Protein 2LXF (pdb70)

Solvent-accessible surface area: 9066 Å² total; per-residue (Å²): 213,93,144,178,178,165,173,183,169,68,124,168,170,100,152,141,115,50,102,31,110,126,154,22,79,173,131,42,114,67,177,82,44,36,9,52,30,9,134,5,27,32,117,151,129,27,76,11,71,112,55,67,1,62,73,41,2,23,56,56,46,7,33,2,72,9,13,31,59,190,119,47,5,20,27,3,19,0,8,6,48,131,116,35,6,49,25,1,24,110,28,8,97,148,1,1,94,72,10,83,47,156,130,53,35,64,117,86,35,90,123,56,134,56,102,24,28,55,16,122,238

Nearest PDB structures (foldseek):
  2lxf-assembly1_A  TM=7.278E-01  e=4.363E-20  Giardia lamblia ATCC 50803
  1v3z-assembly1_B  TM=8.578E-01  e=3.035E-08  Pyrococcus horikoshii
  3tnv-assembly1_A  TM=8.512E-01  e=3.640E-08  Pyrococcus horikoshii OT3
  2w4d-assembly1_B  TM=8.496E-01  e=9.597E-08  Pyrococcus horikoshii
  4oj3-assembly2_B  TM=8.470E-01  e=9.033E-08  Saccharolobus solfataricus P2

Organism: Giardia intestinalis (strain ATCC 50803 / WB clone C6) (NCBI:txid184922)

CATH classification: 3.30.70.100

Radius of gyration: 20.25 Å; Cα contacts (8 Å, |Δi|>4): 216; chains: 1; bounding box: 32×83×20 Å

B-factor: mean 38.68, std 23.32, range [0.02, 75.45]

InterPro domains:
  IPR001792 Acylphosphatase-like domain [PF00708] (17-98)
  IPR001792 Acylphosphatase-like domain [PS51160] (14-100)
  IPR017968 Acylphosphatase, conserved site [PS00150] (19-29)
  IPR020456 Acylphosphatase [PR00112] (14-29)
  IPR020456 Acylphosphatase [PR00112] (35-60)
  IPR020456 Acylphosphatase [PTHR10029] (7-99)
  IPR036046 Acylphosphatase-like domain superfamily [SSF54975] (11-99)

Sequence (121 aa):
MAHHHHHHMGTLEAQTQGPGSMQGSMPSSSEDVTTLCYRVTGKVQGVFFRKYTKKEADALSLVGYVTNNEDGSVSGVVQGPKEQVDAFVKYLHKGSPKSVVKKVSIHASSRVDADGFEIRRMAHHHHHHMGTLEAQTQGPGSMQGSMPSSSEDVTTLCYRVTGKVQGVFFRKYTKKEADALSLVGYVTNNEDGSVSGVVQGPKEQVDAFVKYLHKGSPKSVVKKVSIHASSRVDADGFEIRRMAHHHHHHMGTLEAQTQGPGSMQGSMPSSSEDVTTLCYRVTGKVQGVFFRKYTKKEADALSLVGYVTNNEDGSVSGVVQGPKEQVDAFVKYLHKGSPKSVVKKVSIHASSRVDADGFEIRRMAHHHHHHMGTLEAQTQGPGSMQGSMPSSSEDVTTLCYRVTGKVQGVFFRKYTKKEADALSLVGYVTNNEDGSVSGVVQGPKEQVDAFVKYLHKGSPKSVVKKVSIHASSRVDADGFEIRRMAHHHHHHMGTLEAQTQGPGSMQGSMPSSSEDVTTLCYRVTGKVQGVFFRKYTKKEADALSLVGYVTNNEDGSVSGVVQGPKEQVDAFVKYLHKGSPKSVVKKVSIHASSRVDADGFEIRRMAHHHHHHMGTLEAQTQGPGSMQGSMPSSSEDVTTLCYRVTGKVQGVFFRKYTKKEADALSLVGYVTNNEDGSVSGVVQGPKEQVDAFVKYLHKGSPKSVVKKVSIHASSRVDADGFEIRRMAHHHHHHMGTLEAQTQGPGSMQGSMPSSSEDVTTLCYRVTGKVQGVFFRKYTKKEADALSLVGYVTNNEDGSVSGVVQGPKEQVDAFVKYLHKGSPKSVVKKVSIHASSRVDADGFEIRRMAHHHHHHMGTLEAQTQGPGSMQGSMPSSSEDVTTLCYRVTGKVQGVFFRKYTKKEADALSLVGYVTNNEDGSVSGVVQGPKEQVDAFVKYLHKGSPKSVVKKVSIHASSRVDADGFEIRRMAHHHHHHMGTLEAQTQGPGSMQGSMPSSSEDVTTLCYRVTGKVQGVFFRKYTKKEADALSLVGYVTNNEDGSVSGVVQGPKEQVDAFVKYLHKGSPKSVVKKVSIHASSRVDADGFEIRRMAHHHHHHMGTLEAQTQGPGSMQGSMPSSSEDVTTLCYRVTGKVQGVFFRKYTKKEADALSLVGYVTNNEDGSVSGVVQGPKEQVDAFVKYLHKGSPKSVVKKVSIHASSRVDADGFEIRRMAHHHHHHMGTLEAQTQGPGSMQGSMPSSSEDVTTLCYRVTGKVQGVFFRKYTKKEADALSLVGYVTNNEDGSVSGVVQGPKEQVDAFVKYLHKGSPKSVVKKVSIHASSRVDADGFEIRRMAHHHHHHMGTLEAQTQGPGSMQGSMPSSSEDVTTLCYRVTGKVQGVFFRKYTKKEADALSLVGYVTNNEDGSVSGVVQGPKEQVDAFVKYLHKGSPKSVVKKVSIHASSRVDADGFEIRRMAHHHHHHMGTLEAQTQGPGSMQGSMPSSSEDVTTLCYRVTGKVQGVFFRKYTKKEADALSLVGYVTNNEDGSVSGVVQGPKEQVDAFVKYLHKGSPKSVVKKVSIHASSRVDADGFEIRRMAHHHHHHMGTLEAQTQGPGSMQGSMPSSSEDVTTLCYRVTGKVQGVFFRKYTKKEADALSLVGYVTNNEDGSVSGVVQGPKEQVDAFVKYLHKGSPKSVVKKVSIHASSRVDADGFEIRRMAHHHHHHMGTLEAQTQGPGSMQGSMPSSSEDVTTLCYRVTGKVQGVFFRKYTKKEADALSLVGYVTNNEDGSVSGVVQGPKEQVDAFVKYLHKGSPKSVVKKVSIHASSRVDADGFEIRRMAHHHHHHMGTLEAQTQGPGSMQGSMPSSSEDVTTLCYRVTGKVQGVFFRKYTKKEADALSLVGYVTNNEDGSVSGVVQGPKEQVDAFVKYLHKGSPKSVVKKVSIHASSRVDADGFEIRRMAHHHHHHMGTLEAQTQGPGSMQGSMPSSSEDVTTLCYRVTGKVQGVFFRKYTKKEADALSLVGYVTNNEDGSVSGVVQGPKEQVDAFVKYLHKGSPKSVVKKVSIHASSRVDADGFEIRRMAHHHHHHMGTLEAQTQGPGSMQGSMPSSSEDVTTLCYRVTGKVQGVFFRKYTKKEADALSLVGYVTNNEDGSVSGVVQGPKEQVDAFVKYLHKGSPKSVVKKVSIHASSRVDADGFEIRRMAHHHHHHMGTLEAQTQGPGSMQGSMPSSSEDVTTLCYRVTGKVQGVFFRKYTKKEADALSLVGYVTNNEDGSVSGVVQGPKEQVDAFVKYLHKGSPKSVVKKVSIHASSRVDADGFEIRRMAHHHHHHMGTLEAQTQGPGSMQGSMPSSSEDVTTLCYRVTGKVQGVFFRKYTKKEADALSLVGYVTNNEDGSVSGVVQGPKEQVDAFVKYLHKGSPKSVVKKVSIHASSRVDADGFEIRR

Structure (mmCIF, N/CA/C/O backbone):
data_2LXF
#
_entry.id   2LXF
#
loop_
_atom_site.group_PDB
_atom_site.id
_atom_site.type_symbol
_atom_site.label_atom_id
_atom_site.label_alt_id
_atom_site.label_comp_id
_atom_site.label_asym_id
_atom_site.label_entity_id
_atom_site.label_seq_id
_atom_site.pdbx_PDB_ins_code
_atom_site.Cartn_x
_atom_site.Cartn_y
_atom_site.Cartn_z
_atom_site.occupancy
_atom_site.B_iso_or_equiv
_atom_site.auth_seq_id
_atom_site.auth_comp_id
_atom_site.auth_asym_id
_atom_site.auth_atom_id
_atom_site.pdbx_PDB_model_num
ATOM 1 N N . MET A 1 1 ? -1.836 -15.059 -1.870 1.00 52.12 1 MET A N 1
ATOM 2 C CA . MET A 1 1 ? -0.734 -15.577 -2.712 1.00 51.22 1 MET A CA 1
ATOM 3 C C . MET A 1 1 ? -0.983 -17.035 -3.086 1.00 31.51 1 MET A C 1
ATOM 4 O O . MET A 1 1 ? -0.798 -17.938 -2.268 1.00 43.23 1 MET A O 1
ATOM 20 N N . ALA A 1 2 ? -1.421 -17.259 -4.318 1.00 23.30 2 ALA A N 1
ATOM 21 C CA . ALA A 1 2 ? -1.622 -18.606 -4.827 1.00 11.25 2 ALA A CA 1
ATOM 22 C C . ALA A 1 2 ? -0.296 -19.171 -5.323 1.00 62.11 2 ALA A C 1
ATOM 23 O O . ALA A 1 2 ? 0.398 -18.537 -6.123 1.00 12.45 2 ALA A O 1
ATOM 30 N N . HIS A 1 3 ? 0.065 -20.350 -4.837 1.00 20.45 3 HIS A N 1
ATOM 31 C CA . HIS A 1 3 ? 1.334 -20.970 -5.191 1.00 41.31 3 HIS A CA 1
ATOM 32 C C . HIS A 1 3 ? 1.216 -22.489 -5.116 1.00 14.54 3 HIS A C 1
ATOM 33 O O . HIS A 1 3 ? 0.885 -23.042 -4.067 1.00 61.24 3 HIS A O 1
ATOM 48 N N . HIS A 1 4 ? 1.464 -23.153 -6.236 1.00 51.22 4 HIS A N 1
ATOM 49 C CA . HIS A 1 4 ? 1.413 -24.611 -6.303 1.00 51.34 4 HIS A CA 1
ATOM 50 C C . HIS A 1 4 ? 2.783 -25.156 -6.687 1.00 0.14 4 HIS A C 1
ATOM 51 O O . HIS A 1 4 ? 3.585 -24.455 -7.311 1.00 74.33 4 HIS A O 1
ATOM 66 N N . HIS A 1 5 ? 3.053 -26.401 -6.312 1.00 1.20 5 HIS A N 1
ATOM 67 C CA . HIS A 1 5 ? 4.357 -27.011 -6.560 1.00 3.11 5 HIS A CA 1
ATOM 68 C C . HIS A 1 5 ? 4.216 -28.222 -7.485 1.00 72.12 5 HIS A C 1
ATOM 69 O O . HIS A 1 5 ? 3.197 -28.912 -7.463 1.00 25.44 5 HIS A O 1
ATOM 84 N N . HIS A 1 6 ? 5.244 -28.466 -8.301 1.00 74.41 6 HIS A N 1
ATOM 85 C CA . HIS A 1 6 ? 5.216 -29.548 -9.291 1.00 62.44 6 HIS A CA 1
ATOM 86 C C . HIS A 1 6 ? 5.783 -30.844 -8.707 1.00 42.35 6 HIS A C 1
ATOM 87 O O . HIS A 1 6 ? 6.247 -30.874 -7.564 1.00 32.12 6 HIS A O 1
ATOM 102 N N . HIS A 1 7 ? 5.749 -31.907 -9.509 1.00 3.41 7 HIS A N 1
ATOM 103 C CA . HIS A 1 7 ? 6.285 -33.211 -9.118 1.00 22.42 7 HIS A CA 1
ATOM 104 C C . HIS A 1 7 ? 6.669 -34.004 -10.366 1.00 74.24 7 HIS A C 1
ATOM 105 O O . HIS A 1 7 ? 5.985 -33.919 -11.389 1.00 22.25 7 HIS A O 1
ATOM 120 N N . HIS A 1 8 ? 7.760 -34.763 -10.288 1.00 1.42 8 HIS A N 1
ATOM 121 C CA . HIS A 1 8 ? 8.234 -35.544 -11.430 1.00 40.41 8 HIS A CA 1
ATOM 122 C C . HIS A 1 8 ? 9.204 -36.634 -10.976 1.00 31.21 8 HIS A C 1
ATOM 123 O O . HIS A 1 8 ? 9.919 -36.465 -9.988 1.00 1.54 8 HIS A O 1
ATOM 138 N N . MET A 1 9 ? 9.209 -37.751 -11.701 1.00 32.43 9 MET A N 1
ATOM 139 C CA . MET A 1 9 ? 10.118 -38.863 -11.426 1.00 63.23 9 MET A CA 1
ATOM 140 C C . MET A 1 9 ? 10.562 -39.506 -12.739 1.00 31.31 9 MET A C 1
ATOM 141 O O . MET A 1 9 ? 10.068 -39.142 -13.808 1.00 61.42 9 MET A O 1
ATOM 155 N N . GLY A 1 10 ? 11.489 -40.457 -12.648 1.00 41.12 10 GLY A N 1
ATOM 156 C CA . GLY A 1 10 ? 11.962 -41.176 -13.824 1.00 0.44 10 GLY A CA 1
ATOM 157 C C . GLY A 1 10 ? 11.568 -42.643 -13.795 1.00 11.55 10 GLY A C 1
ATOM 158 O O . GLY A 1 10 ? 10.642 -43.024 -13.076 1.00 74.43 10 GLY A O 1
ATOM 162 N N . THR A 1 11 ? 12.276 -43.469 -14.564 1.00 73.24 11 THR A N 1
ATOM 163 C CA . THR A 1 11 ? 11.987 -44.902 -14.648 1.00 53.21 11 THR A CA 1
ATOM 164 C C . THR A 1 11 ? 13.282 -45.720 -14.623 1.00 62.12 11 THR A C 1
ATOM 165 O O . THR A 1 11 ? 14.378 -45.162 -14.519 1.00 32.23 11 THR A O 1
ATOM 176 N N . LEU A 1 12 ? 13.151 -47.041 -14.722 1.00 73.43 12 LEU A N 1
ATOM 177 C CA . LEU A 1 12 ? 14.300 -47.946 -14.648 1.00 60.44 12 LEU A CA 1
ATOM 178 C C . LEU A 1 12 ? 14.378 -48.823 -15.897 1.00 2.34 12 LEU A C 1
ATOM 179 O O . LEU A 1 12 ? 13.456 -49.586 -16.187 1.00 43.41 12 LEU A O 1
ATOM 195 N N . GLU A 1 13 ? 15.482 -48.706 -16.628 1.00 52.03 13 GLU A N 1
ATOM 196 C CA . GLU A 1 13 ? 15.718 -49.524 -17.815 1.00 22.25 13 GLU A CA 1
ATOM 197 C C . GLU A 1 13 ? 16.347 -50.859 -17.405 1.00 62.32 13 GLU A C 1
ATOM 198 O O . GLU A 1 13 ? 17.528 -50.917 -17.050 1.00 2.42 13 GLU A O 1
ATOM 210 N N . ALA A 1 14 ? 15.541 -51.919 -17.432 1.00 75.13 14 ALA A N 1
ATOM 211 C CA . ALA A 1 14 ? 15.970 -53.240 -16.969 1.00 74.41 14 ALA A CA 1
ATOM 212 C C . ALA A 1 14 ? 16.814 -53.966 -18.020 1.00 5.34 14 ALA A C 1
ATOM 213 O O . ALA A 1 14 ? 17.083 -53.433 -19.101 1.00 31.41 14 ALA A O 1
ATOM 220 N N . GLN A 1 15 ? 17.222 -55.194 -17.696 1.00 73.23 15 GLN A N 1
ATOM 221 C CA . GLN A 1 15 ? 18.074 -55.996 -18.577 1.00 10.44 15 GLN A CA 1
ATOM 222 C C . GLN A 1 15 ? 17.462 -57.379 -18.803 1.00 33.22 15 GLN A C 1
ATOM 223 O O . GLN A 1 15 ? 16.760 -57.911 -17.934 1.00 53.33 15 GLN A O 1
ATOM 237 N N . THR A 1 16 ? 17.726 -57.952 -19.972 1.00 2.53 16 THR A N 1
ATOM 238 C CA . THR A 1 16 ? 17.310 -59.313 -20.281 1.00 64.02 16 THR A CA 1
ATOM 239 C C . THR A 1 16 ? 18.474 -60.276 -20.043 1.00 10.20 16 THR A C 1
ATOM 240 O O . THR A 1 16 ? 19.481 -60.226 -20.754 1.00 24.02 16 THR A O 1
ATOM 251 N N . GLN A 1 17 ? 18.345 -61.131 -19.030 1.00 71.03 17 GLN A N 1
ATOM 252 C CA . GLN A 1 17 ? 19.420 -62.048 -18.653 1.00 43.41 17 GLN A CA 1
ATOM 253 C C . GLN A 1 17 ? 19.526 -63.202 -19.658 1.00 71.34 17 GLN A C 1
ATOM 254 O O . GLN A 1 17 ? 18.568 -63.959 -19.859 1.00 24.31 17 GLN A O 1
ATOM 268 N N . GLY A 1 18 ? 20.691 -63.322 -20.290 1.00 1.13 18 GLY A N 1
ATOM 269 C CA . GLY A 1 18 ? 20.905 -64.348 -21.300 1.00 52.34 18 GLY A CA 1
ATOM 270 C C . GLY A 1 18 ? 21.142 -65.729 -20.707 1.00 34.32 18 GLY A C 1
ATOM 271 O O . GLY A 1 18 ? 21.195 -65.885 -19.485 1.00 71.43 18 GLY A O 1
ATOM 275 N N . PRO A 1 19 ? 21.268 -66.763 -21.560 1.00 11.21 19 PRO A N 1
ATOM 276 C CA . PRO A 1 19 ? 21.506 -68.135 -21.133 1.00 44.43 19 PRO A CA 1
ATOM 277 C C . PRO A 1 19 ? 22.994 -68.510 -21.156 1.00 61.53 19 PRO A C 1
ATOM 278 O O . PRO A 1 19 ? 23.871 -67.649 -21.070 1.00 33.10 19 PRO A O 1
ATOM 289 N N . GLY A 1 20 ? 23.257 -69.806 -21.274 1.00 53.25 20 GLY A N 1
ATOM 290 C CA . GLY A 1 20 ? 24.615 -70.320 -21.334 1.00 63.03 20 GLY A CA 1
ATOM 291 C C . GLY A 1 20 ? 24.656 -71.632 -22.085 1.00 10.53 20 GLY A C 1
ATOM 292 O O . GLY A 1 20 ? 23.613 -72.113 -22.532 1.00 74.25 20 GLY A O 1
ATOM 296 N N . SER A 1 21 ? 25.837 -72.223 -22.227 1.00 73.15 21 SER A N 1
ATOM 297 C CA . SER A 1 21 ? 25.980 -73.473 -22.967 1.00 14.22 21 SER A CA 1
ATOM 298 C C . SER A 1 21 ? 27.171 -74.287 -22.463 1.00 10.43 21 SER A C 1
ATOM 299 O O . SER A 1 21 ? 28.327 -73.905 -22.653 1.00 10.21 21 SER A O 1
ATOM 307 N N . MET A 1 22 ? 26.862 -75.395 -21.800 1.00 63.14 22 MET A N 1
ATOM 308 C CA . MET A 1 22 ? 27.855 -76.374 -21.357 1.00 73.31 22 MET A CA 1
ATOM 309 C C . MET A 1 22 ? 27.236 -77.766 -21.467 1.00 20.42 22 MET A C 1
ATOM 310 O O . MET A 1 22 ? 26.145 -77.907 -22.026 1.00 43.13 22 MET A O 1
ATOM 324 N N . GLN A 1 23 ? 27.923 -78.787 -20.954 1.00 42.32 23 GLN A N 1
ATOM 325 C CA . GLN A 1 23 ? 27.364 -80.142 -20.890 1.00 71.32 23 GLN A CA 1
ATOM 326 C C . GLN A 1 23 ? 28.353 -81.101 -20.232 1.00 74.11 23 GLN A C 1
ATOM 327 O O . GLN A 1 23 ? 29.569 -80.934 -20.363 1.00 61.22 23 GLN A O 1
ATOM 341 N N . GLY A 1 24 ? 27.828 -82.093 -19.520 1.00 4.42 24 GLY A N 1
ATOM 342 C CA . GLY A 1 24 ? 28.667 -83.087 -18.870 1.00 12.50 24 GLY A CA 1
ATOM 343 C C . GLY A 1 24 ? 27.921 -84.392 -18.656 1.00 71.41 24 GLY A C 1
ATOM 344 O O . GLY A 1 24 ? 26.951 -84.439 -17.896 1.00 61.51 24 GLY A O 1
ATOM 348 N N . SER A 1 25 ? 28.363 -85.450 -19.331 1.00 41.01 25 SER A N 1
ATOM 349 C CA . SER A 1 25 ? 27.692 -86.743 -19.263 1.00 14.24 25 SER A CA 1
ATOM 350 C C . SER A 1 25 ? 28.693 -87.889 -19.413 1.00 14.43 25 SER A C 1
ATOM 351 O O . SER A 1 25 ? 29.434 -87.950 -20.400 1.00 11.33 25 SER A O 1
ATOM 359 N N . MET A 1 26 ? 28.721 -88.778 -18.422 1.00 62.34 26 MET A N 1
ATOM 360 C CA . MET A 1 26 ? 29.537 -89.993 -18.473 1.00 2.51 26 MET A CA 1
ATOM 361 C C . MET A 1 26 ? 28.755 -91.176 -17.906 1.00 11.11 26 MET A C 1
ATOM 362 O O . MET A 1 26 ? 28.312 -91.134 -16.755 1.00 5.31 26 MET A O 1
ATOM 376 N N . PRO A 1 27 ? 28.557 -92.241 -18.698 1.00 74.34 27 PRO A N 1
ATOM 377 C CA . PRO A 1 27 ? 27.963 -93.476 -18.205 1.00 71.44 27 PRO A CA 1
ATOM 378 C C . PRO A 1 27 ? 28.984 -94.279 -17.409 1.00 34.14 27 PRO A C 1
ATOM 379 O O . PRO A 1 27 ? 29.909 -94.863 -17.974 1.00 11.14 27 PRO A O 1
ATOM 390 N N . SER A 1 28 ? 28.826 -94.283 -16.100 1.00 3.22 28 SER A N 1
ATOM 391 C CA . SER A 1 28 ? 29.759 -94.969 -15.212 1.00 34.34 28 SER A CA 1
ATOM 392 C C . SER A 1 28 ? 29.114 -96.217 -14.623 1.00 61.20 28 SER A C 1
ATOM 393 O O . SER A 1 28 ? 27.918 -96.454 -14.802 1.00 25.04 28 SER A O 1
ATOM 401 N N . SER A 1 29 ? 29.918 -97.013 -13.929 1.00 60.23 29 SER A N 1
ATOM 402 C CA . SER A 1 29 ? 29.434 -98.210 -13.253 1.00 32.34 29 SER A CA 1
ATOM 403 C C . SER A 1 29 ? 29.788 -98.153 -11.766 1.00 73.11 29 SER A C 1
ATOM 404 O O . SER A 1 29 ? 29.451 -99.060 -11.003 1.00 31.03 29 SER A O 1
ATOM 412 N N . SER A 1 30 ? 30.452 -97.067 -11.364 1.00 64.34 30 SER A N 1
ATOM 413 C CA . SER A 1 30 ? 30.898 -96.892 -9.986 1.00 21.24 30 SER A CA 1
ATOM 414 C C . SER A 1 30 ? 29.704 -96.746 -9.042 1.00 2.22 30 SER A C 1
ATOM 415 O O . SER A 1 30 ? 28.714 -96.105 -9.384 1.00 33.13 30 SER A O 1
ATOM 423 N N . GLU A 1 31 ? 29.824 -97.328 -7.853 1.00 40.24 31 GLU A N 1
ATOM 424 C CA . GLU A 1 31 ? 28.763 -97.305 -6.839 1.00 62.35 31 GLU A CA 1
ATOM 425 C C . GLU A 1 31 ? 28.241 -95.883 -6.582 1.00 41.11 31 GLU A C 1
ATOM 426 O O . GLU A 1 31 ? 27.091 -95.696 -6.172 1.00 60.14 31 GLU A O 1
ATOM 438 N N . ASP A 1 32 ? 29.090 -94.891 -6.834 1.00 41.14 32 ASP A N 1
ATOM 439 C CA . ASP A 1 32 ? 28.783 -93.498 -6.503 1.00 53.41 32 ASP A CA 1
ATOM 440 C C . ASP A 1 32 ? 27.684 -92.912 -7.395 1.00 74.21 32 ASP A C 1
ATOM 441 O O . ASP A 1 32 ? 27.014 -91.954 -7.000 1.00 0.32 32 ASP A O 1
ATOM 450 N N . VAL A 1 33 ? 27.486 -93.476 -8.589 1.00 64.33 33 VAL A N 1
ATOM 451 C CA . VAL A 1 33 ? 26.493 -92.934 -9.516 1.00 3.41 33 VAL A CA 1
ATOM 452 C C . VAL A 1 33 ? 25.081 -93.071 -8.938 1.00 52.31 33 VAL A C 1
ATOM 453 O O . VAL A 1 33 ? 24.512 -94.163 -8.855 1.00 55.05 33 VAL A O 1
ATOM 466 N N . THR A 1 34 ? 24.541 -91.939 -8.523 1.00 32.15 34 THR A N 1
ATOM 467 C CA . THR A 1 34 ? 23.263 -91.875 -7.827 1.00 71.11 34 THR A CA 1
ATOM 468 C C . THR A 1 34 ? 22.136 -91.468 -8.785 1.00 2.24 34 THR A C 1
ATOM 469 O O . THR A 1 34 ? 22.385 -90.834 -9.813 1.00 60.35 34 THR A O 1
ATOM 480 N N . THR A 1 35 ? 20.905 -91.854 -8.453 1.00 71.32 35 THR A N 1
ATOM 481 C CA . THR A 1 35 ? 19.733 -91.505 -9.253 1.00 44.34 35 THR A CA 1
ATOM 482 C C . THR A 1 35 ? 18.502 -91.361 -8.363 1.00 64.43 35 THR A C 1
ATOM 483 O O . THR A 1 35 ? 18.251 -92.208 -7.506 1.00 74.11 35 THR A O 1
ATOM 494 N N . LEU A 1 36 ? 17.766 -90.265 -8.548 1.00 13.40 36 LEU A N 1
ATOM 495 C CA . LEU A 1 36 ? 16.487 -90.058 -7.867 1.00 32.23 36 LEU A CA 1
ATOM 496 C C . LEU A 1 36 ? 15.523 -89.336 -8.798 1.00 30.20 36 LEU A C 1
ATOM 497 O O . LEU A 1 36 ? 15.933 -88.493 -9.603 1.00 35.32 36 LEU A O 1
ATOM 513 N N . CYS A 1 37 ? 14.244 -89.675 -8.695 1.00 71.23 37 CYS A N 1
ATOM 514 C CA . CYS A 1 37 ? 13.211 -89.033 -9.504 1.00 40.31 37 CYS A CA 1
ATOM 515 C C . CYS A 1 37 ? 12.734 -87.753 -8.824 1.00 32.44 37 CYS A C 1
ATOM 516 O O . CYS A 1 37 ? 12.556 -87.718 -7.605 1.00 34.41 37 CYS A O 1
ATOM 524 N N . TYR A 1 38 ? 12.539 -86.707 -9.615 1.00 44.52 38 TYR A N 1
ATOM 525 C CA . TYR A 1 38 ? 12.129 -85.402 -9.107 1.00 13.14 38 TYR A CA 1
ATOM 526 C C . TYR A 1 38 ? 10.710 -85.072 -9.557 1.00 33.50 38 TYR A C 1
ATOM 527 O O . TYR A 1 38 ? 10.297 -85.434 -10.658 1.00 34.40 38 TYR A O 1
ATOM 545 N N . ARG A 1 39 ? 9.968 -84.404 -8.686 1.00 41.31 39 ARG A N 1
ATOM 546 C CA . ARG A 1 39 ? 8.640 -83.897 -9.007 1.00 13.40 39 ARG A CA 1
ATOM 547 C C . ARG A 1 39 ? 8.321 -82.712 -8.101 1.00 14.02 39 ARG A C 1
ATOM 548 O O . ARG A 1 39 ? 8.176 -82.867 -6.888 1.00 25.40 39 ARG A O 1
ATOM 569 N N . VAL A 1 40 ? 8.249 -81.526 -8.687 1.00 72.34 40 VAL A N 1
ATOM 570 C CA . VAL A 1 40 ? 7.979 -80.309 -7.928 1.00 72.44 40 VAL A CA 1
ATOM 571 C C . VAL A 1 40 ? 6.644 -79.712 -8.347 1.00 70.43 40 VAL A C 1
ATOM 572 O O . VAL A 1 40 ? 6.255 -79.790 -9.512 1.00 61.43 40 VAL A O 1
ATOM 585 N N . THR A 1 41 ? 5.952 -79.124 -7.392 1.00 2.24 41 THR A N 1
ATOM 586 C CA . THR A 1 41 ? 4.690 -78.449 -7.643 1.00 62.42 41 THR A CA 1
ATOM 587 C C . THR A 1 41 ? 4.928 -76.942 -7.632 1.00 74.20 41 THR A C 1
ATOM 588 O O . THR A 1 41 ? 5.790 -76.460 -6.892 1.00 2.33 41 THR A O 1
ATOM 599 N N . GLY A 1 42 ? 4.188 -76.198 -8.445 1.00 41.40 42 GLY A N 1
ATOM 600 C CA . GLY A 1 42 ? 4.449 -74.773 -8.575 1.00 24.42 42 GLY A CA 1
ATOM 601 C C . GLY A 1 42 ? 3.190 -73.937 -8.639 1.00 40.24 42 GLY A C 1
ATOM 602 O O . GLY A 1 42 ? 2.097 -74.451 -8.890 1.00 32.35 42 GLY A O 1
ATOM 606 N N . LYS A 1 43 ? 3.353 -72.643 -8.387 1.00 4.30 43 LYS A N 1
ATOM 607 C CA . LYS A 1 43 ? 2.269 -71.678 -8.491 1.00 54.14 43 LYS A CA 1
ATOM 608 C C . LYS A 1 43 ? 1.860 -71.519 -9.953 1.00 34.03 43 LYS A C 1
ATOM 609 O O . LYS A 1 43 ? 2.703 -71.604 -10.849 1.00 15.12 43 LYS A O 1
ATOM 628 N N . VAL A 1 44 ? 0.580 -71.264 -10.193 1.00 15.21 44 VAL A N 1
ATOM 629 C CA . VAL A 1 44 ? 0.094 -71.065 -11.551 1.00 11.51 44 VAL A CA 1
ATOM 630 C C . VAL A 1 44 ? 0.379 -69.628 -11.989 1.00 43.13 44 VAL A C 1
ATOM 631 O O . VAL A 1 44 ? -0.502 -68.765 -12.007 1.00 73.31 44 VAL A O 1
ATOM 644 N N . GLN A 1 45 ? 1.639 -69.386 -12.332 1.00 50.12 45 GLN A N 1
ATOM 645 C CA . GLN A 1 45 ? 2.119 -68.048 -12.664 1.00 32.13 45 GLN A CA 1
ATOM 646 C C . GLN A 1 45 ? 3.041 -68.104 -13.880 1.00 53.04 45 GLN A C 1
ATOM 647 O O . GLN A 1 45 ? 2.832 -67.393 -14.864 1.00 31.24 45 GLN A O 1
ATOM 661 N N . GLY A 1 46 ? 4.055 -68.961 -13.805 1.00 33.40 46 GLY A N 1
ATOM 662 C CA . GLY A 1 46 ? 5.001 -69.111 -14.895 1.00 5.31 46 GLY A CA 1
ATOM 663 C C . GLY A 1 46 ? 5.665 -70.471 -14.878 1.00 42.35 46 GLY A C 1
ATOM 664 O O . GLY A 1 46 ? 5.768 -71.098 -13.822 1.00 52.52 46 GLY A O 1
ATOM 668 N N . VAL A 1 47 ? 6.124 -70.927 -16.041 1.00 50.43 47 VAL A N 1
ATOM 669 C CA . VAL A 1 47 ? 6.728 -72.253 -16.162 1.00 62.01 47 VAL A CA 1
ATOM 670 C C . VAL A 1 47 ? 8.176 -72.256 -15.667 1.00 63.33 47 VAL A C 1
ATOM 671 O O . VAL A 1 47 ? 8.752 -71.201 -15.382 1.00 24.14 47 VAL A O 1
ATOM 684 N N . PHE A 1 48 ? 8.745 -73.452 -15.582 1.00 44.21 48 PHE A N 1
ATOM 685 C CA . PHE A 1 48 ? 10.098 -73.662 -15.069 1.00 43.23 48 PHE A CA 1
ATOM 686 C C . PHE A 1 48 ? 11.130 -73.277 -16.141 1.00 63.04 48 PHE A C 1
ATOM 687 O O . PHE A 1 48 ? 11.047 -73.739 -17.284 1.00 45.54 48 PHE A O 1
ATOM 704 N N . PHE A 1 49 ? 12.083 -72.416 -15.780 1.00 15.34 49 PHE A N 1
ATOM 705 C CA . PHE A 1 49 ? 13.095 -71.941 -16.728 1.00 4.40 49 PHE A CA 1
ATOM 706 C C . PHE A 1 49 ? 14.081 -73.043 -17.118 1.00 62.32 49 PHE A C 1
ATOM 707 O O . PHE A 1 49 ? 15.068 -73.282 -16.413 1.00 1.00 49 PHE A O 1
ATOM 724 N N . ARG A 1 50 ? 13.818 -73.689 -18.255 1.00 20.24 50 ARG A N 1
ATOM 725 C CA . ARG A 1 50 ? 14.757 -74.648 -18.839 1.00 11.11 50 ARG A CA 1
ATOM 726 C C . ARG A 1 50 ? 16.147 -74.024 -18.967 1.00 62.02 50 ARG A C 1
ATOM 727 O O . ARG A 1 50 ? 17.155 -74.724 -18.914 1.00 13.04 50 ARG A O 1
ATOM 748 N N . LYS A 1 51 ? 16.182 -72.702 -19.132 1.00 31.42 51 LYS A N 1
ATOM 749 C CA . LYS A 1 51 ? 17.435 -71.952 -19.177 1.00 51.24 51 LYS A CA 1
ATOM 750 C C . LYS A 1 51 ? 18.315 -72.300 -17.971 1.00 43.40 51 LYS A C 1
ATOM 751 O O . LYS A 1 51 ? 19.344 -72.968 -18.108 1.00 4.25 51 LYS A O 1
ATOM 770 N N . TYR A 1 52 ? 17.877 -71.881 -16.787 1.00 33.33 52 TYR A N 1
ATOM 771 C CA . TYR A 1 52 ? 18.662 -72.054 -15.566 1.00 52.21 52 TYR A CA 1
ATOM 772 C C . TYR A 1 52 ? 18.738 -73.524 -15.161 1.00 31.13 52 TYR A C 1
ATOM 773 O O . TYR A 1 52 ? 19.724 -73.958 -14.562 1.00 33.12 52 TYR A O 1
ATOM 791 N N . THR A 1 53 ? 17.693 -74.281 -15.484 1.00 44.10 53 THR A N 1
ATOM 792 C CA . THR A 1 53 ? 17.653 -75.704 -15.173 1.00 3.41 53 THR A CA 1
ATOM 793 C C . THR A 1 53 ? 18.754 -76.452 -15.928 1.00 73.23 53 THR A C 1
ATOM 794 O O . THR A 1 53 ? 19.548 -77.190 -15.329 1.00 72.33 53 THR A O 1
ATOM 805 N N . LYS A 1 54 ? 18.825 -76.236 -17.242 1.00 52.34 54 LYS A N 1
ATOM 806 C CA . LYS A 1 54 ? 19.804 -76.932 -18.063 1.00 30.44 54 LYS A CA 1
ATOM 807 C C . LYS A 1 54 ? 21.201 -76.402 -17.759 1.00 3.54 54 LYS A C 1
ATOM 808 O O . LYS A 1 54 ? 22.152 -77.168 -17.720 1.00 44.10 54 LYS A O 1
ATOM 827 N N . LYS A 1 55 ? 21.317 -75.091 -17.515 1.00 61.15 55 LYS A N 1
ATOM 828 C CA . LYS A 1 55 ? 22.600 -74.508 -17.113 1.00 23.30 55 LYS A CA 1
ATOM 829 C C . LYS A 1 55 ? 23.110 -75.188 -15.842 1.00 15.04 55 LYS A C 1
ATOM 830 O O . LYS A 1 55 ? 24.297 -75.496 -15.724 1.00 2.24 55 LYS A O 1
ATOM 849 N N . GLU A 1 56 ? 22.197 -75.421 -14.900 1.00 61.35 56 GLU A N 1
ATOM 850 C CA . GLU A 1 56 ? 22.529 -76.087 -13.645 1.00 4.44 56 GLU A CA 1
ATOM 851 C C . GLU A 1 56 ? 23.045 -77.496 -13.921 1.00 34.44 56 GLU A C 1
ATOM 852 O O . GLU A 1 56 ? 24.133 -77.874 -13.478 1.00 61.15 56 GLU A O 1
ATOM 864 N N . ALA A 1 57 ? 22.253 -78.262 -14.670 1.00 2.01 57 ALA A N 1
ATOM 865 C CA . ALA A 1 57 ? 22.600 -79.640 -15.003 1.00 74.43 57 ALA A CA 1
ATOM 866 C C . ALA A 1 57 ? 23.915 -79.711 -15.776 1.00 71.13 57 ALA A C 1
ATOM 867 O O . ALA A 1 57 ? 24.759 -80.557 -15.500 1.00 12.10 57 ALA A O 1
ATOM 874 N N . ASP A 1 58 ? 24.091 -78.804 -16.726 1.00 44.45 58 ASP A N 1
ATOM 875 C CA . ASP A 1 58 ? 25.285 -78.789 -17.571 1.00 61.14 58 ASP A CA 1
ATOM 876 C C . ASP A 1 58 ? 26.524 -78.438 -16.753 1.00 50.21 58 ASP A C 1
ATOM 877 O O . ASP A 1 58 ? 27.602 -78.991 -16.969 1.00 33.21 58 ASP A O 1
ATOM 886 N N . ALA A 1 59 ? 26.357 -77.513 -15.813 1.00 41.11 59 ALA A N 1
ATOM 887 C CA . ALA A 1 59 ? 27.457 -77.054 -14.970 1.00 31.13 59 ALA A CA 1
ATOM 888 C C . ALA A 1 59 ? 27.895 -78.146 -13.995 1.00 41.12 59 ALA A C 1
ATOM 889 O O . ALA A 1 59 ? 29.086 -78.426 -13.856 1.00 73.43 59 ALA A O 1
ATOM 896 N N . LEU A 1 60 ? 26.920 -78.760 -13.326 1.00 54.24 60 LEU A N 1
ATOM 897 C CA . LEU A 1 60 ? 27.194 -79.780 -12.309 1.00 74.52 60 LEU A CA 1
ATOM 898 C C . LEU A 1 60 ? 27.258 -81.184 -12.925 1.00 2.20 60 LEU A C 1
ATOM 899 O O . LEU A 1 60 ? 27.533 -82.158 -12.227 1.00 5.04 60 LEU A O 1
ATOM 915 N N . SER A 1 61 ? 26.991 -81.277 -14.227 1.00 74.52 61 SER A N 1
ATOM 916 C CA . SER A 1 61 ? 27.154 -82.523 -14.980 1.00 3.53 61 SER A CA 1
ATOM 917 C C . SER A 1 61 ? 26.123 -83.581 -14.550 1.00 64.03 61 SER A C 1
ATOM 918 O O . SER A 1 61 ? 26.446 -84.766 -14.421 1.00 34.12 61 SER A O 1
ATOM 926 N N . LEU A 1 62 ? 24.872 -83.152 -14.359 1.00 73.12 62 LEU A N 1
ATOM 927 C CA . LEU A 1 62 ? 23.772 -84.083 -14.097 1.00 32.44 62 LEU A CA 1
ATOM 928 C C . LEU A 1 62 ? 23.177 -84.580 -15.407 1.00 13.42 62 LEU A C 1
ATOM 929 O O . LEU A 1 62 ? 23.091 -83.836 -16.386 1.00 54.02 62 LEU A O 1
ATOM 945 N N . VAL A 1 63 ? 22.768 -85.839 -15.411 1.00 63.31 63 VAL A N 1
ATOM 946 C CA . VAL A 1 63 ? 22.071 -86.425 -16.545 1.00 53.30 63 VAL A CA 1
ATOM 947 C C . VAL A 1 63 ? 20.702 -86.918 -16.094 1.00 24.01 63 VAL A C 1
ATOM 948 O O . VAL A 1 63 ? 20.460 -87.072 -14.901 1.00 52.40 63 VAL A O 1
ATOM 961 N N . GLY A 1 64 ? 19.806 -87.136 -17.042 1.00 15.23 64 GLY A N 1
ATOM 962 C CA . GLY A 1 64 ? 18.462 -87.575 -16.716 1.00 55.25 64 GLY A CA 1
ATOM 963 C C . GLY A 1 64 ? 17.445 -86.993 -17.671 1.00 30.41 64 GLY A C 1
ATOM 964 O O . GLY A 1 64 ? 17.675 -86.980 -18.885 1.00 63.55 64 GLY A O 1
ATOM 968 N N . TYR A 1 65 ? 16.330 -86.499 -17.141 1.00 73.32 65 TYR A N 1
ATOM 969 C CA . TYR A 1 65 ? 15.281 -85.921 -17.985 1.00 13.32 65 TYR A CA 1
ATOM 970 C C . TYR A 1 65 ? 14.265 -85.145 -17.153 1.00 31.43 65 TYR A C 1
ATOM 971 O O . TYR A 1 65 ? 14.006 -85.494 -16.007 1.00 30.44 65 TYR A O 1
ATOM 989 N N . VAL A 1 66 ? 13.711 -84.079 -17.733 1.00 23.54 66 VAL A N 1
ATOM 990 C CA . VAL A 1 66 ? 12.716 -83.242 -17.042 1.00 72.34 66 VAL A CA 1
ATOM 991 C C . VAL A 1 66 ? 11.590 -82.848 -17.995 1.00 10.41 66 VAL A C 1
ATOM 992 O O . VAL A 1 66 ? 11.830 -82.646 -19.183 1.00 63.31 66 VAL A O 1
ATOM 1005 N N . THR A 1 67 ? 10.370 -82.753 -17.459 1.00 33.35 67 THR A N 1
ATOM 1006 C CA . THR A 1 67 ? 9.203 -82.312 -18.215 1.00 62.00 67 THR A CA 1
ATOM 1007 C C . THR A 1 67 ? 8.132 -81.762 -17.271 1.00 43.22 67 THR A C 1
ATOM 1008 O O . THR A 1 67 ? 8.162 -82.019 -16.067 1.00 43.20 67 THR A O 1
ATOM 1019 N N . ASN A 1 68 ? 7.195 -80.996 -17.821 1.00 24.14 68 ASN A N 1
ATOM 1020 C CA . ASN A 1 68 ? 6.045 -80.516 -17.059 1.00 73.40 68 ASN A CA 1
ATOM 1021 C C . ASN A 1 68 ? 4.881 -81.476 -17.276 1.00 73.12 68 ASN A C 1
ATOM 1022 O O . ASN A 1 68 ? 4.832 -82.174 -18.291 1.00 10.52 68 ASN A O 1
ATOM 1033 N N . ASN A 1 69 ? 3.963 -81.534 -16.322 1.00 74.00 69 ASN A N 1
ATOM 1034 C CA . ASN A 1 69 ? 2.834 -82.458 -16.398 1.00 52.24 69 ASN A CA 1
ATOM 1035 C C . ASN A 1 69 ? 1.515 -81.701 -16.432 1.00 5.25 69 ASN A C 1
ATOM 1036 O O . ASN A 1 69 ? 1.441 -80.547 -16.005 1.00 52.52 69 ASN A O 1
ATOM 1047 N N . GLU A 1 70 ? 0.475 -82.366 -16.931 1.00 63.52 70 GLU A N 1
ATOM 1048 C CA . GLU A 1 70 ? -0.872 -81.802 -16.970 1.00 54.22 70 GLU A CA 1
ATOM 1049 C C . GLU A 1 70 ? -1.378 -81.575 -15.545 1.00 23.41 70 GLU A C 1
ATOM 1050 O O . GLU A 1 70 ? -2.272 -80.759 -15.305 1.00 22.31 70 GLU A O 1
ATOM 1062 N N . ASP A 1 71 ? -0.782 -82.301 -14.601 1.00 53.44 71 ASP A N 1
ATOM 1063 C CA . ASP A 1 71 ? -1.070 -82.129 -13.176 1.00 52.32 71 ASP A CA 1
ATOM 1064 C C . ASP A 1 71 ? -0.627 -80.743 -12.712 1.00 60.33 71 ASP A C 1
ATOM 1065 O O . ASP A 1 71 ? -1.097 -80.233 -11.696 1.00 61.33 71 ASP A O 1
ATOM 1074 N N . GLY A 1 72 ? 0.260 -80.134 -13.492 1.00 2.22 72 GLY A N 1
ATOM 1075 C CA . GLY A 1 72 ? 0.794 -78.826 -13.162 1.00 24.21 72 GLY A CA 1
ATOM 1076 C C . GLY A 1 72 ? 2.231 -78.918 -12.700 1.00 64.40 72 GLY A C 1
ATOM 1077 O O . GLY A 1 72 ? 3.051 -78.045 -12.998 1.00 24.14 72 GLY A O 1
ATOM 1081 N N . SER A 1 73 ? 2.536 -80.001 -11.998 1.00 74.30 73 SER A N 1
ATOM 1082 C CA . SER A 1 73 ? 3.862 -80.225 -11.444 1.00 53.52 73 SER A CA 1
ATOM 1083 C C . SER A 1 73 ? 4.894 -80.501 -12.539 1.00 5.24 73 SER A C 1
ATOM 1084 O O . SER A 1 73 ? 4.560 -80.989 -13.623 1.00 20.32 73 SER A O 1
ATOM 1092 N N . VAL A 1 74 ? 6.146 -80.158 -12.255 1.00 2.14 74 VAL A N 1
ATOM 1093 C CA . VAL A 1 74 ? 7.266 -80.455 -13.143 1.00 23.14 74 VAL A CA 1
ATOM 1094 C C . VAL A 1 74 ? 8.031 -81.657 -12.597 1.00 45.15 74 VAL A C 1
ATOM 1095 O O . VAL A 1 74 ? 8.540 -81.614 -11.478 1.00 50.12 74 VAL A O 1
ATOM 1108 N N . SER A 1 75 ? 8.097 -82.728 -13.375 1.00 24.41 75 SER A N 1
ATOM 1109 C CA . SER A 1 75 ? 8.699 -83.974 -12.916 1.00 33.53 75 SER A CA 1
ATOM 1110 C C . SER A 1 75 ? 9.870 -84.378 -13.815 1.00 25.55 75 SER A C 1
ATOM 1111 O O . SER A 1 75 ? 10.110 -83.763 -14.854 1.00 44.43 75 SER A O 1
ATOM 1119 N N . GLY A 1 76 ? 10.595 -85.411 -13.400 1.00 32.44 76 GLY A N 1
ATOM 1120 C CA . GLY A 1 76 ? 11.745 -85.881 -14.144 1.00 51.54 76 GLY A CA 1
ATOM 1121 C C . GLY A 1 76 ? 12.625 -86.782 -13.301 1.00 43.42 76 GLY A C 1
ATOM 1122 O O . GLY A 1 76 ? 12.189 -87.273 -12.259 1.00 53.55 76 GLY A O 1
ATOM 1126 N N . VAL A 1 77 ? 13.854 -87.015 -13.750 1.00 42.05 77 VAL A N 1
ATOM 1127 C CA . VAL A 1 77 ? 14.814 -87.836 -13.020 1.00 43.44 77 VAL A CA 1
ATOM 1128 C C . VAL A 1 77 ? 16.214 -87.221 -13.120 1.00 74.14 77 VAL A C 1
ATOM 1129 O O . VAL A 1 77 ? 16.620 -86.767 -14.199 1.00 42.33 77 VAL A O 1
ATOM 1142 N N . VAL A 1 78 ? 16.931 -87.197 -11.991 1.00 11.12 78 VAL A N 1
ATOM 1143 C CA . VAL A 1 78 ? 18.318 -86.729 -11.939 1.00 13.11 78 VAL A CA 1
ATOM 1144 C C . VAL A 1 78 ? 19.255 -87.893 -11.634 1.00 3.40 78 VAL A C 1
ATOM 1145 O O . VAL A 1 78 ? 18.969 -88.723 -10.762 1.00 63.53 78 VAL A O 1
ATOM 1158 N N . GLN A 1 79 ? 20.370 -87.939 -12.353 1.00 61.04 79 GLN A N 1
ATOM 1159 C CA . GLN A 1 79 ? 21.388 -88.964 -12.167 1.00 72.34 79 GLN A CA 1
ATOM 1160 C C . GLN A 1 79 ? 22.771 -88.312 -12.173 1.00 51.25 79 GLN A C 1
ATOM 1161 O O . GLN A 1 79 ? 22.979 -87.295 -12.839 1.00 1.41 79 GLN A O 1
ATOM 1175 N N . GLY A 1 80 ? 23.703 -88.894 -11.430 1.00 73.20 80 GLY A N 1
ATOM 1176 C CA . GLY A 1 80 ? 25.066 -88.389 -11.394 1.00 70.11 80 GLY A CA 1
ATOM 1177 C C . GLY A 1 80 ? 25.696 -88.624 -10.041 1.00 45.11 80 GLY A C 1
ATOM 1178 O O . GLY A 1 80 ? 25.121 -89.344 -9.222 1.00 30.00 80 GLY A O 1
ATOM 1182 N N . PRO A 1 81 ? 26.884 -88.052 -9.768 1.00 21.24 81 PRO A N 1
ATOM 1183 C CA . PRO A 1 81 ? 27.507 -88.152 -8.449 1.00 24.25 81 PRO A CA 1
ATOM 1184 C C . PRO A 1 81 ? 26.561 -87.680 -7.353 1.00 43.11 81 PRO A C 1
ATOM 1185 O O . PRO A 1 81 ? 25.821 -86.706 -7.537 1.00 61.12 81 PRO A O 1
ATOM 1196 N N . LYS A 1 82 ? 26.614 -88.366 -6.220 1.00 34.24 82 LYS A N 1
ATOM 1197 C CA . LYS A 1 82 ? 25.743 -88.092 -5.084 1.00 65.22 82 LYS A CA 1
ATOM 1198 C C . LYS A 1 82 ? 25.628 -86.587 -4.826 1.00 10.03 82 LYS A C 1
ATOM 1199 O O . LYS A 1 82 ? 24.526 -86.037 -4.747 1.00 13.55 82 LYS A O 1
ATOM 1218 N N . GLU A 1 83 ? 26.773 -85.925 -4.716 1.00 45.34 83 GLU A N 1
ATOM 1219 C CA . GLU A 1 83 ? 26.811 -84.526 -4.292 1.00 53.14 83 GLU A CA 1
ATOM 1220 C C . GLU A 1 83 ? 26.256 -83.583 -5.364 1.00 41.52 83 GLU A C 1
ATOM 1221 O O . GLU A 1 83 ? 25.703 -82.530 -5.046 1.00 1.31 83 GLU A O 1
ATOM 1233 N N . GLN A 1 84 ? 26.429 -83.940 -6.633 1.00 71.32 84 GLN A N 1
ATOM 1234 C CA . GLN A 1 84 ? 25.901 -83.125 -7.728 1.00 73.41 84 GLN A CA 1
ATOM 1235 C C . GLN A 1 84 ? 24.380 -83.265 -7.810 1.00 4.41 84 GLN A C 1
ATOM 1236 O O . GLN A 1 84 ? 23.670 -82.290 -8.061 1.00 35.12 84 GLN A O 1
ATOM 1250 N N . VAL A 1 85 ? 23.882 -84.481 -7.586 1.00 33.13 85 VAL A N 1
ATOM 1251 C CA . VAL A 1 85 ? 22.441 -84.702 -7.449 1.00 22.34 85 VAL A CA 1
ATOM 1252 C C . VAL A 1 85 ? 21.918 -83.835 -6.304 1.00 73.43 85 VAL A C 1
ATOM 1253 O O . VAL A 1 85 ? 20.863 -83.208 -6.410 1.00 53.31 85 VAL A O 1
ATOM 1266 N N . ASP A 1 86 ? 22.696 -83.790 -5.219 1.00 15.30 86 ASP A N 1
ATOM 1267 C CA . ASP A 1 86 ? 22.420 -82.900 -4.093 1.00 63.23 86 ASP A CA 1
ATOM 1268 C C . ASP A 1 86 ? 22.374 -81.449 -4.567 1.00 64.31 86 ASP A C 1
ATOM 1269 O O . ASP A 1 86 ? 21.459 -80.705 -4.225 1.00 72.04 86 ASP A O 1
ATOM 1278 N N . ALA A 1 87 ? 23.356 -81.057 -5.377 1.00 21.34 87 ALA A N 1
ATOM 1279 C CA . ALA A 1 87 ? 23.410 -79.700 -5.909 1.00 34.53 87 ALA A CA 1
ATOM 1280 C C . ALA A 1 87 ? 22.126 -79.371 -6.668 1.00 20.20 87 ALA A C 1
ATOM 1281 O O . ALA A 1 87 ? 21.583 -78.265 -6.554 1.00 62.15 87 ALA A O 1
ATOM 1288 N N . PHE A 1 88 ? 21.633 -80.350 -7.419 1.00 23.24 88 PHE A N 1
ATOM 1289 C CA . PHE A 1 88 ? 20.437 -80.171 -8.232 1.00 53.22 88 PHE A CA 1
ATOM 1290 C C . PHE A 1 88 ? 19.193 -80.036 -7.349 1.00 41.43 88 PHE A C 1
ATOM 1291 O O . PHE A 1 88 ? 18.343 -79.182 -7.601 1.00 24.23 88 PHE A O 1
ATOM 1308 N N . VAL A 1 89 ? 19.086 -80.868 -6.311 1.00 5.13 89 VAL A N 1
ATOM 1309 C CA . VAL A 1 89 ? 17.933 -80.803 -5.409 1.00 63.22 89 VAL A CA 1
ATOM 1310 C C . VAL A 1 89 ? 17.954 -79.499 -4.608 1.00 22.42 89 VAL A C 1
ATOM 1311 O O . VAL A 1 89 ? 16.906 -78.915 -4.325 1.00 63.11 89 VAL A O 1
ATOM 1324 N N . LYS A 1 90 ? 19.153 -79.034 -4.257 1.00 72.24 90 LYS A N 1
ATOM 1325 C CA . LYS A 1 90 ? 19.306 -77.748 -3.580 1.00 63.21 90 LYS A CA 1
ATOM 1326 C C . LYS A 1 90 ? 18.855 -76.626 -4.512 1.00 31.12 90 LYS A C 1
ATOM 1327 O O . LYS A 1 90 ? 18.207 -75.667 -4.085 1.00 14.12 90 LYS A O 1
ATOM 1346 N N . TYR A 1 91 ? 19.191 -76.768 -5.792 1.00 10.11 91 TYR A N 1
ATOM 1347 C CA . TYR A 1 91 ? 18.683 -75.875 -6.830 1.00 12.44 91 TYR A CA 1
ATOM 1348 C C . TYR A 1 91 ? 17.161 -75.974 -6.900 1.00 44.40 91 TYR A C 1
ATOM 1349 O O . TYR A 1 91 ? 16.468 -74.967 -7.010 1.00 2.03 91 TYR A O 1
ATOM 1367 N N . LEU A 1 92 ? 16.655 -77.202 -6.817 1.00 51.34 92 LEU A N 1
ATOM 1368 C CA . LEU A 1 92 ? 15.223 -77.468 -6.910 1.00 60.14 92 LEU A CA 1
ATOM 1369 C C . LEU A 1 92 ? 14.480 -76.813 -5.739 1.00 5.34 92 LEU A C 1
ATOM 1370 O O . LEU A 1 92 ? 13.329 -76.403 -5.874 1.00 21.55 92 LEU A O 1
ATOM 1386 N N . HIS A 1 93 ? 15.152 -76.720 -4.590 1.00 5.42 93 HIS A N 1
ATOM 1387 C CA . HIS A 1 93 ? 14.589 -76.046 -3.413 1.00 23.34 93 HIS A CA 1
ATOM 1388 C C . HIS A 1 93 ? 14.395 -74.554 -3.688 1.00 11.23 93 HIS A C 1
ATOM 1389 O O . HIS A 1 93 ? 13.519 -73.910 -3.107 1.00 14.15 93 HIS A O 1
ATOM 1404 N N . LYS A 1 94 ? 15.238 -74.008 -4.561 1.00 64.43 94 LYS A N 1
ATOM 1405 C CA . LYS A 1 94 ? 15.125 -72.615 -4.983 1.00 13.01 94 LYS A CA 1
ATOM 1406 C C . LYS A 1 94 ? 14.144 -72.506 -6.148 1.00 4.10 94 LYS A C 1
ATOM 1407 O O . LYS A 1 94 ? 13.378 -71.542 -6.250 1.00 53.20 94 LYS A O 1
ATOM 1426 N N . GLY A 1 95 ? 14.163 -73.522 -7.008 1.00 31.54 95 GLY A N 1
ATOM 1427 C CA . GLY A 1 95 ? 13.349 -73.517 -8.207 1.00 21.24 95 GLY A CA 1
ATOM 1428 C C . GLY A 1 95 ? 13.772 -72.425 -9.171 1.00 10.52 95 GLY A C 1
ATOM 1429 O O . GLY A 1 95 ? 14.878 -71.889 -9.067 1.00 3.03 95 GLY A O 1
ATOM 1433 N N . SER A 1 96 ? 12.904 -72.097 -10.120 1.00 75.45 96 SER A N 1
ATOM 1434 C CA . SER A 1 96 ? 13.155 -70.987 -11.023 1.00 64.44 96 SER A CA 1
ATOM 1435 C C . SER A 1 96 ? 12.760 -69.685 -10.320 1.00 73.22 96 SER A C 1
ATOM 1436 O O . SER A 1 96 ? 11.753 -69.649 -9.611 1.00 41.20 96 SER A O 1
ATOM 1444 N N . PRO A 1 97 ? 13.547 -68.602 -10.500 1.00 15.32 97 PRO A N 1
ATOM 1445 C CA . PRO A 1 97 ? 13.354 -67.334 -9.776 1.00 63.34 97 PRO A CA 1
ATOM 1446 C C . PRO A 1 97 ? 11.904 -66.833 -9.791 1.00 3.15 97 PRO A C 1
ATOM 1447 O O . PRO A 1 97 ? 11.428 -66.265 -8.806 1.00 13.01 97 PRO A O 1
ATOM 1458 N N . LYS A 1 98 ? 11.201 -67.055 -10.901 1.00 53.54 98 LYS A N 1
ATOM 1459 C CA . LYS A 1 98 ? 9.844 -66.526 -11.069 1.00 24.34 98 LYS A CA 1
ATOM 1460 C C . LYS A 1 98 ? 8.783 -67.626 -10.981 1.00 74.31 98 LYS A C 1
ATOM 1461 O O . LYS A 1 98 ? 7.625 -67.410 -11.334 1.00 21.32 98 LYS A O 1
ATOM 1480 N N . SER A 1 99 ? 9.177 -68.796 -10.488 1.00 22.33 99 SER A N 1
ATOM 1481 C CA . SER A 1 99 ? 8.243 -69.897 -10.268 1.00 33.13 99 SER A CA 1
ATOM 1482 C C . SER A 1 99 ? 8.145 -70.197 -8.773 1.00 51.15 99 SER A C 1
ATOM 1483 O O . SER A 1 99 ? 9.050 -70.799 -8.190 1.00 65.20 99 SER A O 1
ATOM 1491 N N . VAL A 1 100 ? 7.065 -69.745 -8.148 1.00 74.22 100 VAL A N 1
ATOM 1492 C CA . VAL A 1 100 ? 6.850 -69.985 -6.728 1.00 45.42 100 VAL A CA 1
ATOM 1493 C C . VAL A 1 100 ? 6.538 -71.461 -6.484 1.00 51.00 100 VAL A C 1
ATOM 1494 O O . VAL A 1 100 ? 5.414 -71.915 -6.703 1.00 74.34 100 VAL A O 1
ATOM 1507 N N . VAL A 1 101 ? 7.554 -72.206 -6.068 1.00 73.33 101 VAL A N 1
ATOM 1508 C CA . VAL A 1 101 ? 7.413 -73.634 -5.808 1.00 33.12 101 VAL A CA 1
ATOM 1509 C C . VAL A 1 101 ? 6.533 -73.881 -4.581 1.00 14.21 101 VAL A C 1
ATOM 1510 O O . VAL A 1 101 ? 6.709 -73.252 -3.532 1.00 71.23 101 VAL A O 1
ATOM 1523 N N . LYS A 1 102 ? 5.571 -74.780 -4.730 1.00 25.24 102 LYS A N 1
ATOM 1524 C CA . LYS A 1 102 ? 4.642 -75.120 -3.658 1.00 22.23 102 LYS A CA 1
ATOM 1525 C C . LYS A 1 102 ? 5.255 -76.172 -2.736 1.00 52.51 102 LYS A C 1
ATOM 1526 O O . LYS A 1 102 ? 5.416 -75.950 -1.535 1.00 64.20 102 LYS A O 1
ATOM 1545 N N . LYS A 1 103 ? 5.617 -77.310 -3.319 1.00 12.03 103 LYS A N 1
ATOM 1546 C CA . LYS A 1 103 ? 6.186 -78.428 -2.571 1.00 72.44 103 LYS A CA 1
ATOM 1547 C C . LYS A 1 103 ? 7.069 -79.271 -3.489 1.00 14.24 103 LYS A C 1
ATOM 1548 O O . LYS A 1 103 ? 6.704 -79.532 -4.638 1.00 53.50 103 LYS A O 1
ATOM 1567 N N . VAL A 1 104 ? 8.228 -79.685 -2.987 1.00 20.25 104 VAL A N 1
ATOM 1568 C CA . VAL A 1 104 ? 9.144 -80.530 -3.749 1.00 63.52 104 VAL A CA 1
ATOM 1569 C C . VAL A 1 104 ? 9.002 -81.987 -3.305 1.00 23.40 104 VAL A C 1
ATOM 1570 O O . VAL A 1 104 ? 8.819 -82.267 -2.116 1.00 41.12 104 VAL A O 1
ATOM 1583 N N . SER A 1 105 ? 9.055 -82.909 -4.260 1.00 70.15 105 SER A N 1
ATOM 1584 C CA . SER A 1 105 ? 8.895 -84.326 -3.976 1.00 14.10 105 SER A CA 1
ATOM 1585 C C . SER A 1 105 ? 9.914 -85.135 -4.775 1.00 74.04 105 SER A C 1
ATOM 1586 O O . SER A 1 105 ? 9.967 -85.049 -6.003 1.00 24.02 105 SER A O 1
ATOM 1594 N N . ILE A 1 106 ? 10.735 -85.898 -4.068 1.00 60.24 106 ILE A N 1
ATOM 1595 C CA . ILE A 1 106 ? 11.782 -86.705 -4.686 1.00 10.30 106 ILE A CA 1
ATOM 1596 C C . ILE A 1 106 ? 11.454 -88.184 -4.495 1.00 61.14 106 ILE A C 1
ATOM 1597 O O . ILE A 1 106 ? 10.656 -88.526 -3.622 1.00 52.41 106 ILE A O 1
ATOM 1613 N N . HIS A 1 107 ? 12.046 -89.064 -5.302 1.00 62.33 107 HIS A N 1
ATOM 1614 C CA . HIS A 1 107 ? 11.780 -90.495 -5.180 1.00 42.21 107 HIS A CA 1
ATOM 1615 C C . HIS A 1 107 ? 13.066 -91.300 -5.351 1.00 3.14 107 HIS A C 1
ATOM 1616 O O . HIS A 1 107 ? 13.926 -90.960 -6.161 1.00 44.31 107 HIS A O 1
ATOM 1631 N N . ALA A 1 108 ? 13.149 -92.387 -4.598 1.00 62.21 108 ALA A N 1
ATOM 1632 C CA . ALA A 1 108 ? 14.355 -93.208 -4.459 1.00 71.54 108 ALA A CA 1
ATOM 1633 C C . ALA A 1 108 ? 14.741 -93.996 -5.720 1.00 51.20 108 ALA A C 1
ATOM 1634 O O . ALA A 1 108 ? 15.667 -94.807 -5.668 1.00 13.21 108 ALA A O 1
ATOM 1641 N N . SER A 1 109 ? 14.054 -93.772 -6.839 1.00 22.12 109 SER A N 1
ATOM 1642 C CA . SER A 1 109 ? 14.156 -94.666 -7.995 1.00 13.31 109 SER A CA 1
ATOM 1643 C C . SER A 1 109 ? 15.594 -94.758 -8.512 1.00 70.35 109 SER A C 1
ATOM 1644 O O . SER A 1 109 ? 16.260 -93.749 -8.745 1.00 20.01 109 SER A O 1
ATOM 1652 N N . SER A 1 110 ? 16.036 -96.002 -8.691 1.00 53.15 110 SER A N 1
ATOM 1653 C CA . SER A 1 110 ? 17.408 -96.316 -9.060 1.00 44.34 110 SER A CA 1
ATOM 1654 C C . SER A 1 110 ? 17.723 -95.883 -10.492 1.00 21.33 110 SER A C 1
ATOM 1655 O O . SER A 1 110 ? 16.862 -95.362 -11.206 1.00 40.12 110 SER A O 1
ATOM 1663 N N . ARG A 1 111 ? 18.975 -96.113 -10.886 1.00 10.21 111 ARG A N 1
ATOM 1664 C CA . ARG A 1 111 ? 19.511 -95.688 -12.178 1.00 70.34 111 ARG A CA 1
ATOM 1665 C C . ARG A 1 111 ? 18.546 -95.939 -13.335 1.00 33.55 111 ARG A C 1
ATOM 1666 O O . ARG A 1 111 ? 18.005 -97.038 -13.493 1.00 43.23 111 ARG A O 1
ATOM 1687 N N . VAL A 1 112 ? 18.349 -94.898 -14.129 1.00 42.33 112 VAL A N 1
ATOM 1688 C CA . VAL A 1 112 ? 17.570 -94.957 -15.360 1.00 22.53 112 VAL A CA 1
ATOM 1689 C C . VAL A 1 112 ? 18.441 -94.470 -16.515 1.00 21.24 112 VAL A C 1
ATOM 1690 O O . VAL A 1 112 ? 19.590 -94.079 -16.303 1.00 51.15 112 VAL A O 1
ATOM 1703 N N . ASP A 1 113 ? 17.923 -94.524 -17.733 1.00 71.41 113 ASP A N 1
ATOM 1704 C CA . ASP A 1 113 ? 18.669 -94.037 -18.892 1.00 61.45 113 ASP A CA 1
ATOM 1705 C C . ASP A 1 113 ? 18.214 -92.623 -19.259 1.00 54.52 113 ASP A C 1
ATOM 1706 O O . ASP A 1 113 ? 17.034 -92.397 -19.540 1.00 71.24 113 ASP A O 1
ATOM 1715 N N . ALA A 1 114 ? 19.162 -91.682 -19.250 1.00 61.52 114 ALA A N 1
ATOM 1716 C CA . ALA A 1 114 ? 18.880 -90.260 -19.491 1.00 14.04 114 ALA A CA 1
ATOM 1717 C C . ALA A 1 114 ? 18.165 -90.035 -20.826 1.00 42.21 114 ALA A C 1
ATOM 1718 O O . ALA A 1 114 ? 18.348 -90.802 -21.776 1.00 32.43 114 ALA A O 1
ATOM 1725 N N . ASP A 1 115 ? 17.371 -88.965 -20.900 1.00 54.31 115 ASP A N 1
ATOM 1726 C CA . ASP A 1 115 ? 16.573 -88.678 -22.094 1.00 31.20 115 ASP A CA 1
ATOM 1727 C C . ASP A 1 115 ? 16.645 -87.194 -22.478 1.00 74.33 115 ASP A C 1
ATOM 1728 O O . ASP A 1 115 ? 16.695 -86.864 -23.663 1.00 33.11 115 ASP A O 1
ATOM 1737 N N . GLY A 1 116 ? 16.654 -86.300 -21.483 1.00 25.12 116 GLY A N 1
ATOM 1738 C CA . GLY A 1 116 ? 16.790 -84.872 -21.767 1.00 51.02 116 GLY A CA 1
ATOM 1739 C C . GLY A 1 116 ? 15.992 -83.985 -20.818 1.00 52.42 116 GLY A C 1
ATOM 1740 O O . GLY A 1 116 ? 14.877 -84.329 -20.406 1.00 24.24 116 GLY A O 1
ATOM 1744 N N . PHE A 1 117 ? 16.564 -82.840 -20.455 1.00 5.24 117 PHE A N 1
ATOM 1745 C CA . PHE A 1 117 ? 15.876 -81.885 -19.593 1.00 2.31 117 PHE A CA 1
ATOM 1746 C C . PHE A 1 117 ? 15.153 -80.850 -20.453 1.00 32.41 117 PHE A C 1
ATOM 1747 O O . PHE A 1 117 ? 15.794 -80.028 -21.110 1.00 0.02 117 PHE A O 1
ATOM 1764 N N . GLU A 1 118 ? 13.823 -80.875 -20.441 1.00 33.04 118 GLU A N 1
ATOM 1765 C CA . GLU A 1 118 ? 13.042 -79.898 -21.190 1.00 23.02 118 GLU A CA 1
ATOM 1766 C C . GLU A 1 118 ? 11.597 -79.857 -20.699 1.00 63.02 118 GLU A C 1
ATOM 1767 O O . GLU A 1 118 ? 10.888 -80.859 -20.739 1.00 13.12 118 GLU A O 1
ATOM 1779 N N . ILE A 1 119 ? 11.168 -78.689 -20.233 1.00 14.51 119 ILE A N 1
ATOM 1780 C CA . ILE A 1 119 ? 9.812 -78.517 -19.731 1.00 51.30 119 ILE A CA 1
ATOM 1781 C C . ILE A 1 119 ? 8.804 -78.715 -20.866 1.00 62.21 119 ILE A C 1
ATOM 1782 O O . ILE A 1 119 ? 8.414 -77.766 -21.558 1.00 44.42 119 ILE A O 1
ATOM 1798 N N . ARG A 1 120 ? 8.437 -79.974 -21.079 1.00 2.03 120 ARG A N 1
ATOM 1799 C CA . ARG A 1 120 ? 7.458 -80.347 -22.087 1.00 61.44 120 ARG A CA 1
ATOM 1800 C C . ARG A 1 120 ? 6.054 -80.066 -21.585 1.00 32.31 120 ARG A C 1
ATOM 1801 O O . ARG A 1 120 ? 5.742 -80.297 -20.417 1.00 1.25 120 ARG A O 1
ATOM 1822 N N . ARG A 1 121 ? 5.225 -79.547 -22.477 1.00 14.01 121 ARG A N 1
ATOM 1823 C CA . ARG A 1 121 ? 3.894 -79.068 -22.130 1.00 75.33 121 ARG A CA 1
ATOM 1824 C C . ARG A 1 121 ? 2.889 -79.544 -23.172 1.00 64.21 121 ARG A C 1
ATOM 1825 O O . ARG A 1 121 ? 2.157 -80.512 -22.902 1.00 51.44 121 ARG A O 1
ATOM 1847 N N . MET A 1 1 ? 8.791 -166.288 18.027 1.00 52.12 1 MET A N 2
ATOM 1848 C CA . MET A 1 1 ? 9.711 -165.661 19.001 1.00 51.22 1 MET A CA 2
ATOM 1849 C C . MET A 1 1 ? 10.984 -165.195 18.300 1.00 31.51 1 MET A C 2
ATOM 1850 O O . MET A 1 1 ? 11.939 -165.959 18.149 1.00 43.23 1 MET A O 2
ATOM 1866 N N . ALA A 1 2 ? 10.989 -163.941 17.859 1.00 23.30 2 ALA A N 2
ATOM 1867 C CA . ALA A 1 2 ? 12.135 -163.375 17.159 1.00 11.25 2 ALA A CA 2
ATOM 1868 C C . ALA A 1 2 ? 13.163 -162.847 18.154 1.00 62.11 2 ALA A C 2
ATOM 1869 O O . ALA A 1 2 ? 13.490 -161.659 18.158 1.00 12.45 2 ALA A O 2
ATOM 1876 N N . HIS A 1 3 ? 13.655 -163.741 19.009 1.00 20.45 3 HIS A N 2
ATOM 1877 C CA . HIS A 1 3 ? 14.634 -163.371 20.026 1.00 41.31 3 HIS A CA 2
ATOM 1878 C C . HIS A 1 3 ? 15.937 -162.915 19.365 1.00 14.54 3 HIS A C 2
ATOM 1879 O O . HIS A 1 3 ? 16.776 -163.728 18.973 1.00 61.24 3 HIS A O 2
ATOM 1894 N N . HIS A 1 4 ? 16.069 -161.605 19.200 1.00 51.22 4 HIS A N 2
ATOM 1895 C CA . HIS A 1 4 ? 17.247 -161.015 18.574 1.00 51.34 4 HIS A CA 2
ATOM 1896 C C . HIS A 1 4 ? 18.258 -160.596 19.634 1.00 0.14 4 HIS A C 2
ATOM 1897 O O . HIS A 1 4 ? 17.938 -160.538 20.824 1.00 74.33 4 HIS A O 2
ATOM 1912 N N . HIS A 1 5 ? 19.472 -160.295 19.192 1.00 1.20 5 HIS A N 2
ATOM 1913 C CA . HIS A 1 5 ? 20.546 -159.884 20.085 1.00 3.11 5 HIS A CA 2
ATOM 1914 C C . HIS A 1 5 ? 21.357 -158.766 19.440 1.00 72.12 5 HIS A C 2
ATOM 1915 O O . HIS A 1 5 ? 21.631 -158.796 18.236 1.00 25.44 5 HIS A O 2
ATOM 1930 N N . HIS A 1 6 ? 21.724 -157.778 20.246 1.00 74.41 6 HIS A N 2
ATOM 1931 C CA . HIS A 1 6 ? 22.500 -156.637 19.776 1.00 62.44 6 HIS A CA 2
ATOM 1932 C C . HIS A 1 6 ? 23.849 -157.110 19.237 1.00 42.35 6 HIS A C 2
ATOM 1933 O O . HIS A 1 6 ? 24.654 -157.689 19.969 1.00 32.12 6 HIS A O 2
ATOM 1948 N N . HIS A 1 7 ? 24.082 -156.875 17.949 1.00 3.41 7 HIS A N 2
ATOM 1949 C CA . HIS A 1 7 ? 25.247 -157.438 17.264 1.00 22.42 7 HIS A CA 2
ATOM 1950 C C . HIS A 1 7 ? 26.288 -156.375 16.922 1.00 74.24 7 HIS A C 2
ATOM 1951 O O . HIS A 1 7 ? 27.226 -156.641 16.169 1.00 22.25 7 HIS A O 2
ATOM 1966 N N . HIS A 1 8 ? 26.129 -155.173 17.471 1.00 1.42 8 HIS A N 2
ATOM 1967 C CA . HIS A 1 8 ? 27.152 -154.138 17.332 1.00 40.41 8 HIS A CA 2
ATOM 1968 C C . HIS A 1 8 ? 28.260 -154.381 18.348 1.00 31.21 8 HIS A C 2
ATOM 1969 O O . HIS A 1 8 ? 28.081 -154.139 19.546 1.00 1.54 8 HIS A O 2
ATOM 1984 N N . MET A 1 9 ? 29.386 -154.900 17.872 1.00 32.43 9 MET A N 2
ATOM 1985 C CA . MET A 1 9 ? 30.523 -155.192 18.736 1.00 63.23 9 MET A CA 2
ATOM 1986 C C . MET A 1 9 ? 31.133 -153.893 19.265 1.00 31.31 9 MET A C 2
ATOM 1987 O O . MET A 1 9 ? 31.157 -153.657 20.477 1.00 61.42 9 MET A O 2
ATOM 2001 N N . GLY A 1 10 ? 31.607 -153.044 18.357 1.00 41.12 10 GLY A N 2
ATOM 2002 C CA . GLY A 1 10 ? 32.181 -151.773 18.766 1.00 0.44 10 GLY A CA 2
ATOM 2003 C C . GLY A 1 10 ? 32.579 -150.892 17.595 1.00 11.55 10 GLY A C 2
ATOM 2004 O O . GLY A 1 10 ? 32.928 -151.388 16.519 1.00 74.43 10 GLY A O 2
ATOM 2008 N N . THR A 1 11 ? 32.498 -149.582 17.805 1.00 73.24 11 THR A N 2
ATOM 2009 C CA . THR A 1 11 ? 32.977 -148.591 16.847 1.00 53.21 11 THR A CA 2
ATOM 2010 C C . THR A 1 11 ? 33.581 -147.396 17.584 1.00 62.12 11 THR A C 2
ATOM 2011 O O . THR A 1 11 ? 32.882 -146.682 18.312 1.00 32.23 11 THR A O 2
ATOM 2022 N N . LEU A 1 12 ? 34.879 -147.197 17.403 1.00 73.43 12 LEU A N 2
ATOM 2023 C CA . LEU A 1 12 ? 35.590 -146.076 18.011 1.00 60.44 12 LEU A CA 2
ATOM 2024 C C . LEU A 1 12 ? 35.823 -144.988 16.965 1.00 2.34 12 LEU A C 2
ATOM 2025 O O . LEU A 1 12 ? 36.737 -145.088 16.140 1.00 43.41 12 LEU A O 2
ATOM 2041 N N . GLU A 1 13 ? 34.980 -143.962 16.992 1.00 52.03 13 GLU A N 2
ATOM 2042 C CA . GLU A 1 13 ? 35.027 -142.886 16.011 1.00 22.25 13 GLU A CA 2
ATOM 2043 C C . GLU A 1 13 ? 34.873 -141.524 16.690 1.00 62.32 13 GLU A C 2
ATOM 2044 O O . GLU A 1 13 ? 34.065 -141.361 17.611 1.00 2.42 13 GLU A O 2
ATOM 2056 N N . ALA A 1 14 ? 35.660 -140.557 16.232 1.00 75.13 14 ALA A N 2
ATOM 2057 C CA . ALA A 1 14 ? 35.617 -139.193 16.745 1.00 74.41 14 ALA A CA 2
ATOM 2058 C C . ALA A 1 14 ? 36.236 -138.246 15.719 1.00 5.34 14 ALA A C 2
ATOM 2059 O O . ALA A 1 14 ? 36.421 -138.627 14.561 1.00 31.41 14 ALA A O 2
ATOM 2066 N N . GLN A 1 15 ? 36.526 -137.015 16.129 1.00 73.23 15 GLN A N 2
ATOM 2067 C CA . GLN A 1 15 ? 37.207 -136.054 15.273 1.00 10.44 15 GLN A CA 2
ATOM 2068 C C . GLN A 1 15 ? 38.013 -135.080 16.126 1.00 33.22 15 GLN A C 2
ATOM 2069 O O . GLN A 1 15 ? 38.070 -135.215 17.350 1.00 53.33 15 GLN A O 2
ATOM 2083 N N . THR A 1 16 ? 38.617 -134.094 15.475 1.00 2.53 16 THR A N 2
ATOM 2084 C CA . THR A 1 16 ? 39.378 -133.060 16.164 1.00 64.02 16 THR A CA 2
ATOM 2085 C C . THR A 1 16 ? 39.280 -131.744 15.390 1.00 10.20 16 THR A C 2
ATOM 2086 O O . THR A 1 16 ? 38.773 -131.716 14.263 1.00 24.02 16 THR A O 2
ATOM 2097 N N . GLN A 1 17 ? 39.759 -130.661 15.994 1.00 71.03 17 GLN A N 2
ATOM 2098 C CA . GLN A 1 17 ? 39.688 -129.333 15.387 1.00 43.41 17 GLN A CA 2
ATOM 2099 C C . GLN A 1 17 ? 41.088 -128.801 15.089 1.00 71.34 17 GLN A C 2
ATOM 2100 O O . GLN A 1 17 ? 42.089 -129.432 15.432 1.00 24.31 17 GLN A O 2
ATOM 2114 N N . GLY A 1 18 ? 41.145 -127.639 14.444 1.00 1.13 18 GLY A N 2
ATOM 2115 C CA . GLY A 1 18 ? 42.410 -126.987 14.151 1.00 52.34 18 GLY A CA 2
ATOM 2116 C C . GLY A 1 18 ? 42.385 -125.525 14.556 1.00 34.32 18 GLY A C 2
ATOM 2117 O O . GLY A 1 18 ? 41.314 -124.990 14.857 1.00 71.43 18 GLY A O 2
ATOM 2121 N N . PRO A 1 19 ? 43.545 -124.844 14.572 1.00 11.21 19 PRO A N 2
ATOM 2122 C CA . PRO A 1 19 ? 43.634 -123.441 15.003 1.00 44.43 19 PRO A CA 2
ATOM 2123 C C . PRO A 1 19 ? 42.883 -122.492 14.065 1.00 61.53 19 PRO A C 2
ATOM 2124 O O . PRO A 1 19 ? 42.158 -121.600 14.516 1.00 33.10 19 PRO A O 2
ATOM 2135 N N . GLY A 1 20 ? 43.044 -122.698 12.762 1.00 53.25 20 GLY A N 2
ATOM 2136 C CA . GLY A 1 20 ? 42.432 -121.817 11.784 1.00 63.03 20 GLY A CA 2
ATOM 2137 C C . GLY A 1 20 ? 43.174 -120.498 11.671 1.00 10.53 20 GLY A C 2
ATOM 2138 O O . GLY A 1 20 ? 43.876 -120.258 10.687 1.00 74.25 20 GLY A O 2
ATOM 2142 N N . SER A 1 21 ? 43.014 -119.648 12.690 1.00 73.15 21 SER A N 2
ATOM 2143 C CA . SER A 1 21 ? 43.691 -118.345 12.785 1.00 14.22 21 SER A CA 2
ATOM 2144 C C . SER A 1 21 ? 43.614 -117.533 11.481 1.00 10.43 21 SER A C 2
ATOM 2145 O O . SER A 1 21 ? 44.445 -116.651 11.237 1.00 10.21 21 SER A O 2
ATOM 2153 N N . MET A 1 22 ? 42.599 -117.807 10.665 1.00 63.14 22 MET A N 2
ATOM 2154 C CA . MET A 1 22 ? 42.406 -117.096 9.404 1.00 73.31 22 MET A CA 2
ATOM 2155 C C . MET A 1 22 ? 41.664 -115.786 9.653 1.00 20.42 22 MET A C 2
ATOM 2156 O O . MET A 1 22 ? 40.612 -115.768 10.303 1.00 43.13 22 MET A O 2
ATOM 2170 N N . GLN A 1 23 ? 42.227 -114.692 9.150 1.00 42.32 23 GLN A N 2
ATOM 2171 C CA . GLN A 1 23 ? 41.615 -113.374 9.271 1.00 71.32 23 GLN A CA 2
ATOM 2172 C C . GLN A 1 23 ? 42.012 -112.498 8.086 1.00 74.11 23 GLN A C 2
ATOM 2173 O O . GLN A 1 23 ? 43.090 -112.677 7.506 1.00 61.22 23 GLN A O 2
ATOM 2187 N N . GLY A 1 24 ? 41.136 -111.570 7.714 1.00 4.42 24 GLY A N 2
ATOM 2188 C CA . GLY A 1 24 ? 41.428 -110.650 6.627 1.00 12.50 24 GLY A CA 2
ATOM 2189 C C . GLY A 1 24 ? 40.386 -110.697 5.527 1.00 71.41 24 GLY A C 2
ATOM 2190 O O . GLY A 1 24 ? 40.488 -111.496 4.594 1.00 61.51 24 GLY A O 2
ATOM 2194 N N . SER A 1 25 ? 39.374 -109.850 5.647 1.00 41.01 25 SER A N 2
ATOM 2195 C CA . SER A 1 25 ? 38.358 -109.704 4.614 1.00 14.24 25 SER A CA 2
ATOM 2196 C C . SER A 1 25 ? 37.860 -108.262 4.578 1.00 14.43 25 SER A C 2
ATOM 2197 O O . SER A 1 25 ? 37.391 -107.737 5.591 1.00 11.33 25 SER A O 2
ATOM 2205 N N . MET A 1 26 ? 37.994 -107.619 3.423 1.00 62.34 26 MET A N 2
ATOM 2206 C CA . MET A 1 26 ? 37.589 -106.224 3.255 1.00 2.51 26 MET A CA 2
ATOM 2207 C C . MET A 1 26 ? 36.234 -106.136 2.550 1.00 11.11 26 MET A C 2
ATOM 2208 O O . MET A 1 26 ? 35.900 -107.000 1.731 1.00 5.31 26 MET A O 2
ATOM 2222 N N . PRO A 1 27 ? 35.431 -105.105 2.875 1.00 74.34 27 PRO A N 2
ATOM 2223 C CA . PRO A 1 27 ? 34.103 -104.907 2.282 1.00 71.44 27 PRO A CA 2
ATOM 2224 C C . PRO A 1 27 ? 34.160 -104.193 0.928 1.00 34.14 27 PRO A C 2
ATOM 2225 O O . PRO A 1 27 ? 35.237 -103.988 0.363 1.00 11.14 27 PRO A O 2
ATOM 2236 N N . SER A 1 28 ? 32.993 -103.817 0.420 1.00 3.22 28 SER A N 2
ATOM 2237 C CA . SER A 1 28 ? 32.886 -103.129 -0.860 1.00 34.34 28 SER A CA 2
ATOM 2238 C C . SER A 1 28 ? 31.859 -102.002 -0.766 1.00 61.20 28 SER A C 2
ATOM 2239 O O . SER A 1 28 ? 30.937 -102.062 0.056 1.00 25.04 28 SER A O 2
ATOM 2247 N N . SER A 1 29 ? 32.028 -100.974 -1.597 1.00 60.23 29 SER A N 2
ATOM 2248 C CA . SER A 1 29 ? 31.078 -99.870 -1.667 1.00 32.34 29 SER A CA 2
ATOM 2249 C C . SER A 1 29 ? 29.776 -100.352 -2.314 1.00 73.11 29 SER A C 2
ATOM 2250 O O . SER A 1 29 ? 29.766 -101.365 -3.021 1.00 31.03 29 SER A O 2
ATOM 2258 N N . SER A 1 30 ? 28.683 -99.632 -2.065 1.00 64.34 30 SER A N 2
ATOM 2259 C CA . SER A 1 30 ? 27.365 -100.041 -2.541 1.00 21.24 30 SER A CA 2
ATOM 2260 C C . SER A 1 30 ? 26.985 -99.282 -3.814 1.00 2.22 30 SER A C 2
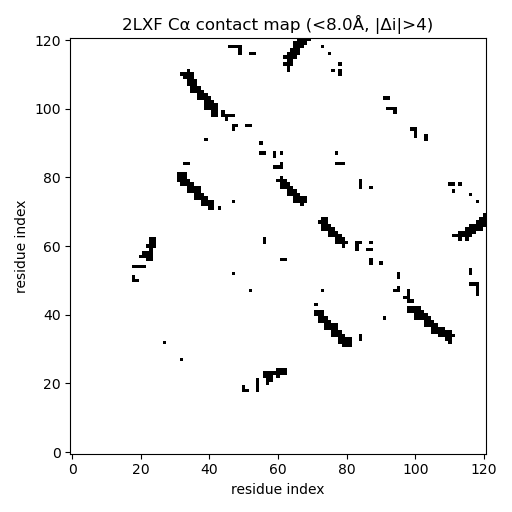ATOM 2261 O O . SER A 1 30 ? 26.681 -99.888 -4.846 1.00 33.13 30 SER A O 2
ATOM 2269 N N . GLU A 1 31 ? 27.028 -97.954 -3.740 1.00 40.24 31 GLU A N 2
ATOM 2270 C CA . GLU A 1 31 ? 26.555 -97.090 -4.821 1.00 62.35 31 GLU A CA 2
ATOM 2271 C C . GLU A 1 31 ? 27.526 -95.931 -5.046 1.00 41.11 31 GLU A C 2
ATOM 2272 O O . GLU A 1 31 ? 27.678 -95.063 -4.181 1.00 60.14 31 GLU A O 2
ATOM 2284 N N . ASP A 1 32 ? 28.190 -95.928 -6.201 1.00 41.14 32 ASP A N 2
ATOM 2285 C CA . ASP A 1 32 ? 29.071 -94.823 -6.578 1.00 53.41 32 ASP A CA 2
ATOM 2286 C C . ASP A 1 32 ? 28.258 -93.732 -7.265 1.00 74.21 32 ASP A C 2
ATOM 2287 O O . ASP A 1 32 ? 28.570 -92.544 -7.161 1.00 0.32 32 ASP A O 2
ATOM 2296 N N . VAL A 1 33 ? 27.206 -94.146 -7.965 1.00 64.33 33 VAL A N 2
ATOM 2297 C CA . VAL A 1 33 ? 26.316 -93.216 -8.654 1.00 3.41 33 VAL A CA 2
ATOM 2298 C C . VAL A 1 33 ? 25.054 -92.984 -7.828 1.00 52.31 33 VAL A C 2
ATOM 2299 O O . VAL A 1 33 ? 24.621 -93.861 -7.075 1.00 55.05 33 VAL A O 2
ATOM 2312 N N . THR A 1 34 ? 24.482 -91.798 -7.962 1.00 32.15 34 THR A N 2
ATOM 2313 C CA . THR A 1 34 ? 23.226 -91.459 -7.318 1.00 71.11 34 THR A CA 2
ATOM 2314 C C . THR A 1 34 ? 22.181 -91.124 -8.378 1.00 2.24 34 THR A C 2
ATOM 2315 O O . THR A 1 34 ? 22.487 -90.472 -9.382 1.00 60.35 34 THR A O 2
ATOM 2326 N N . THR A 1 35 ? 20.962 -91.593 -8.172 1.00 71.32 35 THR A N 2
ATOM 2327 C CA . THR A 1 35 ? 19.861 -91.305 -9.077 1.00 44.34 35 THR A CA 2
ATOM 2328 C C . THR A 1 35 ? 18.575 -91.131 -8.285 1.00 64.43 35 THR A C 2
ATOM 2329 O O . THR A 1 35 ? 18.285 -91.915 -7.380 1.00 74.11 35 THR A O 2
ATOM 2340 N N . LEU A 1 36 ? 17.831 -90.083 -8.609 1.00 13.40 36 LEU A N 2
ATOM 2341 C CA . LEU A 1 36 ? 16.576 -89.780 -7.931 1.00 32.23 36 LEU A CA 2
ATOM 2342 C C . LEU A 1 36 ? 15.565 -89.254 -8.942 1.00 30.20 36 LEU A C 2
ATOM 2343 O O . LEU A 1 36 ? 15.906 -88.425 -9.786 1.00 35.32 36 LEU A O 2
ATOM 2359 N N . CYS A 1 37 ? 14.337 -89.740 -8.867 1.00 71.23 37 CYS A N 2
ATOM 2360 C CA . CYS A 1 37 ? 13.271 -89.236 -9.721 1.00 40.31 37 CYS A CA 2
ATOM 2361 C C . CYS A 1 37 ? 12.603 -88.047 -9.041 1.00 32.44 37 CYS A C 2
ATOM 2362 O O . CYS A 1 37 ? 12.317 -88.088 -7.844 1.00 34.41 37 CYS A O 2
ATOM 2370 N N . TYR A 1 38 ? 12.365 -86.993 -9.802 1.00 44.52 38 TYR A N 2
ATOM 2371 C CA . TYR A 1 38 ? 11.842 -85.745 -9.264 1.00 13.14 38 TYR A CA 2
ATOM 2372 C C . TYR A 1 38 ? 10.424 -85.494 -9.750 1.00 33.50 38 TYR A C 2
ATOM 2373 O O . TYR A 1 38 ? 10.056 -85.877 -10.859 1.00 34.40 38 TYR A O 2
ATOM 2391 N N . ARG A 1 39 ? 9.636 -84.868 -8.891 1.00 41.31 39 ARG A N 2
ATOM 2392 C CA . ARG A 1 39 ? 8.324 -84.356 -9.254 1.00 13.40 39 ARG A CA 2
ATOM 2393 C C . ARG A 1 39 ? 7.990 -83.188 -8.335 1.00 14.02 39 ARG A C 2
ATOM 2394 O O . ARG A 1 39 ? 7.775 -83.374 -7.138 1.00 25.40 39 ARG A O 2
ATOM 2415 N N . VAL A 1 40 ? 7.962 -81.985 -8.887 1.00 72.34 40 VAL A N 2
ATOM 2416 C CA . VAL A 1 40 ? 7.730 -80.782 -8.094 1.00 72.44 40 VAL A CA 2
ATOM 2417 C C . VAL A 1 40 ? 6.483 -80.047 -8.573 1.00 70.43 40 VAL A C 2
ATOM 2418 O O . VAL A 1 40 ? 6.144 -80.082 -9.751 1.00 61.43 40 VAL A O 2
ATOM 2431 N N . THR A 1 41 ? 5.805 -79.392 -7.651 1.00 2.24 41 THR A N 2
ATOM 2432 C CA . THR A 1 41 ? 4.620 -78.608 -7.957 1.00 62.42 41 THR A CA 2
ATOM 2433 C C . THR A 1 41 ? 4.988 -77.124 -8.009 1.00 74.20 41 THR A C 2
ATOM 2434 O O . THR A 1 41 ? 5.899 -76.690 -7.299 1.00 2.33 41 THR A O 2
ATOM 2445 N N . GLY A 1 42 ? 4.303 -76.352 -8.849 1.00 41.40 42 GLY A N 2
ATOM 2446 C CA . GLY A 1 42 ? 4.632 -74.942 -9.006 1.00 24.42 42 GLY A CA 2
ATOM 2447 C C . GLY A 1 42 ? 3.472 -74.025 -8.676 1.00 40.24 42 GLY A C 2
ATOM 2448 O O . GLY A 1 42 ? 2.311 -74.368 -8.918 1.00 32.35 42 GLY A O 2
ATOM 2452 N N . LYS A 1 43 ? 3.793 -72.852 -8.126 1.00 4.30 43 LYS A N 2
ATOM 2453 C CA . LYS A 1 43 ? 2.783 -71.848 -7.781 1.00 54.14 43 LYS A CA 2
ATOM 2454 C C . LYS A 1 43 ? 2.083 -71.351 -9.048 1.00 34.03 43 LYS A C 2
ATOM 2455 O O . LYS A 1 43 ? 0.882 -71.071 -9.050 1.00 15.12 43 LYS A O 2
ATOM 2474 N N . VAL A 1 44 ? 2.859 -71.247 -10.125 1.00 15.21 44 VAL A N 2
ATOM 2475 C CA . VAL A 1 44 ? 2.350 -70.833 -11.429 1.00 11.51 44 VAL A CA 2
ATOM 2476 C C . VAL A 1 44 ? 2.646 -71.920 -12.458 1.00 43.13 44 VAL A C 2
ATOM 2477 O O . VAL A 1 44 ? 3.419 -72.836 -12.182 1.00 73.31 44 VAL A O 2
ATOM 2490 N N . GLN A 1 45 ? 2.031 -71.826 -13.633 1.00 50.12 45 GLN A N 2
ATOM 2491 C CA . GLN A 1 45 ? 2.272 -72.796 -14.704 1.00 32.13 45 GLN A CA 2
ATOM 2492 C C . GLN A 1 45 ? 3.700 -72.674 -15.238 1.00 53.04 45 GLN A C 2
ATOM 2493 O O . GLN A 1 45 ? 4.273 -73.638 -15.748 1.00 31.24 45 GLN A O 2
ATOM 2507 N N . GLY A 1 46 ? 4.274 -71.480 -15.111 1.00 33.40 46 GLY A N 2
ATOM 2508 C CA . GLY A 1 46 ? 5.663 -71.270 -15.482 1.00 5.31 46 GLY A CA 2
ATOM 2509 C C . GLY A 1 46 ? 6.596 -71.701 -14.367 1.00 42.35 46 GLY A C 2
ATOM 2510 O O . GLY A 1 46 ? 7.371 -70.900 -13.848 1.00 52.52 46 GLY A O 2
ATOM 2514 N N . VAL A 1 47 ? 6.504 -72.975 -13.995 1.00 50.43 47 VAL A N 2
ATOM 2515 C CA . VAL A 1 47 ? 7.235 -73.516 -12.847 1.00 62.01 47 VAL A CA 2
ATOM 2516 C C . VAL A 1 47 ? 8.748 -73.446 -13.062 1.00 63.33 47 VAL A C 2
ATOM 2517 O O . VAL A 1 47 ? 9.491 -72.974 -12.199 1.00 24.14 47 VAL A O 2
ATOM 2530 N N . PHE A 1 48 ? 9.191 -73.921 -14.219 1.00 44.21 48 PHE A N 2
ATOM 2531 C CA . PHE A 1 48 ? 10.617 -74.040 -14.519 1.00 43.23 48 PHE A CA 2
ATOM 2532 C C . PHE A 1 48 ? 10.961 -73.352 -15.834 1.00 63.04 48 PHE A C 2
ATOM 2533 O O . PHE A 1 48 ? 10.203 -73.430 -16.806 1.00 45.54 48 PHE A O 2
ATOM 2550 N N . PHE A 1 49 ? 12.105 -72.677 -15.851 1.00 15.34 49 PHE A N 2
ATOM 2551 C CA . PHE A 1 49 ? 12.642 -72.089 -17.070 1.00 4.40 49 PHE A CA 2
ATOM 2552 C C . PHE A 1 49 ? 13.691 -73.024 -17.663 1.00 62.32 49 PHE A C 2
ATOM 2553 O O . PHE A 1 49 ? 14.728 -73.275 -17.042 1.00 1.00 49 PHE A O 2
ATOM 2570 N N . ARG A 1 50 ? 13.407 -73.534 -18.861 1.00 20.24 50 ARG A N 2
ATOM 2571 C CA . ARG A 1 50 ? 14.266 -74.506 -19.545 1.00 11.11 50 ARG A CA 2
ATOM 2572 C C . ARG A 1 50 ? 15.724 -74.049 -19.563 1.00 62.02 50 ARG A C 2
ATOM 2573 O O . ARG A 1 50 ? 16.638 -74.847 -19.353 1.00 13.04 50 ARG A O 2
ATOM 2594 N N . LYS A 1 51 ? 15.927 -72.760 -19.804 1.00 31.42 51 LYS A N 2
ATOM 2595 C CA . LYS A 1 51 ? 17.269 -72.188 -19.892 1.00 51.24 51 LYS A CA 2
ATOM 2596 C C . LYS A 1 51 ? 18.009 -72.319 -18.559 1.00 43.40 51 LYS A C 2
ATOM 2597 O O . LYS A 1 51 ? 19.208 -72.617 -18.528 1.00 4.25 51 LYS A O 2
ATOM 2616 N N . TYR A 1 52 ? 17.289 -72.112 -17.457 1.00 33.33 52 TYR A N 2
ATOM 2617 C CA . TYR A 1 52 ? 17.876 -72.235 -16.125 1.00 52.21 52 TYR A CA 2
ATOM 2618 C C . TYR A 1 52 ? 18.095 -73.701 -15.770 1.00 31.13 52 TYR A C 2
ATOM 2619 O O . TYR A 1 52 ? 19.102 -74.053 -15.154 1.00 33.12 52 TYR A O 2
ATOM 2637 N N . THR A 1 53 ? 17.152 -74.549 -16.172 1.00 44.10 53 THR A N 2
ATOM 2638 C CA . THR A 1 53 ? 17.259 -75.984 -15.937 1.00 3.41 53 THR A CA 2
ATOM 2639 C C . THR A 1 53 ? 18.509 -76.534 -16.629 1.00 73.23 53 THR A C 2
ATOM 2640 O O . THR A 1 53 ? 19.299 -77.267 -16.028 1.00 72.33 53 THR A O 2
ATOM 2651 N N . LYS A 1 54 ? 18.691 -76.147 -17.892 1.00 52.34 54 LYS A N 2
ATOM 2652 C CA . LYS A 1 54 ? 19.850 -76.571 -18.665 1.00 30.44 54 LYS A CA 2
ATOM 2653 C C . LYS A 1 54 ? 21.128 -75.980 -18.086 1.00 3.54 54 LYS A C 2
ATOM 2654 O O . LYS A 1 54 ? 22.129 -76.677 -17.973 1.00 44.10 54 LYS A O 2
ATOM 2673 N N . LYS A 1 55 ? 21.086 -74.698 -17.714 1.00 61.15 55 LYS A N 2
ATOM 2674 C CA . LYS A 1 55 ? 22.248 -74.036 -17.114 1.00 23.30 55 LYS A CA 2
ATOM 2675 C C . LYS A 1 55 ? 22.765 -74.839 -15.922 1.00 15.04 55 LYS A C 2
ATOM 2676 O O . LYS A 1 55 ? 23.948 -75.189 -15.854 1.00 2.24 55 LYS A O 2
ATOM 2695 N N . GLU A 1 56 ? 21.853 -75.148 -15.006 1.00 61.35 56 GLU A N 2
ATOM 2696 C CA . GLU A 1 56 ? 22.186 -75.876 -13.788 1.00 4.44 56 GLU A CA 2
ATOM 2697 C C . GLU A 1 56 ? 22.720 -77.265 -14.124 1.00 34.44 56 GLU A C 2
ATOM 2698 O O . GLU A 1 56 ? 23.804 -77.659 -13.679 1.00 61.15 56 GLU A O 2
ATOM 2710 N N . ALA A 1 57 ? 21.957 -77.992 -14.937 1.00 2.01 57 ALA A N 2
ATOM 2711 C CA . ALA A 1 57 ? 22.292 -79.364 -15.285 1.00 74.43 57 ALA A CA 2
ATOM 2712 C C . ALA A 1 57 ? 23.631 -79.443 -16.021 1.00 71.13 57 ALA A C 2
ATOM 2713 O O . ALA A 1 57 ? 24.433 -80.334 -15.758 1.00 12.10 57 ALA A O 2
ATOM 2720 N N . ASP A 1 58 ? 23.877 -78.502 -16.930 1.00 44.45 58 ASP A N 2
ATOM 2721 C CA . ASP A 1 58 ? 25.126 -78.483 -17.700 1.00 61.14 58 ASP A CA 2
ATOM 2722 C C . ASP A 1 58 ? 26.307 -78.166 -16.791 1.00 50.21 58 ASP A C 2
ATOM 2723 O O . ASP A 1 58 ? 27.339 -78.839 -16.835 1.00 33.21 58 ASP A O 2
ATOM 2732 N N . ALA A 1 59 ? 26.136 -77.147 -15.952 1.00 41.11 59 ALA A N 2
ATOM 2733 C CA . ALA A 1 59 ? 27.201 -76.681 -15.071 1.00 31.13 59 ALA A CA 2
ATOM 2734 C C . ALA A 1 59 ? 27.648 -77.775 -14.101 1.00 41.12 59 ALA A C 2
ATOM 2735 O O . ALA A 1 59 ? 28.840 -78.065 -13.980 1.00 73.43 59 ALA A O 2
ATOM 2742 N N . LEU A 1 60 ? 26.680 -78.392 -13.427 1.00 54.24 60 LEU A N 2
ATOM 2743 C CA . LEU A 1 60 ? 26.970 -79.440 -12.448 1.00 74.52 60 LEU A CA 2
ATOM 2744 C C . LEU A 1 60 ? 27.072 -80.814 -13.119 1.00 2.20 60 LEU A C 2
ATOM 2745 O O . LEU A 1 60 ? 27.519 -81.778 -12.502 1.00 5.04 60 LEU A O 2
ATOM 2761 N N . SER A 1 61 ? 26.658 -80.888 -14.384 1.00 74.52 61 SER A N 2
ATOM 2762 C CA . SER A 1 61 ? 26.796 -82.093 -15.202 1.00 3.53 61 SER A CA 2
ATOM 2763 C C . SER A 1 61 ? 25.899 -83.229 -14.695 1.00 64.03 61 SER A C 2
ATOM 2764 O O . SER A 1 61 ? 26.350 -84.359 -14.486 1.00 34.12 61 SER A O 2
ATOM 2772 N N . LEU A 1 62 ? 24.610 -82.916 -14.521 1.00 73.12 62 LEU A N 2
ATOM 2773 C CA . LEU A 1 62 ? 23.607 -83.929 -14.202 1.00 32.44 62 LEU A CA 2
ATOM 2774 C C . LEU A 1 62 ? 23.008 -84.471 -15.494 1.00 13.42 62 LEU A C 2
ATOM 2775 O O . LEU A 1 62 ? 22.720 -83.711 -16.419 1.00 54.02 62 LEU A O 2
ATOM 2791 N N . VAL A 1 63 ? 22.838 -85.783 -15.558 1.00 63.31 63 VAL A N 2
ATOM 2792 C CA . VAL A 1 63 ? 22.182 -86.412 -16.694 1.00 53.30 63 VAL A CA 2
ATOM 2793 C C . VAL A 1 63 ? 20.837 -86.974 -16.248 1.00 24.01 63 VAL A C 2
ATOM 2794 O O . VAL A 1 63 ? 20.613 -87.181 -15.056 1.00 52.40 63 VAL A O 2
ATOM 2807 N N . GLY A 1 64 ? 19.940 -87.183 -17.196 1.00 15.23 64 GLY A N 2
ATOM 2808 C CA . GLY A 1 64 ? 18.606 -87.660 -16.879 1.00 55.25 64 GLY A CA 2
ATOM 2809 C C . GLY A 1 64 ? 17.585 -87.067 -17.821 1.00 30.41 64 GLY A C 2
ATOM 2810 O O . GLY A 1 64 ? 17.807 -87.040 -19.038 1.00 63.55 64 GLY A O 2
ATOM 2814 N N . TYR A 1 65 ? 16.467 -86.589 -17.280 1.00 73.32 65 TYR A N 2
ATOM 2815 C CA . TYR A 1 65 ? 15.444 -85.949 -18.102 1.00 13.32 65 TYR A CA 2
ATOM 2816 C C . TYR A 1 65 ? 14.421 -85.211 -17.240 1.00 31.43 65 TYR A C 2
ATOM 2817 O O . TYR A 1 65 ? 14.185 -85.586 -16.093 1.00 30.44 65 TYR A O 2
ATOM 2835 N N . VAL A 1 66 ? 13.830 -84.155 -17.798 1.00 23.54 66 VAL A N 2
ATOM 2836 C CA . VAL A 1 66 ? 12.832 -83.346 -17.089 1.00 72.34 66 VAL A CA 2
ATOM 2837 C C . VAL A 1 66 ? 11.689 -82.978 -18.030 1.00 10.41 66 VAL A C 2
ATOM 2838 O O . VAL A 1 66 ? 11.925 -82.713 -19.210 1.00 63.31 66 VAL A O 2
ATOM 2851 N N . THR A 1 67 ? 10.465 -82.962 -17.490 1.00 33.35 67 THR A N 2
ATOM 2852 C CA . THR A 1 67 ? 9.256 -82.654 -18.251 1.00 62.00 67 THR A CA 2
ATOM 2853 C C . THR A 1 67 ? 8.164 -82.097 -17.322 1.00 43.22 67 THR A C 2
ATOM 2854 O O . THR A 1 67 ? 8.234 -82.256 -16.102 1.00 43.20 67 THR A O 2
ATOM 2865 N N . ASN A 1 68 ? 7.165 -81.438 -17.908 1.00 24.14 68 ASN A N 2
ATOM 2866 C CA . ASN A 1 68 ? 6.063 -80.821 -17.153 1.00 73.40 68 ASN A CA 2
ATOM 2867 C C . ASN A 1 68 ? 4.830 -81.731 -17.135 1.00 73.12 68 ASN A C 2
ATOM 2868 O O . ASN A 1 68 ? 4.649 -82.567 -18.023 1.00 10.52 68 ASN A O 2
ATOM 2879 N N . ASN A 1 69 ? 3.990 -81.563 -16.115 1.00 74.00 69 ASN A N 2
ATOM 2880 C CA . ASN A 1 69 ? 2.782 -82.371 -15.947 1.00 52.24 69 ASN A CA 2
ATOM 2881 C C . ASN A 1 69 ? 1.536 -81.489 -16.022 1.00 5.25 69 ASN A C 2
ATOM 2882 O O . ASN A 1 69 ? 1.614 -80.270 -15.826 1.00 52.52 69 ASN A O 2
ATOM 2893 N N . GLU A 1 70 ? 0.386 -82.116 -16.276 1.00 63.52 70 GLU A N 2
ATOM 2894 C CA . GLU A 1 70 ? -0.891 -81.407 -16.400 1.00 54.22 70 GLU A CA 2
ATOM 2895 C C . GLU A 1 70 ? -1.164 -80.527 -15.178 1.00 23.41 70 GLU A C 2
ATOM 2896 O O . GLU A 1 70 ? -1.577 -79.376 -15.308 1.00 22.31 70 GLU A O 2
ATOM 2908 N N . ASP A 1 71 ? -0.897 -81.073 -13.994 1.00 53.44 71 ASP A N 2
ATOM 2909 C CA . ASP A 1 71 ? -1.223 -80.412 -12.724 1.00 52.32 71 ASP A CA 2
ATOM 2910 C C . ASP A 1 71 ? -0.309 -79.221 -12.427 1.00 60.33 71 ASP A C 2
ATOM 2911 O O . ASP A 1 71 ? -0.293 -78.713 -11.301 1.00 61.33 71 ASP A O 2
ATOM 2920 N N . GLY A 1 72 ? 0.433 -78.760 -13.430 1.00 2.22 72 GLY A N 2
ATOM 2921 C CA . GLY A 1 72 ? 1.371 -77.675 -13.221 1.00 24.21 72 GLY A CA 2
ATOM 2922 C C . GLY A 1 72 ? 2.571 -78.133 -12.423 1.00 64.40 72 GLY A C 2
ATOM 2923 O O . GLY A 1 72 ? 3.129 -77.381 -11.621 1.00 24.14 72 GLY A O 2
ATOM 2927 N N . SER A 1 73 ? 2.953 -79.384 -12.637 1.00 74.30 73 SER A N 2
ATOM 2928 C CA . SER A 1 73 ? 4.085 -79.984 -11.949 1.00 53.52 73 SER A CA 2
ATOM 2929 C C . SER A 1 73 ? 5.246 -80.187 -12.923 1.00 5.24 73 SER A C 2
ATOM 2930 O O . SER A 1 73 ? 5.095 -79.983 -14.126 1.00 20.32 73 SER A O 2
ATOM 2938 N N . VAL A 1 74 ? 6.401 -80.567 -12.396 1.00 2.14 74 VAL A N 2
ATOM 2939 C CA . VAL A 1 74 ? 7.568 -80.879 -13.213 1.00 23.14 74 VAL A CA 2
ATOM 2940 C C . VAL A 1 74 ? 8.183 -82.186 -12.725 1.00 45.15 74 VAL A C 2
ATOM 2941 O O . VAL A 1 74 ? 8.660 -82.269 -11.594 1.00 50.12 74 VAL A O 2
ATOM 2954 N N . SER A 1 75 ? 8.146 -83.202 -13.573 1.00 24.41 75 SER A N 2
ATOM 2955 C CA . SER A 1 75 ? 8.650 -84.526 -13.226 1.00 33.53 75 SER A CA 2
ATOM 2956 C C . SER A 1 75 ? 9.900 -84.853 -14.039 1.00 25.55 75 SER A C 2
ATOM 2957 O O . SER A 1 75 ? 10.167 -84.217 -15.058 1.00 44.43 75 SER A O 2
ATOM 2965 N N . GLY A 1 76 ? 10.662 -85.844 -13.593 1.00 32.44 76 GLY A N 2
ATOM 2966 C CA . GLY A 1 76 ? 11.850 -86.251 -14.318 1.00 51.54 76 GLY A CA 2
ATOM 2967 C C . GLY A 1 76 ? 12.756 -87.141 -13.493 1.00 43.42 76 GLY A C 2
ATOM 2968 O O . GLY A 1 76 ? 12.346 -87.649 -12.452 1.00 53.55 76 GLY A O 2
ATOM 2972 N N . VAL A 1 77 ? 13.986 -87.329 -13.962 1.00 42.05 77 VAL A N 2
ATOM 2973 C CA . VAL A 1 77 ? 14.978 -88.149 -13.271 1.00 43.44 77 VAL A CA 2
ATOM 2974 C C . VAL A 1 77 ? 16.342 -87.462 -13.318 1.00 74.14 77 VAL A C 2
ATOM 2975 O O . VAL A 1 77 ? 16.726 -86.912 -14.355 1.00 42.33 77 VAL A O 2
ATOM 2988 N N . VAL A 1 78 ? 17.055 -87.478 -12.193 1.00 11.12 78 VAL A N 2
ATOM 2989 C CA . VAL A 1 78 ? 18.407 -86.927 -12.119 1.00 13.11 78 VAL A CA 2
ATOM 2990 C C . VAL A 1 78 ? 19.398 -88.048 -11.820 1.00 3.40 78 VAL A C 2
ATOM 2991 O O . VAL A 1 78 ? 19.118 -88.937 -11.004 1.00 63.53 78 VAL A O 2
ATOM 3004 N N . GLN A 1 79 ? 20.544 -88.014 -12.492 1.00 61.04 79 GLN A N 2
ATOM 3005 C CA . GLN A 1 79 ? 21.560 -89.048 -12.347 1.00 72.34 79 GLN A CA 2
ATOM 3006 C C . GLN A 1 79 ? 22.948 -88.407 -12.299 1.00 51.25 79 GLN A C 2
ATOM 3007 O O . GLN A 1 79 ? 23.256 -87.515 -13.096 1.00 1.41 79 GLN A O 2
ATOM 3021 N N . GLY A 1 80 ? 23.770 -88.850 -11.358 1.00 73.20 80 GLY A N 2
ATOM 3022 C CA . GLY A 1 80 ? 25.121 -88.335 -11.228 1.00 70.11 80 GLY A CA 2
ATOM 3023 C C . GLY A 1 80 ? 25.680 -88.604 -9.847 1.00 45.11 80 GLY A C 2
ATOM 3024 O O . GLY A 1 80 ? 25.076 -89.356 -9.083 1.00 30.00 80 GLY A O 2
ATOM 3028 N N . PRO A 1 81 ? 26.835 -88.019 -9.492 1.00 21.24 81 PRO A N 2
ATOM 3029 C CA . PRO A 1 81 ? 27.401 -88.162 -8.146 1.00 24.25 81 PRO A CA 2
ATOM 3030 C C . PRO A 1 81 ? 26.507 -87.504 -7.095 1.00 43.11 81 PRO A C 2
ATOM 3031 O O . PRO A 1 81 ? 25.866 -86.484 -7.369 1.00 61.12 81 PRO A O 2
ATOM 3042 N N . LYS A 1 82 ? 26.483 -88.087 -5.896 1.00 34.24 82 LYS A N 2
ATOM 3043 C CA . LYS A 1 82 ? 25.651 -87.604 -4.792 1.00 65.22 82 LYS A CA 2
ATOM 3044 C C . LYS A 1 82 ? 25.768 -86.093 -4.628 1.00 10.03 82 LYS A C 2
ATOM 3045 O O . LYS A 1 82 ? 24.764 -85.399 -4.498 1.00 13.55 82 LYS A O 2
ATOM 3064 N N . GLU A 1 83 ? 26.998 -85.592 -4.639 1.00 45.34 83 GLU A N 2
ATOM 3065 C CA . GLU A 1 83 ? 27.257 -84.168 -4.434 1.00 53.14 83 GLU A CA 2
ATOM 3066 C C . GLU A 1 83 ? 26.535 -83.305 -5.480 1.00 41.52 83 GLU A C 2
ATOM 3067 O O . GLU A 1 83 ? 25.922 -82.285 -5.142 1.00 1.31 83 GLU A O 2
ATOM 3079 N N . GLN A 1 84 ? 26.586 -83.725 -6.744 1.00 71.32 84 GLN A N 2
ATOM 3080 C CA . GLN A 1 84 ? 25.946 -82.974 -7.826 1.00 73.41 84 GLN A CA 2
ATOM 3081 C C . GLN A 1 84 ? 24.428 -83.148 -7.784 1.00 4.41 84 GLN A C 2
ATOM 3082 O O . GLN A 1 84 ? 23.682 -82.212 -8.072 1.00 35.12 84 GLN A O 2
ATOM 3096 N N . VAL A 1 85 ? 23.973 -84.343 -7.419 1.00 33.13 85 VAL A N 2
ATOM 3097 C CA . VAL A 1 85 ? 22.545 -84.594 -7.235 1.00 22.34 85 VAL A CA 2
ATOM 3098 C C . VAL A 1 85 ? 22.026 -83.741 -6.081 1.00 73.43 85 VAL A C 2
ATOM 3099 O O . VAL A 1 85 ? 20.896 -83.246 -6.106 1.00 53.31 85 VAL A O 2
ATOM 3112 N N . ASP A 1 86 ? 22.887 -83.554 -5.085 1.00 15.30 86 ASP A N 2
ATOM 3113 C CA . ASP A 1 86 ? 22.599 -82.689 -3.945 1.00 63.23 86 ASP A CA 2
ATOM 3114 C C . ASP A 1 86 ? 22.520 -81.236 -4.401 1.00 64.31 86 ASP A C 2
ATOM 3115 O O . ASP A 1 86 ? 21.668 -80.478 -3.941 1.00 72.04 86 ASP A O 2
ATOM 3124 N N . ALA A 1 87 ? 23.416 -80.855 -5.311 1.00 21.34 87 ALA A N 2
ATOM 3125 C CA . ALA A 1 87 ? 23.376 -79.527 -5.922 1.00 34.53 87 ALA A CA 2
ATOM 3126 C C . ALA A 1 87 ? 22.045 -79.316 -6.645 1.00 20.20 87 ALA A C 2
ATOM 3127 O O . ALA A 1 87 ? 21.425 -78.250 -6.549 1.00 62.15 87 ALA A O 2
ATOM 3134 N N . PHE A 1 88 ? 21.610 -80.355 -7.351 1.00 23.24 88 PHE A N 2
ATOM 3135 C CA . PHE A 1 88 ? 20.391 -80.300 -8.147 1.00 53.22 88 PHE A CA 2
ATOM 3136 C C . PHE A 1 88 ? 19.166 -80.154 -7.243 1.00 41.43 88 PHE A C 2
ATOM 3137 O O . PHE A 1 88 ? 18.334 -79.269 -7.451 1.00 24.23 88 PHE A O 2
ATOM 3154 N N . VAL A 1 89 ? 19.064 -81.014 -6.230 1.00 5.13 89 VAL A N 2
ATOM 3155 C CA . VAL A 1 89 ? 17.945 -80.958 -5.288 1.00 63.22 89 VAL A CA 2
ATOM 3156 C C . VAL A 1 89 ? 17.966 -79.629 -4.529 1.00 22.42 89 VAL A C 2
ATOM 3157 O O . VAL A 1 89 ? 16.918 -79.057 -4.213 1.00 63.11 89 VAL A O 2
ATOM 3170 N N . LYS A 1 90 ? 19.177 -79.143 -4.253 1.00 72.24 90 LYS A N 2
ATOM 3171 C CA . LYS A 1 90 ? 19.368 -77.865 -3.577 1.00 63.21 90 LYS A CA 2
ATOM 3172 C C . LYS A 1 90 ? 18.745 -76.748 -4.413 1.00 31.12 90 LYS A C 2
ATOM 3173 O O . LYS A 1 90 ? 18.026 -75.891 -3.895 1.00 14.12 90 LYS A O 2
ATOM 3192 N N . TYR A 1 91 ? 19.021 -76.789 -5.715 1.00 10.11 91 TYR A N 2
ATOM 3193 C CA . TYR A 1 91 ? 18.437 -75.853 -6.669 1.00 12.44 91 TYR A CA 2
ATOM 3194 C C . TYR A 1 91 ? 16.925 -76.056 -6.752 1.00 44.40 91 TYR A C 2
ATOM 3195 O O . TYR A 1 91 ? 16.161 -75.095 -6.828 1.00 2.03 91 TYR A O 2
ATOM 3213 N N . LEU A 1 92 ? 16.501 -77.315 -6.715 1.00 51.34 92 LEU A N 2
ATOM 3214 C CA . LEU A 1 92 ? 15.090 -77.664 -6.848 1.00 60.14 92 LEU A CA 2
ATOM 3215 C C . LEU A 1 92 ? 14.276 -77.032 -5.718 1.00 5.34 92 LEU A C 2
ATOM 3216 O O . LEU A 1 92 ? 13.169 -76.541 -5.938 1.00 21.55 92 LEU A O 2
ATOM 3232 N N . HIS A 1 93 ? 14.837 -77.041 -4.511 1.00 5.42 93 HIS A N 2
ATOM 3233 C CA . HIS A 1 93 ? 14.171 -76.440 -3.351 1.00 23.34 93 HIS A CA 2
ATOM 3234 C C . HIS A 1 93 ? 13.917 -74.953 -3.594 1.00 11.23 93 HIS A C 2
ATOM 3235 O O . HIS A 1 93 ? 12.974 -74.368 -3.052 1.00 14.15 93 HIS A O 2
ATOM 3250 N N . LYS A 1 94 ? 14.781 -74.351 -4.404 1.00 64.43 94 LYS A N 2
ATOM 3251 C CA . LYS A 1 94 ? 14.648 -72.951 -4.782 1.00 13.01 94 LYS A CA 2
ATOM 3252 C C . LYS A 1 94 ? 13.669 -72.829 -5.944 1.00 4.10 94 LYS A C 2
ATOM 3253 O O . LYS A 1 94 ? 12.860 -71.898 -6.001 1.00 53.20 94 LYS A O 2
ATOM 3272 N N . GLY A 1 95 ? 13.736 -73.808 -6.846 1.00 31.54 95 GLY A N 2
ATOM 3273 C CA . GLY A 1 95 ? 13.040 -73.720 -8.114 1.00 21.24 95 GLY A CA 2
ATOM 3274 C C . GLY A 1 95 ? 13.794 -72.813 -9.062 1.00 10.52 95 GLY A C 2
ATOM 3275 O O . GLY A 1 95 ? 14.970 -72.516 -8.829 1.00 3.03 95 GLY A O 2
ATOM 3279 N N . SER A 1 96 ? 13.147 -72.374 -10.128 1.00 75.45 96 SER A N 2
ATOM 3280 C CA . SER A 1 96 ? 13.736 -71.357 -10.980 1.00 64.44 96 SER A CA 2
ATOM 3281 C C . SER A 1 96 ? 13.712 -70.023 -10.228 1.00 73.22 96 SER A C 2
ATOM 3282 O O . SER A 1 96 ? 12.708 -69.681 -9.608 1.00 41.20 96 SER A O 2
ATOM 3290 N N . PRO A 1 97 ? 14.823 -69.265 -10.256 1.00 15.32 97 PRO A N 2
ATOM 3291 C CA . PRO A 1 97 ? 15.012 -68.075 -9.406 1.00 63.34 97 PRO A CA 2
ATOM 3292 C C . PRO A 1 97 ? 13.834 -67.087 -9.418 1.00 3.15 97 PRO A C 2
ATOM 3293 O O . PRO A 1 97 ? 13.666 -66.316 -8.472 1.00 13.01 97 PRO A O 2
ATOM 3304 N N . LYS A 1 98 ? 13.018 -67.105 -10.472 1.00 53.54 98 LYS A N 2
ATOM 3305 C CA . LYS A 1 98 ? 11.923 -66.134 -10.605 1.00 24.34 98 LYS A CA 2
ATOM 3306 C C . LYS A 1 98 ? 10.553 -66.812 -10.624 1.00 74.31 98 LYS A C 2
ATOM 3307 O O . LYS A 1 98 ? 9.536 -66.173 -10.905 1.00 21.32 98 LYS A O 2
ATOM 3326 N N . SER A 1 99 ? 10.530 -68.095 -10.315 1.00 22.33 99 SER A N 2
ATOM 3327 C CA . SER A 1 99 ? 9.286 -68.853 -10.224 1.00 33.13 99 SER A CA 2
ATOM 3328 C C . SER A 1 99 ? 9.342 -69.830 -9.044 1.00 51.15 99 SER A C 2
ATOM 3329 O O . SER A 1 99 ? 10.072 -70.821 -9.073 1.00 65.20 99 SER A O 2
ATOM 3337 N N . VAL A 1 100 ? 8.569 -69.524 -8.003 1.00 74.22 100 VAL A N 2
ATOM 3338 C CA . VAL A 1 100 ? 8.581 -70.298 -6.763 1.00 45.42 100 VAL A CA 2
ATOM 3339 C C . VAL A 1 100 ? 7.797 -71.604 -6.910 1.00 51.00 100 VAL A C 2
ATOM 3340 O O . VAL A 1 100 ? 6.717 -71.632 -7.511 1.00 74.34 100 VAL A O 2
ATOM 3353 N N . VAL A 1 101 ? 8.347 -72.681 -6.350 1.00 73.33 101 VAL A N 2
ATOM 3354 C CA . VAL A 1 101 ? 7.702 -73.989 -6.371 1.00 33.12 101 VAL A CA 2
ATOM 3355 C C . VAL A 1 101 ? 6.824 -74.180 -5.132 1.00 14.21 101 VAL A C 2
ATOM 3356 O O . VAL A 1 101 ? 7.138 -73.676 -4.050 1.00 71.23 101 VAL A O 2
ATOM 3369 N N . LYS A 1 102 ? 5.720 -74.898 -5.310 1.00 25.24 102 LYS A N 2
ATOM 3370 C CA . LYS A 1 102 ? 4.769 -75.166 -4.235 1.00 22.23 102 LYS A CA 2
ATOM 3371 C C . LYS A 1 102 ? 5.347 -76.192 -3.257 1.00 52.51 102 LYS A C 2
ATOM 3372 O O . LYS A 1 102 ? 5.407 -75.950 -2.050 1.00 64.20 102 LYS A O 2
ATOM 3391 N N . LYS A 1 103 ? 5.783 -77.331 -3.794 1.00 12.03 103 LYS A N 2
ATOM 3392 C CA . LYS A 1 103 ? 6.380 -78.398 -2.987 1.00 72.44 103 LYS A CA 2
ATOM 3393 C C . LYS A 1 103 ? 7.044 -79.438 -3.887 1.00 14.24 103 LYS A C 2
ATOM 3394 O O . LYS A 1 103 ? 6.507 -79.787 -4.940 1.00 53.50 103 LYS A O 2
ATOM 3413 N N . VAL A 1 104 ? 8.208 -79.933 -3.468 1.00 20.25 104 VAL A N 2
ATOM 3414 C CA . VAL A 1 104 ? 8.954 -80.921 -4.246 1.00 63.52 104 VAL A CA 2
ATOM 3415 C C . VAL A 1 104 ? 8.704 -82.337 -3.714 1.00 23.40 104 VAL A C 2
ATOM 3416 O O . VAL A 1 104 ? 8.454 -82.530 -2.520 1.00 41.12 104 VAL A O 2
ATOM 3429 N N . SER A 1 105 ? 8.744 -83.314 -4.614 1.00 70.15 105 SER A N 2
ATOM 3430 C CA . SER A 1 105 ? 8.568 -84.721 -4.270 1.00 14.10 105 SER A CA 2
ATOM 3431 C C . SER A 1 105 ? 9.626 -85.556 -4.996 1.00 74.04 105 SER A C 2
ATOM 3432 O O . SER A 1 105 ? 9.853 -85.368 -6.194 1.00 24.02 105 SER A O 2
ATOM 3440 N N . ILE A 1 106 ? 10.285 -86.461 -4.273 1.00 60.24 106 ILE A N 2
ATOM 3441 C CA . ILE A 1 106 ? 11.417 -87.215 -4.820 1.00 10.30 106 ILE A CA 2
ATOM 3442 C C . ILE A 1 106 ? 11.194 -88.724 -4.671 1.00 61.14 106 ILE A C 2
ATOM 3443 O O . ILE A 1 106 ? 10.480 -89.168 -3.769 1.00 52.41 106 ILE A O 2
ATOM 3459 N N . HIS A 1 107 ? 11.807 -89.510 -5.558 1.00 62.33 107 HIS A N 2
ATOM 3460 C CA . HIS A 1 107 ? 11.733 -90.969 -5.494 1.00 42.21 107 HIS A CA 2
ATOM 3461 C C . HIS A 1 107 ? 13.129 -91.584 -5.653 1.00 3.14 107 HIS A C 2
ATOM 3462 O O . HIS A 1 107 ? 14.007 -91.000 -6.291 1.00 44.31 107 HIS A O 2
ATOM 3477 N N . ALA A 1 108 ? 13.294 -92.781 -5.099 1.00 62.21 108 ALA A N 2
ATOM 3478 C CA . ALA A 1 108 ? 14.603 -93.422 -4.898 1.00 71.54 108 ALA A CA 2
ATOM 3479 C C . ALA A 1 108 ? 15.128 -94.163 -6.136 1.00 51.20 108 ALA A C 2
ATOM 3480 O O . ALA A 1 108 ? 16.157 -94.835 -6.055 1.00 13.21 108 ALA A O 2
ATOM 3487 N N . SER A 1 109 ? 14.435 -94.053 -7.267 1.00 22.12 109 SER A N 2
ATOM 3488 C CA . SER A 1 109 ? 14.702 -94.920 -8.419 1.00 13.31 109 SER A CA 2
ATOM 3489 C C . SER A 1 109 ? 16.140 -94.775 -8.924 1.00 70.35 109 SER A C 2
ATOM 3490 O O . SER A 1 109 ? 16.673 -93.670 -9.019 1.00 20.01 109 SER A O 2
ATOM 3498 N N . SER A 1 110 ? 16.740 -95.922 -9.245 1.00 53.15 110 SER A N 2
ATOM 3499 C CA . SER A 1 110 ? 18.157 -96.012 -9.584 1.00 44.34 110 SER A CA 2
ATOM 3500 C C . SER A 1 110 ? 18.425 -95.594 -11.033 1.00 21.33 110 SER A C 2
ATOM 3501 O O . SER A 1 110 ? 17.505 -95.252 -11.778 1.00 40.12 110 SER A O 2
ATOM 3509 N N . ARG A 1 111 ? 19.707 -95.626 -11.404 1.00 10.21 111 ARG A N 2
ATOM 3510 C CA . ARG A 1 111 ? 20.195 -95.124 -12.691 1.00 70.34 111 ARG A CA 2
ATOM 3511 C C . ARG A 1 111 ? 19.403 -95.684 -13.875 1.00 33.55 111 ARG A C 2
ATOM 3512 O O . ARG A 1 111 ? 19.018 -96.857 -13.898 1.00 43.23 111 ARG A O 2
ATOM 3533 N N . VAL A 1 112 ? 19.197 -94.820 -14.863 1.00 42.33 112 VAL A N 2
ATOM 3534 C CA . VAL A 1 112 ? 18.413 -95.119 -16.060 1.00 22.53 112 VAL A CA 2
ATOM 3535 C C . VAL A 1 112 ? 19.086 -94.479 -17.274 1.00 21.24 112 VAL A C 2
ATOM 3536 O O . VAL A 1 112 ? 20.104 -93.810 -17.128 1.00 51.15 112 VAL A O 2
ATOM 3549 N N . ASP A 1 113 ? 18.554 -94.708 -18.467 1.00 71.41 113 ASP A N 2
ATOM 3550 C CA . ASP A 1 113 ? 19.066 -94.028 -19.658 1.00 61.45 113 ASP A CA 2
ATOM 3551 C C . ASP A 1 113 ? 18.469 -92.619 -19.743 1.00 54.52 113 ASP A C 2
ATOM 3552 O O . ASP A 1 113 ? 17.260 -92.436 -19.578 1.00 71.24 113 ASP A O 2
ATOM 3561 N N . ALA A 1 114 ? 19.329 -91.632 -19.969 1.00 61.52 114 ALA A N 2
ATOM 3562 C CA . ALA A 1 114 ? 18.925 -90.225 -19.985 1.00 14.04 114 ALA A CA 2
ATOM 3563 C C . ALA A 1 114 ? 18.255 -89.843 -21.302 1.00 42.21 114 ALA A C 2
ATOM 3564 O O . ALA A 1 114 ? 18.519 -90.446 -22.347 1.00 32.43 114 ALA A O 2
ATOM 3571 N N . ASP A 1 115 ? 17.397 -88.827 -21.248 1.00 54.31 115 ASP A N 2
ATOM 3572 C CA . ASP A 1 115 ? 16.719 -88.311 -22.440 1.00 31.20 115 ASP A CA 2
ATOM 3573 C C . ASP A 1 115 ? 17.042 -86.836 -22.632 1.00 74.33 115 ASP A C 2
ATOM 3574 O O . ASP A 1 115 ? 17.453 -86.414 -23.714 1.00 33.11 115 ASP A O 2
ATOM 3583 N N . GLY A 1 116 ? 16.870 -86.057 -21.569 1.00 25.12 116 GLY A N 2
ATOM 3584 C CA . GLY A 1 116 ? 17.121 -84.627 -21.642 1.00 51.02 116 GLY A CA 2
ATOM 3585 C C . GLY A 1 116 ? 16.198 -83.814 -20.748 1.00 52.42 116 GLY A C 2
ATOM 3586 O O . GLY A 1 116 ? 15.068 -84.220 -20.455 1.00 24.24 116 GLY A O 2
ATOM 3590 N N . PHE A 1 117 ? 16.684 -82.665 -20.301 1.00 5.24 117 PHE A N 2
ATOM 3591 C CA . PHE A 1 117 ? 15.902 -81.774 -19.454 1.00 2.31 117 PHE A CA 2
ATOM 3592 C C . PHE A 1 117 ? 15.199 -80.730 -20.319 1.00 32.41 117 PHE A C 2
ATOM 3593 O O . PHE A 1 117 ? 15.859 -79.879 -20.923 1.00 0.02 117 PHE A O 2
ATOM 3610 N N . GLU A 1 118 ? 13.870 -80.796 -20.395 1.00 33.04 118 GLU A N 2
ATOM 3611 C CA . GLU A 1 118 ? 13.106 -79.835 -21.184 1.00 23.02 118 GLU A CA 2
ATOM 3612 C C . GLU A 1 118 ? 11.640 -79.854 -20.779 1.00 63.02 118 GLU A C 2
ATOM 3613 O O . GLU A 1 118 ? 11.022 -80.911 -20.688 1.00 13.12 118 GLU A O 2
ATOM 3625 N N . ILE A 1 119 ? 11.084 -78.678 -20.541 1.00 14.51 119 ILE A N 2
ATOM 3626 C CA . ILE A 1 119 ? 9.710 -78.569 -20.079 1.00 51.30 119 ILE A CA 2
ATOM 3627 C C . ILE A 1 119 ? 8.735 -79.007 -21.179 1.00 62.21 119 ILE A C 2
ATOM 3628 O O . ILE A 1 119 ? 8.284 -78.201 -21.997 1.00 44.42 119 ILE A O 2
ATOM 3644 N N . ARG A 1 120 ? 8.477 -80.312 -21.223 1.00 2.03 120 ARG A N 2
ATOM 3645 C CA . ARG A 1 120 ? 7.521 -80.904 -22.155 1.00 61.44 120 ARG A CA 2
ATOM 3646 C C . ARG A 1 120 ? 6.143 -80.951 -21.534 1.00 32.31 120 ARG A C 2
ATOM 3647 O O . ARG A 1 120 ? 6.004 -81.156 -20.333 1.00 1.25 120 ARG A O 2
ATOM 3668 N N . ARG A 1 121 ? 5.129 -80.753 -22.348 1.00 14.01 121 ARG A N 2
ATOM 3669 C CA . ARG A 1 121 ? 3.753 -80.755 -21.861 1.00 75.33 121 ARG A CA 2
ATOM 3670 C C . ARG A 1 121 ? 2.928 -81.746 -22.674 1.00 64.21 121 ARG A C 2
ATOM 3671 O O . ARG A 1 121 ? 2.545 -81.409 -23.811 1.00 51.44 121 ARG A O 2
ATOM 3693 N N . MET A 1 1 ? -27.376 -111.429 -7.827 1.00 52.12 1 MET A N 3
ATOM 3694 C CA . MET A 1 1 ? -26.360 -110.965 -8.795 1.00 51.22 1 MET A CA 3
ATOM 3695 C C . MET A 1 1 ? -25.459 -112.124 -9.213 1.00 31.51 1 MET A C 3
ATOM 3696 O O . MET A 1 1 ? -24.800 -112.749 -8.376 1.00 43.23 1 MET A O 3
ATOM 3712 N N . ALA A 1 2 ? -25.437 -112.409 -10.511 1.00 23.30 2 ALA A N 3
ATOM 3713 C CA . ALA A 1 2 ? -24.683 -113.538 -11.049 1.00 11.25 2 ALA A CA 3
ATOM 3714 C C . ALA A 1 2 ? -23.924 -113.131 -12.308 1.00 62.11 2 ALA A C 3
ATOM 3715 O O . ALA A 1 2 ? -23.680 -113.960 -13.188 1.00 12.45 2 ALA A O 3
ATOM 3722 N N . HIS A 1 3 ? -23.534 -111.859 -12.377 1.00 20.45 3 HIS A N 3
ATOM 3723 C CA . HIS A 1 3 ? -22.820 -111.334 -13.544 1.00 41.31 3 HIS A CA 3
ATOM 3724 C C . HIS A 1 3 ? -21.439 -111.984 -13.657 1.00 14.54 3 HIS A C 3
ATOM 3725 O O . HIS A 1 3 ? -20.440 -111.438 -13.178 1.00 61.24 3 HIS A O 3
ATOM 3740 N N . HIS A 1 4 ? -21.395 -113.164 -14.264 1.00 51.22 4 HIS A N 3
ATOM 3741 C CA . HIS A 1 4 ? -20.148 -113.910 -14.413 1.00 51.34 4 HIS A CA 3
ATOM 3742 C C . HIS A 1 4 ? -19.417 -113.450 -15.669 1.00 0.14 4 HIS A C 3
ATOM 3743 O O . HIS A 1 4 ? -20.046 -113.157 -16.686 1.00 74.33 4 HIS A O 3
ATOM 3758 N N . HIS A 1 5 ? -18.094 -113.370 -15.597 1.00 1.20 5 HIS A N 3
ATOM 3759 C CA . HIS A 1 5 ? -17.286 -112.930 -16.732 1.00 3.11 5 HIS A CA 3
ATOM 3760 C C . HIS A 1 5 ? -16.298 -114.015 -17.129 1.00 72.12 5 HIS A C 3
ATOM 3761 O O . HIS A 1 5 ? -15.765 -114.725 -16.275 1.00 25.44 5 HIS A O 3
ATOM 3776 N N . HIS A 1 6 ? -16.070 -114.145 -18.430 1.00 74.41 6 HIS A N 3
ATOM 3777 C CA . HIS A 1 6 ? -15.111 -115.105 -18.965 1.00 62.44 6 HIS A CA 3
ATOM 3778 C C . HIS A 1 6 ? -14.157 -114.403 -19.924 1.00 42.35 6 HIS A C 3
ATOM 3779 O O . HIS A 1 6 ? -14.553 -114.002 -21.022 1.00 32.12 6 HIS A O 3
ATOM 3794 N N . HIS A 1 7 ? -12.909 -114.239 -19.502 1.00 3.41 7 HIS A N 3
ATOM 3795 C CA . HIS A 1 7 ? -11.902 -113.584 -20.325 1.00 22.42 7 HIS A CA 3
ATOM 3796 C C . HIS A 1 7 ? -10.507 -114.042 -19.916 1.00 74.24 7 HIS A C 3
ATOM 3797 O O . HIS A 1 7 ? -10.234 -114.245 -18.732 1.00 22.25 7 HIS A O 3
ATOM 3812 N N . HIS A 1 8 ? -9.636 -114.208 -20.904 1.00 1.42 8 HIS A N 3
ATOM 3813 C CA . HIS A 1 8 ? -8.258 -114.625 -20.667 1.00 40.41 8 HIS A CA 3
ATOM 3814 C C . HIS A 1 8 ? -7.409 -113.434 -20.242 1.00 31.21 8 HIS A C 3
ATOM 3815 O O . HIS A 1 8 ? -7.734 -112.289 -20.559 1.00 1.54 8 HIS A O 3
ATOM 3830 N N . MET A 1 9 ? -6.323 -113.715 -19.529 1.00 32.43 9 MET A N 3
ATOM 3831 C CA . MET A 1 9 ? -5.406 -112.680 -19.063 1.00 63.23 9 MET A CA 3
ATOM 3832 C C . MET A 1 9 ? -4.173 -113.320 -18.436 1.00 31.31 9 MET A C 3
ATOM 3833 O O . MET A 1 9 ? -4.084 -114.549 -18.343 1.00 61.42 9 MET A O 3
ATOM 3847 N N . GLY A 1 10 ? -3.226 -112.486 -18.021 1.00 41.12 10 GLY A N 3
ATOM 3848 C CA . GLY A 1 10 ? -2.027 -112.974 -17.362 1.00 0.44 10 GLY A CA 3
ATOM 3849 C C . GLY A 1 10 ? -0.858 -113.098 -18.316 1.00 11.55 10 GLY A C 3
ATOM 3850 O O . GLY A 1 10 ? -1.016 -112.932 -19.527 1.00 74.43 10 GLY A O 3
ATOM 3854 N N . THR A 1 11 ? 0.314 -113.382 -17.760 1.00 73.24 11 THR A N 3
ATOM 3855 C CA . THR A 1 11 ? 1.542 -113.547 -18.531 1.00 53.21 11 THR A CA 3
ATOM 3856 C C . THR A 1 11 ? 2.446 -114.569 -17.844 1.00 62.12 11 THR A C 3
ATOM 3857 O O . THR A 1 11 ? 2.314 -114.804 -16.641 1.00 32.23 11 THR A O 3
ATOM 3868 N N . LEU A 1 12 ? 3.351 -115.181 -18.606 1.00 73.43 12 LEU A N 3
ATOM 3869 C CA . LEU A 1 12 ? 4.354 -116.079 -18.034 1.00 60.44 12 LEU A CA 3
ATOM 3870 C C . LEU A 1 12 ? 5.356 -115.269 -17.210 1.00 2.34 12 LEU A C 3
ATOM 3871 O O . LEU A 1 12 ? 5.963 -115.772 -16.264 1.00 43.41 12 LEU A O 3
ATOM 3887 N N . GLU A 1 13 ? 5.514 -114.002 -17.588 1.00 52.03 13 GLU A N 3
ATOM 3888 C CA . GLU A 1 13 ? 6.385 -113.077 -16.874 1.00 22.25 13 GLU A CA 3
ATOM 3889 C C . GLU A 1 13 ? 5.809 -112.767 -15.494 1.00 62.32 13 GLU A C 3
ATOM 3890 O O . GLU A 1 13 ? 4.858 -111.991 -15.372 1.00 2.42 13 GLU A O 3
ATOM 3902 N N . ALA A 1 14 ? 6.378 -113.392 -14.468 1.00 75.13 14 ALA A N 3
ATOM 3903 C CA . ALA A 1 14 ? 5.979 -113.152 -13.083 1.00 74.41 14 ALA A CA 3
ATOM 3904 C C . ALA A 1 14 ? 7.166 -113.393 -12.153 1.00 5.34 14 ALA A C 3
ATOM 3905 O O . ALA A 1 14 ? 8.074 -114.157 -12.490 1.00 31.41 14 ALA A O 3
ATOM 3912 N N . GLN A 1 15 ? 7.175 -112.720 -11.005 1.00 73.23 15 GLN A N 3
ATOM 3913 C CA . GLN A 1 15 ? 8.244 -112.870 -10.027 1.00 10.44 15 GLN A CA 3
ATOM 3914 C C . GLN A 1 15 ? 7.765 -112.491 -8.626 1.00 33.22 15 GLN A C 3
ATOM 3915 O O . GLN A 1 15 ? 6.614 -112.082 -8.437 1.00 53.33 15 GLN A O 3
ATOM 3929 N N . THR A 1 16 ? 8.656 -112.656 -7.652 1.00 2.53 16 THR A N 3
ATOM 3930 C CA . THR A 1 16 ? 8.430 -112.202 -6.288 1.00 64.02 16 THR A CA 3
ATOM 3931 C C . THR A 1 16 ? 9.753 -112.232 -5.515 1.00 10.20 16 THR A C 3
ATOM 3932 O O . THR A 1 16 ? 10.423 -113.270 -5.445 1.00 24.02 16 THR A O 3
ATOM 3943 N N . GLN A 1 17 ? 10.145 -111.085 -4.972 1.00 71.03 17 GLN A N 3
ATOM 3944 C CA . GLN A 1 17 ? 11.420 -110.962 -4.272 1.00 43.41 17 GLN A CA 3
ATOM 3945 C C . GLN A 1 17 ? 11.488 -109.650 -3.497 1.00 71.34 17 GLN A C 3
ATOM 3946 O O . GLN A 1 17 ? 10.645 -108.766 -3.673 1.00 24.31 17 GLN A O 3
ATOM 3960 N N . GLY A 1 18 ? 12.500 -109.535 -2.643 1.00 1.13 18 GLY A N 3
ATOM 3961 C CA . GLY A 1 18 ? 12.766 -108.287 -1.954 1.00 52.34 18 GLY A CA 3
ATOM 3962 C C . GLY A 1 18 ? 13.592 -107.345 -2.813 1.00 34.32 18 GLY A C 3
ATOM 3963 O O . GLY A 1 18 ? 14.161 -107.767 -3.827 1.00 71.43 18 GLY A O 3
ATOM 3967 N N . PRO A 1 19 ? 13.691 -106.058 -2.428 1.00 11.21 19 PRO A N 3
ATOM 3968 C CA . PRO A 1 19 ? 14.421 -105.047 -3.209 1.00 44.43 19 PRO A CA 3
ATOM 3969 C C . PRO A 1 19 ? 15.940 -105.176 -3.063 1.00 61.53 19 PRO A C 3
ATOM 3970 O O . PRO A 1 19 ? 16.697 -104.390 -3.635 1.00 33.10 19 PRO A O 3
ATOM 3981 N N . GLY A 1 20 ? 16.375 -106.170 -2.293 1.00 53.25 20 GLY A N 3
ATOM 3982 C CA . GLY A 1 20 ? 17.795 -106.372 -2.059 1.00 63.03 20 GLY A CA 3
ATOM 3983 C C . GLY A 1 20 ? 18.298 -105.535 -0.902 1.00 10.53 20 GLY A C 3
ATOM 3984 O O . GLY A 1 20 ? 19.355 -104.913 -0.987 1.00 74.25 20 GLY A O 3
ATOM 3988 N N . SER A 1 21 ? 17.531 -105.511 0.182 1.00 73.15 21 SER A N 3
ATOM 3989 C CA . SER A 1 21 ? 17.900 -104.760 1.375 1.00 14.22 21 SER A CA 3
ATOM 3990 C C . SER A 1 21 ? 17.912 -105.683 2.594 1.00 10.43 21 SER A C 3
ATOM 3991 O O . SER A 1 21 ? 16.854 -106.092 3.084 1.00 10.21 21 SER A O 3
ATOM 3999 N N . MET A 1 22 ? 19.106 -106.035 3.055 1.00 63.14 22 MET A N 3
ATOM 4000 C CA . MET A 1 22 ? 19.264 -106.894 4.227 1.00 73.31 22 MET A CA 3
ATOM 4001 C C . MET A 1 22 ? 20.392 -106.374 5.111 1.00 20.42 22 MET A C 3
ATOM 4002 O O . MET A 1 22 ? 21.353 -105.781 4.619 1.00 43.13 22 MET A O 3
ATOM 4016 N N . GLN A 1 23 ? 20.266 -106.592 6.416 1.00 42.32 23 GLN A N 3
ATOM 4017 C CA . GLN A 1 23 ? 21.307 -106.214 7.364 1.00 71.32 23 GLN A CA 3
ATOM 4018 C C . GLN A 1 23 ? 21.918 -107.470 7.980 1.00 74.11 23 GLN A C 3
ATOM 4019 O O . GLN A 1 23 ? 21.324 -108.106 8.854 1.00 61.22 23 GLN A O 3
ATOM 4033 N N . GLY A 1 24 ? 23.087 -107.834 7.477 1.00 4.42 24 GLY A N 3
ATOM 4034 C CA . GLY A 1 24 ? 23.802 -109.010 7.941 1.00 12.50 24 GLY A CA 3
ATOM 4035 C C . GLY A 1 24 ? 25.227 -108.975 7.446 1.00 71.41 24 GLY A C 3
ATOM 4036 O O . GLY A 1 24 ? 26.174 -109.209 8.198 1.00 61.51 24 GLY A O 3
ATOM 4040 N N . SER A 1 25 ? 25.368 -108.687 6.159 1.00 41.01 25 SER A N 3
ATOM 4041 C CA . SER A 1 25 ? 26.653 -108.357 5.566 1.00 14.24 25 SER A CA 3
ATOM 4042 C C . SER A 1 25 ? 26.872 -106.848 5.694 1.00 14.43 25 SER A C 3
ATOM 4043 O O . SER A 1 25 ? 25.931 -106.116 6.017 1.00 11.33 25 SER A O 3
ATOM 4051 N N . MET A 1 26 ? 28.096 -106.378 5.463 1.00 62.34 26 MET A N 3
ATOM 4052 C CA . MET A 1 26 ? 28.369 -104.943 5.518 1.00 2.51 26 MET A CA 3
ATOM 4053 C C . MET A 1 26 ? 27.854 -104.276 4.238 1.00 11.11 26 MET A C 3
ATOM 4054 O O . MET A 1 26 ? 28.396 -104.492 3.149 1.00 5.31 26 MET A O 3
ATOM 4068 N N . PRO A 1 27 ? 26.769 -103.479 4.346 1.00 74.34 27 PRO A N 3
ATOM 4069 C CA . PRO A 1 27 ? 26.094 -102.894 3.184 1.00 71.44 27 PRO A CA 3
ATOM 4070 C C . PRO A 1 27 ? 26.950 -101.853 2.470 1.00 34.14 27 PRO A C 3
ATOM 4071 O O . PRO A 1 27 ? 27.219 -100.774 3.003 1.00 11.14 27 PRO A O 3
ATOM 4082 N N . SER A 1 28 ? 27.387 -102.198 1.269 1.00 3.22 28 SER A N 3
ATOM 4083 C CA . SER A 1 28 ? 28.109 -101.271 0.409 1.00 34.34 28 SER A CA 3
ATOM 4084 C C . SER A 1 28 ? 27.117 -100.544 -0.497 1.00 61.20 28 SER A C 3
ATOM 4085 O O . SER A 1 28 ? 26.063 -101.098 -0.833 1.00 25.04 28 SER A O 3
ATOM 4093 N N . SER A 1 29 ? 27.444 -99.309 -0.878 1.00 60.23 29 SER A N 3
ATOM 4094 C CA . SER A 1 29 ? 26.560 -98.502 -1.711 1.00 32.34 29 SER A CA 3
ATOM 4095 C C . SER A 1 29 ? 26.293 -99.198 -3.049 1.00 73.11 29 SER A C 3
ATOM 4096 O O . SER A 1 29 ? 27.138 -99.201 -3.950 1.00 31.03 29 SER A O 3
ATOM 4104 N N . SER A 1 30 ? 25.117 -99.812 -3.149 1.00 64.34 30 SER A N 3
ATOM 4105 C CA . SER A 1 30 ? 24.724 -100.567 -4.330 1.00 21.24 30 SER A CA 3
ATOM 4106 C C . SER A 1 30 ? 24.386 -99.636 -5.491 1.00 2.22 30 SER A C 3
ATOM 4107 O O . SER A 1 30 ? 24.465 -100.028 -6.657 1.00 33.13 30 SER A O 3
ATOM 4115 N N . GLU A 1 31 ? 24.011 -98.403 -5.167 1.00 40.24 31 GLU A N 3
ATOM 4116 C CA . GLU A 1 31 ? 23.734 -97.400 -6.187 1.00 62.35 31 GLU A CA 3
ATOM 4117 C C . GLU A 1 31 ? 25.046 -96.780 -6.669 1.00 41.11 31 GLU A C 3
ATOM 4118 O O . GLU A 1 31 ? 25.584 -95.858 -6.052 1.00 60.14 31 GLU A O 3
ATOM 4130 N N . ASP A 1 32 ? 25.570 -97.321 -7.766 1.00 41.14 32 ASP A N 3
ATOM 4131 C CA . ASP A 1 32 ? 26.845 -96.872 -8.322 1.00 53.41 32 ASP A CA 3
ATOM 4132 C C . ASP A 1 32 ? 26.699 -95.474 -8.914 1.00 74.21 32 ASP A C 3
ATOM 4133 O O . ASP A 1 32 ? 27.633 -94.670 -8.890 1.00 0.32 32 ASP A O 3
ATOM 4142 N N . VAL A 1 33 ? 25.507 -95.199 -9.425 1.00 64.33 33 VAL A N 3
ATOM 4143 C CA . VAL A 1 33 ? 25.136 -93.872 -9.898 1.00 3.41 33 VAL A CA 3
ATOM 4144 C C . VAL A 1 33 ? 23.859 -93.450 -9.185 1.00 52.31 33 VAL A C 3
ATOM 4145 O O . VAL A 1 33 ? 22.834 -94.131 -9.288 1.00 55.05 33 VAL A O 3
ATOM 4158 N N . THR A 1 34 ? 23.913 -92.338 -8.465 1.00 32.15 34 THR A N 3
ATOM 4159 C CA . THR A 1 34 ? 22.801 -91.926 -7.626 1.00 71.11 34 THR A CA 3
ATOM 4160 C C . THR A 1 34 ? 21.694 -91.324 -8.485 1.00 2.24 34 THR A C 3
ATOM 4161 O O . THR A 1 34 ? 21.860 -90.258 -9.080 1.00 60.35 34 THR A O 3
ATOM 4172 N N . THR A 1 35 ? 20.580 -92.041 -8.568 1.00 71.32 35 THR A N 3
ATOM 4173 C CA . THR A 1 35 ? 19.445 -91.635 -9.384 1.00 44.34 35 THR A CA 3
ATOM 4174 C C . THR A 1 35 ? 18.215 -91.407 -8.510 1.00 64.43 35 THR A C 3
ATOM 4175 O O . THR A 1 35 ? 17.838 -92.274 -7.719 1.00 74.11 35 THR A O 3
ATOM 4186 N N . LEU A 1 36 ? 17.623 -90.225 -8.641 1.00 13.40 36 LEU A N 3
ATOM 4187 C CA . LEU A 1 36 ? 16.409 -89.861 -7.922 1.00 32.23 36 LEU A CA 3
ATOM 4188 C C . LEU A 1 36 ? 15.519 -89.035 -8.843 1.00 30.20 36 LEU A C 3
ATOM 4189 O O . LEU A 1 36 ? 16.003 -88.138 -9.538 1.00 35.32 36 LEU A O 3
ATOM 4205 N N . CYS A 1 37 ? 14.230 -89.342 -8.871 1.00 71.23 37 CYS A N 3
ATOM 4206 C CA . CYS A 1 37 ? 13.297 -88.592 -9.708 1.00 40.31 37 CYS A CA 3
ATOM 4207 C C . CYS A 1 37 ? 12.780 -87.372 -8.950 1.00 32.44 37 CYS A C 3
ATOM 4208 O O . CYS A 1 37 ? 12.473 -87.458 -7.761 1.00 34.41 37 CYS A O 3
ATOM 4216 N N . TYR A 1 38 ? 12.687 -86.243 -9.644 1.00 44.52 38 TYR A N 3
ATOM 4217 C CA . TYR A 1 38 ? 12.294 -84.976 -9.030 1.00 13.14 38 TYR A CA 3
ATOM 4218 C C . TYR A 1 38 ? 10.927 -84.543 -9.541 1.00 33.50 38 TYR A C 3
ATOM 4219 O O . TYR A 1 38 ? 10.622 -84.698 -10.721 1.00 34.40 38 TYR A O 3
ATOM 4237 N N . ARG A 1 39 ? 10.107 -84.010 -8.644 1.00 41.31 39 ARG A N 3
ATOM 4238 C CA . ARG A 1 39 ? 8.799 -83.485 -9.006 1.00 13.40 39 ARG A CA 3
ATOM 4239 C C . ARG A 1 39 ? 8.426 -82.333 -8.076 1.00 14.02 39 ARG A C 3
ATOM 4240 O O . ARG A 1 39 ? 8.254 -82.527 -6.871 1.00 25.40 39 ARG A O 3
ATOM 4261 N N . VAL A 1 40 ? 8.319 -81.133 -8.635 1.00 72.34 40 VAL A N 3
ATOM 4262 C CA . VAL A 1 40 ? 7.974 -79.948 -7.852 1.00 72.44 40 VAL A CA 3
ATOM 4263 C C . VAL A 1 40 ? 6.586 -79.453 -8.239 1.00 70.43 40 VAL A C 3
ATOM 4264 O O . VAL A 1 40 ? 6.203 -79.505 -9.406 1.00 61.43 40 VAL A O 3
ATOM 4277 N N . THR A 1 41 ? 5.835 -78.994 -7.256 1.00 2.24 41 THR A N 3
ATOM 4278 C CA . THR A 1 41 ? 4.496 -78.480 -7.477 1.00 62.42 41 THR A CA 3
ATOM 4279 C C . THR A 1 41 ? 4.500 -76.961 -7.347 1.00 74.20 41 THR A C 3
ATOM 4280 O O . THR A 1 41 ? 5.098 -76.419 -6.414 1.00 2.33 41 THR A O 3
ATOM 4291 N N . GLY A 1 42 ? 3.863 -76.281 -8.290 1.00 41.40 42 GLY A N 3
ATOM 4292 C CA . GLY A 1 42 ? 3.781 -74.830 -8.246 1.00 24.42 42 GLY A CA 3
ATOM 4293 C C . GLY A 1 42 ? 2.559 -74.359 -7.484 1.00 40.24 42 GLY A C 3
ATOM 4294 O O . GLY A 1 42 ? 1.782 -75.179 -6.984 1.00 32.35 42 GLY A O 3
ATOM 4298 N N . LYS A 1 43 ? 2.411 -73.042 -7.354 1.00 4.30 43 LYS A N 3
ATOM 4299 C CA . LYS A 1 43 ? 1.200 -72.455 -6.788 1.00 54.14 43 LYS A CA 3
ATOM 4300 C C . LYS A 1 43 ? 0.006 -72.873 -7.653 1.00 34.03 43 LYS A C 3
ATOM 4301 O O . LYS A 1 43 ? -0.906 -73.562 -7.194 1.00 15.12 43 LYS A O 3
ATOM 4320 N N . VAL A 1 44 ? 0.030 -72.442 -8.910 1.00 15.21 44 VAL A N 3
ATOM 4321 C CA . VAL A 1 44 ? -0.942 -72.872 -9.913 1.00 11.51 44 VAL A CA 3
ATOM 4322 C C . VAL A 1 44 ? -0.206 -73.491 -11.098 1.00 43.13 44 VAL A C 3
ATOM 4323 O O . VAL A 1 44 ? 1.019 -73.631 -11.063 1.00 73.31 44 VAL A O 3
ATOM 4336 N N . GLN A 1 45 ? -0.948 -73.868 -12.136 1.00 50.12 45 GLN A N 3
ATOM 4337 C CA . GLN A 1 45 ? -0.345 -74.391 -13.361 1.00 32.13 45 GLN A CA 3
ATOM 4338 C C . GLN A 1 45 ? 0.620 -73.362 -13.963 1.00 53.04 45 GLN A C 3
ATOM 4339 O O . GLN A 1 45 ? 0.198 -72.380 -14.576 1.00 31.24 45 GLN A O 3
ATOM 4353 N N . GLY A 1 46 ? 1.917 -73.588 -13.751 1.00 33.40 46 GLY A N 3
ATOM 4354 C CA . GLY A 1 46 ? 2.940 -72.684 -14.247 1.00 5.31 46 GLY A CA 3
ATOM 4355 C C . GLY A 1 46 ? 4.058 -73.425 -14.950 1.00 42.35 46 GLY A C 3
ATOM 4356 O O . GLY A 1 46 ? 4.044 -74.655 -15.019 1.00 52.52 46 GLY A O 3
ATOM 4360 N N . VAL A 1 47 ? 5.032 -72.680 -15.461 1.00 50.43 47 VAL A N 3
ATOM 4361 C CA . VAL A 1 47 ? 6.127 -73.260 -16.235 1.00 62.01 47 VAL A CA 3
ATOM 4362 C C . VAL A 1 47 ? 7.454 -73.132 -15.491 1.00 63.33 47 VAL A C 3
ATOM 4363 O O . VAL A 1 47 ? 7.583 -72.346 -14.548 1.00 24.14 47 VAL A O 3
ATOM 4376 N N . PHE A 1 48 ? 8.438 -73.908 -15.931 1.00 44.21 48 PHE A N 3
ATOM 4377 C CA . PHE A 1 48 ? 9.773 -73.903 -15.332 1.00 43.23 48 PHE A CA 3
ATOM 4378 C C . PHE A 1 48 ? 10.748 -73.229 -16.305 1.00 63.04 48 PHE A C 3
ATOM 4379 O O . PHE A 1 48 ? 10.327 -72.718 -17.346 1.00 45.54 48 PHE A O 3
ATOM 4396 N N . PHE A 1 49 ? 12.039 -73.236 -15.985 1.00 15.34 49 PHE A N 3
ATOM 4397 C CA . PHE A 1 49 ? 13.046 -72.568 -16.817 1.00 4.40 49 PHE A CA 3
ATOM 4398 C C . PHE A 1 49 ? 14.057 -73.564 -17.388 1.00 62.32 49 PHE A C 3
ATOM 4399 O O . PHE A 1 49 ? 15.071 -73.881 -16.757 1.00 1.00 49 PHE A O 3
ATOM 4416 N N . ARG A 1 50 ? 13.759 -74.042 -18.597 1.00 20.24 50 ARG A N 3
ATOM 4417 C CA . ARG A 1 50 ? 14.597 -75.012 -19.306 1.00 11.11 50 ARG A CA 3
ATOM 4418 C C . ARG A 1 50 ? 16.048 -74.545 -19.374 1.00 62.02 50 ARG A C 3
ATOM 4419 O O . ARG A 1 50 ? 16.974 -75.330 -19.171 1.00 13.04 50 ARG A O 3
ATOM 4440 N N . LYS A 1 51 ? 16.225 -73.259 -19.650 1.00 31.42 51 LYS A N 3
ATOM 4441 C CA . LYS A 1 51 ? 17.548 -72.662 -19.786 1.00 51.24 51 LYS A CA 3
ATOM 4442 C C . LYS A 1 51 ? 18.395 -72.908 -18.537 1.00 43.40 51 LYS A C 3
ATOM 4443 O O . LYS A 1 51 ? 19.500 -73.448 -18.613 1.00 4.25 51 LYS A O 3
ATOM 4462 N N . TYR A 1 52 ? 17.856 -72.532 -17.381 1.00 33.33 52 TYR A N 3
ATOM 4463 C CA . TYR A 1 52 ? 18.604 -72.605 -16.130 1.00 52.21 52 TYR A CA 3
ATOM 4464 C C . TYR A 1 52 ? 18.728 -74.049 -15.650 1.00 31.13 52 TYR A C 3
ATOM 4465 O O . TYR A 1 52 ? 19.701 -74.403 -14.981 1.00 33.12 52 TYR A O 3
ATOM 4483 N N . THR A 1 53 ? 17.742 -74.879 -15.988 1.00 44.10 53 THR A N 3
ATOM 4484 C CA . THR A 1 53 ? 17.810 -76.306 -15.688 1.00 3.41 53 THR A CA 3
ATOM 4485 C C . THR A 1 53 ? 18.969 -76.944 -16.459 1.00 73.23 53 THR A C 3
ATOM 4486 O O . THR A 1 53 ? 19.772 -77.698 -15.898 1.00 72.33 53 THR A O 3
ATOM 4497 N N . LYS A 1 54 ? 19.059 -76.606 -17.746 1.00 52.34 54 LYS A N 3
ATOM 4498 C CA . LYS A 1 54 ? 20.138 -77.075 -18.609 1.00 30.44 54 LYS A CA 3
ATOM 4499 C C . LYS A 1 54 ? 21.488 -76.635 -18.050 1.00 3.54 54 LYS A C 3
ATOM 4500 O O . LYS A 1 54 ? 22.391 -77.450 -17.879 1.00 44.10 54 LYS A O 3
ATOM 4519 N N . LYS A 1 55 ? 21.606 -75.342 -17.754 1.00 61.15 55 LYS A N 3
ATOM 4520 C CA . LYS A 1 55 ? 22.854 -74.774 -17.241 1.00 23.30 55 LYS A CA 3
ATOM 4521 C C . LYS A 1 55 ? 23.265 -75.443 -15.929 1.00 15.04 55 LYS A C 3
ATOM 4522 O O . LYS A 1 55 ? 24.440 -75.750 -15.719 1.00 2.24 55 LYS A O 3
ATOM 4541 N N . GLU A 1 56 ? 22.287 -75.678 -15.058 1.00 61.35 56 GLU A N 3
ATOM 4542 C CA . GLU A 1 56 ? 22.544 -76.304 -13.760 1.00 4.44 56 GLU A CA 3
ATOM 4543 C C . GLU A 1 56 ? 23.113 -77.704 -13.956 1.00 34.44 56 GLU A C 3
ATOM 4544 O O . GLU A 1 56 ? 24.193 -78.028 -13.459 1.00 61.15 56 GLU A O 3
ATOM 4556 N N . ALA A 1 57 ? 22.378 -78.524 -14.696 1.00 2.01 57 ALA A N 3
ATOM 4557 C CA . ALA A 1 57 ? 22.776 -79.904 -14.946 1.00 74.43 57 ALA A CA 3
ATOM 4558 C C . ALA A 1 57 ? 24.105 -79.962 -15.697 1.00 71.13 57 ALA A C 3
ATOM 4559 O O . ALA A 1 57 ? 24.955 -80.803 -15.410 1.00 12.10 57 ALA A O 3
ATOM 4566 N N . ASP A 1 58 ? 24.285 -79.045 -16.637 1.00 44.45 58 ASP A N 3
ATOM 4567 C CA . ASP A 1 58 ? 25.499 -78.991 -17.454 1.00 61.14 58 ASP A CA 3
ATOM 4568 C C . ASP A 1 58 ? 26.711 -78.617 -16.599 1.00 50.21 58 ASP A C 3
ATOM 4569 O O . ASP A 1 58 ? 27.813 -79.141 -16.795 1.00 33.21 58 ASP A O 3
ATOM 4578 N N . ALA A 1 59 ? 26.495 -77.714 -15.644 1.00 41.11 59 ALA A N 3
ATOM 4579 C CA . ALA A 1 59 ? 27.556 -77.258 -14.745 1.00 31.13 59 ALA A CA 3
ATOM 4580 C C . ALA A 1 59 ? 27.900 -78.320 -13.694 1.00 41.12 59 ALA A C 3
ATOM 4581 O O . ALA A 1 59 ? 29.069 -78.652 -13.489 1.00 73.43 59 ALA A O 3
ATOM 4588 N N . LEU A 1 60 ? 26.872 -78.846 -13.031 1.00 54.24 60 LEU A N 3
ATOM 4589 C CA . LEU A 1 60 ? 27.054 -79.807 -11.932 1.00 74.52 60 LEU A CA 3
ATOM 4590 C C . LEU A 1 60 ? 27.118 -81.257 -12.440 1.00 2.20 60 LEU A C 3
ATOM 4591 O O . LEU A 1 60 ? 27.313 -82.181 -11.653 1.00 5.04 60 LEU A O 3
ATOM 4607 N N . SER A 1 61 ? 26.955 -81.442 -13.749 1.00 74.52 61 SER A N 3
ATOM 4608 C CA . SER A 1 61 ? 27.133 -82.745 -14.394 1.00 3.53 61 SER A CA 3
ATOM 4609 C C . SER A 1 61 ? 26.047 -83.748 -13.975 1.00 64.03 61 SER A C 3
ATOM 4610 O O . SER A 1 61 ? 26.339 -84.907 -13.665 1.00 34.12 61 SER A O 3
ATOM 4618 N N . LEU A 1 62 ? 24.789 -83.307 -14.001 1.00 73.12 62 LEU A N 3
ATOM 4619 C CA . LEU A 1 62 ? 23.659 -84.210 -13.775 1.00 32.44 62 LEU A CA 3
ATOM 4620 C C . LEU A 1 62 ? 23.019 -84.575 -15.109 1.00 13.42 62 LEU A C 3
ATOM 4621 O O . LEU A 1 62 ? 22.793 -83.709 -15.955 1.00 54.02 62 LEU A O 3
ATOM 4637 N N . VAL A 1 63 ? 22.745 -85.860 -15.297 1.00 63.31 63 VAL A N 3
ATOM 4638 C CA . VAL A 1 63 ? 22.046 -86.338 -16.485 1.00 53.30 63 VAL A CA 3
ATOM 4639 C C . VAL A 1 63 ? 20.662 -86.850 -16.091 1.00 24.01 63 VAL A C 3
ATOM 4640 O O . VAL A 1 63 ? 20.397 -87.070 -14.912 1.00 52.40 63 VAL A O 3
ATOM 4653 N N . GLY A 1 64 ? 19.781 -87.016 -17.068 1.00 15.23 64 GLY A N 3
ATOM 4654 C CA . GLY A 1 64 ? 18.433 -87.479 -16.786 1.00 55.25 64 GLY A CA 3
ATOM 4655 C C . GLY A 1 64 ? 17.417 -86.876 -17.731 1.00 30.41 64 GLY A C 3
ATOM 4656 O O . GLY A 1 64 ? 17.609 -86.914 -18.955 1.00 63.55 64 GLY A O 3
ATOM 4660 N N . TYR A 1 65 ? 16.334 -86.322 -17.185 1.00 73.32 65 TYR A N 3
ATOM 4661 C CA . TYR A 1 65 ? 15.289 -85.716 -18.016 1.00 13.32 65 TYR A CA 3
ATOM 4662 C C . TYR A 1 65 ? 14.324 -84.882 -17.176 1.00 31.43 65 TYR A C 3
ATOM 4663 O O . TYR A 1 65 ? 14.115 -85.171 -16.004 1.00 30.44 65 TYR A O 3
ATOM 4681 N N . VAL A 1 66 ? 13.763 -83.830 -17.779 1.00 23.54 66 VAL A N 3
ATOM 4682 C CA . VAL A 1 66 ? 12.769 -82.975 -17.110 1.00 72.34 66 VAL A CA 3
ATOM 4683 C C . VAL A 1 66 ? 11.643 -82.611 -18.078 1.00 10.41 66 VAL A C 3
ATOM 4684 O O . VAL A 1 66 ? 11.883 -82.486 -19.277 1.00 63.31 66 VAL A O 3
ATOM 4697 N N . THR A 1 67 ? 10.427 -82.448 -17.544 1.00 33.35 67 THR A N 3
ATOM 4698 C CA . THR A 1 67 ? 9.264 -82.034 -18.324 1.00 62.00 67 THR A CA 3
ATOM 4699 C C . THR A 1 67 ? 8.178 -81.482 -17.398 1.00 43.22 67 THR A C 3
ATOM 4700 O O . THR A 1 67 ? 8.202 -81.717 -16.187 1.00 43.20 67 THR A O 3
ATOM 4711 N N . ASN A 1 68 ? 7.238 -80.739 -17.971 1.00 24.14 68 ASN A N 3
ATOM 4712 C CA . ASN A 1 68 ? 6.120 -80.176 -17.213 1.00 73.40 68 ASN A CA 3
ATOM 4713 C C . ASN A 1 68 ? 4.908 -81.097 -17.319 1.00 73.12 68 ASN A C 3
ATOM 4714 O O . ASN A 1 68 ? 4.793 -81.872 -18.269 1.00 10.52 68 ASN A O 3
ATOM 4725 N N . ASN A 1 69 ? 4.033 -81.042 -16.319 1.00 74.00 69 ASN A N 3
ATOM 4726 C CA . ASN A 1 69 ? 2.782 -81.807 -16.314 1.00 52.24 69 ASN A CA 3
ATOM 4727 C C . ASN A 1 69 ? 1.607 -80.861 -16.082 1.00 5.25 69 ASN A C 3
ATOM 4728 O O . ASN A 1 69 ? 1.731 -79.880 -15.340 1.00 52.52 69 ASN A O 3
ATOM 4739 N N . GLU A 1 70 ? 0.460 -81.175 -16.689 1.00 63.52 70 GLU A N 3
ATOM 4740 C CA . GLU A 1 70 ? -0.722 -80.311 -16.616 1.00 54.22 70 GLU A CA 3
ATOM 4741 C C . GLU A 1 70 ? -1.295 -80.257 -15.196 1.00 23.41 70 GLU A C 3
ATOM 4742 O O . GLU A 1 70 ? -2.247 -79.523 -14.930 1.00 22.31 70 GLU A O 3
ATOM 4754 N N . ASP A 1 71 ? -0.717 -81.045 -14.292 1.00 53.44 71 ASP A N 3
ATOM 4755 C CA . ASP A 1 71 ? -1.092 -81.019 -12.876 1.00 52.32 71 ASP A CA 3
ATOM 4756 C C . ASP A 1 71 ? -0.541 -79.768 -12.193 1.00 60.33 71 ASP A C 3
ATOM 4757 O O . ASP A 1 71 ? -0.784 -79.539 -11.005 1.00 61.33 71 ASP A O 3
ATOM 4766 N N . GLY A 1 72 ? 0.203 -78.963 -12.948 1.00 2.22 72 GLY A N 3
ATOM 4767 C CA . GLY A 1 72 ? 0.835 -77.785 -12.387 1.00 24.21 72 GLY A CA 3
ATOM 4768 C C . GLY A 1 72 ? 2.081 -78.156 -11.619 1.00 64.40 72 GLY A C 3
ATOM 4769 O O . GLY A 1 72 ? 2.352 -77.617 -10.541 1.00 24.14 72 GLY A O 3
ATOM 4773 N N . SER A 1 73 ? 2.830 -79.100 -12.172 1.00 74.30 73 SER A N 3
ATOM 4774 C CA . SER A 1 73 ? 4.033 -79.605 -11.536 1.00 53.52 73 SER A CA 3
ATOM 4775 C C . SER A 1 73 ? 5.108 -79.907 -12.581 1.00 5.24 73 SER A C 3
ATOM 4776 O O . SER A 1 73 ? 4.797 -80.208 -13.736 1.00 20.32 73 SER A O 3
ATOM 4784 N N . VAL A 1 74 ? 6.367 -79.799 -12.178 1.00 2.14 74 VAL A N 3
ATOM 4785 C CA . VAL A 1 74 ? 7.494 -80.120 -13.046 1.00 23.14 74 VAL A CA 3
ATOM 4786 C C . VAL A 1 74 ? 8.165 -81.391 -12.542 1.00 45.15 74 VAL A C 3
ATOM 4787 O O . VAL A 1 74 ? 8.570 -81.458 -11.382 1.00 50.12 74 VAL A O 3
ATOM 4800 N N . SER A 1 75 ? 8.281 -82.392 -13.404 1.00 24.41 75 SER A N 3
ATOM 4801 C CA . SER A 1 75 ? 8.767 -83.704 -12.996 1.00 33.53 75 SER A CA 3
ATOM 4802 C C . SER A 1 75 ? 9.879 -84.187 -13.924 1.00 25.55 75 SER A C 3
ATOM 4803 O O . SER A 1 75 ? 9.978 -83.751 -15.074 1.00 44.43 75 SER A O 3
ATOM 4811 N N . GLY A 1 76 ? 10.714 -85.084 -13.414 1.00 32.44 76 GLY A N 3
ATOM 4812 C CA . GLY A 1 76 ? 11.819 -85.618 -14.184 1.00 51.54 76 GLY A CA 3
ATOM 4813 C C . GLY A 1 76 ? 12.701 -86.530 -13.353 1.00 43.42 76 GLY A C 3
ATOM 4814 O O . GLY A 1 76 ? 12.301 -86.971 -12.276 1.00 53.55 76 GLY A O 3
ATOM 4818 N N . VAL A 1 77 ? 13.901 -86.818 -13.853 1.00 42.05 77 VAL A N 3
ATOM 4819 C CA . VAL A 1 77 ? 14.841 -87.704 -13.173 1.00 43.44 77 VAL A CA 3
ATOM 4820 C C . VAL A 1 77 ? 16.253 -87.115 -13.217 1.00 74.14 77 VAL A C 3
ATOM 4821 O O . VAL A 1 77 ? 16.676 -86.576 -14.251 1.00 42.33 77 VAL A O 3
ATOM 4834 N N . VAL A 1 78 ? 16.957 -87.209 -12.088 1.00 11.12 78 VAL A N 3
ATOM 4835 C CA . VAL A 1 78 ? 18.353 -86.785 -11.978 1.00 13.11 78 VAL A CA 3
ATOM 4836 C C . VAL A 1 78 ? 19.242 -88.000 -11.714 1.00 3.40 78 VAL A C 3
ATOM 4837 O O . VAL A 1 78 ? 18.900 -88.858 -10.901 1.00 63.53 78 VAL A O 3
ATOM 4850 N N . GLN A 1 79 ? 20.377 -88.063 -12.405 1.00 61.04 79 GLN A N 3
ATOM 4851 C CA . GLN A 1 79 ? 21.325 -89.166 -12.267 1.00 72.34 79 GLN A CA 3
ATOM 4852 C C . GLN A 1 79 ? 22.741 -88.604 -12.160 1.00 51.25 79 GLN A C 3
ATOM 4853 O O . GLN A 1 79 ? 23.124 -87.735 -12.949 1.00 1.41 79 GLN A O 3
ATOM 4867 N N . GLY A 1 80 ? 23.504 -89.082 -11.182 1.00 73.20 80 GLY A N 3
ATOM 4868 C CA . GLY A 1 80 ? 24.891 -88.666 -11.036 1.00 70.11 80 GLY A CA 3
ATOM 4869 C C . GLY A 1 80 ? 25.428 -88.961 -9.650 1.00 45.11 80 GLY A C 3
ATOM 4870 O O . GLY A 1 80 ? 24.887 -89.820 -8.953 1.00 30.00 80 GLY A O 3
ATOM 4874 N N . PRO A 1 81 ? 26.510 -88.281 -9.227 1.00 21.24 81 PRO A N 3
ATOM 4875 C CA . PRO A 1 81 ? 27.036 -88.410 -7.865 1.00 24.25 81 PRO A CA 3
ATOM 4876 C C . PRO A 1 81 ? 26.098 -87.770 -6.840 1.00 43.11 81 PRO A C 3
ATOM 4877 O O . PRO A 1 81 ? 25.599 -86.663 -7.055 1.00 61.12 81 PRO A O 3
ATOM 4888 N N . LYS A 1 82 ? 25.887 -88.462 -5.723 1.00 34.24 82 LYS A N 3
ATOM 4889 C CA . LYS A 1 82 ? 24.926 -88.046 -4.699 1.00 65.22 82 LYS A CA 3
ATOM 4890 C C . LYS A 1 82 ? 25.068 -86.569 -4.320 1.00 10.03 82 LYS A C 3
ATOM 4891 O O . LYS A 1 82 ? 24.073 -85.885 -4.079 1.00 13.55 82 LYS A O 3
ATOM 4910 N N . GLU A 1 83 ? 26.299 -86.077 -4.287 1.00 45.34 83 GLU A N 3
ATOM 4911 C CA . GLU A 1 83 ? 26.561 -84.698 -3.875 1.00 53.14 83 GLU A CA 3
ATOM 4912 C C . GLU A 1 83 ? 26.077 -83.694 -4.924 1.00 41.52 83 GLU A C 3
ATOM 4913 O O . GLU A 1 83 ? 25.524 -82.648 -4.577 1.00 1.31 83 GLU A O 3
ATOM 4925 N N . GLN A 1 84 ? 26.273 -84.014 -6.200 1.00 71.32 84 GLN A N 3
ATOM 4926 C CA . GLN A 1 84 ? 25.820 -83.141 -7.284 1.00 73.41 84 GLN A CA 3
ATOM 4927 C C . GLN A 1 84 ? 24.303 -83.243 -7.451 1.00 4.41 84 GLN A C 3
ATOM 4928 O O . GLN A 1 84 ? 23.640 -82.259 -7.776 1.00 35.12 84 GLN A O 3
ATOM 4942 N N . VAL A 1 85 ? 23.761 -84.438 -7.224 1.00 33.13 85 VAL A N 3
ATOM 4943 C CA . VAL A 1 85 ? 22.311 -84.630 -7.167 1.00 22.34 85 VAL A CA 3
ATOM 4944 C C . VAL A 1 85 ? 21.738 -83.770 -6.034 1.00 73.43 85 VAL A C 3
ATOM 4945 O O . VAL A 1 85 ? 20.691 -83.129 -6.173 1.00 53.31 85 VAL A O 3
ATOM 4958 N N . ASP A 1 86 ? 22.463 -83.742 -4.919 1.00 15.30 86 ASP A N 3
ATOM 4959 C CA . ASP A 1 86 ? 22.113 -82.898 -3.779 1.00 63.23 86 ASP A CA 3
ATOM 4960 C C . ASP A 1 86 ? 22.223 -81.419 -4.162 1.00 64.31 86 ASP A C 3
ATOM 4961 O O . ASP A 1 86 ? 21.430 -80.587 -3.723 1.00 72.04 86 ASP A O 3
ATOM 4970 N N . ALA A 1 87 ? 23.206 -81.097 -4.997 1.00 21.34 87 ALA A N 3
ATOM 4971 C CA . ALA A 1 87 ? 23.346 -79.744 -5.526 1.00 34.53 87 ALA A CA 3
ATOM 4972 C C . ALA A 1 87 ? 22.118 -79.375 -6.351 1.00 20.20 87 ALA A C 3
ATOM 4973 O O . ALA A 1 87 ? 21.608 -78.249 -6.280 1.00 62.15 87 ALA A O 3
ATOM 4980 N N . PHE A 1 88 ? 21.641 -80.345 -7.121 1.00 23.24 88 PHE A N 3
ATOM 4981 C CA . PHE A 1 88 ? 20.490 -80.147 -7.983 1.00 53.22 88 PHE A CA 3
ATOM 4982 C C . PHE A 1 88 ? 19.221 -79.959 -7.148 1.00 41.43 88 PHE A C 3
ATOM 4983 O O . PHE A 1 88 ? 18.365 -79.146 -7.494 1.00 24.23 88 PHE A O 3
ATOM 5000 N N . VAL A 1 89 ? 19.100 -80.703 -6.046 1.00 5.13 89 VAL A N 3
ATOM 5001 C CA . VAL A 1 89 ? 17.933 -80.560 -5.175 1.00 63.22 89 VAL A CA 3
ATOM 5002 C C . VAL A 1 89 ? 17.967 -79.207 -4.457 1.00 22.42 89 VAL A C 3
ATOM 5003 O O . VAL A 1 89 ? 16.922 -78.596 -4.226 1.00 63.11 89 VAL A O 3
ATOM 5016 N N . LYS A 1 90 ? 19.171 -78.737 -4.107 1.00 72.24 90 LYS A N 3
ATOM 5017 C CA . LYS A 1 90 ? 19.337 -77.378 -3.581 1.00 63.21 90 LYS A CA 3
ATOM 5018 C C . LYS A 1 90 ? 18.812 -76.366 -4.597 1.00 31.12 90 LYS A C 3
ATOM 5019 O O . LYS A 1 90 ? 18.059 -75.453 -4.253 1.00 14.12 90 LYS A O 3
ATOM 5038 N N . TYR A 1 91 ? 19.215 -76.551 -5.850 1.00 10.11 91 TYR A N 3
ATOM 5039 C CA . TYR A 1 91 ? 18.709 -75.749 -6.963 1.00 12.44 91 TYR A CA 3
ATOM 5040 C C . TYR A 1 91 ? 17.181 -75.834 -7.036 1.00 44.40 91 TYR A C 3
ATOM 5041 O O . TYR A 1 91 ? 16.492 -74.822 -7.187 1.00 2.03 91 TYR A O 3
ATOM 5059 N N . LEU A 1 92 ? 16.666 -77.048 -6.899 1.00 51.34 92 LEU A N 3
ATOM 5060 C CA . LEU A 1 92 ? 15.233 -77.304 -6.983 1.00 60.14 92 LEU A CA 3
ATOM 5061 C C . LEU A 1 92 ? 14.495 -76.622 -5.826 1.00 5.34 92 LEU A C 3
ATOM 5062 O O . LEU A 1 92 ? 13.345 -76.212 -5.967 1.00 21.55 92 LEU A O 3
ATOM 5078 N N . HIS A 1 93 ? 15.170 -76.503 -4.682 1.00 5.42 93 HIS A N 3
ATOM 5079 C CA . HIS A 1 93 ? 14.575 -75.883 -3.494 1.00 23.34 93 HIS A CA 3
ATOM 5080 C C . HIS A 1 93 ? 14.301 -74.397 -3.723 1.00 11.23 93 HIS A C 3
ATOM 5081 O O . HIS A 1 93 ? 13.474 -73.796 -3.033 1.00 14.15 93 HIS A O 3
ATOM 5096 N N . LYS A 1 94 ? 14.995 -73.804 -4.690 1.00 64.43 94 LYS A N 3
ATOM 5097 C CA . LYS A 1 94 ? 14.739 -72.419 -5.069 1.00 13.01 94 LYS A CA 3
ATOM 5098 C C . LYS A 1 94 ? 13.412 -72.336 -5.818 1.00 4.10 94 LYS A C 3
ATOM 5099 O O . LYS A 1 94 ? 12.733 -71.305 -5.806 1.00 53.20 94 LYS A O 3
ATOM 5118 N N . GLY A 1 95 ? 13.044 -73.446 -6.453 1.00 31.54 95 GLY A N 3
ATOM 5119 C CA . GLY A 1 95 ? 11.790 -73.530 -7.171 1.00 21.24 95 GLY A CA 3
ATOM 5120 C C . GLY A 1 95 ? 11.742 -72.605 -8.365 1.00 10.52 95 GLY A C 3
ATOM 5121 O O . GLY A 1 95 ? 12.004 -73.019 -9.492 1.00 3.03 95 GLY A O 3
ATOM 5125 N N . SER A 1 96 ? 11.417 -71.346 -8.117 1.00 75.45 96 SER A N 3
ATOM 5126 C CA . SER A 1 96 ? 11.312 -70.350 -9.170 1.00 64.44 96 SER A CA 3
ATOM 5127 C C . SER A 1 96 ? 11.557 -68.954 -8.595 1.00 73.22 96 SER A C 3
ATOM 5128 O O . SER A 1 96 ? 10.762 -68.461 -7.799 1.00 41.20 96 SER A O 3
ATOM 5136 N N . PRO A 1 97 ? 12.660 -68.288 -8.994 1.00 15.32 97 PRO A N 3
ATOM 5137 C CA . PRO A 1 97 ? 13.014 -66.954 -8.476 1.00 63.34 97 PRO A CA 3
ATOM 5138 C C . PRO A 1 97 ? 12.018 -65.870 -8.900 1.00 3.15 97 PRO A C 3
ATOM 5139 O O . PRO A 1 97 ? 12.131 -64.713 -8.485 1.00 13.01 97 PRO A O 3
ATOM 5150 N N . LYS A 1 98 ? 11.050 -66.246 -9.732 1.00 53.54 98 LYS A N 3
ATOM 5151 C CA . LYS A 1 98 ? 10.042 -65.310 -10.218 1.00 24.34 98 LYS A CA 3
ATOM 5152 C C . LYS A 1 98 ? 8.630 -65.774 -9.833 1.00 74.31 98 LYS A C 3
ATOM 5153 O O . LYS A 1 98 ? 7.646 -65.090 -10.120 1.00 21.32 98 LYS A O 3
ATOM 5172 N N . SER A 1 99 ? 8.532 -66.924 -9.162 1.00 22.33 99 SER A N 3
ATOM 5173 C CA . SER A 1 99 ? 7.232 -67.524 -8.859 1.00 33.13 99 SER A CA 3
ATOM 5174 C C . SER A 1 99 ? 7.245 -68.225 -7.496 1.00 51.15 99 SER A C 3
ATOM 5175 O O . SER A 1 99 ? 8.221 -68.132 -6.746 1.00 65.20 99 SER A O 3
ATOM 5183 N N . VAL A 1 100 ? 6.147 -68.915 -7.183 1.00 74.22 100 VAL A N 3
ATOM 5184 C CA . VAL A 1 100 ? 6.002 -69.633 -5.916 1.00 45.42 100 VAL A CA 3
ATOM 5185 C C . VAL A 1 100 ? 5.782 -71.127 -6.167 1.00 51.00 100 VAL A C 3
ATOM 5186 O O . VAL A 1 100 ? 4.899 -71.512 -6.944 1.00 74.34 100 VAL A O 3
ATOM 5199 N N . VAL A 1 101 ? 6.591 -71.958 -5.518 1.00 73.33 101 VAL A N 3
ATOM 5200 C CA . VAL A 1 101 ? 6.437 -73.409 -5.579 1.00 33.12 101 VAL A CA 3
ATOM 5201 C C . VAL A 1 101 ? 5.842 -73.917 -4.267 1.00 14.21 101 VAL A C 3
ATOM 5202 O O . VAL A 1 101 ? 6.279 -73.526 -3.182 1.00 71.23 101 VAL A O 3
ATOM 5215 N N . LYS A 1 102 ? 4.835 -74.766 -4.375 1.00 25.24 102 LYS A N 3
ATOM 5216 C CA . LYS A 1 102 ? 4.105 -75.262 -3.214 1.00 22.23 102 LYS A CA 3
ATOM 5217 C C . LYS A 1 102 ? 4.922 -76.302 -2.442 1.00 52.51 102 LYS A C 3
ATOM 5218 O O . LYS A 1 102 ? 5.085 -76.194 -1.225 1.00 64.20 102 LYS A O 3
ATOM 5237 N N . LYS A 1 103 ? 5.446 -77.299 -3.151 1.00 12.03 103 LYS A N 3
ATOM 5238 C CA . LYS A 1 103 ? 6.186 -78.389 -2.512 1.00 72.44 103 LYS A CA 3
ATOM 5239 C C . LYS A 1 103 ? 7.085 -79.116 -3.509 1.00 14.24 103 LYS A C 3
ATOM 5240 O O . LYS A 1 103 ? 6.697 -79.343 -4.653 1.00 53.50 103 LYS A O 3
ATOM 5259 N N . VAL A 1 104 ? 8.279 -79.485 -3.057 1.00 20.25 104 VAL A N 3
ATOM 5260 C CA . VAL A 1 104 ? 9.196 -80.311 -3.842 1.00 63.52 104 VAL A CA 3
ATOM 5261 C C . VAL A 1 104 ? 9.113 -81.768 -3.373 1.00 23.40 104 VAL A C 3
ATOM 5262 O O . VAL A 1 104 ? 8.975 -82.034 -2.175 1.00 41.12 104 VAL A O 3
ATOM 5275 N N . SER A 1 105 ? 9.188 -82.707 -4.314 1.00 70.15 105 SER A N 3
ATOM 5276 C CA . SER A 1 105 ? 9.035 -84.120 -4.006 1.00 14.10 105 SER A CA 3
ATOM 5277 C C . SER A 1 105 ? 10.072 -84.928 -4.778 1.00 74.04 105 SER A C 3
ATOM 5278 O O . SER A 1 105 ? 10.419 -84.580 -5.910 1.00 24.02 105 SER A O 3
ATOM 5286 N N . ILE A 1 106 ? 10.576 -85.992 -4.165 1.00 60.24 106 ILE A N 3
ATOM 5287 C CA . ILE A 1 106 ? 11.588 -86.834 -4.791 1.00 10.30 106 ILE A CA 3
ATOM 5288 C C . ILE A 1 106 ? 11.104 -88.289 -4.813 1.00 61.14 106 ILE A C 3
ATOM 5289 O O . ILE A 1 106 ? 10.240 -88.667 -4.017 1.00 52.41 106 ILE A O 3
ATOM 5305 N N . HIS A 1 107 ? 11.641 -89.101 -5.727 1.00 62.33 107 HIS A N 3
ATOM 5306 C CA . HIS A 1 107 ? 11.252 -90.511 -5.826 1.00 42.21 107 HIS A CA 3
ATOM 5307 C C . HIS A 1 107 ? 12.495 -91.399 -5.957 1.00 3.14 107 HIS A C 3
ATOM 5308 O O . HIS A 1 107 ? 13.482 -91.019 -6.587 1.00 44.31 107 HIS A O 3
ATOM 5323 N N . ALA A 1 108 ? 12.387 -92.597 -5.392 1.00 62.21 108 ALA A N 3
ATOM 5324 C CA . ALA A 1 108 ? 13.504 -93.533 -5.197 1.00 71.54 108 ALA A CA 3
ATOM 5325 C C . ALA A 1 108 ? 13.968 -94.246 -6.475 1.00 51.20 108 ALA A C 3
ATOM 5326 O O . ALA A 1 108 ? 14.789 -95.165 -6.399 1.00 13.21 108 ALA A O 3
ATOM 5333 N N . SER A 1 109 ? 13.429 -93.872 -7.632 1.00 22.12 109 SER A N 3
ATOM 5334 C CA . SER A 1 109 ? 13.633 -94.649 -8.857 1.00 13.31 109 SER A CA 3
ATOM 5335 C C . SER A 1 109 ? 15.118 -94.751 -9.222 1.00 70.35 109 SER A C 3
ATOM 5336 O O . SER A 1 109 ? 15.838 -93.755 -9.262 1.00 20.01 109 SER A O 3
ATOM 5344 N N . SER A 1 110 ? 15.546 -95.987 -9.488 1.00 53.15 110 SER A N 3
ATOM 5345 C CA . SER A 1 110 ? 16.935 -96.304 -9.801 1.00 44.34 110 SER A CA 3
ATOM 5346 C C . SER A 1 110 ? 17.301 -95.817 -11.205 1.00 21.33 110 SER A C 3
ATOM 5347 O O . SER A 1 110 ? 16.457 -95.263 -11.918 1.00 40.12 110 SER A O 3
ATOM 5355 N N . ARG A 1 111 ? 18.561 -96.038 -11.582 1.00 10.21 111 ARG A N 3
ATOM 5356 C CA . ARG A 1 111 ? 19.134 -95.509 -12.822 1.00 70.34 111 ARG A CA 3
ATOM 5357 C C . ARG A 1 111 ? 18.208 -95.719 -14.022 1.00 33.55 111 ARG A C 3
ATOM 5358 O O . ARG A 1 111 ? 17.516 -96.733 -14.134 1.00 43.23 111 ARG A O 3
ATOM 5379 N N . VAL A 1 112 ? 18.235 -94.745 -14.925 1.00 42.33 112 VAL A N 3
ATOM 5380 C CA . VAL A 1 112 ? 17.390 -94.736 -16.121 1.00 22.53 112 VAL A CA 3
ATOM 5381 C C . VAL A 1 112 ? 18.200 -94.228 -17.311 1.00 21.24 112 VAL A C 3
ATOM 5382 O O . VAL A 1 112 ? 19.367 -93.855 -17.160 1.00 51.15 112 VAL A O 3
ATOM 5395 N N . ASP A 1 113 ? 17.603 -94.238 -18.491 1.00 71.41 113 ASP A N 3
ATOM 5396 C CA . ASP A 1 113 ? 18.256 -93.710 -19.686 1.00 61.45 113 ASP A CA 3
ATOM 5397 C C . ASP A 1 113 ? 17.950 -92.221 -19.823 1.00 54.52 113 ASP A C 3
ATOM 5398 O O . ASP A 1 113 ? 16.782 -91.827 -19.872 1.00 71.24 113 ASP A O 3
ATOM 5407 N N . ALA A 1 114 ? 18.999 -91.401 -19.861 1.00 61.52 114 ALA A N 3
ATOM 5408 C CA . ALA A 1 114 ? 18.849 -89.952 -19.990 1.00 14.04 114 ALA A CA 3
ATOM 5409 C C . ALA A 1 114 ? 18.047 -89.607 -21.246 1.00 42.21 114 ALA A C 3
ATOM 5410 O O . ALA A 1 114 ? 18.325 -90.128 -22.331 1.00 32.43 114 ALA A O 3
ATOM 5417 N N . ASP A 1 115 ? 17.052 -88.733 -21.098 1.00 54.31 115 ASP A N 3
ATOM 5418 C CA . ASP A 1 115 ? 16.148 -88.402 -22.206 1.00 31.20 115 ASP A CA 3
ATOM 5419 C C . ASP A 1 115 ? 16.236 -86.923 -22.564 1.00 74.33 115 ASP A C 3
ATOM 5420 O O . ASP A 1 115 ? 16.015 -86.542 -23.717 1.00 33.11 115 ASP A O 3
ATOM 5429 N N . GLY A 1 116 ? 16.562 -86.089 -21.577 1.00 25.12 116 GLY A N 3
ATOM 5430 C CA . GLY A 1 116 ? 16.742 -84.668 -21.826 1.00 51.02 116 GLY A CA 3
ATOM 5431 C C . GLY A 1 116 ? 15.956 -83.790 -20.865 1.00 52.42 116 GLY A C 3
ATOM 5432 O O . GLY A 1 116 ? 14.825 -84.115 -20.490 1.00 24.24 116 GLY A O 3
ATOM 5436 N N . PHE A 1 117 ? 16.560 -82.679 -20.447 1.00 5.24 117 PHE A N 3
ATOM 5437 C CA . PHE A 1 117 ? 15.873 -81.724 -19.583 1.00 2.31 117 PHE A CA 3
ATOM 5438 C C . PHE A 1 117 ? 15.204 -80.667 -20.457 1.00 32.41 117 PHE A C 3
ATOM 5439 O O . PHE A 1 117 ? 15.889 -79.868 -21.099 1.00 0.02 117 PHE A O 3
ATOM 5456 N N . GLU A 1 118 ? 13.873 -80.663 -20.488 1.00 33.04 118 GLU A N 3
ATOM 5457 C CA . GLU A 1 118 ? 13.134 -79.674 -21.263 1.00 23.02 118 GLU A CA 3
ATOM 5458 C C . GLU A 1 118 ? 11.669 -79.619 -20.833 1.00 63.02 118 GLU A C 3
ATOM 5459 O O . GLU A 1 118 ? 10.991 -80.643 -20.777 1.00 13.12 118 GLU A O 3
ATOM 5471 N N . ILE A 1 119 ? 11.179 -78.422 -20.531 1.00 14.51 119 ILE A N 3
ATOM 5472 C CA . ILE A 1 119 ? 9.796 -78.258 -20.101 1.00 51.30 119 ILE A CA 3
ATOM 5473 C C . ILE A 1 119 ? 8.852 -78.553 -21.266 1.00 62.21 119 ILE A C 3
ATOM 5474 O O . ILE A 1 119 ? 8.507 -77.670 -22.056 1.00 44.42 119 ILE A O 3
ATOM 5490 N N . ARG A 1 120 ? 8.488 -79.819 -21.384 1.00 2.03 120 ARG A N 3
ATOM 5491 C CA . ARG A 1 120 ? 7.578 -80.277 -22.420 1.00 61.44 120 ARG A CA 3
ATOM 5492 C C . ARG A 1 120 ? 6.132 -80.157 -21.961 1.00 32.31 120 ARG A C 3
ATOM 5493 O O . ARG A 1 120 ? 5.816 -80.429 -20.800 1.00 1.25 120 ARG A O 3
ATOM 5514 N N . ARG A 1 121 ? 5.271 -79.732 -22.881 1.00 14.01 121 ARG A N 3
ATOM 5515 C CA . ARG A 1 121 ? 3.845 -79.572 -22.617 1.00 75.33 121 ARG A CA 3
ATOM 5516 C C . ARG A 1 121 ? 3.056 -80.023 -23.844 1.00 64.21 121 ARG A C 3
ATOM 5517 O O . ARG A 1 121 ? 3.128 -79.327 -24.880 1.00 51.44 121 ARG A O 3
ATOM 5539 N N . MET A 1 1 ? 4.723 -143.074 -54.061 1.00 52.12 1 MET A N 4
ATOM 5540 C CA . MET A 1 1 ? 5.653 -141.993 -54.466 1.00 51.22 1 MET A CA 4
ATOM 5541 C C . MET A 1 1 ? 6.310 -141.380 -53.233 1.00 31.51 1 MET A C 4
ATOM 5542 O O . MET A 1 1 ? 6.102 -141.849 -52.111 1.00 43.23 1 MET A O 4
ATOM 5558 N N . ALA A 1 2 ? 7.110 -140.337 -53.445 1.00 23.30 2 ALA A N 4
ATOM 5559 C CA . ALA A 1 2 ? 7.785 -139.650 -52.353 1.00 11.25 2 ALA A CA 4
ATOM 5560 C C . ALA A 1 2 ? 6.789 -138.846 -51.517 1.00 62.11 2 ALA A C 4
ATOM 5561 O O . ALA A 1 2 ? 6.644 -137.634 -51.687 1.00 12.45 2 ALA A O 4
ATOM 5568 N N . HIS A 1 3 ? 6.072 -139.552 -50.652 1.00 20.45 3 HIS A N 4
ATOM 5569 C CA . HIS A 1 3 ? 5.136 -138.936 -49.712 1.00 41.31 3 HIS A CA 4
ATOM 5570 C C . HIS A 1 3 ? 5.675 -139.131 -48.295 1.00 14.54 3 HIS A C 4
ATOM 5571 O O . HIS A 1 3 ? 4.954 -139.007 -47.304 1.00 61.24 3 HIS A O 4
ATOM 5586 N N . HIS A 1 4 ? 6.971 -139.425 -48.226 1.00 51.22 4 HIS A N 4
ATOM 5587 C CA . HIS A 1 4 ? 7.644 -139.752 -46.973 1.00 51.34 4 HIS A CA 4
ATOM 5588 C C . HIS A 1 4 ? 8.658 -138.672 -46.590 1.00 0.14 4 HIS A C 4
ATOM 5589 O O . HIS A 1 4 ? 9.612 -138.416 -47.326 1.00 74.33 4 HIS A O 4
ATOM 5604 N N . HIS A 1 5 ? 8.435 -138.041 -45.444 1.00 1.20 5 HIS A N 4
ATOM 5605 C CA . HIS A 1 5 ? 9.399 -137.115 -44.854 1.00 3.11 5 HIS A CA 4
ATOM 5606 C C . HIS A 1 5 ? 9.573 -137.440 -43.374 1.00 72.12 5 HIS A C 4
ATOM 5607 O O . HIS A 1 5 ? 8.853 -138.285 -42.835 1.00 25.44 5 HIS A O 4
ATOM 5622 N N . HIS A 1 6 ? 10.532 -136.783 -42.728 1.00 74.41 6 HIS A N 4
ATOM 5623 C CA . HIS A 1 6 ? 10.840 -137.048 -41.323 1.00 62.44 6 HIS A CA 4
ATOM 5624 C C . HIS A 1 6 ? 9.624 -136.768 -40.429 1.00 42.35 6 HIS A C 4
ATOM 5625 O O . HIS A 1 6 ? 9.340 -135.622 -40.077 1.00 32.12 6 HIS A O 4
ATOM 5640 N N . HIS A 1 7 ? 8.894 -137.825 -40.080 1.00 3.41 7 HIS A N 4
ATOM 5641 C CA . HIS A 1 7 ? 7.693 -137.697 -39.256 1.00 22.42 7 HIS A CA 4
ATOM 5642 C C . HIS A 1 7 ? 8.049 -137.744 -37.774 1.00 74.24 7 HIS A C 4
ATOM 5643 O O . HIS A 1 7 ? 7.663 -138.666 -37.053 1.00 22.25 7 HIS A O 4
ATOM 5658 N N . HIS A 1 8 ? 8.816 -136.752 -37.337 1.00 1.42 8 HIS A N 4
ATOM 5659 C CA . HIS A 1 8 ? 9.195 -136.602 -35.932 1.00 40.41 8 HIS A CA 4
ATOM 5660 C C . HIS A 1 8 ? 9.518 -135.139 -35.640 1.00 31.21 8 HIS A C 4
ATOM 5661 O O . HIS A 1 8 ? 10.599 -134.658 -35.979 1.00 1.54 8 HIS A O 4
ATOM 5676 N N . MET A 1 9 ? 8.564 -134.435 -35.037 1.00 32.43 9 MET A N 4
ATOM 5677 C CA . MET A 1 9 ? 8.737 -133.020 -34.715 1.00 63.23 9 MET A CA 4
ATOM 5678 C C . MET A 1 9 ? 9.747 -132.850 -33.582 1.00 31.31 9 MET A C 4
ATOM 5679 O O . MET A 1 9 ? 10.742 -132.141 -33.726 1.00 61.42 9 MET A O 4
ATOM 5693 N N . GLY A 1 10 ? 9.485 -133.518 -32.461 1.00 41.12 10 GLY A N 4
ATOM 5694 C CA . GLY A 1 10 ? 10.378 -133.443 -31.319 1.00 0.44 10 GLY A CA 4
ATOM 5695 C C . GLY A 1 10 ? 10.200 -132.159 -30.530 1.00 11.55 10 GLY A C 4
ATOM 5696 O O . GLY A 1 10 ? 10.485 -131.066 -31.029 1.00 74.43 10 GLY A O 4
ATOM 5700 N N . THR A 1 11 ? 9.720 -132.285 -29.301 1.00 73.24 11 THR A N 4
ATOM 5701 C CA . THR A 1 11 ? 9.513 -131.135 -28.434 1.00 53.21 11 THR A CA 4
ATOM 5702 C C . THR A 1 11 ? 10.837 -130.674 -27.824 1.00 62.12 11 THR A C 4
ATOM 5703 O O . THR A 1 11 ? 11.664 -131.497 -27.420 1.00 32.23 11 THR A O 4
ATOM 5714 N N . LEU A 1 12 ? 11.046 -129.362 -27.788 1.00 73.43 12 LEU A N 4
ATOM 5715 C CA . LEU A 1 12 ? 12.222 -128.788 -27.146 1.00 60.44 12 LEU A CA 4
ATOM 5716 C C . LEU A 1 12 ? 11.872 -128.444 -25.700 1.00 2.34 12 LEU A C 4
ATOM 5717 O O . LEU A 1 12 ? 10.937 -127.676 -25.447 1.00 43.41 12 LEU A O 4
ATOM 5733 N N . GLU A 1 13 ? 12.597 -129.036 -24.761 1.00 52.03 13 GLU A N 4
ATOM 5734 C CA . GLU A 1 13 ? 12.347 -128.820 -23.341 1.00 22.25 13 GLU A CA 4
ATOM 5735 C C . GLU A 1 13 ? 13.430 -127.922 -22.745 1.00 62.32 13 GLU A C 4
ATOM 5736 O O . GLU A 1 13 ? 14.594 -127.978 -23.157 1.00 2.42 13 GLU A O 4
ATOM 5748 N N . ALA A 1 14 ? 13.036 -127.088 -21.790 1.00 75.13 14 ALA A N 4
ATOM 5749 C CA . ALA A 1 14 ? 13.953 -126.161 -21.136 1.00 74.41 14 ALA A CA 4
ATOM 5750 C C . ALA A 1 14 ? 13.781 -126.230 -19.622 1.00 5.34 14 ALA A C 4
ATOM 5751 O O . ALA A 1 14 ? 12.744 -126.683 -19.131 1.00 31.41 14 ALA A O 4
ATOM 5758 N N . GLN A 1 15 ? 14.794 -125.784 -18.891 1.00 73.23 15 GLN A N 4
ATOM 5759 C CA . GLN A 1 15 ? 14.790 -125.845 -17.430 1.00 10.44 15 GLN A CA 4
ATOM 5760 C C . GLN A 1 15 ? 14.169 -124.588 -16.815 1.00 33.22 15 GLN A C 4
ATOM 5761 O O . GLN A 1 15 ? 13.691 -123.697 -17.522 1.00 53.33 15 GLN A O 4
ATOM 5775 N N . THR A 1 16 ? 14.168 -124.542 -15.485 1.00 2.53 16 THR A N 4
ATOM 5776 C CA . THR A 1 16 ? 13.710 -123.384 -14.727 1.00 64.02 16 THR A CA 4
ATOM 5777 C C . THR A 1 16 ? 14.523 -123.276 -13.436 1.00 10.20 16 THR A C 4
ATOM 5778 O O . THR A 1 16 ? 14.737 -124.279 -12.753 1.00 24.02 16 THR A O 4
ATOM 5789 N N . GLN A 1 17 ? 14.996 -122.073 -13.122 1.00 71.03 17 GLN A N 4
ATOM 5790 C CA . GLN A 1 17 ? 15.834 -121.857 -11.944 1.00 43.41 17 GLN A CA 4
ATOM 5791 C C . GLN A 1 17 ? 14.988 -121.443 -10.741 1.00 71.34 17 GLN A C 4
ATOM 5792 O O . GLN A 1 17 ? 13.782 -121.208 -10.865 1.00 24.31 17 GLN A O 4
ATOM 5806 N N . GLY A 1 18 ? 15.632 -121.362 -9.582 1.00 1.13 18 GLY A N 4
ATOM 5807 C CA . GLY A 1 18 ? 14.955 -120.952 -8.363 1.00 52.34 18 GLY A CA 4
ATOM 5808 C C . GLY A 1 18 ? 15.457 -119.611 -7.853 1.00 34.32 18 GLY A C 4
ATOM 5809 O O . GLY A 1 18 ? 16.402 -119.048 -8.415 1.00 71.43 18 GLY A O 4
ATOM 5813 N N . PRO A 1 19 ? 14.837 -119.067 -6.789 1.00 11.21 19 PRO A N 4
ATOM 5814 C CA . PRO A 1 19 ? 15.232 -117.772 -6.219 1.00 44.43 19 PRO A CA 4
ATOM 5815 C C . PRO A 1 19 ? 16.617 -117.822 -5.558 1.00 61.53 19 PRO A C 4
ATOM 5816 O O . PRO A 1 19 ? 17.584 -117.280 -6.095 1.00 33.10 19 PRO A O 4
ATOM 5827 N N . GLY A 1 20 ? 16.705 -118.479 -4.398 1.00 53.25 20 GLY A N 4
ATOM 5828 C CA . GLY A 1 20 ? 17.971 -118.603 -3.689 1.00 63.03 20 GLY A CA 4
ATOM 5829 C C . GLY A 1 20 ? 18.581 -117.258 -3.327 1.00 10.53 20 GLY A C 4
ATOM 5830 O O . GLY A 1 20 ? 19.795 -117.141 -3.174 1.00 74.25 20 GLY A O 4
ATOM 5834 N N . SER A 1 21 ? 17.730 -116.249 -3.174 1.00 73.15 21 SER A N 4
ATOM 5835 C CA . SER A 1 21 ? 18.177 -114.881 -2.923 1.00 14.22 21 SER A CA 4
ATOM 5836 C C . SER A 1 21 ? 18.300 -114.594 -1.423 1.00 10.43 21 SER A C 4
ATOM 5837 O O . SER A 1 21 ? 18.842 -113.558 -1.022 1.00 10.21 21 SER A O 4
ATOM 5845 N N . MET A 1 22 ? 17.799 -115.514 -0.603 1.00 63.14 22 MET A N 4
ATOM 5846 C CA . MET A 1 22 ? 17.812 -115.343 0.849 1.00 73.31 22 MET A CA 4
ATOM 5847 C C . MET A 1 22 ? 19.235 -115.340 1.402 1.00 20.42 22 MET A C 4
ATOM 5848 O O . MET A 1 22 ? 19.905 -116.376 1.443 1.00 43.13 22 MET A O 4
ATOM 5862 N N . GLN A 1 23 ? 19.683 -114.155 1.810 1.00 42.32 23 GLN A N 4
ATOM 5863 C CA . GLN A 1 23 ? 20.995 -113.969 2.417 1.00 71.32 23 GLN A CA 4
ATOM 5864 C C . GLN A 1 23 ? 21.080 -112.569 3.026 1.00 74.11 23 GLN A C 4
ATOM 5865 O O . GLN A 1 23 ? 20.819 -111.568 2.346 1.00 61.22 23 GLN A O 4
ATOM 5879 N N . GLY A 1 24 ? 21.417 -112.506 4.309 1.00 4.42 24 GLY A N 4
ATOM 5880 C CA . GLY A 1 24 ? 21.478 -111.238 5.008 1.00 12.50 24 GLY A CA 4
ATOM 5881 C C . GLY A 1 24 ? 22.812 -110.548 4.827 1.00 71.41 24 GLY A C 4
ATOM 5882 O O . GLY A 1 24 ? 23.769 -110.831 5.552 1.00 61.51 24 GLY A O 4
ATOM 5886 N N . SER A 1 25 ? 22.886 -109.667 3.835 1.00 41.01 25 SER A N 4
ATOM 5887 C CA . SER A 1 25 ? 24.081 -108.870 3.579 1.00 14.24 25 SER A CA 4
ATOM 5888 C C . SER A 1 25 ? 23.691 -107.538 2.938 1.00 14.43 25 SER A C 4
ATOM 5889 O O . SER A 1 25 ? 22.814 -107.492 2.065 1.00 11.33 25 SER A O 4
ATOM 5897 N N . MET A 1 26 ? 24.318 -106.456 3.392 1.00 62.34 26 MET A N 4
ATOM 5898 C CA . MET A 1 26 ? 24.093 -105.132 2.813 1.00 2.51 26 MET A CA 4
ATOM 5899 C C . MET A 1 26 ? 24.781 -105.026 1.448 1.00 11.11 26 MET A C 4
ATOM 5900 O O . MET A 1 26 ? 25.857 -105.596 1.251 1.00 5.31 26 MET A O 4
ATOM 5914 N N . PRO A 1 27 ? 24.171 -104.308 0.485 1.00 74.34 27 PRO A N 4
ATOM 5915 C CA . PRO A 1 27 ? 24.793 -104.067 -0.821 1.00 71.44 27 PRO A CA 4
ATOM 5916 C C . PRO A 1 27 ? 25.965 -103.090 -0.700 1.00 34.14 27 PRO A C 4
ATOM 5917 O O . PRO A 1 27 ? 25.815 -101.999 -0.138 1.00 11.14 27 PRO A O 4
ATOM 5928 N N . SER A 1 28 ? 27.129 -103.490 -1.212 1.00 3.22 28 SER A N 4
ATOM 5929 C CA . SER A 1 28 ? 28.331 -102.669 -1.111 1.00 34.34 28 SER A CA 4
ATOM 5930 C C . SER A 1 28 ? 28.150 -101.356 -1.871 1.00 61.20 28 SER A C 4
ATOM 5931 O O . SER A 1 28 ? 27.192 -101.190 -2.633 1.00 25.04 28 SER A O 4
ATOM 5939 N N . SER A 1 29 ? 29.076 -100.429 -1.663 1.00 60.23 29 SER A N 4
ATOM 5940 C CA . SER A 1 29 ? 28.975 -99.101 -2.246 1.00 32.34 29 SER A CA 4
ATOM 5941 C C . SER A 1 29 ? 29.156 -99.154 -3.767 1.00 73.11 29 SER A C 4
ATOM 5942 O O . SER A 1 29 ? 30.263 -98.990 -4.282 1.00 31.03 29 SER A O 4
ATOM 5950 N N . SER A 1 30 ? 28.067 -99.454 -4.468 1.00 64.34 30 SER A N 4
ATOM 5951 C CA . SER A 1 30 ? 28.017 -99.352 -5.924 1.00 21.24 30 SER A CA 4
ATOM 5952 C C . SER A 1 30 ? 27.122 -98.176 -6.306 1.00 2.22 30 SER A C 4
ATOM 5953 O O . SER A 1 30 ? 26.776 -97.975 -7.471 1.00 33.13 30 SER A O 4
ATOM 5961 N N . GLU A 1 31 ? 26.778 -97.388 -5.292 1.00 40.24 31 GLU A N 4
ATOM 5962 C CA . GLU A 1 31 ? 25.850 -96.273 -5.429 1.00 62.35 31 GLU A CA 4
ATOM 5963 C C . GLU A 1 31 ? 26.599 -95.000 -5.828 1.00 41.11 31 GLU A C 4
ATOM 5964 O O . GLU A 1 31 ? 26.235 -93.893 -5.421 1.00 60.14 31 GLU A O 4
ATOM 5976 N N . ASP A 1 32 ? 27.634 -95.163 -6.651 1.00 41.14 32 ASP A N 4
ATOM 5977 C CA . ASP A 1 32 ? 28.441 -94.033 -7.103 1.00 53.41 32 ASP A CA 4
ATOM 5978 C C . ASP A 1 32 ? 27.628 -93.172 -8.056 1.00 74.21 32 ASP A C 4
ATOM 5979 O O . ASP A 1 32 ? 27.797 -91.953 -8.117 1.00 0.32 32 ASP A O 4
ATOM 5988 N N . VAL A 1 33 ? 26.730 -93.817 -8.789 1.00 64.33 33 VAL A N 4
ATOM 5989 C CA . VAL A 1 33 ? 25.758 -93.107 -9.599 1.00 3.41 33 VAL A CA 4
ATOM 5990 C C . VAL A 1 33 ? 24.428 -93.077 -8.863 1.00 52.31 33 VAL A C 4
ATOM 5991 O O . VAL A 1 33 ? 23.653 -94.034 -8.895 1.00 55.05 33 VAL A O 4
ATOM 6004 N N . THR A 1 34 ? 24.195 -91.982 -8.181 1.00 32.15 34 THR A N 4
ATOM 6005 C CA . THR A 1 34 ? 22.982 -91.788 -7.408 1.00 71.11 34 THR A CA 4
ATOM 6006 C C . THR A 1 34 ? 21.853 -91.347 -8.330 1.00 2.24 34 THR A C 4
ATOM 6007 O O . THR A 1 34 ? 22.016 -90.414 -9.114 1.00 60.35 34 THR A O 4
ATOM 6018 N N . THR A 1 35 ? 20.726 -92.041 -8.257 1.00 71.32 35 THR A N 4
ATOM 6019 C CA . THR A 1 35 ? 19.564 -91.712 -9.068 1.00 44.34 35 THR A CA 4
ATOM 6020 C C . THR A 1 35 ? 18.364 -91.413 -8.176 1.00 64.43 35 THR A C 4
ATOM 6021 O O . THR A 1 35 ? 18.053 -92.180 -7.265 1.00 74.11 35 THR A O 4
ATOM 6032 N N . LEU A 1 36 ? 17.720 -90.279 -8.428 1.00 13.40 36 LEU A N 4
ATOM 6033 C CA . LEU A 1 36 ? 16.538 -89.865 -7.685 1.00 32.23 36 LEU A CA 4
ATOM 6034 C C . LEU A 1 36 ? 15.528 -89.236 -8.642 1.00 30.20 36 LEU A C 4
ATOM 6035 O O . LEU A 1 36 ? 15.907 -88.500 -9.556 1.00 35.32 36 LEU A O 4
ATOM 6051 N N . CYS A 1 37 ? 14.253 -89.540 -8.441 1.00 71.23 37 CYS A N 4
ATOM 6052 C CA . CYS A 1 37 ? 13.187 -88.968 -9.259 1.00 40.31 37 CYS A CA 4
ATOM 6053 C C . CYS A 1 37 ? 12.696 -87.666 -8.630 1.00 32.44 37 CYS A C 4
ATOM 6054 O O . CYS A 1 37 ? 12.494 -87.597 -7.419 1.00 34.41 37 CYS A O 4
ATOM 6062 N N . TYR A 1 38 ? 12.524 -86.640 -9.453 1.00 44.52 38 TYR A N 4
ATOM 6063 C CA . TYR A 1 38 ? 12.114 -85.317 -8.987 1.00 13.14 38 TYR A CA 4
ATOM 6064 C C . TYR A 1 38 ? 10.705 -84.986 -9.469 1.00 33.50 38 TYR A C 4
ATOM 6065 O O . TYR A 1 38 ? 10.314 -85.356 -10.577 1.00 34.40 38 TYR A O 4
ATOM 6083 N N . ARG A 1 39 ? 9.952 -84.297 -8.623 1.00 41.31 39 ARG A N 4
ATOM 6084 C CA . ARG A 1 39 ? 8.668 -83.724 -9.002 1.00 13.40 39 ARG A CA 4
ATOM 6085 C C . ARG A 1 39 ? 8.385 -82.491 -8.154 1.00 14.02 39 ARG A C 4
ATOM 6086 O O . ARG A 1 39 ? 8.163 -82.598 -6.947 1.00 25.40 39 ARG A O 4
ATOM 6107 N N . VAL A 1 40 ? 8.413 -81.326 -8.776 1.00 72.34 40 VAL A N 4
ATOM 6108 C CA . VAL A 1 40 ? 8.040 -80.093 -8.099 1.00 72.44 40 VAL A CA 4
ATOM 6109 C C . VAL A 1 40 ? 6.716 -79.598 -8.664 1.00 70.43 40 VAL A C 4
ATOM 6110 O O . VAL A 1 40 ? 6.467 -79.700 -9.864 1.00 61.43 40 VAL A O 4
ATOM 6123 N N . THR A 1 41 ? 5.860 -79.100 -7.797 1.00 2.24 41 THR A N 4
ATOM 6124 C CA . THR A 1 41 ? 4.574 -78.594 -8.188 1.00 62.42 41 THR A CA 4
ATOM 6125 C C . THR A 1 41 ? 4.558 -77.072 -8.090 1.00 74.20 41 THR A C 4
ATOM 6126 O O . THR A 1 41 ? 5.252 -76.493 -7.251 1.00 2.33 41 THR A O 4
ATOM 6137 N N . GLY A 1 42 ? 3.769 -76.437 -8.940 1.00 41.40 42 GLY A N 4
ATOM 6138 C CA . GLY A 1 42 ? 3.640 -74.993 -8.916 1.00 24.42 42 GLY A CA 4
ATOM 6139 C C . GLY A 1 42 ? 2.288 -74.575 -8.386 1.00 40.24 42 GLY A C 4
ATOM 6140 O O . GLY A 1 42 ? 1.267 -75.135 -8.791 1.00 32.35 42 GLY A O 4
ATOM 6144 N N . LYS A 1 43 ? 2.273 -73.613 -7.470 1.00 4.30 43 LYS A N 4
ATOM 6145 C CA . LYS A 1 43 ? 1.030 -73.132 -6.878 1.00 54.14 43 LYS A CA 4
ATOM 6146 C C . LYS A 1 43 ? 0.128 -72.553 -7.967 1.00 34.03 43 LYS A C 4
ATOM 6147 O O . LYS A 1 43 ? -0.991 -73.021 -8.184 1.00 15.12 43 LYS A O 4
ATOM 6166 N N . VAL A 1 44 ? 0.635 -71.530 -8.650 1.00 15.21 44 VAL A N 4
ATOM 6167 C CA . VAL A 1 44 ? -0.061 -70.930 -9.784 1.00 11.51 44 VAL A CA 4
ATOM 6168 C C . VAL A 1 44 ? 0.829 -70.976 -11.032 1.00 43.13 44 VAL A C 4
ATOM 6169 O O . VAL A 1 44 ? 1.687 -70.115 -11.233 1.00 73.31 44 VAL A O 4
ATOM 6182 N N . GLN A 1 45 ? 0.635 -72.020 -11.840 1.00 50.12 45 GLN A N 4
ATOM 6183 C CA . GLN A 1 45 ? 1.409 -72.232 -13.067 1.00 32.13 45 GLN A CA 4
ATOM 6184 C C . GLN A 1 45 ? 2.912 -72.190 -12.789 1.00 53.04 45 GLN A C 4
ATOM 6185 O O . GLN A 1 45 ? 3.553 -71.139 -12.899 1.00 31.24 45 GLN A O 4
ATOM 6199 N N . GLY A 1 46 ? 3.466 -73.337 -12.413 1.00 33.40 46 GLY A N 4
ATOM 6200 C CA . GLY A 1 46 ? 4.878 -73.423 -12.089 1.00 5.31 46 GLY A CA 4
ATOM 6201 C C . GLY A 1 46 ? 5.749 -73.510 -13.324 1.00 42.35 46 GLY A C 4
ATOM 6202 O O . GLY A 1 46 ? 6.290 -74.574 -13.638 1.00 52.52 46 GLY A O 4
ATOM 6206 N N . VAL A 1 47 ? 5.871 -72.394 -14.043 1.00 50.43 47 VAL A N 4
ATOM 6207 C CA . VAL A 1 47 ? 6.737 -72.330 -15.212 1.00 62.01 47 VAL A CA 4
ATOM 6208 C C . VAL A 1 47 ? 8.196 -72.371 -14.767 1.00 63.33 47 VAL A C 4
ATOM 6209 O O . VAL A 1 47 ? 8.806 -71.338 -14.470 1.00 24.14 47 VAL A O 4
ATOM 6222 N N . PHE A 1 48 ? 8.722 -73.583 -14.683 1.00 44.21 48 PHE A N 4
ATOM 6223 C CA . PHE A 1 48 ? 10.069 -73.821 -14.194 1.00 43.23 48 PHE A CA 4
ATOM 6224 C C . PHE A 1 48 ? 11.101 -73.319 -15.208 1.00 63.04 48 PHE A C 4
ATOM 6225 O O . PHE A 1 48 ? 11.098 -73.725 -16.373 1.00 45.54 48 PHE A O 4
ATOM 6242 N N . PHE A 1 49 ? 11.950 -72.404 -14.750 1.00 15.34 49 PHE A N 4
ATOM 6243 C CA . PHE A 1 49 ? 12.997 -71.791 -15.573 1.00 4.40 49 PHE A CA 4
ATOM 6244 C C . PHE A 1 49 ? 13.961 -72.831 -16.173 1.00 62.32 49 PHE A C 4
ATOM 6245 O O . PHE A 1 49 ? 15.017 -73.144 -15.601 1.00 1.00 49 PHE A O 4
ATOM 6262 N N . ARG A 1 50 ? 13.592 -73.349 -17.349 1.00 20.24 50 ARG A N 4
ATOM 6263 C CA . ARG A 1 50 ? 14.369 -74.388 -18.021 1.00 11.11 50 ARG A CA 4
ATOM 6264 C C . ARG A 1 50 ? 15.717 -73.843 -18.484 1.00 62.02 50 ARG A C 4
ATOM 6265 O O . ARG A 1 50 ? 16.658 -74.604 -18.691 1.00 13.04 50 ARG A O 4
ATOM 6286 N N . LYS A 1 51 ? 15.794 -72.526 -18.661 1.00 31.42 51 LYS A N 4
ATOM 6287 C CA . LYS A 1 51 ? 17.045 -71.872 -19.038 1.00 51.24 51 LYS A CA 4
ATOM 6288 C C . LYS A 1 51 ? 18.115 -72.149 -17.982 1.00 43.40 51 LYS A C 4
ATOM 6289 O O . LYS A 1 51 ? 19.196 -72.664 -18.284 1.00 4.25 51 LYS A O 4
ATOM 6308 N N . TYR A 1 52 ? 17.782 -71.841 -16.736 1.00 33.33 52 TYR A N 4
ATOM 6309 C CA . TYR A 1 52 ? 18.700 -72.050 -15.626 1.00 52.21 52 TYR A CA 4
ATOM 6310 C C . TYR A 1 52 ? 18.787 -73.531 -15.279 1.00 31.13 52 TYR A C 4
ATOM 6311 O O . TYR A 1 52 ? 19.801 -73.987 -14.753 1.00 33.12 52 TYR A O 4
ATOM 6329 N N . THR A 1 53 ? 17.724 -74.281 -15.574 1.00 44.10 53 THR A N 4
ATOM 6330 C CA . THR A 1 53 ? 17.765 -75.736 -15.437 1.00 3.41 53 THR A CA 4
ATOM 6331 C C . THR A 1 53 ? 18.825 -76.318 -16.376 1.00 73.23 53 THR A C 4
ATOM 6332 O O . THR A 1 53 ? 19.603 -77.199 -15.994 1.00 72.33 53 THR A O 4
ATOM 6343 N N . LYS 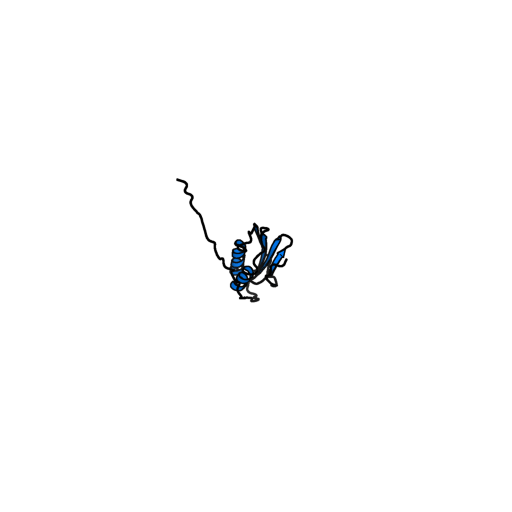A 1 54 ? 18.852 -75.797 -17.604 1.00 52.34 54 LYS A N 4
ATOM 6344 C CA . LYS A 1 54 ? 19.836 -76.201 -18.600 1.00 30.44 54 LYS A CA 4
ATOM 6345 C C . LYS A 1 54 ? 21.232 -75.833 -18.116 1.00 3.54 54 LYS A C 4
ATOM 6346 O O . LYS A 1 54 ? 22.137 -76.665 -18.125 1.00 44.10 54 LYS A O 4
ATOM 6365 N N . LYS A 1 55 ? 21.380 -74.584 -17.664 1.00 61.15 55 LYS A N 4
ATOM 6366 C CA . LYS A 1 55 ? 22.645 -74.106 -17.104 1.00 23.30 55 LYS A CA 4
ATOM 6367 C C . LYS A 1 55 ? 23.136 -75.043 -16.003 1.00 15.04 55 LYS A C 4
ATOM 6368 O O . LYS A 1 55 ? 24.271 -75.527 -16.036 1.00 2.24 55 LYS A O 4
ATOM 6387 N N . GLU A 1 56 ? 22.250 -75.312 -15.056 1.00 61.35 56 GLU A N 4
ATOM 6388 C CA . GLU A 1 56 ? 22.598 -76.027 -13.841 1.00 4.44 56 GLU A CA 4
ATOM 6389 C C . GLU A 1 56 ? 23.031 -77.452 -14.154 1.00 34.44 56 GLU A C 4
ATOM 6390 O O . GLU A 1 56 ? 24.141 -77.872 -13.817 1.00 61.15 56 GLU A O 4
ATOM 6402 N N . ALA A 1 57 ? 22.151 -78.184 -14.822 1.00 2.01 57 ALA A N 4
ATOM 6403 C CA . ALA A 1 57 ? 22.392 -79.584 -15.121 1.00 74.43 57 ALA A CA 4
ATOM 6404 C C . ALA A 1 57 ? 23.577 -79.748 -16.068 1.00 71.13 57 ALA A C 4
ATOM 6405 O O . ALA A 1 57 ? 24.360 -80.686 -15.931 1.00 12.10 57 ALA A O 4
ATOM 6412 N N . ASP A 1 58 ? 23.718 -78.819 -17.012 1.00 44.45 58 ASP A N 4
ATOM 6413 C CA . ASP A 1 58 ? 24.811 -78.871 -17.985 1.00 61.14 58 ASP A CA 4
ATOM 6414 C C . ASP A 1 58 ? 26.156 -78.672 -17.294 1.00 50.21 58 ASP A C 4
ATOM 6415 O O . ASP A 1 58 ? 27.115 -79.401 -17.556 1.00 33.21 58 ASP A O 4
ATOM 6424 N N . ALA A 1 59 ? 26.211 -77.687 -16.403 1.00 41.11 59 ALA A N 4
ATOM 6425 C CA . ALA A 1 59 ? 27.442 -77.349 -15.696 1.00 31.13 59 ALA A CA 4
ATOM 6426 C C . ALA A 1 59 ? 27.832 -78.444 -14.706 1.00 41.12 59 ALA A C 4
ATOM 6427 O O . ALA A 1 59 ? 28.985 -78.877 -14.666 1.00 73.43 59 ALA A O 4
ATOM 6434 N N . LEU A 1 60 ? 26.866 -78.890 -13.913 1.00 54.24 60 LEU A N 4
ATOM 6435 C CA . LEU A 1 60 ? 27.099 -79.925 -12.908 1.00 74.52 60 LEU A CA 4
ATOM 6436 C C . LEU A 1 60 ? 27.110 -81.317 -13.549 1.00 2.20 60 LEU A C 4
ATOM 6437 O O . LEU A 1 60 ? 27.471 -82.300 -12.905 1.00 5.04 60 LEU A O 4
ATOM 6453 N N . SER A 1 61 ? 26.690 -81.387 -14.816 1.00 74.52 61 SER A N 4
ATOM 6454 C CA . SER A 1 61 ? 26.784 -82.612 -15.611 1.00 3.53 61 SER A CA 4
ATOM 6455 C C . SER A 1 61 ? 25.840 -83.699 -15.086 1.00 64.03 61 SER A C 4
ATOM 6456 O O . SER A 1 61 ? 26.211 -84.873 -14.988 1.00 34.12 61 SER A O 4
ATOM 6464 N N . LEU A 1 62 ? 24.604 -83.305 -14.770 1.00 73.12 62 LEU A N 4
ATOM 6465 C CA . LEU A 1 62 ? 23.575 -84.271 -14.384 1.00 32.44 62 LEU A CA 4
ATOM 6466 C C . LEU A 1 62 ? 23.012 -84.946 -15.630 1.00 13.42 62 LEU A C 4
ATOM 6467 O O . LEU A 1 62 ? 22.721 -84.280 -16.628 1.00 54.02 62 LEU A O 4
ATOM 6483 N N . VAL A 1 63 ? 22.881 -86.267 -15.580 1.00 63.31 63 VAL A N 4
ATOM 6484 C CA . VAL A 1 63 ? 22.229 -87.012 -16.647 1.00 53.30 63 VAL A CA 4
ATOM 6485 C C . VAL A 1 63 ? 20.849 -87.456 -16.173 1.00 24.01 63 VAL A C 4
ATOM 6486 O O . VAL A 1 63 ? 20.612 -87.570 -14.969 1.00 52.40 63 VAL A O 4
ATOM 6499 N N . GLY A 1 64 ? 19.934 -87.660 -17.111 1.00 15.23 64 GLY A N 4
ATOM 6500 C CA . GLY A 1 64 ? 18.569 -88.017 -16.762 1.00 55.25 64 GLY A CA 4
ATOM 6501 C C . GLY A 1 64 ? 17.573 -87.359 -17.695 1.00 30.41 64 GLY A C 4
ATOM 6502 O O . GLY A 1 64 ? 17.801 -87.312 -18.906 1.00 63.55 64 GLY A O 4
ATOM 6506 N N . TYR A 1 65 ? 16.472 -86.845 -17.148 1.00 73.32 65 TYR A N 4
ATOM 6507 C CA . TYR A 1 65 ? 15.457 -86.190 -17.971 1.00 13.32 65 TYR A CA 4
ATOM 6508 C C . TYR A 1 65 ? 14.459 -85.413 -17.112 1.00 31.43 65 TYR A C 4
ATOM 6509 O O . TYR A 1 65 ? 14.202 -85.778 -15.969 1.00 30.44 65 TYR A O 4
ATOM 6527 N N . VAL A 1 66 ? 13.912 -84.338 -17.679 1.00 23.54 66 VAL A N 4
ATOM 6528 C CA . VAL A 1 66 ? 12.902 -83.510 -17.014 1.00 72.34 66 VAL A CA 4
ATOM 6529 C C . VAL A 1 66 ? 11.817 -83.122 -18.019 1.00 10.41 66 VAL A C 4
ATOM 6530 O O . VAL A 1 66 ? 12.113 -82.948 -19.205 1.00 63.31 66 VAL A O 4
ATOM 6543 N N . THR A 1 67 ? 10.576 -83.002 -17.531 1.00 33.35 67 THR A N 4
ATOM 6544 C CA . THR A 1 67 ? 9.413 -82.672 -18.355 1.00 62.00 67 THR A CA 4
ATOM 6545 C C . THR A 1 67 ? 8.313 -82.053 -17.486 1.00 43.22 67 THR A C 4
ATOM 6546 O O . THR A 1 67 ? 8.338 -82.181 -16.259 1.00 43.20 67 THR A O 4
ATOM 6557 N N . ASN A 1 68 ? 7.359 -81.374 -18.119 1.00 24.14 68 ASN A N 4
ATOM 6558 C CA . ASN A 1 68 ? 6.246 -80.748 -17.401 1.00 73.40 68 ASN A CA 4
ATOM 6559 C C . ASN A 1 68 ? 4.976 -81.584 -17.577 1.00 73.12 68 ASN A C 4
ATOM 6560 O O . ASN A 1 68 ? 4.913 -82.456 -18.448 1.00 10.52 68 ASN A O 4
ATOM 6571 N N . ASN A 1 69 ? 3.976 -81.324 -16.738 1.00 74.00 69 ASN A N 4
ATOM 6572 C CA . ASN A 1 69 ? 2.702 -82.037 -16.794 1.00 52.24 69 ASN A CA 4
ATOM 6573 C C . ASN A 1 69 ? 1.551 -81.044 -16.748 1.00 5.25 69 ASN A C 4
ATOM 6574 O O . ASN A 1 69 ? 1.658 -79.998 -16.103 1.00 52.52 69 ASN A O 4
ATOM 6585 N N . GLU A 1 70 ? 0.443 -81.389 -17.405 1.00 63.52 70 GLU A N 4
ATOM 6586 C CA . GLU A 1 70 ? -0.779 -80.580 -17.368 1.00 54.22 70 GLU A CA 4
ATOM 6587 C C . GLU A 1 70 ? -1.294 -80.444 -15.928 1.00 23.41 70 GLU A C 4
ATOM 6588 O O . GLU A 1 70 ? -2.116 -79.582 -15.622 1.00 22.31 70 GLU A O 4
ATOM 6600 N N . ASP A 1 71 ? -0.785 -81.315 -15.058 1.00 53.44 71 ASP A N 4
ATOM 6601 C CA . ASP A 1 71 ? -1.127 -81.302 -13.636 1.00 52.32 71 ASP A CA 4
ATOM 6602 C C . ASP A 1 71 ? -0.621 -80.022 -12.963 1.00 60.33 71 ASP A C 4
ATOM 6603 O O . ASP A 1 71 ? -1.103 -79.636 -11.893 1.00 61.33 71 ASP A O 4
ATOM 6612 N N . GLY A 1 72 ? 0.333 -79.356 -13.607 1.00 2.22 72 GLY A N 4
ATOM 6613 C CA . GLY A 1 72 ? 0.923 -78.154 -13.044 1.00 24.21 72 GLY A CA 4
ATOM 6614 C C . GLY A 1 72 ? 2.175 -78.456 -12.243 1.00 64.40 72 GLY A C 4
ATOM 6615 O O . GLY A 1 72 ? 2.552 -77.700 -11.344 1.00 24.14 72 GLY A O 4
ATOM 6619 N N . SER A 1 73 ? 2.824 -79.567 -12.576 1.00 74.30 73 SER A N 4
ATOM 6620 C CA . SER A 1 73 ? 4.043 -79.983 -11.897 1.00 53.52 73 SER A CA 4
ATOM 6621 C C . SER A 1 73 ? 5.116 -80.379 -12.910 1.00 5.24 73 SER A C 4
ATOM 6622 O O . SER A 1 73 ? 4.810 -80.896 -13.991 1.00 20.32 73 SER A O 4
ATOM 6630 N N . VAL A 1 74 ? 6.369 -80.108 -12.566 1.00 2.14 74 VAL A N 4
ATOM 6631 C CA . VAL A 1 74 ? 7.509 -80.500 -13.383 1.00 23.14 74 VAL A CA 4
ATOM 6632 C C . VAL A 1 74 ? 8.170 -81.732 -12.771 1.00 45.15 74 VAL A C 4
ATOM 6633 O O . VAL A 1 74 ? 8.578 -81.714 -11.608 1.00 50.12 74 VAL A O 4
ATOM 6646 N N . SER A 1 75 ? 8.257 -82.802 -13.552 1.00 24.41 75 SER A N 4
ATOM 6647 C CA . SER A 1 75 ? 8.766 -84.079 -13.067 1.00 33.53 75 SER A CA 4
ATOM 6648 C C . SER A 1 75 ? 9.916 -84.574 -13.939 1.00 25.55 75 SER A C 4
ATOM 6649 O O . SER A 1 75 ? 10.015 -84.218 -15.113 1.00 44.43 75 SER A O 4
ATOM 6657 N N . GLY A 1 76 ? 10.767 -85.403 -13.360 1.00 32.44 76 GLY A N 4
ATOM 6658 C CA . GLY A 1 76 ? 11.882 -85.971 -14.086 1.00 51.54 76 GLY A CA 4
ATOM 6659 C C . GLY A 1 76 ? 12.717 -86.860 -13.195 1.00 43.42 76 GLY A C 4
ATOM 6660 O O . GLY A 1 76 ? 12.281 -87.217 -12.104 1.00 53.55 76 GLY A O 4
ATOM 6664 N N . VAL A 1 77 ? 13.904 -87.232 -13.659 1.00 42.05 77 VAL A N 4
ATOM 6665 C CA . VAL A 1 77 ? 14.828 -88.045 -12.873 1.00 43.44 77 VAL A CA 4
ATOM 6666 C C . VAL A 1 77 ? 16.259 -87.553 -13.089 1.00 74.14 77 VAL A C 4
ATOM 6667 O O . VAL A 1 77 ? 16.654 -87.259 -14.224 1.00 42.33 77 VAL A O 4
ATOM 6680 N N . VAL A 1 78 ? 17.017 -87.447 -12.000 1.00 11.12 78 VAL A N 4
ATOM 6681 C CA . VAL A 1 78 ? 18.428 -87.069 -12.059 1.00 13.11 78 VAL A CA 4
ATOM 6682 C C . VAL A 1 78 ? 19.296 -88.240 -11.622 1.00 3.40 78 VAL A C 4
ATOM 6683 O O . VAL A 1 78 ? 18.945 -88.972 -10.693 1.00 63.53 78 VAL A O 4
ATOM 6696 N N . GLN A 1 79 ? 20.420 -88.417 -12.300 1.00 61.04 79 GLN A N 4
ATOM 6697 C CA . GLN A 1 79 ? 21.382 -89.451 -11.957 1.00 72.34 79 GLN A CA 4
ATOM 6698 C C . GLN A 1 79 ? 22.804 -88.922 -12.131 1.00 51.25 79 GLN A C 4
ATOM 6699 O O . GLN A 1 79 ? 23.082 -88.146 -13.051 1.00 1.41 79 GLN A O 4
ATOM 6713 N N . GLY A 1 80 ? 23.681 -89.318 -11.219 1.00 73.20 80 GLY A N 4
ATOM 6714 C CA . GLY A 1 80 ? 25.068 -88.894 -11.259 1.00 70.11 80 GLY A CA 4
ATOM 6715 C C . GLY A 1 80 ? 25.699 -88.957 -9.883 1.00 45.11 80 GLY A C 4
ATOM 6716 O O . GLY A 1 80 ? 25.137 -89.584 -8.984 1.00 30.00 80 GLY A O 4
ATOM 6720 N N . PRO A 1 81 ? 26.871 -88.328 -9.680 1.00 21.24 81 PRO A N 4
ATOM 6721 C CA . PRO A 1 81 ? 27.531 -88.301 -8.370 1.00 24.25 81 PRO A CA 4
ATOM 6722 C C . PRO A 1 81 ? 26.647 -87.657 -7.300 1.00 43.11 81 PRO A C 4
ATOM 6723 O O . PRO A 1 81 ? 25.918 -86.697 -7.575 1.00 61.12 81 PRO A O 4
ATOM 6734 N N . LYS A 1 82 ? 26.739 -88.187 -6.086 1.00 34.24 82 LYS A N 4
ATOM 6735 C CA . LYS A 1 82 ? 25.915 -87.756 -4.957 1.00 65.22 82 LYS A CA 4
ATOM 6736 C C . LYS A 1 82 ? 25.901 -86.232 -4.817 1.00 10.03 82 LYS A C 4
ATOM 6737 O O . LYS A 1 82 ? 24.844 -85.629 -4.630 1.00 13.55 82 LYS A O 4
ATOM 6756 N N . GLU A 1 83 ? 27.074 -85.614 -4.928 1.00 45.34 83 GLU A N 4
ATOM 6757 C CA . GLU A 1 83 ? 27.206 -84.174 -4.699 1.00 53.14 83 GLU A CA 4
ATOM 6758 C C . GLU A 1 83 ? 26.541 -83.360 -5.814 1.00 41.52 83 GLU A C 4
ATOM 6759 O O . GLU A 1 83 ? 25.989 -82.286 -5.561 1.00 1.31 83 GLU A O 4
ATOM 6771 N N . GLN A 1 84 ? 26.579 -83.874 -7.042 1.00 71.32 84 GLN A N 4
ATOM 6772 C CA . GLN A 1 84 ? 25.964 -83.188 -8.178 1.00 73.41 84 GLN A CA 4
ATOM 6773 C C . GLN A 1 84 ? 24.443 -83.329 -8.130 1.00 4.41 84 GLN A C 4
ATOM 6774 O O . GLN A 1 84 ? 23.715 -82.366 -8.370 1.00 35.12 84 GLN A O 4
ATOM 6788 N N . VAL A 1 85 ? 23.970 -84.533 -7.825 1.00 33.13 85 VAL A N 4
ATOM 6789 C CA . VAL A 1 85 ? 22.541 -84.761 -7.614 1.00 22.34 85 VAL A CA 4
ATOM 6790 C C . VAL A 1 85 ? 22.050 -83.843 -6.497 1.00 73.43 85 VAL A C 4
ATOM 6791 O O . VAL A 1 85 ? 21.014 -83.189 -6.619 1.00 53.31 85 VAL A O 4
ATOM 6804 N N . ASP A 1 86 ? 22.840 -83.777 -5.427 1.00 15.30 86 ASP A N 4
ATOM 6805 C CA . ASP A 1 86 ? 22.567 -82.888 -4.298 1.00 63.23 86 ASP A CA 4
ATOM 6806 C C . ASP A 1 86 ? 22.514 -81.433 -4.764 1.00 64.31 86 ASP A C 4
ATOM 6807 O O . ASP A 1 86 ? 21.662 -80.659 -4.324 1.00 72.04 86 ASP A O 4
ATOM 6816 N N . ALA A 1 87 ? 23.428 -81.074 -5.666 1.00 21.34 87 ALA A N 4
ATOM 6817 C CA . ALA A 1 87 ? 23.458 -79.736 -6.251 1.00 34.53 87 ALA A CA 4
ATOM 6818 C C . ALA A 1 87 ? 22.142 -79.431 -6.958 1.00 20.20 87 ALA A C 4
ATOM 6819 O O . ALA A 1 87 ? 21.579 -78.344 -6.807 1.00 62.15 87 ALA A O 4
ATOM 6826 N N . PHE A 1 88 ? 21.653 -80.406 -7.720 1.00 23.24 88 PHE A N 4
ATOM 6827 C CA . PHE A 1 88 ? 20.402 -80.248 -8.452 1.00 53.22 88 PHE A CA 4
ATOM 6828 C C . PHE A 1 88 ? 19.239 -80.109 -7.468 1.00 41.43 88 PHE A C 4
ATOM 6829 O O . PHE A 1 88 ? 18.325 -79.314 -7.683 1.00 24.23 88 PHE A O 4
ATOM 6846 N N . VAL A 1 89 ? 19.285 -80.889 -6.385 1.00 5.13 89 VAL A N 4
ATOM 6847 C CA . VAL A 1 89 ? 18.299 -80.779 -5.305 1.00 63.22 89 VAL A CA 4
ATOM 6848 C C . VAL A 1 89 ? 18.316 -79.367 -4.718 1.00 22.42 89 VAL A C 4
ATOM 6849 O O . VAL A 1 89 ? 17.265 -78.775 -4.450 1.00 63.11 89 VAL A O 4
ATOM 6862 N N . LYS A 1 90 ? 19.521 -78.836 -4.533 1.00 72.24 90 LYS A N 4
ATOM 6863 C CA . LYS A 1 90 ? 19.714 -77.494 -3.987 1.00 63.21 90 LYS A CA 4
ATOM 6864 C C . LYS A 1 90 ? 19.047 -76.466 -4.901 1.00 31.12 90 LYS A C 4
ATOM 6865 O O . LYS A 1 90 ? 18.301 -75.593 -4.451 1.00 14.12 90 LYS A O 4
ATOM 6884 N N . TYR A 1 91 ? 19.319 -76.604 -6.196 1.00 10.11 91 TYR A N 4
ATOM 6885 C CA . TYR A 1 91 ? 18.721 -75.758 -7.225 1.00 12.44 91 TYR A CA 4
ATOM 6886 C C . TYR A 1 91 ? 17.198 -75.901 -7.220 1.00 44.40 91 TYR A C 4
ATOM 6887 O O . TYR A 1 91 ? 16.467 -74.912 -7.304 1.00 2.03 91 TYR A O 4
ATOM 6905 N N . LEU A 1 92 ? 16.735 -77.140 -7.095 1.00 51.34 92 LEU A N 4
ATOM 6906 C CA . LEU A 1 92 ? 15.309 -77.454 -7.132 1.00 60.14 92 LEU A CA 4
ATOM 6907 C C . LEU A 1 92 ? 14.585 -76.787 -5.959 1.00 5.34 92 LEU A C 4
ATOM 6908 O O . LEU A 1 92 ? 13.497 -76.228 -6.117 1.00 21.55 92 LEU A O 4
ATOM 6924 N N . HIS A 1 93 ? 15.213 -76.830 -4.785 1.00 5.42 93 HIS A N 4
ATOM 6925 C CA . HIS A 1 93 ? 14.618 -76.290 -3.562 1.00 23.34 93 HIS A CA 4
ATOM 6926 C C . HIS A 1 93 ? 14.608 -74.766 -3.569 1.00 11.23 93 HIS A C 4
ATOM 6927 O O . HIS A 1 93 ? 13.926 -74.143 -2.753 1.00 14.15 93 HIS A O 4
ATOM 6942 N N . LYS A 1 94 ? 15.366 -74.167 -4.481 1.00 64.43 94 LYS A N 4
ATOM 6943 C CA . LYS A 1 94 ? 15.362 -72.716 -4.636 1.00 13.01 94 LYS A CA 4
ATOM 6944 C C . LYS A 1 94 ? 14.021 -72.272 -5.223 1.00 4.10 94 LYS A C 4
ATOM 6945 O O . LYS A 1 94 ? 13.519 -71.185 -4.916 1.00 53.20 94 LYS A O 4
ATOM 6964 N N . GLY A 1 95 ? 13.437 -73.141 -6.048 1.00 31.54 95 GLY A N 4
ATOM 6965 C CA . GLY A 1 95 ? 12.118 -72.893 -6.605 1.00 21.24 95 GLY A CA 4
ATOM 6966 C C . GLY A 1 95 ? 12.155 -72.019 -7.844 1.00 10.52 95 GLY A C 4
ATOM 6967 O O . GLY A 1 95 ? 13.225 -71.601 -8.288 1.00 3.03 95 GLY A O 4
ATOM 6971 N N . SER A 1 96 ? 10.979 -71.751 -8.409 1.00 75.45 96 SER A N 4
ATOM 6972 C CA . SER A 1 96 ? 10.861 -70.887 -9.577 1.00 64.44 96 SER A CA 4
ATOM 6973 C C . SER A 1 96 ? 10.846 -69.418 -9.140 1.00 73.22 96 SER A C 4
ATOM 6974 O O . SER A 1 96 ? 10.074 -69.038 -8.260 1.00 41.20 96 SER A O 4
ATOM 6982 N N . PRO A 1 97 ? 11.688 -68.569 -9.760 1.00 15.32 97 PRO A N 4
ATOM 6983 C CA . PRO A 1 97 ? 11.865 -67.171 -9.332 1.00 63.34 97 PRO A CA 4
ATOM 6984 C C . PRO A 1 97 ? 10.597 -66.332 -9.499 1.00 3.15 97 PRO A C 4
ATOM 6985 O O . PRO A 1 97 ? 10.438 -65.298 -8.848 1.00 13.01 97 PRO A O 4
ATOM 6996 N N . LYS A 1 98 ? 9.690 -66.778 -10.367 1.00 53.54 98 LYS A N 4
ATOM 6997 C CA . LYS A 1 98 ? 8.477 -66.015 -10.663 1.00 24.34 98 LYS A CA 4
ATOM 6998 C C . LYS A 1 98 ? 7.215 -66.824 -10.348 1.00 74.31 98 LYS A C 4
ATOM 6999 O O . LYS A 1 98 ? 6.103 -66.411 -10.691 1.00 21.32 98 LYS A O 4
ATOM 7018 N N . SER A 1 99 ? 7.381 -67.958 -9.674 1.00 22.33 99 SER A N 4
ATOM 7019 C CA . SER A 1 99 ? 6.250 -68.821 -9.339 1.00 33.13 99 SER A CA 4
ATOM 7020 C C . SER A 1 99 ? 6.528 -69.581 -8.044 1.00 51.15 99 SER A C 4
ATOM 7021 O O . SER A 1 99 ? 7.566 -70.232 -7.904 1.00 65.20 99 SER A O 4
ATOM 7029 N N . VAL A 1 100 ? 5.599 -69.480 -7.100 1.00 74.22 100 VAL A N 4
ATOM 7030 C CA . VAL A 1 100 ? 5.733 -70.137 -5.808 1.00 45.42 100 VAL A CA 4
ATOM 7031 C C . VAL A 1 100 ? 5.482 -71.636 -5.944 1.00 51.00 100 VAL A C 4
ATOM 7032 O O . VAL A 1 100 ? 4.442 -72.056 -6.457 1.00 74.34 100 VAL A O 4
ATOM 7045 N N . VAL A 1 101 ? 6.444 -72.436 -5.499 1.00 73.33 101 VAL A N 4
ATOM 7046 C CA . VAL A 1 101 ? 6.315 -73.886 -5.545 1.00 33.12 101 VAL A CA 4
ATOM 7047 C C . VAL A 1 101 ? 5.291 -74.369 -4.517 1.00 14.21 101 VAL A C 4
ATOM 7048 O O . VAL A 1 101 ? 5.280 -73.913 -3.371 1.00 71.23 101 VAL A O 4
ATOM 7061 N N . LYS A 1 102 ? 4.416 -75.269 -4.950 1.00 25.24 102 LYS A N 4
ATOM 7062 C CA . LYS A 1 102 ? 3.391 -75.842 -4.087 1.00 22.23 102 LYS A CA 4
ATOM 7063 C C . LYS A 1 102 ? 4.018 -76.896 -3.175 1.00 52.51 102 LYS A C 4
ATOM 7064 O O . LYS A 1 102 ? 3.631 -77.041 -2.015 1.00 64.20 102 LYS A O 4
ATOM 7083 N N . LYS A 1 103 ? 5.006 -77.611 -3.717 1.00 12.03 103 LYS A N 4
ATOM 7084 C CA . LYS A 1 103 ? 5.750 -78.632 -2.975 1.00 72.44 103 LYS A CA 4
ATOM 7085 C C . LYS A 1 103 ? 6.804 -79.273 -3.873 1.00 14.24 103 LYS A C 4
ATOM 7086 O O . LYS A 1 103 ? 6.571 -79.467 -5.069 1.00 53.50 103 LYS A O 4
ATOM 7105 N N . VAL A 1 104 ? 7.962 -79.585 -3.299 1.00 20.25 104 VAL A N 4
ATOM 7106 C CA . VAL A 1 104 ? 9.006 -80.329 -4.003 1.00 63.52 104 VAL A CA 4
ATOM 7107 C C . VAL A 1 104 ? 9.073 -81.755 -3.455 1.00 23.40 104 VAL A C 4
ATOM 7108 O O . VAL A 1 104 ? 9.054 -81.959 -2.238 1.00 41.12 104 VAL A O 4
ATOM 7121 N N . SER A 1 105 ? 9.149 -82.735 -4.349 1.00 70.15 105 SER A N 4
ATOM 7122 C CA . SER A 1 105 ? 9.084 -84.138 -3.971 1.00 14.10 105 SER A CA 4
ATOM 7123 C C . SER A 1 105 ? 10.152 -84.935 -4.713 1.00 74.04 105 SER A C 4
ATOM 7124 O O . SER A 1 105 ? 10.311 -84.794 -5.929 1.00 24.02 105 SER A O 4
ATOM 7132 N N . ILE A 1 106 ? 10.894 -85.748 -3.970 1.00 60.24 106 ILE A N 4
ATOM 7133 C CA . ILE A 1 106 ? 11.954 -86.573 -4.539 1.00 10.30 106 ILE A CA 4
ATOM 7134 C C . ILE A 1 106 ? 11.670 -88.045 -4.223 1.00 61.14 106 ILE A C 4
ATOM 7135 O O . ILE A 1 106 ? 11.076 -88.352 -3.186 1.00 52.41 106 ILE A O 4
ATOM 7151 N N . HIS A 1 107 ? 12.088 -88.952 -5.105 1.00 62.33 107 HIS A N 4
ATOM 7152 C CA . HIS A 1 107 ? 11.797 -90.376 -4.928 1.00 42.21 107 HIS A CA 4
ATOM 7153 C C . HIS A 1 107 ? 13.052 -91.232 -5.142 1.00 3.14 107 HIS A C 4
ATOM 7154 O O . HIS A 1 107 ? 13.942 -90.874 -5.912 1.00 44.31 107 HIS A O 4
ATOM 7169 N N . ALA A 1 108 ? 13.069 -92.376 -4.469 1.00 62.21 108 ALA A N 4
ATOM 7170 C CA . ALA A 1 108 ? 14.212 -93.298 -4.395 1.00 71.54 108 ALA A CA 4
ATOM 7171 C C . ALA A 1 108 ? 14.540 -94.017 -5.711 1.00 51.20 108 ALA A C 4
ATOM 7172 O O . ALA A 1 108 ? 15.392 -94.909 -5.717 1.00 13.21 108 ALA A O 4
ATOM 7179 N N . SER A 1 109 ? 13.871 -93.667 -6.808 1.00 22.12 109 SER A N 4
ATOM 7180 C CA . SER A 1 109 ? 13.894 -94.492 -8.018 1.00 13.31 109 SER A CA 4
ATOM 7181 C C . SER A 1 109 ? 15.322 -94.665 -8.556 1.00 70.35 109 SER A C 4
ATOM 7182 O O . SER A 1 109 ? 16.063 -93.696 -8.724 1.00 20.01 109 SER A O 4
ATOM 7190 N N . SER A 1 110 ? 15.675 -95.925 -8.822 1.00 53.15 110 SER A N 4
ATOM 7191 C CA . SER A 1 110 ? 17.035 -96.320 -9.183 1.00 44.34 110 SER A CA 4
ATOM 7192 C C . SER A 1 110 ? 17.383 -95.924 -10.619 1.00 21.33 110 SER A C 4
ATOM 7193 O O . SER A 1 110 ? 16.553 -95.362 -11.342 1.00 40.12 110 SER A O 4
ATOM 7201 N N . ARG A 1 111 ? 18.624 -96.236 -11.007 1.00 10.21 111 ARG A N 4
ATOM 7202 C CA . ARG A 1 111 ? 19.218 -95.823 -12.283 1.00 70.34 111 ARG A CA 4
ATOM 7203 C C . ARG A 1 111 ? 18.239 -95.962 -13.454 1.00 33.55 111 ARG A C 4
ATOM 7204 O O . ARG A 1 111 ? 17.736 -97.052 -13.738 1.00 43.23 111 ARG A O 4
ATOM 7225 N N . VAL A 1 112 ? 17.975 -94.841 -14.119 1.00 42.33 112 VAL A N 4
ATOM 7226 C CA . VAL A 1 112 ? 17.089 -94.802 -15.281 1.00 22.53 112 VAL A CA 4
ATOM 7227 C C . VAL A 1 112 ? 17.889 -94.521 -16.551 1.00 21.24 112 VAL A C 4
ATOM 7228 O O . VAL A 1 112 ? 19.107 -94.329 -16.496 1.00 51.15 112 VAL A O 4
ATOM 7241 N N . ASP A 1 113 ? 17.208 -94.540 -17.690 1.00 71.41 113 ASP A N 4
ATOM 7242 C CA . ASP A 1 113 ? 17.827 -94.179 -18.965 1.00 61.45 113 ASP A CA 4
ATOM 7243 C C . ASP A 1 113 ? 17.610 -92.688 -19.235 1.00 54.52 113 ASP A C 4
ATOM 7244 O O . ASP A 1 113 ? 16.489 -92.185 -19.099 1.00 71.24 113 ASP A O 4
ATOM 7253 N N . ALA A 1 114 ? 18.683 -91.987 -19.597 1.00 61.52 114 ALA A N 4
ATOM 7254 C CA . ALA A 1 114 ? 18.631 -90.541 -19.816 1.00 14.04 114 ALA A CA 4
ATOM 7255 C C . ALA A 1 114 ? 17.884 -90.199 -21.107 1.00 42.21 114 ALA A C 4
ATOM 7256 O O . ALA A 1 114 ? 17.957 -90.936 -22.089 1.00 32.43 114 ALA A O 4
ATOM 7263 N N . ASP A 1 115 ? 17.180 -89.069 -21.096 1.00 54.31 115 ASP A N 4
ATOM 7264 C CA . ASP A 1 115 ? 16.380 -88.633 -22.246 1.00 31.20 115 ASP A CA 4
ATOM 7265 C C . ASP A 1 115 ? 16.654 -87.166 -22.574 1.00 74.33 115 ASP A C 4
ATOM 7266 O O . ASP A 1 115 ? 16.841 -86.806 -23.738 1.00 33.11 115 ASP A O 4
ATOM 7275 N N . GLY A 1 116 ? 16.686 -86.327 -21.543 1.00 25.12 116 GLY A N 4
ATOM 7276 C CA . GLY A 1 116 ? 16.905 -84.903 -21.741 1.00 51.02 116 GLY A CA 4
ATOM 7277 C C . GLY A 1 116 ? 16.131 -84.058 -20.747 1.00 52.42 116 GLY A C 4
ATOM 7278 O O . GLY A 1 116 ? 14.988 -84.376 -20.404 1.00 24.24 116 GLY A O 4
ATOM 7282 N N . PHE A 1 117 ? 16.751 -82.986 -20.273 1.00 5.24 117 PHE A N 4
ATOM 7283 C CA . PHE A 1 117 ? 16.123 -82.088 -19.310 1.00 2.31 117 PHE A CA 4
ATOM 7284 C C . PHE A 1 117 ? 15.438 -80.934 -20.037 1.00 32.41 117 PHE A C 4
ATOM 7285 O O . PHE A 1 117 ? 16.120 -80.104 -20.648 1.00 0.02 117 PHE A O 4
ATOM 7302 N N . GLU A 1 118 ? 14.107 -80.882 -19.993 1.00 33.04 118 GLU A N 4
ATOM 7303 C CA . GLU A 1 118 ? 13.380 -79.735 -20.530 1.00 23.02 118 GLU A CA 4
ATOM 7304 C C . GLU A 1 118 ? 11.960 -79.696 -19.981 1.00 63.02 118 GLU A C 4
ATOM 7305 O O . GLU A 1 118 ? 11.288 -80.720 -19.906 1.00 13.12 118 GLU A O 4
ATOM 7317 N N . ILE A 1 119 ? 11.499 -78.521 -19.583 1.00 14.51 119 ILE A N 4
ATOM 7318 C CA . ILE A 1 119 ? 10.120 -78.375 -19.152 1.00 51.30 119 ILE A CA 4
ATOM 7319 C C . ILE A 1 119 ? 9.217 -78.534 -20.373 1.00 62.21 119 ILE A C 4
ATOM 7320 O O . ILE A 1 119 ? 8.892 -77.569 -21.075 1.00 44.42 119 ILE A O 4
ATOM 7336 N N . ARG A 1 120 ? 8.892 -79.788 -20.657 1.00 2.03 120 ARG A N 4
ATOM 7337 C CA . ARG A 1 120 ? 8.141 -80.157 -21.843 1.00 61.44 120 ARG A CA 4
ATOM 7338 C C . ARG A 1 120 ? 6.646 -79.965 -21.604 1.00 32.31 120 ARG A C 4
ATOM 7339 O O . ARG A 1 120 ? 6.047 -80.668 -20.790 1.00 1.25 120 ARG A O 4
ATOM 7360 N N . ARG A 1 121 ? 6.059 -79.001 -22.302 1.00 14.01 121 ARG A N 4
ATOM 7361 C CA . ARG A 1 121 ? 4.630 -78.723 -22.195 1.00 75.33 121 ARG A CA 4
ATOM 7362 C C . ARG A 1 121 ? 3.917 -79.217 -23.453 1.00 64.21 121 ARG A C 4
ATOM 7363 O O . ARG A 1 121 ? 3.905 -78.478 -24.459 1.00 51.44 121 ARG A O 4
ATOM 7385 N N . MET A 1 1 ? 51.131 -73.978 0.843 1.00 52.12 1 MET A N 5
ATOM 7386 C CA . MET A 1 1 ? 51.298 -73.171 -0.389 1.00 51.22 1 MET A CA 5
ATOM 7387 C C . MET A 1 1 ? 49.963 -72.984 -1.115 1.00 31.51 1 MET A C 5
ATOM 7388 O O . MET A 1 1 ? 49.894 -72.292 -2.132 1.00 43.23 1 MET A O 5
ATOM 7404 N N . ALA A 1 2 ? 48.903 -73.602 -0.595 1.00 23.30 2 ALA A N 5
ATOM 7405 C CA . ALA A 1 2 ? 47.576 -73.475 -1.185 1.00 11.25 2 ALA A CA 5
ATOM 7406 C C . ALA A 1 2 ? 47.001 -72.088 -0.906 1.00 62.11 2 ALA A C 5
ATOM 7407 O O . ALA A 1 2 ? 46.908 -71.665 0.248 1.00 12.45 2 ALA A O 5
ATOM 7414 N N . HIS A 1 3 ? 46.627 -71.377 -1.964 1.00 20.45 3 HIS A N 5
ATOM 7415 C CA . HIS A 1 3 ? 46.056 -70.039 -1.832 1.00 41.31 3 HIS A CA 5
ATOM 7416 C C . HIS A 1 3 ? 44.588 -70.055 -2.236 1.00 14.54 3 HIS A C 5
ATOM 7417 O O . HIS A 1 3 ? 44.262 -70.370 -3.384 1.00 61.24 3 HIS A O 5
ATOM 7432 N N . HIS A 1 4 ? 43.708 -69.745 -1.289 1.00 51.22 4 HIS A N 5
ATOM 7433 C CA . HIS A 1 4 ? 42.276 -69.688 -1.567 1.00 51.34 4 HIS A CA 5
ATOM 7434 C C . HIS A 1 4 ? 41.957 -68.482 -2.454 1.00 0.14 4 HIS A C 5
ATOM 7435 O O . HIS A 1 4 ? 41.926 -67.338 -1.988 1.00 74.33 4 HIS A O 5
ATOM 7450 N N . HIS A 1 5 ? 41.755 -68.741 -3.747 1.00 1.20 5 HIS A N 5
ATOM 7451 C CA . HIS A 1 5 ? 41.446 -67.678 -4.701 1.00 3.11 5 HIS A CA 5
ATOM 7452 C C . HIS A 1 5 ? 40.103 -67.031 -4.380 1.00 72.12 5 HIS A C 5
ATOM 7453 O O . HIS A 1 5 ? 39.896 -65.849 -4.663 1.00 25.44 5 HIS A O 5
ATOM 7468 N N . HIS A 1 6 ? 39.189 -67.799 -3.786 1.00 74.41 6 HIS A N 5
ATOM 7469 C CA . HIS A 1 6 ? 37.920 -67.240 -3.323 1.00 62.44 6 HIS A CA 5
ATOM 7470 C C . HIS A 1 6 ? 38.101 -66.719 -1.903 1.00 42.35 6 HIS A C 5
ATOM 7471 O O . HIS A 1 6 ? 38.608 -67.436 -1.037 1.00 32.12 6 HIS A O 5
ATOM 7486 N N . HIS A 1 7 ? 37.726 -65.464 -1.677 1.00 3.41 7 HIS A N 5
ATOM 7487 C CA . HIS A 1 7 ? 37.901 -64.834 -0.374 1.00 22.42 7 HIS A CA 5
ATOM 7488 C C . HIS A 1 7 ? 36.958 -65.460 0.654 1.00 74.24 7 HIS A C 5
ATOM 7489 O O . HIS A 1 7 ? 37.325 -66.421 1.332 1.00 22.25 7 HIS A O 5
ATOM 7504 N N . HIS A 1 8 ? 35.738 -64.922 0.733 1.00 1.42 8 HIS A N 5
ATOM 7505 C CA . HIS A 1 8 ? 34.717 -65.389 1.674 1.00 40.41 8 HIS A CA 5
ATOM 7506 C C . HIS A 1 8 ? 33.508 -64.460 1.624 1.00 31.21 8 HIS A C 5
ATOM 7507 O O . HIS A 1 8 ? 33.660 -63.237 1.599 1.00 1.54 8 HIS A O 5
ATOM 7522 N N . MET A 1 9 ? 32.312 -65.035 1.599 1.00 32.43 9 MET A N 5
ATOM 7523 C CA . MET A 1 9 ? 31.084 -64.247 1.587 1.00 63.23 9 MET A CA 5
ATOM 7524 C C . MET A 1 9 ? 30.525 -64.107 3.003 1.00 31.31 9 MET A C 5
ATOM 7525 O O . MET A 1 9 ? 30.166 -65.098 3.643 1.00 61.42 9 MET A O 5
ATOM 7539 N N . GLY A 1 10 ? 30.480 -62.872 3.499 1.00 41.12 10 GLY A N 5
ATOM 7540 C CA . GLY A 1 10 ? 29.954 -62.609 4.831 1.00 0.44 10 GLY A CA 5
ATOM 7541 C C . GLY A 1 10 ? 28.439 -62.672 4.866 1.00 11.55 10 GLY A C 5
ATOM 7542 O O . GLY A 1 10 ? 27.765 -61.641 4.946 1.00 74.43 10 GLY A O 5
ATOM 7546 N N . THR A 1 11 ? 27.907 -63.886 4.794 1.00 73.24 11 THR A N 5
ATOM 7547 C CA . THR A 1 11 ? 26.469 -64.106 4.738 1.00 53.21 11 THR A CA 5
ATOM 7548 C C . THR A 1 11 ? 25.790 -63.771 6.062 1.00 62.12 11 THR A C 5
ATOM 7549 O O . THR A 1 11 ? 26.059 -64.403 7.088 1.00 32.23 11 THR A O 5
ATOM 7560 N N . LEU A 1 12 ? 24.918 -62.777 6.028 1.00 73.43 12 LEU A N 5
ATOM 7561 C CA . LEU A 1 12 ? 24.113 -62.412 7.191 1.00 60.44 12 LEU A CA 5
ATOM 7562 C C . LEU A 1 12 ? 22.834 -63.250 7.217 1.00 2.34 12 LEU A C 5
ATOM 7563 O O . LEU A 1 12 ? 22.373 -63.725 6.173 1.00 43.41 12 LEU A O 5
ATOM 7579 N N . GLU A 1 13 ? 22.274 -63.445 8.406 1.00 52.03 13 GLU A N 5
ATOM 7580 C CA . GLU A 1 13 ? 21.100 -64.298 8.572 1.00 22.25 13 GLU A CA 5
ATOM 7581 C C . GLU A 1 13 ? 20.383 -63.991 9.884 1.00 62.32 13 GLU A C 5
ATOM 7582 O O . GLU A 1 13 ? 20.902 -63.252 10.728 1.00 2.42 13 GLU A O 5
ATOM 7594 N N . ALA A 1 14 ? 19.191 -64.562 10.045 1.00 75.13 14 ALA A N 5
ATOM 7595 C CA . ALA A 1 14 ? 18.380 -64.358 11.242 1.00 74.41 14 ALA A CA 5
ATOM 7596 C C . ALA A 1 14 ? 18.775 -65.352 12.335 1.00 5.34 14 ALA A C 5
ATOM 7597 O O . ALA A 1 14 ? 19.505 -66.312 12.078 1.00 31.41 14 ALA A O 5
ATOM 7604 N N . GLN A 1 15 ? 18.285 -65.118 13.548 1.00 73.23 15 GLN A N 5
ATOM 7605 C CA . GLN A 1 15 ? 18.602 -65.976 14.688 1.00 10.44 15 GLN A CA 5
ATOM 7606 C C . GLN A 1 15 ? 17.705 -67.218 14.695 1.00 33.22 15 GLN A C 5
ATOM 7607 O O . GLN A 1 15 ? 16.487 -67.117 14.526 1.00 53.33 15 GLN A O 5
ATOM 7621 N N . THR A 1 16 ? 18.317 -68.387 14.869 1.00 2.53 16 THR A N 5
ATOM 7622 C CA . THR A 1 16 ? 17.593 -69.658 14.887 1.00 64.02 16 THR A CA 5
ATOM 7623 C C . THR A 1 16 ? 17.977 -70.485 16.114 1.00 10.20 16 THR A C 5
ATOM 7624 O O . THR A 1 16 ? 19.121 -70.425 16.584 1.00 24.02 16 THR A O 5
ATOM 7635 N N . GLN A 1 17 ? 17.017 -71.238 16.642 1.00 71.03 17 GLN A N 5
ATOM 7636 C CA . GLN A 1 17 ? 17.259 -72.118 17.782 1.00 43.41 17 GLN A CA 5
ATOM 7637 C C . GLN A 1 17 ? 16.369 -73.358 17.697 1.00 71.34 17 GLN A C 5
ATOM 7638 O O . GLN A 1 17 ? 16.180 -74.072 18.683 1.00 24.31 17 GLN A O 5
ATOM 7652 N N . GLY A 1 18 ? 15.835 -73.608 16.504 1.00 1.13 18 GLY A N 5
ATOM 7653 C CA . GLY A 1 18 ? 15.010 -74.783 16.280 1.00 52.34 18 GLY A CA 5
ATOM 7654 C C . GLY A 1 18 ? 15.846 -76.051 16.229 1.00 34.32 18 GLY A C 5
ATOM 7655 O O . GLY A 1 18 ? 16.968 -76.026 15.714 1.00 71.43 18 GLY A O 5
ATOM 7659 N N . PRO A 1 19 ? 15.332 -77.179 16.759 1.00 11.21 19 PRO A N 5
ATOM 7660 C CA . PRO A 1 19 ? 16.057 -78.434 16.813 1.00 44.43 19 PRO A CA 5
ATOM 7661 C C . PRO A 1 19 ? 15.735 -79.342 15.624 1.00 61.53 19 PRO A C 5
ATOM 7662 O O . PRO A 1 19 ? 15.147 -78.904 14.628 1.00 33.10 19 PRO A O 5
ATOM 7673 N N . GLY A 1 20 ? 16.108 -80.607 15.749 1.00 53.25 20 GLY A N 5
ATOM 7674 C CA . GLY A 1 20 ? 15.930 -81.564 14.671 1.00 63.03 20 GLY A CA 5
ATOM 7675 C C . GLY A 1 20 ? 16.152 -82.987 15.141 1.00 10.53 20 GLY A C 5
ATOM 7676 O O . GLY A 1 20 ? 16.105 -83.260 16.344 1.00 74.25 20 GLY A O 5
ATOM 7680 N N . SER A 1 21 ? 16.399 -83.893 14.203 1.00 73.15 21 SER A N 5
ATOM 7681 C CA . SER A 1 21 ? 16.585 -85.305 14.519 1.00 14.22 21 SER A CA 5
ATOM 7682 C C . SER A 1 21 ? 18.051 -85.621 14.817 1.00 10.43 21 SER A C 5
ATOM 7683 O O . SER A 1 21 ? 18.959 -85.075 14.178 1.00 10.21 21 SER A O 5
ATOM 7691 N N . MET A 1 22 ? 18.274 -86.503 15.789 1.00 63.14 22 MET A N 5
ATOM 7692 C CA . MET A 1 22 ? 19.618 -86.976 16.122 1.00 73.31 22 MET A CA 5
ATOM 7693 C C . MET A 1 22 ? 20.038 -88.055 15.123 1.00 20.42 22 MET A C 5
ATOM 7694 O O . MET A 1 22 ? 19.784 -89.245 15.327 1.00 43.13 22 MET A O 5
ATOM 7708 N N . GLN A 1 23 ? 20.644 -87.624 14.020 1.00 42.32 23 GLN A N 5
ATOM 7709 C CA . GLN A 1 23 ? 21.012 -88.526 12.932 1.00 71.32 23 GLN A CA 5
ATOM 7710 C C . GLN A 1 23 ? 22.474 -88.963 13.050 1.00 74.11 23 GLN A C 5
ATOM 7711 O O . GLN A 1 23 ? 23.389 -88.142 12.917 1.00 61.22 23 GLN A O 5
ATOM 7725 N N . GLY A 1 24 ? 22.689 -90.251 13.305 1.00 4.42 24 GLY A N 5
ATOM 7726 C CA . GLY A 1 24 ? 24.033 -90.800 13.354 1.00 12.50 24 GLY A CA 5
ATOM 7727 C C . GLY A 1 24 ? 24.373 -91.558 12.086 1.00 71.41 24 GLY A C 5
ATOM 7728 O O . GLY A 1 24 ? 23.474 -91.952 11.337 1.00 61.51 24 GLY A O 5
ATOM 7732 N N . SER A 1 25 ? 25.664 -91.763 11.840 1.00 41.01 25 SER A N 5
ATOM 7733 C CA . SER A 1 25 ? 26.119 -92.472 10.647 1.00 14.24 25 SER A CA 5
ATOM 7734 C C . SER A 1 25 ? 27.406 -93.246 10.933 1.00 14.43 25 SER A C 5
ATOM 7735 O O . SER A 1 25 ? 28.122 -92.950 11.896 1.00 11.33 25 SER A O 5
ATOM 7743 N N . MET A 1 26 ? 27.681 -94.243 10.100 1.00 62.34 26 MET A N 5
ATOM 7744 C CA . MET A 1 26 ? 28.872 -95.082 10.226 1.00 2.51 26 MET A CA 5
ATOM 7745 C C . MET A 1 26 ? 29.394 -95.430 8.832 1.00 11.11 26 MET A C 5
ATOM 7746 O O . MET A 1 26 ? 28.739 -95.111 7.834 1.00 5.31 26 MET A O 5
ATOM 7760 N N . PRO A 1 27 ? 30.586 -96.056 8.726 1.00 74.34 27 PRO A N 5
ATOM 7761 C CA . PRO A 1 27 ? 31.084 -96.568 7.446 1.00 71.44 27 PRO A CA 5
ATOM 7762 C C . PRO A 1 27 ? 30.034 -97.419 6.732 1.00 34.14 27 PRO A C 5
ATOM 7763 O O . PRO A 1 27 ? 29.658 -98.492 7.211 1.00 11.14 27 PRO A O 5
ATOM 7774 N N . SER A 1 28 ? 29.555 -96.922 5.604 1.00 3.22 28 SER A N 5
ATOM 7775 C CA . SER A 1 28 ? 28.541 -97.608 4.821 1.00 34.34 28 SER A CA 5
ATOM 7776 C C . SER A 1 28 ? 28.703 -97.250 3.347 1.00 61.20 28 SER A C 5
ATOM 7777 O O . SER A 1 28 ? 28.467 -96.110 2.942 1.00 25.04 28 SER A O 5
ATOM 7785 N N . SER A 1 29 ? 29.142 -98.227 2.560 1.00 60.23 29 SER A N 5
ATOM 7786 C CA . SER A 1 29 ? 29.429 -98.018 1.148 1.00 32.34 29 SER A CA 5
ATOM 7787 C C . SER A 1 29 ? 28.186 -97.562 0.382 1.00 73.11 29 SER A C 5
ATOM 7788 O O . SER A 1 29 ? 27.384 -98.383 -0.073 1.00 31.03 29 SER A O 5
ATOM 7796 N N . SER A 1 30 ? 28.016 -96.248 0.280 1.00 64.34 30 SER A N 5
ATOM 7797 C CA . SER A 1 30 ? 26.935 -95.668 -0.498 1.00 21.24 30 SER A CA 5
ATOM 7798 C C . SER A 1 30 ? 27.327 -95.658 -1.976 1.00 2.22 30 SER A C 5
ATOM 7799 O O . SER A 1 30 ? 28.513 -95.559 -2.309 1.00 33.13 30 SER A O 5
ATOM 7807 N N . GLU A 1 31 ? 26.333 -95.770 -2.847 1.00 40.24 31 GLU A N 5
ATOM 7808 C CA . GLU A 1 31 ? 26.576 -95.846 -4.283 1.00 62.35 31 GLU A CA 5
ATOM 7809 C C . GLU A 1 31 ? 27.047 -94.494 -4.828 1.00 41.11 31 GLU A C 5
ATOM 7810 O O . GLU A 1 31 ? 26.422 -93.460 -4.581 1.00 60.14 31 GLU A O 5
ATOM 7822 N N . ASP A 1 32 ? 28.157 -94.522 -5.560 1.00 41.14 32 ASP A N 5
ATOM 7823 C CA . ASP A 1 32 ? 28.753 -93.310 -6.131 1.00 53.41 32 ASP A CA 5
ATOM 7824 C C . ASP A 1 32 ? 27.886 -92.757 -7.257 1.00 74.21 32 ASP A C 5
ATOM 7825 O O . ASP A 1 32 ? 27.856 -91.546 -7.490 1.00 0.32 32 ASP A O 5
ATOM 7834 N N . VAL A 1 33 ? 27.190 -93.643 -7.965 1.00 64.33 33 VAL A N 5
ATOM 7835 C CA . VAL A 1 33 ? 26.229 -93.230 -8.977 1.00 3.41 33 VAL A CA 5
ATOM 7836 C C . VAL A 1 33 ? 24.828 -93.254 -8.381 1.00 52.31 33 VAL A C 5
ATOM 7837 O O . VAL A 1 33 ? 24.215 -94.315 -8.237 1.00 55.05 33 VAL A O 5
ATOM 7850 N N . THR A 1 34 ? 24.354 -92.082 -8.011 1.00 32.15 34 THR A N 5
ATOM 7851 C CA . THR A 1 34 ? 23.049 -91.926 -7.393 1.00 71.11 34 THR A CA 5
ATOM 7852 C C . THR A 1 34 ? 21.988 -91.648 -8.458 1.00 2.24 34 THR A C 5
ATOM 7853 O O . THR A 1 34 ? 22.298 -91.138 -9.535 1.00 60.35 34 THR A O 5
ATOM 7864 N N . THR A 1 35 ? 20.750 -92.025 -8.171 1.00 71.32 35 THR A N 5
ATOM 7865 C CA . THR A 1 35 ? 19.615 -91.695 -9.024 1.00 44.34 35 THR A CA 5
ATOM 7866 C C . THR A 1 35 ? 18.401 -91.400 -8.156 1.00 64.43 35 THR A C 5
ATOM 7867 O O . THR A 1 35 ? 18.099 -92.153 -7.229 1.00 74.11 35 THR A O 5
ATOM 7878 N N . LEU A 1 36 ? 17.735 -90.291 -8.442 1.00 13.40 36 LEU A N 5
ATOM 7879 C CA . LEU A 1 36 ? 16.542 -89.884 -7.713 1.00 32.23 36 LEU A CA 5
ATOM 7880 C C . LEU A 1 36 ? 15.534 -89.281 -8.678 1.00 30.20 36 LEU A C 5
ATOM 7881 O O . LEU A 1 36 ? 15.907 -88.564 -9.613 1.00 35.32 36 LEU A O 5
ATOM 7897 N N . CYS A 1 37 ? 14.265 -89.585 -8.464 1.00 71.23 37 CYS A N 5
ATOM 7898 C CA . CYS A 1 37 ? 13.197 -89.019 -9.275 1.00 40.31 37 CYS A CA 5
ATOM 7899 C C . CYS A 1 37 ? 12.767 -87.682 -8.679 1.00 32.44 37 CYS A C 5
ATOM 7900 O O . CYS A 1 37 ? 12.576 -87.572 -7.470 1.00 34.41 37 CYS A O 5
ATOM 7908 N N . TYR A 1 38 ? 12.627 -86.671 -9.525 1.00 44.52 38 TYR A N 5
ATOM 7909 C CA . TYR A 1 38 ? 12.276 -85.325 -9.075 1.00 13.14 38 TYR A CA 5
ATOM 7910 C C . TYR A 1 38 ? 10.874 -84.965 -9.546 1.00 33.50 38 TYR A C 5
ATOM 7911 O O . TYR A 1 38 ? 10.490 -85.274 -10.676 1.00 34.40 38 TYR A O 5
ATOM 7929 N N . ARG A 1 39 ? 10.115 -84.316 -8.675 1.00 41.31 39 ARG A N 5
ATOM 7930 C CA . ARG A 1 39 ? 8.797 -83.813 -9.026 1.00 13.40 39 ARG A CA 5
ATOM 7931 C C . ARG A 1 39 ? 8.415 -82.665 -8.096 1.00 14.02 39 ARG A C 5
ATOM 7932 O O . ARG A 1 39 ? 8.197 -82.867 -6.902 1.00 25.40 39 ARG A O 5
ATOM 7953 N N . VAL A 1 40 ? 8.358 -81.462 -8.643 1.00 72.34 40 VAL A N 5
ATOM 7954 C CA . VAL A 1 40 ? 8.002 -80.279 -7.861 1.00 72.44 40 VAL A CA 5
ATOM 7955 C C . VAL A 1 40 ? 6.610 -79.799 -8.237 1.00 70.43 40 VAL A C 5
ATOM 7956 O O . VAL A 1 40 ? 6.168 -79.973 -9.375 1.00 61.43 40 VAL A O 5
ATOM 7969 N N . THR A 1 41 ? 5.924 -79.202 -7.280 1.00 2.24 41 THR A N 5
ATOM 7970 C CA . THR A 1 41 ? 4.618 -78.607 -7.534 1.00 62.42 41 THR A CA 5
ATOM 7971 C C . THR A 1 41 ? 4.701 -77.094 -7.381 1.00 74.20 41 THR A C 5
ATOM 7972 O O . THR A 1 41 ? 5.101 -76.595 -6.329 1.00 2.33 41 THR A O 5
ATOM 7983 N N . GLY A 1 42 ? 4.374 -76.370 -8.445 1.00 41.40 42 GLY A N 5
ATOM 7984 C CA . GLY A 1 42 ? 4.321 -74.923 -8.367 1.00 24.42 42 GLY A CA 5
ATOM 7985 C C . GLY A 1 42 ? 3.067 -74.463 -7.652 1.00 40.24 42 GLY A C 5
ATOM 7986 O O . GLY A 1 42 ? 2.076 -75.199 -7.612 1.00 32.35 42 GLY A O 5
ATOM 7990 N N . LYS A 1 43 ? 3.103 -73.266 -7.073 1.00 4.30 43 LYS A N 5
ATOM 7991 C CA . LYS A 1 43 ? 1.948 -72.720 -6.369 1.00 54.14 43 LYS A CA 5
ATOM 7992 C C . LYS A 1 43 ? 0.719 -72.731 -7.283 1.00 34.03 43 LYS A C 5
ATOM 7993 O O . LYS A 1 43 ? -0.277 -73.401 -6.991 1.00 15.12 43 LYS A O 5
ATOM 8012 N N . VAL A 1 44 ? 0.813 -72.015 -8.402 1.00 15.21 44 VAL A N 5
ATOM 8013 C CA . VAL A 1 44 ? -0.255 -71.982 -9.398 1.00 11.51 44 VAL A CA 5
ATOM 8014 C C . VAL A 1 44 ? 0.290 -72.435 -10.755 1.00 43.13 44 VAL A C 5
ATOM 8015 O O . VAL A 1 44 ? 0.866 -71.636 -11.491 1.00 73.31 44 VAL A O 5
ATOM 8028 N N . GLN A 1 45 ? 0.119 -73.728 -11.051 1.00 50.12 45 GLN A N 5
ATOM 8029 C CA . GLN A 1 45 ? 0.614 -74.336 -12.295 1.00 32.13 45 GLN A CA 5
ATOM 8030 C C . GLN A 1 45 ? 2.100 -74.034 -12.511 1.00 53.04 45 GLN A C 5
ATOM 8031 O O . GLN A 1 45 ? 2.470 -73.018 -13.103 1.00 31.24 45 GLN A O 5
ATOM 8045 N N . GLY A 1 46 ? 2.945 -74.938 -12.028 1.00 33.40 46 GLY A N 5
ATOM 8046 C CA . GLY A 1 46 ? 4.375 -74.714 -12.025 1.00 5.31 46 GLY A CA 5
ATOM 8047 C C . GLY A 1 46 ? 5.003 -74.770 -13.404 1.00 42.35 46 GLY A C 5
ATOM 8048 O O . GLY A 1 46 ? 5.281 -75.854 -13.926 1.00 52.52 46 GLY A O 5
ATOM 8052 N N . VAL A 1 47 ? 5.196 -73.602 -14.010 1.00 50.43 47 VAL A N 5
ATOM 8053 C CA . VAL A 1 47 ? 6.037 -73.483 -15.194 1.00 62.01 47 VAL A CA 5
ATOM 8054 C C . VAL A 1 47 ? 7.490 -73.330 -14.740 1.00 63.33 47 VAL A C 5
ATOM 8055 O O . VAL A 1 47 ? 7.786 -72.527 -13.848 1.00 24.14 47 VAL A O 5
ATOM 8068 N N . PHE A 1 48 ? 8.384 -74.114 -15.330 1.00 44.21 48 PHE A N 5
ATOM 8069 C CA . PHE A 1 48 ? 9.765 -74.202 -14.858 1.00 43.23 48 PHE A CA 5
ATOM 8070 C C . PHE A 1 48 ? 10.716 -73.538 -15.852 1.00 63.04 48 PHE A C 5
ATOM 8071 O O . PHE A 1 48 ? 10.527 -73.638 -17.070 1.00 45.54 48 PHE A O 5
ATOM 8088 N N . PHE A 1 49 ? 11.725 -72.854 -15.324 1.00 15.34 49 PHE A N 5
ATOM 8089 C CA . PHE A 1 49 ? 12.713 -72.163 -16.149 1.00 4.40 49 PHE A CA 5
ATOM 8090 C C . PHE A 1 49 ? 13.632 -73.146 -16.889 1.00 62.32 49 PHE A C 5
ATOM 8091 O O . PHE A 1 49 ? 14.724 -73.488 -16.418 1.00 1.00 49 PHE A O 5
ATOM 8108 N N . ARG A 1 50 ? 13.166 -73.580 -18.062 1.00 20.24 50 ARG A N 5
ATOM 8109 C CA . ARG A 1 50 ? 13.885 -74.541 -18.903 1.00 11.11 50 ARG A CA 5
ATOM 8110 C C . ARG A 1 50 ? 15.354 -74.152 -19.090 1.00 62.02 50 ARG A C 5
ATOM 8111 O O . ARG A 1 50 ? 16.246 -74.988 -18.943 1.00 13.04 50 ARG A O 5
ATOM 8132 N N . LYS A 1 51 ? 15.595 -72.883 -19.412 1.00 31.42 51 LYS A N 5
ATOM 8133 C CA . LYS A 1 51 ? 16.937 -72.416 -19.758 1.00 51.24 51 LYS A CA 5
ATOM 8134 C C . LYS A 1 51 ? 17.891 -72.535 -18.568 1.00 43.40 51 LYS A C 5
ATOM 8135 O O . LYS A 1 51 ? 19.067 -72.871 -18.734 1.00 4.25 51 LYS A O 5
ATOM 8154 N N . TYR A 1 52 ? 17.381 -72.274 -17.367 1.00 33.33 52 TYR A N 5
ATOM 8155 C CA . TYR A 1 52 ? 18.200 -72.370 -16.160 1.00 52.21 52 TYR A CA 5
ATOM 8156 C C . TYR A 1 52 ? 18.418 -73.828 -15.770 1.00 31.13 52 TYR A C 5
ATOM 8157 O O . TYR A 1 52 ? 19.480 -74.181 -15.255 1.00 33.12 52 TYR A O 5
ATOM 8175 N N . THR A 1 53 ? 17.416 -74.670 -16.009 1.00 44.10 53 THR A N 5
ATOM 8176 C CA . THR A 1 53 ? 17.566 -76.108 -15.795 1.00 3.41 53 THR A CA 5
ATOM 8177 C C . THR A 1 53 ? 18.645 -76.655 -16.734 1.00 73.23 53 THR A C 5
ATOM 8178 O O . THR A 1 53 ? 19.494 -77.461 -16.337 1.00 72.33 53 THR A O 5
ATOM 8189 N N . LYS A 1 54 ? 18.606 -76.178 -17.978 1.00 52.34 54 LYS A N 5
ATOM 8190 C CA . LYS A 1 54 ? 19.611 -76.504 -18.985 1.00 30.44 54 LYS A CA 5
ATOM 8191 C C . LYS A 1 54 ? 21.003 -76.136 -18.474 1.00 3.54 54 LYS A C 5
ATOM 8192 O O . LYS A 1 54 ? 21.891 -76.987 -18.400 1.00 44.10 54 LYS A O 5
ATOM 8211 N N . LYS A 1 55 ? 21.168 -74.862 -18.106 1.00 61.15 55 LYS A N 5
ATOM 8212 C CA . LYS A 1 55 ? 22.445 -74.360 -17.600 1.00 23.30 55 LYS A CA 5
ATOM 8213 C C . LYS A 1 55 ? 22.954 -75.215 -16.446 1.00 15.04 55 LYS A C 5
ATOM 8214 O O . LYS A 1 55 ? 24.088 -75.702 -16.476 1.00 2.24 55 LYS A O 5
ATOM 8233 N N . GLU A 1 56 ? 22.093 -75.418 -15.459 1.00 61.35 56 GLU A N 5
ATOM 8234 C CA . GLU A 1 56 ? 22.475 -76.077 -14.223 1.00 4.44 56 GLU A CA 5
ATOM 8235 C C . GLU A 1 56 ? 22.929 -77.507 -14.488 1.00 34.44 56 GLU A C 5
ATOM 8236 O O . GLU A 1 56 ? 24.077 -77.873 -14.208 1.00 61.15 56 GLU A O 5
ATOM 8248 N N . ALA A 1 57 ? 22.033 -78.297 -15.057 1.00 2.01 57 ALA A N 5
ATOM 8249 C CA . ALA A 1 57 ? 22.300 -79.705 -15.296 1.00 74.43 57 ALA A CA 5
ATOM 8250 C C . ALA A 1 57 ? 23.515 -79.887 -16.199 1.00 71.13 57 ALA A C 5
ATOM 8251 O O . ALA A 1 57 ? 24.388 -80.703 -15.912 1.00 12.10 57 ALA A O 5
ATOM 8258 N N . ASP A 1 58 ? 23.583 -79.102 -17.270 1.00 44.45 58 ASP A N 5
ATOM 8259 C CA . ASP A 1 58 ? 24.670 -79.224 -18.243 1.00 61.14 58 ASP A CA 5
ATOM 8260 C C . ASP A 1 58 ? 26.010 -78.835 -17.616 1.00 50.21 58 ASP A C 5
ATOM 8261 O O . ASP A 1 58 ? 27.044 -79.437 -17.911 1.00 33.21 58 ASP A O 5
ATOM 8270 N N . ALA A 1 59 ? 25.983 -77.834 -16.736 1.00 41.11 59 ALA A N 5
ATOM 8271 C CA . ALA A 1 59 ? 27.200 -77.339 -16.096 1.00 31.13 59 ALA A CA 5
ATOM 8272 C C . ALA A 1 59 ? 27.753 -78.353 -15.094 1.00 41.12 59 ALA A C 5
ATOM 8273 O O . ALA A 1 59 ? 28.943 -78.673 -15.114 1.00 73.43 59 ALA A O 5
ATOM 8280 N N . LEU A 1 60 ? 26.887 -78.854 -14.217 1.00 54.24 60 LEU A N 5
ATOM 8281 C CA . LEU A 1 60 ? 27.298 -79.814 -13.190 1.00 74.52 60 LEU A CA 5
ATOM 8282 C C . LEU A 1 60 ? 27.260 -81.249 -13.724 1.00 2.20 60 LEU A C 5
ATOM 8283 O O . LEU A 1 60 ? 27.644 -82.189 -13.026 1.00 5.04 60 LEU A O 5
ATOM 8299 N N . SER A 1 61 ? 26.788 -81.399 -14.958 1.00 74.52 61 SER A N 5
ATOM 8300 C CA . SER A 1 61 ? 26.802 -82.674 -15.667 1.00 3.53 61 SER A CA 5
ATOM 8301 C C . SER A 1 61 ? 25.843 -83.682 -15.022 1.00 64.03 61 SER A C 5
ATOM 8302 O O . SER A 1 61 ? 26.148 -84.874 -14.923 1.00 34.12 61 SER A O 5
ATOM 8310 N N . LEU A 1 62 ? 24.667 -83.202 -14.610 1.00 73.12 62 LEU A N 5
ATOM 8311 C CA . LEU A 1 62 ? 23.601 -84.100 -14.173 1.00 32.44 62 LEU A CA 5
ATOM 8312 C C . LEU A 1 62 ? 22.933 -84.695 -15.404 1.00 13.42 62 LEU A C 5
ATOM 8313 O O . LEU A 1 62 ? 22.619 -83.974 -16.355 1.00 54.02 62 LEU A O 5
ATOM 8329 N N . VAL A 1 63 ? 22.719 -86.004 -15.388 1.00 63.31 63 VAL A N 5
ATOM 8330 C CA . VAL A 1 63 ? 22.055 -86.682 -16.492 1.00 53.30 63 VAL A CA 5
ATOM 8331 C C . VAL A 1 63 ? 20.683 -87.166 -16.047 1.00 24.01 63 VAL A C 5
ATOM 8332 O O . VAL A 1 63 ? 20.436 -87.342 -14.852 1.00 52.40 63 VAL A O 5
ATOM 8345 N N . GLY A 1 64 ? 19.793 -87.348 -17.008 1.00 15.23 64 GLY A N 5
ATOM 8346 C CA . GLY A 1 64 ? 18.429 -87.741 -16.711 1.00 55.25 64 GLY A CA 5
ATOM 8347 C C . GLY A 1 64 ? 17.461 -87.096 -17.673 1.00 30.41 64 GLY A C 5
ATOM 8348 O O . GLY A 1 64 ? 17.720 -87.059 -18.878 1.00 63.55 64 GLY A O 5
ATOM 8352 N N . TYR A 1 65 ? 16.353 -86.573 -17.161 1.00 73.32 65 TYR A N 5
ATOM 8353 C CA . TYR A 1 65 ? 15.367 -85.918 -18.014 1.00 13.32 65 TYR A CA 5
ATOM 8354 C C . TYR A 1 65 ? 14.363 -85.130 -17.183 1.00 31.43 65 TYR A C 5
ATOM 8355 O O . TYR A 1 65 ? 14.075 -85.496 -16.047 1.00 30.44 65 TYR A O 5
ATOM 8373 N N . VAL A 1 66 ? 13.849 -84.040 -17.750 1.00 23.54 66 VAL A N 5
ATOM 8374 C CA . VAL A 1 66 ? 12.838 -83.211 -17.074 1.00 72.34 66 VAL A CA 5
ATOM 8375 C C . VAL A 1 66 ? 11.761 -82.770 -18.063 1.00 10.41 66 VAL A C 5
ATOM 8376 O O . VAL A 1 66 ? 12.066 -82.486 -19.222 1.00 63.31 66 VAL A O 5
ATOM 8389 N N . THR A 1 67 ? 10.509 -82.723 -17.591 1.00 33.35 67 THR A N 5
ATOM 8390 C CA . THR A 1 67 ? 9.365 -82.305 -18.404 1.00 62.00 67 THR A CA 5
ATOM 8391 C C . THR A 1 67 ? 8.264 -81.719 -17.515 1.00 43.22 67 THR A C 5
ATOM 8392 O O . THR A 1 67 ? 8.247 -81.946 -16.300 1.00 43.20 67 THR A O 5
ATOM 8403 N N . ASN A 1 68 ? 7.347 -80.966 -18.123 1.00 24.14 68 ASN A N 5
ATOM 8404 C CA . ASN A 1 68 ? 6.202 -80.396 -17.410 1.00 73.40 68 ASN A CA 5
ATOM 8405 C C . ASN A 1 68 ? 4.951 -81.222 -17.694 1.00 73.12 68 ASN A C 5
ATOM 8406 O O . ASN A 1 68 ? 4.836 -81.833 -18.759 1.00 10.52 68 ASN A O 5
ATOM 8417 N N . ASN A 1 69 ? 4.029 -81.250 -16.738 1.00 74.00 69 ASN A N 5
ATOM 8418 C CA . ASN A 1 69 ? 2.765 -81.967 -16.894 1.00 52.24 69 ASN A CA 5
ATOM 8419 C C . ASN A 1 69 ? 1.597 -81.010 -16.677 1.00 5.25 69 ASN A C 5
ATOM 8420 O O . ASN A 1 69 ? 1.700 -80.071 -15.884 1.00 52.52 69 ASN A O 5
ATOM 8431 N N . GLU A 1 70 ? 0.491 -81.268 -17.376 1.00 63.52 70 GLU A N 5
ATOM 8432 C CA . GLU A 1 70 ? -0.731 -80.461 -17.262 1.00 54.22 70 GLU A CA 5
ATOM 8433 C C . GLU A 1 70 ? -1.184 -80.317 -15.803 1.00 23.41 70 GLU A C 5
ATOM 8434 O O . GLU A 1 70 ? -1.897 -79.375 -15.450 1.00 22.31 70 GLU A O 5
ATOM 8446 N N . ASP A 1 71 ? -0.748 -81.254 -14.965 1.00 53.44 71 ASP A N 5
ATOM 8447 C CA . ASP A 1 71 ? -1.106 -81.276 -13.548 1.00 52.32 71 ASP A CA 5
ATOM 8448 C C . ASP A 1 71 ? -0.530 -80.071 -12.805 1.00 60.33 71 ASP A C 5
ATOM 8449 O O . ASP A 1 71 ? -0.900 -79.804 -11.661 1.00 61.33 71 ASP A O 5
ATOM 8458 N N . GLY A 1 72 ? 0.376 -79.345 -13.458 1.00 2.22 72 GLY A N 5
ATOM 8459 C CA . GLY A 1 72 ? 1.005 -78.196 -12.831 1.00 24.21 72 GLY A CA 5
ATOM 8460 C C . GLY A 1 72 ? 2.248 -78.584 -12.059 1.00 64.40 72 GLY A C 5
ATOM 8461 O O . GLY A 1 72 ? 2.908 -77.737 -11.451 1.00 24.14 72 GLY A O 5
ATOM 8465 N N . SER A 1 73 ? 2.556 -79.874 -12.078 1.00 74.30 73 SER A N 5
ATOM 8466 C CA . SER A 1 73 ? 3.742 -80.402 -11.423 1.00 53.52 73 SER A CA 5
ATOM 8467 C C . SER A 1 73 ? 4.824 -80.706 -12.459 1.00 5.24 73 SER A C 5
ATOM 8468 O O . SER A 1 73 ? 4.545 -81.328 -13.492 1.00 20.32 73 SER A O 5
ATOM 8476 N N . VAL A 1 74 ? 6.048 -80.265 -12.189 1.00 2.14 74 VAL A N 5
ATOM 8477 C CA . VAL A 1 74 ? 7.180 -80.535 -13.068 1.00 23.14 74 VAL A CA 5
ATOM 8478 C C . VAL A 1 74 ? 7.877 -81.803 -12.592 1.00 45.15 74 VAL A C 5
ATOM 8479 O O . VAL A 1 74 ? 8.206 -81.921 -11.411 1.00 50.12 74 VAL A O 5
ATOM 8492 N N . SER A 1 75 ? 8.095 -82.749 -13.498 1.00 24.41 75 SER A N 5
ATOM 8493 C CA . SER A 1 75 ? 8.611 -84.058 -13.114 1.00 33.53 75 SER A CA 5
ATOM 8494 C C . SER A 1 75 ? 9.751 -84.511 -14.025 1.00 25.55 75 SER A C 5
ATOM 8495 O O . SER A 1 75 ? 9.794 -84.166 -15.208 1.00 44.43 75 SER A O 5
ATOM 8503 N N . GLY A 1 76 ? 10.665 -85.285 -13.453 1.00 32.44 76 GLY A N 5
ATOM 8504 C CA . GLY A 1 76 ? 11.799 -85.809 -14.186 1.00 51.54 76 GLY A CA 5
ATOM 8505 C C . GLY A 1 76 ? 12.658 -86.700 -13.307 1.00 43.42 76 GLY A C 5
ATOM 8506 O O . GLY A 1 76 ? 12.224 -87.109 -12.228 1.00 53.55 76 GLY A O 5
ATOM 8510 N N . VAL A 1 77 ? 13.864 -87.016 -13.764 1.00 42.05 77 VAL A N 5
ATOM 8511 C CA . VAL A 1 77 ? 14.796 -87.851 -13.004 1.00 43.44 77 VAL A CA 5
ATOM 8512 C C . VAL A 1 77 ? 16.220 -87.317 -13.152 1.00 74.14 77 VAL A C 5
ATOM 8513 O O . VAL A 1 77 ? 16.620 -86.905 -14.245 1.00 42.33 77 VAL A O 5
ATOM 8526 N N . VAL A 1 78 ? 16.972 -87.319 -12.050 1.00 11.12 78 VAL A N 5
ATOM 8527 C CA . VAL A 1 78 ? 18.388 -86.948 -12.061 1.00 13.11 78 VAL A CA 5
ATOM 8528 C C . VAL A 1 78 ? 19.237 -88.140 -11.628 1.00 3.40 78 VAL A C 5
ATOM 8529 O O . VAL A 1 78 ? 18.847 -88.907 -10.742 1.00 63.53 78 VAL A O 5
ATOM 8542 N N . GLN A 1 79 ? 20.388 -88.295 -12.267 1.00 61.04 79 GLN A N 5
ATOM 8543 C CA . GLN A 1 79 ? 21.331 -89.353 -11.936 1.00 72.34 79 GLN A CA 5
ATOM 8544 C C . GLN A 1 79 ? 22.763 -88.859 -12.124 1.00 51.25 79 GLN A C 5
ATOM 8545 O O . GLN A 1 79 ? 23.031 -88.000 -12.967 1.00 1.41 79 GLN A O 5
ATOM 8559 N N . GLY A 1 80 ? 23.673 -89.401 -11.322 1.00 73.20 80 GLY A N 5
ATOM 8560 C CA . GLY A 1 80 ? 25.068 -89.002 -11.373 1.00 70.11 80 GLY A CA 5
ATOM 8561 C C . GLY A 1 80 ? 25.696 -89.000 -9.990 1.00 45.11 80 GLY A C 5
ATOM 8562 O O . GLY A 1 80 ? 25.209 -89.693 -9.096 1.00 30.00 80 GLY A O 5
ATOM 8566 N N . PRO A 1 81 ? 26.779 -88.226 -9.779 1.00 21.24 81 PRO A N 5
ATOM 8567 C CA . PRO A 1 81 ? 27.430 -88.122 -8.466 1.00 24.25 81 PRO A CA 5
ATOM 8568 C C . PRO A 1 81 ? 26.504 -87.480 -7.431 1.00 43.11 81 PRO A C 5
ATOM 8569 O O . PRO A 1 81 ? 25.914 -86.424 -7.688 1.00 61.12 81 PRO A O 5
ATOM 8580 N N . LYS A 1 82 ? 26.399 -88.109 -6.261 1.00 34.24 82 LYS A N 5
ATOM 8581 C CA . LYS A 1 82 ? 25.497 -87.655 -5.200 1.00 65.22 82 LYS A CA 5
ATOM 8582 C C . LYS A 1 82 ? 25.718 -86.176 -4.871 1.00 10.03 82 LYS A C 5
ATOM 8583 O O . LYS A 1 82 ? 24.798 -85.487 -4.435 1.00 13.55 82 LYS A O 5
ATOM 8602 N N . GLU A 1 83 ? 26.937 -85.699 -5.096 1.00 45.34 83 GLU A N 5
ATOM 8603 C CA . GLU A 1 83 ? 27.291 -84.307 -4.826 1.00 53.14 83 GLU A CA 5
ATOM 8604 C C . GLU A 1 83 ? 26.509 -83.355 -5.742 1.00 41.52 83 GLU A C 5
ATOM 8605 O O . GLU A 1 83 ? 25.850 -82.423 -5.272 1.00 1.31 83 GLU A O 5
ATOM 8617 N N . GLN A 1 84 ? 26.566 -83.612 -7.045 1.00 71.32 84 GLN A N 5
ATOM 8618 C CA . GLN A 1 84 ? 25.908 -82.759 -8.031 1.00 73.41 84 GLN A CA 5
ATOM 8619 C C . GLN A 1 84 ? 24.394 -82.980 -8.013 1.00 4.41 84 GLN A C 5
ATOM 8620 O O . GLN A 1 84 ? 23.619 -82.043 -8.212 1.00 35.12 84 GLN A O 5
ATOM 8634 N N . VAL A 1 85 ? 23.980 -84.225 -7.776 1.00 33.13 85 VAL A N 5
ATOM 8635 C CA . VAL A 1 85 ? 22.561 -84.546 -7.597 1.00 22.34 85 VAL A CA 5
ATOM 8636 C C . VAL A 1 85 ? 22.002 -83.747 -6.417 1.00 73.43 85 VAL A C 5
ATOM 8637 O O . VAL A 1 85 ? 20.924 -83.153 -6.501 1.00 53.31 85 VAL A O 5
ATOM 8650 N N . ASP A 1 86 ? 22.773 -83.719 -5.331 1.00 15.30 86 ASP A N 5
ATOM 8651 C CA . ASP A 1 86 ? 22.421 -82.955 -4.130 1.00 63.23 86 ASP A CA 5
ATOM 8652 C C . ASP A 1 86 ? 22.339 -81.466 -4.467 1.00 64.31 86 ASP A C 5
ATOM 8653 O O . ASP A 1 86 ? 21.425 -80.762 -4.034 1.00 72.04 86 ASP A O 5
ATOM 8662 N N . ALA A 1 87 ? 23.307 -81.005 -5.258 1.00 21.34 87 ALA A N 5
ATOM 8663 C CA . ALA A 1 87 ? 23.328 -79.629 -5.750 1.00 34.53 87 ALA A CA 5
ATOM 8664 C C . ALA A 1 87 ? 22.042 -79.303 -6.506 1.00 20.20 87 ALA A C 5
ATOM 8665 O O . ALA A 1 87 ? 21.470 -78.218 -6.352 1.00 62.15 87 ALA A O 5
ATOM 8672 N N . PHE A 1 88 ? 21.594 -80.255 -7.323 1.00 23.24 88 PHE A N 5
ATOM 8673 C CA . PHE A 1 88 ? 20.389 -80.085 -8.123 1.00 53.22 88 PHE A CA 5
ATOM 8674 C C . PHE A 1 88 ? 19.158 -80.079 -7.213 1.00 41.43 88 PHE A C 5
ATOM 8675 O O . PHE A 1 88 ? 18.182 -79.378 -7.477 1.00 24.23 88 PHE A O 5
ATOM 8692 N N . VAL A 1 89 ? 19.213 -80.874 -6.144 1.00 5.13 89 VAL A N 5
ATOM 8693 C CA . VAL A 1 89 ? 18.158 -80.876 -5.123 1.00 63.22 89 VAL A CA 5
ATOM 8694 C C . VAL A 1 89 ? 18.007 -79.482 -4.506 1.00 22.42 89 VAL A C 5
ATOM 8695 O O . VAL A 1 89 ? 16.902 -78.939 -4.427 1.00 63.11 89 VAL A O 5
ATOM 8708 N N . LYS A 1 90 ? 19.128 -78.910 -4.072 1.00 72.24 90 LYS A N 5
ATOM 8709 C CA . LYS A 1 90 ? 19.131 -77.571 -3.484 1.00 63.21 90 LYS A CA 5
ATOM 8710 C C . LYS A 1 90 ? 18.553 -76.568 -4.483 1.00 31.12 90 LYS A C 5
ATOM 8711 O O . LYS A 1 90 ? 17.697 -75.747 -4.144 1.00 14.12 90 LYS A O 5
ATOM 8730 N N . TYR A 1 91 ? 19.024 -76.675 -5.719 1.00 10.11 91 TYR A N 5
ATOM 8731 C CA . TYR A 1 91 ? 18.527 -75.879 -6.836 1.00 12.44 91 TYR A CA 5
ATOM 8732 C C . TYR A 1 91 ? 17.009 -76.043 -6.985 1.00 44.40 91 TYR A C 5
ATOM 8733 O O . TYR A 1 91 ? 16.282 -75.074 -7.211 1.00 2.03 91 TYR A O 5
ATOM 8751 N N . LEU A 1 92 ? 16.546 -77.277 -6.825 1.00 51.34 92 LEU A N 5
ATOM 8752 C CA . LEU A 1 92 ? 15.130 -77.605 -6.965 1.00 60.14 92 LEU A CA 5
ATOM 8753 C C . LEU A 1 92 ? 14.321 -76.964 -5.831 1.00 5.34 92 LEU A C 5
ATOM 8754 O O . LEU A 1 92 ? 13.183 -76.539 -6.028 1.00 21.55 92 LEU A O 5
ATOM 8770 N N . HIS A 1 93 ? 14.924 -76.901 -4.643 1.00 5.42 93 HIS A N 5
ATOM 8771 C CA . HIS A 1 93 ? 14.258 -76.330 -3.466 1.00 23.34 93 HIS A CA 5
ATOM 8772 C C . HIS A 1 93 ? 14.306 -74.803 -3.476 1.00 11.23 93 HIS A C 5
ATOM 8773 O O . HIS A 1 93 ? 13.632 -74.152 -2.672 1.00 14.15 93 HIS A O 5
ATOM 8788 N N . LYS A 1 94 ? 15.110 -74.233 -4.370 1.00 64.43 94 LYS A N 5
ATOM 8789 C CA . LYS A 1 94 ? 15.215 -72.782 -4.482 1.00 13.01 94 LYS A CA 5
ATOM 8790 C C . LYS A 1 94 ? 13.989 -72.234 -5.213 1.00 4.10 94 LYS A C 5
ATOM 8791 O O . LYS A 1 94 ? 13.354 -71.271 -4.765 1.00 53.20 94 LYS A O 5
ATOM 8810 N N . GLY A 1 95 ? 13.659 -72.871 -6.334 1.00 31.54 95 GLY A N 5
ATOM 8811 C CA . GLY A 1 95 ? 12.469 -72.517 -7.086 1.00 21.24 95 GLY A CA 5
ATOM 8812 C C . GLY A 1 95 ? 12.722 -71.452 -8.140 1.00 10.52 95 GLY A C 5
ATOM 8813 O O . GLY A 1 95 ? 13.824 -70.911 -8.240 1.00 3.03 95 GLY A O 5
ATOM 8817 N N . SER A 1 96 ? 11.692 -71.159 -8.931 1.00 75.45 96 SER A N 5
ATOM 8818 C CA . SER A 1 96 ? 11.774 -70.135 -9.966 1.00 64.44 96 SER A CA 5
ATOM 8819 C C . SER A 1 96 ? 11.462 -68.756 -9.372 1.00 73.22 96 SER A C 5
ATOM 8820 O O . SER A 1 96 ? 10.554 -68.627 -8.552 1.00 41.20 96 SER A O 5
ATOM 8828 N N . PRO A 1 97 ? 12.203 -67.707 -9.791 1.00 15.32 97 PRO A N 5
ATOM 8829 C CA . PRO A 1 97 ? 12.089 -66.355 -9.213 1.00 63.34 97 PRO A CA 5
ATOM 8830 C C . PRO A 1 97 ? 10.654 -65.814 -9.229 1.00 3.15 97 PRO A C 5
ATOM 8831 O O . PRO A 1 97 ? 10.184 -65.250 -8.242 1.00 13.01 97 PRO A O 5
ATOM 8842 N N . LYS A 1 98 ? 9.962 -65.993 -10.351 1.00 53.54 98 LYS A N 5
ATOM 8843 C CA . LYS A 1 98 ? 8.595 -65.487 -10.505 1.00 24.34 98 LYS A CA 5
ATOM 8844 C C . LYS A 1 98 ? 7.603 -66.305 -9.675 1.00 74.31 98 LYS A C 5
ATOM 8845 O O . LYS A 1 98 ? 6.563 -65.796 -9.252 1.00 21.32 98 LYS A O 5
ATOM 8864 N N . SER A 1 99 ? 7.943 -67.560 -9.420 1.00 22.33 99 SER A N 5
ATOM 8865 C CA . SER A 1 99 ? 7.000 -68.512 -8.843 1.00 33.13 99 SER A CA 5
ATOM 8866 C C . SER A 1 99 ? 7.358 -68.857 -7.399 1.00 51.15 99 SER A C 5
ATOM 8867 O O . SER A 1 99 ? 8.357 -68.374 -6.854 1.00 65.20 99 SER A O 5
ATOM 8875 N N . VAL A 1 100 ? 6.513 -69.676 -6.785 1.00 74.22 100 VAL A N 5
ATOM 8876 C CA . VAL A 1 100 ? 6.751 -70.209 -5.452 1.00 45.42 100 VAL A CA 5
ATOM 8877 C C . VAL A 1 100 ? 6.537 -71.721 -5.476 1.00 51.00 100 VAL A C 5
ATOM 8878 O O . VAL A 1 100 ? 5.459 -72.195 -5.849 1.00 74.34 100 VAL A O 5
ATOM 8891 N N . VAL A 1 101 ? 7.570 -72.474 -5.110 1.00 73.33 101 VAL A N 5
ATOM 8892 C CA . VAL A 1 101 ? 7.479 -73.929 -5.081 1.00 33.12 101 VAL A CA 5
ATOM 8893 C C . VAL A 1 101 ? 6.603 -74.381 -3.915 1.00 14.21 101 VAL A C 5
ATOM 8894 O O . VAL A 1 101 ? 6.954 -74.215 -2.741 1.00 71.23 101 VAL A O 5
ATOM 8907 N N . LYS A 1 102 ? 5.453 -74.941 -4.259 1.00 25.24 102 LYS A N 5
ATOM 8908 C CA . LYS A 1 102 ? 4.435 -75.312 -3.285 1.00 22.23 102 LYS A CA 5
ATOM 8909 C C . LYS A 1 102 ? 4.865 -76.551 -2.506 1.00 52.51 102 LYS A C 5
ATOM 8910 O O . LYS A 1 102 ? 4.746 -76.595 -1.278 1.00 64.20 102 LYS A O 5
ATOM 8929 N N . LYS A 1 103 ? 5.372 -77.547 -3.224 1.00 12.03 103 LYS A N 5
ATOM 8930 C CA . LYS A 1 103 ? 5.926 -78.745 -2.601 1.00 72.44 103 LYS A CA 5
ATOM 8931 C C . LYS A 1 103 ? 6.852 -79.474 -3.571 1.00 14.24 103 LYS A C 5
ATOM 8932 O O . LYS A 1 103 ? 6.440 -79.873 -4.659 1.00 53.50 103 LYS A O 5
ATOM 8951 N N . VAL A 1 104 ? 8.101 -79.639 -3.165 1.00 20.25 104 VAL A N 5
ATOM 8952 C CA . VAL A 1 104 ? 9.065 -80.425 -3.921 1.00 63.52 104 VAL A CA 5
ATOM 8953 C C . VAL A 1 104 ? 9.022 -81.872 -3.425 1.00 23.40 104 VAL A C 5
ATOM 8954 O O . VAL A 1 104 ? 8.912 -82.112 -2.220 1.00 41.12 104 VAL A O 5
ATOM 8967 N N . SER A 1 105 ? 9.107 -82.823 -4.342 1.00 70.15 105 SER A N 5
ATOM 8968 C CA . SER A 1 105 ? 9.024 -84.235 -3.997 1.00 14.10 105 SER A CA 5
ATOM 8969 C C . SER A 1 105 ? 10.075 -85.025 -4.762 1.00 74.04 105 SER A C 5
ATOM 8970 O O . SER A 1 105 ? 10.132 -84.981 -5.994 1.00 24.02 105 SER A O 5
ATOM 8978 N N . ILE A 1 106 ? 10.925 -85.719 -4.020 1.00 60.24 106 ILE A N 5
ATOM 8979 C CA . ILE A 1 106 ? 11.981 -86.536 -4.600 1.00 10.30 106 ILE A CA 5
ATOM 8980 C C . ILE A 1 106 ? 11.735 -87.997 -4.229 1.00 61.14 106 ILE A C 5
ATOM 8981 O O . ILE A 1 106 ? 11.233 -88.285 -3.138 1.00 52.41 106 ILE A O 5
ATOM 8997 N N . HIS A 1 107 ? 12.074 -88.919 -5.126 1.00 62.33 107 HIS A N 5
ATOM 8998 C CA . HIS A 1 107 ? 11.778 -90.332 -4.902 1.00 42.21 107 HIS A CA 5
ATOM 8999 C C . HIS A 1 107 ? 13.021 -91.202 -5.102 1.00 3.14 107 HIS A C 5
ATOM 9000 O O . HIS A 1 107 ? 13.912 -90.875 -5.884 1.00 44.31 107 HIS A O 5
ATOM 9015 N N . ALA A 1 108 ? 13.018 -92.331 -4.406 1.00 62.21 108 ALA A N 5
ATOM 9016 C CA . ALA A 1 108 ? 14.152 -93.260 -4.307 1.00 71.54 108 ALA A CA 5
ATOM 9017 C C . ALA A 1 108 ? 14.472 -94.008 -5.610 1.00 51.20 108 ALA A C 5
ATOM 9018 O O . ALA A 1 108 ? 15.322 -94.903 -5.604 1.00 13.21 108 ALA A O 5
ATOM 9025 N N . SER A 1 109 ? 13.806 -93.659 -6.710 1.00 22.12 109 SER A N 5
ATOM 9026 C CA . SER A 1 109 ? 13.809 -94.493 -7.910 1.00 13.31 109 SER A CA 5
ATOM 9027 C C . SER A 1 109 ? 15.225 -94.711 -8.454 1.00 70.35 109 SER A C 5
ATOM 9028 O O . SER A 1 109 ? 16.029 -93.783 -8.544 1.00 20.01 109 SER A O 5
ATOM 9036 N N . SER A 1 110 ? 15.496 -95.968 -8.808 1.00 53.15 110 SER A N 5
ATOM 9037 C CA . SER A 1 110 ? 16.825 -96.425 -9.197 1.00 44.34 110 SER A CA 5
ATOM 9038 C C . SER A 1 110 ? 17.243 -95.905 -10.575 1.00 21.33 110 SER A C 5
ATOM 9039 O O . SER A 1 110 ? 16.475 -95.218 -11.256 1.00 40.12 110 SER A O 5
ATOM 9047 N N . ARG A 1 111 ? 18.466 -96.260 -10.975 1.00 10.21 111 ARG A N 5
ATOM 9048 C CA . ARG A 1 111 ? 19.075 -95.768 -12.210 1.00 70.34 111 ARG A CA 5
ATOM 9049 C C . ARG A 1 111 ? 18.183 -96.017 -13.428 1.00 33.55 111 ARG A C 5
ATOM 9050 O O . ARG A 1 111 ? 17.639 -97.108 -13.606 1.00 43.23 111 ARG A O 5
ATOM 9071 N N . VAL A 1 112 ? 18.051 -94.989 -14.260 1.00 42.33 112 VAL A N 5
ATOM 9072 C CA . VAL A 1 112 ? 17.287 -95.062 -15.503 1.00 22.53 112 VAL A CA 5
ATOM 9073 C C . VAL A 1 112 ? 18.161 -94.617 -16.671 1.00 21.24 112 VAL A C 5
ATOM 9074 O O . VAL A 1 112 ? 19.310 -94.218 -16.472 1.00 51.15 112 VAL A O 5
ATOM 9087 N N . ASP A 1 113 ? 17.630 -94.709 -17.884 1.00 71.41 113 ASP A N 5
ATOM 9088 C CA . ASP A 1 113 ? 18.304 -94.142 -19.049 1.00 61.45 113 ASP A CA 5
ATOM 9089 C C . ASP A 1 113 ? 17.958 -92.666 -19.174 1.00 54.52 113 ASP A C 5
ATOM 9090 O O . ASP A 1 113 ? 16.813 -92.264 -18.940 1.00 71.24 113 ASP A O 5
ATOM 9099 N N . ALA A 1 114 ? 18.952 -91.865 -19.531 1.00 61.52 114 ALA A N 5
ATOM 9100 C CA . ALA A 1 114 ? 18.776 -90.426 -19.673 1.00 14.04 114 ALA A CA 5
ATOM 9101 C C . ALA A 1 114 ? 18.018 -90.101 -20.956 1.00 42.21 114 ALA A C 5
ATOM 9102 O O . ALA A 1 114 ? 17.934 -90.928 -21.868 1.00 32.43 114 ALA A O 5
ATOM 9109 N N . ASP A 1 115 ? 17.479 -88.890 -21.027 1.00 54.31 115 ASP A N 5
ATOM 9110 C CA . ASP A 1 115 ? 16.674 -88.464 -22.172 1.00 31.20 115 ASP A CA 5
ATOM 9111 C C . ASP A 1 115 ? 16.907 -86.986 -22.471 1.00 74.33 115 ASP A C 5
ATOM 9112 O O . ASP A 1 115 ? 17.137 -86.607 -23.621 1.00 33.11 115 ASP A O 5
ATOM 9121 N N . GLY A 1 116 ? 16.852 -86.156 -21.433 1.00 25.12 116 GLY A N 5
ATOM 9122 C CA . GLY A 1 116 ? 17.099 -84.732 -21.603 1.00 51.02 116 GLY A CA 5
ATOM 9123 C C . GLY A 1 116 ? 16.245 -83.870 -20.691 1.00 52.42 116 GLY A C 5
ATOM 9124 O O . GLY A 1 116 ? 15.084 -84.192 -20.404 1.00 24.24 116 GLY A O 5
ATOM 9128 N N . PHE A 1 117 ? 16.819 -82.776 -20.212 1.00 5.24 117 PHE A N 5
ATOM 9129 C CA . PHE A 1 117 ? 16.078 -81.828 -19.397 1.00 2.31 117 PHE A CA 5
ATOM 9130 C C . PHE A 1 117 ? 15.479 -80.767 -20.310 1.00 32.41 117 PHE A C 5
ATOM 9131 O O . PHE A 1 117 ? 16.214 -79.967 -20.898 1.00 0.02 117 PHE A O 5
ATOM 9148 N N . GLU A 1 118 ? 14.154 -80.761 -20.443 1.00 33.04 118 GLU A N 5
ATOM 9149 C CA . GLU A 1 118 ? 13.476 -79.753 -21.247 1.00 23.02 118 GLU A CA 5
ATOM 9150 C C . GLU A 1 118 ? 11.995 -79.713 -20.912 1.00 63.02 118 GLU A C 5
ATOM 9151 O O . GLU A 1 118 ? 11.323 -80.744 -20.907 1.00 13.12 118 GLU A O 5
ATOM 9163 N N . ILE A 1 119 ? 11.479 -78.525 -20.631 1.00 14.51 119 ILE A N 5
ATOM 9164 C CA . ILE A 1 119 ? 10.080 -78.380 -20.263 1.00 51.30 119 ILE A CA 5
ATOM 9165 C C . ILE A 1 119 ? 9.170 -78.716 -21.445 1.00 62.21 119 ILE A C 5
ATOM 9166 O O . ILE A 1 119 ? 8.791 -77.846 -22.233 1.00 44.42 119 ILE A O 5
ATOM 9182 N N . ARG A 1 120 ? 8.874 -80.003 -21.572 1.00 2.03 120 ARG A N 5
ATOM 9183 C CA . ARG A 1 120 ? 7.947 -80.509 -22.575 1.00 61.44 120 ARG A CA 5
ATOM 9184 C C . ARG A 1 120 ? 6.516 -80.288 -22.122 1.00 32.31 120 ARG A C 5
ATOM 9185 O O . ARG A 1 120 ? 6.216 -80.364 -20.928 1.00 1.25 120 ARG A O 5
ATOM 9206 N N . ARG A 1 121 ? 5.646 -79.998 -23.074 1.00 14.01 121 ARG A N 5
ATOM 9207 C CA . ARG A 1 121 ? 4.234 -79.777 -22.784 1.00 75.33 121 ARG A CA 5
ATOM 9208 C C . ARG A 1 121 ? 3.386 -80.806 -23.538 1.00 64.21 121 ARG A C 5
ATOM 9209 O O . ARG A 1 121 ? 2.585 -80.413 -24.414 1.00 51.44 121 ARG A O 5
ATOM 9231 N N . MET A 1 1 ? -2.694 -164.591 31.195 1.00 52.12 1 MET A N 6
ATOM 9232 C CA . MET A 1 1 ? -3.036 -163.247 30.673 1.00 51.22 1 MET A CA 6
ATOM 9233 C C . MET A 1 1 ? -3.207 -163.287 29.157 1.00 31.51 1 MET A C 6
ATOM 9234 O O . MET A 1 1 ? -2.541 -164.064 28.473 1.00 43.23 1 MET A O 6
ATOM 9250 N N . ALA A 1 2 ? -4.101 -162.445 28.641 1.00 23.30 2 ALA A N 6
ATOM 9251 C CA . ALA A 1 2 ? -4.363 -162.366 27.208 1.00 11.25 2 ALA A CA 6
ATOM 9252 C C . ALA A 1 2 ? -5.029 -161.037 26.877 1.00 62.11 2 ALA A C 6
ATOM 9253 O O . ALA A 1 2 ? -5.732 -160.465 27.713 1.00 12.45 2 ALA A O 6
ATOM 9260 N N . HIS A 1 3 ? -4.783 -160.539 25.669 1.00 20.45 3 HIS A N 6
ATOM 9261 C CA . HIS A 1 3 ? -5.364 -159.276 25.212 1.00 41.31 3 HIS A CA 6
ATOM 9262 C C . HIS A 1 3 ? -5.888 -159.429 23.792 1.00 14.54 3 HIS A C 6
ATOM 9263 O O . HIS A 1 3 ? -5.243 -160.063 22.949 1.00 61.24 3 HIS A O 6
ATOM 9278 N N . HIS A 1 4 ? -7.056 -158.858 23.522 1.00 51.22 4 HIS A N 6
ATOM 9279 C CA . HIS A 1 4 ? -7.590 -158.823 22.164 1.00 51.34 4 HIS A CA 6
ATOM 9280 C C . HIS A 1 4 ? -6.876 -157.730 21.369 1.00 0.14 4 HIS A C 6
ATOM 9281 O O . HIS A 1 4 ? -7.455 -156.689 21.041 1.00 74.33 4 HIS A O 6
ATOM 9296 N N . HIS A 1 5 ? -5.595 -157.972 21.102 1.00 1.20 5 HIS A N 6
ATOM 9297 C CA . HIS A 1 5 ? -4.740 -157.007 20.418 1.00 3.11 5 HIS A CA 6
ATOM 9298 C C . HIS A 1 5 ? -5.271 -156.706 19.016 1.00 72.12 5 HIS A C 6
ATOM 9299 O O . HIS A 1 5 ? -5.240 -157.556 18.124 1.00 25.44 5 HIS A O 6
ATOM 9314 N N . HIS A 1 6 ? -5.774 -155.490 18.850 1.00 74.41 6 HIS A N 6
ATOM 9315 C CA . HIS A 1 6 ? -6.347 -155.035 17.586 1.00 62.44 6 HIS A CA 6
ATOM 9316 C C . HIS A 1 6 ? -5.310 -154.236 16.797 1.00 42.35 6 HIS A C 6
ATOM 9317 O O . HIS A 1 6 ? -5.061 -153.064 17.088 1.00 32.12 6 HIS A O 6
ATOM 9332 N N . HIS A 1 7 ? -4.691 -154.883 15.811 1.00 3.41 7 HIS A N 6
ATOM 9333 C CA . HIS A 1 7 ? -3.605 -154.261 15.049 1.00 22.42 7 HIS A CA 6
ATOM 9334 C C . HIS A 1 7 ? -4.153 -153.197 14.094 1.00 74.24 7 HIS A C 6
ATOM 9335 O O . HIS A 1 7 ? -5.059 -153.465 13.300 1.00 22.25 7 HIS A O 6
ATOM 9350 N N . HIS A 1 8 ? -3.612 -151.989 14.201 1.00 1.42 8 HIS A N 6
ATOM 9351 C CA . HIS A 1 8 ? -3.980 -150.884 13.319 1.00 40.41 8 HIS A CA 6
ATOM 9352 C C . HIS A 1 8 ? -2.877 -149.831 13.322 1.00 31.21 8 HIS A C 6
ATOM 9353 O O . HIS A 1 8 ? -2.300 -149.538 14.371 1.00 1.54 8 HIS A O 6
ATOM 9368 N N . MET A 1 9 ? -2.583 -149.269 12.152 1.00 32.43 9 MET A N 6
ATOM 9369 C CA . MET A 1 9 ? -1.525 -148.265 12.023 1.00 63.23 9 MET A CA 6
ATOM 9370 C C . MET A 1 9 ? -2.095 -146.941 11.519 1.00 31.31 9 MET A C 6
ATOM 9371 O O . MET A 1 9 ? -3.031 -146.923 10.719 1.00 61.42 9 MET A O 6
ATOM 9385 N N . GLY A 1 10 ? -1.543 -145.839 12.015 1.00 41.12 10 GLY A N 6
ATOM 9386 C CA . GLY A 1 10 ? -1.921 -144.518 11.539 1.00 0.44 10 GLY A CA 6
ATOM 9387 C C . GLY A 1 10 ? -0.845 -143.919 10.655 1.00 11.55 10 GLY A C 6
ATOM 9388 O O . GLY A 1 10 ? 0.218 -143.529 11.141 1.00 74.43 10 GLY A O 6
ATOM 9392 N N . THR A 1 11 ? -1.113 -143.862 9.355 1.00 73.24 11 THR A N 6
ATOM 9393 C CA . THR A 1 11 ? -0.140 -143.370 8.385 1.00 53.21 11 THR A CA 6
ATOM 9394 C C . THR A 1 11 ? 0.099 -141.861 8.547 1.00 62.12 11 THR A C 6
ATOM 9395 O O . THR A 1 11 ? -0.742 -141.136 9.091 1.00 32.23 11 THR A O 6
ATOM 9406 N N . LEU A 1 12 ? 1.250 -141.400 8.063 1.00 73.43 12 LEU A N 6
ATOM 9407 C CA . LEU A 1 12 ? 1.614 -139.985 8.096 1.00 60.44 12 LEU A CA 6
ATOM 9408 C C . LEU A 1 12 ? 2.143 -139.572 6.724 1.00 2.34 12 LEU A C 6
ATOM 9409 O O . LEU A 1 12 ? 2.608 -140.417 5.954 1.00 43.41 12 LEU A O 6
ATOM 9425 N N . GLU A 1 13 ? 2.071 -138.282 6.420 1.00 52.03 13 GLU A N 6
ATOM 9426 C CA . GLU A 1 13 ? 2.435 -137.778 5.097 1.00 22.25 13 GLU A CA 6
ATOM 9427 C C . GLU A 1 13 ? 3.852 -137.198 5.094 1.00 62.32 13 GLU A C 6
ATOM 9428 O O . GLU A 1 13 ? 4.661 -137.517 4.217 1.00 2.42 13 GLU A O 6
ATOM 9440 N N . ALA A 1 14 ? 4.153 -136.364 6.084 1.00 75.13 14 ALA A N 6
ATOM 9441 C CA . ALA A 1 14 ? 5.436 -135.670 6.146 1.00 74.41 14 ALA A CA 6
ATOM 9442 C C . ALA A 1 14 ? 5.649 -135.046 7.523 1.00 5.34 14 ALA A C 6
ATOM 9443 O O . ALA A 1 14 ? 4.798 -135.168 8.410 1.00 31.41 14 ALA A O 6
ATOM 9450 N N . GLN A 1 15 ? 6.782 -134.374 7.693 1.00 73.23 15 GLN A N 6
ATOM 9451 C CA . GLN A 1 15 ? 7.128 -133.730 8.956 1.00 10.44 15 GLN A CA 6
ATOM 9452 C C . GLN A 1 15 ? 7.550 -132.280 8.724 1.00 33.22 15 GLN A C 6
ATOM 9453 O O . GLN A 1 15 ? 7.543 -131.792 7.589 1.00 53.33 15 GLN A O 6
ATOM 9467 N N . THR A 1 16 ? 7.914 -131.594 9.799 1.00 2.53 16 THR A N 6
ATOM 9468 C CA . THR A 1 16 ? 8.373 -130.213 9.718 1.00 64.02 16 THR A CA 6
ATOM 9469 C C . THR A 1 16 ? 9.407 -129.943 10.815 1.00 10.20 16 THR A C 6
ATOM 9470 O O . THR A 1 16 ? 9.266 -130.427 11.941 1.00 24.02 16 THR A O 6
ATOM 9481 N N . GLN A 1 17 ? 10.446 -129.182 10.481 1.00 71.03 17 GLN A N 6
ATOM 9482 C CA . GLN A 1 17 ? 11.539 -128.895 11.414 1.00 43.41 17 GLN A CA 6
ATOM 9483 C C . GLN A 1 17 ? 11.326 -127.534 12.082 1.00 71.34 17 GLN A C 6
ATOM 9484 O O . GLN A 1 17 ? 12.213 -126.997 12.750 1.00 24.31 17 GLN A O 6
ATOM 9498 N N . GLY A 1 18 ? 10.124 -127.003 11.921 1.00 1.13 18 GLY A N 6
ATOM 9499 C CA . GLY A 1 18 ? 9.799 -125.681 12.432 1.00 52.34 18 GLY A CA 6
ATOM 9500 C C . GLY A 1 18 ? 9.837 -124.628 11.344 1.00 34.32 18 GLY A C 6
ATOM 9501 O O . GLY A 1 18 ? 10.088 -124.952 10.179 1.00 71.43 18 GLY A O 6
ATOM 9505 N N . PRO A 1 19 ? 9.595 -123.350 11.694 1.00 11.21 19 PRO A N 6
ATOM 9506 C CA . PRO A 1 19 ? 9.575 -122.248 10.721 1.00 44.43 19 PRO A CA 6
ATOM 9507 C C . PRO A 1 19 ? 10.981 -121.849 10.256 1.00 61.53 19 PRO A C 6
ATOM 9508 O O . PRO A 1 19 ? 11.135 -121.054 9.323 1.00 33.10 19 PRO A O 6
ATOM 9519 N N . GLY A 1 20 ? 11.996 -122.401 10.917 1.00 53.25 20 GLY A N 6
ATOM 9520 C CA . GLY A 1 20 ? 13.374 -122.134 10.545 1.00 63.03 20 GLY A CA 6
ATOM 9521 C C . GLY A 1 20 ? 13.944 -120.923 11.258 1.00 10.53 20 GLY A C 6
ATOM 9522 O O . GLY A 1 20 ? 13.198 -120.043 11.701 1.00 74.25 20 GLY A O 6
ATOM 9526 N N . SER A 1 21 ? 15.266 -120.884 11.381 1.00 73.15 21 SER A N 6
ATOM 9527 C CA . SER A 1 21 ? 15.954 -119.763 12.003 1.00 14.22 21 SER A CA 6
ATOM 9528 C C . SER A 1 21 ? 16.032 -118.587 11.028 1.00 10.43 21 SER A C 6
ATOM 9529 O O . SER A 1 21 ? 16.950 -118.509 10.209 1.00 10.21 21 SER A O 6
ATOM 9537 N N . MET A 1 22 ? 15.044 -117.699 11.093 1.00 63.14 22 MET A N 6
ATOM 9538 C CA . MET A 1 22 ? 14.988 -116.552 10.195 1.00 73.31 22 MET A CA 6
ATOM 9539 C C . MET A 1 22 ? 16.116 -115.568 10.508 1.00 20.42 22 MET A C 6
ATOM 9540 O O . MET A 1 22 ? 16.074 -114.845 11.507 1.00 43.13 22 MET A O 6
ATOM 9554 N N . GLN A 1 23 ? 17.131 -115.573 9.656 1.00 42.32 23 GLN A N 6
ATOM 9555 C CA . GLN A 1 23 ? 18.281 -114.685 9.793 1.00 71.32 23 GLN A CA 6
ATOM 9556 C C . GLN A 1 23 ? 18.914 -114.460 8.423 1.00 74.11 23 GLN A C 6
ATOM 9557 O O . GLN A 1 23 ? 18.459 -115.032 7.430 1.00 61.22 23 GLN A O 6
ATOM 9571 N N . GLY A 1 24 ? 19.953 -113.635 8.368 1.00 4.42 24 GLY A N 6
ATOM 9572 C CA . GLY A 1 24 ? 20.613 -113.361 7.106 1.00 12.50 24 GLY A CA 6
ATOM 9573 C C . GLY A 1 24 ? 21.783 -112.414 7.258 1.00 71.41 24 GLY A C 6
ATOM 9574 O O . GLY A 1 24 ? 22.063 -111.929 8.358 1.00 61.51 24 GLY A O 6
ATOM 9578 N N . SER A 1 25 ? 22.464 -112.158 6.148 1.00 41.01 25 SER A N 6
ATOM 9579 C CA . SER A 1 25 ? 23.607 -111.260 6.113 1.00 14.24 25 SER A CA 6
ATOM 9580 C C . SER A 1 25 ? 23.797 -110.753 4.687 1.00 14.43 25 SER A C 6
ATOM 9581 O O . SER A 1 25 ? 23.476 -111.458 3.726 1.00 11.33 25 SER A O 6
ATOM 9589 N N . MET A 1 26 ? 24.306 -109.534 4.545 1.00 62.34 26 MET A N 6
ATOM 9590 C CA . MET A 1 26 ? 24.471 -108.919 3.233 1.00 2.51 26 MET A CA 6
ATOM 9591 C C . MET A 1 26 ? 25.651 -107.950 3.227 1.00 11.11 26 MET A C 6
ATOM 9592 O O . MET A 1 26 ? 25.841 -107.186 4.175 1.00 5.31 26 MET A O 6
ATOM 9606 N N . PRO A 1 27 ? 26.465 -107.988 2.156 1.00 74.34 27 PRO A N 6
ATOM 9607 C CA . PRO A 1 27 ? 27.578 -107.049 1.965 1.00 71.44 27 PRO A CA 6
ATOM 9608 C C . PRO A 1 27 ? 27.071 -105.638 1.669 1.00 34.14 27 PRO A C 6
ATOM 9609 O O . PRO A 1 27 ? 25.942 -105.456 1.208 1.00 11.14 27 PRO A O 6
ATOM 9620 N N . SER A 1 28 ? 27.906 -104.644 1.929 1.00 3.22 28 SER A N 6
ATOM 9621 C CA . SER A 1 28 ? 27.526 -103.255 1.729 1.00 34.34 28 SER A CA 6
ATOM 9622 C C . SER A 1 28 ? 27.756 -102.849 0.273 1.00 61.20 28 SER A C 6
ATOM 9623 O O . SER A 1 28 ? 28.888 -102.589 -0.139 1.00 25.04 28 SER A O 6
ATOM 9631 N N . SER A 1 29 ? 26.684 -102.836 -0.516 1.00 60.23 29 SER A N 6
ATOM 9632 C CA . SER A 1 29 ? 26.764 -102.413 -1.908 1.00 32.34 29 SER A CA 6
ATOM 9633 C C . SER A 1 29 ? 26.726 -100.887 -1.977 1.00 73.11 29 SER A C 6
ATOM 9634 O O . SER A 1 29 ? 25.903 -100.246 -1.313 1.00 31.03 29 SER A O 6
ATOM 9642 N N . SER A 1 30 ? 27.623 -100.304 -2.761 1.00 64.34 30 SER A N 6
ATOM 9643 C CA . SER A 1 30 ? 27.752 -98.854 -2.843 1.00 21.24 30 SER A CA 6
ATOM 9644 C C . SER A 1 30 ? 27.395 -98.347 -4.240 1.00 2.22 30 SER A C 6
ATOM 9645 O O . SER A 1 30 ? 27.930 -98.836 -5.236 1.00 33.13 30 SER A O 6
ATOM 9653 N N . GLU A 1 31 ? 26.482 -97.382 -4.309 1.00 40.24 31 GLU A N 6
ATOM 9654 C CA . GLU A 1 31 ? 26.144 -96.736 -5.572 1.00 62.35 31 GLU A CA 6
ATOM 9655 C C . GLU A 1 31 ? 27.072 -95.540 -5.802 1.00 41.11 31 GLU A C 6
ATOM 9656 O O . GLU A 1 31 ? 27.400 -94.805 -4.865 1.00 60.14 31 GLU A O 6
ATOM 9668 N N . ASP A 1 32 ? 27.521 -95.374 -7.040 1.00 41.14 32 ASP A N 6
ATOM 9669 C CA . ASP A 1 32 ? 28.392 -94.256 -7.399 1.00 53.41 32 ASP A CA 6
ATOM 9670 C C . ASP A 1 32 ? 27.598 -93.205 -8.158 1.00 74.21 32 ASP A C 6
ATOM 9671 O O . ASP A 1 32 ? 27.874 -92.006 -8.061 1.00 0.32 32 ASP A O 6
ATOM 9680 N N . VAL A 1 33 ? 26.592 -93.663 -8.897 1.00 64.33 33 VAL A N 6
ATOM 9681 C CA . VAL A 1 33 ? 25.686 -92.776 -9.613 1.00 3.41 33 VAL A CA 6
ATOM 9682 C C . VAL A 1 33 ? 24.344 -92.732 -8.897 1.00 52.31 33 VAL A C 6
ATOM 9683 O O . VAL A 1 33 ? 23.539 -93.659 -9.002 1.00 55.05 33 VAL A O 6
ATOM 9696 N N . THR A 1 34 ? 24.123 -91.662 -8.163 1.00 32.15 34 THR A N 6
ATOM 9697 C CA . THR A 1 34 ? 22.896 -91.474 -7.413 1.00 71.11 34 THR A CA 6
ATOM 9698 C C . THR A 1 34 ? 21.766 -91.050 -8.349 1.00 2.24 34 THR A C 6
ATOM 9699 O O . THR A 1 34 ? 21.926 -90.126 -9.152 1.00 60.35 34 THR A O 6
ATOM 9710 N N . THR A 1 35 ? 20.644 -91.752 -8.265 1.00 71.32 35 THR A N 6
ATOM 9711 C CA . THR A 1 35 ? 19.480 -91.467 -9.089 1.00 44.34 35 THR A CA 6
ATOM 9712 C C . THR A 1 35 ? 18.258 -91.223 -8.213 1.00 64.43 35 THR A C 6
ATOM 9713 O O . THR A 1 35 ? 17.994 -91.981 -7.280 1.00 74.11 35 THR A O 6
ATOM 9724 N N . LEU A 1 36 ? 17.540 -90.146 -8.507 1.00 13.40 36 LEU A N 6
ATOM 9725 C CA . LEU A 1 36 ? 16.335 -89.777 -7.774 1.00 32.23 36 LEU A CA 6
ATOM 9726 C C . LEU A 1 36 ? 15.323 -89.168 -8.737 1.00 30.20 36 LEU A C 6
ATOM 9727 O O . LEU A 1 36 ? 15.681 -88.335 -9.572 1.00 35.32 36 LEU A O 6
ATOM 9743 N N . CYS A 1 37 ? 14.068 -89.590 -8.638 1.00 71.23 37 CYS A N 6
ATOM 9744 C CA . CYS A 1 37 ? 13.014 -89.036 -9.487 1.00 40.31 37 CYS A CA 6
ATOM 9745 C C . CYS A 1 37 ? 12.422 -87.785 -8.835 1.00 32.44 37 CYS A C 6
ATOM 9746 O O . CYS A 1 37 ? 12.205 -87.755 -7.625 1.00 34.41 37 CYS A O 6
ATOM 9754 N N . TYR A 1 38 ? 12.168 -86.761 -9.639 1.00 44.52 38 TYR A N 6
ATOM 9755 C CA . TYR A 1 38 ? 11.678 -85.481 -9.146 1.00 13.14 38 TYR A CA 6
ATOM 9756 C C . TYR A 1 38 ? 10.243 -85.222 -9.594 1.00 33.50 38 TYR A C 6
ATOM 9757 O O . TYR A 1 38 ? 9.842 -85.607 -10.696 1.00 34.40 38 TYR A O 6
ATOM 9775 N N . ARG A 1 39 ? 9.484 -84.577 -8.722 1.00 41.31 39 ARG A N 6
ATOM 9776 C CA . ARG A 1 39 ? 8.171 -84.043 -9.059 1.00 13.40 39 ARG A CA 6
ATOM 9777 C C . ARG A 1 39 ? 7.869 -82.848 -8.162 1.00 14.02 39 ARG A C 6
ATOM 9778 O O . ARG A 1 39 ? 7.680 -82.994 -6.953 1.00 25.40 39 ARG A O 6
ATOM 9799 N N . VAL A 1 40 ? 7.849 -81.663 -8.754 1.00 72.34 40 VAL A N 6
ATOM 9800 C CA . VAL A 1 40 ? 7.568 -80.432 -8.027 1.00 72.44 40 VAL A CA 6
ATOM 9801 C C . VAL A 1 40 ? 6.330 -79.758 -8.606 1.00 70.43 40 VAL A C 6
ATOM 9802 O O . VAL A 1 40 ? 6.049 -79.879 -9.798 1.00 61.43 40 VAL A O 6
ATOM 9815 N N . THR A 1 41 ? 5.592 -79.063 -7.760 1.00 2.24 41 THR A N 6
ATOM 9816 C CA . THR A 1 41 ? 4.377 -78.379 -8.170 1.00 62.42 41 THR A CA 6
ATOM 9817 C C . THR A 1 41 ? 4.581 -76.867 -8.143 1.00 74.20 41 THR A C 6
ATOM 9818 O O . THR A 1 41 ? 5.371 -76.360 -7.344 1.00 2.33 41 THR A O 6
ATOM 9829 N N . GLY A 1 42 ? 3.892 -76.155 -9.028 1.00 41.40 42 GLY A N 6
ATOM 9830 C CA . GLY A 1 42 ? 3.987 -74.703 -9.067 1.00 24.42 42 GLY A CA 6
ATOM 9831 C C . GLY A 1 42 ? 2.825 -74.041 -8.349 1.00 40.24 42 GLY A C 6
ATOM 9832 O O . GLY A 1 42 ? 1.665 -74.394 -8.584 1.00 32.35 42 GLY A O 6
ATOM 9836 N N . LYS A 1 43 ? 3.128 -73.095 -7.457 1.00 4.30 43 LYS A N 6
ATOM 9837 C CA . LYS A 1 43 ? 2.090 -72.362 -6.731 1.00 54.14 43 LYS A CA 6
ATOM 9838 C C . LYS A 1 43 ? 1.311 -71.490 -7.713 1.00 34.03 43 LYS A C 6
ATOM 9839 O O . LYS A 1 43 ? 0.081 -71.444 -7.686 1.00 15.12 43 LYS A O 6
ATOM 9858 N N . VAL A 1 44 ? 2.048 -70.813 -8.587 1.00 15.21 44 VAL A N 6
ATOM 9859 C CA . VAL A 1 44 ? 1.463 -69.959 -9.616 1.00 11.51 44 VAL A CA 6
ATOM 9860 C C . VAL A 1 44 ? 1.680 -70.592 -10.987 1.00 43.13 44 VAL A C 6
ATOM 9861 O O . VAL A 1 44 ? 2.702 -71.245 -11.215 1.00 73.31 44 VAL A O 6
ATOM 9874 N N . GLN A 1 45 ? 0.713 -70.420 -11.886 1.00 50.12 45 GLN A N 6
ATOM 9875 C CA . GLN A 1 45 ? 0.833 -70.939 -13.246 1.00 32.13 45 GLN A CA 6
ATOM 9876 C C . GLN A 1 45 ? 1.949 -70.214 -14.000 1.00 53.04 45 GLN A C 6
ATOM 9877 O O . GLN A 1 45 ? 1.696 -69.278 -14.764 1.00 31.24 45 GLN A O 6
ATOM 9891 N N . GLY A 1 46 ? 3.182 -70.640 -13.750 1.00 33.40 46 GLY A N 6
ATOM 9892 C CA . GLY A 1 46 ? 4.338 -70.080 -14.424 1.00 5.31 46 GLY A CA 6
ATOM 9893 C C . GLY A 1 46 ? 5.274 -71.173 -14.899 1.00 42.35 46 GLY A C 6
ATOM 9894 O O . GLY A 1 46 ? 5.369 -72.228 -14.264 1.00 52.52 46 GLY A O 6
ATOM 9898 N N . VAL A 1 47 ? 5.960 -70.932 -16.008 1.00 50.43 47 VAL A N 6
ATOM 9899 C CA . VAL A 1 47 ? 6.843 -71.933 -16.596 1.00 62.01 47 VAL A CA 6
ATOM 9900 C C . VAL A 1 47 ? 8.105 -72.130 -15.756 1.00 63.33 47 VAL A C 6
ATOM 9901 O O . VAL A 1 47 ? 8.589 -71.200 -15.098 1.00 24.14 47 VAL A O 6
ATOM 9914 N N . PHE A 1 48 ? 8.624 -73.351 -15.772 1.00 44.21 48 PHE A N 6
ATOM 9915 C CA . PHE A 1 48 ? 9.875 -73.666 -15.099 1.00 43.23 48 PHE A CA 6
ATOM 9916 C C . PHE A 1 48 ? 11.035 -73.193 -15.974 1.00 63.04 48 PHE A C 6
ATOM 9917 O O . PHE A 1 48 ? 11.124 -73.570 -17.145 1.00 45.54 48 PHE A O 6
ATOM 9934 N N . PHE A 1 49 ? 11.888 -72.345 -15.410 1.00 15.34 49 PHE A N 6
ATOM 9935 C CA . PHE A 1 49 ? 12.983 -71.712 -16.146 1.00 4.40 49 PHE A CA 6
ATOM 9936 C C . PHE A 1 49 ? 13.945 -72.732 -16.786 1.00 62.32 49 PHE A C 6
ATOM 9937 O O . PHE A 1 49 ? 15.016 -73.034 -16.247 1.00 1.00 49 PHE A O 6
ATOM 9954 N N . ARG A 1 50 ? 13.546 -73.231 -17.959 1.00 20.24 50 ARG A N 6
ATOM 9955 C CA . ARG A 1 50 ? 14.303 -74.243 -18.701 1.00 11.11 50 ARG A CA 6
ATOM 9956 C C . ARG A 1 50 ? 15.715 -73.758 -19.020 1.00 62.02 50 ARG A C 6
ATOM 9957 O O . ARG A 1 50 ? 16.650 -74.557 -19.100 1.00 13.04 50 ARG A O 6
ATOM 9978 N N . LYS A 1 51 ? 15.866 -72.443 -19.195 1.00 31.42 51 LYS A N 6
ATOM 9979 C CA . LYS A 1 51 ? 17.175 -71.849 -19.480 1.00 51.24 51 LYS A CA 6
ATOM 9980 C C . LYS A 1 51 ? 18.162 -72.171 -18.358 1.00 43.40 51 LYS A C 6
ATOM 9981 O O . LYS A 1 51 ? 19.259 -72.681 -18.600 1.00 4.25 51 LYS A O 6
ATOM 10000 N N . TYR A 1 52 ? 17.754 -71.884 -17.126 1.00 33.33 52 TYR A N 6
ATOM 10001 C CA . TYR A 1 52 ? 18.622 -72.071 -15.971 1.00 52.21 52 TYR A CA 6
ATOM 10002 C C . TYR A 1 52 ? 18.677 -73.540 -15.564 1.00 31.13 52 TYR A C 6
ATOM 10003 O O . TYR A 1 52 ? 19.641 -73.974 -14.938 1.00 33.12 52 TYR A O 6
ATOM 10021 N N . THR A 1 53 ? 17.641 -74.302 -15.915 1.00 44.10 53 THR A N 6
ATOM 10022 C CA . THR A 1 53 ? 17.668 -75.751 -15.731 1.00 3.41 53 THR A CA 6
ATOM 10023 C C . THR A 1 53 ? 18.768 -76.355 -16.605 1.00 73.23 53 THR A C 6
ATOM 10024 O O . THR A 1 53 ? 19.568 -77.179 -16.147 1.00 72.33 53 THR A O 6
ATOM 10035 N N . LYS A 1 54 ? 18.811 -75.909 -17.862 1.00 52.34 54 LYS A N 6
ATOM 10036 C CA . LYS A 1 54 ? 19.855 -76.308 -18.795 1.00 30.44 54 LYS A CA 6
ATOM 10037 C C . LYS A 1 54 ? 21.218 -75.884 -18.265 1.00 3.54 54 LYS A C 6
ATOM 10038 O O . LYS A 1 54 ? 22.134 -76.696 -18.189 1.00 44.10 54 LYS A O 6
ATOM 10057 N N . LYS A 1 55 ? 21.332 -74.612 -17.883 1.00 61.15 55 LYS A N 6
ATOM 10058 C CA . LYS A 1 55 ? 22.573 -74.066 -17.332 1.00 23.30 55 LYS A CA 6
ATOM 10059 C C . LYS A 1 55 ? 23.078 -74.917 -16.163 1.00 15.04 55 LYS A C 6
ATOM 10060 O O . LYS A 1 55 ? 24.227 -75.365 -16.158 1.00 2.24 55 LYS A O 6
ATOM 10079 N N . GLU A 1 56 ? 22.197 -75.159 -15.200 1.00 61.35 56 GLU A N 6
ATOM 10080 C CA . GLU A 1 56 ? 22.556 -75.871 -13.977 1.00 4.44 56 GLU A CA 6
ATOM 10081 C C . GLU A 1 56 ? 23.011 -77.291 -14.293 1.00 34.44 56 GLU A C 6
ATOM 10082 O O . GLU A 1 56 ? 24.151 -77.677 -14.016 1.00 61.15 56 GLU A O 6
ATOM 10094 N N . ALA A 1 57 ? 22.112 -78.058 -14.904 1.00 2.01 57 ALA A N 6
ATOM 10095 C CA . ALA A 1 57 ? 22.361 -79.464 -15.186 1.00 74.43 57 ALA A CA 6
ATOM 10096 C C . ALA A 1 57 ? 23.565 -79.643 -16.109 1.00 71.13 57 ALA A C 6
ATOM 10097 O O . ALA A 1 57 ? 24.331 -80.588 -15.958 1.00 12.10 57 ALA A O 6
ATOM 10104 N N . ASP A 1 58 ? 23.738 -78.719 -17.049 1.00 44.45 58 ASP A N 6
ATOM 10105 C CA . ASP A 1 58 ? 24.816 -78.822 -18.038 1.00 61.14 58 ASP A CA 6
ATOM 10106 C C . ASP A 1 58 ? 26.167 -78.507 -17.397 1.00 50.21 58 ASP A C 6
ATOM 10107 O O . ASP A 1 58 ? 27.167 -79.177 -17.666 1.00 33.21 58 ASP A O 6
ATOM 10116 N N . ALA A 1 59 ? 26.185 -77.489 -16.535 1.00 41.11 59 ALA A N 6
ATOM 10117 C CA . ALA A 1 59 ? 27.415 -77.054 -15.875 1.00 31.13 59 ALA A CA 6
ATOM 10118 C C . ALA A 1 59 ? 27.874 -78.076 -14.837 1.00 41.12 59 ALA A C 6
ATOM 10119 O O . ALA A 1 59 ? 29.071 -78.359 -14.715 1.00 73.43 59 ALA A O 6
ATOM 10126 N N . LEU A 1 60 ? 26.920 -78.620 -14.084 1.00 54.24 60 LEU A N 6
ATOM 10127 C CA . LEU A 1 60 ? 27.218 -79.604 -13.042 1.00 74.52 60 LEU A CA 6
ATOM 10128 C C . LEU A 1 60 ? 27.163 -81.035 -13.581 1.00 2.20 60 LEU A C 6
ATOM 10129 O O . LEU A 1 60 ? 27.542 -81.980 -12.889 1.00 5.04 60 LEU A O 6
ATOM 10145 N N . SER A 1 61 ? 26.665 -81.184 -14.807 1.00 74.52 61 SER A N 6
ATOM 10146 C CA . SER A 1 61 ? 26.678 -82.462 -15.516 1.00 3.53 61 SER A CA 6
ATOM 10147 C C . SER A 1 61 ? 25.734 -83.481 -14.868 1.00 64.03 61 SER A C 6
ATOM 10148 O O . SER A 1 61 ? 26.089 -84.648 -14.684 1.00 34.12 61 SER A O 6
ATOM 10156 N N . LEU A 1 62 ? 24.518 -83.038 -14.545 1.00 73.12 62 LEU A N 6
ATOM 10157 C CA . LEU A 1 62 ? 23.463 -83.955 -14.118 1.00 32.44 62 LEU A CA 6
ATOM 10158 C C . LEU A 1 62 ? 22.767 -84.509 -15.357 1.00 13.42 62 LEU A C 6
ATOM 10159 O O . LEU A 1 62 ? 22.433 -83.755 -16.274 1.00 54.02 62 LEU A O 6
ATOM 10175 N N . VAL A 1 63 ? 22.554 -85.818 -15.388 1.00 63.31 63 VAL A N 6
ATOM 10176 C CA . VAL A 1 63 ? 21.873 -86.460 -16.509 1.00 53.30 63 VAL A CA 6
ATOM 10177 C C . VAL A 1 63 ? 20.524 -87.002 -16.054 1.00 24.01 63 VAL A C 6
ATOM 10178 O O . VAL A 1 63 ? 20.292 -87.162 -14.862 1.00 52.40 63 VAL A O 6
ATOM 10191 N N . GLY A 1 64 ? 19.636 -87.257 -17.004 1.00 15.23 64 GLY A N 6
ATOM 10192 C CA . GLY A 1 64 ? 18.305 -87.739 -16.677 1.00 55.25 64 GLY A CA 6
ATOM 10193 C C . GLY A 1 64 ? 17.275 -87.205 -17.647 1.00 30.41 64 GLY A C 6
ATOM 10194 O O . GLY A 1 64 ? 17.487 -87.255 -18.862 1.00 63.55 64 GLY A O 6
ATOM 10198 N N . TYR A 1 65 ? 16.166 -86.683 -17.130 1.00 73.32 65 TYR A N 6
ATOM 10199 C CA . TYR A 1 65 ? 15.126 -86.120 -17.987 1.00 13.32 65 TYR A CA 6
ATOM 10200 C C . TYR A 1 65 ? 14.121 -85.312 -17.171 1.00 31.43 65 TYR A C 6
ATOM 10201 O O . TYR A 1 65 ? 13.880 -85.615 -16.005 1.00 30.44 65 TYR A O 6
ATOM 10219 N N . VAL A 1 66 ? 13.563 -84.268 -17.788 1.00 23.54 66 VAL A N 6
ATOM 10220 C CA . VAL A 1 66 ? 12.572 -83.402 -17.138 1.00 72.34 66 VAL A CA 6
ATOM 10221 C C . VAL A 1 66 ? 11.451 -83.048 -18.116 1.00 10.41 66 VAL A C 6
ATOM 10222 O O . VAL A 1 66 ? 11.707 -82.873 -19.308 1.00 63.31 66 VAL A O 6
ATOM 10235 N N . THR A 1 67 ? 10.223 -82.937 -17.591 1.00 33.35 67 THR A N 6
ATOM 10236 C CA . THR A 1 67 ? 9.034 -82.600 -18.369 1.00 62.00 67 THR A CA 6
ATOM 10237 C C . THR A 1 67 ? 7.975 -81.988 -17.445 1.00 43.22 67 THR A C 6
ATOM 10238 O O . THR A 1 67 ? 8.059 -82.137 -16.224 1.00 43.20 67 THR A O 6
ATOM 10249 N N . ASN A 1 68 ? 6.994 -81.293 -18.016 1.00 24.14 68 ASN A N 6
ATOM 10250 C CA . ASN A 1 68 ? 5.948 -80.641 -17.224 1.00 73.40 68 ASN A CA 6
ATOM 10251 C C . ASN A 1 68 ? 4.570 -81.182 -17.603 1.00 73.12 68 ASN A C 6
ATOM 10252 O O . ASN A 1 68 ? 4.395 -81.768 -18.672 1.00 10.52 68 ASN A O 6
ATOM 10263 N N . ASN A 1 69 ? 3.603 -81.008 -16.709 1.00 74.00 69 ASN A N 6
ATOM 10264 C CA . ASN A 1 69 ? 2.226 -81.431 -16.959 1.00 52.24 69 ASN A CA 6
ATOM 10265 C C . ASN A 1 69 ? 1.263 -80.277 -16.711 1.00 5.25 69 ASN A C 6
ATOM 10266 O O . ASN A 1 69 ? 1.607 -79.304 -16.039 1.00 52.52 69 ASN A O 6
ATOM 10277 N N . GLU A 1 70 ? 0.045 -80.414 -17.239 1.00 63.52 70 GLU A N 6
ATOM 10278 C CA . GLU A 1 70 ? -0.985 -79.374 -17.147 1.00 54.22 70 GLU A CA 6
ATOM 10279 C C . GLU A 1 70 ? -1.215 -78.910 -15.705 1.00 23.41 70 GLU A C 6
ATOM 10280 O O . GLU A 1 70 ? -1.651 -77.783 -15.467 1.00 22.31 70 GLU A O 6
ATOM 10292 N N . ASP A 1 71 ? -0.927 -79.784 -14.747 1.00 53.44 71 ASP A N 6
ATOM 10293 C CA . ASP A 1 71 ? -1.137 -79.483 -13.327 1.00 52.32 71 ASP A CA 6
ATOM 10294 C C . ASP A 1 71 ? -0.135 -78.437 -12.829 1.00 60.33 71 ASP A C 6
ATOM 10295 O O . ASP A 1 71 ? -0.196 -78.006 -11.675 1.00 61.33 71 ASP A O 6
ATOM 10304 N N . GLY A 1 72 ? 0.781 -78.030 -13.706 1.00 2.22 72 GLY A N 6
ATOM 10305 C CA . GLY A 1 72 ? 1.831 -77.106 -13.320 1.00 24.21 72 GLY A CA 6
ATOM 10306 C C . GLY A 1 72 ? 2.927 -77.818 -12.560 1.00 64.40 72 GLY A C 6
ATOM 10307 O O . GLY A 1 72 ? 3.676 -77.206 -11.797 1.00 24.14 72 GLY A O 6
ATOM 10311 N N . SER A 1 73 ? 3.007 -79.125 -12.770 1.00 74.30 73 SER A N 6
ATOM 10312 C CA . SER A 1 73 ? 3.969 -79.969 -12.081 1.00 53.52 73 SER A CA 6
ATOM 10313 C C . SER A 1 73 ? 5.134 -80.332 -13.005 1.00 5.24 73 SER A C 6
ATOM 10314 O O . SER A 1 73 ? 4.928 -80.753 -14.145 1.00 20.32 73 SER A O 6
ATOM 10322 N N . VAL A 1 74 ? 6.353 -80.140 -12.510 1.00 2.14 74 VAL A N 6
ATOM 10323 C CA . VAL A 1 74 ? 7.557 -80.520 -13.238 1.00 23.14 74 VAL A CA 6
ATOM 10324 C C . VAL A 1 74 ? 8.079 -81.850 -12.697 1.00 45.15 74 VAL A C 6
ATOM 10325 O O . VAL A 1 74 ? 8.457 -81.946 -11.529 1.00 50.12 74 VAL A O 6
ATOM 10338 N N . SER A 1 75 ? 8.075 -82.870 -13.540 1.00 24.41 75 SER A N 6
ATOM 10339 C CA . SER A 1 75 ? 8.490 -84.211 -13.140 1.00 33.53 75 SER A CA 6
ATOM 10340 C C . SER A 1 75 ? 9.628 -84.718 -14.025 1.00 25.55 75 SER A C 6
ATOM 10341 O O . SER A 1 75 ? 9.763 -84.298 -15.175 1.00 44.43 75 SER A O 6
ATOM 10349 N N . GLY A 1 76 ? 10.438 -85.620 -13.479 1.00 32.44 76 GLY A N 6
ATOM 10350 C CA . GLY A 1 76 ? 11.550 -86.184 -14.220 1.00 51.54 76 GLY A CA 6
ATOM 10351 C C . GLY A 1 76 ? 12.445 -87.024 -13.336 1.00 43.42 76 GLY A C 6
ATOM 10352 O O . GLY A 1 76 ? 12.019 -87.474 -12.273 1.00 53.55 76 GLY A O 6
ATOM 10356 N N . VAL A 1 77 ? 13.683 -87.243 -13.771 1.00 42.05 77 VAL A N 6
ATOM 10357 C CA . VAL A 1 77 ? 14.657 -88.015 -13.003 1.00 43.44 77 VAL A CA 6
ATOM 10358 C C . VAL A 1 77 ? 16.038 -87.371 -13.116 1.00 74.14 77 VAL A C 6
ATOM 10359 O O . VAL A 1 77 ? 16.413 -86.886 -14.190 1.00 42.33 77 VAL A O 6
ATOM 10372 N N . VAL A 1 78 ? 16.775 -87.361 -12.004 1.00 11.12 78 VAL A N 6
ATOM 10373 C CA . VAL A 1 78 ? 18.149 -86.866 -11.976 1.00 13.11 78 VAL A CA 6
ATOM 10374 C C . VAL A 1 78 ? 19.099 -88.025 -11.677 1.00 3.40 78 VAL A C 6
ATOM 10375 O O . VAL A 1 78 ? 18.767 -88.925 -10.897 1.00 63.53 78 VAL A O 6
ATOM 10388 N N . GLN A 1 79 ? 20.265 -88.014 -12.311 1.00 61.04 79 GLN A N 6
ATOM 10389 C CA . GLN A 1 79 ? 21.259 -89.068 -12.134 1.00 72.34 79 GLN A CA 6
ATOM 10390 C C . GLN A 1 79 ? 22.661 -88.457 -12.167 1.00 51.25 79 GLN A C 6
ATOM 10391 O O . GLN A 1 79 ? 22.947 -87.602 -13.013 1.00 1.41 79 GLN A O 6
ATOM 10405 N N . GLY A 1 80 ? 23.520 -88.872 -11.243 1.00 73.20 80 GLY A N 6
ATOM 10406 C CA . GLY A 1 80 ? 24.895 -88.403 -11.240 1.00 70.11 80 GLY A CA 6
ATOM 10407 C C . GLY A 1 80 ? 25.546 -88.542 -9.878 1.00 45.11 80 GLY A C 6
ATOM 10408 O O . GLY A 1 80 ? 25.042 -89.273 -9.024 1.00 30.00 80 GLY A O 6
ATOM 10412 N N . PRO A 1 81 ? 26.678 -87.855 -9.643 1.00 21.24 81 PRO A N 6
ATOM 10413 C CA . PRO A 1 81 ? 27.353 -87.876 -8.342 1.00 24.25 81 PRO A CA 6
ATOM 10414 C C . PRO A 1 81 ? 26.496 -87.204 -7.270 1.00 43.11 81 PRO A C 6
ATOM 10415 O O . PRO A 1 81 ? 25.937 -86.128 -7.500 1.00 61.12 81 PRO A O 6
ATOM 10426 N N . LYS A 1 82 ? 26.416 -87.825 -6.093 1.00 34.24 82 LYS A N 6
ATOM 10427 C CA . LYS A 1 82 ? 25.526 -87.363 -5.026 1.00 65.22 82 LYS A CA 6
ATOM 10428 C C . LYS A 1 82 ? 25.821 -85.912 -4.630 1.00 10.03 82 LYS A C 6
ATOM 10429 O O . LYS A 1 82 ? 24.966 -85.232 -4.070 1.00 13.55 82 LYS A O 6
ATOM 10448 N N . GLU A 1 83 ? 27.027 -85.451 -4.947 1.00 45.34 83 GLU A N 6
ATOM 10449 C CA . GLU A 1 83 ? 27.414 -84.060 -4.718 1.00 53.14 83 GLU A CA 6
ATOM 10450 C C . GLU A 1 83 ? 26.589 -83.126 -5.605 1.00 41.52 83 GLU A C 6
ATOM 10451 O O . GLU A 1 83 ? 25.972 -82.164 -5.131 1.00 1.31 83 GLU A O 6
ATOM 10463 N N . GLN A 1 84 ? 26.576 -83.436 -6.896 1.00 71.32 84 GLN A N 6
ATOM 10464 C CA . GLN A 1 84 ? 25.873 -82.633 -7.887 1.00 73.41 84 GLN A CA 6
ATOM 10465 C C . GLN A 1 84 ? 24.365 -82.862 -7.802 1.00 4.41 84 GLN A C 6
ATOM 10466 O O . GLN A 1 84 ? 23.579 -81.963 -8.095 1.00 35.12 84 GLN A O 6
ATOM 10480 N N . VAL A 1 85 ? 23.967 -84.068 -7.403 1.00 33.13 85 VAL A N 6
ATOM 10481 C CA . VAL A 1 85 ? 22.557 -84.366 -7.160 1.00 22.34 85 VAL A CA 6
ATOM 10482 C C . VAL A 1 85 ? 22.060 -83.538 -5.976 1.00 73.43 85 VAL A C 6
ATOM 10483 O O . VAL A 1 85 ? 20.947 -83.010 -5.990 1.00 53.31 85 VAL A O 6
ATOM 10496 N N . ASP A 1 86 ? 22.911 -83.422 -4.959 1.00 15.30 86 ASP A N 6
ATOM 10497 C CA . ASP A 1 86 ? 22.650 -82.554 -3.812 1.00 63.23 86 ASP A CA 6
ATOM 10498 C C . ASP A 1 86 ? 22.499 -81.108 -4.279 1.00 64.31 86 ASP A C 6
ATOM 10499 O O . ASP A 1 86 ? 21.553 -80.405 -3.905 1.00 72.04 86 ASP A O 6
ATOM 10508 N N . ALA A 1 87 ? 23.437 -80.679 -5.119 1.00 21.34 87 ALA A N 6
ATOM 10509 C CA . ALA A 1 87 ? 23.391 -79.352 -5.720 1.00 34.53 87 ALA A CA 6
ATOM 10510 C C . ALA A 1 87 ? 22.070 -79.137 -6.457 1.00 20.20 87 ALA A C 6
ATOM 10511 O O . ALA A 1 87 ? 21.445 -78.081 -6.345 1.00 62.15 87 ALA A O 6
ATOM 10518 N N . PHE A 1 88 ? 21.654 -80.162 -7.196 1.00 23.24 88 PHE A N 6
ATOM 10519 C CA . PHE A 1 88 ? 20.455 -80.097 -8.022 1.00 53.22 88 PHE A CA 6
ATOM 10520 C C . PHE A 1 88 ? 19.197 -80.000 -7.158 1.00 41.43 88 PHE A C 6
ATOM 10521 O O . PHE A 1 88 ? 18.310 -79.190 -7.432 1.00 24.23 88 PHE A O 6
ATOM 10538 N N . VAL A 1 89 ? 19.124 -80.820 -6.111 1.00 5.13 89 VAL A N 6
ATOM 10539 C CA . VAL A 1 89 ? 17.961 -80.821 -5.222 1.00 63.22 89 VAL A CA 6
ATOM 10540 C C . VAL A 1 89 ? 17.849 -79.479 -4.490 1.00 22.42 89 VAL A C 6
ATOM 10541 O O . VAL A 1 89 ? 16.746 -78.959 -4.289 1.00 63.11 89 VAL A O 6
ATOM 10554 N N . LYS A 1 90 ? 18.996 -78.909 -4.109 1.00 72.24 90 LYS A N 6
ATOM 10555 C CA . LYS A 1 90 ? 19.024 -77.581 -3.497 1.00 63.21 90 LYS A CA 6
ATOM 10556 C C . LYS A 1 90 ? 18.563 -76.529 -4.501 1.00 31.12 90 LYS A C 6
ATOM 10557 O O . LYS A 1 90 ? 17.789 -75.632 -4.164 1.00 14.12 90 LYS A O 6
ATOM 10576 N N . TYR A 1 91 ? 19.038 -76.662 -5.736 1.00 10.11 91 TYR A N 6
ATOM 10577 C CA . TYR A 1 91 ? 18.606 -75.808 -6.838 1.00 12.44 91 TYR A CA 6
ATOM 10578 C C . TYR A 1 91 ? 17.088 -75.888 -6.997 1.00 44.40 91 TYR A C 6
ATOM 10579 O O . TYR A 1 91 ? 16.416 -74.879 -7.222 1.00 2.03 91 TYR A O 6
ATOM 10597 N N . LEU A 1 92 ? 16.563 -77.099 -6.858 1.00 51.34 92 LEU A N 6
ATOM 10598 C CA . LEU A 1 92 ? 15.135 -77.348 -6.985 1.00 60.14 92 LEU A CA 6
ATOM 10599 C C . LEU A 1 92 ? 14.380 -76.720 -5.811 1.00 5.34 92 LEU A C 6
ATOM 10600 O O . LEU A 1 92 ? 13.258 -76.232 -5.965 1.00 21.55 92 LEU A O 6
ATOM 10616 N N . HIS A 1 93 ? 15.008 -76.740 -4.634 1.00 5.42 93 HIS A N 6
ATOM 10617 C CA . HIS A 1 93 ? 14.417 -76.147 -3.432 1.00 23.34 93 HIS A CA 6
ATOM 10618 C C . HIS A 1 93 ? 14.215 -74.639 -3.603 1.00 11.23 93 HIS A C 6
ATOM 10619 O O . HIS A 1 93 ? 13.396 -74.032 -2.908 1.00 14.15 93 HIS A O 6
ATOM 10634 N N . LYS A 1 94 ? 14.975 -74.040 -4.519 1.00 64.43 94 LYS A N 6
ATOM 10635 C CA . LYS A 1 94 ? 14.838 -72.619 -4.824 1.00 13.01 94 LYS A CA 6
ATOM 10636 C C . LYS A 1 94 ? 13.563 -72.375 -5.633 1.00 4.10 94 LYS A C 6
ATOM 10637 O O . LYS A 1 94 ? 12.687 -71.607 -5.221 1.00 53.20 94 LYS A O 6
ATOM 10656 N N . GLY A 1 95 ? 13.464 -73.047 -6.777 1.00 31.54 95 GLY A N 6
ATOM 10657 C CA . GLY A 1 95 ? 12.295 -72.919 -7.632 1.00 21.24 95 GLY A CA 6
ATOM 10658 C C . GLY A 1 95 ? 12.498 -71.920 -8.754 1.00 10.52 95 GLY A C 6
ATOM 10659 O O . GLY A 1 95 ? 13.584 -71.350 -8.902 1.00 3.03 95 GLY A O 6
ATOM 10663 N N . SER A 1 96 ? 11.452 -71.711 -9.547 1.00 75.45 96 SER A N 6
ATOM 10664 C CA . SER A 1 96 ? 11.499 -70.780 -10.666 1.00 64.44 96 SER A CA 6
ATOM 10665 C C . SER A 1 96 ? 11.068 -69.386 -10.193 1.00 73.22 96 SER A C 6
ATOM 10666 O O . SER A 1 96 ? 10.148 -69.268 -9.385 1.00 41.20 96 SER A O 6
ATOM 10674 N N . PRO A 1 97 ? 11.720 -68.314 -10.693 1.00 15.32 97 PRO A N 6
ATOM 10675 C CA . PRO A 1 97 ? 11.468 -66.936 -10.236 1.00 63.34 97 PRO A CA 6
ATOM 10676 C C . PRO A 1 97 ? 9.981 -66.561 -10.251 1.00 3.15 97 PRO A C 6
ATOM 10677 O O . PRO A 1 97 ? 9.468 -65.971 -9.298 1.00 13.01 97 PRO A O 6
ATOM 10688 N N . LYS A 1 98 ? 9.294 -66.911 -11.334 1.00 53.54 98 LYS A N 6
ATOM 10689 C CA . LYS A 1 98 ? 7.875 -66.581 -11.487 1.00 24.34 98 LYS A CA 6
ATOM 10690 C C . LYS A 1 98 ? 6.993 -67.796 -11.222 1.00 74.31 98 LYS A C 6
ATOM 10691 O O . LYS A 1 98 ? 5.773 -67.734 -11.380 1.00 21.32 98 LYS A O 6
ATOM 10710 N N . SER A 1 99 ? 7.612 -68.889 -10.804 1.00 22.33 99 SER A N 6
ATOM 10711 C CA . SER A 1 99 ? 6.887 -70.102 -10.460 1.00 33.13 99 SER A CA 6
ATOM 10712 C C . SER A 1 99 ? 7.430 -70.653 -9.142 1.00 51.15 99 SER A C 6
ATOM 10713 O O . SER A 1 99 ? 8.307 -71.525 -9.120 1.00 65.20 99 SER A O 6
ATOM 10721 N N . VAL A 1 100 ? 6.943 -70.080 -8.046 1.00 74.22 100 VAL A N 6
ATOM 10722 C CA . VAL A 1 100 ? 7.357 -70.484 -6.709 1.00 45.42 100 VAL A CA 6
ATOM 10723 C C . VAL A 1 100 ? 6.868 -71.897 -6.419 1.00 51.00 100 VAL A C 6
ATOM 10724 O O . VAL A 1 100 ? 5.690 -72.206 -6.625 1.00 74.34 100 VAL A O 6
ATOM 10737 N N . VAL A 1 101 ? 7.775 -72.750 -5.957 1.00 73.33 101 VAL A N 6
ATOM 10738 C CA . VAL A 1 101 ? 7.450 -74.141 -5.682 1.00 33.12 101 VAL A CA 6
ATOM 10739 C C . VAL A 1 101 ? 6.331 -74.260 -4.641 1.00 14.21 101 VAL A C 6
ATOM 10740 O O . VAL A 1 101 ? 6.426 -73.734 -3.529 1.00 71.23 101 VAL A O 6
ATOM 10753 N N . LYS A 1 102 ? 5.254 -74.930 -5.040 1.00 25.24 102 LYS A N 6
ATOM 10754 C CA . LYS A 1 102 ? 4.138 -75.231 -4.153 1.00 22.23 102 LYS A CA 6
ATOM 10755 C C . LYS A 1 102 ? 4.564 -76.330 -3.183 1.00 52.51 102 LYS A C 6
ATOM 10756 O O . LYS A 1 102 ? 4.327 -76.246 -1.976 1.00 64.20 102 LYS A O 6
ATOM 10775 N N . LYS A 1 103 ? 5.205 -77.354 -3.742 1.00 12.03 103 LYS A N 6
ATOM 10776 C CA . LYS A 1 103 ? 5.771 -78.457 -2.971 1.00 72.44 103 LYS A CA 6
ATOM 10777 C C . LYS A 1 103 ? 6.677 -79.299 -3.868 1.00 14.24 103 LYS A C 6
ATOM 10778 O O . LYS A 1 103 ? 6.341 -79.561 -5.026 1.00 53.50 103 LYS A O 6
ATOM 10797 N N . VAL A 1 104 ? 7.828 -79.700 -3.338 1.00 20.25 104 VAL A N 6
ATOM 10798 C CA . VAL A 1 104 ? 8.772 -80.541 -4.072 1.00 63.52 104 VAL A CA 6
ATOM 10799 C C . VAL A 1 104 ? 8.731 -81.971 -3.530 1.00 23.40 104 VAL A C 6
ATOM 10800 O O . VAL A 1 104 ? 8.635 -82.178 -2.319 1.00 41.12 104 VAL A O 6
ATOM 10813 N N . SER A 1 105 ? 8.786 -82.952 -4.423 1.00 70.15 105 SER A N 6
ATOM 10814 C CA . SER A 1 105 ? 8.712 -84.354 -4.042 1.00 14.10 105 SER A CA 6
ATOM 10815 C C . SER A 1 105 ? 9.762 -85.157 -4.797 1.00 74.04 105 SER A C 6
ATOM 10816 O O . SER A 1 105 ? 9.914 -85.005 -6.011 1.00 24.02 105 SER A O 6
ATOM 10824 N N . ILE A 1 106 ? 10.493 -85.996 -4.074 1.00 60.24 106 ILE A N 6
ATOM 10825 C CA . ILE A 1 106 ? 11.556 -86.804 -4.659 1.00 10.30 106 ILE A CA 6
ATOM 10826 C C . ILE A 1 106 ? 11.255 -88.290 -4.439 1.00 61.14 106 ILE A C 6
ATOM 10827 O O . ILE A 1 106 ? 10.587 -88.647 -3.467 1.00 52.41 106 ILE A O 6
ATOM 10843 N N . HIS A 1 107 ? 11.742 -89.152 -5.334 1.00 62.33 107 HIS A N 6
ATOM 10844 C CA . HIS A 1 107 ? 11.492 -90.593 -5.230 1.00 42.21 107 HIS A CA 6
ATOM 10845 C C . HIS A 1 107 ? 12.801 -91.385 -5.365 1.00 3.14 107 HIS A C 6
ATOM 10846 O O . HIS A 1 107 ? 13.704 -90.997 -6.108 1.00 44.31 107 HIS A O 6
ATOM 10861 N N . ALA A 1 108 ? 12.849 -92.514 -4.664 1.00 62.21 108 ALA A N 6
ATOM 10862 C CA . ALA A 1 108 ? 14.066 -93.310 -4.442 1.00 71.54 108 ALA A CA 6
ATOM 10863 C C . ALA A 1 108 ? 14.517 -94.144 -5.653 1.00 51.20 108 ALA A C 6
ATOM 10864 O O . ALA A 1 108 ? 15.447 -94.942 -5.525 1.00 13.21 108 ALA A O 6
ATOM 10871 N N . SER A 1 109 ? 13.862 -93.998 -6.802 1.00 22.12 109 SER A N 6
ATOM 10872 C CA . SER A 1 109 ? 14.091 -94.904 -7.935 1.00 13.31 109 SER A CA 6
ATOM 10873 C C . SER A 1 109 ? 15.551 -94.882 -8.402 1.00 70.35 109 SER A C 6
ATOM 10874 O O . SER A 1 109 ? 16.126 -93.817 -8.632 1.00 20.01 109 SER A O 6
ATOM 10882 N N . SER A 1 110 ? 16.124 -96.082 -8.542 1.00 53.15 110 SER A N 6
ATOM 10883 C CA . SER A 1 110 ? 17.531 -96.261 -8.892 1.00 44.34 110 SER A CA 6
ATOM 10884 C C . SER A 1 110 ? 17.786 -95.949 -10.373 1.00 21.33 110 SER A C 6
ATOM 10885 O O . SER A 1 110 ? 16.858 -95.628 -11.119 1.00 40.12 110 SER A O 6
ATOM 10893 N N . ARG A 1 111 ? 19.057 -96.064 -10.773 1.00 10.21 111 ARG A N 6
ATOM 10894 C CA . ARG A 1 111 ? 19.537 -95.637 -12.094 1.00 70.34 111 ARG A CA 6
ATOM 10895 C C . ARG A 1 111 ? 18.585 -96.028 -13.231 1.00 33.55 111 ARG A C 6
ATOM 10896 O O . ARG A 1 111 ? 18.149 -97.178 -13.331 1.00 43.23 111 ARG A O 6
ATOM 10917 N N . VAL A 1 112 ? 18.286 -95.051 -14.084 1.00 42.33 112 VAL A N 6
ATOM 10918 C CA . VAL A 1 112 ? 17.415 -95.239 -15.243 1.00 22.53 112 VAL A CA 6
ATOM 10919 C C . VAL A 1 112 ? 18.119 -94.745 -16.507 1.00 21.24 112 VAL A C 6
ATOM 10920 O O . VAL A 1 112 ? 19.240 -94.237 -16.440 1.00 51.15 112 VAL A O 6
ATOM 10933 N N . ASP A 1 113 ? 17.478 -94.921 -17.656 1.00 71.41 113 ASP A N 6
ATOM 10934 C CA . ASP A 1 113 ? 18.023 -94.438 -18.922 1.00 61.45 113 ASP A CA 6
ATOM 10935 C C . ASP A 1 113 ? 17.639 -92.969 -19.142 1.00 54.52 113 ASP A C 6
ATOM 10936 O O . ASP A 1 113 ? 16.456 -92.629 -19.179 1.00 71.24 113 ASP A O 6
ATOM 10945 N N . ALA A 1 114 ? 18.645 -92.108 -19.280 1.00 61.52 114 ALA A N 6
ATOM 10946 C CA . ALA A 1 114 ? 18.429 -90.670 -19.470 1.00 14.04 114 ALA A CA 6
ATOM 10947 C C . ALA A 1 114 ? 17.762 -90.379 -20.816 1.00 42.21 114 ALA A C 6
ATOM 10948 O O . ALA A 1 114 ? 17.891 -91.154 -21.767 1.00 32.43 114 ALA A O 6
ATOM 10955 N N . ASP A 1 115 ? 17.066 -89.246 -20.894 1.00 54.31 115 ASP A N 6
ATOM 10956 C CA . ASP A 1 115 ? 16.348 -88.855 -22.112 1.00 31.20 115 ASP A CA 6
ATOM 10957 C C . ASP A 1 115 ? 16.622 -87.391 -22.460 1.00 74.33 115 ASP A C 6
ATOM 10958 O O . ASP A 1 115 ? 16.965 -87.071 -23.602 1.00 33.11 115 ASP A O 6
ATOM 10967 N N . GLY A 1 116 ? 16.492 -86.512 -21.467 1.00 25.12 116 GLY A N 6
ATOM 10968 C CA . GLY A 1 116 ? 16.729 -85.090 -21.687 1.00 51.02 116 GLY A CA 6
ATOM 10969 C C . GLY A 1 116 ? 15.898 -84.200 -20.776 1.00 52.42 116 GLY A C 6
ATOM 10970 O O . GLY A 1 116 ? 14.753 -84.522 -20.447 1.00 24.24 116 GLY A O 6
ATOM 10974 N N . PHE A 1 117 ? 16.479 -83.083 -20.354 1.00 5.24 117 PHE A N 6
ATOM 10975 C CA . PHE A 1 117 ? 15.779 -82.113 -19.514 1.00 2.31 117 PHE A CA 6
ATOM 10976 C C . PHE A 1 117 ? 15.102 -81.069 -20.395 1.00 32.41 117 PHE A C 6
ATOM 10977 O O . PHE A 1 117 ? 15.788 -80.287 -21.061 1.00 0.02 117 PHE A O 6
ATOM 10994 N N . GLU A 1 118 ? 13.769 -81.057 -20.422 1.00 33.04 118 GLU A N 6
ATOM 10995 C CA . GLU A 1 118 ? 13.043 -80.043 -21.177 1.00 23.02 118 GLU A CA 6
ATOM 10996 C C . GLU A 1 118 ? 11.586 -79.969 -20.730 1.00 63.02 118 GLU A C 6
ATOM 10997 O O . GLU A 1 118 ? 10.883 -80.975 -20.719 1.00 13.12 118 GLU A O 6
ATOM 11009 N N . ILE A 1 119 ? 11.139 -78.776 -20.349 1.00 14.51 119 ILE A N 6
ATOM 11010 C CA . ILE A 1 119 ? 9.766 -78.587 -19.904 1.00 51.30 119 ILE A CA 6
ATOM 11011 C C . ILE A 1 119 ? 8.801 -78.885 -21.055 1.00 62.21 119 ILE A C 6
ATOM 11012 O O . ILE A 1 119 ? 8.451 -78.009 -21.849 1.00 44.42 119 ILE A O 6
ATOM 11028 N N . ARG A 1 120 ? 8.445 -80.161 -21.160 1.00 2.03 120 ARG A N 6
ATOM 11029 C CA . ARG A 1 120 ? 7.545 -80.662 -22.193 1.00 61.44 120 ARG A CA 6
ATOM 11030 C C . ARG A 1 120 ? 6.093 -80.494 -21.781 1.00 32.31 120 ARG A C 6
ATOM 11031 O O . ARG A 1 120 ? 5.757 -80.598 -20.603 1.00 1.25 120 ARG A O 6
ATOM 11052 N N . ARG A 1 121 ? 5.252 -80.206 -22.762 1.00 14.01 121 ARG A N 6
ATOM 11053 C CA . ARG A 1 121 ? 3.809 -80.124 -22.561 1.00 75.33 121 ARG A CA 6
ATOM 11054 C C . ARG A 1 121 ? 3.113 -81.044 -23.565 1.00 64.21 121 ARG A C 6
ATOM 11055 O O . ARG A 1 121 ? 2.645 -82.130 -23.167 1.00 51.44 121 ARG A O 6
ATOM 11077 N N . MET A 1 1 ? -44.862 -113.113 46.805 1.00 52.12 1 MET A N 7
ATOM 11078 C CA . MET A 1 1 ? -44.058 -114.166 47.466 1.00 51.22 1 MET A CA 7
ATOM 11079 C C . MET A 1 1 ? -42.612 -114.100 46.990 1.00 31.51 1 MET A C 7
ATOM 11080 O O . MET A 1 1 ? -42.295 -114.524 45.877 1.00 43.23 1 MET A O 7
ATOM 11096 N N . ALA A 1 2 ? -41.745 -113.556 47.836 1.00 23.30 2 ALA A N 7
ATOM 11097 C CA . ALA A 1 2 ? -40.331 -113.398 47.516 1.00 11.25 2 ALA A CA 7
ATOM 11098 C C . ALA A 1 2 ? -39.491 -113.515 48.785 1.00 62.11 2 ALA A C 7
ATOM 11099 O O . ALA A 1 2 ? -39.999 -113.324 49.894 1.00 12.45 2 ALA A O 7
ATOM 11106 N N . HIS A 1 3 ? -38.208 -113.818 48.621 1.00 20.45 3 HIS A N 7
ATOM 11107 C CA . HIS A 1 3 ? -37.307 -113.990 49.759 1.00 41.31 3 HIS A CA 7
ATOM 11108 C C . HIS A 1 3 ? -35.941 -113.392 49.441 1.00 14.54 3 HIS A C 7
ATOM 11109 O O . HIS A 1 3 ? -35.703 -112.938 48.318 1.00 61.24 3 HIS A O 7
ATOM 11124 N N . HIS A 1 4 ? -35.046 -113.399 50.422 1.00 51.22 4 HIS A N 7
ATOM 11125 C CA . HIS A 1 4 ? -33.728 -112.801 50.259 1.00 51.34 4 HIS A CA 7
ATOM 11126 C C . HIS A 1 4 ? -32.858 -113.640 49.329 1.00 0.14 4 HIS A C 7
ATOM 11127 O O . HIS A 1 4 ? -32.192 -114.582 49.759 1.00 74.33 4 HIS A O 7
ATOM 11142 N N . HIS A 1 5 ? -32.901 -113.310 48.045 1.00 1.20 5 HIS A N 7
ATOM 11143 C CA . HIS A 1 5 ? -32.025 -113.925 47.057 1.00 3.11 5 HIS A CA 7
ATOM 11144 C C . HIS A 1 5 ? -31.230 -112.833 46.351 1.00 72.12 5 HIS A C 7
ATOM 11145 O O . HIS A 1 5 ? -31.665 -112.289 45.338 1.00 25.44 5 HIS A O 7
ATOM 11160 N N . HIS A 1 6 ? -30.084 -112.487 46.921 1.00 74.41 6 HIS A N 7
ATOM 11161 C CA . HIS A 1 6 ? -29.258 -111.395 46.417 1.00 62.44 6 HIS A CA 7
ATOM 11162 C C . HIS A 1 6 ? -27.966 -111.955 45.825 1.00 42.35 6 HIS A C 7
ATOM 11163 O O . HIS A 1 6 ? -27.086 -112.413 46.558 1.00 32.12 6 HIS A O 7
ATOM 11178 N N . HIS A 1 7 ? -27.869 -111.948 44.498 1.00 3.41 7 HIS A N 7
ATOM 11179 C CA . HIS A 1 7 ? -26.690 -112.476 43.811 1.00 22.42 7 HIS A CA 7
ATOM 11180 C C . HIS A 1 7 ? -25.532 -111.481 43.904 1.00 74.24 7 HIS A C 7
ATOM 11181 O O . HIS A 1 7 ? -25.723 -110.275 43.710 1.00 22.25 7 HIS A O 7
ATOM 11196 N N . HIS A 1 8 ? -24.340 -111.989 44.214 1.00 1.42 8 HIS A N 7
ATOM 11197 C CA . HIS A 1 8 ? -23.144 -111.153 44.352 1.00 40.41 8 HIS A CA 7
ATOM 11198 C C . HIS A 1 8 ? -21.923 -112.040 44.602 1.00 31.21 8 HIS A C 7
ATOM 11199 O O . HIS A 1 8 ? -21.927 -112.857 45.523 1.00 1.54 8 HIS A O 7
ATOM 11214 N N . MET A 1 9 ? -20.889 -111.889 43.779 1.00 32.43 9 MET A N 7
ATOM 11215 C CA . MET A 1 9 ? -19.669 -112.692 43.913 1.00 63.23 9 MET A CA 7
ATOM 11216 C C . MET A 1 9 ? -18.419 -111.817 43.803 1.00 31.31 9 MET A C 7
ATOM 11217 O O . MET A 1 9 ? -18.516 -110.608 43.566 1.00 61.42 9 MET A O 7
ATOM 11231 N N . GLY A 1 10 ? -17.252 -112.433 43.987 1.00 41.12 10 GLY A N 7
ATOM 11232 C CA . GLY A 1 10 ? -16.003 -111.692 44.038 1.00 0.44 10 GLY A CA 7
ATOM 11233 C C . GLY A 1 10 ? -15.434 -111.381 42.665 1.00 11.55 10 GLY A C 7
ATOM 11234 O O . GLY A 1 10 ? -14.806 -112.236 42.036 1.00 74.43 10 GLY A O 7
ATOM 11238 N N . THR A 1 11 ? -15.667 -110.162 42.193 1.00 73.24 11 THR A N 7
ATOM 11239 C CA . THR A 1 11 ? -15.085 -109.687 40.944 1.00 53.21 11 THR A CA 7
ATOM 11240 C C . THR A 1 11 ? -13.696 -109.093 41.199 1.00 62.12 11 THR A C 7
ATOM 11241 O O . THR A 1 11 ? -13.505 -108.349 42.164 1.00 32.23 11 THR A O 7
ATOM 11252 N N . LEU A 1 12 ? -12.733 -109.427 40.339 1.00 73.43 12 LEU A N 7
ATOM 11253 C CA . LEU A 1 12 ? -11.354 -108.980 40.504 1.00 60.44 12 LEU A CA 7
ATOM 11254 C C . LEU A 1 12 ? -10.726 -108.650 39.149 1.00 2.34 12 LEU A C 7
ATOM 11255 O O . LEU A 1 12 ? -11.334 -108.888 38.099 1.00 43.41 12 LEU A O 7
ATOM 11271 N N . GLU A 1 13 ? -9.506 -108.111 39.180 1.00 52.03 13 GLU A N 7
ATOM 11272 C CA . GLU A 1 13 ? -8.808 -107.682 37.969 1.00 22.25 13 GLU A CA 7
ATOM 11273 C C . GLU A 1 13 ? -7.304 -107.561 38.227 1.00 62.32 13 GLU A C 7
ATOM 11274 O O . GLU A 1 13 ? -6.859 -107.577 39.379 1.00 2.42 13 GLU A O 7
ATOM 11286 N N . ALA A 1 14 ? -6.532 -107.430 37.147 1.00 75.13 14 ALA A N 7
ATOM 11287 C CA . ALA A 1 14 ? -5.078 -107.297 37.227 1.00 74.41 14 ALA A CA 7
ATOM 11288 C C . ALA A 1 14 ? -4.521 -106.749 35.909 1.00 5.34 14 ALA A C 7
ATOM 11289 O O . ALA A 1 14 ? -4.783 -107.305 34.837 1.00 31.41 14 ALA A O 7
ATOM 11296 N N . GLN A 1 15 ? -3.764 -105.655 35.995 1.00 73.23 15 GLN A N 7
ATOM 11297 C CA . GLN A 1 15 ? -3.221 -104.990 34.809 1.00 10.44 15 GLN A CA 7
ATOM 11298 C C . GLN A 1 15 ? -2.237 -105.885 34.055 1.00 33.22 15 GLN A C 7
ATOM 11299 O O . GLN A 1 15 ? -1.611 -106.776 34.636 1.00 53.33 15 GLN A O 7
ATOM 11313 N N . THR A 1 16 ? -2.117 -105.643 32.755 1.00 2.53 16 THR A N 7
ATOM 11314 C CA . THR A 1 16 ? -1.151 -106.338 31.919 1.00 64.02 16 THR A CA 7
ATOM 11315 C C . THR A 1 16 ? 0.125 -105.504 31.773 1.00 10.20 16 THR A C 7
ATOM 11316 O O . THR A 1 16 ? 0.192 -104.370 32.268 1.00 24.02 16 THR A O 7
ATOM 11327 N N . GLN A 1 17 ? 1.132 -106.060 31.098 1.00 71.03 17 GLN A N 7
ATOM 11328 C CA . GLN A 1 17 ? 2.435 -105.403 30.956 1.00 43.41 17 GLN A CA 7
ATOM 11329 C C . GLN A 1 17 ? 2.692 -105.000 29.500 1.00 71.34 17 GLN A C 7
ATOM 11330 O O . GLN A 1 17 ? 1.784 -105.054 28.665 1.00 24.31 17 GLN A O 7
ATOM 11344 N N . GLY A 1 18 ? 3.926 -104.587 29.209 1.00 1.13 18 GLY A N 7
ATOM 11345 C CA . GLY A 1 18 ? 4.295 -104.167 27.862 1.00 52.34 18 GLY A CA 7
ATOM 11346 C C . GLY A 1 18 ? 5.590 -104.816 27.398 1.00 34.32 18 GLY A C 7
ATOM 11347 O O . GLY A 1 18 ? 6.421 -105.191 28.228 1.00 71.43 18 GLY A O 7
ATOM 11351 N N . PRO A 1 19 ? 5.788 -104.958 26.070 1.00 11.21 19 PRO A N 7
ATOM 11352 C CA . PRO A 1 19 ? 6.957 -105.654 25.504 1.00 44.43 19 PRO A CA 7
ATOM 11353 C C . PRO A 1 19 ? 8.292 -104.969 25.843 1.00 61.53 19 PRO A C 7
ATOM 11354 O O . PRO A 1 19 ? 9.001 -105.393 26.761 1.00 33.10 19 PRO A O 7
ATOM 11365 N N . GLY A 1 20 ? 8.628 -103.904 25.113 1.00 53.25 20 GLY A N 7
ATOM 11366 C CA . GLY A 1 20 ? 9.891 -103.217 25.329 1.00 63.03 20 GLY A CA 7
ATOM 11367 C C . GLY A 1 20 ? 10.453 -102.645 24.041 1.00 10.53 20 GLY A C 7
ATOM 11368 O O . GLY A 1 20 ? 9.693 -102.210 23.173 1.00 74.25 20 GLY A O 7
ATOM 11372 N N . SER A 1 21 ? 11.781 -102.656 23.912 1.00 73.15 21 SER A N 7
ATOM 11373 C CA . SER A 1 21 ? 12.461 -102.110 22.737 1.00 14.22 21 SER A CA 7
ATOM 11374 C C . SER A 1 21 ? 13.855 -102.732 22.588 1.00 10.43 21 SER A C 7
ATOM 11375 O O . SER A 1 21 ? 14.607 -102.825 23.563 1.00 10.21 21 SER A O 7
ATOM 11383 N N . MET A 1 22 ? 14.195 -103.160 21.373 1.00 63.14 22 MET A N 7
ATOM 11384 C CA . MET A 1 22 ? 15.530 -103.687 21.082 1.00 73.31 22 MET A CA 7
ATOM 11385 C C . MET A 1 22 ? 16.212 -102.830 20.017 1.00 20.42 22 MET A C 7
ATOM 11386 O O . MET A 1 22 ? 15.552 -102.070 19.306 1.00 43.13 22 MET A O 7
ATOM 11400 N N . GLN A 1 23 ? 17.532 -102.951 19.918 1.00 42.32 23 GLN A N 7
ATOM 11401 C CA . GLN A 1 23 ? 18.316 -102.162 18.970 1.00 71.32 23 GLN A CA 7
ATOM 11402 C C . GLN A 1 23 ? 18.957 -103.080 17.928 1.00 74.11 23 GLN A C 7
ATOM 11403 O O . GLN A 1 23 ? 19.168 -104.270 18.185 1.00 61.22 23 GLN A O 7
ATOM 11417 N N . GLY A 1 24 ? 19.254 -102.530 16.754 1.00 4.42 24 GLY A N 7
ATOM 11418 C CA . GLY A 1 24 ? 19.838 -103.316 15.680 1.00 12.50 24 GLY A CA 7
ATOM 11419 C C . GLY A 1 24 ? 20.865 -102.529 14.889 1.00 71.41 24 GLY A C 7
ATOM 11420 O O . GLY A 1 24 ? 21.695 -101.823 15.469 1.00 61.51 24 GLY A O 7
ATOM 11424 N N . SER A 1 25 ? 20.795 -102.628 13.567 1.00 41.01 25 SER A N 7
ATOM 11425 C CA . SER A 1 25 ? 21.757 -101.975 12.684 1.00 14.24 25 SER A CA 7
ATOM 11426 C C . SER A 1 25 ? 21.051 -101.448 11.430 1.00 14.43 25 SER A C 7
ATOM 11427 O O . SER A 1 25 ? 19.818 -101.412 11.371 1.00 11.33 25 SER A O 7
ATOM 11435 N N . MET A 1 26 ? 21.833 -101.044 10.433 1.00 62.34 26 MET A N 7
ATOM 11436 C CA . MET A 1 26 ? 21.296 -100.462 9.204 1.00 2.51 26 MET A CA 7
ATOM 11437 C C . MET A 1 26 ? 21.994 -101.059 7.979 1.00 11.11 26 MET A C 7
ATOM 11438 O O . MET A 1 26 ? 23.196 -101.330 8.019 1.00 5.31 26 MET A O 7
ATOM 11452 N N . PRO A 1 27 ? 21.250 -101.273 6.874 1.00 74.34 27 PRO A N 7
ATOM 11453 C CA . PRO A 1 27 ? 21.824 -101.768 5.616 1.00 71.44 27 PRO A CA 7
ATOM 11454 C C . PRO A 1 27 ? 22.579 -100.670 4.863 1.00 34.14 27 PRO A C 7
ATOM 11455 O O . PRO A 1 27 ? 22.455 -99.484 5.187 1.00 11.14 27 PRO A O 7
ATOM 11466 N N . SER A 1 28 ? 23.345 -101.066 3.850 1.00 3.22 28 SER A N 7
ATOM 11467 C CA . SER A 1 28 ? 24.169 -100.132 3.091 1.00 34.34 28 SER A CA 7
ATOM 11468 C C . SER A 1 28 ? 24.016 -100.368 1.584 1.00 61.20 28 SER A C 7
ATOM 11469 O O . SER A 1 28 ? 24.605 -101.302 1.026 1.00 25.04 28 SER A O 7
ATOM 11477 N N . SER A 1 29 ? 23.207 -99.537 0.933 1.00 60.23 29 SER A N 7
ATOM 11478 C CA . SER A 1 29 ? 23.015 -99.618 -0.509 1.00 32.34 29 SER A CA 7
ATOM 11479 C C . SER A 1 29 ? 24.216 -99.005 -1.237 1.00 73.11 29 SER A C 7
ATOM 11480 O O . SER A 1 29 ? 24.436 -97.793 -1.196 1.00 31.03 29 SER A O 7
ATOM 11488 N N . SER A 1 30 ? 25.005 -99.857 -1.882 1.00 64.34 30 SER A N 7
ATOM 11489 C CA . SER A 1 30 ? 26.220 -99.424 -2.554 1.00 21.24 30 SER A CA 7
ATOM 11490 C C . SER A 1 30 ? 25.910 -98.954 -3.976 1.00 2.22 30 SER A C 7
ATOM 11491 O O . SER A 1 30 ? 26.152 -99.669 -4.950 1.00 33.13 30 SER A O 7
ATOM 11499 N N . GLU A 1 31 ? 25.339 -97.760 -4.079 1.00 40.24 31 GLU A N 7
ATOM 11500 C CA . GLU A 1 31 ? 24.966 -97.194 -5.370 1.00 62.35 31 GLU A CA 7
ATOM 11501 C C . GLU A 1 31 ? 26.147 -96.454 -5.993 1.00 41.11 31 GLU A C 7
ATOM 11502 O O . GLU A 1 31 ? 26.626 -95.464 -5.436 1.00 60.14 31 GLU A O 7
ATOM 11514 N N . ASP A 1 32 ? 26.615 -96.942 -7.142 1.00 41.14 32 ASP A N 7
ATOM 11515 C CA . ASP A 1 32 ? 27.734 -96.313 -7.848 1.00 53.41 32 ASP A CA 7
ATOM 11516 C C . ASP A 1 32 ? 27.299 -94.983 -8.445 1.00 74.21 32 ASP A C 7
ATOM 11517 O O . ASP A 1 32 ? 28.093 -94.049 -8.561 1.00 0.32 32 ASP A O 7
ATOM 11526 N N . VAL A 1 33 ? 26.029 -94.907 -8.822 1.00 64.33 33 VAL A N 7
ATOM 11527 C CA . VAL A 1 33 ? 25.452 -93.690 -9.374 1.00 3.41 33 VAL A CA 7
ATOM 11528 C C . VAL A 1 33 ? 24.189 -93.324 -8.604 1.00 52.31 33 VAL A C 7
ATOM 11529 O O . VAL A 1 33 ? 23.316 -94.164 -8.387 1.00 55.05 33 VAL A O 7
ATOM 11542 N N . THR A 1 34 ? 24.111 -92.075 -8.171 1.00 32.15 34 THR A N 7
ATOM 11543 C CA . THR A 1 34 ? 22.970 -91.596 -7.414 1.00 71.11 34 THR A CA 7
ATOM 11544 C C . THR A 1 34 ? 21.868 -91.129 -8.368 1.00 2.24 34 THR A C 7
ATOM 11545 O O . THR A 1 34 ? 22.030 -90.139 -9.083 1.00 60.35 34 THR A O 7
ATOM 11556 N N . THR A 1 35 ? 20.770 -91.876 -8.404 1.00 71.32 35 THR A N 7
ATOM 11557 C CA . THR A 1 35 ? 19.640 -91.550 -9.264 1.00 44.34 35 THR A CA 7
ATOM 11558 C C . THR A 1 35 ? 18.383 -91.303 -8.435 1.00 64.43 35 THR A C 7
ATOM 11559 O O . THR A 1 35 ? 17.995 -92.142 -7.619 1.00 74.11 35 THR A O 7
ATOM 11570 N N . LEU A 1 36 ? 17.782 -90.133 -8.621 1.00 13.40 36 LEU A N 7
ATOM 11571 C CA . LEU A 1 36 ? 16.527 -89.773 -7.963 1.00 32.23 36 LEU A CA 7
ATOM 11572 C C . LEU A 1 36 ? 15.592 -89.155 -8.992 1.00 30.20 36 LEU A C 7
ATOM 11573 O O . LEU A 1 36 ? 16.022 -88.334 -9.800 1.00 35.32 36 LEU A O 7
ATOM 11589 N N . CYS A 1 37 ? 14.324 -89.542 -8.981 1.00 71.23 37 CYS A N 7
ATOM 11590 C CA . CYS A 1 37 ? 13.354 -88.939 -9.895 1.00 40.31 37 CYS A CA 7
ATOM 11591 C C . CYS A 1 37 ? 12.653 -87.774 -9.203 1.00 32.44 37 CYS A C 7
ATOM 11592 O O . CYS A 1 37 ? 12.364 -87.836 -8.010 1.00 34.41 37 CYS A O 7
ATOM 11600 N N . TYR A 1 38 ? 12.382 -86.719 -9.958 1.00 44.52 38 TYR A N 7
ATOM 11601 C CA . TYR A 1 38 ? 11.857 -85.475 -9.403 1.00 13.14 38 TYR A CA 7
ATOM 11602 C C . TYR A 1 38 ? 10.423 -85.240 -9.849 1.00 33.50 38 TYR A C 7
ATOM 11603 O O . TYR A 1 38 ? 10.030 -85.635 -10.949 1.00 34.40 38 TYR A O 7
ATOM 11621 N N . ARG A 1 39 ? 9.653 -84.608 -8.977 1.00 41.31 39 ARG A N 7
ATOM 11622 C CA . ARG A 1 39 ? 8.340 -84.090 -9.324 1.00 13.40 39 ARG A CA 7
ATOM 11623 C C . ARG A 1 39 ? 7.961 -82.983 -8.350 1.00 14.02 39 ARG A C 7
ATOM 11624 O O . ARG A 1 39 ? 7.734 -83.237 -7.168 1.00 25.40 39 ARG A O 7
ATOM 11645 N N . VAL A 1 40 ? 7.921 -81.755 -8.844 1.00 72.34 40 VAL A N 7
ATOM 11646 C CA . VAL A 1 40 ? 7.601 -80.594 -8.013 1.00 72.44 40 VAL A CA 7
ATOM 11647 C C . VAL A 1 40 ? 6.321 -79.937 -8.510 1.00 70.43 40 VAL A C 7
ATOM 11648 O O . VAL A 1 40 ? 6.049 -79.941 -9.708 1.00 61.43 40 VAL A O 7
ATOM 11661 N N . THR A 1 41 ? 5.535 -79.378 -7.600 1.00 2.24 41 THR A N 7
ATOM 11662 C CA . THR A 1 41 ? 4.287 -78.713 -7.973 1.00 62.42 41 THR A CA 7
ATOM 11663 C C . THR A 1 41 ? 4.360 -77.223 -7.691 1.00 74.20 41 THR A C 7
ATOM 11664 O O . THR A 1 41 ? 5.077 -76.774 -6.788 1.00 2.33 41 THR A O 7
ATOM 11675 N N . GLY A 1 42 ? 3.594 -76.468 -8.462 1.00 41.40 42 GLY A N 7
ATOM 11676 C CA . GLY A 1 42 ? 3.612 -75.022 -8.365 1.00 24.42 42 GLY A CA 7
ATOM 11677 C C . GLY A 1 42 ? 2.493 -74.487 -7.493 1.00 40.24 42 GLY A C 7
ATOM 11678 O O . GLY A 1 42 ? 1.457 -75.137 -7.324 1.00 32.35 42 GLY A O 7
ATOM 11682 N N . LYS A 1 43 ? 2.715 -73.312 -6.917 1.00 4.30 43 LYS A N 7
ATOM 11683 C CA . LYS A 1 43 ? 1.701 -72.627 -6.122 1.00 54.14 43 LYS A CA 7
ATOM 11684 C C . LYS A 1 43 ? 0.916 -71.690 -7.037 1.00 34.03 43 LYS A C 7
ATOM 11685 O O . LYS A 1 43 ? -0.313 -71.613 -6.974 1.00 15.12 43 LYS A O 7
ATOM 11704 N N . VAL A 1 44 ? 1.650 -70.985 -7.891 1.00 15.21 44 VAL A N 7
ATOM 11705 C CA . VAL A 1 44 ? 1.068 -70.074 -8.868 1.00 11.51 44 VAL A CA 7
ATOM 11706 C C . VAL A 1 44 ? 1.365 -70.580 -10.277 1.00 43.13 44 VAL A C 7
ATOM 11707 O O . VAL A 1 44 ? 2.427 -71.159 -10.520 1.00 73.31 44 VAL A O 7
ATOM 11720 N N . GLN A 1 45 ? 0.417 -70.385 -11.193 1.00 50.12 45 GLN A N 7
ATOM 11721 C CA . GLN A 1 45 ? 0.580 -70.834 -12.572 1.00 32.13 45 GLN A CA 7
ATOM 11722 C C . GLN A 1 45 ? 1.765 -70.126 -13.228 1.00 53.04 45 GLN A C 7
ATOM 11723 O O . GLN A 1 45 ? 1.743 -68.910 -13.438 1.00 31.24 45 GLN A O 7
ATOM 11737 N N . GLY A 1 46 ? 2.804 -70.895 -13.524 1.00 33.40 46 GLY A N 7
ATOM 11738 C CA . GLY A 1 46 ? 3.984 -70.361 -14.174 1.00 5.31 46 GLY A CA 7
ATOM 11739 C C . GLY A 1 46 ? 4.841 -71.461 -14.762 1.00 42.35 46 GLY A C 7
ATOM 11740 O O . GLY A 1 46 ? 4.684 -72.630 -14.402 1.00 52.52 46 GLY A O 7
ATOM 11744 N N . VAL A 1 47 ? 5.742 -71.098 -15.668 1.00 50.43 47 VAL A N 7
ATOM 11745 C CA . VAL A 1 47 ? 6.619 -72.068 -16.311 1.00 62.01 47 VAL A CA 7
ATOM 11746 C C . VAL A 1 47 ? 7.847 -72.353 -15.447 1.00 63.33 47 VAL A C 7
ATOM 11747 O O . VAL A 1 47 ? 8.132 -71.630 -14.485 1.00 24.14 47 VAL A O 7
ATOM 11760 N N . PHE A 1 48 ? 8.563 -73.414 -15.794 1.00 44.21 48 PHE A N 7
ATOM 11761 C CA . PHE A 1 48 ? 9.775 -73.804 -15.084 1.00 43.23 48 PHE A CA 7
ATOM 11762 C C . PHE A 1 48 ? 10.992 -73.391 -15.909 1.00 63.04 48 PHE A C 7
ATOM 11763 O O . PHE A 1 48 ? 11.088 -73.728 -17.090 1.00 45.54 48 PHE A O 7
ATOM 11780 N N . PHE A 1 49 ? 11.899 -72.647 -15.285 1.00 15.34 49 PHE A N 7
ATOM 11781 C CA . PHE A 1 49 ? 13.080 -72.107 -15.965 1.00 4.40 49 PHE A CA 7
ATOM 11782 C C . PHE A 1 49 ? 13.986 -73.205 -16.545 1.00 62.32 49 PHE A C 7
ATOM 11783 O O . PHE A 1 49 ? 15.008 -73.578 -15.954 1.00 1.00 49 PHE A O 7
ATOM 11800 N N . ARG A 1 50 ? 13.598 -73.707 -17.717 1.00 20.24 50 ARG A N 7
ATOM 11801 C CA . ARG A 1 50 ? 14.341 -74.747 -18.429 1.00 11.11 50 ARG A CA 7
ATOM 11802 C C . ARG A 1 50 ? 15.783 -74.317 -18.677 1.00 62.02 50 ARG A C 7
ATOM 11803 O O . ARG A 1 50 ? 16.712 -75.103 -18.499 1.00 13.04 50 ARG A O 7
ATOM 11824 N N . LYS A 1 51 ? 15.954 -73.061 -19.075 1.00 31.42 51 LYS A N 7
ATOM 11825 C CA . LYS A 1 51 ? 17.267 -72.515 -19.410 1.00 51.24 51 LYS A CA 7
ATOM 11826 C C . LYS A 1 51 ? 18.244 -72.669 -18.241 1.00 43.40 51 LYS A C 7
ATOM 11827 O O . LYS A 1 51 ? 19.345 -73.210 -18.399 1.00 4.25 51 LYS A O 7
ATOM 11846 N N . TYR A 1 52 ? 17.828 -72.210 -17.064 1.00 33.33 52 TYR A N 7
ATOM 11847 C CA . TYR A 1 52 ? 18.685 -72.237 -15.881 1.00 52.21 52 TYR A CA 7
ATOM 11848 C C . TYR A 1 52 ? 18.827 -73.660 -15.344 1.00 31.13 52 TYR A C 7
ATOM 11849 O O . TYR A 1 52 ? 19.879 -74.026 -14.813 1.00 33.12 52 TYR A O 7
ATOM 11867 N N . THR A 1 53 ? 17.772 -74.458 -15.491 1.00 44.10 53 THR A N 7
ATOM 11868 C CA . THR A 1 53 ? 17.801 -75.856 -15.074 1.00 3.41 53 THR A CA 7
ATOM 11869 C C . THR A 1 53 ? 18.818 -76.648 -15.899 1.00 73.23 53 THR A C 7
ATOM 11870 O O . THR A 1 53 ? 19.632 -77.402 -15.354 1.00 72.33 53 THR A O 7
ATOM 11881 N N . LYS A 1 54 ? 18.791 -76.442 -17.214 1.00 52.34 54 LYS A N 7
ATOM 11882 C CA . LYS A 1 54 ? 19.697 -77.142 -18.112 1.00 30.44 54 LYS A CA 7
ATOM 11883 C C . LYS A 1 54 ? 21.125 -76.645 -17.904 1.00 3.54 54 LYS A C 7
ATOM 11884 O O . LYS A 1 54 ? 22.064 -77.434 -17.901 1.00 44.10 54 LYS A O 7
ATOM 11903 N N . LYS A 1 55 ? 21.278 -75.331 -17.716 1.00 61.15 55 LYS A N 7
ATOM 11904 C CA . LYS A 1 55 ? 22.567 -74.740 -17.410 1.00 23.30 55 LYS A CA 7
ATOM 11905 C C . LYS A 1 55 ? 23.148 -75.369 -16.145 1.00 15.04 55 LYS A C 7
ATOM 11906 O O . LYS A 1 55 ? 24.331 -75.722 -16.086 1.00 2.24 55 LYS A O 7
ATOM 11925 N N . GLU A 1 56 ? 22.290 -75.507 -15.139 1.00 61.35 56 GLU A N 7
ATOM 11926 C CA . GLU A 1 56 ? 22.661 -76.104 -13.863 1.00 4.44 56 GLU A CA 7
ATOM 11927 C C . GLU A 1 56 ? 23.183 -77.522 -14.082 1.00 34.44 56 GLU A C 7
ATOM 11928 O O . GLU A 1 56 ? 24.279 -77.875 -13.639 1.00 61.15 56 GLU A O 7
ATOM 11940 N N . ALA A 1 57 ? 22.393 -78.314 -14.800 1.00 2.01 57 ALA A N 7
ATOM 11941 C CA . ALA A 1 57 ? 22.730 -79.706 -15.069 1.00 74.43 57 ALA A CA 7
ATOM 11942 C C . ALA A 1 57 ? 24.002 -79.820 -15.907 1.00 71.13 57 ALA A C 7
ATOM 11943 O O . ALA A 1 57 ? 24.855 -80.662 -15.633 1.00 12.10 57 ALA A O 7
ATOM 11950 N N . ASP A 1 58 ? 24.132 -78.962 -16.916 1.00 44.45 58 ASP A N 7
ATOM 11951 C CA . ASP A 1 58 ? 25.318 -78.955 -17.779 1.00 61.14 58 ASP A CA 7
ATOM 11952 C C . ASP A 1 58 ? 26.578 -78.688 -16.962 1.00 50.21 58 ASP A C 7
ATOM 11953 O O . ASP A 1 58 ? 27.597 -79.364 -17.121 1.00 33.21 58 ASP A O 7
ATOM 11962 N N . ALA A 1 59 ? 26.499 -77.699 -16.081 1.00 41.11 59 ALA A N 7
ATOM 11963 C CA . ALA A 1 59 ? 27.644 -77.288 -15.283 1.00 31.13 59 ALA A CA 7
ATOM 11964 C C . ALA A 1 59 ? 28.007 -78.346 -14.235 1.00 41.12 59 ALA A C 7
ATOM 11965 O O . ALA A 1 59 ? 29.163 -78.761 -14.130 1.00 73.43 59 ALA A O 7
ATOM 11972 N N . LEU A 1 60 ? 27.008 -78.789 -13.479 1.00 54.24 60 LEU A N 7
ATOM 11973 C CA . LEU A 1 60 ? 27.225 -79.743 -12.386 1.00 74.52 60 LEU A CA 7
ATOM 11974 C C . LEU A 1 60 ? 27.255 -81.187 -12.903 1.00 2.20 60 LEU A C 7
ATOM 11975 O O . LEU A 1 60 ? 27.489 -82.118 -12.133 1.00 5.04 60 LEU A O 7
ATOM 11991 N N . SER A 1 61 ? 27.004 -81.360 -14.203 1.00 74.52 61 SER A N 7
ATOM 11992 C CA . SER A 1 61 ? 27.135 -82.655 -14.875 1.00 3.53 61 SER A CA 7
ATOM 11993 C C . SER A 1 61 ? 26.081 -83.664 -14.401 1.00 64.03 61 SER A C 7
ATOM 11994 O O . SER A 1 61 ? 26.384 -84.835 -14.173 1.00 34.12 61 SER A O 7
ATOM 12002 N N . LEU A 1 62 ? 24.832 -83.209 -14.293 1.00 73.12 62 LEU A N 7
ATOM 12003 C CA . LEU A 1 62 ? 23.720 -84.114 -13.999 1.00 32.44 62 LEU A CA 7
ATOM 12004 C C . LEU A 1 62 ? 23.094 -84.591 -15.302 1.00 13.42 62 LEU A C 7
ATOM 12005 O O . LEU A 1 62 ? 22.843 -83.793 -16.212 1.00 54.02 62 LEU A O 7
ATOM 12021 N N . VAL A 1 63 ? 22.849 -85.892 -15.388 1.00 63.31 63 VAL A N 7
ATOM 12022 C CA . VAL A 1 63 ? 22.176 -86.475 -16.539 1.00 53.30 63 VAL A CA 7
ATOM 12023 C C . VAL A 1 63 ? 20.802 -86.981 -16.116 1.00 24.01 63 VAL A C 7
ATOM 12024 O O . VAL A 1 63 ? 20.547 -87.170 -14.928 1.00 52.40 63 VAL A O 7
ATOM 12037 N N . GLY A 1 64 ? 19.921 -87.173 -17.083 1.00 15.23 64 GLY A N 7
ATOM 12038 C CA . GLY A 1 64 ? 18.559 -87.584 -16.797 1.00 55.25 64 GLY A CA 7
ATOM 12039 C C . GLY A 1 64 ? 17.598 -86.929 -17.756 1.00 30.41 64 GLY A C 7
ATOM 12040 O O . GLY A 1 64 ? 17.866 -86.881 -18.959 1.00 63.55 64 GLY A O 7
ATOM 12044 N N . TYR A 1 65 ? 16.487 -86.414 -17.245 1.00 73.32 65 TYR A N 7
ATOM 12045 C CA . TYR A 1 65 ? 15.535 -85.701 -18.090 1.00 13.32 65 TYR A CA 7
ATOM 12046 C C . TYR A 1 65 ? 14.512 -84.938 -17.253 1.00 31.43 65 TYR A C 7
ATOM 12047 O O . TYR A 1 65 ? 14.299 -85.257 -16.087 1.00 30.44 65 TYR A O 7
ATOM 12065 N N . VAL A 1 66 ? 13.892 -83.926 -17.857 1.00 23.54 66 VAL A N 7
ATOM 12066 C CA . VAL A 1 66 ? 12.819 -83.160 -17.212 1.00 72.34 66 VAL A CA 7
ATOM 12067 C C . VAL A 1 66 ? 11.707 -82.880 -18.219 1.00 10.41 66 VAL A C 7
ATOM 12068 O O . VAL A 1 66 ? 11.983 -82.750 -19.420 1.00 63.31 66 VAL A O 7
ATOM 12081 N N . THR A 1 67 ? 10.467 -82.798 -17.712 1.00 33.35 67 THR A N 7
ATOM 12082 C CA . THR A 1 67 ? 9.271 -82.531 -18.511 1.00 62.00 67 THR A CA 7
ATOM 12083 C C . THR A 1 67 ? 8.187 -81.900 -17.628 1.00 43.22 67 THR A C 7
ATOM 12084 O O . THR A 1 67 ? 8.251 -81.989 -16.402 1.00 43.20 67 THR A O 7
ATOM 12095 N N . ASN A 1 68 ? 7.200 -81.261 -18.253 1.00 24.14 68 ASN A N 7
ATOM 12096 C CA . ASN A 1 68 ? 6.073 -80.674 -17.523 1.00 73.40 68 ASN A CA 7
ATOM 12097 C C . ASN A 1 68 ? 4.886 -81.637 -17.492 1.00 73.12 68 ASN A C 7
ATOM 12098 O O . ASN A 1 68 ? 4.770 -82.523 -18.341 1.00 10.52 68 ASN A O 7
ATOM 12109 N N . ASN A 1 69 ? 4.028 -81.473 -16.487 1.00 74.00 69 ASN A N 7
ATOM 12110 C CA . ASN A 1 69 ? 2.786 -82.233 -16.379 1.00 52.24 69 ASN A CA 7
ATOM 12111 C C . ASN A 1 69 ? 1.615 -81.257 -16.355 1.00 5.25 69 ASN A C 7
ATOM 12112 O O . ASN A 1 69 ? 1.734 -80.160 -15.797 1.00 52.52 69 ASN A O 7
ATOM 12123 N N . GLU A 1 70 ? 0.484 -81.657 -16.928 1.00 63.52 70 GLU A N 7
ATOM 12124 C CA . GLU A 1 70 ? -0.716 -80.816 -16.929 1.00 54.22 70 GLU A CA 7
ATOM 12125 C C . GLU A 1 70 ? -1.262 -80.686 -15.504 1.00 23.41 70 GLU A C 7
ATOM 12126 O O . GLU A 1 70 ? -2.098 -79.829 -15.215 1.00 22.31 70 GLU A O 7
ATOM 12138 N N . ASP A 1 71 ? -0.758 -81.541 -14.616 1.00 53.44 71 ASP A N 7
ATOM 12139 C CA . ASP A 1 71 ? -1.111 -81.503 -13.195 1.00 52.32 71 ASP A CA 7
ATOM 12140 C C . ASP A 1 71 ? -0.610 -80.217 -12.538 1.00 60.33 71 ASP A C 7
ATOM 12141 O O . ASP A 1 71 ? -0.965 -79.915 -11.393 1.00 61.33 71 ASP A O 7
ATOM 12150 N N . GLY A 1 72 ? 0.223 -79.465 -13.260 1.00 2.22 72 GLY A N 7
ATOM 12151 C CA . GLY A 1 72 ? 0.853 -78.288 -12.690 1.00 24.21 72 GLY A CA 7
ATOM 12152 C C . GLY A 1 72 ? 2.108 -78.663 -11.934 1.00 64.40 72 GLY A C 7
ATOM 12153 O O . GLY A 1 72 ? 2.523 -77.973 -11.001 1.00 24.14 72 GLY A O 7
ATOM 12157 N N . SER A 1 73 ? 2.705 -79.778 -12.344 1.00 74.30 73 SER A N 7
ATOM 12158 C CA . SER A 1 73 ? 3.921 -80.283 -11.727 1.00 53.52 73 SER A CA 7
ATOM 12159 C C . SER A 1 73 ? 4.993 -80.532 -12.785 1.00 5.24 73 SER A C 7
ATOM 12160 O O . SER A 1 73 ? 4.680 -80.874 -13.926 1.00 20.32 73 SER A O 7
ATOM 12168 N N . VAL A 1 74 ? 6.248 -80.330 -12.410 1.00 2.14 74 VAL A N 7
ATOM 12169 C CA . VAL A 1 74 ? 7.379 -80.616 -13.284 1.00 23.14 74 VAL A CA 7
ATOM 12170 C C . VAL A 1 74 ? 8.068 -81.894 -12.817 1.00 45.15 74 VAL A C 7
ATOM 12171 O O . VAL A 1 74 ? 8.508 -81.979 -11.670 1.00 50.12 74 VAL A O 7
ATOM 12184 N N . SER A 1 75 ? 8.142 -82.886 -13.694 1.00 24.41 75 SER A N 7
ATOM 12185 C CA . SER A 1 75 ? 8.686 -84.191 -13.336 1.00 33.53 75 SER A CA 7
ATOM 12186 C C . SER A 1 75 ? 9.929 -84.508 -14.166 1.00 25.55 75 SER A C 7
ATOM 12187 O O . SER A 1 75 ? 10.157 -83.904 -15.213 1.00 44.43 75 SER A O 7
ATOM 12195 N N . GLY A 1 76 ? 10.728 -85.457 -13.691 1.00 32.44 76 GLY A N 7
ATOM 12196 C CA . GLY A 1 76 ? 11.925 -85.858 -14.404 1.00 51.54 76 GLY A CA 7
ATOM 12197 C C . GLY A 1 76 ? 12.775 -86.813 -13.591 1.00 43.42 76 GLY A C 7
ATOM 12198 O O . GLY A 1 76 ? 12.305 -87.372 -12.603 1.00 53.55 76 GLY A O 7
ATOM 12202 N N . VAL A 1 77 ? 14.021 -87.008 -14.011 1.00 42.05 77 VAL A N 7
ATOM 12203 C CA . VAL A 1 77 ? 14.964 -87.869 -13.301 1.00 43.44 77 VAL A CA 7
ATOM 12204 C C . VAL A 1 77 ? 16.354 -87.237 -13.315 1.00 74.14 77 VAL A C 7
ATOM 12205 O O . VAL A 1 77 ? 16.761 -86.659 -14.329 1.00 42.33 77 VAL A O 7
ATOM 12218 N N . VAL A 1 78 ? 17.064 -87.338 -12.192 1.00 11.12 78 VAL A N 7
ATOM 12219 C CA . VAL A 1 78 ? 18.443 -86.868 -12.087 1.00 13.11 78 VAL A CA 7
ATOM 12220 C C . VAL A 1 78 ? 19.359 -88.054 -11.777 1.00 3.40 78 VAL A C 7
ATOM 12221 O O . VAL A 1 78 ? 18.990 -88.946 -11.003 1.00 63.53 78 VAL A O 7
ATOM 12234 N N . GLN A 1 79 ? 20.535 -88.075 -12.392 1.00 61.04 79 GLN A N 7
ATOM 12235 C CA . GLN A 1 79 ? 21.481 -89.173 -12.219 1.00 72.34 79 GLN A CA 7
ATOM 12236 C C . GLN A 1 79 ? 22.906 -88.617 -12.175 1.00 51.25 79 GLN A C 7
ATOM 12237 O O . GLN A 1 79 ? 23.278 -87.788 -13.012 1.00 1.41 79 GLN A O 7
ATOM 12251 N N . GLY A 1 80 ? 23.688 -89.053 -11.191 1.00 73.20 80 GLY A N 7
ATOM 12252 C CA . GLY A 1 80 ? 25.078 -88.631 -11.085 1.00 70.11 80 GLY A CA 7
ATOM 12253 C C . GLY A 1 80 ? 25.630 -88.843 -9.686 1.00 45.11 80 GLY A C 7
ATOM 12254 O O . GLY A 1 80 ? 25.049 -89.598 -8.907 1.00 30.00 80 GLY A O 7
ATOM 12258 N N . PRO A 1 81 ? 26.763 -88.202 -9.339 1.00 21.24 81 PRO A N 7
ATOM 12259 C CA . PRO A 1 81 ? 27.323 -88.258 -7.981 1.00 24.25 81 PRO A CA 7
ATOM 12260 C C . PRO A 1 81 ? 26.432 -87.509 -6.991 1.00 43.11 81 PRO A C 7
ATOM 12261 O O . PRO A 1 81 ? 25.980 -86.400 -7.278 1.00 61.12 81 PRO A O 7
ATOM 12272 N N . LYS A 1 82 ? 26.205 -88.105 -5.821 1.00 34.24 82 LYS A N 7
ATOM 12273 C CA . LYS A 1 82 ? 25.239 -87.576 -4.856 1.00 65.22 82 LYS A CA 7
ATOM 12274 C C . LYS A 1 82 ? 25.520 -86.117 -4.491 1.00 10.03 82 LYS A C 7
ATOM 12275 O O . LYS A 1 82 ? 24.619 -85.405 -4.055 1.00 13.55 82 LYS A O 7
ATOM 12294 N N . GLU A 1 83 ? 26.761 -85.672 -4.674 1.00 45.34 83 GLU A N 7
ATOM 12295 C CA . GLU A 1 83 ? 27.128 -84.292 -4.360 1.00 53.14 83 GLU A CA 7
ATOM 12296 C C . GLU A 1 83 ? 26.487 -83.337 -5.360 1.00 41.52 83 GLU A C 7
ATOM 12297 O O . GLU A 1 83 ? 25.833 -82.366 -4.983 1.00 1.31 83 GLU A O 7
ATOM 12309 N N . GLN A 1 84 ? 26.675 -83.626 -6.641 1.00 71.32 84 GLN A N 7
ATOM 12310 C CA . GLN A 1 84 ? 26.119 -82.794 -7.702 1.00 73.41 84 GLN A CA 7
ATOM 12311 C C . GLN A 1 84 ? 24.605 -82.975 -7.768 1.00 4.41 84 GLN A C 7
ATOM 12312 O O . GLN A 1 84 ? 23.866 -82.035 -8.077 1.00 35.12 84 GLN A O 7
ATOM 12326 N N . VAL A 1 85 ? 24.145 -84.184 -7.457 1.00 33.13 85 VAL A N 7
ATOM 12327 C CA . VAL A 1 85 ? 22.720 -84.445 -7.319 1.00 22.34 85 VAL A CA 7
ATOM 12328 C C . VAL A 1 85 ? 22.152 -83.565 -6.208 1.00 73.43 85 VAL A C 7
ATOM 12329 O O . VAL A 1 85 ? 21.093 -82.958 -6.363 1.00 53.31 85 VAL A O 7
ATOM 12342 N N . ASP A 1 86 ? 22.886 -83.478 -5.096 1.00 15.30 86 ASP A N 7
ATOM 12343 C CA . ASP A 1 86 ? 22.501 -82.619 -3.973 1.00 63.23 86 ASP A CA 7
ATOM 12344 C C . ASP A 1 86 ? 22.482 -81.156 -4.411 1.00 64.31 86 ASP A C 7
ATOM 12345 O O . ASP A 1 86 ? 21.615 -80.389 -3.998 1.00 72.04 86 ASP A O 7
ATOM 12354 N N . ALA A 1 87 ? 23.441 -80.783 -5.262 1.00 21.34 87 ALA A N 7
ATOM 12355 C CA . ALA A 1 87 ? 23.483 -79.444 -5.843 1.00 34.53 87 ALA A CA 7
ATOM 12356 C C . ALA A 1 87 ? 22.206 -79.174 -6.633 1.00 20.20 87 ALA A C 7
ATOM 12357 O O . ALA A 1 87 ? 21.641 -78.075 -6.583 1.00 62.15 87 ALA A O 7
ATOM 12364 N N . PHE A 1 88 ? 21.760 -80.195 -7.360 1.00 23.24 88 PHE A N 7
ATOM 12365 C CA . PHE A 1 88 ? 20.545 -80.101 -8.160 1.00 53.22 88 PHE A CA 7
ATOM 12366 C C . PHE A 1 88 ? 19.312 -80.053 -7.250 1.00 41.43 88 PHE A C 7
ATOM 12367 O O . PHE A 1 88 ? 18.347 -79.342 -7.533 1.00 24.23 88 PHE A O 7
ATOM 12384 N N . VAL A 1 89 ? 19.355 -80.803 -6.148 1.00 5.13 89 VAL A N 7
ATOM 12385 C CA . VAL A 1 89 ? 18.285 -80.770 -5.149 1.00 63.22 89 VAL A CA 7
ATOM 12386 C C . VAL A 1 89 ? 18.179 -79.367 -4.550 1.00 22.42 89 VAL A C 7
ATOM 12387 O O . VAL A 1 89 ? 17.090 -78.801 -4.450 1.00 63.11 89 VAL A O 7
ATOM 12400 N N . LYS A 1 90 ? 19.326 -78.818 -4.161 1.00 72.24 90 LYS A N 7
ATOM 12401 C CA . LYS A 1 90 ? 19.397 -77.469 -3.612 1.00 63.21 90 LYS A CA 7
ATOM 12402 C C . LYS A 1 90 ? 18.824 -76.471 -4.611 1.00 31.12 90 LYS A C 7
ATOM 12403 O O . LYS A 1 90 ? 18.042 -75.589 -4.252 1.00 14.12 90 LYS A O 7
ATOM 12422 N N . TYR A 1 91 ? 19.202 -76.638 -5.876 1.00 10.11 91 TYR A N 7
ATOM 12423 C CA . TYR A 1 91 ? 18.699 -75.797 -6.953 1.00 12.44 91 TYR A CA 7
ATOM 12424 C C . TYR A 1 91 ? 17.184 -75.945 -7.082 1.00 44.40 91 TYR A C 7
ATOM 12425 O O . TYR A 1 91 ? 16.464 -74.971 -7.319 1.00 2.03 91 TYR A O 7
ATOM 12443 N N . LEU A 1 92 ? 16.715 -77.169 -6.911 1.00 51.34 92 LEU A N 7
ATOM 12444 C CA . LEU A 1 92 ? 15.297 -77.479 -7.032 1.00 60.14 92 LEU A CA 7
ATOM 12445 C C . LEU A 1 92 ? 14.512 -76.807 -5.900 1.00 5.34 92 LEU A C 7
ATOM 12446 O O . LEU A 1 92 ? 13.437 -76.248 -6.120 1.00 21.55 92 LEU A O 7
ATOM 12462 N N . HIS A 1 93 ? 15.068 -76.866 -4.689 1.00 5.42 93 HIS A N 7
ATOM 12463 C CA . HIS A 1 93 ? 14.457 -76.240 -3.514 1.00 23.34 93 HIS A CA 7
ATOM 12464 C C . HIS A 1 93 ? 14.441 -74.719 -3.654 1.00 11.23 93 HIS A C 7
ATOM 12465 O O . HIS A 1 93 ? 13.614 -74.039 -3.039 1.00 14.15 93 HIS A O 7
ATOM 12480 N N . LYS A 1 94 ? 15.368 -74.188 -4.449 1.00 64.43 94 LYS A N 7
ATOM 12481 C CA . LYS A 1 94 ? 15.390 -72.762 -4.756 1.00 13.01 94 LYS A CA 7
ATOM 12482 C C . LYS A 1 94 ? 14.124 -72.380 -5.516 1.00 4.10 94 LYS A C 7
ATOM 12483 O O . LYS A 1 94 ? 13.463 -71.390 -5.191 1.00 53.20 94 LYS A O 7
ATOM 12502 N N . GLY A 1 95 ? 13.789 -73.186 -6.518 1.00 31.54 95 GLY A N 7
ATOM 12503 C CA . GLY A 1 95 ? 12.578 -72.972 -7.285 1.00 21.24 95 GLY A CA 7
ATOM 12504 C C . GLY A 1 95 ? 12.675 -71.782 -8.219 1.00 10.52 95 GLY A C 7
ATOM 12505 O O . GLY A 1 95 ? 13.710 -71.107 -8.280 1.00 3.03 95 GLY A O 7
ATOM 12509 N N . SER A 1 96 ? 11.592 -71.523 -8.942 1.00 75.45 96 SER A N 7
ATOM 12510 C CA . SER A 1 96 ? 11.539 -70.421 -9.895 1.00 64.44 96 SER A CA 7
ATOM 12511 C C . SER A 1 96 ? 11.466 -69.081 -9.154 1.00 73.22 96 SER A C 7
ATOM 12512 O O . SER A 1 96 ? 10.876 -68.994 -8.073 1.00 41.20 96 SER A O 7
ATOM 12520 N N . PRO A 1 97 ? 12.084 -68.022 -9.716 1.00 15.32 97 PRO A N 7
ATOM 12521 C CA . PRO A 1 97 ? 12.069 -66.683 -9.113 1.00 63.34 97 PRO A CA 7
ATOM 12522 C C . PRO A 1 97 ? 10.671 -66.060 -9.116 1.00 3.15 97 PRO A C 7
ATOM 12523 O O . PRO A 1 97 ? 10.374 -65.183 -8.302 1.00 13.01 97 PRO A O 7
ATOM 12534 N N . LYS A 1 98 ? 9.824 -66.513 -10.040 1.00 53.54 98 LYS A N 7
ATOM 12535 C CA . LYS A 1 98 ? 8.469 -65.969 -10.182 1.00 24.34 98 LYS A CA 7
ATOM 12536 C C . LYS A 1 98 ? 7.411 -67.036 -9.892 1.00 74.31 98 LYS A C 7
ATOM 12537 O O . LYS A 1 98 ? 6.294 -66.715 -9.479 1.00 21.32 98 LYS A O 7
ATOM 12556 N N . SER A 1 99 ? 7.765 -68.299 -10.104 1.00 22.33 99 SER A N 7
ATOM 12557 C CA . SER A 1 99 ? 6.848 -69.405 -9.847 1.00 33.13 99 SER A CA 7
ATOM 12558 C C . SER A 1 99 ? 7.208 -70.080 -8.522 1.00 51.15 99 SER A C 7
ATOM 12559 O O . SER A 1 99 ? 8.155 -70.871 -8.454 1.00 65.20 99 SER A O 7
ATOM 12567 N N . VAL A 1 100 ? 6.472 -69.739 -7.465 1.00 74.22 100 VAL A N 7
ATOM 12568 C CA . VAL A 1 100 ? 6.717 -70.306 -6.145 1.00 45.42 100 VAL A CA 7
ATOM 12569 C C . VAL A 1 100 ? 6.244 -71.755 -6.104 1.00 51.00 100 VAL A C 7
ATOM 12570 O O . VAL A 1 100 ? 5.154 -72.072 -6.582 1.00 74.34 100 VAL A O 7
ATOM 12583 N N . VAL A 1 101 ? 7.076 -72.630 -5.551 1.00 73.33 101 VAL A N 7
ATOM 12584 C CA . VAL A 1 101 ? 6.749 -74.047 -5.440 1.00 33.12 101 VAL A CA 7
ATOM 12585 C C . VAL A 1 101 ? 5.913 -74.314 -4.189 1.00 14.21 101 VAL A C 7
ATOM 12586 O O . VAL A 1 101 ? 6.035 -73.609 -3.185 1.00 71.23 101 VAL A O 7
ATOM 12599 N N . LYS A 1 102 ? 5.048 -75.317 -4.268 1.00 25.24 102 LYS A N 7
ATOM 12600 C CA . LYS A 1 102 ? 4.222 -75.715 -3.130 1.00 22.23 102 LYS A CA 7
ATOM 12601 C C . LYS A 1 102 ? 4.856 -76.903 -2.405 1.00 52.51 102 LYS A C 7
ATOM 12602 O O . LYS A 1 102 ? 4.804 -76.994 -1.180 1.00 64.20 102 LYS A O 7
ATOM 12621 N N . LYS A 1 103 ? 5.458 -77.806 -3.175 1.00 12.03 103 LYS A N 7
ATOM 12622 C CA . LYS A 1 103 ? 6.077 -79.008 -2.616 1.00 72.44 103 LYS A CA 7
ATOM 12623 C C . LYS A 1 103 ? 6.913 -79.724 -3.672 1.00 14.24 103 LYS A C 7
ATOM 12624 O O . LYS A 1 103 ? 6.500 -79.839 -4.831 1.00 53.50 103 LYS A O 7
ATOM 12643 N N . VAL A 1 104 ? 8.089 -80.190 -3.263 1.00 20.25 104 VAL A N 7
ATOM 12644 C CA . VAL A 1 104 ? 8.962 -80.979 -4.122 1.00 63.52 104 VAL A CA 7
ATOM 12645 C C . VAL A 1 104 ? 8.935 -82.442 -3.679 1.00 23.40 104 VAL A C 7
ATOM 12646 O O . VAL A 1 104 ? 9.034 -82.742 -2.487 1.00 41.12 104 VAL A O 7
ATOM 12659 N N . SER A 1 105 ? 8.798 -83.349 -4.636 1.00 70.15 105 SER A N 7
ATOM 12660 C CA . SER A 1 105 ? 8.604 -84.760 -4.345 1.00 14.10 105 SER A CA 7
ATOM 12661 C C . SER A 1 105 ? 9.605 -85.587 -5.136 1.00 74.04 105 SER A C 7
ATOM 12662 O O . SER A 1 105 ? 9.643 -85.524 -6.368 1.00 24.02 105 SER A O 7
ATOM 12670 N N . ILE A 1 106 ? 10.429 -86.338 -4.425 1.00 60.24 106 ILE A N 7
ATOM 12671 C CA . ILE A 1 106 ? 11.498 -87.104 -5.043 1.00 10.30 106 ILE A CA 7
ATOM 12672 C C . ILE A 1 106 ? 11.201 -88.600 -4.944 1.00 61.14 106 ILE A C 7
ATOM 12673 O O . ILE A 1 106 ? 10.447 -89.032 -4.067 1.00 52.41 106 ILE A O 7
ATOM 12689 N N . HIS A 1 107 ? 11.766 -89.383 -5.864 1.00 62.33 107 HIS A N 7
ATOM 12690 C CA . HIS A 1 107 ? 11.570 -90.831 -5.881 1.00 42.21 107 HIS A CA 7
ATOM 12691 C C . HIS A 1 107 ? 12.913 -91.553 -5.898 1.00 3.14 107 HIS A C 7
ATOM 12692 O O . HIS A 1 107 ? 13.868 -91.101 -6.536 1.00 44.31 107 HIS A O 7
ATOM 12707 N N . ALA A 1 108 ? 12.937 -92.701 -5.237 1.00 62.21 108 ALA A N 7
ATOM 12708 C CA . ALA A 1 108 ? 14.142 -93.505 -5.021 1.00 71.54 108 ALA A CA 7
ATOM 12709 C C . ALA A 1 108 ? 14.605 -94.254 -6.276 1.00 51.20 108 ALA A C 7
ATOM 12710 O O . ALA A 1 108 ? 15.534 -95.064 -6.202 1.00 13.21 108 ALA A O 7
ATOM 12717 N N . SER A 1 109 ? 13.953 -94.003 -7.411 1.00 22.12 109 SER A N 7
ATOM 12718 C CA . SER A 1 109 ? 14.137 -94.820 -8.614 1.00 13.31 109 SER A CA 7
ATOM 12719 C C . SER A 1 109 ? 15.588 -94.810 -9.099 1.00 70.35 109 SER A C 7
ATOM 12720 O O . SER A 1 109 ? 16.250 -93.774 -9.105 1.00 20.01 109 SER A O 7
ATOM 12728 N N . SER A 1 110 ? 16.052 -95.988 -9.506 1.00 53.15 110 SER A N 7
ATOM 12729 C CA . SER A 1 110 ? 17.446 -96.221 -9.865 1.00 44.34 110 SER A CA 7
ATOM 12730 C C . SER A 1 110 ? 17.774 -95.764 -11.293 1.00 21.33 110 SER A C 7
ATOM 12731 O O . SER A 1 110 ? 16.904 -95.275 -12.018 1.00 40.12 110 SER A O 7
ATOM 12739 N N . ARG A 1 111 ? 19.049 -95.932 -11.663 1.00 10.21 111 ARG A N 7
ATOM 12740 C CA . ARG A 1 111 ? 19.607 -95.461 -12.938 1.00 70.34 111 ARG A CA 7
ATOM 12741 C C . ARG A 1 111 ? 18.693 -95.755 -14.136 1.00 33.55 111 ARG A C 7
ATOM 12742 O O . ARG A 1 111 ? 18.206 -96.877 -14.308 1.00 43.23 111 ARG A O 7
ATOM 12763 N N . VAL A 1 112 ? 18.487 -94.734 -14.968 1.00 42.33 112 VAL A N 7
ATOM 12764 C CA . VAL A 1 112 ? 17.641 -94.832 -16.160 1.00 22.53 112 VAL A CA 7
ATOM 12765 C C . VAL A 1 112 ? 18.359 -94.243 -17.379 1.00 21.24 112 VAL A C 7
ATOM 12766 O O . VAL A 1 112 ? 19.475 -93.730 -17.261 1.00 51.15 112 VAL A O 7
ATOM 12779 N N . ASP A 1 113 ? 17.726 -94.345 -18.547 1.00 71.41 113 ASP A N 7
ATOM 12780 C CA . ASP A 1 113 ? 18.257 -93.749 -19.776 1.00 61.45 113 ASP A CA 7
ATOM 12781 C C . ASP A 1 113 ? 18.012 -92.241 -19.774 1.00 54.52 113 ASP A C 7
ATOM 12782 O O . ASP A 1 113 ? 16.871 -91.791 -19.647 1.00 71.24 113 ASP A O 7
ATOM 12791 N N . ALA A 1 114 ? 19.082 -91.465 -19.913 1.00 61.52 114 ALA A N 7
ATOM 12792 C CA . ALA A 1 114 ? 18.985 -90.007 -19.907 1.00 14.04 114 ALA A CA 7
ATOM 12793 C C . ALA A 1 114 ? 18.541 -89.477 -21.270 1.00 42.21 114 ALA A C 7
ATOM 12794 O O . ALA A 1 114 ? 18.997 -89.953 -22.314 1.00 32.43 114 ALA A O 7
ATOM 12801 N N . ASP A 1 115 ? 17.660 -88.485 -21.247 1.00 54.31 115 ASP A N 7
ATOM 12802 C CA . ASP A 1 115 ? 17.130 -87.872 -22.464 1.00 31.20 115 ASP A CA 7
ATOM 12803 C C . ASP A 1 115 ? 17.521 -86.400 -22.536 1.00 74.33 115 ASP A C 7
ATOM 12804 O O . ASP A 1 115 ? 18.099 -85.945 -23.526 1.00 33.11 115 ASP A O 7
ATOM 12813 N N . GLY A 1 116 ? 17.234 -85.668 -21.466 1.00 25.12 116 GLY A N 7
ATOM 12814 C CA . GLY A 1 116 ? 17.444 -84.230 -21.458 1.00 51.02 116 GLY A CA 7
ATOM 12815 C C . GLY A 1 116 ? 16.445 -83.503 -20.571 1.00 52.42 116 GLY A C 7
ATOM 12816 O O . GLY A 1 116 ? 15.287 -83.921 -20.437 1.00 24.24 116 GLY A O 7
ATOM 12820 N N . PHE A 1 117 ? 16.888 -82.423 -19.950 1.00 5.24 117 PHE A N 7
ATOM 12821 C CA . PHE A 1 117 ? 16.035 -81.641 -19.069 1.00 2.31 117 PHE A CA 7
ATOM 12822 C C . PHE A 1 117 ? 15.336 -80.555 -19.882 1.00 32.41 117 PHE A C 7
ATOM 12823 O O . PHE A 1 117 ? 15.990 -79.628 -20.364 1.00 0.02 117 PHE A O 7
ATOM 12840 N N . GLU A 1 118 ? 14.014 -80.656 -20.043 1.00 33.04 118 GLU A N 7
ATOM 12841 C CA . GLU A 1 118 ? 13.280 -79.649 -20.798 1.00 23.02 118 GLU A CA 7
ATOM 12842 C C . GLU A 1 118 ? 11.833 -79.591 -20.354 1.00 63.02 118 GLU A C 7
ATOM 12843 O O . GLU A 1 118 ? 11.378 -80.422 -19.583 1.00 13.12 118 GLU A O 7
ATOM 12855 N N . ILE A 1 119 ? 11.107 -78.590 -20.803 1.00 14.51 119 ILE A N 7
ATOM 12856 C CA . ILE A 1 119 ? 9.708 -78.480 -20.450 1.00 51.30 119 ILE A CA 7
ATOM 12857 C C . ILE A 1 119 ? 8.842 -78.971 -21.603 1.00 62.21 119 ILE A C 7
ATOM 12858 O O . ILE A 1 119 ? 8.459 -78.208 -22.490 1.00 44.42 119 ILE A O 7
ATOM 12874 N N . ARG A 1 120 ? 8.613 -80.280 -21.612 1.00 2.03 120 ARG A N 7
ATOM 12875 C CA . ARG A 1 120 ? 7.717 -80.912 -22.573 1.00 61.44 120 ARG A CA 7
ATOM 12876 C C . ARG A 1 120 ? 6.278 -80.742 -22.128 1.00 32.31 120 ARG A C 7
ATOM 12877 O O . ARG A 1 120 ? 5.979 -80.830 -20.936 1.00 1.25 120 ARG A O 7
ATOM 12898 N N . ARG A 1 121 ? 5.399 -80.493 -23.087 1.00 14.01 121 ARG A N 7
ATOM 12899 C CA . ARG A 1 121 ? 3.977 -80.334 -22.814 1.00 75.33 121 ARG A CA 7
ATOM 12900 C C . ARG A 1 121 ? 3.184 -81.003 -23.933 1.00 64.21 121 ARG A C 7
ATOM 12901 O O . ARG A 1 121 ? 2.759 -80.303 -24.875 1.00 51.44 121 ARG A O 7
ATOM 12923 N N . MET A 1 1 ? -40.752 -83.184 48.267 1.00 52.12 1 MET A N 8
ATOM 12924 C CA . MET A 1 1 ? -39.896 -84.380 48.094 1.00 51.22 1 MET A CA 8
ATOM 12925 C C . MET A 1 1 ? -38.641 -84.012 47.310 1.00 31.51 1 MET A C 8
ATOM 12926 O O . MET A 1 1 ? -38.666 -83.943 46.079 1.00 43.23 1 MET A O 8
ATOM 12942 N N . ALA A 1 2 ? -37.553 -83.751 48.025 1.00 23.30 2 ALA A N 8
ATOM 12943 C CA . ALA A 1 2 ? -36.286 -83.381 47.403 1.00 11.25 2 ALA A CA 8
ATOM 12944 C C . ALA A 1 2 ? -35.390 -84.606 47.244 1.00 62.11 2 ALA A C 8
ATOM 12945 O O . ALA A 1 2 ? -35.272 -85.419 48.161 1.00 12.45 2 ALA A O 8
ATOM 12952 N N . HIS A 1 3 ? -34.768 -84.736 46.078 1.00 20.45 3 HIS A N 8
ATOM 12953 C CA . HIS A 1 3 ? -33.851 -85.841 45.805 1.00 41.31 3 HIS A CA 8
ATOM 12954 C C . HIS A 1 3 ? -32.410 -85.387 46.025 1.00 14.54 3 HIS A C 8
ATOM 12955 O O . HIS A 1 3 ? -32.030 -84.289 45.614 1.00 61.24 3 HIS A O 8
ATOM 12970 N N . HIS A 1 4 ? -31.611 -86.228 46.672 1.00 51.22 4 HIS A N 8
ATOM 12971 C CA . HIS A 1 4 ? -30.228 -85.882 46.988 1.00 51.34 4 HIS A CA 8
ATOM 12972 C C . HIS A 1 4 ? -29.309 -86.262 45.832 1.00 0.14 4 HIS A C 8
ATOM 12973 O O . HIS A 1 4 ? -29.543 -87.257 45.142 1.00 74.33 4 HIS A O 8
ATOM 12988 N N . HIS A 1 5 ? -28.275 -85.456 45.619 1.00 1.20 5 HIS A N 8
ATOM 12989 C CA . HIS A 1 5 ? -27.383 -85.615 44.470 1.00 3.11 5 HIS A CA 8
ATOM 12990 C C . HIS A 1 5 ? -26.010 -86.111 44.919 1.00 72.12 5 HIS A C 8
ATOM 12991 O O . HIS A 1 5 ? -25.768 -86.296 46.112 1.00 25.44 5 HIS A O 8
ATOM 13006 N N . HIS A 1 6 ? -25.112 -86.329 43.958 1.00 74.41 6 HIS A N 8
ATOM 13007 C CA . HIS A 1 6 ? -23.752 -86.786 44.250 1.00 62.44 6 HIS A CA 8
ATOM 13008 C C . HIS A 1 6 ? -22.746 -85.998 43.418 1.00 42.35 6 HIS A C 8
ATOM 13009 O O . HIS A 1 6 ? -22.842 -85.968 42.188 1.00 32.12 6 HIS A O 8
ATOM 13024 N N . HIS A 1 7 ? -21.792 -85.360 44.087 1.00 3.41 7 HIS A N 8
ATOM 13025 C CA . HIS A 1 7 ? -20.725 -84.624 43.411 1.00 22.42 7 HIS A CA 8
ATOM 13026 C C . HIS A 1 7 ? -19.516 -85.533 43.181 1.00 74.24 7 HIS A C 8
ATOM 13027 O O . HIS A 1 7 ? -18.822 -85.905 44.129 1.00 22.25 7 HIS A O 8
ATOM 13042 N N . HIS A 1 8 ? -19.274 -85.897 41.924 1.00 1.42 8 HIS A N 8
ATOM 13043 C CA . HIS A 1 8 ? -18.140 -86.759 41.572 1.00 40.41 8 HIS A CA 8
ATOM 13044 C C . HIS A 1 8 ? -16.822 -85.992 41.696 1.00 31.21 8 HIS A C 8
ATOM 13045 O O . HIS A 1 8 ? -16.771 -84.781 41.453 1.00 1.54 8 HIS A O 8
ATOM 13060 N N . MET A 1 9 ? -15.761 -86.701 42.067 1.00 32.43 9 MET A N 8
ATOM 13061 C CA . MET A 1 9 ? -14.441 -86.103 42.233 1.00 63.23 9 MET A CA 8
ATOM 13062 C C . MET A 1 9 ? -13.352 -87.147 42.002 1.00 31.31 9 MET A C 8
ATOM 13063 O O . MET A 1 9 ? -13.648 -88.320 41.767 1.00 61.42 9 MET A O 8
ATOM 13077 N N . GLY A 1 10 ? -12.097 -86.712 42.065 1.00 41.12 10 GLY A N 8
ATOM 13078 C CA . GLY A 1 10 ? -10.976 -87.617 41.887 1.00 0.44 10 GLY A CA 8
ATOM 13079 C C . GLY A 1 10 ? -9.681 -86.867 41.652 1.00 11.55 10 GLY A C 8
ATOM 13080 O O . GLY A 1 10 ? -9.648 -85.912 40.873 1.00 74.43 10 GLY A O 8
ATOM 13084 N N . THR A 1 11 ? -8.619 -87.294 42.323 1.00 73.24 11 THR A N 8
ATOM 13085 C CA . THR A 1 11 ? -7.317 -86.654 42.200 1.00 53.21 11 THR A CA 8
ATOM 13086 C C . THR A 1 11 ? -6.676 -86.969 40.845 1.00 62.12 11 THR A C 8
ATOM 13087 O O . THR A 1 11 ? -6.834 -88.072 40.311 1.00 32.23 11 THR A O 8
ATOM 13098 N N . LEU A 1 12 ? -5.959 -85.995 40.296 1.00 73.43 12 LEU A N 8
ATOM 13099 C CA . LEU A 1 12 ? -5.338 -86.125 38.977 1.00 60.44 12 LEU A CA 8
ATOM 13100 C C . LEU A 1 12 ? -3.958 -86.786 39.089 1.00 2.34 12 LEU A C 8
ATOM 13101 O O . LEU A 1 12 ? -3.404 -86.899 40.186 1.00 43.41 12 LEU A O 8
ATOM 13117 N N . GLU A 1 13 ? -3.427 -87.233 37.951 1.00 52.03 13 GLU A N 8
ATOM 13118 C CA . GLU A 1 13 ? -2.097 -87.834 37.872 1.00 22.25 13 GLU A CA 8
ATOM 13119 C C . GLU A 1 13 ? -1.310 -87.149 36.751 1.00 62.32 13 GLU A C 8
ATOM 13120 O O . GLU A 1 13 ? -1.872 -86.842 35.698 1.00 2.42 13 GLU A O 8
ATOM 13132 N N . ALA A 1 14 ? -0.019 -86.911 36.973 1.00 75.13 14 ALA A N 8
ATOM 13133 C CA . ALA A 1 14 ? 0.794 -86.147 36.024 1.00 74.41 14 ALA A CA 8
ATOM 13134 C C . ALA A 1 14 ? 2.045 -86.916 35.601 1.00 5.34 14 ALA A C 8
ATOM 13135 O O . ALA A 1 14 ? 2.401 -87.930 36.205 1.00 31.41 14 ALA A O 8
ATOM 13142 N N . GLN A 1 15 ? 2.705 -86.417 34.560 1.00 73.23 15 GLN A N 8
ATOM 13143 C CA . GLN A 1 15 ? 3.934 -87.018 34.041 1.00 10.44 15 GLN A CA 8
ATOM 13144 C C . GLN A 1 15 ? 5.078 -86.008 34.092 1.00 33.22 15 GLN A C 8
ATOM 13145 O O . GLN A 1 15 ? 4.848 -84.814 34.300 1.00 53.33 15 GLN A O 8
ATOM 13159 N N . THR A 1 16 ? 6.303 -86.488 33.901 1.00 2.53 16 THR A N 8
ATOM 13160 C CA . THR A 1 16 ? 7.489 -85.636 33.959 1.00 64.02 16 THR A CA 8
ATOM 13161 C C . THR A 1 16 ? 7.974 -85.269 32.552 1.00 10.20 16 THR A C 8
ATOM 13162 O O . THR A 1 16 ? 7.545 -85.868 31.561 1.00 24.02 16 THR A O 8
ATOM 13173 N N . GLN A 1 17 ? 8.863 -84.280 32.478 1.00 71.03 17 GLN A N 8
ATOM 13174 C CA . GLN A 1 17 ? 9.430 -83.828 31.207 1.00 43.41 17 GLN A CA 8
ATOM 13175 C C . GLN A 1 17 ? 10.611 -84.716 30.806 1.00 71.34 17 GLN A C 8
ATOM 13176 O O . GLN A 1 17 ? 11.313 -85.251 31.666 1.00 24.31 17 GLN A O 8
ATOM 13190 N N . GLY A 1 18 ? 10.815 -84.869 29.499 1.00 1.13 18 GLY A N 8
ATOM 13191 C CA . GLY A 1 18 ? 11.907 -85.684 28.997 1.00 52.34 18 GLY A CA 8
ATOM 13192 C C . GLY A 1 18 ? 13.261 -85.003 29.142 1.00 34.32 18 GLY A C 8
ATOM 13193 O O . GLY A 1 18 ? 13.344 -83.885 29.656 1.00 71.43 18 GLY A O 8
ATOM 13197 N N . PRO A 1 19 ? 14.347 -85.654 28.684 1.00 11.21 19 PRO A N 8
ATOM 13198 C CA . PRO A 1 19 ? 15.708 -85.118 28.802 1.00 44.43 19 PRO A CA 8
ATOM 13199 C C . PRO A 1 19 ? 16.010 -84.036 27.760 1.00 61.53 19 PRO A C 8
ATOM 13200 O O . PRO A 1 19 ? 16.990 -83.297 27.888 1.00 33.10 19 PRO A O 8
ATOM 13211 N N . GLY A 1 20 ? 15.169 -83.950 26.731 1.00 53.25 20 GLY A N 8
ATOM 13212 C CA . GLY A 1 20 ? 15.367 -82.968 25.675 1.00 63.03 20 GLY A CA 8
ATOM 13213 C C . GLY A 1 20 ? 15.684 -83.620 24.342 1.00 10.53 20 GLY A C 8
ATOM 13214 O O . GLY A 1 20 ? 14.985 -84.543 23.917 1.00 74.25 20 GLY A O 8
ATOM 13218 N N . SER A 1 21 ? 16.739 -83.148 23.681 1.00 73.15 21 SER A N 8
ATOM 13219 C CA . SER A 1 21 ? 17.140 -83.672 22.378 1.00 14.22 21 SER A CA 8
ATOM 13220 C C . SER A 1 21 ? 18.634 -83.459 22.137 1.00 10.43 21 SER A C 8
ATOM 13221 O O . SER A 1 21 ? 19.209 -82.462 22.579 1.00 10.21 21 SER A O 8
ATOM 13229 N N . MET A 1 22 ? 19.249 -84.403 21.435 1.00 63.14 22 MET A N 8
ATOM 13230 C CA . MET A 1 22 ? 20.668 -84.332 21.093 1.00 73.31 22 MET A CA 8
ATOM 13231 C C . MET A 1 22 ? 20.851 -84.657 19.610 1.00 20.42 22 MET A C 8
ATOM 13232 O O . MET A 1 22 ? 19.992 -85.304 19.004 1.00 43.13 22 MET A O 8
ATOM 13246 N N . GLN A 1 23 ? 21.952 -84.197 19.025 1.00 42.32 23 GLN A N 8
ATOM 13247 C CA . GLN A 1 23 ? 22.251 -84.473 17.619 1.00 71.32 23 GLN A CA 8
ATOM 13248 C C . GLN A 1 23 ? 22.631 -85.945 17.422 1.00 74.11 23 GLN A C 8
ATOM 13249 O O . GLN A 1 23 ? 22.666 -86.723 18.380 1.00 61.22 23 GLN A O 8
ATOM 13263 N N . GLY A 1 24 ? 22.907 -86.322 16.177 1.00 4.42 24 GLY A N 8
ATOM 13264 C CA . GLY A 1 24 ? 23.231 -87.702 15.863 1.00 12.50 24 GLY A CA 8
ATOM 13265 C C . GLY A 1 24 ? 24.318 -87.815 14.816 1.00 71.41 24 GLY A C 8
ATOM 13266 O O . GLY A 1 24 ? 25.205 -86.960 14.736 1.00 61.51 24 GLY A O 8
ATOM 13270 N N . SER A 1 25 ? 24.236 -88.857 13.998 1.00 41.01 25 SER A N 8
ATOM 13271 C CA . SER A 1 25 ? 25.253 -89.138 12.994 1.00 14.24 25 SER A CA 8
ATOM 13272 C C . SER A 1 25 ? 24.612 -89.499 11.652 1.00 14.43 25 SER A C 8
ATOM 13273 O O . SER A 1 25 ? 23.401 -89.734 11.573 1.00 11.33 25 SER A O 8
ATOM 13281 N N . MET A 1 26 ? 25.430 -89.537 10.603 1.00 62.34 26 MET A N 8
ATOM 13282 C CA . MET A 1 26 ? 24.977 -89.906 9.263 1.00 2.51 26 MET A CA 8
ATOM 13283 C C . MET A 1 26 ? 25.993 -90.856 8.625 1.00 11.11 26 MET A C 8
ATOM 13284 O O . MET A 1 26 ? 27.193 -90.564 8.618 1.00 5.31 26 MET A O 8
ATOM 13298 N N . PRO A 1 27 ? 25.535 -92.007 8.093 1.00 74.34 27 PRO A N 8
ATOM 13299 C CA . PRO A 1 27 ? 26.428 -93.000 7.484 1.00 71.44 27 PRO A CA 8
ATOM 13300 C C . PRO A 1 27 ? 26.987 -92.526 6.140 1.00 34.14 27 PRO A C 8
ATOM 13301 O O . PRO A 1 27 ? 26.239 -92.085 5.264 1.00 11.14 27 PRO A O 8
ATOM 13312 N N . SER A 1 28 ? 28.301 -92.619 5.983 1.00 3.22 28 SER A N 8
ATOM 13313 C CA . SER A 1 28 ? 28.959 -92.194 4.756 1.00 34.34 28 SER A CA 8
ATOM 13314 C C . SER A 1 28 ? 28.891 -93.299 3.700 1.00 61.20 28 SER A C 8
ATOM 13315 O O . SER A 1 28 ? 29.814 -94.103 3.561 1.00 25.04 28 SER A O 8
ATOM 13323 N N . SER A 1 29 ? 27.765 -93.357 2.999 1.00 60.23 29 SER A N 8
ATOM 13324 C CA . SER A 1 29 ? 27.559 -94.326 1.930 1.00 32.34 29 SER A CA 8
ATOM 13325 C C . SER A 1 29 ? 26.406 -93.872 1.039 1.00 73.11 29 SER A C 8
ATOM 13326 O O . SER A 1 29 ? 25.487 -93.192 1.505 1.00 31.03 29 SER A O 8
ATOM 13334 N N . SER A 1 30 ? 26.466 -94.242 -0.236 1.00 64.34 30 SER A N 8
ATOM 13335 C CA . SER A 1 30 ? 25.444 -93.874 -1.209 1.00 21.24 30 SER A CA 8
ATOM 13336 C C . SER A 1 30 ? 25.732 -94.567 -2.538 1.00 2.22 30 SER A C 8
ATOM 13337 O O . SER A 1 30 ? 26.848 -95.051 -2.765 1.00 33.13 30 SER A O 8
ATOM 13345 N N . GLU A 1 31 ? 24.720 -94.634 -3.399 1.00 40.24 31 GLU A N 8
ATOM 13346 C CA . GLU A 1 31 ? 24.888 -95.145 -4.756 1.00 62.35 31 GLU A CA 8
ATOM 13347 C C . GLU A 1 31 ? 25.956 -94.317 -5.480 1.00 41.11 31 GLU A C 8
ATOM 13348 O O . GLU A 1 31 ? 25.945 -93.086 -5.394 1.00 60.14 31 GLU A O 8
ATOM 13360 N N . ASP A 1 32 ? 26.861 -94.982 -6.193 1.00 41.14 32 ASP A N 8
ATOM 13361 C CA . ASP A 1 32 ? 28.001 -94.295 -6.812 1.00 53.41 32 ASP A CA 8
ATOM 13362 C C . ASP A 1 32 ? 27.530 -93.411 -7.956 1.00 74.21 32 ASP A C 8
ATOM 13363 O O . ASP A 1 32 ? 28.113 -92.360 -8.230 1.00 0.32 32 ASP A O 8
ATOM 13372 N N . VAL A 1 33 ? 26.469 -93.838 -8.614 1.00 64.33 33 VAL A N 8
ATOM 13373 C CA . VAL A 1 33 ? 25.743 -92.985 -9.539 1.00 3.41 33 VAL A CA 8
ATOM 13374 C C . VAL A 1 33 ? 24.338 -92.806 -9.005 1.00 52.31 33 VAL A C 8
ATOM 13375 O O . VAL A 1 33 ? 23.448 -93.622 -9.251 1.00 55.05 33 VAL A O 8
ATOM 13388 N N . THR A 1 34 ? 24.159 -91.736 -8.272 1.00 32.15 34 THR A N 8
ATOM 13389 C CA . THR A 1 34 ? 22.937 -91.500 -7.525 1.00 71.11 34 THR A CA 8
ATOM 13390 C C . THR A 1 34 ? 21.830 -91.034 -8.464 1.00 2.24 34 THR A C 8
ATOM 13391 O O . THR A 1 34 ? 21.998 -90.071 -9.216 1.00 60.35 34 THR A O 8
ATOM 13402 N N . THR A 1 35 ? 20.716 -91.752 -8.442 1.00 71.32 35 THR A N 8
ATOM 13403 C CA . THR A 1 35 ? 19.569 -91.434 -9.274 1.00 44.34 35 THR A CA 8
ATOM 13404 C C . THR A 1 35 ? 18.347 -91.199 -8.401 1.00 64.43 35 THR A C 8
ATOM 13405 O O . THR A 1 35 ? 18.010 -92.030 -7.558 1.00 74.11 35 THR A O 8
ATOM 13416 N N . LEU A 1 36 ? 17.713 -90.052 -8.590 1.00 13.40 36 LEU A N 8
ATOM 13417 C CA . LEU A 1 36 ? 16.514 -89.689 -7.853 1.00 32.23 36 LEU A CA 8
ATOM 13418 C C . LEU A 1 36 ? 15.541 -88.987 -8.791 1.00 30.20 36 LEU A C 8
ATOM 13419 O O . LEU A 1 36 ? 15.933 -88.103 -9.557 1.00 35.32 36 LEU A O 8
ATOM 13435 N N . CYS A 1 37 ? 14.285 -89.393 -8.746 1.00 71.23 37 CYS A N 8
ATOM 13436 C CA . CYS A 1 37 ? 13.255 -88.789 -9.581 1.00 40.31 37 CYS A CA 8
ATOM 13437 C C . CYS A 1 37 ? 12.697 -87.545 -8.896 1.00 32.44 37 CYS A C 8
ATOM 13438 O O . CYS A 1 37 ? 12.472 -87.546 -7.687 1.00 34.41 37 CYS A O 8
ATOM 13446 N N . TYR A 1 38 ? 12.487 -86.486 -9.667 1.00 44.52 38 TYR A N 8
ATOM 13447 C CA . TYR A 1 38 ? 12.021 -85.209 -9.130 1.00 13.14 38 TYR A CA 8
ATOM 13448 C C . TYR A 1 38 ? 10.602 -84.920 -9.591 1.00 33.50 38 TYR A C 8
ATOM 13449 O O . TYR A 1 38 ? 10.213 -85.280 -10.706 1.00 34.40 38 TYR A O 8
ATOM 13467 N N . ARG A 1 39 ? 9.838 -84.278 -8.720 1.00 41.31 39 ARG A N 8
ATOM 13468 C CA . ARG A 1 39 ? 8.479 -83.869 -9.025 1.00 13.40 39 ARG A CA 8
ATOM 13469 C C . ARG A 1 39 ? 8.093 -82.679 -8.153 1.00 14.02 39 ARG A C 8
ATOM 13470 O O . ARG A 1 39 ? 7.949 -82.809 -6.939 1.00 25.40 39 ARG A O 8
ATOM 13491 N N . VAL A 1 40 ? 7.947 -81.519 -8.778 1.00 72.34 40 VAL A N 8
ATOM 13492 C CA . VAL A 1 40 ? 7.590 -80.292 -8.075 1.00 72.44 40 VAL A CA 8
ATOM 13493 C C . VAL A 1 40 ? 6.265 -79.759 -8.610 1.00 70.43 40 VAL A C 8
ATOM 13494 O O . VAL A 1 40 ? 5.961 -79.907 -9.794 1.00 61.43 40 VAL A O 8
ATOM 13507 N N . THR A 1 41 ? 5.472 -79.158 -7.736 1.00 2.24 41 THR A N 8
ATOM 13508 C CA . THR A 1 41 ? 4.175 -78.615 -8.115 1.00 62.42 41 THR A CA 8
ATOM 13509 C C . THR A 1 41 ? 4.222 -77.089 -8.134 1.00 74.20 41 THR A C 8
ATOM 13510 O O . THR A 1 41 ? 4.509 -76.451 -7.116 1.00 2.33 41 THR A O 8
ATOM 13521 N N . GLY A 1 42 ? 3.971 -76.511 -9.300 1.00 41.40 42 GLY A N 8
ATOM 13522 C CA . GLY A 1 42 ? 3.949 -75.070 -9.427 1.00 24.42 42 GLY A CA 8
ATOM 13523 C C . GLY A 1 42 ? 2.594 -74.500 -9.073 1.00 40.24 42 GLY A C 8
ATOM 13524 O O . GLY A 1 42 ? 1.570 -74.970 -9.569 1.00 32.35 42 GLY A O 8
ATOM 13528 N N . LYS A 1 43 ? 2.582 -73.497 -8.202 1.00 4.30 43 LYS A N 8
ATOM 13529 C CA . LYS A 1 43 ? 1.340 -72.830 -7.812 1.00 54.14 43 LYS A CA 8
ATOM 13530 C C . LYS A 1 43 ? 0.970 -71.774 -8.860 1.00 34.03 43 LYS A C 8
ATOM 13531 O O . LYS A 1 43 ? -0.091 -71.151 -8.801 1.00 15.12 43 LYS A O 8
ATOM 13550 N N . VAL A 1 44 ? 1.876 -71.593 -9.819 1.00 15.21 44 VAL A N 8
ATOM 13551 C CA . VAL A 1 44 ? 1.703 -70.647 -10.920 1.00 11.51 44 VAL A CA 8
ATOM 13552 C C . VAL A 1 44 ? 1.227 -71.374 -12.181 1.00 43.13 44 VAL A C 8
ATOM 13553 O O . VAL A 1 44 ? 1.005 -72.584 -12.155 1.00 73.31 44 VAL A O 8
ATOM 13566 N N . GLN A 1 45 ? 1.103 -70.643 -13.290 1.00 50.12 45 GLN A N 8
ATOM 13567 C CA . GLN A 1 45 ? 0.594 -71.202 -14.547 1.00 32.13 45 GLN A CA 8
ATOM 13568 C C . GLN A 1 45 ? 1.646 -72.061 -15.275 1.00 53.04 45 GLN A C 8
ATOM 13569 O O . GLN A 1 45 ? 1.719 -72.052 -16.507 1.00 31.24 45 GLN A O 8
ATOM 13583 N N . GLY A 1 46 ? 2.436 -72.816 -14.513 1.00 33.40 46 GLY A N 8
ATOM 13584 C CA . GLY A 1 46 ? 3.372 -73.765 -15.103 1.00 5.31 46 GLY A CA 8
ATOM 13585 C C . GLY A 1 46 ? 4.654 -73.131 -15.616 1.00 42.35 46 GLY A C 8
ATOM 13586 O O . GLY A 1 46 ? 5.293 -73.667 -16.528 1.00 52.52 46 GLY A O 8
ATOM 13590 N N . VAL A 1 47 ? 5.046 -71.997 -15.041 1.00 50.43 47 VAL A N 8
ATOM 13591 C CA . VAL A 1 47 ? 6.303 -71.352 -15.420 1.00 62.01 47 VAL A CA 8
ATOM 13592 C C . VAL A 1 47 ? 7.446 -71.838 -14.519 1.00 63.33 47 VAL A C 8
ATOM 13593 O O . VAL A 1 47 ? 7.341 -71.817 -13.286 1.00 24.14 47 VAL A O 8
ATOM 13606 N N . PHE A 1 48 ? 8.522 -72.297 -15.151 1.00 44.21 48 PHE A N 8
ATOM 13607 C CA . PHE A 1 48 ? 9.694 -72.822 -14.453 1.00 43.23 48 PHE A CA 8
ATOM 13608 C C . PHE A 1 48 ? 10.948 -72.227 -15.106 1.00 63.04 48 PHE A C 8
ATOM 13609 O O . PHE A 1 48 ? 10.846 -71.618 -16.175 1.00 45.54 48 PHE A O 8
ATOM 13626 N N . PHE A 1 49 ? 12.118 -72.385 -14.486 1.00 15.34 49 PHE A N 8
ATOM 13627 C CA . PHE A 1 49 ? 13.345 -71.793 -15.035 1.00 4.40 49 PHE A CA 8
ATOM 13628 C C . PHE A 1 49 ? 13.824 -72.512 -16.309 1.00 62.32 49 PHE A C 8
ATOM 13629 O O . PHE A 1 49 ? 14.792 -73.286 -16.297 1.00 1.00 49 PHE A O 8
ATOM 13646 N N . ARG A 1 50 ? 13.119 -72.239 -17.412 1.00 20.24 50 ARG A N 8
ATOM 13647 C CA . ARG A 1 50 ? 13.486 -72.746 -18.733 1.00 11.11 50 ARG A CA 8
ATOM 13648 C C . ARG A 1 50 ? 14.890 -72.255 -19.077 1.00 62.02 50 ARG A C 8
ATOM 13649 O O . ARG A 1 50 ? 15.306 -71.196 -18.601 1.00 13.04 50 ARG A O 8
ATOM 13670 N N . LYS A 1 51 ? 15.609 -73.023 -19.897 1.00 31.42 51 LYS A N 8
ATOM 13671 C CA . LYS A 1 51 ? 17.033 -72.787 -20.165 1.00 51.24 51 LYS A CA 8
ATOM 13672 C C . LYS A 1 51 ? 17.866 -73.145 -18.936 1.00 43.40 51 LYS A C 8
ATOM 13673 O O . LYS A 1 51 ? 18.681 -74.065 -18.979 1.00 4.25 51 LYS A O 8
ATOM 13692 N N . TYR A 1 52 ? 17.627 -72.431 -17.835 1.00 33.33 52 TYR A N 8
ATOM 13693 C CA . TYR A 1 52 ? 18.391 -72.604 -16.600 1.00 52.21 52 TYR A CA 8
ATOM 13694 C C . TYR A 1 52 ? 18.375 -74.053 -16.115 1.00 31.13 52 TYR A C 8
ATOM 13695 O O . TYR A 1 52 ? 19.354 -74.520 -15.538 1.00 33.12 52 TYR A O 8
ATOM 13713 N N . THR A 1 53 ? 17.262 -74.756 -16.339 1.00 44.10 53 THR A N 8
ATOM 13714 C CA . THR A 1 53 ? 17.184 -76.177 -15.987 1.00 3.41 53 THR A CA 8
ATOM 13715 C C . THR A 1 53 ? 18.324 -76.961 -16.653 1.00 73.23 53 THR A C 8
ATOM 13716 O O . THR A 1 53 ? 19.126 -77.634 -15.983 1.00 72.33 53 THR A O 8
ATOM 13727 N N . LYS A 1 54 ? 18.426 -76.810 -17.973 1.00 52.34 54 LYS A N 8
ATOM 13728 C CA . LYS A 1 54 ? 19.409 -77.538 -18.766 1.00 30.44 54 LYS A CA 8
ATOM 13729 C C . LYS A 1 54 ? 20.797 -76.985 -18.467 1.00 3.54 54 LYS A C 8
ATOM 13730 O O . LYS A 1 54 ? 21.759 -77.734 -18.330 1.00 44.10 54 LYS A O 8
ATOM 13749 N N . LYS A 1 55 ? 20.876 -75.663 -18.351 1.00 61.15 55 LYS A N 8
ATOM 13750 C CA . LYS A 1 55 ? 22.119 -74.977 -18.007 1.00 23.30 55 LYS A CA 8
ATOM 13751 C C . LYS A 1 55 ? 22.713 -75.556 -16.727 1.00 15.04 55 LYS A C 8
ATOM 13752 O O . LYS A 1 55 ? 23.883 -75.942 -16.694 1.00 2.24 55 LYS A O 8
ATOM 13771 N N . GLU A 1 56 ? 21.893 -75.625 -15.683 1.00 61.35 56 GLU A N 8
ATOM 13772 C CA . GLU A 1 56 ? 22.350 -76.081 -14.379 1.00 4.44 56 GLU A CA 8
ATOM 13773 C C . GLU A 1 56 ? 22.746 -77.543 -14.438 1.00 34.44 56 GLU A C 8
ATOM 13774 O O . GLU A 1 56 ? 23.849 -77.910 -14.033 1.00 61.15 56 GLU A O 8
ATOM 13786 N N . ALA A 1 57 ? 21.842 -78.375 -14.948 1.00 2.01 57 ALA A N 8
ATOM 13787 C CA . ALA A 1 57 ? 22.099 -79.804 -15.035 1.00 74.43 57 ALA A CA 8
ATOM 13788 C C . ALA A 1 57 ? 23.373 -80.074 -15.835 1.00 71.13 57 ALA A C 8
ATOM 13789 O O . ALA A 1 57 ? 24.255 -80.807 -15.396 1.00 12.10 57 ALA A O 8
ATOM 13796 N N . ASP A 1 58 ? 23.485 -79.438 -16.993 1.00 44.45 58 ASP A N 8
ATOM 13797 C CA . ASP A 1 58 ? 24.635 -79.637 -17.874 1.00 61.14 58 ASP A CA 8
ATOM 13798 C C . ASP A 1 58 ? 25.922 -79.133 -17.219 1.00 50.21 58 ASP A C 8
ATOM 13799 O O . ASP A 1 58 ? 26.988 -79.735 -17.380 1.00 33.21 58 ASP A O 8
ATOM 13808 N N . ALA A 1 59 ? 25.814 -78.035 -16.468 1.00 41.11 59 ALA A N 8
ATOM 13809 C CA . ALA A 1 59 ? 26.969 -77.434 -15.800 1.00 31.13 59 ALA A CA 8
ATOM 13810 C C . ALA A 1 59 ? 27.456 -78.306 -14.642 1.00 41.12 59 ALA A C 8
ATOM 13811 O O . ALA A 1 59 ? 28.653 -78.560 -14.510 1.00 73.43 59 ALA A O 8
ATOM 13818 N N . LEU A 1 60 ? 26.522 -78.747 -13.802 1.00 54.24 60 LEU A N 8
ATOM 13819 C CA . LEU A 1 60 ? 26.842 -79.608 -12.658 1.00 74.52 60 LEU A CA 8
ATOM 13820 C C . LEU A 1 60 ? 26.945 -81.074 -13.095 1.00 2.20 60 LEU A C 8
ATOM 13821 O O . LEU A 1 60 ? 27.264 -81.947 -12.292 1.00 5.04 60 LEU A O 8
ATOM 13837 N N . SER A 1 61 ? 26.666 -81.320 -14.378 1.00 74.52 61 SER A N 8
ATOM 13838 C CA . SER A 1 61 ? 26.875 -82.626 -15.005 1.00 3.53 61 SER A CA 8
ATOM 13839 C C . SER A 1 61 ? 25.897 -83.673 -14.463 1.00 64.03 61 SER A C 8
ATOM 13840 O O . SER A 1 61 ? 26.245 -84.847 -14.303 1.00 34.12 61 SER A O 8
ATOM 13848 N N . LEU A 1 62 ? 24.656 -83.247 -14.217 1.00 73.12 62 LEU A N 8
ATOM 13849 C CA . LEU A 1 62 ? 23.576 -84.182 -13.925 1.00 32.44 62 LEU A CA 8
ATOM 13850 C C . LEU A 1 62 ? 22.947 -84.637 -15.237 1.00 13.42 62 LEU A C 8
ATOM 13851 O O . LEU A 1 62 ? 22.661 -83.815 -16.114 1.00 54.02 62 LEU A O 8
ATOM 13867 N N . VAL A 1 63 ? 22.735 -85.938 -15.372 1.00 63.31 63 VAL A N 8
ATOM 13868 C CA . VAL A 1 63 ? 22.066 -86.493 -16.540 1.00 53.30 63 VAL A CA 8
ATOM 13869 C C . VAL A 1 63 ? 20.683 -86.997 -16.142 1.00 24.01 63 VAL A C 8
ATOM 13870 O O . VAL A 1 63 ? 20.398 -87.152 -14.957 1.00 52.40 63 VAL A O 8
ATOM 13883 N N . GLY A 1 64 ? 19.824 -87.219 -17.125 1.00 15.23 64 GLY A N 8
ATOM 13884 C CA . GLY A 1 64 ? 18.461 -87.643 -16.853 1.00 55.25 64 GLY A CA 8
ATOM 13885 C C . GLY A 1 64 ? 17.483 -86.975 -17.794 1.00 30.41 64 GLY A C 8
ATOM 13886 O O . GLY A 1 64 ? 17.741 -86.893 -18.999 1.00 63.55 64 GLY A O 8
ATOM 13890 N N . TYR A 1 65 ? 16.369 -86.484 -17.259 1.00 73.32 65 TYR A N 8
ATOM 13891 C CA . TYR A 1 65 ? 15.357 -85.821 -18.080 1.00 13.32 65 TYR A CA 8
ATOM 13892 C C . TYR A 1 65 ? 14.343 -85.074 -17.215 1.00 31.43 65 TYR A C 8
ATOM 13893 O O . TYR A 1 65 ? 14.070 -85.473 -16.088 1.00 30.44 65 TYR A O 8
ATOM 13911 N N . VAL A 1 66 ? 13.809 -83.979 -17.749 1.00 23.54 66 VAL A N 8
ATOM 13912 C CA . VAL A 1 66 ? 12.788 -83.179 -17.062 1.00 72.34 66 VAL A CA 8
ATOM 13913 C C . VAL A 1 66 ? 11.718 -82.746 -18.057 1.00 10.41 66 VAL A C 8
ATOM 13914 O O . VAL A 1 66 ? 12.037 -82.433 -19.207 1.00 63.31 66 VAL A O 8
ATOM 13927 N N . THR A 1 67 ? 10.461 -82.743 -17.601 1.00 33.35 67 THR A N 8
ATOM 13928 C CA . THR A 1 67 ? 9.321 -82.294 -18.392 1.00 62.00 67 THR A CA 8
ATOM 13929 C C . THR A 1 67 ? 8.265 -81.686 -17.472 1.00 43.22 67 THR A C 8
ATOM 13930 O O . THR A 1 67 ? 8.280 -81.915 -16.261 1.00 43.20 67 THR A O 8
ATOM 13941 N N . ASN A 1 68 ? 7.355 -80.907 -18.042 1.00 24.14 68 ASN A N 8
ATOM 13942 C CA . ASN A 1 68 ? 6.230 -80.363 -17.289 1.00 73.40 68 ASN A CA 8
ATOM 13943 C C . ASN A 1 68 ? 4.979 -81.189 -17.571 1.00 73.12 68 ASN A C 8
ATOM 13944 O O . ASN A 1 68 ? 4.886 -81.8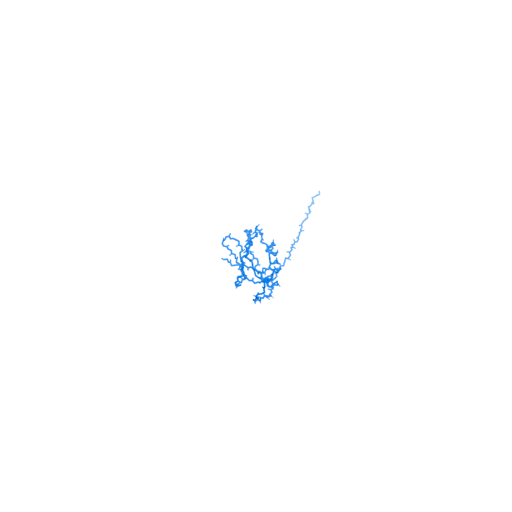47 -18.611 1.00 10.52 68 ASN A O 8
ATOM 13955 N N . ASN A 1 69 ? 4.033 -81.165 -16.642 1.00 74.00 69 ASN A N 8
ATOM 13956 C CA . ASN A 1 69 ? 2.753 -81.848 -16.807 1.00 52.24 69 ASN A CA 8
ATOM 13957 C C . ASN A 1 69 ? 1.637 -80.819 -16.736 1.00 5.25 69 ASN A C 8
ATOM 13958 O O . ASN A 1 69 ? 1.771 -79.806 -16.045 1.00 52.52 69 ASN A O 8
ATOM 13969 N N . GLU A 1 70 ? 0.532 -81.081 -17.423 1.00 63.52 70 GLU A N 8
ATOM 13970 C CA . GLU A 1 70 ? -0.588 -80.142 -17.456 1.00 54.22 70 GLU A CA 8
ATOM 13971 C C . GLU A 1 70 ? -1.292 -80.105 -16.092 1.00 23.41 70 GLU A C 8
ATOM 13972 O O . GLU A 1 70 ? -2.220 -79.325 -15.871 1.00 22.31 70 GLU A O 8
ATOM 13984 N N . ASP A 1 71 ? -0.834 -80.963 -15.182 1.00 53.44 71 ASP A N 8
ATOM 13985 C CA . ASP A 1 71 ? -1.286 -80.951 -13.791 1.00 52.32 71 ASP A CA 8
ATOM 13986 C C . ASP A 1 71 ? -0.679 -79.764 -13.050 1.00 60.33 71 ASP A C 8
ATOM 13987 O O . ASP A 1 71 ? -1.030 -79.488 -11.901 1.00 61.33 71 ASP A O 8
ATOM 13996 N N . GLY A 1 72 ? 0.247 -79.073 -13.716 1.00 2.22 72 GLY A N 8
ATOM 13997 C CA . GLY A 1 72 ? 0.942 -77.954 -13.106 1.00 24.21 72 GLY A CA 8
ATOM 13998 C C . GLY A 1 72 ? 2.208 -78.397 -12.400 1.00 64.40 72 GLY A C 8
ATOM 13999 O O . GLY A 1 72 ? 2.890 -77.595 -11.757 1.00 24.14 72 GLY A O 8
ATOM 14003 N N . SER A 1 73 ? 2.529 -79.679 -12.526 1.00 74.30 73 SER A N 8
ATOM 14004 C CA . SER A 1 73 ? 3.690 -80.255 -11.865 1.00 53.52 73 SER A CA 8
ATOM 14005 C C . SER A 1 73 ? 4.807 -80.537 -12.870 1.00 5.24 73 SER A C 8
ATOM 14006 O O . SER A 1 73 ? 4.558 -81.036 -13.966 1.00 20.32 73 SER A O 8
ATOM 14014 N N . VAL A 1 74 ? 6.031 -80.184 -12.505 1.00 2.14 74 VAL A N 8
ATOM 14015 C CA . VAL A 1 74 ? 7.209 -80.513 -13.302 1.00 23.14 74 VAL A CA 8
ATOM 14016 C C . VAL A 1 74 ? 7.842 -81.785 -12.743 1.00 45.15 74 VAL A C 8
ATOM 14017 O O . VAL A 1 74 ? 8.063 -81.888 -11.538 1.00 50.12 74 VAL A O 8
ATOM 14030 N N . SER A 1 75 ? 8.110 -82.760 -13.601 1.00 24.41 75 SER A N 8
ATOM 14031 C CA . SER A 1 75 ? 8.631 -84.048 -13.155 1.00 33.53 75 SER A CA 8
ATOM 14032 C C . SER A 1 75 ? 9.739 -84.548 -14.082 1.00 25.55 75 SER A C 8
ATOM 14033 O O . SER A 1 75 ? 9.767 -84.225 -15.271 1.00 44.43 75 SER A O 8
ATOM 14041 N N . GLY A 1 76 ? 10.652 -85.328 -13.517 1.00 32.44 76 GLY A N 8
ATOM 14042 C CA . GLY A 1 76 ? 11.755 -85.884 -14.274 1.00 51.54 76 GLY A CA 8
ATOM 14043 C C . GLY A 1 76 ? 12.636 -86.758 -13.405 1.00 43.42 76 GLY A C 8
ATOM 14044 O O . GLY A 1 76 ? 12.231 -87.147 -12.311 1.00 53.55 76 GLY A O 8
ATOM 14048 N N . VAL A 1 77 ? 13.835 -87.068 -13.887 1.00 42.05 77 VAL A N 8
ATOM 14049 C CA . VAL A 1 77 ? 14.787 -87.899 -13.151 1.00 43.44 77 VAL A CA 8
ATOM 14050 C C . VAL A 1 77 ? 16.190 -87.303 -13.257 1.00 74.14 77 VAL A C 8
ATOM 14051 O O . VAL A 1 77 ? 16.578 -86.806 -14.322 1.00 42.33 77 VAL A O 8
ATOM 14064 N N . VAL A 1 78 ? 16.936 -87.344 -12.155 1.00 11.12 78 VAL A N 8
ATOM 14065 C CA . VAL A 1 78 ? 18.311 -86.849 -12.121 1.00 13.11 78 VAL A CA 8
ATOM 14066 C C . VAL A 1 78 ? 19.263 -87.998 -11.784 1.00 3.40 78 VAL A C 8
ATOM 14067 O O . VAL A 1 78 ? 18.922 -88.882 -10.992 1.00 63.53 78 VAL A O 8
ATOM 14080 N N . GLN A 1 79 ? 20.445 -87.988 -12.396 1.00 61.04 79 GLN A N 8
ATOM 14081 C CA . GLN A 1 79 ? 21.438 -89.041 -12.203 1.00 72.34 79 GLN A CA 8
ATOM 14082 C C . GLN A 1 79 ? 22.841 -88.425 -12.194 1.00 51.25 79 GLN A C 8
ATOM 14083 O O . GLN A 1 79 ? 23.154 -87.578 -13.037 1.00 1.41 79 GLN A O 8
ATOM 14097 N N . GLY A 1 80 ? 23.676 -88.838 -11.245 1.00 73.20 80 GLY A N 8
ATOM 14098 C CA . GLY A 1 80 ? 25.050 -88.358 -11.191 1.00 70.11 80 GLY A CA 8
ATOM 14099 C C . GLY A 1 80 ? 25.689 -88.617 -9.841 1.00 45.11 80 GLY A C 8
ATOM 14100 O O . GLY A 1 80 ? 25.117 -89.332 -9.022 1.00 30.00 80 GLY A O 8
ATOM 14104 N N . PRO A 1 81 ? 26.889 -88.064 -9.580 1.00 21.24 81 PRO A N 8
ATOM 14105 C CA . PRO A 1 81 ? 27.549 -88.199 -8.273 1.00 24.25 81 PRO A CA 8
ATOM 14106 C C . PRO A 1 81 ? 26.703 -87.595 -7.148 1.00 43.11 81 PRO A C 8
ATOM 14107 O O . PRO A 1 81 ? 26.008 -86.597 -7.356 1.00 61.12 81 PRO A O 8
ATOM 14118 N N . LYS A 1 82 ? 26.791 -88.195 -5.961 1.00 34.24 82 LYS A N 8
ATOM 14119 C CA . LYS A 1 82 ? 25.984 -87.791 -4.807 1.00 65.22 82 LYS A CA 8
ATOM 14120 C C . LYS A 1 82 ? 26.002 -86.278 -4.615 1.00 10.03 82 LYS A C 8
ATOM 14121 O O . LYS A 1 82 ? 24.959 -85.651 -4.443 1.00 13.55 82 LYS A O 8
ATOM 14140 N N . GLU A 1 83 ? 27.193 -85.694 -4.657 1.00 45.34 83 GLU A N 8
ATOM 14141 C CA . GLU A 1 83 ? 27.361 -84.280 -4.333 1.00 53.14 83 GLU A CA 8
ATOM 14142 C C . GLU A 1 83 ? 26.719 -83.373 -5.389 1.00 41.52 83 GLU A C 8
ATOM 14143 O O . GLU A 1 83 ? 26.158 -82.327 -5.062 1.00 1.31 83 GLU A O 8
ATOM 14155 N N . GLN A 1 84 ? 26.778 -83.784 -6.652 1.00 71.32 84 GLN A N 8
ATOM 14156 C CA . GLN A 1 84 ? 26.172 -83.006 -7.731 1.00 73.41 84 GLN A CA 8
ATOM 14157 C C . GLN A 1 84 ? 24.651 -83.158 -7.717 1.00 4.41 84 GLN A C 8
ATOM 14158 O O . GLN A 1 84 ? 23.919 -82.194 -7.960 1.00 35.12 84 GLN A O 8
ATOM 14172 N N . VAL A 1 85 ? 24.176 -84.366 -7.428 1.00 33.13 85 VAL A N 8
ATOM 14173 C CA . VAL A 1 85 ? 22.743 -84.602 -7.267 1.00 22.34 85 VAL A CA 8
ATOM 14174 C C . VAL A 1 85 ? 22.228 -83.788 -6.084 1.00 73.43 85 VAL A C 8
ATOM 14175 O O . VAL A 1 85 ? 21.132 -83.221 -6.123 1.00 53.31 85 VAL A O 8
ATOM 14188 N N . ASP A 1 86 ? 23.055 -83.716 -5.047 1.00 15.30 86 ASP A N 8
ATOM 14189 C CA . ASP A 1 86 ? 22.749 -82.932 -3.857 1.00 63.23 86 ASP A CA 8
ATOM 14190 C C . ASP A 1 86 ? 22.717 -81.447 -4.226 1.00 64.31 86 ASP A C 8
ATOM 14191 O O . ASP A 1 86 ? 21.886 -80.680 -3.731 1.00 72.04 86 ASP A O 8
ATOM 14200 N N . ALA A 1 87 ? 23.618 -81.058 -5.132 1.00 21.34 87 ALA A N 8
ATOM 14201 C CA . ALA A 1 87 ? 23.635 -79.706 -5.677 1.00 34.53 87 ALA A CA 8
ATOM 14202 C C . ALA A 1 87 ? 22.321 -79.403 -6.391 1.00 20.20 87 ALA A C 8
ATOM 14203 O O . ALA A 1 87 ? 21.753 -78.320 -6.245 1.00 62.15 87 ALA A O 8
ATOM 14210 N N . PHE A 1 88 ? 21.844 -80.380 -7.159 1.00 23.24 88 PHE A N 8
ATOM 14211 C CA . PHE A 1 88 ? 20.628 -80.225 -7.947 1.00 53.22 88 PHE A CA 8
ATOM 14212 C C . PHE A 1 88 ? 19.405 -80.067 -7.040 1.00 41.43 88 PHE A C 8
ATOM 14213 O O . PHE A 1 88 ? 18.573 -79.190 -7.264 1.00 24.23 88 PHE A O 8
ATOM 14230 N N . VAL A 1 89 ? 19.302 -80.909 -6.010 1.00 5.13 89 VAL A N 8
ATOM 14231 C CA . VAL A 1 89 ? 18.163 -80.845 -5.090 1.00 63.22 89 VAL A CA 8
ATOM 14232 C C . VAL A 1 89 ? 18.197 -79.539 -4.292 1.00 22.42 89 VAL A C 8
ATOM 14233 O O . VAL A 1 89 ? 17.157 -78.905 -4.061 1.00 63.11 89 VAL A O 8
ATOM 14246 N N . LYS A 1 90 ? 19.402 -79.131 -3.902 1.00 72.24 90 LYS A N 8
ATOM 14247 C CA . LYS A 1 90 ? 19.606 -77.881 -3.176 1.00 63.21 90 LYS A CA 8
ATOM 14248 C C . LYS A 1 90 ? 19.189 -76.698 -4.046 1.00 31.12 90 LYS A C 8
ATOM 14249 O O . LYS A 1 90 ? 18.518 -75.772 -3.585 1.00 14.12 90 LYS A O 8
ATOM 14268 N N . TYR A 1 91 ? 19.561 -76.765 -5.317 1.00 10.11 91 TYR A N 8
ATOM 14269 C CA . TYR A 1 91 ? 19.199 -75.748 -6.294 1.00 12.44 91 TYR A CA 8
ATOM 14270 C C . TYR A 1 91 ? 17.689 -75.757 -6.538 1.00 44.40 91 TYR A C 8
ATOM 14271 O O . TYR A 1 91 ? 17.056 -74.704 -6.640 1.00 2.03 91 TYR A O 8
ATOM 14289 N N . LEU A 1 92 ? 17.120 -76.956 -6.616 1.00 51.34 92 LEU A N 8
ATOM 14290 C CA . LEU A 1 92 ? 15.693 -77.128 -6.886 1.00 60.14 92 LEU A CA 8
ATOM 14291 C C . LEU A 1 92 ? 14.866 -76.518 -5.750 1.00 5.34 92 LEU A C 8
ATOM 14292 O O . LEU A 1 92 ? 13.825 -75.902 -5.984 1.00 21.55 92 LEU A O 8
ATOM 14308 N N . HIS A 1 93 ? 15.349 -76.686 -4.518 1.00 5.42 93 HIS A N 8
ATOM 14309 C CA . HIS A 1 93 ? 14.656 -76.170 -3.330 1.00 23.34 93 HIS A CA 8
ATOM 14310 C C . HIS A 1 93 ? 14.597 -74.639 -3.327 1.00 11.23 93 HIS A C 8
ATOM 14311 O O . HIS A 1 93 ? 13.883 -74.043 -2.515 1.00 14.15 93 HIS A O 8
ATOM 14326 N N . LYS A 1 94 ? 15.349 -74.009 -4.231 1.00 64.43 94 LYS A N 8
ATOM 14327 C CA . LYS A 1 94 ? 15.339 -72.550 -4.366 1.00 13.01 94 LYS A CA 8
ATOM 14328 C C . LYS A 1 94 ? 14.165 -72.101 -5.236 1.00 4.10 94 LYS A C 8
ATOM 14329 O O . LYS A 1 94 ? 13.755 -70.939 -5.194 1.00 53.20 94 LYS A O 8
ATOM 14348 N N . GLY A 1 95 ? 13.629 -73.032 -6.023 1.00 31.54 95 GLY A N 8
ATOM 14349 C CA . GLY A 1 95 ? 12.500 -72.734 -6.887 1.00 21.24 95 GLY A CA 8
ATOM 14350 C C . GLY A 1 95 ? 12.880 -71.851 -8.063 1.00 10.52 95 GLY A C 8
ATOM 14351 O O . GLY A 1 95 ? 14.066 -71.644 -8.341 1.00 3.03 95 GLY A O 8
ATOM 14355 N N . SER A 1 96 ? 11.874 -71.335 -8.763 1.00 75.45 96 SER A N 8
ATOM 14356 C CA . SER A 1 96 ? 12.098 -70.452 -9.905 1.00 64.44 96 SER A CA 8
ATOM 14357 C C . SER A 1 96 ? 11.828 -68.998 -9.503 1.00 73.22 96 SER A C 8
ATOM 14358 O O . SER A 1 96 ? 10.926 -68.737 -8.708 1.00 41.20 96 SER A O 8
ATOM 14366 N N . PRO A 1 97 ? 12.596 -68.038 -10.069 1.00 15.32 97 PRO A N 8
ATOM 14367 C CA . PRO A 1 97 ? 12.530 -66.614 -9.689 1.00 63.34 97 PRO A CA 8
ATOM 14368 C C . PRO A 1 97 ? 11.104 -66.072 -9.519 1.00 3.15 97 PRO A C 8
ATOM 14369 O O . PRO A 1 97 ? 10.802 -65.402 -8.530 1.00 13.01 97 PRO A O 8
ATOM 14380 N N . LYS A 1 98 ? 10.232 -66.366 -10.482 1.00 53.54 98 LYS A N 8
ATOM 14381 C CA . LYS A 1 98 ? 8.872 -65.810 -10.492 1.00 24.34 98 LYS A CA 8
ATOM 14382 C C . LYS A 1 98 ? 7.821 -66.869 -10.162 1.00 74.31 98 LYS A C 8
ATOM 14383 O O . LYS A 1 98 ? 6.617 -66.619 -10.294 1.00 21.32 98 LYS A O 8
ATOM 14402 N N . SER A 1 99 ? 8.264 -68.037 -9.716 1.00 22.33 99 SER A N 8
ATOM 14403 C CA . SER A 1 99 ? 7.362 -69.166 -9.508 1.00 33.13 99 SER A CA 8
ATOM 14404 C C . SER A 1 99 ? 7.300 -69.551 -8.031 1.00 51.15 99 SER A C 8
ATOM 14405 O O . SER A 1 99 ? 8.274 -69.390 -7.290 1.00 65.20 99 SER A O 8
ATOM 14413 N N . VAL A 1 100 ? 6.142 -70.049 -7.612 1.00 74.22 100 VAL A N 8
ATOM 14414 C CA . VAL A 1 100 ? 5.940 -70.508 -6.242 1.00 45.42 100 VAL A CA 8
ATOM 14415 C C . VAL A 1 100 ? 5.856 -72.031 -6.217 1.00 51.00 100 VAL A C 8
ATOM 14416 O O . VAL A 1 100 ? 4.887 -72.616 -6.712 1.00 74.34 100 VAL A O 8
ATOM 14429 N N . VAL A 1 101 ? 6.882 -72.667 -5.664 1.00 73.33 101 VAL A N 8
ATOM 14430 C CA . VAL A 1 101 ? 6.914 -74.119 -5.554 1.00 33.12 101 VAL A CA 8
ATOM 14431 C C . VAL A 1 101 ? 6.098 -74.581 -4.343 1.00 14.21 101 VAL A C 8
ATOM 14432 O O . VAL A 1 101 ? 6.459 -74.323 -3.190 1.00 71.23 101 VAL A O 8
ATOM 14445 N N . LYS A 1 102 ? 4.979 -75.240 -4.618 1.00 25.24 102 LYS A N 8
ATOM 14446 C CA . LYS A 1 102 ? 4.085 -75.710 -3.568 1.00 22.23 102 LYS A CA 8
ATOM 14447 C C . LYS A 1 102 ? 4.707 -76.915 -2.865 1.00 52.51 102 LYS A C 8
ATOM 14448 O O . LYS A 1 102 ? 4.875 -76.924 -1.642 1.00 64.20 102 LYS A O 8
ATOM 14467 N N . LYS A 1 103 ? 5.057 -77.925 -3.655 1.00 12.03 103 LYS A N 8
ATOM 14468 C CA . LYS A 1 103 ? 5.698 -79.133 -3.145 1.00 72.44 103 LYS A CA 8
ATOM 14469 C C . LYS A 1 103 ? 6.881 -79.521 -4.025 1.00 14.24 103 LYS A C 8
ATOM 14470 O O . LYS A 1 103 ? 6.729 -79.670 -5.234 1.00 53.50 103 LYS A O 8
ATOM 14489 N N . VAL A 1 104 ? 8.053 -79.664 -3.417 1.00 20.25 104 VAL A N 8
ATOM 14490 C CA . VAL A 1 104 ? 9.211 -80.235 -4.096 1.00 63.52 104 VAL A CA 8
ATOM 14491 C C . VAL A 1 104 ? 9.434 -81.652 -3.567 1.00 23.40 104 VAL A C 8
ATOM 14492 O O . VAL A 1 104 ? 9.833 -81.847 -2.416 1.00 41.12 104 VAL A O 8
ATOM 14505 N N . SER A 1 105 ? 9.153 -82.639 -4.405 1.00 70.15 105 SER A N 8
ATOM 14506 C CA . SER A 1 105 ? 9.101 -84.024 -3.974 1.00 14.10 105 SER A CA 8
ATOM 14507 C C . SER A 1 105 ? 10.086 -84.859 -4.776 1.00 74.04 105 SER A C 8
ATOM 14508 O O . SER A 1 105 ? 10.136 -84.769 -6.007 1.00 24.02 105 SER A O 8
ATOM 14516 N N . ILE A 1 106 ? 10.884 -85.646 -4.074 1.00 60.24 106 ILE A N 8
ATOM 14517 C CA . ILE A 1 106 ? 11.887 -86.485 -4.707 1.00 10.30 106 ILE A CA 8
ATOM 14518 C C . ILE A 1 106 ? 11.522 -87.953 -4.495 1.00 61.14 106 ILE A C 8
ATOM 14519 O O . ILE A 1 106 ? 10.866 -88.290 -3.505 1.00 52.41 106 ILE A O 8
ATOM 14535 N N . HIS A 1 107 ? 11.939 -88.823 -5.409 1.00 62.33 107 HIS A N 8
ATOM 14536 C CA . HIS A 1 107 ? 11.551 -90.230 -5.360 1.00 42.21 107 HIS A CA 8
ATOM 14537 C C . HIS A 1 107 ? 12.772 -91.138 -5.539 1.00 3.14 107 HIS A C 8
ATOM 14538 O O . HIS A 1 107 ? 13.706 -90.811 -6.273 1.00 44.31 107 HIS A O 8
ATOM 14553 N N . ALA A 1 108 ? 12.714 -92.290 -4.878 1.00 62.21 108 ALA A N 8
ATOM 14554 C CA . ALA A 1 108 ? 13.829 -93.235 -4.746 1.00 71.54 108 ALA A CA 8
ATOM 14555 C C . ALA A 1 108 ? 14.222 -93.954 -6.046 1.00 51.20 108 ALA A C 8
ATOM 14556 O O . ALA A 1 108 ? 15.040 -94.877 -6.007 1.00 13.21 108 ALA A O 8
ATOM 14563 N N . SER A 1 109 ? 13.633 -93.577 -7.177 1.00 22.12 109 SER A N 8
ATOM 14564 C CA . SER A 1 109 ? 13.776 -94.356 -8.407 1.00 13.31 109 SER A CA 8
ATOM 14565 C C . SER A 1 109 ? 15.249 -94.472 -8.825 1.00 70.35 109 SER A C 8
ATOM 14566 O O . SER A 1 109 ? 15.970 -93.477 -8.903 1.00 20.01 109 SER A O 8
ATOM 14574 N N . SER A 1 110 ? 15.665 -95.710 -9.100 1.00 53.15 110 SER A N 8
ATOM 14575 C CA . SER A 1 110 ? 17.057 -96.050 -9.375 1.00 44.34 110 SER A CA 8
ATOM 14576 C C . SER A 1 110 ? 17.467 -95.676 -10.805 1.00 21.33 110 SER A C 8
ATOM 14577 O O . SER A 1 110 ? 16.645 -95.192 -11.589 1.00 40.12 110 SER A O 8
ATOM 14585 N N . ARG A 1 111 ? 18.742 -95.925 -11.129 1.00 10.21 111 ARG A N 8
ATOM 14586 C CA . ARG A 1 111 ? 19.351 -95.491 -12.391 1.00 70.34 111 ARG A CA 8
ATOM 14587 C C . ARG A 1 111 ? 18.492 -95.825 -13.618 1.00 33.55 111 ARG A C 8
ATOM 14588 O O . ARG A 1 111 ? 17.908 -96.910 -13.717 1.00 43.23 111 ARG A O 8
ATOM 14609 N N . VAL A 1 112 ? 18.442 -94.871 -14.548 1.00 42.33 112 VAL A N 8
ATOM 14610 C CA . VAL A 1 112 ? 17.670 -94.982 -15.785 1.00 22.53 112 VAL A CA 8
ATOM 14611 C C . VAL A 1 112 ? 18.494 -94.450 -16.956 1.00 21.24 112 VAL A C 8
ATOM 14612 O O . VAL A 1 112 ? 19.626 -93.994 -16.769 1.00 51.15 112 VAL A O 8
ATOM 14625 N N . ASP A 1 113 ? 17.952 -94.552 -18.163 1.00 71.41 113 ASP A N 8
ATOM 14626 C CA . ASP A 1 113 ? 18.563 -93.927 -19.337 1.00 61.45 113 ASP A CA 8
ATOM 14627 C C . ASP A 1 113 ? 18.107 -92.469 -19.446 1.00 54.52 113 ASP A C 8
ATOM 14628 O O . ASP A 1 113 ? 16.941 -92.152 -19.197 1.00 71.24 113 ASP A O 8
ATOM 14637 N N . ALA A 1 114 ? 19.037 -91.587 -19.800 1.00 61.52 114 ALA A N 8
ATOM 14638 C CA . ALA A 1 114 ? 18.763 -90.153 -19.906 1.00 14.04 114 ALA A CA 8
ATOM 14639 C C . ALA A 1 114 ? 18.032 -89.814 -21.207 1.00 42.21 114 ALA A C 8
ATOM 14640 O O . ALA A 1 114 ? 18.076 -90.578 -22.175 1.00 32.43 114 ALA A O 8
ATOM 14647 N N . ASP A 1 115 ? 17.370 -88.657 -21.226 1.00 54.31 115 ASP A N 8
ATOM 14648 C CA . ASP A 1 115 ? 16.614 -88.206 -22.397 1.00 31.20 115 ASP A CA 8
ATOM 14649 C C . ASP A 1 115 ? 16.824 -86.712 -22.646 1.00 74.33 115 ASP A C 8
ATOM 14650 O O . ASP A 1 115 ? 17.065 -86.293 -23.781 1.00 33.11 115 ASP A O 8
ATOM 14659 N N . GLY A 1 116 ? 16.742 -85.909 -21.586 1.00 25.12 116 GLY A N 8
ATOM 14660 C CA . GLY A 1 116 ? 16.955 -84.473 -21.718 1.00 51.02 116 GLY A CA 8
ATOM 14661 C C . GLY A 1 116 ? 16.154 -83.661 -20.713 1.00 52.42 116 GLY A C 8
ATOM 14662 O O . GLY A 1 116 ? 14.996 -83.976 -20.428 1.00 24.24 116 GLY A O 8
ATOM 14666 N N . PHE A 1 117 ? 16.773 -82.622 -20.164 1.00 5.24 117 PHE A N 8
ATOM 14667 C CA . PHE A 1 117 ? 16.096 -81.725 -19.233 1.00 2.31 117 PHE A CA 8
ATOM 14668 C C . PHE A 1 117 ? 15.471 -80.562 -19.994 1.00 32.41 117 PHE A C 8
ATOM 14669 O O . PHE A 1 117 ? 16.197 -79.722 -20.535 1.00 0.02 117 PHE A O 8
ATOM 14686 N N . GLU A 1 118 ? 14.140 -80.495 -20.039 1.00 33.04 118 GLU A N 8
ATOM 14687 C CA . GLU A 1 118 ? 13.475 -79.350 -20.653 1.00 23.02 118 GLU A CA 8
ATOM 14688 C C . GLU A 1 118 ? 12.013 -79.268 -20.228 1.00 63.02 118 GLU A C 8
ATOM 14689 O O . GLU A 1 118 ? 11.306 -80.273 -20.196 1.00 13.12 118 GLU A O 8
ATOM 14701 N N . ILE A 1 119 ? 11.556 -78.067 -19.901 1.00 14.51 119 ILE A N 8
ATOM 14702 C CA . ILE A 1 119 ? 10.175 -77.883 -19.481 1.00 51.30 119 ILE A CA 8
ATOM 14703 C C . ILE A 1 119 ? 9.246 -78.077 -20.674 1.00 62.21 119 ILE A C 8
ATOM 14704 O O . ILE A 1 119 ? 8.902 -77.131 -21.386 1.00 44.42 119 ILE A O 8
ATOM 14720 N N . ARG A 1 120 ? 8.885 -79.332 -20.902 1.00 2.03 120 ARG A N 8
ATOM 14721 C CA . ARG A 1 120 ? 8.029 -79.709 -22.015 1.00 61.44 120 ARG A CA 8
ATOM 14722 C C . ARG A 1 120 ? 6.591 -79.304 -21.770 1.00 32.31 120 ARG A C 8
ATOM 14723 O O . ARG A 1 120 ? 5.975 -79.691 -20.772 1.00 1.25 120 ARG A O 8
ATOM 14744 N N . ARG A 1 121 ? 6.074 -78.528 -22.708 1.00 14.01 121 ARG A N 8
ATOM 14745 C CA . ARG A 1 121 ? 4.722 -77.978 -22.633 1.00 75.33 121 ARG A CA 8
ATOM 14746 C C . ARG A 1 121 ? 4.161 -77.856 -24.044 1.00 64.21 121 ARG A C 8
ATOM 14747 O O . ARG A 1 121 ? 4.827 -77.211 -24.885 1.00 51.44 121 ARG A O 8
ATOM 14769 N N . MET A 1 1 ? 59.659 -146.752 -23.687 1.00 52.12 1 MET A N 9
ATOM 14770 C CA . MET A 1 1 ? 60.118 -147.946 -22.947 1.00 51.22 1 MET A CA 9
ATOM 14771 C C . MET A 1 1 ? 59.086 -148.345 -21.901 1.00 31.51 1 MET A C 9
ATOM 14772 O O . MET A 1 1 ? 58.346 -147.491 -21.403 1.00 43.23 1 MET A O 9
ATOM 14788 N N . ALA A 1 2 ? 59.048 -149.640 -21.582 1.00 23.30 2 ALA A N 9
ATOM 14789 C CA . ALA A 1 2 ? 58.108 -150.196 -20.607 1.00 11.25 2 ALA A CA 9
ATOM 14790 C C . ALA A 1 2 ? 56.689 -150.257 -21.177 1.00 62.11 2 ALA A C 9
ATOM 14791 O O . ALA A 1 2 ? 56.106 -149.238 -21.555 1.00 12.45 2 ALA A O 9
ATOM 14798 N N . HIS A 1 3 ? 56.135 -151.461 -21.216 1.00 20.45 3 HIS A N 9
ATOM 14799 C CA . HIS A 1 3 ? 54.796 -151.700 -21.751 1.00 41.31 3 HIS A CA 9
ATOM 14800 C C . HIS A 1 3 ? 53.764 -151.618 -20.616 1.00 14.54 3 HIS A C 9
ATOM 14801 O O . HIS A 1 3 ? 52.738 -152.310 -20.628 1.00 61.24 3 HIS A O 9
ATOM 14816 N N . HIS A 1 4 ? 54.052 -150.754 -19.643 1.00 51.22 4 HIS A N 9
ATOM 14817 C CA . HIS A 1 4 ? 53.170 -150.536 -18.495 1.00 51.34 4 HIS A CA 9
ATOM 14818 C C . HIS A 1 4 ? 51.762 -150.163 -18.958 1.00 0.14 4 HIS A C 9
ATOM 14819 O O . HIS A 1 4 ? 51.594 -149.470 -19.964 1.00 74.33 4 HIS A O 9
ATOM 14834 N N . HIS A 1 5 ? 50.757 -150.619 -18.221 1.00 1.20 5 HIS A N 9
ATOM 14835 C CA . HIS A 1 5 ? 49.362 -150.454 -18.622 1.00 3.11 5 HIS A CA 9
ATOM 14836 C C . HIS A 1 5 ? 48.460 -150.288 -17.404 1.00 72.12 5 HIS A C 9
ATOM 14837 O O . HIS A 1 5 ? 48.679 -150.915 -16.368 1.00 25.44 5 HIS A O 9
ATOM 14852 N N . HIS A 1 6 ? 47.439 -149.446 -17.546 1.00 74.41 6 HIS A N 9
ATOM 14853 C CA . HIS A 1 6 ? 46.528 -149.124 -16.447 1.00 62.44 6 HIS A CA 9
ATOM 14854 C C . HIS A 1 6 ? 45.098 -149.019 -16.971 1.00 42.35 6 HIS A C 9
ATOM 14855 O O . HIS A 1 6 ? 44.895 -148.814 -18.169 1.00 32.12 6 HIS A O 9
ATOM 14870 N N . HIS A 1 7 ? 44.120 -149.150 -16.078 1.00 3.41 7 HIS A N 9
ATOM 14871 C CA . HIS A 1 7 ? 42.712 -149.061 -16.457 1.00 22.42 7 HIS A CA 9
ATOM 14872 C C . HIS A 1 7 ? 41.830 -149.052 -15.211 1.00 74.24 7 HIS A C 9
ATOM 14873 O O . HIS A 1 7 ? 42.269 -149.436 -14.124 1.00 22.25 7 HIS A O 9
ATOM 14888 N N . HIS A 1 8 ? 40.587 -148.619 -15.379 1.00 1.42 8 HIS A N 9
ATOM 14889 C CA . HIS A 1 8 ? 39.626 -148.557 -14.282 1.00 40.41 8 HIS A CA 9
ATOM 14890 C C . HIS A 1 8 ? 38.230 -148.310 -14.836 1.00 31.21 8 HIS A C 9
ATOM 14891 O O . HIS A 1 8 ? 38.082 -147.785 -15.941 1.00 1.54 8 HIS A O 9
ATOM 14906 N N . MET A 1 9 ? 37.216 -148.681 -14.067 1.00 32.43 9 MET A N 9
ATOM 14907 C CA . MET A 1 9 ? 35.829 -148.413 -14.432 1.00 63.23 9 MET A CA 9
ATOM 14908 C C . MET A 1 9 ? 35.039 -148.020 -13.189 1.00 31.31 9 MET A C 9
ATOM 14909 O O . MET A 1 9 ? 34.598 -148.880 -12.424 1.00 61.42 9 MET A O 9
ATOM 14923 N N . GLY A 1 10 ? 34.889 -146.716 -12.980 1.00 41.12 10 GLY A N 9
ATOM 14924 C CA . GLY A 1 10 ? 34.200 -146.211 -11.804 1.00 0.44 10 GLY A CA 9
ATOM 14925 C C . GLY A 1 10 ? 33.212 -145.116 -12.155 1.00 11.55 10 GLY A C 9
ATOM 14926 O O . GLY A 1 10 ? 33.600 -143.963 -12.361 1.00 74.43 10 GLY A O 9
ATOM 14930 N N . THR A 1 11 ? 31.940 -145.482 -12.239 1.00 73.24 11 THR A N 9
ATOM 14931 C CA . THR A 1 11 ? 30.877 -144.549 -12.594 1.00 53.21 11 THR A CA 9
ATOM 14932 C C . THR A 1 11 ? 29.784 -144.547 -11.538 1.00 62.12 11 THR A C 9
ATOM 14933 O O . THR A 1 11 ? 29.650 -145.506 -10.765 1.00 32.23 11 THR A O 9
ATOM 14944 N N . LEU A 1 12 ? 29.010 -143.469 -11.516 1.00 73.43 12 LEU A N 9
ATOM 14945 C CA . LEU A 1 12 ? 27.953 -143.289 -10.526 1.00 60.44 12 LEU A CA 9
ATOM 14946 C C . LEU A 1 12 ? 27.170 -142.004 -10.799 1.00 2.34 12 LEU A C 9
ATOM 14947 O O . LEU A 1 12 ? 27.730 -141.014 -11.273 1.00 43.41 12 LEU A O 9
ATOM 14963 N N . GLU A 1 13 ? 25.876 -142.043 -10.508 1.00 52.03 13 GLU A N 9
ATOM 14964 C CA . GLU A 1 13 ? 25.007 -140.878 -10.611 1.00 22.25 13 GLU A CA 9
ATOM 14965 C C . GLU A 1 13 ? 23.858 -141.041 -9.615 1.00 62.32 13 GLU A C 9
ATOM 14966 O O . GLU A 1 13 ? 23.066 -141.979 -9.722 1.00 2.42 13 GLU A O 9
ATOM 14978 N N . ALA A 1 14 ? 23.771 -140.131 -8.646 1.00 75.13 14 ALA A N 9
ATOM 14979 C CA . ALA A 1 14 ? 22.858 -140.294 -7.513 1.00 74.41 14 ALA A CA 9
ATOM 14980 C C . ALA A 1 14 ? 22.216 -138.964 -7.116 1.00 5.34 14 ALA A C 9
ATOM 14981 O O . ALA A 1 14 ? 22.390 -137.954 -7.799 1.00 31.41 14 ALA A O 9
ATOM 14988 N N . GLN A 1 15 ? 21.481 -138.971 -6.004 1.00 73.23 15 GLN A N 9
ATOM 14989 C CA . GLN A 1 15 ? 20.727 -137.798 -5.557 1.00 10.44 15 GLN A CA 9
ATOM 14990 C C . GLN A 1 15 ? 21.370 -137.163 -4.323 1.00 33.22 15 GLN A C 9
ATOM 14991 O O . GLN A 1 15 ? 22.197 -137.786 -3.648 1.00 53.33 15 GLN A O 9
ATOM 15005 N N . THR A 1 16 ? 21.007 -135.914 -4.051 1.00 2.53 16 THR A N 9
ATOM 15006 C CA . THR A 1 16 ? 21.429 -135.221 -2.841 1.00 64.02 16 THR A CA 9
ATOM 15007 C C . THR A 1 16 ? 20.271 -134.375 -2.312 1.00 10.20 16 THR A C 9
ATOM 15008 O O . THR A 1 16 ? 20.065 -133.239 -2.744 1.00 24.02 16 THR A O 9
ATOM 15019 N N . GLN A 1 17 ? 19.492 -134.957 -1.409 1.00 71.03 17 GLN A N 9
ATOM 15020 C CA . GLN A 1 17 ? 18.308 -134.296 -0.864 1.00 43.41 17 GLN A CA 9
ATOM 15021 C C . GLN A 1 17 ? 18.580 -133.805 0.556 1.00 71.34 17 GLN A C 9
ATOM 15022 O O . GLN A 1 17 ? 19.276 -134.473 1.330 1.00 24.31 17 GLN A O 9
ATOM 15036 N N . GLY A 1 18 ? 18.029 -132.643 0.896 1.00 1.13 18 GLY A N 9
ATOM 15037 C CA . GLY A 1 18 ? 18.206 -132.085 2.226 1.00 52.34 18 GLY A CA 9
ATOM 15038 C C . GLY A 1 18 ? 18.433 -130.587 2.185 1.00 34.32 18 GLY A C 9
ATOM 15039 O O . GLY A 1 18 ? 19.297 -130.116 1.442 1.00 71.43 18 GLY A O 9
ATOM 15043 N N . PRO A 1 19 ? 17.665 -129.805 2.963 1.00 11.21 19 PRO A N 9
ATOM 15044 C CA . PRO A 1 19 ? 17.827 -128.362 3.042 1.00 44.43 19 PRO A CA 9
ATOM 15045 C C . PRO A 1 19 ? 18.787 -127.975 4.168 1.00 61.53 19 PRO A C 9
ATOM 15046 O O . PRO A 1 19 ? 19.632 -128.775 4.573 1.00 33.10 19 PRO A O 9
ATOM 15057 N N . GLY A 1 20 ? 18.649 -126.758 4.673 1.00 53.25 20 GLY A N 9
ATOM 15058 C CA . GLY A 1 20 ? 19.523 -126.286 5.733 1.00 63.03 20 GLY A CA 9
ATOM 15059 C C . GLY A 1 20 ? 19.387 -124.795 5.973 1.00 10.53 20 GLY A C 9
ATOM 15060 O O . GLY A 1 20 ? 18.355 -124.201 5.655 1.00 74.25 20 GLY A O 9
ATOM 15064 N N . SER A 1 21 ? 20.421 -124.191 6.544 1.00 73.15 21 SER A N 9
ATOM 15065 C CA . SER A 1 21 ? 20.434 -122.757 6.801 1.00 14.22 21 SER A CA 9
ATOM 15066 C C . SER A 1 21 ? 21.837 -122.195 6.564 1.00 10.43 21 SER A C 9
ATOM 15067 O O . SER A 1 21 ? 22.757 -122.448 7.344 1.00 10.21 21 SER A O 9
ATOM 15075 N N . MET A 1 22 ? 22.000 -121.457 5.466 1.00 63.14 22 MET A N 9
ATOM 15076 C CA . MET A 1 22 ? 23.281 -120.839 5.138 1.00 73.31 22 MET A CA 9
ATOM 15077 C C . MET A 1 22 ? 23.245 -119.356 5.492 1.00 20.42 22 MET A C 9
ATOM 15078 O O . MET A 1 22 ? 22.882 -118.515 4.665 1.00 43.13 22 MET A O 9
ATOM 15092 N N . GLN A 1 23 ? 23.591 -119.045 6.736 1.00 42.32 23 GLN A N 9
ATOM 15093 C CA . GLN A 1 23 ? 23.571 -117.671 7.220 1.00 71.32 23 GLN A CA 9
ATOM 15094 C C . GLN A 1 23 ? 24.922 -117.009 6.967 1.00 74.11 23 GLN A C 9
ATOM 15095 O O . GLN A 1 23 ? 25.782 -116.950 7.852 1.00 61.22 23 GLN A O 9
ATOM 15109 N N . GLY A 1 24 ? 25.111 -116.542 5.739 1.00 4.42 24 GLY A N 9
ATOM 15110 C CA . GLY A 1 24 ? 26.372 -115.937 5.349 1.00 12.50 24 GLY A CA 9
ATOM 15111 C C . GLY A 1 24 ? 26.473 -114.480 5.755 1.00 71.41 24 GLY A C 9
ATOM 15112 O O . GLY A 1 24 ? 25.542 -113.922 6.347 1.00 61.51 24 GLY A O 9
ATOM 15116 N N . SER A 1 25 ? 27.610 -113.872 5.449 1.00 41.01 25 SER A N 9
ATOM 15117 C CA . SER A 1 25 ? 27.841 -112.463 5.728 1.00 14.24 25 SER A CA 9
ATOM 15118 C C . SER A 1 25 ? 27.463 -111.615 4.514 1.00 14.43 25 SER A C 9
ATOM 15119 O O . SER A 1 25 ? 27.540 -112.082 3.373 1.00 11.33 25 SER A O 9
ATOM 15127 N N . MET A 1 26 ? 27.040 -110.380 4.762 1.00 62.34 26 MET A N 9
ATOM 15128 C CA . MET A 1 26 ? 26.612 -109.483 3.693 1.00 2.51 26 MET A CA 9
ATOM 15129 C C . MET A 1 26 ? 27.675 -108.420 3.414 1.00 11.11 26 MET A C 9
ATOM 15130 O O . MET A 1 26 ? 28.004 -107.624 4.295 1.00 5.31 26 MET A O 9
ATOM 15144 N N . PRO A 1 27 ? 28.237 -108.406 2.187 1.00 74.34 27 PRO A N 9
ATOM 15145 C CA . PRO A 1 27 ? 29.178 -107.370 1.757 1.00 71.44 27 PRO A CA 9
ATOM 15146 C C . PRO A 1 27 ? 28.452 -106.108 1.277 1.00 34.14 27 PRO A C 9
ATOM 15147 O O . PRO A 1 27 ? 27.243 -106.132 1.024 1.00 11.14 27 PRO A O 9
ATOM 15158 N N . SER A 1 28 ? 29.197 -105.014 1.150 1.00 3.22 28 SER A N 9
ATOM 15159 C CA . SER A 1 28 ? 28.635 -103.730 0.741 1.00 34.34 28 SER A CA 9
ATOM 15160 C C . SER A 1 28 ? 28.205 -103.755 -0.732 1.00 61.20 28 SER A C 9
ATOM 15161 O O . SER A 1 28 ? 28.793 -104.470 -1.552 1.00 25.04 28 SER A O 9
ATOM 15169 N N . SER A 1 29 ? 27.170 -102.983 -1.058 1.00 60.23 29 SER A N 9
ATOM 15170 C CA . SER A 1 29 ? 26.656 -102.908 -2.419 1.00 32.34 29 SER A CA 9
ATOM 15171 C C . SER A 1 29 ? 27.399 -101.833 -3.215 1.00 73.11 29 SER A C 9
ATOM 15172 O O . SER A 1 29 ? 27.511 -100.686 -2.776 1.00 31.03 29 SER A O 9
ATOM 15180 N N . SER A 1 30 ? 27.910 -102.211 -4.381 1.00 64.34 30 SER A N 9
ATOM 15181 C CA . SER A 1 30 ? 28.658 -101.292 -5.227 1.00 21.24 30 SER A CA 9
ATOM 15182 C C . SER A 1 30 ? 27.712 -100.463 -6.096 1.00 2.22 30 SER A C 9
ATOM 15183 O O . SER A 1 30 ? 27.327 -100.881 -7.192 1.00 33.13 30 SER A O 9
ATOM 15191 N N . GLU A 1 31 ? 27.294 -99.312 -5.573 1.00 40.24 31 GLU A N 9
ATOM 15192 C CA . GLU A 1 31 ? 26.454 -98.376 -6.319 1.00 62.35 31 GLU A CA 9
ATOM 15193 C C . GLU A 1 31 ? 27.317 -97.237 -6.860 1.00 41.11 31 GLU A C 9
ATOM 15194 O O . GLU A 1 31 ? 27.767 -96.371 -6.101 1.00 60.14 31 GLU A O 9
ATOM 15206 N N . ASP A 1 32 ? 27.554 -97.249 -8.164 1.00 41.14 32 ASP A N 9
ATOM 15207 C CA . ASP A 1 32 ? 28.476 -96.303 -8.795 1.00 53.41 32 ASP A CA 9
ATOM 15208 C C . ASP A 1 32 ? 27.776 -94.984 -9.108 1.00 74.21 32 ASP A C 9
ATOM 15209 O O . ASP A 1 32 ? 28.389 -93.913 -9.071 1.00 0.32 32 ASP A O 9
ATOM 15218 N N . VAL A 1 33 ? 26.483 -95.065 -9.405 1.00 64.33 33 VAL A N 9
ATOM 15219 C CA . VAL A 1 33 ? 25.699 -93.893 -9.790 1.00 3.41 33 VAL A CA 9
ATOM 15220 C C . VAL A 1 33 ? 24.503 -93.715 -8.860 1.00 52.31 33 VAL A C 9
ATOM 15221 O O . VAL A 1 33 ? 23.813 -94.680 -8.538 1.00 55.05 33 VAL A O 9
ATOM 15234 N N . THR A 1 34 ? 24.271 -92.483 -8.424 1.00 32.15 34 THR A N 9
ATOM 15235 C CA . THR A 1 34 ? 23.109 -92.160 -7.608 1.00 71.11 34 THR A CA 9
ATOM 15236 C C . THR A 1 34 ? 21.983 -91.639 -8.504 1.00 2.24 34 THR A C 9
ATOM 15237 O O . THR A 1 34 ? 22.240 -90.940 -9.486 1.00 60.35 34 THR A O 9
ATOM 15248 N N . THR A 1 35 ? 20.744 -92.002 -8.186 1.00 71.32 35 THR A N 9
ATOM 15249 C CA . THR A 1 35 ? 19.595 -91.611 -8.997 1.00 44.34 35 THR A CA 9
ATOM 15250 C C . THR A 1 35 ? 18.350 -91.451 -8.133 1.00 64.43 35 THR A C 9
ATOM 15251 O O . THR A 1 35 ? 18.052 -92.305 -7.296 1.00 74.11 35 THR A O 9
ATOM 15262 N N . LEU A 1 36 ? 17.645 -90.339 -8.325 1.00 13.40 36 LEU A N 9
ATOM 15263 C CA . LEU A 1 36 ? 16.364 -90.104 -7.664 1.00 32.23 36 LEU A CA 9
ATOM 15264 C C . LEU A 1 36 ? 15.455 -89.307 -8.595 1.00 30.20 36 LEU A C 9
ATOM 15265 O O . LEU A 1 36 ? 15.920 -88.430 -9.327 1.00 35.32 36 LEU A O 9
ATOM 15281 N N . CYS A 1 37 ? 14.166 -89.625 -8.578 1.00 71.23 37 CYS A N 9
ATOM 15282 C CA . CYS A 1 37 ? 13.187 -88.927 -9.408 1.00 40.31 37 CYS A CA 9
ATOM 15283 C C . CYS A 1 37 ? 12.699 -87.666 -8.699 1.00 32.44 37 CYS A C 9
ATOM 15284 O O . CYS A 1 37 ? 12.448 -87.682 -7.494 1.00 34.41 37 CYS A O 9
ATOM 15292 N N . TYR A 1 38 ? 12.576 -86.582 -9.449 1.00 44.52 38 TYR A N 9
ATOM 15293 C CA . TYR A 1 38 ? 12.158 -85.295 -8.905 1.00 13.14 38 TYR A CA 9
ATOM 15294 C C . TYR A 1 38 ? 10.777 -84.925 -9.434 1.00 33.50 38 TYR A C 9
ATOM 15295 O O . TYR A 1 38 ? 10.479 -85.152 -10.603 1.00 34.40 38 TYR A O 9
ATOM 15313 N N . ARG A 1 39 ? 9.937 -84.369 -8.569 1.00 41.31 39 ARG A N 9
ATOM 15314 C CA . ARG A 1 39 ? 8.618 -83.879 -8.969 1.00 13.40 39 ARG A CA 9
ATOM 15315 C C . ARG A 1 39 ? 8.239 -82.665 -8.125 1.00 14.02 39 ARG A C 9
ATOM 15316 O O . ARG A 1 39 ? 8.208 -82.744 -6.899 1.00 25.40 39 ARG A O 9
ATOM 15337 N N . VAL A 1 40 ? 7.950 -81.550 -8.785 1.00 72.34 40 VAL A N 9
ATOM 15338 C CA . VAL A 1 40 ? 7.694 -80.284 -8.093 1.00 72.44 40 VAL A CA 9
ATOM 15339 C C . VAL A 1 40 ? 6.490 -79.567 -8.698 1.00 70.43 40 VAL A C 9
ATOM 15340 O O . VAL A 1 40 ? 6.204 -79.722 -9.878 1.00 61.43 40 VAL A O 9
ATOM 15353 N N . THR A 1 41 ? 5.782 -78.790 -7.889 1.00 2.24 41 THR A N 9
ATOM 15354 C CA . THR A 1 41 ? 4.620 -78.049 -8.360 1.00 62.42 41 THR A CA 9
ATOM 15355 C C . THR A 1 41 ? 4.979 -76.589 -8.664 1.00 74.20 41 THR A C 9
ATOM 15356 O O . THR A 1 41 ? 5.397 -75.845 -7.771 1.00 2.33 41 THR A O 9
ATOM 15367 N N . GLY A 1 42 ? 4.833 -76.195 -9.930 1.00 41.40 42 GLY A N 9
ATOM 15368 C CA . GLY A 1 42 ? 5.042 -74.808 -10.320 1.00 24.42 42 GLY A CA 9
ATOM 15369 C C . GLY A 1 42 ? 3.763 -74.006 -10.183 1.00 40.24 42 GLY A C 9
ATOM 15370 O O . GLY A 1 42 ? 2.680 -74.589 -10.100 1.00 32.35 42 GLY A O 9
ATOM 15374 N N . LYS A 1 43 ? 3.863 -72.680 -10.159 1.00 4.30 43 LYS A N 9
ATOM 15375 C CA . LYS A 1 43 ? 2.682 -71.847 -9.954 1.00 54.14 43 LYS A CA 9
ATOM 15376 C C . LYS A 1 43 ? 2.737 -70.564 -10.783 1.00 34.03 43 LYS A C 9
ATOM 15377 O O . LYS A 1 43 ? 2.095 -70.454 -11.829 1.00 15.12 43 LYS A O 9
ATOM 15396 N N . VAL A 1 44 ? 3.503 -69.593 -10.297 1.00 15.21 44 VAL A N 9
ATOM 15397 C CA . VAL A 1 44 ? 3.597 -68.282 -10.933 1.00 11.51 44 VAL A CA 9
ATOM 15398 C C . VAL A 1 44 ? 4.873 -68.195 -11.757 1.00 43.13 44 VAL A C 9
ATOM 15399 O O . VAL A 1 44 ? 5.872 -68.830 -11.411 1.00 73.31 44 VAL A O 9
ATOM 15412 N N . GLN A 1 45 ? 4.825 -67.417 -12.839 1.00 50.12 45 GLN A N 9
ATOM 15413 C CA . GLN A 1 45 ? 5.972 -67.237 -13.725 1.00 32.13 45 GLN A CA 9
ATOM 15414 C C . GLN A 1 45 ? 6.320 -68.568 -14.394 1.00 53.04 45 GLN A C 9
ATOM 15415 O O . GLN A 1 45 ? 7.299 -69.230 -14.034 1.00 31.24 45 GLN A O 9
ATOM 15429 N N . GLY A 1 46 ? 5.477 -68.971 -15.343 1.00 33.40 46 GLY A N 9
ATOM 15430 C CA . GLY A 1 46 ? 5.657 -70.244 -16.017 1.00 5.31 46 GLY A CA 9
ATOM 15431 C C . GLY A 1 46 ? 5.492 -71.413 -15.062 1.00 42.35 46 GLY A C 9
ATOM 15432 O O . GLY A 1 46 ? 4.564 -71.428 -14.251 1.00 52.52 46 GLY A O 9
ATOM 15436 N N . VAL A 1 47 ? 6.392 -72.384 -15.157 1.00 50.43 47 VAL A N 9
ATOM 15437 C CA . VAL A 1 47 ? 6.397 -73.539 -14.256 1.00 62.01 47 VAL A CA 9
ATOM 15438 C C . VAL A 1 47 ? 7.830 -73.907 -13.882 1.00 63.33 47 VAL A C 9
ATOM 15439 O O . VAL A 1 47 ? 8.101 -74.329 -12.758 1.00 24.14 47 VAL A O 9
ATOM 15452 N N . PHE A 1 48 ? 8.742 -73.744 -14.842 1.00 44.21 48 PHE A N 9
ATOM 15453 C CA . PHE A 1 48 ? 10.151 -74.067 -14.641 1.00 43.23 48 PHE A CA 9
ATOM 15454 C C . PHE A 1 48 ? 10.972 -73.521 -15.813 1.00 63.04 48 PHE A C 9
ATOM 15455 O O . PHE A 1 48 ? 10.676 -73.811 -16.975 1.00 45.54 48 PHE A O 9
ATOM 15472 N N . PHE A 1 49 ? 11.984 -72.717 -15.508 1.00 15.34 49 PHE A N 9
ATOM 15473 C CA . PHE A 1 49 ? 12.809 -72.095 -16.540 1.00 4.40 49 PHE A CA 9
ATOM 15474 C C . PHE A 1 49 ? 13.914 -73.031 -17.016 1.00 62.32 49 PHE A C 9
ATOM 15475 O O . PHE A 1 49 ? 14.888 -73.292 -16.296 1.00 1.00 49 PHE A O 9
ATOM 15492 N N . ARG A 1 50 ? 13.757 -73.507 -18.250 1.00 20.24 50 ARG A N 9
ATOM 15493 C CA . ARG A 1 50 ? 14.748 -74.358 -18.903 1.00 11.11 50 ARG A CA 9
ATOM 15494 C C . ARG A 1 50 ? 16.132 -73.708 -18.867 1.00 62.02 50 ARG A C 9
ATOM 15495 O O . ARG A 1 50 ? 17.144 -74.399 -18.884 1.00 13.04 50 ARG A O 9
ATOM 15516 N N . LYS A 1 51 ? 16.161 -72.374 -18.808 1.00 31.42 51 LYS A N 9
ATOM 15517 C CA . LYS A 1 51 ? 17.416 -71.623 -18.744 1.00 51.24 51 LYS A CA 9
ATOM 15518 C C . LYS A 1 51 ? 18.206 -71.983 -17.483 1.00 43.40 51 LYS A C 9
ATOM 15519 O O . LYS A 1 51 ? 19.314 -72.527 -17.563 1.00 4.25 51 LYS A O 9
ATOM 15538 N N . TYR A 1 52 ? 17.626 -71.689 -16.318 1.00 33.33 52 TYR A N 9
ATOM 15539 C CA . TYR A 1 52 ? 18.294 -71.947 -15.045 1.00 52.21 52 TYR A CA 9
ATOM 15540 C C . TYR A 1 52 ? 18.515 -73.446 -14.863 1.00 31.13 52 TYR A C 9
ATOM 15541 O O . TYR A 1 52 ? 19.547 -73.872 -14.340 1.00 33.12 52 TYR A O 9
ATOM 15559 N N . THR A 1 53 ? 17.544 -74.242 -15.315 1.00 44.10 53 THR A N 9
ATOM 15560 C CA . THR A 1 53 ? 17.659 -75.695 -15.257 1.00 3.41 53 THR A CA 9
ATOM 15561 C C . THR A 1 53 ? 18.860 -76.165 -16.086 1.00 73.23 53 THR A C 9
ATOM 15562 O O . THR A 1 53 ? 19.625 -77.034 -15.659 1.00 72.33 53 THR A O 9
ATOM 15573 N N . LYS A 1 54 ? 19.029 -75.558 -17.259 1.00 52.34 54 LYS A N 9
ATOM 15574 C CA . LYS A 1 54 ? 20.140 -75.878 -18.147 1.00 30.44 54 LYS A CA 9
ATOM 15575 C C . LYS A 1 54 ? 21.467 -75.526 -17.486 1.00 3.54 54 LYS A C 9
ATOM 15576 O O . LYS A 1 54 ? 22.403 -76.319 -17.504 1.00 44.10 54 LYS A O 9
ATOM 15595 N N . LYS A 1 55 ? 21.533 -74.334 -16.893 1.00 61.15 55 LYS A N 9
ATOM 15596 C CA . LYS A 1 55 ? 22.768 -73.851 -16.280 1.00 23.30 55 LYS A CA 9
ATOM 15597 C C . LYS A 1 55 ? 23.210 -74.767 -15.135 1.00 15.04 55 LYS A C 9
ATOM 15598 O O . LYS A 1 55 ? 24.359 -75.213 -15.099 1.00 2.24 55 LYS A O 9
ATOM 15617 N N . GLU A 1 56 ? 22.288 -75.049 -14.215 1.00 61.35 56 GLU A N 9
ATOM 15618 C CA . GLU A 1 56 ? 22.567 -75.922 -13.072 1.00 4.44 56 GLU A CA 9
ATOM 15619 C C . GLU A 1 56 ? 22.983 -77.316 -13.558 1.00 34.44 56 GLU A C 9
ATOM 15620 O O . GLU A 1 56 ? 24.061 -77.818 -13.221 1.00 61.15 56 GLU A O 9
ATOM 15632 N N . ALA A 1 57 ? 22.128 -77.917 -14.387 1.00 2.01 57 ALA A N 9
ATOM 15633 C CA . ALA A 1 57 ? 22.337 -79.281 -14.864 1.00 74.43 57 ALA A CA 9
ATOM 15634 C C . ALA A 1 57 ? 23.632 -79.408 -15.666 1.00 71.13 57 ALA A C 9
ATOM 15635 O O . ALA A 1 57 ? 24.352 -80.394 -15.535 1.00 12.10 57 ALA A O 9
ATOM 15642 N N . ASP A 1 58 ? 23.933 -78.407 -16.482 1.00 44.45 58 ASP A N 9
ATOM 15643 C CA . ASP A 1 58 ? 25.105 -78.458 -17.358 1.00 61.14 58 ASP A CA 9
ATOM 15644 C C . ASP A 1 58 ? 26.386 -78.247 -16.557 1.00 50.21 58 ASP A C 9
ATOM 15645 O O . ASP A 1 58 ? 27.368 -78.968 -16.734 1.00 33.21 58 ASP A O 9
ATOM 15654 N N . ALA A 1 59 ? 26.361 -77.271 -15.652 1.00 41.11 59 ALA A N 9
ATOM 15655 C CA . ALA A 1 59 ? 27.535 -76.934 -14.849 1.00 31.13 59 ALA A CA 9
ATOM 15656 C C . ALA A 1 59 ? 27.889 -78.068 -13.887 1.00 41.12 59 ALA A C 9
ATOM 15657 O O . ALA A 1 59 ? 29.065 -78.349 -13.642 1.00 73.43 59 ALA A O 9
ATOM 15664 N N . LEU A 1 60 ? 26.867 -78.710 -13.329 1.00 54.24 60 LEU A N 9
ATOM 15665 C CA . LEU A 1 60 ? 27.073 -79.813 -12.392 1.00 74.52 60 LEU A CA 9
ATOM 15666 C C . LEU A 1 60 ? 27.071 -81.161 -13.122 1.00 2.20 60 LEU A C 9
ATOM 15667 O O . LEU A 1 60 ? 27.450 -82.186 -12.557 1.00 5.04 60 LEU A O 9
ATOM 15683 N N . SER A 1 61 ? 26.637 -81.148 -14.382 1.00 74.52 61 SER A N 9
ATOM 15684 C CA . SER A 1 61 ? 26.691 -82.322 -15.248 1.00 3.53 61 SER A CA 9
ATOM 15685 C C . SER A 1 61 ? 25.765 -83.436 -14.741 1.00 64.03 61 SER A C 9
ATOM 15686 O O . SER A 1 61 ? 26.220 -84.529 -14.390 1.00 34.12 61 SER A O 9
ATOM 15694 N N . LEU A 1 62 ? 24.465 -83.144 -14.688 1.00 73.12 62 LEU A N 9
ATOM 15695 C CA . LEU A 1 62 ? 23.464 -84.144 -14.315 1.00 32.44 62 LEU A CA 9
ATOM 15696 C C . LEU A 1 62 ? 22.850 -84.767 -15.560 1.00 13.42 62 LEU A C 9
ATOM 15697 O O . LEU A 1 62 ? 22.603 -84.078 -16.555 1.00 54.02 62 LEU A O 9
ATOM 15713 N N . VAL A 1 63 ? 22.611 -86.070 -15.500 1.00 63.31 63 VAL A N 9
ATOM 15714 C CA . VAL A 1 63 ? 21.910 -86.779 -16.563 1.00 53.30 63 VAL A CA 9
ATOM 15715 C C . VAL A 1 63 ? 20.559 -87.248 -16.037 1.00 24.01 63 VAL A C 9
ATOM 15716 O O . VAL A 1 63 ? 20.395 -87.456 -14.834 1.00 52.40 63 VAL A O 9
ATOM 15729 N N . GLY A 1 64 ? 19.591 -87.378 -16.930 1.00 15.23 64 GLY A N 9
ATOM 15730 C CA . GLY A 1 64 ? 18.248 -87.755 -16.534 1.00 55.25 64 GLY A CA 9
ATOM 15731 C C . GLY A 1 64 ? 17.224 -87.193 -17.491 1.00 30.41 64 GLY A C 9
ATOM 15732 O O . GLY A 1 64 ? 17.450 -87.199 -18.707 1.00 63.55 64 GLY A O 9
ATOM 15736 N N . TYR A 1 65 ? 16.103 -86.698 -16.969 1.00 73.32 65 TYR A N 9
ATOM 15737 C CA . TYR A 1 65 ? 15.061 -86.132 -17.831 1.00 13.32 65 TYR A CA 9
ATOM 15738 C C . TYR A 1 65 ? 14.031 -85.352 -17.021 1.00 31.43 65 TYR A C 9
ATOM 15739 O O . TYR A 1 65 ? 13.771 -85.682 -15.873 1.00 30.44 65 TYR A O 9
ATOM 15757 N N . VAL A 1 66 ? 13.468 -84.305 -17.625 1.00 23.54 66 VAL A N 9
ATOM 15758 C CA . VAL A 1 66 ? 12.429 -83.491 -16.982 1.00 72.34 66 VAL A CA 9
ATOM 15759 C C . VAL A 1 66 ? 11.331 -83.128 -17.981 1.00 10.41 66 VAL A C 9
ATOM 15760 O O . VAL A 1 66 ? 11.614 -82.914 -19.160 1.00 63.31 66 VAL A O 9
ATOM 15773 N N . THR A 1 67 ? 10.090 -83.070 -17.485 1.00 33.35 67 THR A N 9
ATOM 15774 C CA . THR A 1 67 ? 8.908 -82.711 -18.271 1.00 62.00 67 THR A CA 9
ATOM 15775 C C . THR A 1 67 ? 7.847 -82.119 -17.343 1.00 43.22 67 THR A C 9
ATOM 15776 O O . THR A 1 67 ? 7.918 -82.287 -16.127 1.00 43.20 67 THR A O 9
ATOM 15787 N N . ASN A 1 68 ? 6.881 -81.410 -17.915 1.00 24.14 68 ASN A N 9
ATOM 15788 C CA . ASN A 1 68 ? 5.771 -80.858 -17.140 1.00 73.40 68 ASN A CA 9
ATOM 15789 C C . ASN A 1 68 ? 4.523 -81.716 -17.338 1.00 73.12 68 ASN A C 9
ATOM 15790 O O . ASN A 1 68 ? 4.390 -82.406 -18.350 1.00 10.52 68 ASN A O 9
ATOM 15801 N N . ASN A 1 69 ? 3.635 -81.696 -16.351 1.00 74.00 69 ASN A N 9
ATOM 15802 C CA . ASN A 1 69 ? 2.376 -82.432 -16.413 1.00 52.24 69 ASN A CA 9
ATOM 15803 C C . ASN A 1 69 ? 1.207 -81.460 -16.336 1.00 5.25 69 ASN A C 9
ATOM 15804 O O . ASN A 1 69 ? 1.354 -80.343 -15.836 1.00 52.52 69 ASN A O 9
ATOM 15815 N N . GLU A 1 70 ? 0.044 -81.898 -16.808 1.00 63.52 70 GLU A N 9
ATOM 15816 C CA . GLU A 1 70 ? -1.155 -81.058 -16.843 1.00 54.22 70 GLU A CA 9
ATOM 15817 C C . GLU A 1 70 ? -1.526 -80.560 -15.441 1.00 23.41 70 GLU A C 9
ATOM 15818 O O . GLU A 1 70 ? -2.160 -79.515 -15.287 1.00 22.31 70 GLU A O 9
ATOM 15830 N N . ASP A 1 71 ? -1.105 -81.306 -14.422 1.00 53.44 71 ASP A N 9
ATOM 15831 C CA . ASP A 1 71 ? -1.363 -80.938 -13.027 1.00 52.32 71 ASP A CA 9
ATOM 15832 C C . ASP A 1 71 ? -0.588 -79.681 -12.627 1.00 60.33 71 ASP A C 9
ATOM 15833 O O . ASP A 1 71 ? -0.783 -79.146 -11.534 1.00 61.33 71 ASP A O 9
ATOM 15842 N N . GLY A 1 72 ? 0.292 -79.220 -13.515 1.00 2.22 72 GLY A N 9
ATOM 15843 C CA . GLY A 1 72 ? 1.156 -78.091 -13.208 1.00 24.21 72 GLY A CA 9
ATOM 15844 C C . GLY A 1 72 ? 2.451 -78.544 -12.564 1.00 64.40 72 GLY A C 9
ATOM 15845 O O . GLY A 1 72 ? 3.299 -77.730 -12.193 1.00 24.14 72 GLY A O 9
ATOM 15849 N N . SER A 1 73 ? 2.604 -79.858 -12.456 1.00 74.30 73 SER A N 9
ATOM 15850 C CA . SER A 1 73 ? 3.758 -80.453 -11.800 1.00 53.52 73 SER A CA 9
ATOM 15851 C C . SER A 1 73 ? 4.867 -80.735 -12.814 1.00 5.24 73 SER A C 9
ATOM 15852 O O . SER A 1 73 ? 4.626 -81.334 -13.859 1.00 20.32 73 SER A O 9
ATOM 15860 N N . VAL A 1 74 ? 6.072 -80.277 -12.504 1.00 2.14 74 VAL A N 9
ATOM 15861 C CA . VAL A 1 74 ? 7.258 -80.583 -13.289 1.00 23.14 74 VAL A CA 9
ATOM 15862 C C . VAL A 1 74 ? 7.930 -81.819 -12.698 1.00 45.15 74 VAL A C 9
ATOM 15863 O O . VAL A 1 74 ? 8.400 -81.791 -11.560 1.00 50.12 74 VAL A O 9
ATOM 15876 N N . SER A 1 75 ? 7.957 -82.899 -13.461 1.00 24.41 75 SER A N 9
ATOM 15877 C CA . SER A 1 75 ? 8.455 -84.178 -12.968 1.00 33.53 75 SER A CA 9
ATOM 15878 C C . SER A 1 75 ? 9.617 -84.677 -13.836 1.00 25.55 75 SER A C 9
ATOM 15879 O O . SER A 1 75 ? 9.751 -84.278 -14.995 1.00 44.43 75 SER A O 9
ATOM 15887 N N . GLY A 1 76 ? 10.452 -85.545 -13.270 1.00 32.44 76 GLY A N 9
ATOM 15888 C CA . GLY A 1 76 ? 11.583 -86.085 -13.998 1.00 51.54 76 GLY A CA 9
ATOM 15889 C C . GLY A 1 76 ? 12.497 -86.919 -13.116 1.00 43.42 76 GLY A C 9
ATOM 15890 O O . GLY A 1 76 ? 12.098 -87.349 -12.033 1.00 53.55 76 GLY A O 9
ATOM 15894 N N . VAL A 1 77 ? 13.727 -87.138 -13.577 1.00 42.05 77 VAL A N 9
ATOM 15895 C CA . VAL A 1 77 ? 14.711 -87.950 -12.860 1.00 43.44 77 VAL A CA 9
ATOM 15896 C C . VAL A 1 77 ? 16.103 -87.313 -12.958 1.00 74.14 77 VAL A C 9
ATOM 15897 O O . VAL A 1 77 ? 16.505 -86.864 -14.041 1.00 42.33 77 VAL A O 9
ATOM 15910 N N . VAL A 1 78 ? 16.815 -87.267 -11.823 1.00 11.12 78 VAL A N 9
ATOM 15911 C CA . VAL A 1 78 ? 18.207 -86.813 -11.770 1.00 13.11 78 VAL A CA 9
ATOM 15912 C C . VAL A 1 78 ? 19.120 -87.992 -11.452 1.00 3.40 78 VAL A C 9
ATOM 15913 O O . VAL A 1 78 ? 18.825 -88.789 -10.551 1.00 63.53 78 VAL A O 9
ATOM 15926 N N . GLN A 1 79 ? 20.220 -88.100 -12.192 1.00 61.04 79 GLN A N 9
ATOM 15927 C CA . GLN A 1 79 ? 21.181 -89.180 -12.004 1.00 72.34 79 GLN A CA 9
ATOM 15928 C C . GLN A 1 79 ? 22.605 -88.626 -12.048 1.00 51.25 79 GLN A C 9
ATOM 15929 O O . GLN A 1 79 ? 22.858 -87.592 -12.673 1.00 1.41 79 GLN A O 9
ATOM 15943 N N . GLY A 1 80 ? 23.525 -89.318 -11.381 1.00 73.20 80 GLY A N 9
ATOM 15944 C CA . GLY A 1 80 ? 24.923 -88.919 -11.380 1.00 70.11 80 GLY A CA 9
ATOM 15945 C C . GLY A 1 80 ? 25.550 -89.067 -10.010 1.00 45.11 80 GLY A C 9
ATOM 15946 O O . GLY A 1 80 ? 25.049 -89.832 -9.180 1.00 30.00 80 GLY A O 9
ATOM 15950 N N . PRO A 1 81 ? 26.662 -88.362 -9.745 1.00 21.24 81 PRO A N 9
ATOM 15951 C CA . PRO A 1 81 ? 27.288 -88.359 -8.422 1.00 24.25 81 PRO A CA 9
ATOM 15952 C C . PRO A 1 81 ? 26.391 -87.662 -7.400 1.00 43.11 81 PRO A C 9
ATOM 15953 O O . PRO A 1 81 ? 25.860 -86.579 -7.667 1.00 61.12 81 PRO A O 9
ATOM 15964 N N . LYS A 1 82 ? 26.237 -88.274 -6.226 1.00 34.24 82 LYS A N 9
ATOM 15965 C CA . LYS A 1 82 ? 25.296 -87.790 -5.213 1.00 65.22 82 LYS A CA 9
ATOM 15966 C C . LYS A 1 82 ? 25.570 -86.334 -4.818 1.00 10.03 82 LYS A C 9
ATOM 15967 O O . LYS A 1 82 ? 24.685 -85.642 -4.310 1.00 13.55 82 LYS A O 9
ATOM 15986 N N . GLU A 1 83 ? 26.789 -85.872 -5.077 1.00 45.34 83 GLU A N 9
ATOM 15987 C CA . GLU A 1 83 ? 27.161 -84.483 -4.812 1.00 53.14 83 GLU A CA 9
ATOM 15988 C C . GLU A 1 83 ? 26.395 -83.552 -5.749 1.00 41.52 83 GLU A C 9
ATOM 15989 O O . GLU A 1 83 ? 25.741 -82.594 -5.323 1.00 1.31 83 GLU A O 9
ATOM 16001 N N . GLN A 1 84 ? 26.469 -83.858 -7.036 1.00 71.32 84 GLN A N 9
ATOM 16002 C CA . GLN A 1 84 ? 25.838 -83.038 -8.061 1.00 73.41 84 GLN A CA 9
ATOM 16003 C C . GLN A 1 84 ? 24.322 -83.236 -8.045 1.00 4.41 84 GLN A C 9
ATOM 16004 O O . GLN A 1 84 ? 23.565 -82.324 -8.380 1.00 35.12 84 GLN A O 9
ATOM 16018 N N . VAL A 1 85 ? 23.885 -84.427 -7.644 1.00 33.13 85 VAL A N 9
ATOM 16019 C CA . VAL A 1 85 ? 22.468 -84.679 -7.388 1.00 22.34 85 VAL A CA 9
ATOM 16020 C C . VAL A 1 85 ? 21.995 -83.766 -6.249 1.00 73.43 85 VAL A C 9
ATOM 16021 O O . VAL A 1 85 ? 20.911 -83.185 -6.315 1.00 53.31 85 VAL A O 9
ATOM 16034 N N . ASP A 1 86 ? 22.840 -83.628 -5.218 1.00 15.30 86 ASP A N 9
ATOM 16035 C CA . ASP A 1 86 ? 22.569 -82.716 -4.106 1.00 63.23 86 ASP A CA 9
ATOM 16036 C C . ASP A 1 86 ? 22.548 -81.266 -4.592 1.00 64.31 86 ASP A C 9
ATOM 16037 O O . ASP A 1 86 ? 21.782 -80.438 -4.091 1.00 72.04 86 ASP A O 9
ATOM 16046 N N . ALA A 1 87 ? 23.403 -80.958 -5.560 1.00 21.34 87 ALA A N 9
ATOM 16047 C CA . ALA A 1 87 ? 23.414 -79.633 -6.175 1.00 34.53 87 ALA A CA 9
ATOM 16048 C C . ALA A 1 87 ? 22.093 -79.359 -6.903 1.00 20.20 87 ALA A C 9
ATOM 16049 O O . ALA A 1 87 ? 21.536 -78.254 -6.825 1.00 62.15 87 ALA A O 9
ATOM 16056 N N . PHE A 1 88 ? 21.590 -80.371 -7.601 1.00 23.24 88 PHE A N 9
ATOM 16057 C CA . PHE A 1 88 ? 20.349 -80.234 -8.350 1.00 53.22 88 PHE A CA 9
ATOM 16058 C 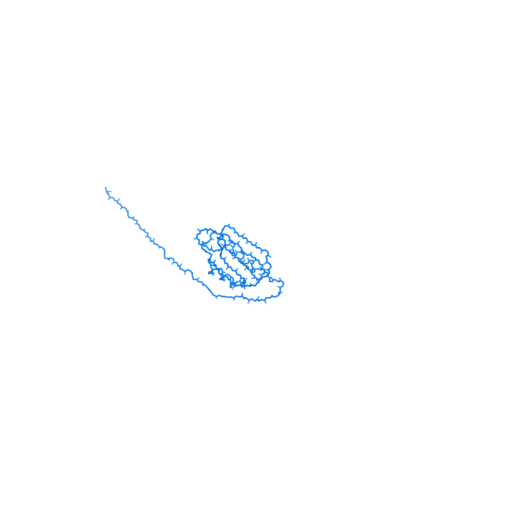C . PHE A 1 88 ? 19.165 -80.071 -7.396 1.00 41.43 88 PHE A C 9
ATOM 16059 O O . PHE A 1 88 ? 18.288 -79.241 -7.631 1.00 24.23 88 PHE A O 9
ATOM 16076 N N . VAL A 1 89 ? 19.143 -80.858 -6.316 1.00 5.13 89 VAL A N 9
ATOM 16077 C CA . VAL A 1 89 ? 18.094 -80.724 -5.303 1.00 63.22 89 VAL A CA 9
ATOM 16078 C C . VAL A 1 89 ? 18.189 -79.354 -4.629 1.00 22.42 89 VAL A C 9
ATOM 16079 O O . VAL A 1 89 ? 17.172 -78.758 -4.273 1.00 63.11 89 VAL A O 9
ATOM 16092 N N . LYS A 1 90 ? 19.423 -78.858 -4.468 1.00 72.24 90 LYS A N 9
ATOM 16093 C CA . LYS A 1 90 ? 19.651 -77.481 -4.021 1.00 63.21 90 LYS A CA 9
ATOM 16094 C C . LYS A 1 90 ? 18.880 -76.529 -4.926 1.00 31.12 90 LYS A C 9
ATOM 16095 O O . LYS A 1 90 ? 18.081 -75.715 -4.457 1.00 14.12 90 LYS A O 9
ATOM 16114 N N . TYR A 1 91 ? 19.109 -76.665 -6.227 1.00 10.11 91 TYR A N 9
ATOM 16115 C CA . TYR A 1 91 ? 18.412 -75.853 -7.215 1.00 12.44 91 TYR A CA 9
ATOM 16116 C C . TYR A 1 91 ? 16.904 -76.060 -7.120 1.00 44.40 91 TYR A C 9
ATOM 16117 O O . TYR A 1 91 ? 16.141 -75.110 -7.230 1.00 2.03 91 TYR A O 9
ATOM 16135 N N . LEU A 1 92 ? 16.485 -77.300 -6.902 1.00 51.34 92 LEU A N 9
ATOM 16136 C CA . LEU A 1 92 ? 15.064 -77.642 -6.862 1.00 60.14 92 LEU A CA 9
ATOM 16137 C C . LEU A 1 92 ? 14.383 -76.958 -5.670 1.00 5.34 92 LEU A C 9
ATOM 16138 O O . LEU A 1 92 ? 13.273 -76.444 -5.792 1.00 21.55 92 LEU A O 9
ATOM 16154 N N . HIS A 1 93 ? 15.061 -76.943 -4.525 1.00 5.42 93 HIS A N 9
ATOM 16155 C CA . HIS A 1 93 ? 14.547 -76.267 -3.332 1.00 23.34 93 HIS A CA 9
ATOM 16156 C C . HIS A 1 93 ? 14.385 -74.770 -3.592 1.00 11.23 93 HIS A C 9
ATOM 16157 O O . HIS A 1 93 ? 13.514 -74.114 -3.012 1.00 14.15 93 HIS A O 9
ATOM 16172 N N . LYS A 1 94 ? 15.250 -74.238 -4.450 1.00 64.43 94 LYS A N 9
ATOM 16173 C CA . LYS A 1 94 ? 15.160 -72.846 -4.884 1.00 13.01 94 LYS A CA 9
ATOM 16174 C C . LYS A 1 94 ? 14.210 -72.723 -6.073 1.00 4.10 94 LYS A C 9
ATOM 16175 O O . LYS A 1 94 ? 13.641 -71.656 -6.319 1.00 53.20 94 LYS A O 9
ATOM 16194 N N . GLY A 1 95 ? 14.035 -73.833 -6.785 1.00 31.54 95 GLY A N 9
ATOM 16195 C CA . GLY A 1 95 ? 13.303 -73.828 -8.037 1.00 21.24 95 GLY A CA 9
ATOM 16196 C C . GLY A 1 95 ? 13.908 -72.843 -9.017 1.00 10.52 95 GLY A C 9
ATOM 16197 O O . GLY A 1 95 ? 15.076 -72.467 -8.886 1.00 3.03 95 GLY A O 9
ATOM 16201 N N . SER A 1 96 ? 13.140 -72.431 -10.006 1.00 75.45 96 SER A N 9
ATOM 16202 C CA . SER A 1 96 ? 13.545 -71.319 -10.839 1.00 64.44 96 SER A CA 9
ATOM 16203 C C . SER A 1 96 ? 13.348 -70.034 -10.034 1.00 73.22 96 SER A C 9
ATOM 16204 O O . SER A 1 96 ? 12.222 -69.716 -9.658 1.00 41.20 96 SER A O 9
ATOM 16212 N N . PRO A 1 97 ? 14.435 -69.280 -9.764 1.00 15.32 97 PRO A N 9
ATOM 16213 C CA . PRO A 1 97 ? 14.423 -68.154 -8.799 1.00 63.34 97 PRO A CA 9
ATOM 16214 C C . PRO A 1 97 ? 13.492 -66.997 -9.185 1.00 3.15 97 PRO A C 9
ATOM 16215 O O . PRO A 1 97 ? 13.530 -65.933 -8.563 1.00 13.01 97 PRO A O 9
ATOM 16226 N N . LYS A 1 98 ? 12.667 -67.204 -10.204 1.00 53.54 98 LYS A N 9
ATOM 16227 C CA . LYS A 1 98 ? 11.692 -66.210 -10.634 1.00 24.34 98 LYS A CA 9
ATOM 16228 C C . LYS A 1 98 ? 10.270 -66.778 -10.503 1.00 74.31 98 LYS A C 9
ATOM 16229 O O . LYS A 1 98 ? 9.296 -66.032 -10.374 1.00 21.32 98 LYS A O 9
ATOM 16248 N N . SER A 1 99 ? 10.171 -68.107 -10.504 1.00 22.33 99 SER A N 9
ATOM 16249 C CA . SER A 1 99 ? 8.887 -68.802 -10.449 1.00 33.13 99 SER A CA 9
ATOM 16250 C C . SER A 1 99 ? 8.505 -69.107 -8.999 1.00 51.15 99 SER A C 9
ATOM 16251 O O . SER A 1 99 ? 9.233 -68.745 -8.066 1.00 65.20 99 SER A O 9
ATOM 16259 N N . VAL A 1 100 ? 7.358 -69.759 -8.805 1.00 74.22 100 VAL A N 9
ATOM 16260 C CA . VAL A 1 100 ? 6.900 -70.135 -7.475 1.00 45.42 100 VAL A CA 9
ATOM 16261 C C . VAL A 1 100 ? 6.679 -71.645 -7.402 1.00 51.00 100 VAL A C 9
ATOM 16262 O O . VAL A 1 100 ? 5.710 -72.165 -7.956 1.00 74.34 100 VAL A O 9
ATOM 16275 N N . VAL A 1 101 ? 7.601 -72.340 -6.741 1.00 73.33 101 VAL A N 9
ATOM 16276 C CA . VAL A 1 101 ? 7.472 -73.773 -6.507 1.00 33.12 101 VAL A CA 9
ATOM 16277 C C . VAL A 1 101 ? 6.814 -74.008 -5.148 1.00 14.21 101 VAL A C 9
ATOM 16278 O O . VAL A 1 101 ? 7.325 -73.572 -4.116 1.00 71.23 101 VAL A O 9
ATOM 16291 N N . LYS A 1 102 ? 5.663 -74.670 -5.154 1.00 25.24 102 LYS A N 9
ATOM 16292 C CA . LYS A 1 102 ? 4.866 -74.819 -3.941 1.00 22.23 102 LYS A CA 9
ATOM 16293 C C . LYS A 1 102 ? 5.278 -76.051 -3.137 1.00 52.51 102 LYS A C 9
ATOM 16294 O O . LYS A 1 102 ? 5.360 -75.996 -1.907 1.00 64.20 102 LYS A O 9
ATOM 16313 N N . LYS A 1 103 ? 5.540 -77.162 -3.818 1.00 12.03 103 LYS A N 9
ATOM 16314 C CA . LYS A 1 103 ? 5.891 -78.406 -3.132 1.00 72.44 103 LYS A CA 9
ATOM 16315 C C . LYS A 1 103 ? 6.857 -79.246 -3.967 1.00 14.24 103 LYS A C 9
ATOM 16316 O O . LYS A 1 103 ? 6.669 -79.403 -5.176 1.00 53.50 103 LYS A O 9
ATOM 16335 N N . VAL A 1 104 ? 7.888 -79.779 -3.314 1.00 20.25 104 VAL A N 9
ATOM 16336 C CA . VAL A 1 104 ? 8.856 -80.660 -3.968 1.00 63.52 104 VAL A CA 9
ATOM 16337 C C . VAL A 1 104 ? 8.729 -82.089 -3.429 1.00 23.40 104 VAL A C 9
ATOM 16338 O O . VAL A 1 104 ? 8.454 -82.297 -2.248 1.00 41.12 104 VAL A O 9
ATOM 16351 N N . SER A 1 105 ? 8.888 -83.067 -4.312 1.00 70.15 105 SER A N 9
ATOM 16352 C CA . SER A 1 105 ? 8.811 -84.478 -3.951 1.00 14.10 105 SER A CA 9
ATOM 16353 C C . SER A 1 105 ? 9.916 -85.247 -4.668 1.00 74.04 105 SER A C 9
ATOM 16354 O O . SER A 1 105 ? 10.198 -84.982 -5.837 1.00 24.02 105 SER A O 9
ATOM 16362 N N . ILE A 1 106 ? 10.546 -86.182 -3.966 1.00 60.24 106 ILE A N 9
ATOM 16363 C CA . ILE A 1 106 ? 11.652 -86.953 -4.530 1.00 10.30 106 ILE A CA 9
ATOM 16364 C C . ILE A 1 106 ? 11.377 -88.454 -4.381 1.00 61.14 106 ILE A C 9
ATOM 16365 O O . ILE A 1 106 ? 10.732 -88.876 -3.418 1.00 52.41 106 ILE A O 9
ATOM 16381 N N . HIS A 1 107 ? 11.870 -89.257 -5.324 1.00 62.33 107 HIS A N 9
ATOM 16382 C CA . HIS A 1 107 ? 11.614 -90.700 -5.324 1.00 42.21 107 HIS A CA 9
ATOM 16383 C C . HIS A 1 107 ? 12.927 -91.481 -5.444 1.00 3.14 107 HIS A C 9
ATOM 16384 O O . HIS A 1 107 ? 13.830 -91.086 -6.177 1.00 44.31 107 HIS A O 9
ATOM 16399 N N . ALA A 1 108 ? 12.989 -92.608 -4.744 1.00 62.21 108 ALA A N 9
ATOM 16400 C CA . ALA A 1 108 ? 14.216 -93.399 -4.568 1.00 71.54 108 ALA A CA 9
ATOM 16401 C C . ALA A 1 108 ? 14.642 -94.204 -5.810 1.00 51.20 108 ALA A C 9
ATOM 16402 O O . ALA A 1 108 ? 15.587 -94.993 -5.731 1.00 13.21 108 ALA A O 9
ATOM 16409 N N . SER A 1 109 ? 13.960 -94.019 -6.941 1.00 22.12 109 SER A N 9
ATOM 16410 C CA . SER A 1 109 ? 14.109 -94.918 -8.094 1.00 13.31 109 SER A CA 9
ATOM 16411 C C . SER A 1 109 ? 15.547 -94.959 -8.619 1.00 70.35 109 SER A C 9
ATOM 16412 O O . SER A 1 109 ? 16.223 -93.936 -8.718 1.00 20.01 109 SER A O 9
ATOM 16420 N N . SER A 1 110 ? 15.980 -96.175 -8.963 1.00 53.15 110 SER A N 9
ATOM 16421 C CA . SER A 1 110 ? 17.353 -96.458 -9.371 1.00 44.34 110 SER A CA 9
ATOM 16422 C C . SER A 1 110 ? 17.684 -95.890 -10.761 1.00 21.33 110 SER A C 9
ATOM 16423 O O . SER A 1 110 ? 16.827 -95.314 -11.439 1.00 40.12 110 SER A O 9
ATOM 16431 N N . ARG A 1 111 ? 18.939 -96.090 -11.172 1.00 10.21 111 ARG A N 9
ATOM 16432 C CA . ARG A 1 111 ? 19.484 -95.528 -12.409 1.00 70.34 111 ARG A CA 9
ATOM 16433 C C . ARG A 1 111 ? 18.703 -95.984 -13.647 1.00 33.55 111 ARG A C 9
ATOM 16434 O O . ARG A 1 111 ? 18.366 -97.162 -13.789 1.00 43.23 111 ARG A O 9
ATOM 16455 N N . VAL A 1 112 ? 18.437 -95.034 -14.541 1.00 42.33 112 VAL A N 9
ATOM 16456 C CA . VAL A 1 112 ? 17.744 -95.291 -15.807 1.00 22.53 112 VAL A CA 9
ATOM 16457 C C . VAL A 1 112 ? 18.506 -94.639 -16.963 1.00 21.24 112 VAL A C 9
ATOM 16458 O O . VAL A 1 112 ? 19.514 -93.967 -16.741 1.00 51.15 112 VAL A O 9
ATOM 16471 N N . ASP A 1 113 ? 18.049 -94.852 -18.192 1.00 71.41 113 ASP A N 9
ATOM 16472 C CA . ASP A 1 113 ? 18.660 -94.208 -19.358 1.00 61.45 113 ASP A CA 9
ATOM 16473 C C . ASP A 1 113 ? 18.134 -92.781 -19.502 1.00 54.52 113 ASP A C 9
ATOM 16474 O O . ASP A 1 113 ? 16.922 -92.561 -19.507 1.00 71.24 113 ASP A O 9
ATOM 16483 N N . ALA A 1 114 ? 19.051 -91.823 -19.589 1.00 61.52 114 ALA A N 9
ATOM 16484 C CA . ALA A 1 114 ? 18.699 -90.406 -19.672 1.00 14.04 114 ALA A CA 9
ATOM 16485 C C . ALA A 1 114 ? 17.923 -90.089 -20.953 1.00 42.21 114 ALA A C 9
ATOM 16486 O O . ALA A 1 114 ? 18.148 -90.704 -22.000 1.00 32.43 114 ALA A O 9
ATOM 16493 N N . ASP A 1 115 ? 17.023 -89.112 -20.862 1.00 54.31 115 ASP A N 9
ATOM 16494 C CA . ASP A 1 115 ? 16.168 -88.723 -21.986 1.00 31.20 115 ASP A CA 9
ATOM 16495 C C . ASP A 1 115 ? 16.375 -87.249 -22.338 1.00 74.33 115 ASP A C 9
ATOM 16496 O O . ASP A 1 115 ? 16.469 -86.891 -23.515 1.00 33.11 115 ASP A O 9
ATOM 16505 N N . GLY A 1 116 ? 16.447 -86.400 -21.312 1.00 25.12 116 GLY A N 9
ATOM 16506 C CA . GLY A 1 116 ? 16.650 -84.975 -21.524 1.00 51.02 116 GLY A CA 9
ATOM 16507 C C . GLY A 1 116 ? 15.807 -84.119 -20.594 1.00 52.42 116 GLY A C 9
ATOM 16508 O O . GLY A 1 116 ? 14.659 -84.455 -20.295 1.00 24.24 116 GLY A O 9
ATOM 16512 N N . PHE A 1 117 ? 16.377 -83.021 -20.114 1.00 5.24 117 PHE A N 9
ATOM 16513 C CA . PHE A 1 117 ? 15.642 -82.090 -19.264 1.00 2.31 117 PHE A CA 9
ATOM 16514 C C . PHE A 1 117 ? 14.984 -81.020 -20.132 1.00 32.41 117 PHE A C 9
ATOM 16515 O O . PHE A 1 117 ? 15.681 -80.192 -20.724 1.00 0.02 117 PHE A O 9
ATOM 16532 N N . GLU A 1 118 ? 13.655 -81.032 -20.205 1.00 33.04 118 GLU A N 9
ATOM 16533 C CA . GLU A 1 118 ? 12.922 -80.024 -20.965 1.00 23.02 118 GLU A CA 9
ATOM 16534 C C . GLU A 1 118 ? 11.454 -80.004 -20.548 1.00 63.02 118 GLU A C 9
ATOM 16535 O O . GLU A 1 118 ? 10.786 -81.036 -20.542 1.00 13.12 118 GLU A O 9
ATOM 16547 N N . ILE A 1 119 ? 10.951 -78.830 -20.197 1.00 14.51 119 ILE A N 9
ATOM 16548 C CA . ILE A 1 119 ? 9.570 -78.701 -19.756 1.00 51.30 119 ILE A CA 9
ATOM 16549 C C . ILE A 1 119 ? 8.618 -79.002 -20.918 1.00 62.21 119 ILE A C 9
ATOM 16550 O O . ILE A 1 119 ? 8.217 -78.112 -21.673 1.00 44.42 119 ILE A O 9
ATOM 16566 N N . ARG A 1 120 ? 8.322 -80.286 -21.075 1.00 2.03 120 ARG A N 9
ATOM 16567 C CA . ARG A 1 120 ? 7.409 -80.777 -22.099 1.00 61.44 120 ARG A CA 9
ATOM 16568 C C . ARG A 1 120 ? 5.968 -80.621 -21.655 1.00 32.31 120 ARG A C 9
ATOM 16569 O O . ARG A 1 120 ? 5.659 -80.763 -20.473 1.00 1.25 120 ARG A O 9
ATOM 16590 N N . ARG A 1 121 ? 5.099 -80.315 -22.608 1.00 14.01 121 ARG A N 9
ATOM 16591 C CA . ARG A 1 121 ? 3.674 -80.162 -22.337 1.00 75.33 121 ARG A CA 9
ATOM 16592 C C . ARG A 1 121 ? 2.887 -81.153 -23.193 1.00 64.21 121 ARG A C 9
ATOM 16593 O O . ARG A 1 121 ? 2.613 -82.272 -22.715 1.00 51.44 121 ARG A O 9
ATOM 16615 N N . MET A 1 1 ? 55.518 -139.170 -26.878 1.00 52.12 1 MET A N 10
ATOM 16616 C CA . MET A 1 1 ? 55.528 -139.986 -25.644 1.00 51.22 1 MET A CA 10
ATOM 16617 C C . MET A 1 1 ? 54.780 -139.260 -24.527 1.00 31.51 1 MET A C 10
ATOM 16618 O O . MET A 1 1 ? 55.323 -138.357 -23.891 1.00 43.23 1 MET A O 10
ATOM 16634 N N . ALA A 1 2 ? 53.526 -139.644 -24.311 1.00 23.30 2 ALA A N 10
ATOM 16635 C CA . ALA A 1 2 ? 52.696 -139.053 -23.264 1.00 11.25 2 ALA A CA 10
ATOM 16636 C C . ALA A 1 2 ? 52.564 -140.018 -22.087 1.00 62.11 2 ALA A C 10
ATOM 16637 O O . ALA A 1 2 ? 52.072 -141.137 -22.250 1.00 12.45 2 ALA A O 10
ATOM 16644 N N . HIS A 1 3 ? 53.016 -139.592 -20.910 1.00 20.45 3 HIS A N 10
ATOM 16645 C CA . HIS A 1 3 ? 52.981 -140.437 -19.718 1.00 41.31 3 HIS A CA 10
ATOM 16646 C C . HIS A 1 3 ? 53.015 -139.575 -18.451 1.00 14.54 3 HIS A C 10
ATOM 16647 O O . HIS A 1 3 ? 54.064 -139.055 -18.070 1.00 61.24 3 HIS A O 10
ATOM 16662 N N . HIS A 1 4 ? 51.850 -139.405 -17.828 1.00 51.22 4 HIS A N 10
ATOM 16663 C CA . HIS A 1 4 ? 51.715 -138.661 -16.568 1.00 51.34 4 HIS A CA 10
ATOM 16664 C C . HIS A 1 4 ? 50.605 -139.269 -15.715 1.00 0.14 4 HIS A C 10
ATOM 16665 O O . HIS A 1 4 ? 49.663 -139.857 -16.246 1.00 74.33 4 HIS A O 10
ATOM 16680 N N . HIS A 1 5 ? 50.722 -139.133 -14.399 1.00 1.20 5 HIS A N 10
ATOM 16681 C CA . HIS A 1 5 ? 49.680 -139.584 -13.478 1.00 3.11 5 HIS A CA 10
ATOM 16682 C C . HIS A 1 5 ? 49.496 -138.574 -12.348 1.00 72.12 5 HIS A C 10
ATOM 16683 O O . HIS A 1 5 ? 50.228 -138.594 -11.358 1.00 25.44 5 HIS A O 10
ATOM 16698 N N . HIS A 1 6 ? 48.542 -137.668 -12.523 1.00 74.41 6 HIS A N 10
ATOM 16699 C CA . HIS A 1 6 ? 48.194 -136.701 -11.486 1.00 62.44 6 HIS A CA 10
ATOM 16700 C C . HIS A 1 6 ? 46.943 -137.167 -10.748 1.00 42.35 6 HIS A C 10
ATOM 16701 O O . HIS A 1 6 ? 45.905 -137.413 -11.366 1.00 32.12 6 HIS A O 10
ATOM 16716 N N . HIS A 1 7 ? 47.044 -137.295 -9.431 1.00 3.41 7 HIS A N 10
ATOM 16717 C CA . HIS A 1 7 ? 45.921 -137.729 -8.609 1.00 22.42 7 HIS A CA 10
ATOM 16718 C C . HIS A 1 7 ? 45.607 -136.675 -7.552 1.00 74.24 7 HIS A C 10
ATOM 16719 O O . HIS A 1 7 ? 46.493 -136.237 -6.819 1.00 22.25 7 HIS A O 10
ATOM 16734 N N . HIS A 1 8 ? 44.346 -136.262 -7.500 1.00 1.42 8 HIS A N 10
ATOM 16735 C CA . HIS A 1 8 ? 43.895 -135.228 -6.570 1.00 40.41 8 HIS A CA 10
ATOM 16736 C C . HIS A 1 8 ? 42.372 -135.253 -6.492 1.00 31.21 8 HIS A C 10
ATOM 16737 O O . HIS A 1 8 ? 41.702 -135.478 -7.505 1.00 1.54 8 HIS A O 10
ATOM 16752 N N . MET A 1 9 ? 41.827 -135.040 -5.299 1.00 32.43 9 MET A N 10
ATOM 16753 C CA . MET A 1 9 ? 40.379 -135.071 -5.102 1.00 63.23 9 MET A CA 10
ATOM 16754 C C . MET A 1 9 ? 39.729 -133.812 -5.670 1.00 31.31 9 MET A C 10
ATOM 16755 O O . MET A 1 9 ? 40.382 -132.777 -5.817 1.00 61.42 9 MET A O 10
ATOM 16769 N N . GLY A 1 10 ? 38.446 -133.915 -5.996 1.00 41.12 10 GLY A N 10
ATOM 16770 C CA . GLY A 1 10 ? 37.694 -132.779 -6.502 1.00 0.44 10 GLY A CA 10
ATOM 16771 C C . GLY A 1 10 ? 36.417 -132.575 -5.713 1.00 11.55 10 GLY A C 10
ATOM 16772 O O . GLY A 1 10 ? 35.379 -132.196 -6.264 1.00 74.43 10 GLY A O 10
ATOM 16776 N N . THR A 1 11 ? 36.504 -132.836 -4.414 1.00 73.24 11 THR A N 10
ATOM 16777 C CA . THR A 1 11 ? 35.356 -132.780 -3.523 1.00 53.21 11 THR A CA 10
ATOM 16778 C C . THR A 1 11 ? 34.836 -131.345 -3.377 1.00 62.12 11 THR A C 10
ATOM 16779 O O . THR A 1 11 ? 35.573 -130.377 -3.597 1.00 32.23 11 THR A O 10
ATOM 16790 N N . LEU A 1 12 ? 33.565 -131.221 -3.014 1.00 73.43 12 LEU A N 10
ATOM 16791 C CA . LEU A 1 12 ? 32.922 -129.927 -2.842 1.00 60.44 12 LEU A CA 10
ATOM 16792 C C . LEU A 1 12 ? 31.831 -130.060 -1.781 1.00 2.34 12 LEU A C 10
ATOM 16793 O O . LEU A 1 12 ? 30.779 -130.649 -2.033 1.00 43.41 12 LEU A O 10
ATOM 16809 N N . GLU A 1 13 ? 32.099 -129.540 -0.593 1.00 52.03 13 GLU A N 10
ATOM 16810 C CA . GLU A 1 13 ? 31.144 -129.604 0.509 1.00 22.25 13 GLU A CA 10
ATOM 16811 C C . GLU A 1 13 ? 30.483 -128.244 0.712 1.00 62.32 13 GLU A C 10
ATOM 16812 O O . GLU A 1 13 ? 31.114 -127.201 0.510 1.00 2.42 13 GLU A O 10
ATOM 16824 N N . ALA A 1 14 ? 29.211 -128.259 1.101 1.00 75.13 14 ALA A N 10
ATOM 16825 C CA . ALA A 1 14 ? 28.445 -127.032 1.302 1.00 74.41 14 ALA A CA 10
ATOM 16826 C C . ALA A 1 14 ? 28.030 -126.891 2.763 1.00 5.34 14 ALA A C 10
ATOM 16827 O O . ALA A 1 14 ? 27.178 -127.637 3.254 1.00 31.41 14 ALA A O 10
ATOM 16834 N N . GLN A 1 15 ? 28.656 -125.950 3.460 1.00 73.23 15 GLN A N 10
ATOM 16835 C CA . GLN A 1 15 ? 28.331 -125.656 4.854 1.00 10.44 15 GLN A CA 10
ATOM 16836 C C . GLN A 1 15 ? 27.719 -124.268 4.969 1.00 33.22 15 GLN A C 10
ATOM 16837 O O . GLN A 1 15 ? 28.296 -123.286 4.495 1.00 53.33 15 GLN A O 10
ATOM 16851 N N . THR A 1 16 ? 26.550 -124.186 5.593 1.00 2.53 16 THR A N 10
ATOM 16852 C CA . THR A 1 16 ? 25.859 -122.917 5.772 1.00 64.02 16 THR A CA 10
ATOM 16853 C C . THR A 1 16 ? 25.255 -122.835 7.174 1.00 10.20 16 THR A C 10
ATOM 16854 O O . THR A 1 16 ? 25.046 -123.861 7.831 1.00 24.02 16 THR A O 10
ATOM 16865 N N . GLN A 1 17 ? 24.980 -121.612 7.621 1.00 71.03 17 GLN A N 10
ATOM 16866 C CA . GLN A 1 17 ? 24.425 -121.368 8.949 1.00 43.41 17 GLN A CA 10
ATOM 16867 C C . GLN A 1 17 ? 23.931 -119.926 9.041 1.00 71.34 17 GLN A C 10
ATOM 16868 O O . GLN A 1 17 ? 24.589 -119.010 8.538 1.00 24.31 17 GLN A O 10
ATOM 16882 N N . GLY A 1 18 ? 22.777 -119.731 9.669 1.00 1.13 18 GLY A N 10
ATOM 16883 C CA . GLY A 1 18 ? 22.236 -118.398 9.839 1.00 52.34 18 GLY A CA 10
ATOM 16884 C C . GLY A 1 18 ? 22.995 -117.608 10.892 1.00 34.32 18 GLY A C 10
ATOM 16885 O O . GLY A 1 18 ? 23.612 -118.197 11.786 1.00 71.43 18 GLY A O 10
ATOM 16889 N N . PRO A 1 19 ? 22.975 -116.265 10.815 1.00 11.21 19 PRO A N 10
ATOM 16890 C CA . PRO A 1 19 ? 23.656 -115.395 11.786 1.00 44.43 19 PRO A CA 10
ATOM 16891 C C . PRO A 1 19 ? 22.841 -115.239 13.071 1.00 61.53 19 PRO A C 10
ATOM 16892 O O . PRO A 1 19 ? 22.726 -114.142 13.623 1.00 33.10 19 PRO A O 10
ATOM 16903 N N . GLY A 1 20 ? 22.298 -116.350 13.554 1.00 53.25 20 GLY A N 10
ATOM 16904 C CA . GLY A 1 20 ? 21.403 -116.308 14.691 1.00 63.03 20 GLY A CA 10
ATOM 16905 C C . GLY A 1 20 ? 20.013 -115.877 14.275 1.00 10.53 20 GLY A C 10
ATOM 16906 O O . GLY A 1 20 ? 19.069 -116.672 14.291 1.00 74.25 20 GLY A O 10
ATOM 16910 N N . SER A 1 21 ? 19.896 -114.617 13.875 1.00 73.15 21 SER A N 10
ATOM 16911 C CA . SER A 1 21 ? 18.645 -114.064 13.377 1.00 14.22 21 SER A CA 10
ATOM 16912 C C . SER A 1 21 ? 18.935 -112.919 12.408 1.00 10.43 21 SER A C 10
ATOM 16913 O O . SER A 1 21 ? 19.884 -112.154 12.613 1.00 10.21 21 SER A O 10
ATOM 16921 N N . MET A 1 22 ? 18.140 -112.815 11.348 1.00 63.14 22 MET A N 10
ATOM 16922 C CA . MET A 1 22 ? 18.272 -111.712 10.400 1.00 73.31 22 MET A CA 10
ATOM 16923 C C . MET A 1 22 ? 17.797 -110.419 11.055 1.00 20.42 22 MET A C 10
ATOM 16924 O O . MET A 1 22 ? 16.962 -110.445 11.965 1.00 43.13 22 MET A O 10
ATOM 16938 N N . GLN A 1 23 ? 18.324 -109.292 10.598 1.00 42.32 23 GLN A N 10
ATOM 16939 C CA . GLN A 1 23 ? 18.009 -108.005 11.202 1.00 71.32 23 GLN A CA 10
ATOM 16940 C C . GLN A 1 23 ? 17.623 -106.987 10.139 1.00 74.11 23 GLN A C 10
ATOM 16941 O O . GLN A 1 23 ? 18.295 -106.857 9.112 1.00 61.22 23 GLN A O 10
ATOM 16955 N N . GLY A 1 24 ? 16.528 -106.276 10.384 1.00 4.42 24 GLY A N 10
ATOM 16956 C CA . GLY A 1 24 ? 16.101 -105.222 9.483 1.00 12.50 24 GLY A CA 10
ATOM 16957 C C . GLY A 1 24 ? 16.830 -103.921 9.760 1.00 71.41 24 GLY A C 10
ATOM 16958 O O . GLY A 1 24 ? 16.210 -102.893 10.041 1.00 61.51 24 GLY A O 10
ATOM 16962 N N . SER A 1 25 ? 18.153 -103.972 9.698 1.00 41.01 25 SER A N 10
ATOM 16963 C CA . SER A 1 25 ? 18.987 -102.809 9.948 1.00 14.24 25 SER A CA 10
ATOM 16964 C C . SER A 1 25 ? 19.223 -102.032 8.653 1.00 14.43 25 SER A C 10
ATOM 16965 O O . SER A 1 25 ? 19.233 -102.612 7.565 1.00 11.33 25 SER A O 10
ATOM 16973 N N . MET A 1 26 ? 19.385 -100.718 8.773 1.00 62.34 26 MET A N 10
ATOM 16974 C CA . MET A 1 26 ? 19.628 -99.866 7.612 1.00 2.51 26 MET A CA 10
ATOM 16975 C C . MET A 1 26 ? 21.124 -99.559 7.481 1.00 11.11 26 MET A C 10
ATOM 16976 O O . MET A 1 26 ? 21.721 -98.961 8.378 1.00 5.31 26 MET A O 10
ATOM 16990 N N . PRO A 1 27 ? 21.755 -99.991 6.373 1.00 74.34 27 PRO A N 10
ATOM 16991 C CA . PRO A 1 27 ? 23.183 -99.754 6.132 1.00 71.44 27 PRO A CA 10
ATOM 16992 C C . PRO A 1 27 ? 23.456 -98.336 5.628 1.00 34.14 27 PRO A C 10
ATOM 16993 O O . PRO A 1 27 ? 22.533 -97.536 5.456 1.00 11.14 27 PRO A O 10
ATOM 17004 N N . SER A 1 28 ? 24.727 -98.029 5.398 1.00 3.22 28 SER A N 10
ATOM 17005 C CA . SER A 1 28 ? 25.131 -96.728 4.879 1.00 34.34 28 SER A CA 10
ATOM 17006 C C . SER A 1 28 ? 26.257 -96.895 3.858 1.00 61.20 28 SER A C 10
ATOM 17007 O O . SER A 1 28 ? 27.431 -96.992 4.218 1.00 25.04 28 SER A O 10
ATOM 17015 N N . SER A 1 29 ? 25.880 -96.974 2.585 1.00 60.23 29 SER A N 10
ATOM 17016 C CA . SER A 1 29 ? 26.835 -97.144 1.497 1.00 32.34 29 SER A CA 10
ATOM 17017 C C . SER A 1 29 ? 26.187 -96.703 0.184 1.00 73.11 29 SER A C 10
ATOM 17018 O O . SER A 1 29 ? 25.015 -97.000 -0.063 1.00 31.03 29 SER A O 10
ATOM 17026 N N . SER A 1 30 ? 26.942 -95.987 -0.640 1.00 64.34 30 SER A N 10
ATOM 17027 C CA . SER A 1 30 ? 26.425 -95.462 -1.901 1.00 21.24 30 SER A CA 10
ATOM 17028 C C . SER A 1 30 ? 27.020 -96.238 -3.077 1.00 2.22 30 SER A C 10
ATOM 17029 O O . SER A 1 30 ? 28.192 -96.623 -3.050 1.00 33.13 30 SER A O 10
ATOM 17037 N N . GLU A 1 31 ? 26.205 -96.467 -4.104 1.00 40.24 31 GLU A N 10
ATOM 17038 C CA . GLU A 1 31 ? 26.620 -97.244 -5.270 1.00 62.35 31 GLU A CA 10
ATOM 17039 C C . GLU A 1 31 ? 27.472 -96.395 -6.222 1.00 41.11 31 GLU A C 10
ATOM 17040 O O . GLU A 1 31 ? 27.872 -95.279 -5.881 1.00 60.14 31 GLU A O 10
ATOM 17052 N N . ASP A 1 32 ? 27.739 -96.927 -7.415 1.00 41.14 32 ASP A N 10
ATOM 17053 C CA . ASP A 1 32 ? 28.620 -96.267 -8.384 1.00 53.41 32 ASP A CA 10
ATOM 17054 C C . ASP A 1 32 ? 27.965 -95.014 -8.955 1.00 74.21 32 ASP A C 10
ATOM 17055 O O . ASP A 1 32 ? 28.649 -94.056 -9.324 1.00 0.32 32 ASP A O 10
ATOM 17064 N N . VAL A 1 33 ? 26.644 -95.039 -9.053 1.00 64.33 33 VAL A N 10
ATOM 17065 C CA . VAL A 1 33 ? 25.885 -93.895 -9.534 1.00 3.41 33 VAL A CA 10
ATOM 17066 C C . VAL A 1 33 ? 24.636 -93.695 -8.682 1.00 52.31 33 VAL A C 10
ATOM 17067 O O . VAL A 1 33 ? 23.973 -94.663 -8.294 1.00 55.05 33 VAL A O 10
ATOM 17080 N N . THR A 1 34 ? 24.334 -92.445 -8.370 1.00 32.15 34 THR A N 10
ATOM 17081 C CA . THR A 1 34 ? 23.143 -92.100 -7.614 1.00 71.11 34 THR A CA 10
ATOM 17082 C C . THR A 1 34 ? 22.010 -91.740 -8.571 1.00 2.24 34 THR A C 10
ATOM 17083 O O . THR A 1 34 ? 22.258 -91.206 -9.653 1.00 60.35 34 THR A O 10
ATOM 17094 N N . THR A 1 35 ? 20.779 -92.062 -8.194 1.00 71.32 35 THR A N 10
ATOM 17095 C CA . THR A 1 35 ? 19.605 -91.728 -8.997 1.00 44.34 35 THR A CA 10
ATOM 17096 C C . THR A 1 35 ? 18.410 -91.452 -8.095 1.00 64.43 35 THR A C 10
ATOM 17097 O O . THR A 1 35 ? 18.176 -92.175 -7.128 1.00 74.11 35 THR A O 10
ATOM 17108 N N . LEU A 1 36 ? 17.686 -90.378 -8.392 1.00 13.40 36 LEU A N 10
ATOM 17109 C CA . LEU A 1 36 ? 16.433 -90.070 -7.719 1.00 32.23 36 LEU A CA 10
ATOM 17110 C C . LEU A 1 36 ? 15.494 -89.373 -8.695 1.00 30.20 36 LEU A C 10
ATOM 17111 O O . LEU A 1 36 ? 15.939 -88.590 -9.537 1.00 35.32 36 LEU A O 10
ATOM 17127 N N . CYS A 1 37 ? 14.203 -89.675 -8.600 1.00 71.23 37 CYS A N 10
ATOM 17128 C CA . CYS A 1 37 ? 13.204 -89.018 -9.451 1.00 40.31 37 CYS A CA 10
ATOM 17129 C C . CYS A 1 37 ? 12.700 -87.748 -8.775 1.00 32.44 37 CYS A C 10
ATOM 17130 O O . CYS A 1 37 ? 12.542 -87.708 -7.555 1.00 34.41 37 CYS A O 10
ATOM 17138 N N . TYR A 1 38 ? 12.449 -86.718 -9.573 1.00 44.52 38 TYR A N 10
ATOM 17139 C CA . TYR A 1 38 ? 11.997 -85.429 -9.065 1.00 13.14 38 TYR A CA 10
ATOM 17140 C C . TYR A 1 38 ? 10.556 -85.181 -9.497 1.00 33.50 38 TYR A C 10
ATOM 17141 O O . TYR A 1 38 ? 10.174 -85.492 -10.626 1.00 34.40 38 TYR A O 10
ATOM 17159 N N . ARG A 1 39 ? 9.763 -84.636 -8.585 1.00 41.31 39 ARG A N 10
ATOM 17160 C CA . ARG A 1 39 ? 8.378 -84.272 -8.858 1.00 13.40 39 ARG A CA 10
ATOM 17161 C C . ARG A 1 39 ? 8.025 -83.033 -8.042 1.00 14.02 39 ARG A C 10
ATOM 17162 O O . ARG A 1 39 ? 7.961 -83.090 -6.814 1.00 25.40 39 ARG A O 10
ATOM 17183 N N . VAL A 1 40 ? 7.823 -81.911 -8.721 1.00 72.34 40 VAL A N 10
ATOM 17184 C CA . VAL A 1 40 ? 7.569 -80.646 -8.047 1.00 72.44 40 VAL A CA 10
ATOM 17185 C C . VAL A 1 40 ? 6.270 -80.014 -8.541 1.00 70.43 40 VAL A C 10
ATOM 17186 O O . VAL A 1 40 ? 5.895 -80.140 -9.714 1.00 61.43 40 VAL A O 10
ATOM 17199 N N . THR A 1 41 ? 5.593 -79.347 -7.623 1.00 2.24 41 THR A N 10
ATOM 17200 C CA . THR A 1 41 ? 4.396 -78.582 -7.910 1.00 62.42 41 THR A CA 10
ATOM 17201 C C . THR A 1 41 ? 4.670 -77.126 -7.557 1.00 74.20 41 THR A C 10
ATOM 17202 O O . THR A 1 41 ? 5.233 -76.838 -6.494 1.00 2.33 41 THR A O 10
ATOM 17213 N N . GLY A 1 42 ? 4.321 -76.207 -8.446 1.00 41.40 42 GLY A N 10
ATOM 17214 C CA . GLY A 1 42 ? 4.619 -74.816 -8.200 1.00 24.42 42 GLY A CA 10
ATOM 17215 C C . GLY A 1 42 ? 3.882 -73.878 -9.118 1.00 40.24 42 GLY A C 10
ATOM 17216 O O . GLY A 1 42 ? 3.401 -74.274 -10.181 1.00 32.35 42 GLY A O 10
ATOM 17220 N N . LYS A 1 43 ? 3.797 -72.633 -8.688 1.00 4.30 43 LYS A N 10
ATOM 17221 C CA . LYS A 1 43 ? 3.191 -71.573 -9.465 1.00 54.14 43 LYS A CA 10
ATOM 17222 C C . LYS A 1 43 ? 4.102 -71.229 -10.642 1.00 34.03 43 LYS A C 10
ATOM 17223 O O . LYS A 1 43 ? 4.986 -70.373 -10.535 1.00 15.12 43 LYS A O 10
ATOM 17242 N N . VAL A 1 44 ? 3.902 -71.936 -11.749 1.00 15.21 44 VAL A N 10
ATOM 17243 C CA . VAL A 1 44 ? 4.754 -71.802 -12.919 1.00 11.51 44 VAL A CA 10
ATOM 17244 C C . VAL A 1 44 ? 4.345 -70.595 -13.759 1.00 43.13 44 VAL A C 10
ATOM 17245 O O . VAL A 1 44 ? 3.157 -70.299 -13.913 1.00 73.31 44 VAL A O 10
ATOM 17258 N N . GLN A 1 45 ? 5.339 -69.891 -14.276 1.00 50.12 45 GLN A N 10
ATOM 17259 C CA . GLN A 1 45 ? 5.110 -68.730 -15.125 1.00 32.13 45 GLN A CA 10
ATOM 17260 C C . GLN A 1 45 ? 5.592 -69.043 -16.536 1.00 53.04 45 GLN A C 10
ATOM 17261 O O . GLN A 1 45 ? 6.788 -68.942 -16.834 1.00 31.24 45 GLN A O 10
ATOM 17275 N N . GLY A 1 46 ? 4.662 -69.459 -17.388 1.00 33.40 46 GLY A N 10
ATOM 17276 C CA . GLY A 1 46 ? 5.012 -69.907 -18.721 1.00 5.31 46 GLY A CA 10
ATOM 17277 C C . GLY A 1 46 ? 5.524 -71.336 -18.707 1.00 42.35 46 GLY A C 10
ATOM 17278 O O . GLY A 1 46 ? 4.743 -72.282 -18.848 1.00 52.52 46 GLY A O 10
ATOM 17282 N N . VAL A 1 47 ? 6.832 -71.495 -18.516 1.00 50.43 47 VAL A N 10
ATOM 17283 C CA . VAL A 1 47 ? 7.454 -72.816 -18.433 1.00 62.01 47 VAL A CA 10
ATOM 17284 C C . VAL A 1 47 ? 8.428 -72.870 -17.255 1.00 63.33 47 VAL A C 10
ATOM 17285 O O . VAL A 1 47 ? 8.843 -71.828 -16.738 1.00 24.14 47 VAL A O 10
ATOM 17298 N N . PHE A 1 48 ? 8.782 -74.083 -16.833 1.00 44.21 48 PHE A N 10
ATOM 17299 C CA . PHE A 1 48 ? 9.724 -74.277 -15.731 1.00 43.23 48 PHE A CA 10
ATOM 17300 C C . PHE A 1 48 ? 11.136 -73.877 -16.174 1.00 63.04 48 PHE A C 10
ATOM 17301 O O . PHE A 1 48 ? 11.936 -74.731 -16.551 1.00 45.54 48 PHE A O 10
ATOM 17318 N N . PHE A 1 49 ? 11.370 -72.554 -16.178 1.00 15.34 49 PHE A N 10
ATOM 17319 C CA . PHE A 1 49 ? 12.660 -71.919 -16.512 1.00 4.40 49 PHE A CA 10
ATOM 17320 C C . PHE A 1 49 ? 13.751 -72.901 -16.969 1.00 62.32 49 PHE A C 10
ATOM 17321 O O . PHE A 1 49 ? 14.673 -73.238 -16.214 1.00 1.00 49 PHE A O 10
ATOM 17338 N N . ARG A 1 50 ? 13.644 -73.353 -18.219 1.00 20.24 50 ARG A N 10
ATOM 17339 C CA . ARG A 1 50 ? 14.625 -74.277 -18.782 1.00 11.11 50 ARG A CA 10
ATOM 17340 C C . ARG A 1 50 ? 15.982 -73.588 -18.896 1.00 62.02 50 ARG A C 10
ATOM 17341 O O . ARG A 1 50 ? 17.011 -74.243 -18.995 1.00 13.04 50 ARG A O 10
ATOM 17362 N N . LYS A 1 51 ? 15.962 -72.255 -18.875 1.00 31.42 51 LYS A N 10
ATOM 17363 C CA . LYS A 1 51 ? 17.185 -71.455 -18.890 1.00 51.24 51 LYS A CA 10
ATOM 17364 C C . LYS A 1 51 ? 18.069 -71.827 -17.697 1.00 43.40 51 LYS A C 10
ATOM 17365 O O . LYS A 1 51 ? 19.203 -72.284 -17.863 1.00 4.25 51 LYS A O 10
ATOM 17384 N N . TYR A 1 52 ? 17.520 -71.654 -16.496 1.00 33.33 52 TYR A N 10
ATOM 17385 C CA . TYR A 1 52 ? 18.250 -71.927 -15.262 1.00 52.21 52 TYR A CA 10
ATOM 17386 C C . TYR A 1 52 ? 18.414 -73.428 -15.048 1.00 31.13 52 TYR A C 10
ATOM 17387 O O . TYR A 1 52 ? 19.462 -73.881 -14.582 1.00 33.12 52 TYR A O 10
ATOM 17405 N N . THR A 1 53 ? 17.380 -74.195 -15.392 1.00 44.10 53 THR A N 10
ATOM 17406 C CA . THR A 1 53 ? 17.447 -75.651 -15.296 1.00 3.41 53 THR A CA 10
ATOM 17407 C C . THR A 1 53 ? 18.605 -76.195 -16.144 1.00 73.23 53 THR A C 10
ATOM 17408 O O . THR A 1 53 ? 19.408 -77.018 -15.677 1.00 72.33 53 THR A O 10
ATOM 17419 N N . LYS A 1 54 ? 18.702 -75.704 -17.384 1.00 52.34 54 LYS A N 10
ATOM 17420 C CA . LYS A 1 54 ? 19.768 -76.112 -18.294 1.00 30.44 54 LYS A CA 10
ATOM 17421 C C . LYS A 1 54 ? 21.116 -75.660 -17.757 1.00 3.54 54 LYS A C 10
ATOM 17422 O O . LYS A 1 54 ? 22.062 -76.442 -17.722 1.00 44.10 54 LYS A O 10
ATOM 17441 N N . LYS A 1 55 ? 21.194 -74.399 -17.337 1.00 61.15 55 LYS A N 10
ATOM 17442 C CA . LYS A 1 55 ? 22.427 -73.855 -16.776 1.00 23.30 55 LYS A CA 10
ATOM 17443 C C . LYS A 1 55 ? 22.943 -74.750 -15.651 1.00 15.04 55 LYS A C 10
ATOM 17444 O O . LYS A 1 55 ? 24.102 -75.163 -15.654 1.00 2.24 55 LYS A O 10
ATOM 17463 N N . GLU A 1 56 ? 22.059 -75.054 -14.706 1.00 61.35 56 GLU A N 10
ATOM 17464 C CA . GLU A 1 56 ? 22.412 -75.847 -13.535 1.00 4.44 56 GLU A CA 10
ATOM 17465 C C . GLU A 1 56 ? 22.909 -77.233 -13.948 1.00 34.44 56 GLU A C 10
ATOM 17466 O O . GLU A 1 56 ? 24.039 -77.627 -13.631 1.00 61.15 56 GLU A O 10
ATOM 17478 N N . ALA A 1 57 ? 22.063 -77.955 -14.679 1.00 2.01 57 ALA A N 10
ATOM 17479 C CA . ALA A 1 57 ? 22.362 -79.326 -15.082 1.00 74.43 57 ALA A CA 10
ATOM 17480 C C . ALA A 1 57 ? 23.617 -79.395 -15.949 1.00 71.13 57 ALA A C 10
ATOM 17481 O O . ALA A 1 57 ? 24.478 -80.247 -15.743 1.00 12.10 57 ALA A O 10
ATOM 17488 N N . ASP A 1 58 ? 23.715 -78.482 -16.907 1.00 44.45 58 ASP A N 10
ATOM 17489 C CA . ASP A 1 58 ? 24.843 -78.447 -17.843 1.00 61.14 58 ASP A CA 10
ATOM 17490 C C . ASP A 1 58 ? 26.141 -78.091 -17.123 1.00 50.21 58 ASP A C 10
ATOM 17491 O O . ASP A 1 58 ? 27.210 -78.616 -17.451 1.00 33.21 58 ASP A O 10
ATOM 17500 N N . ALA A 1 59 ? 26.047 -77.211 -16.134 1.00 41.11 59 ALA A N 10
ATOM 17501 C CA . ALA A 1 59 ? 27.217 -76.767 -15.382 1.00 31.13 59 ALA A CA 10
ATOM 17502 C C . ALA A 1 59 ? 27.763 -77.883 -14.495 1.00 41.12 59 ALA A C 10
ATOM 17503 O O . ALA A 1 59 ? 28.957 -78.174 -14.519 1.00 73.43 59 ALA A O 10
ATOM 17510 N N . LEU A 1 60 ? 26.884 -78.513 -13.718 1.00 54.24 60 LEU A N 10
ATOM 17511 C CA . LEU A 1 60 ? 27.306 -79.550 -12.770 1.00 74.52 60 LEU A CA 10
ATOM 17512 C C . LEU A 1 60 ? 27.310 -80.940 -13.408 1.00 2.20 60 LEU A C 10
ATOM 17513 O O . LEU A 1 60 ? 27.788 -81.902 -12.799 1.00 5.04 60 LEU A O 10
ATOM 17529 N N . SER A 1 61 ? 26.789 -81.034 -14.628 1.00 74.52 61 SER A N 10
ATOM 17530 C CA . SER A 1 61 ? 26.767 -82.280 -15.393 1.00 3.53 61 SER A CA 10
ATOM 17531 C C . SER A 1 61 ? 25.832 -83.315 -14.757 1.00 64.03 61 SER A C 10
ATOM 17532 O O . SER A 1 61 ? 26.252 -84.416 -14.389 1.00 34.12 61 SER A O 10
ATOM 17540 N N . LEU A 1 62 ? 24.554 -82.945 -14.626 1.00 73.12 62 LEU A N 10
ATOM 17541 C CA . LEU A 1 62 ? 23.518 -83.882 -14.186 1.00 32.44 62 LEU A CA 10
ATOM 17542 C C . LEU A 1 62 ? 22.874 -84.537 -15.403 1.00 13.42 62 LEU A C 10
ATOM 17543 O O . LEU A 1 62 ? 22.544 -83.858 -16.379 1.00 54.02 62 LEU A O 10
ATOM 17559 N N . VAL A 1 63 ? 22.709 -85.853 -15.350 1.00 63.31 63 VAL A N 10
ATOM 17560 C CA . VAL A 1 63 ? 22.071 -86.593 -16.433 1.00 53.30 63 VAL A CA 10
ATOM 17561 C C . VAL A 1 63 ? 20.714 -87.117 -15.981 1.00 24.01 63 VAL A C 10
ATOM 17562 O O . VAL A 1 63 ? 20.488 -87.325 -14.786 1.00 52.40 63 VAL A O 10
ATOM 17575 N N . GLY A 1 64 ? 19.809 -87.297 -16.929 1.00 15.23 64 GLY A N 10
ATOM 17576 C CA . GLY A 1 64 ? 18.470 -87.753 -16.610 1.00 55.25 64 GLY A CA 10
ATOM 17577 C C . GLY A 1 64 ? 17.462 -87.233 -17.609 1.00 30.41 64 GLY A C 10
ATOM 17578 O O . GLY A 1 64 ? 17.706 -87.284 -18.815 1.00 63.55 64 GLY A O 10
ATOM 17582 N N . TYR A 1 65 ? 16.330 -86.735 -17.125 1.00 73.32 65 TYR A N 10
ATOM 17583 C CA . TYR A 1 65 ? 15.320 -86.151 -18.005 1.00 13.32 65 TYR A CA 10
ATOM 17584 C C . TYR A 1 65 ? 14.282 -85.377 -17.200 1.00 31.43 65 TYR A C 10
ATOM 17585 O O . TYR A 1 65 ? 14.014 -85.715 -16.048 1.00 30.44 65 TYR A O 10
ATOM 17603 N N . VAL A 1 66 ? 13.715 -84.331 -17.805 1.00 23.54 66 VAL A N 10
ATOM 17604 C CA . VAL A 1 66 ? 12.688 -83.511 -17.148 1.00 72.34 66 VAL A CA 10
ATOM 17605 C C . VAL A 1 66 ? 11.578 -83.161 -18.134 1.00 10.41 66 VAL A C 10
ATOM 17606 O O . VAL A 1 66 ? 11.856 -82.903 -19.305 1.00 63.31 66 VAL A O 10
ATOM 17619 N N . THR A 1 67 ? 10.332 -83.156 -17.645 1.00 33.35 67 THR A N 10
ATOM 17620 C CA . THR A 1 67 ? 9.152 -82.867 -18.456 1.00 62.00 67 THR A CA 10
ATOM 17621 C C . THR A 1 67 ? 8.047 -82.272 -17.577 1.00 43.22 67 THR A C 10
ATOM 17622 O O . THR A 1 67 ? 8.089 -82.389 -16.349 1.00 43.20 67 THR A O 10
ATOM 17633 N N . ASN A 1 68 ? 7.069 -81.626 -18.204 1.00 24.14 68 ASN A N 10
ATOM 17634 C CA . ASN A 1 68 ? 5.946 -81.024 -17.485 1.00 73.40 68 ASN A CA 10
ATOM 17635 C C . ASN A 1 68 ? 4.659 -81.798 -17.770 1.00 73.12 68 ASN A C 10
ATOM 17636 O O . ASN A 1 68 ? 4.434 -82.260 -18.890 1.00 10.52 68 ASN A O 10
ATOM 17647 N N . ASN A 1 69 ? 3.822 -81.937 -16.752 1.00 74.00 69 ASN A N 10
ATOM 17648 C CA . ASN A 1 69 ? 2.550 -82.644 -16.878 1.00 52.24 69 ASN A CA 10
ATOM 17649 C C . ASN A 1 69 ? 1.404 -81.644 -16.985 1.00 5.25 69 ASN A C 10
ATOM 17650 O O . ASN A 1 69 ? 1.469 -80.546 -16.421 1.00 52.52 69 ASN A O 10
ATOM 17661 N N . GLU A 1 70 ? 0.352 -82.031 -17.703 1.00 63.52 70 GLU A N 10
ATOM 17662 C CA . GLU A 1 70 ? -0.824 -81.180 -17.894 1.00 54.22 70 GLU A CA 10
ATOM 17663 C C . GLU A 1 70 ? -1.454 -80.817 -16.549 1.00 23.41 70 GLU A C 10
ATOM 17664 O O . GLU A 1 70 ? -2.120 -79.792 -16.413 1.00 22.31 70 GLU A O 10
ATOM 17676 N N . ASP A 1 71 ? -1.204 -81.665 -15.556 1.00 53.44 71 ASP A N 10
ATOM 17677 C CA . ASP A 1 71 ? -1.761 -81.499 -14.212 1.00 52.32 71 ASP A CA 10
ATOM 17678 C C . ASP A 1 71 ? -1.164 -80.286 -13.497 1.00 60.33 71 ASP A C 10
ATOM 17679 O O . ASP A 1 71 ? -1.564 -79.956 -12.379 1.00 61.33 71 ASP A O 10
ATOM 17688 N N . GLY A 1 72 ? -0.198 -79.632 -14.139 1.00 2.22 72 GLY A N 10
ATOM 17689 C CA . GLY A 1 72 ? 0.436 -78.465 -13.551 1.00 24.21 72 GLY A CA 10
ATOM 17690 C C . GLY A 1 72 ? 1.520 -78.845 -12.562 1.00 64.40 72 GLY A C 10
ATOM 17691 O O . GLY A 1 72 ? 1.593 -78.298 -11.460 1.00 24.14 72 GLY A O 10
ATOM 17695 N N . SER A 1 73 ? 2.357 -79.795 -12.960 1.00 74.30 73 SER A N 10
ATOM 17696 C CA . SER A 1 73 ? 3.454 -80.267 -12.126 1.00 53.52 73 SER A CA 10
ATOM 17697 C C . SER A 1 73 ? 4.589 -80.795 -13.000 1.00 5.24 73 SER A C 10
ATOM 17698 O O . SER A 1 73 ? 4.345 -81.423 -14.038 1.00 20.32 73 SER A O 10
ATOM 17706 N N . VAL A 1 74 ? 5.822 -80.540 -12.582 1.00 2.14 74 VAL A N 10
ATOM 17707 C CA . VAL A 1 74 ? 6.998 -80.938 -13.351 1.00 23.14 74 VAL A CA 10
ATOM 17708 C C . VAL A 1 74 ? 7.625 -82.187 -12.736 1.00 45.15 74 VAL A C 10
ATOM 17709 O O . VAL A 1 74 ? 7.810 -82.255 -11.520 1.00 50.12 74 VAL A O 10
ATOM 17722 N N . SER A 1 75 ? 7.945 -83.170 -13.570 1.00 24.41 75 SER A N 10
ATOM 17723 C CA . SER A 1 75 ? 8.529 -84.419 -13.095 1.00 33.53 75 SER A CA 10
ATOM 17724 C C . SER A 1 75 ? 9.701 -84.838 -13.981 1.00 25.55 75 SER A C 10
ATOM 17725 O O . SER A 1 75 ? 9.836 -84.376 -15.117 1.00 44.43 75 SER A O 10
ATOM 17733 N N . GLY A 1 76 ? 10.550 -85.703 -13.443 1.00 32.44 76 GLY A N 10
ATOM 17734 C CA . GLY A 1 76 ? 11.700 -86.191 -14.175 1.00 51.54 76 GLY A CA 10
ATOM 17735 C C . GLY A 1 76 ? 12.600 -87.021 -13.289 1.00 43.42 76 GLY A C 10
ATOM 17736 O O . GLY A 1 76 ? 12.191 -87.429 -12.204 1.00 53.55 76 GLY A O 10
ATOM 17740 N N . VAL A 1 77 ? 13.820 -87.284 -13.744 1.00 42.05 77 VAL A N 10
ATOM 17741 C CA . VAL A 1 77 ? 14.782 -88.064 -12.968 1.00 43.44 77 VAL A CA 10
ATOM 17742 C C . VAL A 1 77 ? 16.182 -87.473 -13.117 1.00 74.14 77 VAL A C 10
ATOM 17743 O O . VAL A 1 77 ? 16.571 -87.065 -14.215 1.00 42.33 77 VAL A O 10
ATOM 17756 N N . VAL A 1 78 ? 16.921 -87.415 -12.013 1.00 11.12 78 VAL A N 10
ATOM 17757 C CA . VAL A 1 78 ? 18.323 -87.006 -12.033 1.00 13.11 78 VAL A CA 10
ATOM 17758 C C . VAL A 1 78 ? 19.200 -88.165 -11.573 1.00 3.40 78 VAL A C 10
ATOM 17759 O O . VAL A 1 78 ? 18.843 -88.903 -10.652 1.00 63.53 78 VAL A O 10
ATOM 17772 N N . GLN A 1 79 ? 20.340 -88.320 -12.226 1.00 61.04 79 GLN A N 10
ATOM 17773 C CA . GLN A 1 79 ? 21.309 -89.348 -11.876 1.00 72.34 79 GLN A CA 10
ATOM 17774 C C . GLN A 1 79 ? 22.724 -88.821 -12.082 1.00 51.25 79 GLN A C 10
ATOM 17775 O O . GLN A 1 79 ? 22.939 -87.859 -12.823 1.00 1.41 79 GLN A O 10
ATOM 17789 N N . GLY A 1 80 ? 23.676 -89.443 -11.397 1.00 73.20 80 GLY A N 10
ATOM 17790 C CA . GLY A 1 80 ? 25.066 -89.035 -11.485 1.00 70.11 80 GLY A CA 10
ATOM 17791 C C . GLY A 1 80 ? 25.731 -89.070 -10.121 1.00 45.11 80 GLY A C 10
ATOM 17792 O O . GLY A 1 80 ? 25.321 -89.853 -9.258 1.00 30.00 80 GLY A O 10
ATOM 17796 N N . PRO A 1 81 ? 26.762 -88.238 -9.892 1.00 21.24 81 PRO A N 10
ATOM 17797 C CA . PRO A 1 81 ? 27.420 -88.140 -8.583 1.00 24.25 81 PRO A CA 10
ATOM 17798 C C . PRO A 1 81 ? 26.473 -87.572 -7.519 1.00 43.11 81 PRO A C 10
ATOM 17799 O O . PRO A 1 81 ? 25.881 -86.506 -7.705 1.00 61.12 81 PRO A O 10
ATOM 17810 N N . LYS A 1 82 ? 26.352 -88.295 -6.405 1.00 34.24 82 LYS A N 10
ATOM 17811 C CA . LYS A 1 82 ? 25.433 -87.939 -5.317 1.00 65.22 82 LYS A CA 10
ATOM 17812 C C . LYS A 1 82 ? 25.542 -86.470 -4.899 1.00 10.03 82 LYS A C 10
ATOM 17813 O O . LYS A 1 82 ? 24.554 -85.873 -4.467 1.00 13.55 82 LYS A O 10
ATOM 17832 N N . GLU A 1 83 ? 26.730 -85.887 -5.027 1.00 45.34 83 GLU A N 10
ATOM 17833 C CA . GLU A 1 83 ? 26.946 -84.492 -4.646 1.00 53.14 83 GLU A CA 10
ATOM 17834 C C . GLU A 1 83 ? 26.239 -83.532 -5.614 1.00 41.52 83 GLU A C 10
ATOM 17835 O O . GLU A 1 83 ? 25.559 -82.600 -5.187 1.00 1.31 83 GLU A O 10
ATOM 17847 N N . GLN A 1 84 ? 26.382 -83.776 -6.917 1.00 71.32 84 GLN A N 10
ATOM 17848 C CA . GLN A 1 84 ? 25.729 -82.943 -7.929 1.00 73.41 84 GLN A CA 10
ATOM 17849 C C . GLN A 1 84 ? 24.212 -83.145 -7.904 1.00 4.41 84 GLN A C 10
ATOM 17850 O O . GLN A 1 84 ? 23.454 -82.188 -8.055 1.00 35.12 84 GLN A O 10
ATOM 17864 N N . VAL A 1 85 ? 23.775 -84.391 -7.720 1.00 33.13 85 VAL A N 10
ATOM 17865 C CA . VAL A 1 85 ? 22.347 -84.691 -7.574 1.00 22.34 85 VAL A CA 10
ATOM 17866 C C . VAL A 1 85 ? 21.786 -83.915 -6.380 1.00 73.43 85 VAL A C 10
ATOM 17867 O O . VAL A 1 85 ? 20.732 -83.281 -6.467 1.00 53.31 85 VAL A O 10
ATOM 17880 N N . ASP A 1 86 ? 22.530 -83.950 -5.275 1.00 15.30 86 ASP A N 10
ATOM 17881 C CA . ASP A 1 86 ? 22.178 -83.205 -4.063 1.00 63.23 86 ASP A CA 10
ATOM 17882 C C . ASP A 1 86 ? 22.128 -81.707 -4.357 1.00 64.31 86 ASP A C 10
ATOM 17883 O O . ASP A 1 86 ? 21.245 -80.989 -3.875 1.00 72.04 86 ASP A O 10
ATOM 17892 N N . ALA A 1 87 ? 23.080 -81.247 -5.164 1.00 21.34 87 ALA A N 10
ATOM 17893 C CA . ALA A 1 87 ? 23.132 -79.854 -5.592 1.00 34.53 87 ALA A CA 10
ATOM 17894 C C . ALA A 1 87 ? 21.877 -79.482 -6.375 1.00 20.20 87 ALA A C 10
ATOM 17895 O O . ALA A 1 87 ? 21.308 -78.403 -6.191 1.00 62.15 87 ALA A O 10
ATOM 17902 N N . PHE A 1 88 ? 21.450 -80.388 -7.247 1.00 23.24 88 PHE A N 10
ATOM 17903 C CA . PHE A 1 88 ? 20.278 -80.160 -8.081 1.00 53.22 88 PHE A CA 10
ATOM 17904 C C . PHE A 1 88 ? 19.022 -80.122 -7.211 1.00 41.43 88 PHE A C 10
ATOM 17905 O O . PHE A 1 88 ? 18.095 -79.357 -7.477 1.00 24.23 88 PHE A O 10
ATOM 17922 N N . VAL A 1 89 ? 19.006 -80.954 -6.165 1.00 5.13 89 VAL A N 10
ATOM 17923 C CA . VAL A 1 89 ? 17.924 -80.930 -5.176 1.00 63.22 89 VAL A CA 10
ATOM 17924 C C . VAL A 1 89 ? 17.861 -79.557 -4.504 1.00 22.42 89 VAL A C 10
ATOM 17925 O O . VAL A 1 89 ? 16.787 -78.956 -4.384 1.00 63.11 89 VAL A O 10
ATOM 17938 N N . LYS A 1 90 ? 19.025 -79.063 -4.082 1.00 72.24 90 LYS A N 10
ATOM 17939 C CA . LYS A 1 90 ? 19.129 -77.752 -3.444 1.00 63.21 90 LYS A CA 10
ATOM 17940 C C . LYS A 1 90 ? 18.533 -76.683 -4.361 1.00 31.12 90 LYS A C 10
ATOM 17941 O O . LYS A 1 90 ? 17.725 -75.854 -3.934 1.00 14.12 90 LYS A O 10
ATOM 17960 N N . TYR A 1 91 ? 18.925 -76.745 -5.631 1.00 10.11 91 TYR A N 10
ATOM 17961 C CA . TYR A 1 91 ? 18.407 -75.846 -6.659 1.00 12.44 91 TYR A CA 10
ATOM 17962 C C . TYR A 1 91 ? 16.895 -75.998 -6.802 1.00 44.40 91 TYR A C 10
ATOM 17963 O O . TYR A 1 91 ? 16.172 -75.009 -6.898 1.00 2.03 91 TYR A O 10
ATOM 17981 N N . LEU A 1 92 ? 16.433 -77.244 -6.803 1.00 51.34 92 LEU A N 10
ATOM 17982 C CA . LEU A 1 92 ? 15.021 -77.557 -7.009 1.00 60.14 92 LEU A CA 10
ATOM 17983 C C . LEU A 1 92 ? 14.171 -76.952 -5.887 1.00 5.34 92 LEU A C 10
ATOM 17984 O O . LEU A 1 92 ? 13.051 -76.496 -6.118 1.00 21.55 92 LEU A O 10
ATOM 18000 N N . HIS A 1 93 ? 14.718 -76.947 -4.672 1.00 5.42 93 HIS A N 10
ATOM 18001 C CA . HIS A 1 93 ? 14.021 -76.380 -3.518 1.00 23.34 93 HIS A CA 10
ATOM 18002 C C . HIS A 1 93 ? 13.803 -74.877 -3.687 1.00 11.23 93 HIS A C 10
ATOM 18003 O O . HIS A 1 93 ? 12.781 -74.337 -3.258 1.00 14.15 93 HIS A O 10
ATOM 18018 N N . LYS A 1 94 ? 14.768 -74.213 -4.317 1.00 64.43 94 LYS A N 10
ATOM 18019 C CA . LYS A 1 94 ? 14.705 -72.769 -4.528 1.00 13.01 94 LYS A CA 10
ATOM 18020 C C . LYS A 1 94 ? 13.927 -72.435 -5.802 1.00 4.10 94 LYS A C 10
ATOM 18021 O O . LYS A 1 94 ? 13.170 -71.461 -5.842 1.00 53.20 94 LYS A O 10
ATOM 18040 N N . GLY A 1 95 ? 14.099 -73.259 -6.827 1.00 31.54 95 GLY A N 10
ATOM 18041 C CA . GLY A 1 95 ? 13.549 -72.949 -8.129 1.00 21.24 95 GLY A CA 10
ATOM 18042 C C . GLY A 1 95 ? 14.242 -71.748 -8.749 1.00 10.52 95 GLY A C 10
ATOM 18043 O O . GLY A 1 95 ? 15.470 -71.703 -8.818 1.00 3.03 95 GLY A O 10
ATOM 18047 N N . SER A 1 96 ? 13.459 -70.770 -9.190 1.00 75.45 96 SER A N 10
ATOM 18048 C CA . SER A 1 96 ? 13.987 -69.542 -9.781 1.00 64.44 96 SER A CA 10
ATOM 18049 C C . SER A 1 96 ? 12.962 -68.420 -9.627 1.00 73.22 96 SER A C 10
ATOM 18050 O O . SER A 1 96 ? 11.763 -68.687 -9.541 1.00 41.20 96 SER A O 10
ATOM 18058 N N . PRO A 1 97 ? 13.410 -67.147 -9.608 1.00 15.32 97 PRO A N 10
ATOM 18059 C CA . PRO A 1 97 ? 12.521 -65.984 -9.421 1.00 63.34 97 PRO A CA 10
ATOM 18060 C C . PRO A 1 97 ? 11.440 -65.876 -10.501 1.00 3.15 97 PRO A C 10
ATOM 18061 O O . PRO A 1 97 ? 10.496 -65.097 -10.368 1.00 13.01 97 PRO A O 10
ATOM 18072 N N . LYS A 1 98 ? 11.582 -66.661 -11.569 1.00 53.54 98 LYS A N 10
ATOM 18073 C CA . LYS A 1 98 ? 10.630 -66.619 -12.678 1.00 24.34 98 LYS A CA 10
ATOM 18074 C C . LYS A 1 98 ? 9.325 -67.337 -12.313 1.00 74.31 98 LYS A C 10
ATOM 18075 O O . LYS A 1 98 ? 8.268 -67.031 -12.861 1.00 21.32 98 LYS A O 10
ATOM 18094 N N . SER A 1 99 ? 9.400 -68.294 -11.390 1.00 22.33 99 SER A N 10
ATOM 18095 C CA . SER A 1 99 ? 8.234 -69.092 -11.006 1.00 33.13 99 SER A CA 10
ATOM 18096 C C . SER A 1 99 ? 8.346 -69.544 -9.551 1.00 51.15 99 SER A C 10
ATOM 18097 O O . SER A 1 99 ? 9.411 -69.973 -9.103 1.00 65.20 99 SER A O 10
ATOM 18105 N N . VAL A 1 100 ? 7.238 -69.453 -8.821 1.00 74.22 100 VAL A N 10
ATOM 18106 C CA . VAL A 1 100 ? 7.226 -69.753 -7.394 1.00 45.42 100 VAL A CA 10
ATOM 18107 C C . VAL A 1 100 ? 6.859 -71.215 -7.139 1.00 51.00 100 VAL A C 10
ATOM 18108 O O . VAL A 1 100 ? 5.688 -71.592 -7.179 1.00 74.34 100 VAL A O 10
ATOM 18121 N N . VAL A 1 101 ? 7.872 -72.035 -6.895 1.00 73.33 101 VAL A N 10
ATOM 18122 C CA . VAL A 1 101 ? 7.672 -73.447 -6.569 1.00 33.12 101 VAL A CA 10
ATOM 18123 C C . VAL A 1 101 ? 6.990 -73.584 -5.210 1.00 14.21 101 VAL A C 10
ATOM 18124 O O . VAL A 1 101 ? 7.291 -72.841 -4.275 1.00 71.23 101 VAL A O 10
ATOM 18137 N N . LYS A 1 102 ? 6.061 -74.528 -5.109 1.00 25.24 102 LYS A N 10
ATOM 18138 C CA . LYS A 1 102 ? 5.260 -74.691 -3.898 1.00 22.23 102 LYS A CA 10
ATOM 18139 C C . LYS A 1 102 ? 5.766 -75.856 -3.051 1.00 52.51 102 LYS A C 10
ATOM 18140 O O . LYS A 1 102 ? 6.120 -75.679 -1.883 1.00 64.20 102 LYS A O 10
ATOM 18159 N N . LYS A 1 103 ? 5.810 -77.040 -3.647 1.00 12.03 103 LYS A N 10
ATOM 18160 C CA . LYS A 1 103 ? 6.168 -78.259 -2.924 1.00 72.44 103 LYS A CA 10
ATOM 18161 C C . LYS A 1 103 ? 6.988 -79.187 -3.815 1.00 14.24 103 LYS A C 10
ATOM 18162 O O . LYS A 1 103 ? 6.613 -79.447 -4.959 1.00 53.50 103 LYS A O 10
ATOM 18181 N N . VAL A 1 104 ? 8.107 -79.676 -3.287 1.00 20.25 104 VAL A N 10
ATOM 18182 C CA . VAL A 1 104 ? 8.982 -80.585 -4.023 1.00 63.52 104 VAL A CA 10
ATOM 18183 C C . VAL A 1 104 ? 8.955 -81.978 -3.388 1.00 23.40 104 VAL A C 10
ATOM 18184 O O . VAL A 1 104 ? 8.871 -82.110 -2.163 1.00 41.12 104 VAL A O 10
ATOM 18197 N N . SER A 1 105 ? 8.998 -83.008 -4.226 1.00 70.15 105 SER A N 10
ATOM 18198 C CA . SER A 1 105 ? 8.991 -84.390 -3.776 1.00 14.10 105 SER A CA 10
ATOM 18199 C C . SER A 1 105 ? 9.994 -85.192 -4.596 1.00 74.04 105 SER A C 10
ATOM 18200 O O . SER A 1 105 ? 10.013 -85.099 -5.826 1.00 24.02 105 SER A O 10
ATOM 18208 N N . ILE A 1 106 ? 10.845 -85.953 -3.917 1.00 60.24 106 ILE A N 10
ATOM 18209 C CA . ILE A 1 106 ? 11.880 -86.736 -4.587 1.00 10.30 106 ILE A CA 10
ATOM 18210 C C . ILE A 1 106 ? 11.643 -88.233 -4.347 1.00 61.14 106 ILE A C 10
ATOM 18211 O O . ILE A 1 106 ? 10.974 -88.613 -3.379 1.00 52.41 106 ILE A O 10
ATOM 18227 N N . HIS A 1 107 ? 12.177 -89.080 -5.230 1.00 62.33 107 HIS A N 10
ATOM 18228 C CA . HIS A 1 107 ? 11.972 -90.526 -5.138 1.00 42.21 107 HIS A CA 10
ATOM 18229 C C . HIS A 1 107 ? 13.293 -91.281 -5.310 1.00 3.14 107 HIS A C 10
ATOM 18230 O O . HIS A 1 107 ? 14.136 -90.908 -6.112 1.00 44.31 107 HIS A O 10
ATOM 18245 N N . ALA A 1 108 ? 13.409 -92.373 -4.579 1.00 62.21 108 ALA A N 10
ATOM 18246 C CA . ALA A 1 108 ? 14.649 -93.140 -4.390 1.00 71.54 108 ALA A CA 10
ATOM 18247 C C . ALA A 1 108 ? 15.158 -93.916 -5.617 1.00 51.20 108 ALA A C 10
ATOM 18248 O O . ALA A 1 108 ? 16.097 -94.699 -5.481 1.00 13.21 108 ALA A O 10
ATOM 18255 N N . SER A 1 109 ? 14.557 -93.732 -6.788 1.00 22.12 109 SER A N 10
ATOM 18256 C CA . SER A 1 109 ? 14.637 -94.719 -7.875 1.00 13.31 109 SER A CA 10
ATOM 18257 C C . SER A 1 109 ? 16.073 -95.017 -8.308 1.00 70.35 109 SER A C 10
ATOM 18258 O O . SER A 1 109 ? 16.914 -94.127 -8.377 1.00 20.01 109 SER A O 10
ATOM 18266 N N . SER A 1 110 ? 16.322 -96.289 -8.607 1.00 53.15 110 SER A N 10
ATOM 18267 C CA . SER A 1 110 ? 17.634 -96.755 -9.038 1.00 44.34 110 SER A CA 10
ATOM 18268 C C . SER A 1 110 ? 17.959 -96.261 -10.455 1.00 21.33 110 SER A C 10
ATOM 18269 O O . SER A 1 110 ? 17.139 -95.597 -11.094 1.00 40.12 110 SER A O 10
ATOM 18277 N N . ARG A 1 111 ? 19.156 -96.605 -10.933 1.00 10.21 111 ARG A N 10
ATOM 18278 C CA . ARG A 1 111 ? 19.692 -96.090 -12.197 1.00 70.34 111 ARG A CA 10
ATOM 18279 C C . ARG A 1 111 ? 18.706 -96.248 -13.361 1.00 33.55 111 ARG A C 10
ATOM 18280 O O . ARG A 1 111 ? 18.146 -97.324 -13.576 1.00 43.23 111 ARG A O 10
ATOM 18301 N N . VAL A 1 112 ? 18.512 -95.156 -14.101 1.00 42.33 112 VAL A N 10
ATOM 18302 C CA . VAL A 1 112 ? 17.664 -95.135 -15.297 1.00 22.53 112 VAL A CA 10
ATOM 18303 C C . VAL A 1 112 ? 18.495 -94.705 -16.509 1.00 21.24 112 VAL A C 10
ATOM 18304 O O . VAL A 1 112 ? 19.682 -94.403 -16.369 1.00 51.15 112 VAL A O 10
ATOM 18317 N N . ASP A 1 113 ? 17.891 -94.710 -17.694 1.00 71.41 113 ASP A N 10
ATOM 18318 C CA . ASP A 1 113 ? 18.574 -94.244 -18.903 1.00 61.45 113 ASP A CA 10
ATOM 18319 C C . ASP A 1 113 ? 18.172 -92.799 -19.206 1.00 54.52 113 ASP A C 10
ATOM 18320 O O . ASP A 1 113 ? 17.000 -92.514 -19.467 1.00 71.24 113 ASP A O 10
ATOM 18329 N N . ALA A 1 114 ? 19.148 -91.893 -19.147 1.00 61.52 114 ALA A N 10
ATOM 18330 C CA . ALA A 1 114 ? 18.913 -90.466 -19.371 1.00 14.04 114 ALA A CA 10
ATOM 18331 C C . ALA A 1 114 ? 18.323 -90.203 -20.759 1.00 42.21 114 ALA A C 10
ATOM 18332 O O . ALA A 1 114 ? 18.664 -90.886 -21.726 1.00 32.43 114 ALA A O 10
ATOM 18339 N N . ASP A 1 115 ? 17.446 -89.202 -20.843 1.00 54.31 115 ASP A N 10
ATOM 18340 C CA . ASP A 1 115 ? 16.769 -88.853 -22.095 1.00 31.20 115 ASP A CA 10
ATOM 18341 C C . ASP A 1 115 ? 16.983 -87.379 -22.440 1.00 74.33 115 ASP A C 10
ATOM 18342 O O . ASP A 1 115 ? 17.343 -87.048 -23.572 1.00 33.11 115 ASP A O 10
ATOM 18351 N N . GLY A 1 116 ? 16.781 -86.496 -21.463 1.00 25.12 116 GLY A N 10
ATOM 18352 C CA . GLY A 1 116 ? 16.957 -85.072 -21.702 1.00 51.02 116 GLY A CA 10
ATOM 18353 C C . GLY A 1 116 ? 16.076 -84.196 -20.822 1.00 52.42 116 GLY A C 10
ATOM 18354 O O . GLY A 1 116 ? 14.966 -84.583 -20.435 1.00 24.24 116 GLY A O 10
ATOM 18358 N N . PHE A 1 117 ? 16.581 -83.014 -20.497 1.00 5.24 117 PHE A N 10
ATOM 18359 C CA . PHE A 1 117 ? 15.834 -82.049 -19.698 1.00 2.31 117 PHE A CA 10
ATOM 18360 C C . PHE A 1 117 ? 15.130 -81.065 -20.627 1.00 32.41 117 PHE A C 10
ATOM 18361 O O . PHE A 1 117 ? 15.785 -80.259 -21.294 1.00 0.02 117 PHE A O 10
ATOM 18378 N N . GLU A 1 118 ? 13.800 -81.122 -20.668 1.00 33.04 118 GLU A N 10
ATOM 18379 C CA . GLU A 1 118 ? 13.023 -80.231 -21.520 1.00 23.02 118 GLU A CA 10
ATOM 18380 C C . GLU A 1 118 ? 11.567 -80.205 -21.072 1.00 63.02 118 GLU A C 10
ATOM 18381 O O . GLU A 1 118 ? 10.922 -81.246 -20.958 1.00 13.12 118 GLU A O 10
ATOM 18393 N N . ILE A 1 119 ? 11.048 -79.013 -20.825 1.00 14.51 119 ILE A N 10
ATOM 18394 C CA . ILE A 1 119 ? 9.696 -78.871 -20.323 1.00 51.30 119 ILE A CA 10
ATOM 18395 C C . ILE A 1 119 ? 8.702 -79.241 -21.424 1.00 62.21 119 ILE A C 10
ATOM 18396 O O . ILE A 1 119 ? 8.259 -78.397 -22.212 1.00 44.42 119 ILE A O 10
ATOM 18412 N N . ARG A 1 120 ? 8.421 -80.534 -21.498 1.00 2.03 120 ARG A N 10
ATOM 18413 C CA . ARG A 1 120 ? 7.472 -81.091 -22.449 1.00 61.44 120 ARG A CA 10
ATOM 18414 C C . ARG A 1 120 ? 6.047 -80.842 -21.987 1.00 32.31 120 ARG A C 10
ATOM 18415 O O . ARG A 1 120 ? 5.768 -80.844 -20.788 1.00 1.25 120 ARG A O 10
ATOM 18436 N N . ARG A 1 121 ? 5.156 -80.603 -22.939 1.00 14.01 121 ARG A N 10
ATOM 18437 C CA . ARG A 1 121 ? 3.762 -80.293 -22.625 1.00 75.33 121 ARG A CA 10
ATOM 18438 C C . ARG A 1 121 ? 2.821 -81.132 -23.490 1.00 64.21 121 ARG A C 10
ATOM 18439 O O . ARG A 1 121 ? 2.430 -82.229 -23.047 1.00 51.44 121 ARG A O 10
ATOM 18461 N N . MET A 1 1 ? -28.627 -121.348 25.149 1.00 52.12 1 MET A N 11
ATOM 18462 C CA . MET A 1 1 ? -27.713 -120.189 25.057 1.00 51.22 1 MET A CA 11
ATOM 18463 C C . MET A 1 1 ? -27.850 -119.309 26.297 1.00 31.51 1 MET A C 11
ATOM 18464 O O . MET A 1 1 ? -28.835 -118.579 26.449 1.00 43.23 1 MET A O 11
ATOM 18480 N N . ALA A 1 2 ? -26.864 -119.391 27.187 1.00 23.30 2 ALA A N 11
ATOM 18481 C CA . ALA A 1 2 ? -26.848 -118.595 28.409 1.00 11.25 2 ALA A CA 11
ATOM 18482 C C . ALA A 1 2 ? -25.413 -118.310 28.827 1.00 62.11 2 ALA A C 11
ATOM 18483 O O . ALA A 1 2 ? -24.519 -119.129 28.596 1.00 12.45 2 ALA A O 11
ATOM 18490 N N . HIS A 1 3 ? -25.190 -117.148 29.431 1.00 20.45 3 HIS A N 11
ATOM 18491 C CA . HIS A 1 3 ? -23.858 -116.775 29.884 1.00 41.31 3 HIS A CA 11
ATOM 18492 C C . HIS A 1 3 ? -23.935 -115.726 30.990 1.00 14.54 3 HIS A C 11
ATOM 18493 O O . HIS A 1 3 ? -24.747 -114.801 30.930 1.00 61.24 3 HIS A O 11
ATOM 18508 N N . HIS A 1 4 ? -23.109 -115.897 32.011 1.00 51.22 4 HIS A N 11
ATOM 18509 C CA . HIS A 1 4 ? -22.910 -114.868 33.026 1.00 51.34 4 HIS A CA 11
ATOM 18510 C C . HIS A 1 4 ? -21.812 -113.919 32.566 1.00 0.14 4 HIS A C 11
ATOM 18511 O O . HIS A 1 4 ? -21.211 -114.127 31.508 1.00 74.33 4 HIS A O 11
ATOM 18526 N N . HIS A 1 5 ? -21.549 -112.882 33.348 1.00 1.20 5 HIS A N 11
ATOM 18527 C CA . HIS A 1 5 ? -20.488 -111.936 33.022 1.00 3.11 5 HIS A CA 11
ATOM 18528 C C . HIS A 1 5 ? -19.902 -111.327 34.285 1.00 72.12 5 HIS A C 11
ATOM 18529 O O . HIS A 1 5 ? -20.627 -111.017 35.232 1.00 25.44 5 HIS A O 11
ATOM 18544 N N . HIS A 1 6 ? -18.586 -111.187 34.300 1.00 74.41 6 HIS A N 11
ATOM 18545 C CA . HIS A 1 6 ? -17.885 -110.533 35.398 1.00 62.44 6 HIS A CA 11
ATOM 18546 C C . HIS A 1 6 ? -17.645 -109.072 35.035 1.00 42.35 6 HIS A C 11
ATOM 18547 O O . HIS A 1 6 ? -17.914 -108.663 33.904 1.00 32.12 6 HIS A O 11
ATOM 18562 N N . HIS A 1 7 ? -17.142 -108.287 35.979 1.00 3.41 7 HIS A N 11
ATOM 18563 C CA . HIS A 1 7 ? -16.865 -106.874 35.726 1.00 22.42 7 HIS A CA 11
ATOM 18564 C C . HIS A 1 7 ? -15.703 -106.392 36.589 1.00 74.24 7 HIS A C 11
ATOM 18565 O O . HIS A 1 7 ? -15.783 -106.389 37.816 1.00 22.25 7 HIS A O 11
ATOM 18580 N N . HIS A 1 8 ? -14.615 -106.002 35.935 1.00 1.42 8 HIS A N 11
ATOM 18581 C CA . HIS A 1 8 ? -13.437 -105.487 36.628 1.00 40.41 8 HIS A CA 11
ATOM 18582 C C . HIS A 1 8 ? -13.461 -103.963 36.640 1.00 31.21 8 HIS A C 11
ATOM 18583 O O . HIS A 1 8 ? -13.626 -103.332 35.594 1.00 1.54 8 HIS A O 11
ATOM 18598 N N . MET A 1 9 ? -13.318 -103.377 37.822 1.00 32.43 9 MET A N 11
ATOM 18599 C CA . MET A 1 9 ? -13.261 -101.926 37.966 1.00 63.23 9 MET A CA 11
ATOM 18600 C C . MET A 1 9 ? -11.837 -101.506 38.314 1.00 31.31 9 MET A C 11
ATOM 18601 O O . MET A 1 9 ? -11.239 -102.044 39.246 1.00 61.42 9 MET A O 11
ATOM 18615 N N . GLY A 1 10 ? -11.278 -100.577 37.549 1.00 41.12 10 GLY A N 11
ATOM 18616 C CA . GLY A 1 10 ? -9.929 -100.117 37.822 1.00 0.44 10 GLY A CA 11
ATOM 18617 C C . GLY A 1 10 ? -9.433 -99.109 36.807 1.00 11.55 10 GLY A C 11
ATOM 18618 O O . GLY A 1 10 ? -9.075 -99.473 35.686 1.00 74.43 10 GLY A O 11
ATOM 18622 N N . THR A 1 11 ? -9.440 -97.840 37.193 1.00 73.24 11 THR A N 11
ATOM 18623 C CA . THR A 1 11 ? -8.837 -96.779 36.398 1.00 53.21 11 THR A CA 11
ATOM 18624 C C . THR A 1 11 ? -8.046 -95.838 37.304 1.00 62.12 11 THR A C 11
ATOM 18625 O O . THR A 1 11 ? -8.622 -95.093 38.102 1.00 32.23 11 THR A O 11
ATOM 18636 N N . LEU A 1 12 ? -6.729 -95.897 37.166 1.00 73.43 12 LEU A N 11
ATOM 18637 C CA . LEU A 1 12 ? -5.797 -95.134 37.993 1.00 60.44 12 LEU A CA 11
ATOM 18638 C C . LEU A 1 12 ? -4.388 -95.660 37.733 1.00 2.34 12 LEU A C 11
ATOM 18639 O O . LEU A 1 12 ? -3.923 -96.579 38.417 1.00 43.41 12 LEU A O 11
ATOM 18655 N N . GLU A 1 13 ? -3.729 -95.117 36.714 1.00 52.03 13 GLU A N 11
ATOM 18656 C CA . GLU A 1 13 ? -2.387 -95.560 36.343 1.00 22.25 13 GLU A CA 11
ATOM 18657 C C . GLU A 1 13 ? -1.440 -94.373 36.183 1.00 62.32 13 GLU A C 11
ATOM 18658 O O . GLU A 1 13 ? -1.817 -93.221 36.426 1.00 2.42 13 GLU A O 11
ATOM 18670 N N . ALA A 1 14 ? -0.209 -94.668 35.779 1.00 75.13 14 ALA A N 11
ATOM 18671 C CA . ALA A 1 14 ? 0.849 -93.667 35.720 1.00 74.41 14 ALA A CA 11
ATOM 18672 C C . ALA A 1 14 ? 0.925 -92.996 34.352 1.00 5.34 14 ALA A C 11
ATOM 18673 O O . ALA A 1 14 ? 0.580 -93.593 33.330 1.00 31.41 14 ALA A O 11
ATOM 18680 N N . GLN A 1 15 ? 1.379 -91.748 34.355 1.00 73.23 15 GLN A N 11
ATOM 18681 C CA . GLN A 1 15 ? 1.616 -90.987 33.131 1.00 10.44 15 GLN A CA 11
ATOM 18682 C C . GLN A 1 15 ? 3.117 -90.741 32.992 1.00 33.22 15 GLN A C 11
ATOM 18683 O O . GLN A 1 15 ? 3.776 -90.372 33.967 1.00 53.33 15 GLN A O 11
ATOM 18697 N N . THR A 1 16 ? 3.662 -90.962 31.802 1.00 2.53 16 THR A N 11
ATOM 18698 C CA . THR A 1 16 ? 5.102 -90.837 31.586 1.00 64.02 16 THR A CA 11
ATOM 18699 C C . THR A 1 16 ? 5.415 -89.978 30.360 1.00 10.20 16 THR A C 11
ATOM 18700 O O . THR A 1 16 ? 4.821 -90.155 29.293 1.00 24.02 16 THR A O 11
ATOM 18711 N N . GLN A 1 17 ? 6.337 -89.039 30.536 1.00 71.03 17 GLN A N 11
ATOM 18712 C CA . GLN A 1 17 ? 6.842 -88.203 29.453 1.00 43.41 17 GLN A CA 11
ATOM 18713 C C . GLN A 1 17 ? 8.314 -87.881 29.709 1.00 71.34 17 GLN A C 11
ATOM 18714 O O . GLN A 1 17 ? 8.675 -87.451 30.807 1.00 24.31 17 GLN A O 11
ATOM 18728 N N . GLY A 1 18 ? 9.158 -88.115 28.707 1.00 1.13 18 GLY A N 11
ATOM 18729 C CA . GLY A 1 18 ? 10.581 -87.860 28.849 1.00 52.34 18 GLY A CA 11
ATOM 18730 C C . GLY A 1 18 ? 10.919 -86.383 28.712 1.00 34.32 18 GLY A C 11
ATOM 18731 O O . GLY A 1 18 ? 10.074 -85.590 28.292 1.00 71.43 18 GLY A O 11
ATOM 18735 N N . PRO A 1 19 ? 12.164 -85.987 29.041 1.00 11.21 19 PRO A N 11
ATOM 18736 C CA . PRO A 1 19 ? 12.604 -84.584 28.970 1.00 44.43 19 PRO A CA 11
ATOM 18737 C C . PRO A 1 19 ? 12.821 -84.109 27.530 1.00 61.53 19 PRO A C 11
ATOM 18738 O O . PRO A 1 19 ? 13.252 -82.977 27.295 1.00 33.10 19 PRO A O 11
ATOM 18749 N N . GLY A 1 20 ? 12.529 -84.986 26.574 1.00 53.25 20 GLY A N 11
ATOM 18750 C CA . GLY A 1 20 ? 12.655 -84.645 25.169 1.00 63.03 20 GLY A CA 11
ATOM 18751 C C . GLY A 1 20 ? 13.917 -85.206 24.547 1.00 10.53 20 GLY A C 11
ATOM 18752 O O . GLY A 1 20 ? 14.808 -85.690 25.254 1.00 74.25 20 GLY A O 11
ATOM 18756 N N . SER A 1 21 ? 13.987 -85.149 23.226 1.00 73.15 21 SER A N 11
ATOM 18757 C CA . SER A 1 21 ? 15.149 -85.617 22.480 1.00 14.22 21 SER A CA 11
ATOM 18758 C C . SER A 1 21 ? 15.898 -84.433 21.860 1.00 10.43 21 SER A C 11
ATOM 18759 O O . SER A 1 21 ? 15.558 -83.274 22.115 1.00 10.21 21 SER A O 11
ATOM 18767 N N . MET A 1 22 ? 16.915 -84.728 21.052 1.00 63.14 22 MET A N 11
ATOM 18768 C CA . MET A 1 22 ? 17.730 -83.691 20.418 1.00 73.31 22 MET A CA 11
ATOM 18769 C C . MET A 1 22 ? 17.868 -83.965 18.921 1.00 20.42 22 MET A C 11
ATOM 18770 O O . MET A 1 22 ? 18.141 -85.096 18.517 1.00 43.13 22 MET A O 11
ATOM 18784 N N . GLN A 1 23 ? 17.664 -82.936 18.105 1.00 42.32 23 GLN A N 11
ATOM 18785 C CA . GLN A 1 23 ? 17.779 -83.071 16.654 1.00 71.32 23 GLN A CA 11
ATOM 18786 C C . GLN A 1 23 ? 19.242 -83.271 16.252 1.00 74.11 23 GLN A C 11
ATOM 18787 O O . GLN A 1 23 ? 20.153 -82.828 16.956 1.00 61.22 23 GLN A O 11
ATOM 18801 N N . GLY A 1 24 ? 19.461 -83.944 15.128 1.00 4.42 24 GLY A N 11
ATOM 18802 C CA . GLY A 1 24 ? 20.809 -84.150 14.636 1.00 12.50 24 GLY A CA 11
ATOM 18803 C C . GLY A 1 24 ? 20.871 -85.195 13.538 1.00 71.41 24 GLY A C 11
ATOM 18804 O O . GLY A 1 24 ? 20.761 -86.394 13.806 1.00 61.51 24 GLY A O 11
ATOM 18808 N N . SER A 1 25 ? 21.046 -84.738 12.304 1.00 41.01 25 SER A N 11
ATOM 18809 C CA . SER A 1 25 ? 21.176 -85.620 11.151 1.00 14.24 25 SER A CA 11
ATOM 18810 C C . SER A 1 25 ? 22.398 -85.210 10.328 1.00 14.43 25 SER A C 11
ATOM 18811 O O . SER A 1 25 ? 22.907 -84.093 10.479 1.00 11.33 25 SER A O 11
ATOM 18819 N N . MET A 1 26 ? 22.874 -86.110 9.471 1.00 62.34 26 MET A N 11
ATOM 18820 C CA . MET A 1 26 ? 24.053 -85.847 8.644 1.00 2.51 26 MET A CA 11
ATOM 18821 C C . MET A 1 26 ? 23.911 -86.513 7.274 1.00 11.11 26 MET A C 11
ATOM 18822 O O . MET A 1 26 ? 23.777 -87.737 7.184 1.00 5.31 26 MET A O 11
ATOM 18836 N N . PRO A 1 27 ? 23.928 -85.718 6.187 1.00 74.34 27 PRO A N 11
ATOM 18837 C CA . PRO A 1 27 ? 23.914 -86.231 4.826 1.00 71.44 27 PRO A CA 11
ATOM 18838 C C . PRO A 1 27 ? 25.332 -86.512 4.324 1.00 34.14 27 PRO A C 11
ATOM 18839 O O . PRO A 1 27 ? 26.113 -85.590 4.083 1.00 11.14 27 PRO A O 11
ATOM 18850 N N . SER A 1 28 ? 25.665 -87.787 4.187 1.00 3.22 28 SER A N 11
ATOM 18851 C CA . SER A 1 28 ? 27.000 -88.201 3.767 1.00 34.34 28 SER A CA 11
ATOM 18852 C C . SER A 1 28 ? 26.999 -88.617 2.295 1.00 61.20 28 SER A C 11
ATOM 18853 O O . SER A 1 28 ? 25.967 -88.553 1.620 1.00 25.04 28 SER A O 11
ATOM 18861 N N . SER A 1 29 ? 28.162 -89.028 1.797 1.00 60.23 29 SER A N 11
ATOM 18862 C CA . SER A 1 29 ? 28.292 -89.477 0.417 1.00 32.34 29 SER A CA 11
ATOM 18863 C C . SER A 1 29 ? 27.576 -90.814 0.221 1.00 73.11 29 SER A C 11
ATOM 18864 O O . SER A 1 29 ? 27.672 -91.712 1.065 1.00 31.03 29 SER A O 11
ATOM 18872 N N . SER A 1 30 ? 26.859 -90.933 -0.888 1.00 64.34 30 SER A N 11
ATOM 18873 C CA . SER A 1 30 ? 26.087 -92.130 -1.203 1.00 21.24 30 SER A CA 11
ATOM 18874 C C . SER A 1 30 ? 26.892 -93.022 -2.153 1.00 2.22 30 SER A C 11
ATOM 18875 O O . SER A 1 30 ? 28.127 -93.009 -2.110 1.00 33.13 30 SER A O 11
ATOM 18883 N N . GLU A 1 31 ? 26.213 -93.802 -2.996 1.00 40.24 31 GLU A N 11
ATOM 18884 C CA . GLU A 1 31 ? 26.909 -94.648 -3.970 1.00 62.35 31 GLU A CA 11
ATOM 18885 C C . GLU A 1 31 ? 27.589 -93.784 -5.041 1.00 41.11 31 GLU A C 11
ATOM 18886 O O . GLU A 1 31 ? 27.471 -92.556 -5.024 1.00 60.14 31 GLU A O 11
ATOM 18898 N N . ASP A 1 32 ? 28.283 -94.425 -5.979 1.00 41.14 32 ASP A N 11
ATOM 18899 C CA . ASP A 1 32 ? 29.064 -93.703 -6.986 1.00 53.41 32 ASP A CA 11
ATOM 18900 C C . ASP A 1 32 ? 28.152 -92.981 -7.963 1.00 74.21 32 ASP A C 11
ATOM 18901 O O . ASP A 1 32 ? 28.498 -91.919 -8.487 1.00 0.32 32 ASP A O 11
ATOM 18910 N N . VAL A 1 33 ? 26.984 -93.561 -8.211 1.00 64.33 33 VAL A N 11
ATOM 18911 C CA . VAL A 1 33 ? 25.986 -92.948 -9.080 1.00 3.41 33 VAL A CA 11
ATOM 18912 C C . VAL A 1 33 ? 24.627 -92.956 -8.404 1.00 52.31 33 VAL A C 11
ATOM 18913 O O . VAL A 1 33 ? 23.903 -93.957 -8.425 1.00 55.05 33 VAL A O 11
ATOM 18926 N N . THR A 1 34 ? 24.306 -91.837 -7.806 1.00 32.15 34 THR A N 11
ATOM 18927 C CA . THR A 1 34 ? 23.043 -91.645 -7.124 1.00 71.11 34 THR A CA 11
ATOM 18928 C C . THR A 1 34 ? 21.977 -91.228 -8.130 1.00 2.24 34 THR A C 11
ATOM 18929 O O . THR A 1 34 ? 22.177 -90.290 -8.905 1.00 60.35 34 THR A O 11
ATOM 18940 N N . THR A 1 35 ? 20.864 -91.944 -8.143 1.00 71.32 35 THR A N 11
ATOM 18941 C CA . THR A 1 35 ? 19.758 -91.621 -9.029 1.00 44.34 35 THR A CA 11
ATOM 18942 C C . THR A 1 35 ? 18.496 -91.362 -8.219 1.00 64.43 35 THR A C 11
ATOM 18943 O O . THR A 1 35 ? 18.136 -92.153 -7.348 1.00 74.11 35 THR A O 11
ATOM 18954 N N . LEU A 1 36 ? 17.847 -90.239 -8.496 1.00 13.40 36 LEU A N 11
ATOM 18955 C CA . LEU A 1 36 ? 16.613 -89.868 -7.823 1.00 32.23 36 LEU A CA 11
ATOM 18956 C C . LEU A 1 36 ? 15.639 -89.273 -8.830 1.00 30.20 36 LEU A C 11
ATOM 18957 O O . LEU A 1 36 ? 16.035 -88.516 -9.721 1.00 35.32 36 LEU A O 11
ATOM 18973 N N . CYS A 1 37 ? 14.373 -89.638 -8.700 1.00 71.23 37 CYS A N 11
ATOM 18974 C CA . CYS A 1 37 ? 13.322 -89.088 -9.545 1.00 40.31 37 CYS A CA 11
ATOM 18975 C C . CYS A 1 37 ? 12.738 -87.849 -8.871 1.00 32.44 37 CYS A C 11
ATOM 18976 O O . CYS A 1 37 ? 12.488 -87.856 -7.666 1.00 34.41 37 CYS A O 11
ATOM 18984 N N . TYR A 1 38 ? 12.539 -86.790 -9.645 1.00 44.52 38 TYR A N 11
ATOM 18985 C CA . TYR A 1 38 ? 12.094 -85.505 -9.113 1.00 13.14 38 TYR A CA 11
ATOM 18986 C C . TYR A 1 38 ? 10.679 -85.182 -9.578 1.00 33.50 38 TYR A C 11
ATOM 18987 O O . TYR A 1 38 ? 10.282 -85.547 -10.684 1.00 34.40 38 TYR A O 11
ATOM 19005 N N . ARG A 1 39 ? 9.928 -84.507 -8.716 1.00 41.31 39 ARG A N 11
ATOM 19006 C CA . ARG A 1 39 ? 8.623 -83.956 -9.066 1.00 13.40 39 ARG A CA 11
ATOM 19007 C C . ARG A 1 39 ? 8.286 -82.794 -8.135 1.00 14.02 39 ARG A C 11
ATOM 19008 O O . ARG A 1 39 ? 8.173 -82.972 -6.923 1.00 25.40 39 ARG A O 11
ATOM 19029 N N . VAL A 1 40 ? 8.152 -81.602 -8.701 1.00 72.34 40 VAL A N 11
ATOM 19030 C CA . VAL A 1 40 ? 7.812 -80.410 -7.927 1.00 72.44 40 VAL A CA 11
ATOM 19031 C C . VAL A 1 40 ? 6.557 -79.753 -8.488 1.00 70.43 40 VAL A C 11
ATOM 19032 O O . VAL A 1 40 ? 6.326 -79.771 -9.697 1.00 61.43 40 VAL A O 11
ATOM 19045 N N . THR A 1 41 ? 5.757 -79.178 -7.606 1.00 2.24 41 THR A N 11
ATOM 19046 C CA . THR A 1 41 ? 4.517 -78.509 -7.985 1.00 62.42 41 THR A CA 11
ATOM 19047 C C . THR A 1 41 ? 4.611 -77.025 -7.634 1.00 74.20 41 THR A C 11
ATOM 19048 O O . THR A 1 41 ? 5.494 -76.621 -6.869 1.00 2.33 41 THR A O 11
ATOM 19059 N N . GLY A 1 42 ? 3.706 -76.220 -8.177 1.00 41.40 42 GLY A N 11
ATOM 19060 C CA . GLY A 1 42 ? 3.817 -74.777 -8.035 1.00 24.42 42 GLY A CA 11
ATOM 19061 C C . GLY A 1 42 ? 2.581 -74.126 -7.451 1.00 40.24 42 GLY A C 11
ATOM 19062 O O . GLY A 1 42 ? 1.521 -74.747 -7.349 1.00 32.35 42 GLY A O 11
ATOM 19066 N N . LYS A 1 43 ? 2.740 -72.870 -7.048 1.00 4.30 43 LYS A N 11
ATOM 19067 C CA . LYS A 1 43 ? 1.643 -72.056 -6.539 1.00 54.14 43 LYS A CA 11
ATOM 19068 C C . LYS A 1 43 ? 0.965 -71.359 -7.719 1.00 34.03 43 LYS A C 11
ATOM 19069 O O . LYS A 1 43 ? -0.255 -71.408 -7.873 1.00 15.12 43 LYS A O 11
ATOM 19088 N N . VAL A 1 44 ? 1.776 -70.706 -8.548 1.00 15.21 44 VAL A N 11
ATOM 19089 C CA . VAL A 1 44 ? 1.303 -70.082 -9.780 1.00 11.51 44 VAL A CA 11
ATOM 19090 C C . VAL A 1 44 ? 2.077 -70.658 -10.963 1.00 43.13 44 VAL A C 11
ATOM 19091 O O . VAL A 1 44 ? 3.162 -70.175 -11.296 1.00 73.31 44 VAL A O 11
ATOM 19104 N N . GLN A 1 45 ? 1.534 -71.727 -11.547 1.00 50.12 45 GLN A N 11
ATOM 19105 C CA . GLN A 1 45 ? 2.147 -72.410 -12.685 1.00 32.13 45 GLN A CA 11
ATOM 19106 C C . GLN A 1 45 ? 3.545 -72.919 -12.328 1.00 53.04 45 GLN A C 11
ATOM 19107 O O . GLN A 1 45 ? 4.542 -72.213 -12.500 1.00 31.24 45 GLN A O 11
ATOM 19121 N N . GLY A 1 46 ? 3.604 -74.141 -11.803 1.00 33.40 46 GLY A N 11
ATOM 19122 C CA . GLY A 1 46 ? 4.875 -74.752 -11.464 1.00 5.31 46 GLY A CA 11
ATOM 19123 C C . GLY A 1 46 ? 5.680 -75.116 -12.694 1.00 42.35 46 GLY A C 11
ATOM 19124 O O . GLY A 1 46 ? 5.775 -76.290 -13.069 1.00 52.52 46 GLY A O 11
ATOM 19128 N N . VAL A 1 47 ? 6.250 -74.104 -13.330 1.00 50.43 47 VAL A N 11
ATOM 19129 C CA . VAL A 1 47 ? 7.044 -74.287 -14.532 1.00 62.01 47 VAL A CA 11
ATOM 19130 C C . VAL A 1 47 ? 8.460 -73.752 -14.315 1.00 63.33 47 VAL A C 11
ATOM 19131 O O . VAL A 1 47 ? 8.648 -72.681 -13.736 1.00 24.14 47 VAL A O 11
ATOM 19144 N N . PHE A 1 48 ? 9.446 -74.523 -14.752 1.00 44.21 48 PHE A N 11
ATOM 19145 C CA . PHE A 1 48 ? 10.845 -74.121 -14.666 1.00 43.23 48 PHE A CA 11
ATOM 19146 C C . PHE A 1 48 ? 11.241 -73.305 -15.892 1.00 63.04 48 PHE A C 11
ATOM 19147 O O . PHE A 1 48 ? 10.582 -73.373 -16.933 1.00 45.54 48 PHE A O 11
ATOM 19164 N N . PHE A 1 49 ? 12.321 -72.541 -15.769 1.00 15.34 49 PHE A N 11
ATOM 19165 C CA . PHE A 1 49 ? 12.784 -71.705 -16.868 1.00 4.40 49 PHE A CA 11
ATOM 19166 C C . PHE A 1 49 ? 13.431 -72.565 -17.959 1.00 62.32 49 PHE A C 11
ATOM 19167 O O . PHE A 1 49 ? 14.479 -73.216 -17.735 1.00 1.00 49 PHE A O 11
ATOM 19184 N N . ARG A 1 50 ? 12.786 -72.550 -19.134 1.00 20.24 50 ARG A N 11
ATOM 19185 C CA . ARG A 1 50 ? 13.226 -73.300 -20.308 1.00 11.11 50 ARG A CA 11
ATOM 19186 C C . ARG A 1 50 ? 14.561 -72.769 -20.828 1.00 62.02 50 ARG A C 11
ATOM 19187 O O . ARG A 1 50 ? 14.614 -72.047 -21.824 1.00 13.04 50 ARG A O 11
ATOM 19208 N N . LYS A 1 51 ? 15.612 -73.115 -20.103 1.00 31.42 51 LYS A N 11
ATOM 19209 C CA . LYS A 1 51 ? 16.994 -72.760 -20.417 1.00 51.24 51 LYS A CA 11
ATOM 19210 C C . LYS A 1 51 ? 17.811 -72.895 -19.149 1.00 43.40 51 LYS A C 11
ATOM 19211 O O . LYS A 1 51 ? 18.849 -73.545 -19.133 1.00 4.25 51 LYS A O 11
ATOM 19230 N N . TYR A 1 52 ? 17.309 -72.283 -18.075 1.00 33.33 52 TYR A N 11
ATOM 19231 C CA . TYR A 1 52 ? 17.956 -72.364 -16.770 1.00 52.21 52 TYR A CA 11
ATOM 19232 C C . TYR A 1 52 ? 17.992 -73.809 -16.296 1.00 31.13 52 TYR A C 11
ATOM 19233 O O . TYR A 1 52 ? 18.970 -74.241 -15.693 1.00 33.12 52 TYR A O 11
ATOM 19251 N N . THR A 1 53 ? 16.919 -74.554 -16.569 1.00 44.10 53 THR A N 11
ATOM 19252 C CA . THR A 1 53 ? 16.887 -75.973 -16.213 1.00 3.41 53 THR A CA 11
ATOM 19253 C C . THR A 1 53 ? 18.021 -76.744 -16.912 1.00 73.23 53 THR A C 11
ATOM 19254 O O . THR A 1 53 ? 18.830 -77.425 -16.258 1.00 72.33 53 THR A O 11
ATOM 19265 N N . LYS A 1 54 ? 18.089 -76.608 -18.237 1.00 52.34 54 LYS A N 11
ATOM 19266 C CA . LYS A 1 54 ? 19.107 -77.288 -19.035 1.00 30.44 54 LYS A CA 11
ATOM 19267 C C . LYS A 1 54 ? 20.499 -76.834 -18.593 1.00 3.54 54 LYS A C 11
ATOM 19268 O O . LYS A 1 54 ? 21.374 -77.658 -18.333 1.00 44.10 54 LYS A O 11
ATOM 19287 N N . LYS A 1 55 ? 20.684 -75.519 -18.504 1.00 61.15 55 LYS A N 11
ATOM 19288 C CA . LYS A 1 55 ? 21.974 -74.930 -18.146 1.00 23.30 55 LYS A CA 11
ATOM 19289 C C . LYS A 1 55 ? 22.438 -75.450 -16.788 1.00 15.04 55 LYS A C 11
ATOM 19290 O O . LYS A 1 55 ? 23.605 -75.794 -16.616 1.00 2.24 55 LYS A O 11
ATOM 19309 N N . GLU A 1 56 ? 21.512 -75.509 -15.834 1.00 61.35 56 GLU A N 11
ATOM 19310 C CA . GLU A 1 56 ? 21.811 -76.004 -14.496 1.00 4.44 56 GLU A CA 11
ATOM 19311 C C . GLU A 1 56 ? 22.311 -77.443 -14.570 1.00 34.44 56 GLU A C 11
ATOM 19312 O O . GLU A 1 56 ? 23.411 -77.765 -14.095 1.00 61.15 56 GLU A O 11
ATOM 19324 N N . ALA A 1 57 ? 21.498 -78.297 -15.195 1.00 2.01 57 ALA A N 11
ATOM 19325 C CA . ALA A 1 57 ? 21.826 -79.710 -15.342 1.00 74.43 57 ALA A CA 11
ATOM 19326 C C . ALA A 1 57 ? 23.181 -79.881 -16.026 1.00 71.13 57 ALA A C 11
ATOM 19327 O O . ALA A 1 57 ? 24.036 -80.624 -15.554 1.00 12.10 57 ALA A O 11
ATOM 19334 N N . ASP A 1 58 ? 23.374 -79.158 -17.122 1.00 44.45 58 ASP A N 11
ATOM 19335 C CA . ASP A 1 58 ? 24.620 -79.212 -17.885 1.00 61.14 58 ASP A CA 11
ATOM 19336 C C . ASP A 1 58 ? 25.802 -78.755 -17.030 1.00 50.21 58 ASP A C 11
ATOM 19337 O O . ASP A 1 58 ? 26.866 -79.379 -17.032 1.00 33.21 58 ASP A O 11
ATOM 19346 N N . ALA A 1 59 ? 25.591 -77.676 -16.278 1.00 41.11 59 ALA A N 11
ATOM 19347 C CA . ALA A 1 59 ? 26.647 -77.070 -15.470 1.00 31.13 59 ALA A CA 11
ATOM 19348 C C . ALA A 1 59 ? 27.163 -78.037 -14.407 1.00 41.12 59 ALA A C 11
ATOM 19349 O O . ALA A 1 59 ? 28.372 -78.240 -14.277 1.00 73.43 59 ALA A O 11
ATOM 19356 N N . LEU A 1 60 ? 26.244 -78.641 -13.657 1.00 54.24 60 LEU A N 11
ATOM 19357 C CA . LEU A 1 60 ? 26.623 -79.602 -12.615 1.00 74.52 60 LEU A CA 11
ATOM 19358 C C . LEU A 1 60 ? 26.787 -81.006 -13.206 1.00 2.20 60 LEU A C 11
ATOM 19359 O O . LEU A 1 60 ? 27.237 -81.926 -12.520 1.00 5.04 60 LEU A O 11
ATOM 19375 N N . SER A 1 61 ? 26.424 -81.151 -14.481 1.00 74.52 61 SER A N 11
ATOM 19376 C CA . SER A 1 61 ? 26.616 -82.392 -15.232 1.00 3.53 61 SER A CA 11
ATOM 19377 C C . SER A 1 61 ? 25.719 -83.516 -14.707 1.00 64.03 61 SER A C 11
ATOM 19378 O O . SER A 1 61 ? 26.160 -84.652 -14.513 1.00 34.12 61 SER A O 11
ATOM 19386 N N . LEU A 1 62 ? 24.442 -83.192 -14.506 1.00 73.12 62 LEU A N 11
ATOM 19387 C CA . LEU A 1 62 ? 23.445 -84.196 -14.151 1.00 32.44 62 LEU A CA 11
ATOM 19388 C C . LEU A 1 62 ? 22.921 -84.860 -15.418 1.00 13.42 62 LEU A C 11
ATOM 19389 O O . LEU A 1 62 ? 22.597 -84.177 -16.390 1.00 54.02 62 LEU A O 11
ATOM 19405 N N . VAL A 1 63 ? 22.837 -86.183 -15.409 1.00 63.31 63 VAL A N 11
ATOM 19406 C CA . VAL A 1 63 ? 22.248 -86.920 -16.521 1.00 53.30 63 VAL A CA 11
ATOM 19407 C C . VAL A 1 63 ? 20.854 -87.390 -16.127 1.00 24.01 63 VAL A C 11
ATOM 19408 O O . VAL A 1 63 ? 20.565 -87.556 -14.940 1.00 52.40 63 VAL A O 11
ATOM 19421 N N . GLY A 1 64 ? 19.992 -87.577 -17.114 1.00 15.23 64 GLY A N 11
ATOM 19422 C CA . GLY A 1 64 ? 18.623 -87.988 -16.850 1.00 55.25 64 GLY A CA 11
ATOM 19423 C C . GLY A 1 64 ? 17.654 -87.310 -17.791 1.00 30.41 64 GLY A C 11
ATOM 19424 O O . GLY A 1 64 ? 17.885 -87.280 -19.003 1.00 63.55 64 GLY A O 11
ATOM 19428 N N . TYR A 1 65 ? 16.572 -86.757 -17.252 1.00 73.32 65 TYR A N 11
ATOM 19429 C CA . TYR A 1 65 ? 15.590 -86.065 -18.083 1.00 13.32 65 TYR A CA 11
ATOM 19430 C C . TYR A 1 65 ? 14.622 -85.254 -17.229 1.00 31.43 65 TYR A C 11
ATOM 19431 O O . TYR A 1 65 ? 14.363 -85.607 -16.083 1.00 30.44 65 TYR A O 11
ATOM 19449 N N . VAL A 1 66 ? 14.108 -84.158 -17.788 1.00 23.54 66 VAL A N 11
ATOM 19450 C CA . VAL A 1 66 ? 13.122 -83.314 -17.092 1.00 72.34 66 VAL A CA 11
ATOM 19451 C C . VAL A 1 66 ? 12.024 -82.856 -18.051 1.00 10.41 66 VAL A C 11
ATOM 19452 O O . VAL A 1 66 ? 12.309 -82.551 -19.209 1.00 63.31 66 VAL A O 11
ATOM 19465 N N . THR A 1 67 ? 10.782 -82.811 -17.545 1.00 33.35 67 THR A N 11
ATOM 19466 C CA . THR A 1 67 ? 9.608 -82.375 -18.307 1.00 62.00 67 THR A CA 11
ATOM 19467 C C . THR A 1 67 ? 8.545 -81.789 -17.363 1.00 43.22 67 THR A C 11
ATOM 19468 O O . THR A 1 67 ? 8.585 -82.025 -16.153 1.00 43.20 67 THR A O 11
ATOM 19479 N N . ASN A 1 68 ? 7.602 -81.025 -17.916 1.00 24.14 68 ASN A N 11
ATOM 19480 C CA . ASN A 1 68 ? 6.520 -80.430 -17.124 1.00 73.40 68 ASN A CA 11
ATOM 19481 C C . ASN A 1 68 ? 5.268 -81.305 -17.204 1.00 73.12 68 ASN A C 11
ATOM 19482 O O . ASN A 1 68 ? 5.098 -82.077 -18.150 1.00 10.52 68 ASN A O 11
ATOM 19493 N N . ASN A 1 69 ? 4.408 -81.197 -16.191 1.00 74.00 69 ASN A N 11
ATOM 19494 C CA . ASN A 1 69 ? 3.178 -81.994 -16.105 1.00 52.24 69 ASN A CA 11
ATOM 19495 C C . ASN A 1 69 ? 1.949 -81.094 -16.196 1.00 5.25 69 ASN A C 11
ATOM 19496 O O . ASN A 1 69 ? 2.043 -79.883 -15.980 1.00 52.52 69 ASN A O 11
ATOM 19507 N N . GLU A 1 70 ? 0.801 -81.712 -16.478 1.00 63.52 70 GLU A N 11
ATOM 19508 C CA . GLU A 1 70 ? -0.462 -81.000 -16.698 1.00 54.22 70 GLU A CA 11
ATOM 19509 C C . GLU A 1 70 ? -0.777 -80.020 -15.563 1.00 23.41 70 GLU A C 11
ATOM 19510 O O . GLU A 1 70 ? -1.116 -78.859 -15.807 1.00 22.31 70 GLU A O 11
ATOM 19522 N N . ASP A 1 71 ? -0.641 -80.491 -14.329 1.00 53.44 71 ASP A N 11
ATOM 19523 C CA . ASP A 1 71 ? -0.998 -79.699 -13.142 1.00 52.32 71 ASP A CA 11
ATOM 19524 C C . ASP A 1 71 ? -0.101 -78.473 -12.997 1.00 60.33 71 ASP A C 11
ATOM 19525 O O . ASP A 1 71 ? -0.450 -77.507 -12.314 1.00 61.33 71 ASP A O 11
ATOM 19534 N N . GLY A 1 72 ? 1.026 -78.496 -13.684 1.00 2.22 72 GLY A N 11
ATOM 19535 C CA . GLY A 1 72 ? 2.056 -77.507 -13.460 1.00 24.21 72 GLY A CA 11
ATOM 19536 C C . GLY A 1 72 ? 3.100 -78.057 -12.520 1.00 64.40 72 GLY A C 11
ATOM 19537 O O . GLY A 1 72 ? 3.479 -77.421 -11.539 1.00 24.14 72 GLY A O 11
ATOM 19541 N N . SER A 1 73 ? 3.536 -79.270 -12.815 1.00 74.30 73 SER A N 11
ATOM 19542 C CA . SER A 1 73 ? 4.511 -79.969 -11.997 1.00 53.52 73 SER A CA 11
ATOM 19543 C C . SER A 1 73 ? 5.714 -80.357 -12.850 1.00 5.24 73 SER A C 11
ATOM 19544 O O . SER A 1 73 ? 5.560 -80.966 -13.905 1.00 20.32 73 SER A O 11
ATOM 19552 N N . VAL A 1 74 ? 6.905 -79.978 -12.412 1.00 2.14 74 VAL A N 11
ATOM 19553 C CA . VAL A 1 74 ? 8.125 -80.330 -13.127 1.00 23.14 74 VAL A CA 11
ATOM 19554 C C . VAL A 1 74 ? 8.689 -81.626 -12.561 1.00 45.15 74 VAL A C 11
ATOM 19555 O O . VAL A 1 74 ? 9.083 -81.682 -11.396 1.00 50.12 74 VAL A O 11
ATOM 19568 N N . SER A 1 75 ? 8.705 -82.668 -13.382 1.00 24.41 75 SER A N 11
ATOM 19569 C CA . SER A 1 75 ? 9.185 -83.975 -12.961 1.00 33.53 75 SER A CA 11
ATOM 19570 C C . SER A 1 75 ? 10.336 -84.433 -13.850 1.00 25.55 75 SER A C 11
ATOM 19571 O O . SER A 1 75 ? 10.582 -83.855 -14.910 1.00 44.43 75 SER A O 11
ATOM 19579 N N . GLY A 1 76 ? 11.034 -85.469 -13.415 1.00 32.44 76 GLY A N 11
ATOM 19580 C CA . GLY A 1 76 ? 12.119 -86.024 -14.199 1.00 51.54 76 GLY A CA 11
ATOM 19581 C C . GLY A 1 76 ? 12.983 -86.960 -13.386 1.00 43.42 76 GLY A C 11
ATOM 19582 O O . GLY A 1 76 ? 12.561 -87.435 -12.332 1.00 53.55 76 GLY A O 11
ATOM 19586 N N . VAL A 1 77 ? 14.186 -87.236 -13.876 1.00 42.05 77 VAL A N 11
ATOM 19587 C CA . VAL A 1 77 ? 15.136 -88.094 -13.176 1.00 43.44 77 VAL A CA 11
ATOM 19588 C C . VAL A 1 77 ? 16.536 -87.497 -13.271 1.00 74.14 77 VAL A C 11
ATOM 19589 O O . VAL A 1 77 ? 16.940 -87.021 -14.338 1.00 42.33 77 VAL A O 11
ATOM 19602 N N . VAL A 1 78 ? 17.257 -87.515 -12.152 1.00 11.12 78 VAL A N 11
ATOM 19603 C CA . VAL A 1 78 ? 18.641 -87.055 -12.090 1.00 13.11 78 VAL A CA 11
ATOM 19604 C C . VAL A 1 78 ? 19.537 -88.199 -11.618 1.00 3.40 78 VAL A C 11
ATOM 19605 O O . VAL A 1 78 ? 19.207 -88.892 -10.653 1.00 63.53 78 VAL A O 11
ATOM 19618 N N . GLN A 1 79 ? 20.655 -88.397 -12.309 1.00 61.04 79 GLN A N 11
ATOM 19619 C CA . GLN A 1 79 ? 21.601 -89.456 -11.974 1.00 72.34 79 GLN A CA 11
ATOM 19620 C C . GLN A 1 79 ? 23.026 -88.897 -11.996 1.00 51.25 79 GLN A C 11
ATOM 19621 O O . GLN A 1 79 ? 23.376 -88.114 -12.884 1.00 1.41 79 GLN A O 11
ATOM 19635 N N . GLY A 1 80 ? 23.829 -89.282 -11.007 1.00 73.20 80 GLY A N 11
ATOM 19636 C CA . GLY A 1 80 ? 25.214 -88.837 -10.932 1.00 70.11 80 GLY A CA 11
ATOM 19637 C C . GLY A 1 80 ? 25.711 -88.797 -9.498 1.00 45.11 80 GLY A C 11
ATOM 19638 O O . GLY A 1 80 ? 25.086 -89.387 -8.620 1.00 30.00 80 GLY A O 11
ATOM 19642 N N . PRO A 1 81 ? 26.831 -88.107 -9.223 1.00 21.24 81 PRO A N 11
ATOM 19643 C CA . PRO A 1 81 ? 27.347 -87.967 -7.854 1.00 24.25 81 PRO A CA 11
ATOM 19644 C C . PRO A 1 81 ? 26.348 -87.224 -6.969 1.00 43.11 81 PRO A C 11
ATOM 19645 O O . PRO A 1 81 ? 25.860 -86.153 -7.346 1.00 61.12 81 PRO A O 11
ATOM 19656 N N . LYS A 1 82 ? 26.053 -87.777 -5.791 1.00 34.24 82 LYS A N 11
ATOM 19657 C CA . LYS A 1 82 ? 25.000 -87.236 -4.931 1.00 65.22 82 LYS A CA 11
ATOM 19658 C C . LYS A 1 82 ? 25.281 -85.781 -4.564 1.00 10.03 82 LYS A C 11
ATOM 19659 O O . LYS A 1 82 ? 24.377 -85.062 -4.160 1.00 13.55 82 LYS A O 11
ATOM 19678 N N . GLU A 1 83 ? 26.537 -85.362 -4.694 1.00 45.34 83 GLU A N 11
ATOM 19679 C CA . GLU A 1 83 ? 26.903 -83.958 -4.487 1.00 53.14 83 GLU A CA 11
ATOM 19680 C C . GLU A 1 83 ? 26.198 -83.073 -5.513 1.00 41.52 83 GLU A C 11
ATOM 19681 O O . GLU A 1 83 ? 25.534 -82.097 -5.167 1.00 1.31 83 GLU A O 11
ATOM 19693 N N . GLN A 1 84 ? 26.347 -83.438 -6.780 1.00 71.32 84 GLN A N 11
ATOM 19694 C CA . GLN A 1 84 ? 25.773 -82.680 -7.883 1.00 73.41 84 GLN A CA 11
ATOM 19695 C C . GLN A 1 84 ? 24.265 -82.911 -7.964 1.00 4.41 84 GLN A C 11
ATOM 19696 O O . GLN A 1 84 ? 23.507 -82.022 -8.357 1.00 35.12 84 GLN A O 11
ATOM 19710 N N . VAL A 1 85 ? 23.837 -84.111 -7.587 1.00 33.13 85 VAL A N 11
ATOM 19711 C CA . VAL A 1 85 ? 22.414 -84.411 -7.465 1.00 22.34 85 VAL A CA 11
ATOM 19712 C C . VAL A 1 85 ? 21.799 -83.502 -6.402 1.00 73.43 85 VAL A C 11
ATOM 19713 O O . VAL A 1 85 ? 20.745 -82.906 -6.616 1.00 53.31 85 VAL A O 11
ATOM 19726 N N . ASP A 1 86 ? 22.503 -83.372 -5.275 1.00 15.30 86 ASP A N 11
ATOM 19727 C CA . ASP A 1 86 ? 22.078 -82.496 -4.181 1.00 63.23 86 ASP A CA 11
ATOM 19728 C C . ASP A 1 86 ? 22.144 -81.035 -4.628 1.00 64.31 86 ASP A C 11
ATOM 19729 O O . ASP A 1 86 ? 21.353 -80.205 -4.182 1.00 72.04 86 ASP A O 11
ATOM 19738 N N . ALA A 1 87 ? 23.084 -80.727 -5.524 1.00 21.34 87 ALA A N 11
ATOM 19739 C CA . ALA A 1 87 ? 23.157 -79.405 -6.146 1.00 34.53 87 ALA A CA 11
ATOM 19740 C C . ALA A 1 87 ? 21.865 -79.112 -6.906 1.00 20.20 87 ALA A C 11
ATOM 19741 O O . ALA A 1 87 ? 21.286 -78.018 -6.803 1.00 62.15 87 ALA A O 11
ATOM 19748 N N . PHE A 1 88 ? 21.415 -80.103 -7.671 1.00 23.24 88 PHE A N 11
ATOM 19749 C CA . PHE A 1 88 ? 20.163 -79.997 -8.406 1.00 53.22 88 PHE A CA 11
ATOM 19750 C C . PHE A 1 88 ? 19.001 -79.895 -7.419 1.00 41.43 88 PHE A C 11
ATOM 19751 O O . PHE A 1 88 ? 18.018 -79.209 -7.677 1.00 24.23 88 PHE A O 11
ATOM 19768 N N . VAL A 1 89 ? 19.132 -80.585 -6.284 1.00 5.13 89 VAL A N 11
ATOM 19769 C CA . VAL A 1 89 ? 18.156 -80.491 -5.195 1.00 63.22 89 VAL A CA 11
ATOM 19770 C C . VAL A 1 89 ? 18.087 -79.062 -4.657 1.00 22.42 89 VAL A C 11
ATOM 19771 O O . VAL A 1 89 ? 17.001 -78.552 -4.368 1.00 63.11 89 VAL A O 11
ATOM 19784 N N . LYS A 1 90 ? 19.245 -78.410 -4.527 1.00 72.24 90 LYS A N 11
ATOM 19785 C CA . LYS A 1 90 ? 19.282 -77.013 -4.095 1.00 63.21 90 LYS A CA 11
ATOM 19786 C C . LYS A 1 90 ? 18.514 -76.164 -5.099 1.00 31.12 90 LYS A C 11
ATOM 19787 O O . LYS A 1 90 ? 17.635 -75.380 -4.730 1.00 14.12 90 LYS A O 11
ATOM 19806 N N . TYR A 1 91 ? 18.841 -76.359 -6.373 1.00 10.11 91 TYR A N 11
ATOM 19807 C CA . TYR A 1 91 ? 18.162 -75.676 -7.467 1.00 12.44 91 TYR A CA 11
ATOM 19808 C C . TYR A 1 91 ? 16.666 -75.985 -7.448 1.00 44.40 91 TYR A C 11
ATOM 19809 O O . TYR A 1 91 ? 15.845 -75.138 -7.781 1.00 2.03 91 TYR A O 11
ATOM 19827 N N . LEU A 1 92 ? 16.323 -77.204 -7.055 1.00 51.34 92 LEU A N 11
ATOM 19828 C CA . LEU A 1 92 ? 14.936 -77.646 -7.031 1.00 60.14 92 LEU A CA 11
ATOM 19829 C C . LEU A 1 92 ? 14.178 -76.944 -5.899 1.00 5.34 92 LEU A C 11
ATOM 19830 O O . LEU A 1 92 ? 13.031 -76.532 -6.066 1.00 21.55 92 LEU A O 11
ATOM 19846 N N . HIS A 1 93 ? 14.834 -76.812 -4.748 1.00 5.42 93 HIS A N 11
ATOM 19847 C CA . HIS A 1 93 ? 14.232 -76.151 -3.587 1.00 23.34 93 HIS A CA 11
ATOM 19848 C C . HIS A 1 93 ? 14.039 -74.659 -3.852 1.00 11.23 93 HIS A C 11
ATOM 19849 O O . HIS A 1 93 ? 13.125 -74.037 -3.313 1.00 14.15 93 HIS A O 11
ATOM 19864 N N . LYS A 1 94 ? 14.918 -74.094 -4.674 1.00 64.43 94 LYS A N 11
ATOM 19865 C CA . LYS A 1 94 ? 14.808 -72.697 -5.081 1.00 13.01 94 LYS A CA 11
ATOM 19866 C C . LYS A 1 94 ? 13.877 -72.572 -6.290 1.00 4.10 94 LYS A C 11
ATOM 19867 O O . LYS A 1 94 ? 13.210 -71.551 -6.473 1.00 53.20 94 LYS A O 11
ATOM 19886 N N . GLY A 1 95 ? 13.833 -73.634 -7.094 1.00 31.54 95 GLY A N 11
ATOM 19887 C CA . GLY A 1 95 ? 13.065 -73.628 -8.324 1.00 21.24 95 GLY A CA 11
ATOM 19888 C C . GLY A 1 95 ? 13.511 -72.528 -9.264 1.00 10.52 95 GLY A C 11
ATOM 19889 O O . GLY A 1 95 ? 14.675 -72.120 -9.250 1.00 3.03 95 GLY A O 11
ATOM 19893 N N . SER A 1 96 ? 12.601 -72.056 -10.100 1.00 75.45 96 SER A N 11
ATOM 19894 C CA . SER A 1 96 ? 12.854 -70.884 -10.918 1.00 64.44 96 SER A CA 11
ATOM 19895 C C . SER A 1 96 ? 12.340 -69.645 -10.178 1.00 73.22 96 SER A C 11
ATOM 19896 O O . SER A 1 96 ? 11.154 -69.562 -9.866 1.00 41.20 96 SER A O 11
ATOM 19904 N N . PRO A 1 97 ? 13.226 -68.668 -9.889 1.00 15.32 97 PRO A N 11
ATOM 19905 C CA . PRO A 1 97 ? 12.900 -67.517 -9.023 1.00 63.34 97 PRO A CA 11
ATOM 19906 C C . PRO A 1 97 ? 11.715 -66.691 -9.531 1.00 3.15 97 PRO A C 11
ATOM 19907 O O . PRO A 1 97 ? 11.155 -65.868 -8.797 1.00 13.01 97 PRO A O 11
ATOM 19918 N N . LYS A 1 98 ? 11.340 -66.912 -10.784 1.00 53.54 98 LYS A N 11
ATOM 19919 C CA . LYS A 1 98 ? 10.215 -66.207 -11.389 1.00 24.34 98 LYS A CA 11
ATOM 19920 C C . LYS A 1 98 ? 8.884 -66.756 -10.870 1.00 74.31 98 LYS A C 11
ATOM 19921 O O . LYS A 1 98 ? 7.876 -66.045 -10.830 1.00 21.32 98 LYS A O 11
ATOM 19940 N N . SER A 1 99 ? 8.893 -68.016 -10.454 1.00 22.33 99 SER A N 11
ATOM 19941 C CA . SER A 1 99 ? 7.691 -68.684 -9.964 1.00 33.13 99 SER A CA 11
ATOM 19942 C C . SER A 1 99 ? 7.796 -68.960 -8.463 1.00 51.15 99 SER A C 11
ATOM 19943 O O . SER A 1 99 ? 8.845 -68.744 -7.849 1.00 65.20 99 SER A O 11
ATOM 19951 N N . VAL A 1 100 ? 6.695 -69.422 -7.874 1.00 74.22 100 VAL A N 11
ATOM 19952 C CA . VAL A 1 100 ? 6.667 -69.809 -6.467 1.00 45.42 100 VAL A CA 11
ATOM 19953 C C . VAL A 1 100 ? 6.378 -71.305 -6.357 1.00 51.00 100 VAL A C 11
ATOM 19954 O O . VAL A 1 100 ? 5.289 -71.757 -6.715 1.00 74.34 100 VAL A O 11
ATOM 19967 N N . VAL A 1 101 ? 7.362 -72.067 -5.892 1.00 73.33 101 VAL A N 11
ATOM 19968 C CA . VAL A 1 101 ? 7.214 -73.513 -5.739 1.00 33.12 101 VAL A CA 11
ATOM 19969 C C . VAL A 1 101 ? 6.336 -73.843 -4.531 1.00 14.21 101 VAL A C 11
ATOM 19970 O O . VAL A 1 101 ? 6.442 -73.206 -3.481 1.00 71.23 101 VAL A O 11
ATOM 19983 N N . LYS A 1 102 ? 5.461 -74.826 -4.697 1.00 25.24 102 LYS A N 11
ATOM 19984 C CA . LYS A 1 102 ? 4.554 -75.254 -3.637 1.00 22.23 102 LYS A CA 11
ATOM 19985 C C . LYS A 1 102 ? 5.205 -76.345 -2.789 1.00 52.51 102 LYS A C 11
ATOM 19986 O O . LYS A 1 102 ? 5.370 -76.189 -1.577 1.00 64.20 102 LYS A O 11
ATOM 20005 N N . LYS A 1 103 ? 5.596 -77.439 -3.439 1.00 12.03 103 LYS A N 11
ATOM 20006 C CA . LYS A 1 103 ? 6.176 -78.583 -2.740 1.00 72.44 103 LYS A CA 11
ATOM 20007 C C . LYS A 1 103 ? 7.058 -79.395 -3.681 1.00 14.24 103 LYS A C 11
ATOM 20008 O O . LYS A 1 103 ? 6.727 -79.569 -4.856 1.00 53.50 103 LYS A O 11
ATOM 20027 N N . VAL A 1 104 ? 8.177 -79.883 -3.154 1.00 20.25 104 VAL A N 11
ATOM 20028 C CA . VAL A 1 104 ? 9.081 -80.753 -3.896 1.00 63.52 104 VAL A CA 11
ATOM 20029 C C . VAL A 1 104 ? 8.927 -82.198 -3.414 1.00 23.40 104 VAL A C 11
ATOM 20030 O O . VAL A 1 104 ? 8.718 -82.445 -2.223 1.00 41.12 104 VAL A O 11
ATOM 20043 N N . SER A 1 105 ? 9.005 -83.143 -4.342 1.00 70.15 105 SER A N 11
ATOM 20044 C CA . SER A 1 105 ? 8.860 -84.558 -4.027 1.00 14.10 105 SER A CA 11
ATOM 20045 C C . SER A 1 105 ? 9.902 -85.366 -4.795 1.00 74.04 105 SER A C 11
ATOM 20046 O O . SER A 1 105 ? 10.019 -85.242 -6.015 1.00 24.02 105 SER A O 11
ATOM 20054 N N . ILE A 1 106 ? 10.675 -86.168 -4.071 1.00 60.24 106 ILE A N 11
ATOM 20055 C CA . ILE A 1 106 ? 11.742 -86.966 -4.669 1.00 10.30 106 ILE A CA 11
ATOM 20056 C C . ILE A 1 106 ? 11.435 -88.454 -4.488 1.00 61.14 106 ILE A C 11
ATOM 20057 O O . ILE A 1 106 ? 10.722 -88.831 -3.552 1.00 52.41 106 ILE A O 11
ATOM 20073 N N . HIS A 1 107 ? 11.960 -89.296 -5.374 1.00 62.33 107 HIS A N 11
ATOM 20074 C CA . HIS A 1 107 ? 11.706 -90.735 -5.312 1.00 42.21 107 HIS A CA 11
ATOM 20075 C C . HIS A 1 107 ? 13.008 -91.522 -5.486 1.00 3.14 107 HIS A C 11
ATOM 20076 O O . HIS A 1 107 ? 13.899 -91.118 -6.230 1.00 44.31 107 HIS A O 11
ATOM 20091 N N . ALA A 1 108 ? 13.069 -92.669 -4.816 1.00 62.21 108 ALA A N 11
ATOM 20092 C CA . ALA A 1 108 ? 14.275 -93.500 -4.695 1.00 71.54 108 ALA A CA 11
ATOM 20093 C C . ALA A 1 108 ? 14.714 -94.184 -6.002 1.00 51.20 108 ALA A C 11
ATOM 20094 O O . ALA A 1 108 ? 15.633 -95.005 -5.979 1.00 13.21 108 ALA A O 11
ATOM 20101 N N . SER A 1 109 ? 14.070 -93.872 -7.124 1.00 22.12 109 SER A N 11
ATOM 20102 C CA . SER A 1 109 ? 14.242 -94.665 -8.346 1.00 13.31 109 SER A CA 11
ATOM 20103 C C . SER A 1 109 ? 15.704 -94.676 -8.814 1.00 70.35 109 SER A C 11
ATOM 20104 O O . SER A 1 109 ? 16.344 -93.633 -8.939 1.00 20.01 109 SER A O 11
ATOM 20112 N N . SER A 1 110 ? 16.207 -95.887 -9.076 1.00 53.15 110 SER A N 11
ATOM 20113 C CA . SER A 1 110 ? 17.604 -96.115 -9.438 1.00 44.34 110 SER A CA 11
ATOM 20114 C C . SER A 1 110 ? 17.879 -95.758 -10.904 1.00 21.33 110 SER A C 11
ATOM 20115 O O . SER A 1 110 ? 16.964 -95.369 -11.636 1.00 40.12 110 SER A O 11
ATOM 20123 N N . ARG A 1 111 ? 19.148 -95.908 -11.306 1.00 10.21 111 ARG A N 11
ATOM 20124 C CA . ARG A 1 111 ? 19.623 -95.546 -12.647 1.00 70.34 111 ARG A CA 11
ATOM 20125 C C . ARG A 1 111 ? 18.651 -95.974 -13.746 1.00 33.55 111 ARG A C 11
ATOM 20126 O O . ARG A 1 111 ? 18.208 -97.125 -13.797 1.00 43.23 111 ARG A O 11
ATOM 20147 N N . VAL A 1 112 ? 18.319 -95.020 -14.611 1.00 42.33 112 VAL A N 11
ATOM 20148 C CA . VAL A 1 112 ? 17.458 -95.250 -15.766 1.00 22.53 112 VAL A CA 11
ATOM 20149 C C . VAL A 1 112 ? 18.138 -94.728 -17.030 1.00 21.24 112 VAL A C 11
ATOM 20150 O O . VAL A 1 112 ? 19.235 -94.163 -16.963 1.00 51.15 112 VAL A O 11
ATOM 20163 N N . ASP A 1 113 ? 17.502 -94.945 -18.177 1.00 71.41 113 ASP A N 11
ATOM 20164 C CA . ASP A 1 113 ? 18.000 -94.423 -19.448 1.00 61.45 113 ASP A CA 11
ATOM 20165 C C . ASP A 1 113 ? 17.707 -92.926 -19.563 1.00 54.52 113 ASP A C 11
ATOM 20166 O O . ASP A 1 113 ? 16.551 -92.506 -19.486 1.00 71.24 113 ASP A O 11
ATOM 20175 N N . ALA A 1 114 ? 18.764 -92.132 -19.722 1.00 61.52 114 ALA A N 11
ATOM 20176 C CA . ALA A 1 114 ? 18.645 -90.678 -19.815 1.00 14.04 114 ALA A CA 11
ATOM 20177 C C . ALA A 1 114 ? 18.038 -90.250 -21.153 1.00 42.21 114 ALA A C 11
ATOM 20178 O O . ALA A 1 114 ? 18.158 -90.959 -22.155 1.00 32.43 114 ALA A O 11
ATOM 20185 N N . ASP A 1 115 ? 17.406 -89.077 -21.170 1.00 54.31 115 ASP A N 11
ATOM 20186 C CA . ASP A 1 11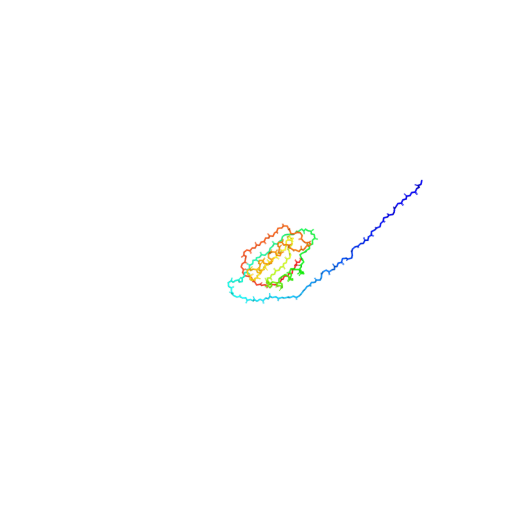5 ? 16.740 -88.563 -22.374 1.00 31.20 115 ASP A CA 11
ATOM 20187 C C . ASP A 1 115 ? 17.094 -87.096 -22.612 1.00 74.33 115 ASP A C 11
ATOM 20188 O O . ASP A 1 115 ? 17.458 -86.707 -23.724 1.00 33.11 115 ASP A O 11
ATOM 20197 N N . GLY A 1 116 ? 16.991 -86.283 -21.563 1.00 25.12 116 GLY A N 11
ATOM 20198 C CA . GLY A 1 116 ? 17.293 -84.865 -21.684 1.00 51.02 116 GLY A CA 11
ATOM 20199 C C . GLY A 1 116 ? 16.452 -83.999 -20.758 1.00 52.42 116 GLY A C 11
ATOM 20200 O O . GLY A 1 116 ? 15.293 -84.314 -20.467 1.00 24.24 116 GLY A O 11
ATOM 20204 N N . PHE A 1 117 ? 17.041 -82.910 -20.281 1.00 5.24 117 PHE A N 11
ATOM 20205 C CA . PHE A 1 117 ? 16.343 -81.975 -19.407 1.00 2.31 117 PHE A CA 11
ATOM 20206 C C . PHE A 1 117 ? 15.751 -80.836 -20.234 1.00 32.41 117 PHE A C 11
ATOM 20207 O O . PHE A 1 117 ? 16.493 -80.019 -20.785 1.00 0.02 117 PHE A O 11
ATOM 20224 N N . GLU A 1 118 ? 14.422 -80.772 -20.315 1.00 33.04 118 GLU A N 11
ATOM 20225 C CA . GLU A 1 118 ? 13.759 -79.676 -21.011 1.00 23.02 118 GLU A CA 11
ATOM 20226 C C . GLU A 1 118 ? 12.299 -79.602 -20.602 1.00 63.02 118 GLU A C 11
ATOM 20227 O O . GLU A 1 118 ? 11.592 -80.608 -20.590 1.00 13.12 118 GLU A O 11
ATOM 20239 N N . ILE A 1 119 ? 11.847 -78.408 -20.260 1.00 14.51 119 ILE A N 11
ATOM 20240 C CA . ILE A 1 119 ? 10.485 -78.225 -19.794 1.00 51.30 119 ILE A CA 11
ATOM 20241 C C . ILE A 1 119 ? 9.505 -78.478 -20.936 1.00 62.21 119 ILE A C 11
ATOM 20242 O O . ILE A 1 119 ? 9.125 -77.563 -21.671 1.00 44.42 119 ILE A O 11
ATOM 20258 N N . ARG A 1 120 ? 9.152 -79.747 -21.101 1.00 2.03 120 ARG A N 11
ATOM 20259 C CA . ARG A 1 120 ? 8.200 -80.172 -22.114 1.00 61.44 120 ARG A CA 11
ATOM 20260 C C . ARG A 1 120 ? 6.780 -79.955 -21.630 1.00 32.31 120 ARG A C 11
ATOM 20261 O O . ARG A 1 120 ? 6.462 -80.225 -20.471 1.00 1.25 120 ARG A O 11
ATOM 20282 N N . ARG A 1 121 ? 5.937 -79.467 -22.525 1.00 14.01 121 ARG A N 11
ATOM 20283 C CA . ARG A 1 121 ? 4.545 -79.160 -22.200 1.00 75.33 121 ARG A CA 11
ATOM 20284 C C . ARG A 1 121 ? 3.654 -79.522 -23.385 1.00 64.21 121 ARG A C 11
ATOM 20285 O O . ARG A 1 121 ? 3.658 -78.771 -24.384 1.00 51.44 121 ARG A O 11
ATOM 20307 N N . MET A 1 1 ? 27.045 -79.955 -30.106 1.00 52.12 1 MET A N 12
ATOM 20308 C CA . MET A 1 1 ? 25.749 -79.278 -30.341 1.00 51.22 1 MET A CA 12
ATOM 20309 C C . MET A 1 1 ? 24.629 -80.304 -30.447 1.00 31.51 1 MET A C 12
ATOM 20310 O O . MET A 1 1 ? 24.885 -81.505 -30.577 1.00 43.23 1 MET A O 12
ATOM 20326 N N . ALA A 1 2 ? 23.388 -79.828 -30.394 1.00 23.30 2 ALA A N 12
ATOM 20327 C CA . ALA A 1 2 ? 22.226 -80.701 -30.488 1.00 11.25 2 ALA A CA 12
ATOM 20328 C C . ALA A 1 2 ? 21.979 -81.102 -31.940 1.00 62.11 2 ALA A C 12
ATOM 20329 O O . ALA A 1 2 ? 21.371 -80.358 -32.708 1.00 12.45 2 ALA A O 12
ATOM 20336 N N . HIS A 1 3 ? 22.484 -82.272 -32.315 1.00 20.45 3 HIS A N 12
ATOM 20337 C CA . HIS A 1 3 ? 22.335 -82.783 -33.676 1.00 41.31 3 HIS A CA 12
ATOM 20338 C C . HIS A 1 3 ? 21.384 -83.982 -33.663 1.00 14.54 3 HIS A C 12
ATOM 20339 O O . HIS A 1 3 ? 21.489 -84.894 -34.487 1.00 61.24 3 HIS A O 12
ATOM 20354 N N . HIS A 1 4 ? 20.451 -83.964 -32.712 1.00 51.22 4 HIS A N 12
ATOM 20355 C CA . HIS A 1 4 ? 19.458 -85.026 -32.561 1.00 51.34 4 HIS A CA 12
ATOM 20356 C C . HIS A 1 4 ? 18.059 -84.433 -32.420 1.00 0.14 4 HIS A C 12
ATOM 20357 O O . HIS A 1 4 ? 17.687 -83.946 -31.351 1.00 74.33 4 HIS A O 12
ATOM 20372 N N . HIS A 1 5 ? 17.295 -84.457 -33.507 1.00 1.20 5 HIS A N 12
ATOM 20373 C CA . HIS A 1 5 ? 15.903 -84.019 -33.480 1.00 3.11 5 HIS A CA 12
ATOM 20374 C C . HIS A 1 5 ? 15.036 -85.107 -32.856 1.00 72.12 5 HIS A C 12
ATOM 20375 O O . HIS A 1 5 ? 15.334 -86.294 -32.989 1.00 25.44 5 HIS A O 12
ATOM 20390 N N . HIS A 1 6 ? 13.968 -84.705 -32.177 1.00 74.41 6 HIS A N 12
ATOM 20391 C CA . HIS A 1 6 ? 13.073 -85.653 -31.519 1.00 62.44 6 HIS A CA 12
ATOM 20392 C C . HIS A 1 6 ? 11.723 -85.000 -31.246 1.00 42.35 6 HIS A C 12
ATOM 20393 O O . HIS A 1 6 ? 11.664 -83.850 -30.810 1.00 32.12 6 HIS A O 12
ATOM 20408 N N . HIS A 1 7 ? 10.644 -85.732 -31.505 1.00 3.41 7 HIS A N 12
ATOM 20409 C CA . HIS A 1 7 ? 9.299 -85.199 -31.319 1.00 22.42 7 HIS A CA 12
ATOM 20410 C C . HIS A 1 7 ? 8.354 -86.251 -30.744 1.00 74.24 7 HIS A C 12
ATOM 20411 O O . HIS A 1 7 ? 7.780 -87.054 -31.479 1.00 22.25 7 HIS A O 12
ATOM 20426 N N . HIS A 1 8 ? 8.235 -86.268 -29.422 1.00 1.42 8 HIS A N 12
ATOM 20427 C CA . HIS A 1 8 ? 7.188 -87.033 -28.744 1.00 40.41 8 HIS A CA 12
ATOM 20428 C C . HIS A 1 8 ? 6.103 -86.063 -28.285 1.00 31.21 8 HIS A C 12
ATOM 20429 O O . HIS A 1 8 ? 6.383 -84.880 -28.088 1.00 1.54 8 HIS A O 12
ATOM 20444 N N . MET A 1 9 ? 4.875 -86.557 -28.125 1.00 32.43 9 MET A N 12
ATOM 20445 C CA . MET A 1 9 ? 3.728 -85.693 -27.829 1.00 63.23 9 MET A CA 12
ATOM 20446 C C . MET A 1 9 ? 3.820 -85.095 -26.423 1.00 31.31 9 MET A C 12
ATOM 20447 O O . MET A 1 9 ? 4.101 -83.904 -26.263 1.00 61.42 9 MET A O 12
ATOM 20461 N N . GLY A 1 10 ? 3.587 -85.920 -25.406 1.00 41.12 10 GLY A N 12
ATOM 20462 C CA . GLY A 1 10 ? 3.623 -85.443 -24.033 1.00 0.44 10 GLY A CA 12
ATOM 20463 C C . GLY A 1 10 ? 2.341 -85.751 -23.282 1.00 11.55 10 GLY A C 12
ATOM 20464 O O . GLY A 1 10 ? 1.892 -86.899 -23.257 1.00 74.43 10 GLY A O 12
ATOM 20468 N N . THR A 1 11 ? 1.736 -84.725 -22.687 1.00 73.24 11 THR A N 12
ATOM 20469 C CA . THR A 1 11 ? 0.553 -84.906 -21.851 1.00 53.21 11 THR A CA 12
ATOM 20470 C C . THR A 1 11 ? -0.734 -84.569 -22.604 1.00 62.12 11 THR A C 12
ATOM 20471 O O . THR A 1 11 ? -0.958 -83.422 -23.005 1.00 32.23 11 THR A O 12
ATOM 20482 N N . LEU A 1 12 ? -1.567 -85.588 -22.798 1.00 73.43 12 LEU A N 12
ATOM 20483 C CA . LEU A 1 12 ? -2.891 -85.422 -23.400 1.00 60.44 12 LEU A CA 12
ATOM 20484 C C . LEU A 1 12 ? -3.961 -85.832 -22.389 1.00 2.34 12 LEU A C 12
ATOM 20485 O O . LEU A 1 12 ? -5.149 -85.549 -22.564 1.00 43.41 12 LEU A O 12
ATOM 20501 N N . GLU A 1 13 ? -3.513 -86.490 -21.326 1.00 52.03 13 GLU A N 12
ATOM 20502 C CA . GLU A 1 13 ? -4.381 -86.996 -20.268 1.00 22.25 13 GLU A CA 12
ATOM 20503 C C . GLU A 1 13 ? -3.510 -87.359 -19.071 1.00 62.32 13 GLU A C 12
ATOM 20504 O O . GLU A 1 13 ? -2.349 -87.733 -19.249 1.00 2.42 13 GLU A O 12
ATOM 20516 N N . ALA A 1 14 ? -4.054 -87.246 -17.868 1.00 75.13 14 ALA A N 12
ATOM 20517 C CA . ALA A 1 14 ? -3.290 -87.527 -16.658 1.00 74.41 14 ALA A CA 12
ATOM 20518 C C . ALA A 1 14 ? -4.170 -88.180 -15.599 1.00 5.34 14 ALA A C 12
ATOM 20519 O O . ALA A 1 14 ? -5.329 -87.796 -15.415 1.00 31.41 14 ALA A O 12
ATOM 20526 N N . GLN A 1 15 ? -3.614 -89.175 -14.919 1.00 73.23 15 GLN A N 12
ATOM 20527 C CA . GLN A 1 15 ? -4.286 -89.847 -13.814 1.00 10.44 15 GLN A CA 12
ATOM 20528 C C . GLN A 1 15 ? -3.299 -90.005 -12.664 1.00 33.22 15 GLN A C 12
ATOM 20529 O O . GLN A 1 15 ? -2.107 -90.212 -12.893 1.00 53.33 15 GLN A O 12
ATOM 20543 N N . THR A 1 16 ? -3.783 -89.877 -11.436 1.00 2.53 16 THR A N 12
ATOM 20544 C CA . THR A 1 16 ? -2.909 -89.884 -10.269 1.00 64.02 16 THR A CA 12
ATOM 20545 C C . THR A 1 16 ? -3.168 -91.097 -9.376 1.00 10.20 16 THR A C 12
ATOM 20546 O O . THR A 1 16 ? -4.221 -91.203 -8.741 1.00 24.02 16 THR A O 12
ATOM 20557 N N . GLN A 1 17 ? -2.203 -92.011 -9.350 1.00 71.03 17 GLN A N 12
ATOM 20558 C CA . GLN A 1 17 ? -2.240 -93.166 -8.461 1.00 43.41 17 GLN A CA 12
ATOM 20559 C C . GLN A 1 17 ? -0.817 -93.555 -8.075 1.00 71.34 17 GLN A C 12
ATOM 20560 O O . GLN A 1 17 ? 0.147 -92.938 -8.541 1.00 24.31 17 GLN A O 12
ATOM 20574 N N . GLY A 1 18 ? -0.680 -94.567 -7.228 1.00 1.13 18 GLY A N 12
ATOM 20575 C CA . GLY A 1 18 ? 0.636 -95.013 -6.809 1.00 52.34 18 GLY A CA 12
ATOM 20576 C C . GLY A 1 18 ? 0.637 -95.527 -5.386 1.00 34.32 18 GLY A C 12
ATOM 20577 O O . GLY A 1 18 ? -0.416 -95.585 -4.747 1.00 71.43 18 GLY A O 12
ATOM 20581 N N . PRO A 1 19 ? 1.813 -95.903 -4.855 1.00 11.21 19 PRO A N 12
ATOM 20582 C CA . PRO A 1 19 ? 1.953 -96.436 -3.515 1.00 44.43 19 PRO A CA 12
ATOM 20583 C C . PRO A 1 19 ? 2.395 -95.371 -2.510 1.00 61.53 19 PRO A C 12
ATOM 20584 O O . PRO A 1 19 ? 2.279 -94.168 -2.760 1.00 33.10 19 PRO A O 12
ATOM 20595 N N . GLY A 1 20 ? 2.907 -95.828 -1.377 1.00 53.25 20 GLY A N 12
ATOM 20596 C CA . GLY A 1 20 ? 3.381 -94.927 -0.346 1.00 63.03 20 GLY A CA 12
ATOM 20597 C C . GLY A 1 20 ? 4.169 -95.655 0.723 1.00 10.53 20 GLY A C 12
ATOM 20598 O O . GLY A 1 20 ? 4.205 -95.229 1.878 1.00 74.25 20 GLY A O 12
ATOM 20602 N N . SER A 1 21 ? 4.802 -96.759 0.335 1.00 73.15 21 SER A N 12
ATOM 20603 C CA . SER A 1 21 ? 5.577 -97.575 1.260 1.00 14.22 21 SER A CA 12
ATOM 20604 C C . SER A 1 21 ? 6.854 -98.083 0.586 1.00 10.43 21 SER A C 12
ATOM 20605 O O . SER A 1 21 ? 6.860 -99.149 -0.033 1.00 10.21 21 SER A O 12
ATOM 20613 N N . MET A 1 22 ? 7.919 -97.289 0.673 1.00 63.14 22 MET A N 12
ATOM 20614 C CA . MET A 1 22 ? 9.213 -97.646 0.087 1.00 73.31 22 MET A CA 12
ATOM 20615 C C . MET A 1 22 ? 10.345 -97.208 1.008 1.00 20.42 22 MET A C 12
ATOM 20616 O O . MET A 1 22 ? 10.709 -96.030 1.035 1.00 43.13 22 MET A O 12
ATOM 20630 N N . GLN A 1 23 ? 10.875 -98.152 1.784 1.00 42.32 23 GLN A N 12
ATOM 20631 C CA . GLN A 1 23 ? 12.016 -97.894 2.659 1.00 71.32 23 GLN A CA 12
ATOM 20632 C C . GLN A 1 23 ? 12.592 -99.207 3.185 1.00 74.11 23 GLN A C 12
ATOM 20633 O O . GLN A 1 23 ? 11.856 -100.170 3.422 1.00 61.22 23 GLN A O 12
ATOM 20647 N N . GLY A 1 24 ? 13.907 -99.244 3.349 1.00 4.42 24 GLY A N 12
ATOM 20648 C CA . GLY A 1 24 ? 14.566 -100.420 3.884 1.00 12.50 24 GLY A CA 12
ATOM 20649 C C . GLY A 1 24 ? 15.906 -100.072 4.493 1.00 71.41 24 GLY A C 12
ATOM 20650 O O . GLY A 1 24 ? 16.886 -99.884 3.770 1.00 61.51 24 GLY A O 12
ATOM 20654 N N . SER A 1 25 ? 15.944 -99.973 5.819 1.00 41.01 25 SER A N 12
ATOM 20655 C CA . SER A 1 25 ? 17.157 -99.599 6.532 1.00 14.24 25 SER A CA 12
ATOM 20656 C C . SER A 1 25 ? 18.282 -100.596 6.258 1.00 14.43 25 SER A C 12
ATOM 20657 O O . SER A 1 25 ? 18.287 -101.715 6.780 1.00 11.33 25 SER A O 12
ATOM 20665 N N . MET A 1 26 ? 19.226 -100.176 5.428 1.00 62.34 26 MET A N 12
ATOM 20666 C CA . MET A 1 26 ? 20.351 -101.013 5.022 1.00 2.51 26 MET A CA 12
ATOM 20667 C C . MET A 1 26 ? 21.623 -100.171 4.948 1.00 11.11 26 MET A C 12
ATOM 20668 O O . MET A 1 26 ? 21.549 -98.950 4.774 1.00 5.31 26 MET A O 12
ATOM 20682 N N . PRO A 1 27 ? 22.806 -100.801 5.101 1.00 74.34 27 PRO A N 12
ATOM 20683 C CA . PRO A 1 27 ? 24.096 -100.099 4.999 1.00 71.44 27 PRO A CA 12
ATOM 20684 C C . PRO A 1 27 ? 24.258 -99.366 3.663 1.00 34.14 27 PRO A C 12
ATOM 20685 O O . PRO A 1 27 ? 23.650 -99.746 2.658 1.00 11.14 27 PRO A O 12
ATOM 20696 N N . SER A 1 28 ? 25.081 -98.322 3.661 1.00 3.22 28 SER A N 12
ATOM 20697 C CA . SER A 1 28 ? 25.346 -97.545 2.459 1.00 34.34 28 SER A CA 12
ATOM 20698 C C . SER A 1 28 ? 26.113 -98.404 1.451 1.00 61.20 28 SER A C 12
ATOM 20699 O O . SER A 1 28 ? 27.243 -98.824 1.713 1.00 25.04 28 SER A O 12
ATOM 20707 N N . SER A 1 29 ? 25.484 -98.673 0.314 1.00 60.23 29 SER A N 12
ATOM 20708 C CA . SER A 1 29 ? 26.057 -99.537 -0.710 1.00 32.34 29 SER A CA 12
ATOM 20709 C C . SER A 1 29 ? 27.195 -98.834 -1.458 1.00 73.11 29 SER A C 12
ATOM 20710 O O . SER A 1 29 ? 27.600 -97.723 -1.101 1.00 31.03 29 SER A O 12
ATOM 20718 N N . SER A 1 30 ? 27.712 -99.487 -2.497 1.00 64.34 30 SER A N 12
ATOM 20719 C CA . SER A 1 30 ? 28.821 -98.947 -3.275 1.00 21.24 30 SER A CA 12
ATOM 20720 C C . SER A 1 30 ? 28.322 -98.146 -4.481 1.00 2.22 30 SER A C 12
ATOM 20721 O O . SER A 1 30 ? 29.124 -97.655 -5.278 1.00 33.13 30 SER A O 12
ATOM 20729 N N . GLU A 1 31 ? 27.000 -98.019 -4.618 1.00 40.24 31 GLU A N 12
ATOM 20730 C CA . GLU A 1 31 ? 26.418 -97.200 -5.678 1.00 62.35 31 GLU A CA 12
ATOM 20731 C C . GLU A 1 31 ? 26.752 -95.726 -5.439 1.00 41.11 31 GLU A C 12
ATOM 20732 O O . GLU A 1 31 ? 26.127 -95.061 -4.608 1.00 60.14 31 GLU A O 12
ATOM 20744 N N . ASP A 1 32 ? 27.765 -95.233 -6.146 1.00 41.14 32 ASP A N 12
ATOM 20745 C CA . ASP A 1 32 ? 28.184 -93.840 -6.016 1.00 53.41 32 ASP A CA 12
ATOM 20746 C C . ASP A 1 32 ? 27.299 -92.949 -6.881 1.00 74.21 32 ASP A C 12
ATOM 20747 O O . ASP A 1 32 ? 27.034 -91.790 -6.541 1.00 0.32 32 ASP A O 12
ATOM 20756 N N . VAL A 1 33 ? 26.831 -93.506 -7.996 1.00 64.33 33 VAL A N 12
ATOM 20757 C CA . VAL A 1 33 ? 25.936 -92.789 -8.893 1.00 3.41 33 VAL A CA 12
ATOM 20758 C C . VAL A 1 33 ? 24.543 -92.711 -8.276 1.00 52.31 33 VAL A C 12
ATOM 20759 O O . VAL A 1 33 ? 23.812 -93.702 -8.222 1.00 55.05 33 VAL A O 12
ATOM 20772 N N . THR A 1 34 ? 24.194 -91.531 -7.810 1.00 32.15 34 THR A N 12
ATOM 20773 C CA . THR A 1 34 ? 22.924 -91.303 -7.148 1.00 71.11 34 THR A CA 12
ATOM 20774 C C . THR A 1 34 ? 21.822 -91.058 -8.177 1.00 2.24 34 THR A C 12
ATOM 20775 O O . THR A 1 34 ? 21.955 -90.201 -9.054 1.00 60.35 34 THR A O 12
ATOM 20786 N N . THR A 1 35 ? 20.756 -91.841 -8.088 1.00 71.32 35 THR A N 12
ATOM 20787 C CA . THR A 1 35 ? 19.588 -91.667 -8.935 1.00 44.34 35 THR A CA 12
ATOM 20788 C C . THR A 1 35 ? 18.369 -91.370 -8.071 1.00 64.43 35 THR A C 12
ATOM 20789 O O . THR A 1 35 ? 18.104 -92.079 -7.094 1.00 74.11 35 THR A O 12
ATOM 20800 N N . LEU A 1 36 ? 17.661 -90.306 -8.415 1.00 13.40 36 LEU A N 12
ATOM 20801 C CA . LEU A 1 36 ? 16.480 -89.879 -7.673 1.00 32.23 36 LEU A CA 12
ATOM 20802 C C . LEU A 1 36 ? 15.443 -89.328 -8.641 1.00 30.20 36 LEU A C 12
ATOM 20803 O O . LEU A 1 36 ? 15.783 -88.553 -9.536 1.00 35.32 36 LEU A O 12
ATOM 20819 N N . CYS A 1 37 ? 14.186 -89.721 -8.471 1.00 71.23 37 CYS A N 12
ATOM 20820 C CA . CYS A 1 37 ? 13.120 -89.211 -9.336 1.00 40.31 37 CYS A CA 12
ATOM 20821 C C . CYS A 1 37 ? 12.534 -87.938 -8.734 1.00 32.44 37 CYS A C 12
ATOM 20822 O O . CYS A 1 37 ? 12.252 -87.884 -7.537 1.00 34.41 37 CYS A O 12
ATOM 20830 N N . TYR A 1 38 ? 12.344 -86.927 -9.569 1.00 44.52 38 TYR A N 12
ATOM 20831 C CA . TYR A 1 38 ? 11.915 -85.609 -9.115 1.00 13.14 38 TYR A CA 12
ATOM 20832 C C . TYR A 1 38 ? 10.502 -85.288 -9.581 1.00 33.50 38 TYR A C 12
ATOM 20833 O O . TYR A 1 38 ? 10.114 -85.618 -10.704 1.00 34.40 38 TYR A O 12
ATOM 20851 N N . ARG A 1 39 ? 9.737 -84.657 -8.702 1.00 41.31 39 ARG A N 12
ATOM 20852 C CA . ARG A 1 39 ? 8.475 -84.037 -9.070 1.00 13.40 39 ARG A CA 12
ATOM 20853 C C . ARG A 1 39 ? 8.218 -82.830 -8.179 1.00 14.02 39 ARG A C 12
ATOM 20854 O O . ARG A 1 39 ? 8.148 -82.958 -6.957 1.00 25.40 39 ARG A O 12
ATOM 20875 N N . VAL A 1 40 ? 8.093 -81.665 -8.791 1.00 72.34 40 VAL A N 12
ATOM 20876 C CA . VAL A 1 40 ? 7.768 -80.448 -8.064 1.00 72.44 40 VAL A CA 12
ATOM 20877 C C . VAL A 1 40 ? 6.484 -79.853 -8.623 1.00 70.43 40 VAL A C 12
ATOM 20878 O O . VAL A 1 40 ? 6.221 -79.930 -9.827 1.00 61.43 40 VAL A O 12
ATOM 20891 N N . THR A 1 41 ? 5.682 -79.284 -7.748 1.00 2.24 41 THR A N 12
ATOM 20892 C CA . THR A 1 41 ? 4.431 -78.658 -8.132 1.00 62.42 41 THR A CA 12
ATOM 20893 C C . THR A 1 41 ? 4.586 -77.140 -8.106 1.00 74.20 41 THR A C 12
ATOM 20894 O O . THR A 1 41 ? 5.393 -76.612 -7.339 1.00 2.33 41 THR A O 12
ATOM 20905 N N . GLY A 1 42 ? 3.837 -76.436 -8.948 1.00 41.40 42 GLY A N 12
ATOM 20906 C CA . GLY A 1 42 ? 3.927 -74.986 -8.987 1.00 24.42 42 GLY A CA 12
ATOM 20907 C C . GLY A 1 42 ? 2.814 -74.335 -8.199 1.00 40.24 42 GLY A C 12
ATOM 20908 O O . GLY A 1 42 ? 1.683 -74.820 -8.210 1.00 32.35 42 GLY A O 12
ATOM 20912 N N . LYS A 1 43 ? 3.134 -73.253 -7.496 1.00 4.30 43 LYS A N 12
ATOM 20913 C CA . LYS A 1 43 ? 2.130 -72.514 -6.737 1.00 54.14 43 LYS A CA 12
ATOM 20914 C C . LYS A 1 43 ? 1.192 -71.787 -7.695 1.00 34.03 43 LYS A C 12
ATOM 20915 O O . LYS A 1 43 ? -0.025 -71.776 -7.507 1.00 15.12 43 LYS A O 12
ATOM 20934 N N . VAL A 1 44 ? 1.776 -71.180 -8.723 1.00 15.21 44 VAL A N 12
ATOM 20935 C CA . VAL A 1 44 ? 1.012 -70.543 -9.789 1.00 11.51 44 VAL A CA 12
ATOM 20936 C C . VAL A 1 44 ? 1.395 -71.144 -11.144 1.00 43.13 44 VAL A C 12
ATOM 20937 O O . VAL A 1 44 ? 2.261 -70.620 -11.847 1.00 73.31 44 VAL A O 12
ATOM 20950 N N . GLN A 1 45 ? 0.765 -72.275 -11.478 1.00 50.12 45 GLN A N 12
ATOM 20951 C CA . GLN A 1 45 ? 1.033 -72.994 -12.727 1.00 32.13 45 GLN A CA 12
ATOM 20952 C C . GLN A 1 45 ? 2.500 -73.430 -12.808 1.00 53.04 45 GLN A C 12
ATOM 20953 O O . GLN A 1 45 ? 3.384 -72.643 -13.153 1.00 31.24 45 GLN A O 12
ATOM 20967 N N . GLY A 1 46 ? 2.746 -74.691 -12.467 1.00 33.40 46 GLY A N 12
ATOM 20968 C CA . GLY A 1 46 ? 4.096 -75.220 -12.458 1.00 5.31 46 GLY A CA 12
ATOM 20969 C C . GLY A 1 46 ? 4.707 -75.321 -13.841 1.00 42.35 46 GLY A C 12
ATOM 20970 O O . GLY A 1 46 ? 4.470 -76.293 -14.565 1.00 52.52 46 GLY A O 12
ATOM 20974 N N . VAL A 1 47 ? 5.474 -74.301 -14.210 1.00 50.43 47 VAL A N 12
ATOM 20975 C CA . VAL A 1 47 ? 6.259 -74.309 -15.439 1.00 62.01 47 VAL A CA 12
ATOM 20976 C C . VAL A 1 47 ? 7.726 -74.018 -15.113 1.00 63.33 47 VAL A C 12
ATOM 20977 O O . VAL A 1 47 ? 8.045 -73.006 -14.483 1.00 24.14 47 VAL A O 12
ATOM 20990 N N . PHE A 1 48 ? 8.610 -74.928 -15.505 1.00 44.21 48 PHE A N 12
ATOM 20991 C CA . PHE A 1 48 ? 10.040 -74.787 -15.231 1.00 43.23 48 PHE A CA 12
ATOM 20992 C C . PHE A 1 48 ? 10.713 -74.012 -16.364 1.00 63.04 48 PHE A C 12
ATOM 20993 O O . PHE A 1 48 ? 10.307 -74.117 -17.526 1.00 45.54 48 PHE A O 12
ATOM 21010 N N . PHE A 1 49 ? 11.738 -73.233 -16.028 1.00 15.34 49 PHE A N 12
ATOM 21011 C CA . PHE A 1 49 ? 12.407 -72.376 -17.006 1.00 4.40 49 PHE A CA 12
ATOM 21012 C C . PHE A 1 49 ? 13.672 -73.035 -17.563 1.00 62.32 49 PHE A C 12
ATOM 21013 O O . PHE A 1 49 ? 14.643 -73.284 -16.834 1.00 1.00 49 PHE A O 12
ATOM 21030 N N . ARG A 1 50 ? 13.637 -73.294 -18.874 1.00 20.24 50 ARG A N 12
ATOM 21031 C CA . ARG A 1 50 ? 14.705 -73.982 -19.601 1.00 11.11 50 ARG A CA 12
ATOM 21032 C C . ARG A 1 50 ? 16.077 -73.397 -19.271 1.00 62.02 50 ARG A C 12
ATOM 21033 O O . ARG A 1 50 ? 17.037 -74.136 -19.063 1.00 13.04 50 ARG A O 12
ATOM 21054 N N . LYS A 1 51 ? 16.153 -72.065 -19.233 1.00 31.42 51 LYS A N 12
ATOM 21055 C CA . LYS A 1 51 ? 17.407 -71.355 -18.967 1.00 51.24 51 LYS A CA 12
ATOM 21056 C C . LYS A 1 51 ? 18.099 -71.894 -17.715 1.00 43.40 51 LYS A C 12
ATOM 21057 O O . LYS A 1 51 ? 19.219 -72.407 -17.778 1.00 4.25 51 LYS A O 12
ATOM 21076 N N . TYR A 1 52 ? 17.413 -71.788 -16.584 1.00 33.33 52 TYR A N 12
ATOM 21077 C CA . TYR A 1 52 ? 17.980 -72.191 -15.303 1.00 52.21 52 TYR A CA 12
ATOM 21078 C C . TYR A 1 52 ? 18.139 -73.705 -15.226 1.00 31.13 52 TYR A C 12
ATOM 21079 O O . TYR A 1 52 ? 19.110 -74.203 -14.648 1.00 33.12 52 TYR A O 12
ATOM 21097 N N . THR A 1 53 ? 17.201 -74.433 -15.830 1.00 44.10 53 THR A N 12
ATOM 21098 C CA . THR A 1 53 ? 17.265 -75.889 -15.852 1.00 3.41 53 THR A CA 12
ATOM 21099 C C . THR A 1 53 ? 18.567 -76.360 -16.511 1.00 73.23 53 THR A C 12
ATOM 21100 O O . THR A 1 53 ? 19.346 -77.118 -15.914 1.00 72.33 53 THR A O 12
ATOM 21111 N N . LYS A 1 54 ? 18.822 -75.874 -17.729 1.00 52.34 54 LYS A N 12
ATOM 21112 C CA . LYS A 1 54 ? 20.012 -76.279 -18.472 1.00 30.44 54 LYS A CA 12
ATOM 21113 C C . LYS A 1 54 ? 21.266 -75.709 -17.830 1.00 3.54 54 LYS A C 12
ATOM 21114 O O . LYS A 1 54 ? 22.305 -76.347 -17.854 1.00 44.10 54 LYS A O 12
ATOM 21133 N N . LYS A 1 55 ? 21.175 -74.500 -17.284 1.00 61.15 55 LYS A N 12
ATOM 21134 C CA . LYS A 1 55 ? 22.330 -73.867 -16.650 1.00 23.30 55 LYS A CA 12
ATOM 21135 C C . LYS A 1 55 ? 22.850 -74.744 -15.517 1.00 15.04 55 LYS A C 12
ATOM 21136 O O . LYS A 1 55 ? 24.031 -75.104 -15.480 1.00 2.24 55 LYS A O 12
ATOM 21155 N N . GLU A 1 56 ? 21.943 -75.122 -14.624 1.00 61.35 56 GLU A N 12
ATOM 21156 C CA . GLU A 1 56 ? 22.284 -75.940 -13.470 1.00 4.44 56 GLU A CA 12
ATOM 21157 C C . GLU A 1 56 ? 22.761 -77.321 -13.919 1.00 34.44 56 GLU A C 12
ATOM 21158 O O . GLU A 1 56 ? 23.871 -77.756 -13.587 1.00 61.15 56 GLU A O 12
ATOM 21170 N N . ALA A 1 57 ? 21.918 -77.992 -14.700 1.00 2.01 57 ALA A N 12
ATOM 21171 C CA . ALA A 1 57 ? 22.188 -79.360 -15.126 1.00 74.43 57 ALA A CA 12
ATOM 21172 C C . ALA A 1 57 ? 23.478 -79.456 -15.943 1.00 71.13 57 ALA A C 12
ATOM 21173 O O . ALA A 1 57 ? 24.235 -80.409 -15.792 1.00 12.10 57 ALA A O 12
ATOM 21180 N N . ASP A 1 58 ? 23.727 -78.461 -16.790 1.00 44.45 58 ASP A N 12
ATOM 21181 C CA . ASP A 1 58 ? 24.926 -78.438 -17.637 1.00 61.14 58 ASP A CA 12
ATOM 21182 C C . ASP A 1 58 ? 26.162 -78.128 -16.797 1.00 50.21 58 ASP A C 12
ATOM 21183 O O . ASP A 1 58 ? 27.223 -78.727 -16.989 1.00 33.21 58 ASP A O 12
ATOM 21192 N N . ALA A 1 59 ? 26.009 -77.196 -15.855 1.00 41.11 59 ALA A N 12
ATOM 21193 C CA . ALA A 1 59 ? 27.110 -76.784 -14.987 1.00 31.13 59 ALA A CA 12
ATOM 21194 C C . ALA A 1 59 ? 27.624 -77.950 -14.144 1.00 41.12 59 ALA A C 12
ATOM 21195 O O . ALA A 1 59 ? 28.831 -78.186 -14.062 1.00 73.43 59 ALA A O 12
ATOM 21202 N N . LEU A 1 60 ? 26.704 -78.678 -13.515 1.00 54.24 60 LEU A N 12
ATOM 21203 C CA . LEU A 1 60 ? 27.076 -79.797 -12.642 1.00 74.52 60 LEU A CA 12
ATOM 21204 C C . LEU A 1 60 ? 27.088 -81.125 -13.412 1.00 2.20 60 LEU A C 12
ATOM 21205 O O . LEU A 1 60 ? 27.588 -82.133 -12.909 1.00 5.04 60 LEU A O 12
ATOM 21221 N N . SER A 1 61 ? 26.534 -81.116 -14.624 1.00 74.52 61 SER A N 12
ATOM 21222 C CA . SER A 1 61 ? 26.545 -82.274 -15.522 1.00 3.53 61 SER A CA 12
ATOM 21223 C C . SER A 1 61 ? 25.687 -83.421 -14.969 1.00 64.03 61 SER A C 12
ATOM 21224 O O . SER A 1 61 ? 26.184 -84.516 -14.687 1.00 34.12 61 SER A O 12
ATOM 21232 N N . LEU A 1 62 ? 24.390 -83.153 -14.814 1.00 73.12 62 LEU A N 12
ATOM 21233 C CA . LEU A 1 62 ? 23.432 -84.181 -14.403 1.00 32.44 62 LEU A CA 12
ATOM 21234 C C . LEU A 1 62 ? 22.794 -84.814 -15.639 1.00 13.42 62 LEU A C 12
ATOM 21235 O O . LEU A 1 62 ? 22.648 -84.155 -16.670 1.00 54.02 62 LEU A O 12
ATOM 21251 N N . VAL A 1 63 ? 22.428 -86.088 -15.538 1.00 63.31 63 VAL A N 12
ATOM 21252 C CA . VAL A 1 63 ? 21.740 -86.783 -16.624 1.00 53.30 63 VAL A CA 12
ATOM 21253 C C . VAL A 1 63 ? 20.417 -87.359 -16.121 1.00 24.01 63 VAL A C 12
ATOM 21254 O O . VAL A 1 63 ? 20.194 -87.442 -14.913 1.00 52.40 63 VAL A O 12
ATOM 21267 N N . GLY A 1 64 ? 19.542 -87.734 -17.047 1.00 15.23 64 GLY A N 12
ATOM 21268 C CA . GLY A 1 64 ? 18.234 -88.261 -16.686 1.00 55.25 64 GLY A CA 12
ATOM 21269 C C . GLY A 1 64 ? 17.166 -87.792 -17.654 1.00 30.41 64 GLY A C 12
ATOM 21270 O O . GLY A 1 64 ? 17.314 -87.962 -18.869 1.00 63.55 64 GLY A O 12
ATOM 21274 N N . TYR A 1 65 ? 16.095 -87.197 -17.133 1.00 73.32 65 TYR A N 12
ATOM 21275 C CA . TYR A 1 65 ? 15.035 -86.647 -17.978 1.00 13.32 65 TYR A CA 12
ATOM 21276 C C . TYR A 1 65 ? 14.101 -85.758 -17.173 1.00 31.43 65 TYR A C 12
ATOM 21277 O O . TYR A 1 65 ? 13.841 -86.023 -16.003 1.00 30.44 65 TYR A O 12
ATOM 21295 N N . VAL A 1 66 ? 13.623 -84.692 -17.811 1.00 23.54 66 VAL A N 12
ATOM 21296 C CA . VAL A 1 66 ? 12.687 -83.750 -17.187 1.00 72.34 66 VAL A CA 12
ATOM 21297 C C . VAL A 1 66 ? 11.605 -83.345 -18.185 1.00 10.41 66 VAL A C 12
ATOM 21298 O O . VAL A 1 66 ? 11.908 -83.090 -19.352 1.00 63.31 66 VAL A O 12
ATOM 21311 N N . THR A 1 67 ? 10.359 -83.288 -17.701 1.00 33.35 67 THR A N 12
ATOM 21312 C CA . THR A 1 67 ? 9.195 -82.898 -18.496 1.00 62.00 67 THR A CA 12
ATOM 21313 C C . THR A 1 67 ? 8.255 -82.043 -17.642 1.00 43.22 67 THR A C 12
ATOM 21314 O O . THR A 1 67 ? 8.343 -82.063 -16.409 1.00 43.20 67 THR A O 12
ATOM 21325 N N . ASN A 1 68 ? 7.357 -81.303 -18.288 1.00 24.14 68 ASN A N 12
ATOM 21326 C CA . ASN A 1 68 ? 6.403 -80.456 -17.572 1.00 73.40 68 ASN A CA 12
ATOM 21327 C C . ASN A 1 68 ? 4.978 -80.930 -17.849 1.00 73.12 68 ASN A C 12
ATOM 21328 O O . ASN A 1 68 ? 4.576 -81.068 -19.003 1.00 10.52 68 ASN A O 12
ATOM 21339 N N . ASN A 1 69 ? 4.221 -81.174 -16.790 1.00 74.00 69 ASN A N 12
ATOM 21340 C CA . ASN A 1 69 ? 2.862 -81.700 -16.912 1.00 52.24 69 ASN A CA 12
ATOM 21341 C C . ASN A 1 69 ? 1.854 -80.569 -17.069 1.00 5.25 69 ASN A C 12
ATOM 21342 O O . ASN A 1 69 ? 2.031 -79.488 -16.502 1.00 52.52 69 ASN A O 12
ATOM 21353 N N . GLU A 1 70 ? 0.794 -80.832 -17.832 1.00 63.52 70 GLU A N 12
ATOM 21354 C CA . GLU A 1 70 ? -0.285 -79.863 -18.033 1.00 54.22 70 GLU A CA 12
ATOM 21355 C C . GLU A 1 70 ? -0.895 -79.433 -16.697 1.00 23.41 70 GLU A C 12
ATOM 21356 O O . GLU A 1 70 ? -1.347 -78.296 -16.543 1.00 22.31 70 GLU A O 12
ATOM 21368 N N . ASP A 1 71 ? -0.880 -80.346 -15.729 1.00 53.44 71 ASP A N 12
ATOM 21369 C CA . ASP A 1 71 ? -1.447 -80.099 -14.399 1.00 52.32 71 ASP A CA 12
ATOM 21370 C C . ASP A 1 71 ? -0.667 -79.004 -13.664 1.00 60.33 71 ASP A C 12
ATOM 21371 O O . ASP A 1 71 ? -1.120 -78.475 -12.649 1.00 61.33 71 ASP A O 12
ATOM 21380 N N . GLY A 1 72 ? 0.505 -78.660 -14.194 1.00 2.22 72 GLY A N 12
ATOM 21381 C CA . GLY A 1 72 ? 1.338 -77.645 -13.577 1.00 24.21 72 GLY A CA 12
ATOM 21382 C C . GLY A 1 72 ? 2.316 -78.247 -12.590 1.00 64.40 72 GLY A C 12
ATOM 21383 O O . GLY A 1 72 ? 2.417 -77.795 -11.447 1.00 24.14 72 GLY A O 12
ATOM 21387 N N . SER A 1 73 ? 3.037 -79.266 -13.035 1.00 74.30 73 SER A N 12
ATOM 21388 C CA . SER A 1 73 ? 3.993 -79.971 -12.191 1.00 53.52 73 SER A CA 12
ATOM 21389 C C . SER A 1 73 ? 5.144 -80.499 -13.044 1.00 5.24 73 SER A C 12
ATOM 21390 O O . SER A 1 73 ? 4.918 -81.109 -14.089 1.00 20.32 73 SER A O 12
ATOM 21398 N N . VAL A 1 74 ? 6.370 -80.255 -12.602 1.00 2.14 74 VAL A N 12
ATOM 21399 C CA . VAL A 1 74 ? 7.553 -80.725 -13.313 1.00 23.14 74 VAL A CA 12
ATOM 21400 C C . VAL A 1 74 ? 7.973 -82.080 -12.757 1.00 45.15 74 VAL A C 12
ATOM 21401 O O . VAL A 1 74 ? 8.038 -82.258 -11.542 1.00 50.12 74 VAL A O 12
ATOM 21414 N N . SER A 1 75 ? 8.244 -83.034 -13.640 1.00 24.41 75 SER A N 12
ATOM 21415 C CA . SER A 1 75 ? 8.575 -84.392 -13.224 1.00 33.53 75 SER A CA 12
ATOM 21416 C C . SER A 1 75 ? 9.701 -84.963 -14.076 1.00 25.55 75 SER A C 12
ATOM 21417 O O . SER A 1 75 ? 9.863 -84.586 -15.239 1.00 44.43 75 SER A O 12
ATOM 21425 N N . GLY A 1 76 ? 10.475 -85.865 -13.489 1.00 32.44 76 GLY A N 12
ATOM 21426 C CA . GLY A 1 76 ? 11.564 -86.501 -14.200 1.00 51.54 76 GLY A CA 12
ATOM 21427 C C . GLY A 1 76 ? 12.450 -87.300 -13.270 1.00 43.42 76 GLY A C 12
ATOM 21428 O O . GLY A 1 76 ? 12.032 -87.663 -12.171 1.00 53.55 76 GLY A O 12
ATOM 21432 N N . VAL A 1 77 ? 13.671 -87.583 -13.711 1.00 42.05 77 VAL A N 12
ATOM 21433 C CA . VAL A 1 77 ? 14.639 -88.330 -12.910 1.00 43.44 77 VAL A CA 12
ATOM 21434 C C . VAL A 1 77 ? 16.035 -87.735 -13.089 1.00 74.14 77 VAL A C 12
ATOM 21435 O O . VAL A 1 77 ? 16.387 -87.285 -14.186 1.00 42.33 77 VAL A O 12
ATOM 21448 N N . VAL A 1 78 ? 16.816 -87.730 -12.009 1.00 11.12 78 VAL A N 12
ATOM 21449 C CA . VAL A 1 78 ? 18.193 -87.239 -12.037 1.00 13.11 78 VAL A CA 12
ATOM 21450 C C . VAL A 1 78 ? 19.156 -88.386 -11.731 1.00 3.40 78 VAL A C 12
ATOM 21451 O O . VAL A 1 78 ? 18.846 -89.274 -10.924 1.00 63.53 78 VAL A O 12
ATOM 21464 N N . GLN A 1 79 ? 20.314 -88.370 -12.383 1.00 61.04 79 GLN A N 12
ATOM 21465 C CA . GLN A 1 79 ? 21.339 -89.393 -12.187 1.00 72.34 79 GLN A CA 12
ATOM 21466 C C . GLN A 1 79 ? 22.720 -88.734 -12.204 1.00 51.25 79 GLN A C 12
ATOM 21467 O O . GLN A 1 79 ? 23.021 -87.945 -13.104 1.00 1.41 79 GLN A O 12
ATOM 21481 N N . GLY A 1 80 ? 23.546 -89.040 -11.210 1.00 73.20 80 GLY A N 12
ATOM 21482 C CA . GLY A 1 80 ? 24.895 -88.497 -11.163 1.00 70.11 80 GLY A CA 12
ATOM 21483 C C . GLY A 1 80 ? 25.490 -88.565 -9.770 1.00 45.11 80 GLY A C 12
ATOM 21484 O O . GLY A 1 80 ? 24.883 -89.151 -8.875 1.00 30.00 80 GLY A O 12
ATOM 21488 N N . PRO A 1 81 ? 26.687 -87.987 -9.556 1.00 21.24 81 PRO A N 12
ATOM 21489 C CA . PRO A 1 81 ? 27.328 -87.960 -8.233 1.00 24.25 81 PRO A CA 12
ATOM 21490 C C . PRO A 1 81 ? 26.465 -87.238 -7.191 1.00 43.11 81 PRO A C 12
ATOM 21491 O O . PRO A 1 81 ? 25.881 -86.192 -7.475 1.00 61.12 81 PRO A O 12
ATOM 21502 N N . LYS A 1 82 ? 26.419 -87.796 -5.985 1.00 34.24 82 LYS A N 12
ATOM 21503 C CA . LYS A 1 82 ? 25.543 -87.317 -4.912 1.00 65.22 82 LYS A CA 12
ATOM 21504 C C . LYS A 1 82 ? 25.702 -85.817 -4.646 1.00 10.03 82 LYS A C 12
ATOM 21505 O O . LYS A 1 82 ? 24.734 -85.140 -4.300 1.00 13.55 82 LYS A O 12
ATOM 21524 N N . GLU A 1 83 ? 26.911 -85.296 -4.821 1.00 45.34 83 GLU A N 12
ATOM 21525 C CA . GLU A 1 83 ? 27.165 -83.873 -4.591 1.00 53.14 83 GLU A CA 12
ATOM 21526 C C . GLU A 1 83 ? 26.495 -83.020 -5.675 1.00 41.52 83 GLU A C 12
ATOM 21527 O O . GLU A 1 83 ? 25.874 -81.990 -5.380 1.00 1.31 83 GLU A O 12
ATOM 21539 N N . GLN A 1 84 ? 26.590 -83.472 -6.924 1.00 71.32 84 GLN A N 12
ATOM 21540 C CA . GLN A 1 84 ? 25.956 -82.780 -8.046 1.00 73.41 84 GLN A CA 12
ATOM 21541 C C . GLN A 1 84 ? 24.438 -82.946 -7.984 1.00 4.41 84 GLN A C 12
ATOM 21542 O O . GLN A 1 84 ? 23.687 -82.019 -8.291 1.00 35.12 84 GLN A O 12
ATOM 21556 N N . VAL A 1 85 ? 23.993 -84.133 -7.578 1.00 33.13 85 VAL A N 12
ATOM 21557 C CA . VAL A 1 85 ? 22.572 -84.392 -7.377 1.00 22.34 85 VAL A CA 12
ATOM 21558 C C . VAL A 1 85 ? 22.038 -83.494 -6.265 1.00 73.43 85 VAL A C 12
ATOM 21559 O O . VAL A 1 85 ? 20.911 -82.999 -6.332 1.00 53.31 85 VAL A O 12
ATOM 21572 N N . ASP A 1 86 ? 22.873 -83.272 -5.250 1.00 15.30 86 ASP A N 12
ATOM 21573 C CA . ASP A 1 86 ? 22.535 -82.360 -4.163 1.00 63.23 86 ASP A CA 12
ATOM 21574 C C . ASP A 1 86 ? 22.421 -80.937 -4.694 1.00 64.31 86 ASP A C 12
ATOM 21575 O O . ASP A 1 86 ? 21.519 -80.194 -4.310 1.00 72.04 86 ASP A O 12
ATOM 21584 N N . ALA A 1 87 ? 23.337 -80.566 -5.588 1.00 21.34 87 ALA A N 12
ATOM 21585 C CA . ALA A 1 87 ? 23.270 -79.271 -6.260 1.00 34.53 87 ALA A CA 12
ATOM 21586 C C . ALA A 1 87 ? 21.934 -79.115 -6.986 1.00 20.20 87 ALA A C 12
ATOM 21587 O O . ALA A 1 87 ? 21.285 -78.069 -6.907 1.00 62.15 87 ALA A O 12
ATOM 21594 N N . PHE A 1 88 ? 21.530 -80.179 -7.672 1.00 23.24 88 PHE A N 12
ATOM 21595 C CA . PHE A 1 88 ? 20.308 -80.178 -8.464 1.00 53.22 88 PHE A CA 12
ATOM 21596 C C . PHE A 1 88 ? 19.065 -80.054 -7.570 1.00 41.43 88 PHE A C 12
ATOM 21597 O O . PHE A 1 88 ? 18.179 -79.244 -7.840 1.00 24.23 88 PHE A O 12
ATOM 21614 N N . VAL A 1 89 ? 19.004 -80.852 -6.502 1.00 5.13 89 VAL A N 12
ATOM 21615 C CA . VAL A 1 89 ? 17.851 -80.833 -5.596 1.00 63.22 89 VAL A CA 12
ATOM 21616 C C . VAL A 1 89 ? 17.778 -79.502 -4.846 1.00 22.42 89 VAL A C 12
ATOM 21617 O O . VAL A 1 89 ? 16.693 -78.959 -4.600 1.00 63.11 89 VAL A O 12
ATOM 21630 N N . LYS A 1 90 ? 18.945 -78.971 -4.510 1.00 72.24 90 LYS A N 12
ATOM 21631 C CA . LYS A 1 90 ? 19.043 -77.710 -3.796 1.00 63.21 90 LYS A CA 12
ATOM 21632 C C . LYS A 1 90 ? 18.596 -76.573 -4.713 1.00 31.12 90 LYS A C 12
ATOM 21633 O O . LYS A 1 90 ? 17.978 -75.604 -4.269 1.00 14.12 90 LYS A O 12
ATOM 21652 N N . TYR A 1 91 ? 18.898 -76.722 -6.002 1.00 10.11 91 TYR A N 12
ATOM 21653 C CA . TYR A 1 91 ? 18.375 -75.826 -7.032 1.00 12.44 91 TYR A CA 12
ATOM 21654 C C . TYR A 1 91 ? 16.863 -76.009 -7.161 1.00 44.40 91 TYR A C 12
ATOM 21655 O O . TYR A 1 91 ? 16.120 -75.041 -7.321 1.00 2.03 91 TYR A O 12
ATOM 21673 N N . LEU A 1 92 ? 16.419 -77.259 -7.083 1.00 51.34 92 LEU A N 12
ATOM 21674 C CA . LEU A 1 92 ? 15.002 -77.590 -7.209 1.00 60.14 92 LEU A CA 12
ATOM 21675 C C . LEU A 1 92 ? 14.199 -76.877 -6.117 1.00 5.34 92 LEU A C 12
ATOM 21676 O O . LEU A 1 92 ? 13.095 -76.392 -6.356 1.00 21.55 92 LEU A O 12
ATOM 21692 N N . HIS A 1 93 ? 14.774 -76.808 -4.917 1.00 5.42 93 HIS A N 12
ATOM 21693 C CA . HIS A 1 93 ? 14.154 -76.084 -3.805 1.00 23.34 93 HIS A CA 12
ATOM 21694 C C . HIS A 1 93 ? 14.019 -74.595 -4.119 1.00 11.23 93 HIS A C 12
ATOM 21695 O O . HIS A 1 93 ? 13.176 -73.905 -3.546 1.00 14.15 93 HIS A O 12
ATOM 21710 N N . LYS A 1 94 ? 14.860 -74.107 -5.023 1.00 64.43 94 LYS A N 12
ATOM 21711 C CA . LYS A 1 94 ? 14.777 -72.726 -5.491 1.00 13.01 94 LYS A CA 12
ATOM 21712 C C . LYS A 1 94 ? 13.763 -72.631 -6.629 1.00 4.10 94 LYS A C 12
ATOM 21713 O O . LYS A 1 94 ? 13.054 -71.633 -6.771 1.00 53.20 94 LYS A O 12
ATOM 21732 N N . GLY A 1 95 ? 13.701 -73.695 -7.425 1.00 31.54 95 GLY A N 12
ATOM 21733 C CA . GLY A 1 95 ? 12.828 -73.739 -8.579 1.00 21.24 95 GLY A CA 12
ATOM 21734 C C . GLY A 1 95 ? 13.277 -72.780 -9.663 1.00 10.52 95 GLY A C 12
ATOM 21735 O O .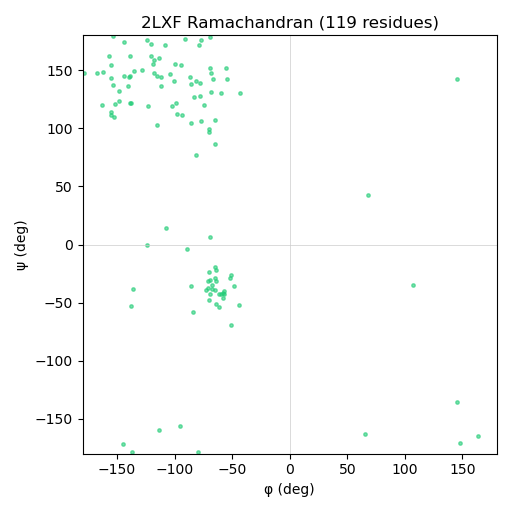 GLY A 1 95 ? 14.118 -73.119 -10.497 1.00 3.03 95 GLY A O 12
ATOM 21739 N N . SER A 1 96 ? 12.720 -71.575 -9.636 1.00 75.45 96 SER A N 12
ATOM 21740 C CA . SER A 1 96 ? 13.058 -70.518 -10.582 1.00 64.44 96 SER A CA 12
ATOM 21741 C C . SER A 1 96 ? 12.632 -69.168 -10.001 1.00 73.22 96 SER A C 12
ATOM 21742 O O . SER A 1 96 ? 11.510 -69.028 -9.516 1.00 41.20 96 SER A O 12
ATOM 21750 N N . PRO A 1 97 ? 13.506 -68.144 -10.062 1.00 15.32 97 PRO A N 12
ATOM 21751 C CA . PRO A 1 97 ? 13.224 -66.818 -9.476 1.00 63.34 97 PRO A CA 12
ATOM 21752 C C . PRO A 1 97 ? 12.109 -66.059 -10.211 1.00 3.15 97 PRO A C 12
ATOM 21753 O O . PRO A 1 97 ? 11.883 -64.872 -9.961 1.00 13.01 97 PRO A O 12
ATOM 21764 N N . LYS A 1 98 ? 11.427 -66.745 -11.125 1.00 53.54 98 LYS A N 12
ATOM 21765 C CA . LYS A 1 98 ? 10.317 -66.167 -11.879 1.00 24.34 98 LYS A CA 12
ATOM 21766 C C . LYS A 1 98 ? 8.981 -66.746 -11.411 1.00 74.31 98 LYS A C 12
ATOM 21767 O O . LYS A 1 98 ? 7.920 -66.364 -11.913 1.00 21.32 98 LYS A O 12
ATOM 21786 N N . SER A 1 99 ? 9.037 -67.658 -10.442 1.00 22.33 99 SER A N 12
ATOM 21787 C CA . SER A 1 99 ? 7.839 -68.300 -9.913 1.00 33.13 99 SER A CA 12
ATOM 21788 C C . SER A 1 99 ? 8.104 -68.824 -8.498 1.00 51.15 99 SER A C 12
ATOM 21789 O O . SER A 1 99 ? 9.181 -68.600 -7.933 1.00 65.20 99 SER A O 12
ATOM 21797 N N . VAL A 1 100 ? 7.114 -69.508 -7.927 1.00 74.22 100 VAL A N 12
ATOM 21798 C CA . VAL A 1 100 ? 7.218 -70.060 -6.579 1.00 45.42 100 VAL A CA 12
ATOM 21799 C C . VAL A 1 100 ? 6.747 -71.516 -6.568 1.00 51.00 100 VAL A C 12
ATOM 21800 O O . VAL A 1 100 ? 5.712 -71.848 -7.150 1.00 74.34 100 VAL A O 12
ATOM 21813 N N . VAL A 1 101 ? 7.512 -72.380 -5.908 1.00 73.33 101 VAL A N 12
ATOM 21814 C CA . VAL A 1 101 ? 7.182 -73.800 -5.828 1.00 33.12 101 VAL A CA 12
ATOM 21815 C C . VAL A 1 101 ? 6.093 -74.052 -4.783 1.00 14.21 101 VAL A C 12
ATOM 21816 O O . VAL A 1 101 ? 6.013 -73.354 -3.769 1.00 71.23 101 VAL A O 12
ATOM 21829 N N . LYS A 1 102 ? 5.242 -75.034 -5.057 1.00 25.24 102 LYS A N 12
ATOM 21830 C CA . LYS A 1 102 ? 4.194 -75.454 -4.133 1.00 22.23 102 LYS A CA 12
ATOM 21831 C C . LYS A 1 102 ? 4.750 -76.513 -3.178 1.00 52.51 102 LYS A C 12
ATOM 21832 O O . LYS A 1 102 ? 4.728 -76.337 -1.956 1.00 64.20 102 LYS A O 12
ATOM 21851 N N . LYS A 1 103 ? 5.259 -77.605 -3.751 1.00 12.03 103 LYS A N 12
ATOM 21852 C CA . LYS A 1 103 ? 5.892 -78.677 -2.978 1.00 72.44 103 LYS A CA 12
ATOM 21853 C C . LYS A 1 103 ? 6.833 -79.497 -3.861 1.00 14.24 103 LYS A C 12
ATOM 21854 O O . LYS A 1 103 ? 6.484 -79.858 -4.989 1.00 53.50 103 LYS A O 12
ATOM 21873 N N . VAL A 1 104 ? 8.030 -79.775 -3.346 1.00 20.25 104 VAL A N 12
ATOM 21874 C CA . VAL A 1 104 ? 8.992 -80.636 -4.031 1.00 63.52 104 VAL A CA 12
ATOM 21875 C C . VAL A 1 104 ? 8.907 -82.063 -3.477 1.00 23.40 104 VAL A C 12
ATOM 21876 O O . VAL A 1 104 ? 8.747 -82.260 -2.271 1.00 41.12 104 VAL A O 12
ATOM 21889 N N . SER A 1 105 ? 8.992 -83.047 -4.364 1.00 70.15 105 SER A N 12
ATOM 21890 C CA . SER A 1 105 ? 8.877 -84.451 -3.984 1.00 14.10 105 SER A CA 12
ATOM 21891 C C . SER A 1 105 ? 9.922 -85.290 -4.722 1.00 74.04 105 SER A C 12
ATOM 21892 O O . SER A 1 105 ? 10.000 -85.257 -5.952 1.00 24.02 105 SER A O 12
ATOM 21900 N N . ILE A 1 106 ? 10.735 -86.029 -3.964 1.00 60.24 106 ILE A N 12
ATOM 21901 C CA . ILE A 1 106 ? 11.802 -86.848 -4.541 1.00 10.30 106 ILE A CA 12
ATOM 21902 C C . ILE A 1 106 ? 11.565 -88.328 -4.228 1.00 61.14 106 ILE A C 12
ATOM 21903 O O . ILE A 1 106 ? 11.050 -88.664 -3.159 1.00 52.41 106 ILE A O 12
ATOM 21919 N N . HIS A 1 107 ? 11.934 -89.212 -5.157 1.00 62.33 107 HIS A N 12
ATOM 21920 C CA . HIS A 1 107 ? 11.754 -90.657 -4.971 1.00 42.21 107 HIS A CA 12
ATOM 21921 C C . HIS A 1 107 ? 13.089 -91.393 -5.083 1.00 3.14 107 HIS A C 12
ATOM 21922 O O . HIS A 1 107 ? 13.985 -90.973 -5.822 1.00 44.31 107 HIS A O 12
ATOM 21937 N N . ALA A 1 108 ? 13.154 -92.530 -4.397 1.00 62.21 108 ALA A N 12
ATOM 21938 C CA . ALA A 1 108 ? 14.381 -93.304 -4.173 1.00 71.54 108 ALA A CA 12
ATOM 21939 C C . ALA A 1 108 ? 14.794 -94.170 -5.371 1.00 51.20 108 ALA A C 12
ATOM 21940 O O . ALA A 1 108 ? 15.738 -94.956 -5.263 1.00 13.21 108 ALA A O 12
ATOM 21947 N N . SER A 1 109 ? 14.094 -94.044 -6.496 1.00 22.12 109 SER A N 12
ATOM 21948 C CA . SER A 1 109 ? 14.216 -95.002 -7.596 1.00 13.31 109 SER A CA 12
ATOM 21949 C C . SER A 1 109 ? 15.652 -95.078 -8.123 1.00 70.35 109 SER A C 12
ATOM 21950 O O . SER A 1 109 ? 16.290 -94.057 -8.384 1.00 20.01 109 SER A O 12
ATOM 21958 N N . SER A 1 110 ? 16.139 -96.313 -8.266 1.00 53.15 110 SER A N 12
ATOM 21959 C CA . SER A 1 110 ? 17.516 -96.586 -8.667 1.00 44.34 110 SER A CA 12
ATOM 21960 C C . SER A 1 110 ? 17.764 -96.243 -10.140 1.00 21.33 110 SER A C 12
ATOM 21961 O O . SER A 1 110 ? 16.845 -95.827 -10.854 1.00 40.12 110 SER A O 12
ATOM 21969 N N . ARG A 1 111 ? 19.013 -96.436 -10.581 1.00 10.21 111 ARG A N 12
ATOM 21970 C CA . ARG A 1 111 ? 19.480 -95.953 -11.884 1.00 70.34 111 ARG A CA 12
ATOM 21971 C C . ARG A 1 111 ? 18.513 -96.292 -13.020 1.00 33.55 111 ARG A C 12
ATOM 21972 O O . ARG A 1 111 ? 18.146 -97.449 -13.226 1.00 43.23 111 ARG A O 12
ATOM 21993 N N . VAL A 1 112 ? 18.113 -95.255 -13.744 1.00 42.33 112 VAL A N 12
ATOM 21994 C CA . VAL A 1 112 ? 17.301 -95.388 -14.948 1.00 22.53 112 VAL A CA 12
ATOM 21995 C C . VAL A 1 112 ? 18.149 -95.022 -16.163 1.00 21.24 112 VAL A C 12
ATOM 21996 O O . VAL A 1 112 ? 19.319 -94.658 -16.019 1.00 51.15 112 VAL A O 12
ATOM 22009 N N . ASP A 1 113 ? 17.588 -95.159 -17.355 1.00 71.41 113 ASP A N 12
ATOM 22010 C CA . ASP A 1 113 ? 18.266 -94.708 -18.567 1.00 61.45 113 ASP A CA 12
ATOM 22011 C C . ASP A 1 113 ? 17.771 -93.322 -18.964 1.00 54.52 113 ASP A C 12
ATOM 22012 O O . ASP A 1 113 ? 16.566 -93.059 -18.981 1.00 71.24 113 ASP A O 12
ATOM 22021 N N . ALA A 1 114 ? 18.720 -92.444 -19.274 1.00 61.52 114 ALA A N 12
ATOM 22022 C CA . ALA A 1 114 ? 18.436 -91.034 -19.529 1.00 14.04 114 ALA A CA 12
ATOM 22023 C C . ALA A 1 114 ? 17.665 -90.823 -20.836 1.00 42.21 114 ALA A C 12
ATOM 22024 O O . ALA A 1 114 ? 17.946 -91.466 -21.851 1.00 32.43 114 ALA A O 12
ATOM 22031 N N . ASP A 1 115 ? 16.702 -89.904 -20.797 1.00 54.31 115 ASP A N 12
ATOM 22032 C CA . ASP A 1 115 ? 15.917 -89.527 -21.979 1.00 31.20 115 ASP A CA 12
ATOM 22033 C C . ASP A 1 115 ? 16.305 -88.114 -22.404 1.00 74.33 115 ASP A C 12
ATOM 22034 O O . ASP A 1 115 ? 16.603 -87.861 -23.573 1.00 33.11 115 ASP A O 12
ATOM 22043 N N . GLY A 1 116 ? 16.325 -87.206 -21.429 1.00 25.12 116 GLY A N 12
ATOM 22044 C CA . GLY A 1 116 ? 16.710 -85.829 -21.681 1.00 51.02 116 GLY A CA 12
ATOM 22045 C C . GLY A 1 116 ? 15.977 -84.848 -20.784 1.00 52.42 116 GLY A C 12
ATOM 22046 O O . GLY A 1 116 ? 14.789 -85.018 -20.491 1.00 24.24 116 GLY A O 12
ATOM 22050 N N . PHE A 1 117 ? 16.687 -83.836 -20.305 1.00 5.24 117 PHE A N 12
ATOM 22051 C CA . PHE A 1 117 ? 16.049 -82.746 -19.582 1.00 2.31 117 PHE A CA 12
ATOM 22052 C C . PHE A 1 117 ? 15.480 -81.759 -20.592 1.00 32.41 117 PHE A C 12
ATOM 22053 O O . PHE A 1 117 ? 16.242 -81.091 -21.300 1.00 0.02 117 PHE A O 12
ATOM 22070 N N . GLU A 1 118 ? 14.158 -81.659 -20.669 1.00 33.04 118 GLU A N 12
ATOM 22071 C CA . GLU A 1 118 ? 13.533 -80.701 -21.565 1.00 23.02 118 GLU A CA 12
ATOM 22072 C C . GLU A 1 118 ? 12.101 -80.421 -21.140 1.00 63.02 118 GLU A C 12
ATOM 22073 O O . GLU A 1 118 ? 11.274 -81.328 -21.057 1.00 13.12 118 GLU A O 12
ATOM 22085 N N . ILE A 1 119 ? 11.817 -79.157 -20.860 1.00 14.51 119 ILE A N 12
ATOM 22086 C CA . ILE A 1 119 ? 10.502 -78.758 -20.387 1.00 51.30 119 ILE A CA 12
ATOM 22087 C C . ILE A 1 119 ? 9.455 -79.045 -21.461 1.00 62.21 119 ILE A C 12
ATOM 22088 O O . ILE A 1 119 ? 9.167 -78.207 -22.319 1.00 44.42 119 ILE A O 12
ATOM 22104 N N . ARG A 1 120 ? 8.943 -80.270 -21.432 1.00 2.03 120 ARG A N 12
ATOM 22105 C CA . ARG A 1 120 ? 7.952 -80.732 -22.390 1.00 61.44 120 ARG A CA 12
ATOM 22106 C C . ARG A 1 120 ? 6.645 -79.975 -22.244 1.00 32.31 120 ARG A C 12
ATOM 22107 O O . ARG A 1 120 ? 6.116 -79.819 -21.140 1.00 1.25 120 ARG A O 12
ATOM 22128 N N . ARG A 1 121 ? 6.143 -79.505 -23.375 1.00 14.01 121 ARG A N 12
ATOM 22129 C CA . ARG A 1 121 ? 4.946 -78.668 -23.423 1.00 75.33 121 ARG A CA 12
ATOM 22130 C C . ARG A 1 121 ? 4.120 -79.023 -24.659 1.00 64.21 121 ARG A C 12
ATOM 22131 O O . ARG A 1 121 ? 3.179 -79.831 -24.536 1.00 51.44 121 ARG A O 12
ATOM 22153 N N . MET A 1 1 ? 36.990 -157.230 56.080 1.00 52.12 1 MET A N 13
ATOM 22154 C CA . MET A 1 1 ? 35.981 -157.589 55.060 1.00 51.22 1 MET A CA 13
ATOM 22155 C C . MET A 1 1 ? 34.809 -156.615 55.121 1.00 31.51 1 MET A C 13
ATOM 22156 O O . MET A 1 1 ? 33.960 -156.698 56.014 1.00 43.23 1 MET A O 13
ATOM 22172 N N . ALA A 1 2 ? 34.781 -155.681 54.178 1.00 23.30 2 ALA A N 13
ATOM 22173 C CA . ALA A 1 2 ? 33.719 -154.684 54.087 1.00 11.25 2 ALA A CA 13
ATOM 22174 C C . ALA A 1 2 ? 33.356 -154.460 52.623 1.00 62.11 2 ALA A C 13
ATOM 22175 O O . ALA A 1 2 ? 34.243 -154.314 51.777 1.00 12.45 2 ALA A O 13
ATOM 22182 N N . HIS A 1 3 ? 32.061 -154.434 52.322 1.00 20.45 3 HIS A N 13
ATOM 22183 C CA . HIS A 1 3 ? 31.597 -154.366 50.940 1.00 41.31 3 HIS A CA 13
ATOM 22184 C C . HIS A 1 3 ? 30.199 -153.762 50.861 1.00 14.54 3 HIS A C 13
ATOM 22185 O O . HIS A 1 3 ? 29.237 -154.337 51.371 1.00 61.24 3 HIS A O 13
ATOM 22200 N N . HIS A 1 4 ? 30.089 -152.602 50.221 1.00 51.22 4 HIS A N 13
ATOM 22201 C CA . HIS A 1 4 ? 28.789 -151.991 49.969 1.00 51.34 4 HIS A CA 13
ATOM 22202 C C . HIS A 1 4 ? 28.156 -152.638 48.742 1.00 0.14 4 HIS A C 13
ATOM 22203 O O . HIS A 1 4 ? 28.861 -153.200 47.898 1.00 74.33 4 HIS A O 13
ATOM 22218 N N . HIS A 1 5 ? 26.834 -152.569 48.644 1.00 1.20 5 HIS A N 13
ATOM 22219 C CA . HIS A 1 5 ? 26.117 -153.166 47.520 1.00 3.11 5 HIS A CA 13
ATOM 22220 C C . HIS A 1 5 ? 24.819 -152.415 47.248 1.00 72.12 5 HIS A C 13
ATOM 22221 O O . HIS A 1 5 ? 24.105 -152.028 48.176 1.00 25.44 5 HIS A O 13
ATOM 22236 N N . HIS A 1 6 ? 24.534 -152.193 45.970 1.00 74.41 6 HIS A N 13
ATOM 22237 C CA . HIS A 1 6 ? 23.267 -151.614 45.534 1.00 62.44 6 HIS A CA 13
ATOM 22238 C C . HIS A 1 6 ? 22.728 -152.430 44.365 1.00 42.35 6 HIS A C 13
ATOM 22239 O O . HIS A 1 6 ? 23.461 -153.219 43.770 1.00 32.12 6 HIS A O 13
ATOM 22254 N N . HIS A 1 7 ? 21.451 -152.253 44.047 1.00 3.41 7 HIS A N 13
ATOM 22255 C CA . HIS A 1 7 ? 20.826 -152.999 42.957 1.00 22.42 7 HIS A CA 13
ATOM 22256 C C . HIS A 1 7 ? 21.273 -152.461 41.603 1.00 74.24 7 HIS A C 13
ATOM 22257 O O . HIS A 1 7 ? 21.615 -153.228 40.703 1.00 22.25 7 HIS A O 13
ATOM 22272 N N . HIS A 1 8 ? 21.282 -151.139 41.462 1.00 1.42 8 HIS A N 13
ATOM 22273 C CA . HIS A 1 8 ? 21.630 -150.512 40.189 1.00 40.41 8 HIS A CA 13
ATOM 22274 C C . HIS A 1 8 ? 22.548 -149.313 40.408 1.00 31.21 8 HIS A C 13
ATOM 22275 O O . HIS A 1 8 ? 22.352 -148.525 41.336 1.00 1.54 8 HIS A O 13
ATOM 22290 N N . MET A 1 9 ? 23.552 -149.187 39.551 1.00 32.43 9 MET A N 13
ATOM 22291 C CA . MET A 1 9 ? 24.460 -148.046 39.568 1.00 63.23 9 MET A CA 13
ATOM 22292 C C . MET A 1 9 ? 25.029 -147.829 38.169 1.00 31.31 9 MET A C 13
ATOM 22293 O O . MET A 1 9 ? 25.464 -148.779 37.513 1.00 61.42 9 MET A O 13
ATOM 22307 N N . GLY A 1 10 ? 24.996 -146.587 37.711 1.00 41.12 10 GLY A N 13
ATOM 22308 C CA . GLY A 1 10 ? 25.431 -146.266 36.364 1.00 0.44 10 GLY A CA 13
ATOM 22309 C C . GLY A 1 10 ? 24.475 -145.300 35.698 1.00 11.55 10 GLY A C 13
ATOM 22310 O O . GLY A 1 10 ? 23.277 -145.583 35.594 1.00 74.43 10 GLY A O 13
ATOM 22314 N N . THR A 1 11 ? 24.994 -144.160 35.268 1.00 73.24 11 THR A N 13
ATOM 22315 C CA . THR A 1 11 ? 24.188 -143.106 34.664 1.00 53.21 11 THR A CA 13
ATOM 22316 C C . THR A 1 11 ? 24.518 -142.954 33.177 1.00 62.12 11 THR A C 13
ATOM 22317 O O . THR A 1 11 ? 25.416 -143.625 32.660 1.00 32.23 11 THR A O 13
ATOM 22328 N N . LEU A 1 12 ? 23.780 -142.085 32.487 1.00 73.43 12 LEU A N 13
ATOM 22329 C CA . LEU A 1 12 ? 23.999 -141.853 31.062 1.00 60.44 12 LEU A CA 13
ATOM 22330 C C . LEU A 1 12 ? 24.716 -140.526 30.840 1.00 2.34 12 LEU A C 13
ATOM 22331 O O . LEU A 1 12 ? 24.194 -139.464 31.194 1.00 43.41 12 LEU A O 13
ATOM 22347 N N . GLU A 1 13 ? 25.917 -140.586 30.274 1.00 52.03 13 GLU A N 13
ATOM 22348 C CA . GLU A 1 13 ? 26.639 -139.385 29.873 1.00 22.25 13 GLU A CA 13
ATOM 22349 C C . GLU A 1 13 ? 27.345 -139.600 28.534 1.00 62.32 13 GLU A C 13
ATOM 22350 O O . GLU A 1 13 ? 28.515 -139.984 28.476 1.00 2.42 13 GLU A O 13
ATOM 22362 N N . ALA A 1 14 ? 26.600 -139.383 27.458 1.00 75.13 14 ALA A N 13
ATOM 22363 C CA . ALA A 1 14 ? 27.132 -139.449 26.103 1.00 74.41 14 ALA A CA 13
ATOM 22364 C C . ALA A 1 14 ? 26.870 -138.122 25.399 1.00 5.34 14 ALA A C 13
ATOM 22365 O O . ALA A 1 14 ? 25.786 -137.898 24.852 1.00 31.41 14 ALA A O 13
ATOM 22372 N N . GLN A 1 15 ? 27.846 -137.230 25.465 1.00 73.23 15 GLN A N 13
ATOM 22373 C CA . GLN A 1 15 ? 27.714 -135.880 24.921 1.00 10.44 15 GLN A CA 13
ATOM 22374 C C . GLN A 1 15 ? 28.559 -135.720 23.661 1.00 33.22 15 GLN A C 13
ATOM 22375 O O . GLN A 1 15 ? 29.338 -136.609 23.308 1.00 53.33 15 GLN A O 13
ATOM 22389 N N . THR A 1 16 ? 28.408 -134.582 22.993 1.00 2.53 16 THR A N 13
ATOM 22390 C CA . THR A 1 16 ? 29.115 -134.314 21.748 1.00 64.02 16 THR A CA 13
ATOM 22391 C C . THR A 1 16 ? 29.326 -132.806 21.583 1.00 10.20 16 THR A C 13
ATOM 22392 O O . THR A 1 16 ? 28.739 -132.007 22.319 1.00 24.02 16 THR A O 13
ATOM 22403 N N . GLN A 1 17 ? 30.163 -132.428 20.622 1.00 71.03 17 GLN A N 13
ATOM 22404 C CA . GLN A 1 17 ? 30.488 -131.022 20.378 1.00 43.41 17 GLN A CA 13
ATOM 22405 C C . GLN A 1 17 ? 31.004 -130.833 18.951 1.00 71.34 17 GLN A C 13
ATOM 22406 O O . GLN A 1 17 ? 31.111 -131.798 18.188 1.00 24.31 17 GLN A O 13
ATOM 22420 N N . GLY A 1 18 ? 31.336 -129.591 18.608 1.00 1.13 18 GLY A N 13
ATOM 22421 C CA . GLY A 1 18 ? 31.866 -129.284 17.290 1.00 52.34 18 GLY A CA 13
ATOM 22422 C C . GLY A 1 18 ? 33.088 -128.388 17.366 1.00 34.32 18 GLY A C 13
ATOM 22423 O O . GLY A 1 18 ? 33.421 -127.887 18.445 1.00 71.43 18 GLY A O 13
ATOM 22427 N N . PRO A 1 19 ? 33.784 -128.169 16.234 1.00 11.21 19 PRO A N 13
ATOM 22428 C CA . PRO A 1 19 ? 34.967 -127.322 16.173 1.00 44.43 19 PRO A CA 13
ATOM 22429 C C . PRO A 1 19 ? 34.620 -125.890 15.752 1.00 61.53 19 PRO A C 13
ATOM 22430 O O . PRO A 1 19 ? 33.483 -125.440 15.921 1.00 33.10 19 PRO A O 13
ATOM 22441 N N . GLY A 1 20 ? 35.601 -125.187 15.204 1.00 53.25 20 GLY A N 13
ATOM 22442 C CA . GLY A 1 20 ? 35.397 -123.821 14.750 1.00 63.03 20 GLY A CA 13
ATOM 22443 C C . GLY A 1 20 ? 36.568 -123.318 13.926 1.00 10.53 20 GLY A C 13
ATOM 22444 O O . GLY A 1 20 ? 37.685 -123.821 14.062 1.00 74.25 20 GLY A O 13
ATOM 22448 N N . SER A 1 21 ? 36.314 -122.333 13.069 1.00 73.15 21 SER A N 13
ATOM 22449 C CA . SER A 1 21 ? 37.347 -121.759 12.211 1.00 14.22 21 SER A CA 13
ATOM 22450 C C . SER A 1 21 ? 36.938 -120.355 11.755 1.00 10.43 21 SER A C 13
ATOM 22451 O O . SER A 1 21 ? 35.840 -119.887 12.074 1.00 10.21 21 SER A O 13
ATOM 22459 N N . MET A 1 22 ? 37.828 -119.687 11.021 1.00 63.14 22 MET A N 13
ATOM 22460 C CA . MET A 1 22 ? 37.576 -118.335 10.520 1.00 73.31 22 MET A CA 13
ATOM 22461 C C . MET A 1 22 ? 38.053 -118.209 9.071 1.00 20.42 22 MET A C 13
ATOM 22462 O O . MET A 1 22 ? 39.254 -118.293 8.793 1.00 43.13 22 MET A O 13
ATOM 22476 N N . GLN A 1 23 ? 37.105 -118.032 8.154 1.00 42.32 23 GLN A N 13
ATOM 22477 C CA . GLN A 1 23 ? 37.401 -117.902 6.727 1.00 71.32 23 GLN A CA 13
ATOM 22478 C C . GLN A 1 23 ? 36.195 -117.325 5.994 1.00 74.11 23 GLN A C 13
ATOM 22479 O O . GLN A 1 23 ? 35.050 -117.641 6.329 1.00 61.22 23 GLN A O 13
ATOM 22493 N N . GLY A 1 24 ? 36.453 -116.474 5.006 1.00 4.42 24 GLY A N 13
ATOM 22494 C CA . GLY A 1 24 ? 35.378 -115.866 4.245 1.00 12.50 24 GLY A CA 13
ATOM 22495 C C . GLY A 1 24 ? 35.887 -114.945 3.154 1.00 71.41 24 GLY A C 13
ATOM 22496 O O . GLY A 1 24 ? 37.035 -115.064 2.720 1.00 61.51 24 GLY A O 13
ATOM 22500 N N . SER A 1 25 ? 35.036 -114.023 2.714 1.00 41.01 25 SER A N 13
ATOM 22501 C CA . SER A 1 25 ? 35.389 -113.082 1.653 1.00 14.24 25 SER A CA 13
ATOM 22502 C C . SER A 1 25 ? 34.684 -111.738 1.868 1.00 14.43 25 SER A C 13
ATOM 22503 O O . SER A 1 25 ? 33.772 -111.627 2.696 1.00 11.33 25 SER A O 13
ATOM 22511 N N . MET A 1 26 ? 35.121 -110.720 1.130 1.00 62.34 26 MET A N 13
ATOM 22512 C CA . MET A 1 26 ? 34.560 -109.373 1.247 1.00 2.51 26 MET A CA 13
ATOM 22513 C C . MET A 1 26 ? 33.923 -108.936 -0.075 1.00 11.11 26 MET A C 13
ATOM 22514 O O . MET A 1 26 ? 34.415 -109.290 -1.150 1.00 5.31 26 MET A O 13
ATOM 22528 N N . PRO A 1 27 ? 32.807 -108.183 -0.013 1.00 74.34 27 PRO A N 13
ATOM 22529 C CA . PRO A 1 27 ? 32.106 -107.688 -1.197 1.00 71.44 27 PRO A CA 13
ATOM 22530 C C . PRO A 1 27 ? 32.566 -106.286 -1.610 1.00 34.14 27 PRO A C 13
ATOM 22531 O O . PRO A 1 27 ? 33.483 -105.715 -1.008 1.00 11.14 27 PRO A O 13
ATOM 22542 N N . SER A 1 28 ? 31.916 -105.733 -2.628 1.00 3.22 28 SER A N 13
ATOM 22543 C CA . SER A 1 28 ? 32.233 -104.398 -3.117 1.00 34.34 28 SER A CA 13
ATOM 22544 C C . SER A 1 28 ? 31.014 -103.785 -3.807 1.00 61.20 28 SER A C 13
ATOM 22545 O O . SER A 1 28 ? 29.933 -104.385 -3.837 1.00 25.04 28 SER A O 13
ATOM 22553 N N . SER A 1 29 ? 31.195 -102.588 -4.353 1.00 60.23 29 SER A N 13
ATOM 22554 C CA . SER A 1 29 ? 30.141 -101.892 -5.074 1.00 32.34 29 SER A CA 13
ATOM 22555 C C . SER A 1 29 ? 30.757 -100.924 -6.081 1.00 73.11 29 SER A C 13
ATOM 22556 O O . SER A 1 29 ? 31.975 -100.727 -6.102 1.00 31.03 29 SER A O 13
ATOM 22564 N N . SER A 1 30 ? 29.913 -100.338 -6.914 1.00 64.34 30 SER A N 13
ATOM 22565 C CA . SER A 1 30 ? 30.347 -99.393 -7.937 1.00 21.24 30 SER A CA 13
ATOM 22566 C C . SER A 1 30 ? 29.237 -98.385 -8.220 1.00 2.22 30 SER A C 13
ATOM 22567 O O . SER A 1 30 ? 29.208 -97.737 -9.271 1.00 33.13 30 SER A O 13
ATOM 22575 N N . GLU A 1 31 ? 28.343 -98.234 -7.244 1.00 40.24 31 GLU A N 13
ATOM 22576 C CA . GLU A 1 31 ? 27.159 -97.383 -7.374 1.00 62.35 31 GLU A CA 13
ATOM 22577 C C . GLU A 1 31 ? 27.501 -95.906 -7.155 1.00 41.11 31 GLU A C 13
ATOM 22578 O O . GLU A 1 31 ? 26.843 -95.217 -6.373 1.00 60.14 31 GLU A O 13
ATOM 22590 N N . ASP A 1 32 ? 28.524 -95.426 -7.857 1.00 41.14 32 ASP A N 13
ATOM 22591 C CA . ASP A 1 32 ? 28.939 -94.024 -7.770 1.00 53.41 32 ASP A CA 13
ATOM 22592 C C . ASP A 1 32 ? 27.901 -93.115 -8.423 1.00 74.21 32 ASP A C 13
ATOM 22593 O O . ASP A 1 32 ? 27.827 -91.919 -8.130 1.00 0.32 32 ASP A O 13
ATOM 22602 N N . VAL A 1 33 ? 27.100 -93.688 -9.310 1.00 64.33 33 VAL A N 13
ATOM 22603 C CA . VAL A 1 33 ? 26.038 -92.947 -9.973 1.00 3.41 33 VAL A CA 13
ATOM 22604 C C . VAL A 1 33 ? 24.760 -93.006 -9.145 1.00 52.31 33 VAL A C 13
ATOM 22605 O O . VAL A 1 33 ? 24.084 -94.039 -9.086 1.00 55.05 33 VAL A O 13
ATOM 22618 N N . THR A 1 34 ? 24.453 -91.902 -8.495 1.00 32.15 34 THR A N 13
ATOM 22619 C CA . THR A 1 34 ? 23.231 -91.768 -7.718 1.00 71.11 34 THR A CA 13
ATOM 22620 C C . THR A 1 34 ? 22.066 -91.416 -8.647 1.00 2.24 34 THR A C 13
ATOM 22621 O O . THR A 1 34 ? 22.266 -90.808 -9.701 1.00 60.35 34 THR A O 13
ATOM 22632 N N . THR A 1 35 ? 20.858 -91.823 -8.273 1.00 71.32 35 THR A N 13
ATOM 22633 C CA . THR A 1 35 ? 19.663 -91.511 -9.048 1.00 44.34 35 THR A CA 13
ATOM 22634 C C . THR A 1 35 ? 18.493 -91.216 -8.120 1.00 64.43 35 THR A C 13
ATOM 22635 O O . THR A 1 35 ? 18.214 -91.982 -7.199 1.00 74.11 35 THR A O 13
ATOM 22646 N N . LEU A 1 36 ? 17.842 -90.082 -8.352 1.00 13.40 36 LEU A N 13
ATOM 22647 C CA . LEU A 1 36 ? 16.667 -89.673 -7.589 1.00 32.23 36 LEU A CA 13
ATOM 22648 C C . LEU A 1 36 ? 15.644 -89.049 -8.530 1.00 30.20 36 LEU A C 13
ATOM 22649 O O . LEU A 1 36 ? 16.004 -88.272 -9.417 1.00 35.32 36 LEU A O 13
ATOM 22665 N N . CYS A 1 37 ? 14.377 -89.400 -8.352 1.00 71.23 37 CYS A N 13
ATOM 22666 C CA . CYS A 1 37 ? 13.308 -88.819 -9.157 1.00 40.31 37 CYS A CA 13
ATOM 22667 C C . CYS A 1 37 ? 12.815 -87.530 -8.512 1.00 32.44 37 CYS A C 13
ATOM 22668 O O . CYS A 1 37 ? 12.614 -87.473 -7.300 1.00 34.41 37 CYS A O 13
ATOM 22676 N N . TYR A 1 38 ? 12.638 -86.502 -9.327 1.00 44.52 38 TYR A N 13
ATOM 22677 C CA . TYR A 1 38 ? 12.215 -85.193 -8.852 1.00 13.14 38 TYR A CA 13
ATOM 22678 C C . TYR A 1 38 ? 10.808 -84.887 -9.344 1.00 33.50 38 TYR A C 13
ATOM 22679 O O . TYR A 1 38 ? 10.436 -85.262 -10.455 1.00 34.40 38 TYR A O 13
ATOM 22697 N N . ARG A 1 39 ? 10.028 -84.225 -8.504 1.00 41.31 39 ARG A N 13
ATOM 22698 C CA . ARG A 1 39 ? 8.723 -83.727 -8.902 1.00 13.40 39 ARG A CA 13
ATOM 22699 C C . ARG A 1 39 ? 8.337 -82.529 -8.045 1.00 14.02 39 ARG A C 13
ATOM 22700 O O . ARG A 1 39 ? 8.086 -82.659 -6.847 1.00 25.40 39 ARG A O 13
ATOM 22721 N N . VAL A 1 40 ? 8.305 -81.362 -8.662 1.00 72.34 40 VAL A N 13
ATOM 22722 C CA . VAL A 1 40 ? 7.911 -80.140 -7.978 1.00 72.44 40 VAL A CA 13
ATOM 22723 C C . VAL A 1 40 ? 6.582 -79.655 -8.533 1.00 70.43 40 VAL A C 13
ATOM 22724 O O . VAL A 1 40 ? 6.297 -79.824 -9.715 1.00 61.43 40 VAL A O 13
ATOM 22737 N N . THR A 1 41 ? 5.768 -79.071 -7.680 1.00 2.24 41 THR A N 13
ATOM 22738 C CA . THR A 1 41 ? 4.481 -78.533 -8.089 1.00 62.42 41 THR A CA 13
ATOM 22739 C C . THR A 1 41 ? 4.594 -77.023 -8.278 1.00 74.20 41 THR A C 13
ATOM 22740 O O . THR A 1 41 ? 5.191 -76.338 -7.448 1.00 2.33 41 THR A O 13
ATOM 22751 N N . GLY A 1 42 ? 4.051 -76.513 -9.377 1.00 41.40 42 GLY A N 13
ATOM 22752 C CA . GLY A 1 42 ? 4.188 -75.101 -9.694 1.00 24.42 42 GLY A CA 13
ATOM 22753 C C . GLY A 1 42 ? 2.946 -74.304 -9.355 1.00 40.24 42 GLY A C 13
ATOM 22754 O O . GLY A 1 42 ? 1.832 -74.823 -9.416 1.00 32.35 42 GLY A O 13
ATOM 22758 N N . LYS A 1 43 ? 3.142 -73.043 -8.978 1.00 4.30 43 LYS A N 13
ATOM 22759 C CA . LYS A 1 43 ? 2.027 -72.131 -8.734 1.00 54.14 43 LYS A CA 13
ATOM 22760 C C . LYS A 1 43 ? 1.508 -71.561 -10.054 1.00 34.03 43 LYS A C 13
ATOM 22761 O O . LYS A 1 43 ? 0.308 -71.337 -10.218 1.00 15.12 43 LYS A O 13
ATOM 22780 N N . VAL A 1 44 ? 2.423 -71.334 -10.995 1.00 15.21 44 VAL A N 13
ATOM 22781 C CA . VAL A 1 44 ? 2.068 -70.803 -12.308 1.00 11.51 44 VAL A CA 13
ATOM 22782 C C . VAL A 1 44 ? 2.051 -71.931 -13.341 1.00 43.13 44 VAL A C 13
ATOM 22783 O O . VAL A 1 44 ? 3.000 -72.102 -14.113 1.00 73.31 44 VAL A O 13
ATOM 22796 N N . GLN A 1 45 ? 0.973 -72.715 -13.308 1.00 50.12 45 GLN A N 13
ATOM 22797 C CA . GLN A 1 45 ? 0.764 -73.845 -14.213 1.00 32.13 45 GLN A CA 13
ATOM 22798 C C . GLN A 1 45 ? 1.939 -74.828 -14.171 1.00 53.04 45 GLN A C 13
ATOM 22799 O O . GLN A 1 45 ? 1.883 -75.839 -13.474 1.00 31.24 45 GLN A O 13
ATOM 22813 N N . GLY A 1 46 ? 3.001 -74.520 -14.909 1.00 33.40 46 GLY A N 13
ATOM 22814 C CA . GLY A 1 46 ? 4.162 -75.388 -14.951 1.00 5.31 46 GLY A CA 13
ATOM 22815 C C . GLY A 1 46 ? 5.304 -74.774 -15.732 1.00 42.35 46 GLY A C 13
ATOM 22816 O O . GLY A 1 46 ? 6.103 -75.487 -16.342 1.00 52.52 46 GLY A O 13
ATOM 22820 N N . VAL A 1 47 ? 5.382 -73.446 -15.718 1.00 50.43 47 VAL A N 13
ATOM 22821 C CA . VAL A 1 47 ? 6.435 -72.737 -16.436 1.00 62.01 47 VAL A CA 13
ATOM 22822 C C . VAL A 1 47 ? 7.730 -72.740 -15.615 1.00 63.33 47 VAL A C 13
ATOM 22823 O O . VAL A 1 47 ? 7.933 -71.912 -14.720 1.00 24.14 47 VAL A O 13
ATOM 22836 N N . PHE A 1 48 ? 8.585 -73.714 -15.901 1.00 44.21 48 PHE A N 13
ATOM 22837 C CA . PHE A 1 48 ? 9.842 -73.879 -15.179 1.00 43.23 48 PHE A CA 13
ATOM 22838 C C . PHE A 1 48 ? 10.976 -73.221 -15.968 1.00 63.04 48 PHE A C 13
ATOM 22839 O O . PHE A 1 48 ? 11.083 -73.403 -17.186 1.00 45.54 48 PHE A O 13
ATOM 22856 N N . PHE A 1 49 ? 11.799 -72.440 -15.273 1.00 15.34 49 PHE A N 13
ATOM 22857 C CA . PHE A 1 49 ? 12.884 -71.680 -15.902 1.00 4.40 49 PHE A CA 13
ATOM 22858 C C . PHE A 1 49 ? 13.931 -72.585 -16.571 1.00 62.32 49 PHE A C 13
ATOM 22859 O O . PHE A 1 49 ? 14.978 -72.898 -15.988 1.00 1.00 49 PHE A O 13
ATOM 22876 N N . ARG A 1 50 ? 13.635 -72.979 -17.813 1.00 20.24 50 ARG A N 13
ATOM 22877 C CA . ARG A 1 50 ? 14.520 -73.837 -18.609 1.00 11.11 50 ARG A CA 13
ATOM 22878 C C . ARG A 1 50 ? 15.953 -73.311 -18.629 1.00 62.02 50 ARG A C 13
ATOM 22879 O O . ARG A 1 50 ? 16.899 -74.086 -18.553 1.00 13.04 50 ARG A O 13
ATOM 22900 N N . LYS A 1 51 ? 16.101 -71.995 -18.754 1.00 31.42 51 LYS A N 13
ATOM 22901 C CA . LYS A 1 51 ? 17.421 -71.369 -18.846 1.00 51.24 51 LYS A CA 13
ATOM 22902 C C . LYS A 1 51 ? 18.308 -71.784 -17.674 1.00 43.40 51 LYS A C 13
ATOM 22903 O O . LYS A 1 51 ? 19.413 -72.307 -17.859 1.00 4.25 51 LYS A O 13
ATOM 22922 N N . TYR A 1 52 ? 17.799 -71.565 -16.469 1.00 33.33 52 TYR A N 13
ATOM 22923 C CA . TYR A 1 52 ? 18.541 -71.870 -15.255 1.00 52.21 52 TYR A CA 13
ATOM 22924 C C . TYR A 1 52 ? 18.690 -73.376 -15.089 1.00 31.13 52 TYR A C 13
ATOM 22925 O O . TYR A 1 52 ? 19.734 -73.857 -14.648 1.00 33.12 52 TYR A O 13
ATOM 22943 N N . THR A 1 53 ? 17.641 -74.120 -15.443 1.00 44.10 53 THR A N 13
ATOM 22944 C CA . THR A 1 53 ? 17.667 -75.579 -15.362 1.00 3.41 53 THR A CA 13
ATOM 22945 C C . THR A 1 53 ? 18.763 -76.148 -16.269 1.00 73.23 53 THR A C 13
ATOM 22946 O O . THR A 1 53 ? 19.493 -77.064 -15.885 1.00 72.33 53 THR A O 13
ATOM 22957 N N . LYS A 1 54 ? 18.888 -75.570 -17.460 1.00 52.34 54 LYS A N 13
ATOM 22958 C CA . LYS A 1 54 ? 19.887 -75.994 -18.435 1.00 30.44 54 LYS A CA 13
ATOM 22959 C C . LYS A 1 54 ? 21.287 -75.672 -17.929 1.00 3.54 54 LYS A C 13
ATOM 22960 O O . LYS A 1 54 ? 22.152 -76.542 -17.887 1.00 44.10 54 LYS A O 13
ATOM 22979 N N . LYS A 1 55 ? 21.489 -74.418 -17.532 1.00 61.15 55 LYS A N 13
ATOM 22980 C CA . LYS A 1 55 ? 22.784 -73.964 -17.029 1.00 23.30 55 LYS A CA 13
ATOM 22981 C C . LYS A 1 55 ? 23.235 -74.821 -15.841 1.00 15.04 55 LYS A C 13
ATOM 22982 O O . LYS A 1 55 ? 24.358 -75.333 -15.817 1.00 2.24 55 LYS A O 13
ATOM 23001 N N . GLU A 1 56 ? 22.333 -74.984 -14.876 1.00 61.35 56 GLU A N 13
ATOM 23002 C CA . GLU A 1 56 ? 22.612 -75.741 -13.657 1.00 4.44 56 GLU A CA 13
ATOM 23003 C C . GLU A 1 56 ? 22.977 -77.186 -13.994 1.00 34.44 56 GLU A C 13
ATOM 23004 O O . GLU A 1 56 ? 24.061 -77.669 -13.650 1.00 61.15 56 GLU A O 13
ATOM 23016 N N . ALA A 1 57 ? 22.070 -77.860 -14.696 1.00 2.01 57 ALA A N 13
ATOM 23017 C CA . ALA A 1 57 ? 22.228 -79.273 -15.017 1.00 74.43 57 ALA A CA 13
ATOM 23018 C C . ALA A 1 57 ? 23.466 -79.513 -15.875 1.00 71.13 57 ALA A C 13
ATOM 23019 O O . ALA A 1 57 ? 24.210 -80.463 -15.642 1.00 12.10 57 ALA A O 13
ATOM 23026 N N . ASP A 1 58 ? 23.696 -78.643 -16.854 1.00 44.45 58 ASP A N 13
ATOM 23027 C CA . ASP A 1 58 ? 24.828 -78.801 -17.770 1.00 61.14 58 ASP A CA 13
ATOM 23028 C C . ASP A 1 58 ? 26.151 -78.606 -17.037 1.00 50.21 58 ASP A C 13
ATOM 23029 O O . ASP A 1 58 ? 27.100 -79.368 -17.236 1.00 33.21 58 ASP A O 13
ATOM 23038 N N . ALA A 1 59 ? 26.202 -77.593 -16.174 1.00 41.11 59 ALA A N 13
ATOM 23039 C CA . ALA A 1 59 ? 27.414 -77.285 -15.421 1.00 31.13 59 ALA A CA 13
ATOM 23040 C C . ALA A 1 59 ? 27.769 -78.423 -14.464 1.00 41.12 59 ALA A C 13
ATOM 23041 O O . ALA A 1 59 ? 28.903 -78.907 -14.452 1.00 73.43 59 ALA A O 13
ATOM 23048 N N . LEU A 1 60 ? 26.790 -78.864 -13.681 1.00 54.24 60 LEU A N 13
ATOM 23049 C CA . LEU A 1 60 ? 27.008 -79.926 -12.696 1.00 74.52 60 LEU A CA 13
ATOM 23050 C C . LEU A 1 60 ? 26.984 -81.302 -13.371 1.00 2.20 60 LEU A C 13
ATOM 23051 O O . LEU A 1 60 ? 27.373 -82.305 -12.772 1.00 5.04 60 LEU A O 13
ATOM 23067 N N . SER A 1 61 ? 26.523 -81.332 -14.619 1.00 74.52 61 SER A N 13
ATOM 23068 C CA . SER A 1 61 ? 26.540 -82.541 -15.441 1.00 3.53 61 SER A CA 13
ATOM 23069 C C . SER A 1 61 ? 25.560 -83.599 -14.915 1.00 64.03 61 SER A C 13
ATOM 23070 O O . SER A 1 61 ? 25.914 -84.773 -14.770 1.00 34.12 61 SER A O 13
ATOM 23078 N N . LEU A 1 62 ? 24.322 -83.183 -14.643 1.00 73.12 62 LEU A N 13
ATOM 23079 C CA . LEU A 1 62 ? 23.263 -84.126 -14.279 1.00 32.44 62 LEU A CA 13
ATOM 23080 C C . LEU A 1 62 ? 22.626 -84.697 -15.539 1.00 13.42 62 LEU A C 13
ATOM 23081 O O . LEU A 1 62 ? 22.314 -83.956 -16.474 1.00 54.02 62 LEU A O 13
ATOM 23097 N N . VAL A 1 63 ? 22.439 -86.010 -15.565 1.00 63.31 63 VAL A N 13
ATOM 23098 C CA . VAL A 1 63 ? 21.730 -86.660 -16.661 1.00 53.30 63 VAL A CA 13
ATOM 23099 C C . VAL A 1 63 ? 20.400 -87.198 -16.149 1.00 24.01 63 VAL A C 13
ATOM 23100 O O . VAL A 1 63 ? 20.191 -87.304 -14.942 1.00 52.40 63 VAL A O 13
ATOM 23113 N N . GLY A 1 64 ? 19.503 -87.515 -17.066 1.00 15.23 64 GLY A N 13
ATOM 23114 C CA . GLY A 1 64 ? 18.186 -87.988 -16.694 1.00 55.25 64 GLY A CA 13
ATOM 23115 C C . GLY A 1 64 ? 17.135 -87.418 -17.616 1.00 30.41 64 GLY A C 13
ATOM 23116 O O . GLY A 1 64 ? 17.281 -87.492 -18.840 1.00 63.55 64 GLY A O 13
ATOM 23120 N N . TYR A 1 65 ? 16.081 -86.841 -17.052 1.00 73.32 65 TYR A N 13
ATOM 23121 C CA . TYR A 1 65 ? 15.045 -86.211 -17.868 1.00 13.32 65 TYR A CA 13
ATOM 23122 C C . TYR A 1 65 ? 14.120 -85.363 -17.011 1.00 31.43 65 TYR A C 13
ATOM 23123 O O . TYR A 1 65 ? 13.932 -85.650 -15.838 1.00 30.44 65 TYR A O 13
ATOM 23141 N N . VAL A 1 66 ? 13.571 -84.300 -17.588 1.00 23.54 66 VAL A N 13
ATOM 23142 C CA . VAL A 1 66 ? 12.588 -83.485 -16.876 1.00 72.34 66 VAL A CA 13
ATOM 23143 C C . VAL A 1 66 ? 11.463 -83.080 -17.823 1.00 10.41 66 VAL A C 13
ATOM 23144 O O . VAL A 1 66 ? 11.690 -82.933 -19.026 1.00 63.31 66 VAL A O 13
ATOM 23157 N N . THR A 1 67 ? 10.263 -82.917 -17.268 1.00 33.35 67 THR A N 13
ATOM 23158 C CA . THR A 1 67 ? 9.080 -82.529 -18.034 1.00 62.00 67 THR A CA 13
ATOM 23159 C C . THR A 1 67 ? 8.001 -81.991 -17.098 1.00 43.22 67 THR A C 13
ATOM 23160 O O . THR A 1 67 ? 8.045 -82.234 -15.892 1.00 43.20 67 THR A O 13
ATOM 23171 N N . ASN A 1 68 ? 7.034 -81.265 -17.650 1.00 24.14 68 ASN A N 13
ATOM 23172 C CA . ASN A 1 68 ? 5.888 -80.812 -16.870 1.00 73.40 68 ASN A CA 13
ATOM 23173 C C . ASN A 1 68 ? 4.731 -81.787 -17.056 1.00 73.12 68 ASN A C 13
ATOM 23174 O O . ASN A 1 68 ? 4.742 -82.604 -17.979 1.00 10.52 68 ASN A O 13
ATOM 23185 N N . ASN A 1 69 ? 3.740 -81.697 -16.181 1.00 74.00 69 ASN A N 13
ATOM 23186 C CA . ASN A 1 69 ? 2.552 -82.540 -16.252 1.00 52.24 69 ASN A CA 13
ATOM 23187 C C . ASN A 1 69 ? 1.314 -81.666 -16.137 1.00 5.25 69 ASN A C 13
ATOM 23188 O O . ASN A 1 69 ? 1.364 -80.589 -15.530 1.00 52.52 69 ASN A O 13
ATOM 23199 N N . GLU A 1 70 ? 0.205 -82.129 -16.707 1.00 63.52 70 GLU A N 13
ATOM 23200 C CA . GLU A 1 70 ? -1.059 -81.394 -16.651 1.00 54.22 70 GLU A CA 13
ATOM 23201 C C . GLU A 1 70 ? -1.536 -81.227 -15.203 1.00 23.41 70 GLU A C 13
ATOM 23202 O O . GLU A 1 70 ? -2.454 -80.455 -14.926 1.00 22.31 70 GLU A O 13
ATOM 23214 N N . ASP A 1 71 ? -0.901 -81.962 -14.285 1.00 53.44 71 ASP A N 13
ATOM 23215 C CA . ASP A 1 71 ? -1.182 -81.836 -12.853 1.00 52.32 71 ASP A CA 13
ATOM 23216 C C . ASP A 1 71 ? -0.779 -80.454 -12.347 1.00 60.33 71 ASP A C 13
ATOM 23217 O O . ASP A 1 71 ? -1.244 -80.003 -11.297 1.00 61.33 71 ASP A O 13
ATOM 23226 N N . GLY A 1 72 ? 0.083 -79.780 -13.105 1.00 2.22 72 GLY A N 13
ATOM 23227 C CA . GLY A 1 72 ? 0.683 -78.544 -12.642 1.00 24.21 72 GLY A CA 13
ATOM 23228 C C . GLY A 1 72 ? 1.929 -78.830 -11.832 1.00 64.40 72 GLY A C 13
ATOM 23229 O O . GLY A 1 72 ? 2.153 -78.240 -10.771 1.00 24.14 72 GLY A O 13
ATOM 23233 N N . SER A 1 73 ? 2.740 -79.752 -12.340 1.00 74.30 73 SER A N 13
ATOM 23234 C CA . SER A 1 73 ? 3.921 -80.218 -11.631 1.00 53.52 73 SER A CA 13
ATOM 23235 C C . SER A 1 73 ? 4.999 -80.667 -12.614 1.00 5.24 73 SER A C 13
ATOM 23236 O O . SER A 1 73 ? 4.712 -81.403 -13.561 1.00 20.32 73 SER A O 13
ATOM 23244 N N . VAL A 1 74 ? 6.230 -80.230 -12.378 1.00 2.14 74 VAL A N 13
ATOM 23245 C CA . VAL A 1 74 ? 7.365 -80.626 -13.197 1.00 23.14 74 VAL A CA 13
ATOM 23246 C C . VAL A 1 74 ? 8.032 -81.852 -12.579 1.00 45.15 74 VAL A C 13
ATOM 23247 O O . VAL A 1 74 ? 8.558 -81.790 -11.464 1.00 50.12 74 VAL A O 13
ATOM 23260 N N . SER A 1 75 ? 7.981 -82.964 -13.297 1.00 24.41 75 SER A N 13
ATOM 23261 C CA . SER A 1 75 ? 8.535 -84.228 -12.821 1.00 33.53 75 SER A CA 13
ATOM 23262 C C . SER A 1 75 ? 9.704 -84.670 -13.700 1.00 25.55 75 SER A C 13
ATOM 23263 O O . SER A 1 75 ? 9.808 -84.266 -14.859 1.00 44.43 75 SER A O 13
ATOM 23271 N N . GLY A 1 76 ? 10.576 -85.500 -13.145 1.00 32.44 76 GLY A N 13
ATOM 23272 C CA . GLY A 1 76 ? 11.718 -85.992 -13.883 1.00 51.54 76 GLY A CA 13
ATOM 23273 C C . GLY A 1 76 ? 12.629 -86.844 -13.028 1.00 43.42 76 GLY A C 13
ATOM 23274 O O . GLY A 1 76 ? 12.247 -87.274 -11.938 1.00 53.55 76 GLY A O 13
ATOM 23278 N N . VAL A 1 77 ? 13.835 -87.089 -13.527 1.00 42.05 77 VAL A N 13
ATOM 23279 C CA . VAL A 1 77 ? 14.827 -87.903 -12.837 1.00 43.44 77 VAL A CA 13
ATOM 23280 C C . VAL A 1 77 ? 16.215 -87.293 -13.013 1.00 74.14 77 VAL A C 13
ATOM 23281 O O . VAL A 1 77 ? 16.574 -86.873 -14.123 1.00 42.33 77 VAL A O 13
ATOM 23294 N N . VAL A 1 78 ? 16.971 -87.238 -11.913 1.00 11.12 78 VAL A N 13
ATOM 23295 C CA . VAL A 1 78 ? 18.353 -86.757 -11.917 1.00 13.11 78 VAL A CA 13
ATOM 23296 C C . VAL A 1 78 ? 19.307 -87.903 -11.593 1.00 3.40 78 VAL A C 13
ATOM 23297 O O . VAL A 1 78 ? 19.046 -88.700 -10.685 1.00 63.53 78 VAL A O 13
ATOM 23310 N N . GLN A 1 79 ? 20.404 -87.979 -12.337 1.00 61.04 79 GLN A N 13
ATOM 23311 C CA . GLN A 1 79 ? 21.416 -89.012 -12.140 1.00 72.34 79 GLN A CA 13
ATOM 23312 C C . GLN A 1 79 ? 22.808 -88.383 -12.114 1.00 51.25 79 GLN A C 13
ATOM 23313 O O . GLN A 1 79 ? 23.036 -87.342 -12.738 1.00 1.41 79 GLN A O 13
ATOM 23327 N N . GLY A 1 80 ? 23.729 -89.020 -11.402 1.00 73.20 80 GLY A N 13
ATOM 23328 C CA . GLY A 1 80 ? 25.104 -88.553 -11.355 1.00 70.11 80 GLY A CA 13
ATOM 23329 C C . GLY A 1 80 ? 25.689 -88.699 -9.969 1.00 45.11 80 GLY A C 13
ATOM 23330 O O . GLY A 1 80 ? 25.076 -89.336 -9.113 1.00 30.00 80 GLY A O 13
ATOM 23334 N N . PRO A 1 81 ? 26.882 -88.130 -9.714 1.00 21.24 81 PRO A N 13
ATOM 23335 C CA . PRO A 1 81 ? 27.489 -88.146 -8.380 1.00 24.25 81 PRO A CA 13
ATOM 23336 C C . PRO A 1 81 ? 26.565 -87.508 -7.340 1.00 43.11 81 PRO A C 13
ATOM 23337 O O . PRO A 1 81 ? 25.940 -86.477 -7.604 1.00 61.12 81 PRO A O 13
ATOM 23348 N N . LYS A 1 82 ? 26.495 -88.123 -6.162 1.00 34.24 82 LYS A N 13
ATOM 23349 C CA . LYS A 1 82 ? 25.560 -87.710 -5.116 1.00 65.22 82 LYS A CA 13
ATOM 23350 C C . LYS A 1 82 ? 25.669 -86.220 -4.792 1.00 10.03 82 LYS A C 13
ATOM 23351 O O . LYS A 1 82 ? 24.674 -85.583 -4.452 1.00 13.55 82 LYS A O 13
ATOM 23370 N N . GLU A 1 83 ? 26.877 -85.669 -4.897 1.00 45.34 83 GLU A N 13
ATOM 23371 C CA . GLU A 1 83 ? 27.101 -84.253 -4.611 1.00 53.14 83 GLU A CA 13
ATOM 23372 C C . GLU A 1 83 ? 26.463 -83.371 -5.685 1.00 41.52 83 GLU A C 13
ATOM 23373 O O . GLU A 1 83 ? 25.967 -82.281 -5.398 1.00 1.31 83 GLU A O 13
ATOM 23385 N N . GLN A 1 84 ? 26.467 -83.856 -6.924 1.00 71.32 84 GLN A N 13
ATOM 23386 C CA . GLN A 1 84 ? 25.872 -83.129 -8.042 1.00 73.41 84 GLN A CA 13
ATOM 23387 C C . GLN A 1 84 ? 24.349 -83.210 -7.980 1.00 4.41 84 GLN A C 13
ATOM 23388 O O . GLN A 1 84 ? 23.650 -82.217 -8.195 1.00 35.12 84 GLN A O 13
ATOM 23402 N N . VAL A 1 85 ? 23.843 -84.403 -7.682 1.00 33.13 85 VAL A N 13
ATOM 23403 C CA . VAL A 1 85 ? 22.413 -84.597 -7.454 1.00 22.34 85 VAL A CA 13
ATOM 23404 C C . VAL A 1 85 ? 21.970 -83.712 -6.291 1.00 73.43 85 VAL A C 13
ATOM 23405 O O . VAL A 1 85 ? 20.906 -83.093 -6.330 1.00 53.31 85 VAL A O 13
ATOM 23418 N N . ASP A 1 86 ? 22.828 -83.640 -5.272 1.00 15.30 86 ASP A N 13
ATOM 23419 C CA . ASP A 1 86 ? 22.618 -82.756 -4.128 1.00 63.23 86 ASP A CA 13
ATOM 23420 C C . ASP A 1 86 ? 22.567 -81.299 -4.583 1.00 64.31 86 ASP A C 13
ATOM 23421 O O . ASP A 1 86 ? 21.722 -80.528 -4.135 1.00 72.04 86 ASP A O 13
ATOM 23430 N N . ALA A 1 87 ? 23.465 -80.931 -5.494 1.00 21.34 87 ALA A N 13
ATOM 23431 C CA . ALA A 1 87 ? 23.479 -79.585 -6.052 1.00 34.53 87 ALA A CA 13
ATOM 23432 C C . ALA A 1 87 ? 22.133 -79.264 -6.691 1.00 20.20 87 ALA A C 13
ATOM 23433 O O . ALA A 1 87 ? 21.542 -78.206 -6.442 1.00 62.15 87 ALA A O 13
ATOM 23440 N N . PHE A 1 88 ? 21.640 -80.201 -7.497 1.00 23.24 88 PHE A N 13
ATOM 23441 C CA . PHE A 1 88 ? 20.393 -80.008 -8.225 1.00 53.22 88 PHE A CA 13
ATOM 23442 C C . PHE A 1 88 ? 19.199 -79.941 -7.269 1.00 41.43 88 PHE A C 13
ATOM 23443 O O . PHE A 1 88 ? 18.275 -79.152 -7.479 1.00 24.23 88 PHE A O 13
ATOM 23460 N N . VAL A 1 89 ? 19.213 -80.764 -6.218 1.00 5.13 89 VAL A N 13
ATOM 23461 C CA . VAL A 1 89 ? 18.106 -80.778 -5.256 1.00 63.22 89 VAL A CA 13
ATOM 23462 C C . VAL A 1 89 ? 18.076 -79.475 -4.454 1.00 22.42 89 VAL A C 13
ATOM 23463 O O . VAL A 1 89 ? 17.003 -78.936 -4.175 1.00 63.11 89 VAL A O 13
ATOM 23476 N N . LYS A 1 90 ? 19.253 -78.954 -4.107 1.00 72.24 90 LYS A N 13
ATOM 23477 C CA . LYS A 1 90 ? 19.339 -77.654 -3.444 1.00 63.21 90 LYS A CA 13
ATOM 23478 C C . LYS A 1 90 ? 18.743 -76.593 -4.362 1.00 31.12 90 LYS A C 13
ATOM 23479 O O . LYS A 1 90 ? 17.903 -75.789 -3.951 1.00 14.12 90 LYS A O 13
ATOM 23498 N N . TYR A 1 91 ? 19.163 -76.642 -5.623 1.00 10.11 91 TYR A N 13
ATOM 23499 C CA . TYR A 1 91 ? 18.643 -75.768 -6.668 1.00 12.44 91 TYR A CA 13
ATOM 23500 C C . TYR A 1 91 ? 17.121 -75.900 -6.780 1.00 44.40 91 TYR A C 13
ATOM 23501 O O . TYR A 1 91 ? 16.408 -74.912 -6.971 1.00 2.03 91 TYR A O 13
ATOM 23519 N N . LEU A 1 92 ? 16.630 -77.125 -6.640 1.00 51.34 92 LEU A N 13
ATOM 23520 C CA . LEU A 1 92 ? 15.201 -77.398 -6.740 1.00 60.14 92 LEU A CA 13
ATOM 23521 C C . LEU A 1 92 ? 14.458 -76.769 -5.556 1.00 5.34 92 LEU A C 13
ATOM 23522 O O . LEU A 1 92 ? 13.349 -76.255 -5.706 1.00 21.55 92 LEU A O 13
ATOM 23538 N N . HIS A 1 93 ? 15.083 -76.805 -4.380 1.00 5.42 93 HIS A N 13
ATOM 23539 C CA . HIS A 1 93 ? 14.492 -76.214 -3.176 1.00 23.34 93 HIS A CA 13
ATOM 23540 C C . HIS A 1 93 ? 14.517 -74.688 -3.263 1.00 11.23 93 HIS A C 13
ATOM 23541 O O . HIS A 1 93 ? 13.724 -74.008 -2.608 1.00 14.15 93 HIS A O 13
ATOM 23556 N N . LYS A 1 94 ? 15.430 -74.156 -4.070 1.00 64.43 94 LYS A N 13
ATOM 23557 C CA . LYS A 1 94 ? 15.509 -72.715 -4.299 1.00 13.01 94 LYS A CA 13
ATOM 23558 C C . LYS A 1 94 ? 14.258 -72.231 -5.027 1.00 4.10 94 LYS A C 13
ATOM 23559 O O . LYS A 1 94 ? 13.689 -71.186 -4.691 1.00 53.20 94 LYS A O 13
ATOM 23578 N N . GLY A 1 95 ? 13.833 -73.009 -6.018 1.00 31.54 95 GLY A N 13
ATOM 23579 C CA . GLY A 1 95 ? 12.650 -72.672 -6.788 1.00 21.24 95 GLY A CA 13
ATOM 23580 C C . GLY A 1 95 ? 12.919 -71.598 -7.829 1.00 10.52 95 GLY A C 13
ATOM 23581 O O . GLY A 1 95 ? 14.027 -71.061 -7.905 1.00 3.03 95 GLY A O 13
ATOM 23585 N N . SER A 1 96 ? 11.907 -71.284 -8.631 1.00 75.45 96 SER A N 13
ATOM 23586 C CA . SER A 1 96 ? 12.034 -70.266 -9.668 1.00 64.44 96 SER A CA 13
ATOM 23587 C C . SER A 1 96 ? 11.906 -68.863 -9.061 1.00 73.22 96 SER A C 13
ATOM 23588 O O . SER A 1 96 ? 11.276 -68.698 -8.016 1.00 41.20 96 SER A O 13
ATOM 23596 N N . PRO A 1 97 ? 12.505 -67.839 -9.713 1.00 15.32 97 PRO A N 13
ATOM 23597 C CA . PRO A 1 97 ? 12.539 -66.462 -9.188 1.00 63.34 97 PRO A CA 13
ATOM 23598 C C . PRO A 1 97 ? 11.158 -65.935 -8.788 1.00 3.15 97 PRO A C 13
ATOM 23599 O O . PRO A 1 97 ? 10.957 -65.486 -7.657 1.00 13.01 97 PRO A O 13
ATOM 23610 N N . LYS A 1 98 ? 10.209 -65.985 -9.721 1.00 53.54 98 LYS A N 13
ATOM 23611 C CA . LYS A 1 98 ? 8.864 -65.469 -9.478 1.00 24.34 98 LYS A CA 13
ATOM 23612 C C . LYS A 1 98 ? 7.815 -66.567 -9.656 1.00 74.31 98 LYS A C 13
ATOM 23613 O O . LYS A 1 98 ? 6.736 -66.510 -9.060 1.00 21.32 98 LYS A O 13
ATOM 23632 N N . SER A 1 99 ? 8.130 -67.565 -10.476 1.00 22.33 99 SER A N 13
ATOM 23633 C CA . SER A 1 99 ? 7.282 -68.741 -10.599 1.00 33.13 99 SER A CA 13
ATOM 23634 C C . SER A 1 99 ? 7.390 -69.566 -9.313 1.00 51.15 99 SER A C 13
ATOM 23635 O O . SER A 1 99 ? 8.136 -70.546 -9.244 1.00 65.20 99 SER A O 13
ATOM 23643 N N . VAL A 1 100 ? 6.678 -69.113 -8.284 1.00 74.22 100 VAL A N 13
ATOM 23644 C CA . VAL A 1 100 ? 6.747 -69.716 -6.955 1.00 45.42 100 VAL A CA 13
ATOM 23645 C C . VAL A 1 100 ? 6.437 -71.212 -7.002 1.00 51.00 100 VAL A C 13
ATOM 23646 O O . VAL A 1 100 ? 5.552 -71.656 -7.742 1.00 74.34 100 VAL A O 13
ATOM 23659 N N . VAL A 1 101 ? 7.182 -71.981 -6.219 1.00 73.33 101 VAL A N 13
ATOM 23660 C CA . VAL A 1 101 ? 6.967 -73.414 -6.111 1.00 33.12 101 VAL A CA 13
ATOM 23661 C C . VAL A 1 101 ? 5.948 -73.712 -5.012 1.00 14.21 101 VAL A C 13
ATOM 23662 O O . VAL A 1 101 ? 5.942 -73.072 -3.958 1.00 71.23 101 VAL A O 13
ATOM 23675 N N . LYS A 1 102 ? 5.077 -74.668 -5.281 1.00 25.24 102 LYS A N 13
ATOM 23676 C CA . LYS A 1 102 ? 4.035 -75.065 -4.346 1.00 22.23 102 LYS A CA 13
ATOM 23677 C C . LYS A 1 102 ? 4.599 -76.051 -3.320 1.00 52.51 102 LYS A C 13
ATOM 23678 O O . LYS A 1 102 ? 4.451 -75.857 -2.111 1.00 64.20 102 LYS A O 13
ATOM 23697 N N . LYS A 1 103 ? 5.257 -77.097 -3.819 1.00 12.03 103 LYS A N 13
ATOM 23698 C CA . LYS A 1 103 ? 5.908 -78.100 -2.976 1.00 72.44 103 LYS A CA 13
ATOM 23699 C C . LYS A 1 103 ? 6.839 -78.966 -3.819 1.00 14.24 103 LYS A C 13
ATOM 23700 O O . LYS A 1 103 ? 6.535 -79.261 -4.977 1.00 53.50 103 LYS A O 13
ATOM 23719 N N . VAL A 1 104 ? 7.964 -79.369 -3.240 1.00 20.25 104 VAL A N 13
ATOM 23720 C CA . VAL A 1 104 ? 8.901 -80.272 -3.906 1.00 63.52 104 VAL A CA 13
ATOM 23721 C C . VAL A 1 104 ? 8.726 -81.698 -3.371 1.00 23.40 104 VAL A C 13
ATOM 23722 O O . VAL A 1 104 ? 8.418 -81.897 -2.192 1.00 41.12 104 VAL A O 13
ATOM 23735 N N . SER A 1 105 ? 8.889 -82.681 -4.251 1.00 70.15 105 SER A N 13
ATOM 23736 C CA . SER A 1 105 ? 8.776 -84.087 -3.885 1.00 14.10 105 SER A CA 13
ATOM 23737 C C . SER A 1 105 ? 9.893 -84.876 -4.573 1.00 74.04 105 SER A C 13
ATOM 23738 O O . SER A 1 105 ? 10.100 -84.739 -5.781 1.00 24.02 105 SER A O 13
ATOM 23746 N N . ILE A 1 106 ? 10.629 -85.674 -3.803 1.00 60.24 106 ILE A N 13
ATOM 23747 C CA . ILE A 1 106 ? 11.743 -86.457 -4.340 1.00 10.30 106 ILE A CA 13
ATOM 23748 C C . ILE A 1 106 ? 11.498 -87.949 -4.090 1.00 61.14 106 ILE A C 13
ATOM 23749 O O . ILE A 1 106 ? 10.812 -88.312 -3.126 1.00 52.41 106 ILE A O 13
ATOM 23765 N N . HIS A 1 107 ? 12.058 -88.812 -4.944 1.00 62.33 107 HIS A N 13
ATOM 23766 C CA . HIS A 1 107 ? 11.818 -90.252 -4.838 1.00 42.21 107 HIS A CA 13
ATOM 23767 C C . HIS A 1 107 ? 13.122 -91.050 -4.987 1.00 3.14 107 HIS A C 13
ATOM 23768 O O . HIS A 1 107 ? 14.008 -90.686 -5.761 1.00 44.31 107 HIS A O 13
ATOM 23783 N N . ALA A 1 108 ? 13.183 -92.160 -4.255 1.00 62.21 108 ALA A N 13
ATOM 23784 C CA . ALA A 1 108 ? 14.380 -93.003 -4.103 1.00 71.54 108 ALA A CA 13
ATOM 23785 C C . ALA A 1 108 ? 14.725 -93.843 -5.343 1.00 51.20 108 ALA A C 13
ATOM 23786 O O . ALA A 1 108 ? 15.616 -94.692 -5.279 1.00 13.21 108 ALA A O 13
ATOM 23793 N N . SER A 1 109 ? 14.016 -93.639 -6.452 1.00 22.12 109 SER A N 13
ATOM 23794 C CA . SER A 1 109 ? 14.079 -94.561 -7.591 1.00 13.31 109 SER A CA 13
ATOM 23795 C C . SER A 1 109 ? 15.498 -94.682 -8.160 1.00 70.35 109 SER A C 13
ATOM 23796 O O . SER A 1 109 ? 16.217 -93.694 -8.306 1.00 20.01 109 SER A O 13
ATOM 23804 N N . SER A 1 110 ? 15.868 -95.923 -8.481 1.00 53.15 110 SER A N 13
ATOM 23805 C CA . SER A 1 110 ? 17.212 -96.272 -8.928 1.00 44.34 110 SER A CA 13
ATOM 23806 C C . SER A 1 110 ? 17.462 -95.855 -10.384 1.00 21.33 110 SER A C 13
ATOM 23807 O O . SER A 1 110 ? 16.571 -95.324 -11.055 1.00 40.12 110 SER A O 13
ATOM 23815 N N . ARG A 1 111 ? 18.687 -96.115 -10.860 1.00 10.21 111 ARG A N 13
ATOM 23816 C CA . ARG A 1 111 ? 19.151 -95.657 -12.170 1.00 70.34 111 ARG A CA 13
ATOM 23817 C C . ARG A 1 111 ? 18.164 -96.005 -13.286 1.00 33.55 111 ARG A C 13
ATOM 23818 O O . ARG A 1 111 ? 17.807 -97.170 -13.472 1.00 43.23 111 ARG A O 13
ATOM 23839 N N . VAL A 1 112 ? 17.737 -94.983 -14.018 1.00 42.33 112 VAL A N 13
ATOM 23840 C CA . VAL A 1 112 ? 16.929 -95.154 -15.225 1.00 22.53 112 VAL A CA 13
ATOM 23841 C C . VAL A 1 112 ? 17.755 -94.736 -16.438 1.00 21.24 112 VAL A C 13
ATOM 23842 O O . VAL A 1 112 ? 18.890 -94.282 -16.283 1.00 51.15 112 VAL A O 13
ATOM 23855 N N . ASP A 1 113 ? 17.212 -94.901 -17.638 1.00 71.41 113 ASP A N 13
ATOM 23856 C CA . ASP A 1 113 ? 17.904 -94.438 -18.839 1.00 61.45 113 ASP A CA 13
ATOM 23857 C C . ASP A 1 113 ? 17.456 -93.017 -19.178 1.00 54.52 113 ASP A C 13
ATOM 23858 O O . ASP A 1 113 ? 16.255 -92.744 -19.288 1.00 71.24 113 ASP A O 13
ATOM 23867 N N . ALA A 1 114 ? 18.429 -92.125 -19.335 1.00 61.52 114 ALA A N 13
ATOM 23868 C CA . ALA A 1 114 ? 18.175 -90.696 -19.525 1.00 14.04 114 ALA A CA 13
ATOM 23869 C C . ALA A 1 114 ? 17.452 -90.399 -20.838 1.00 42.21 114 ALA A C 13
ATOM 23870 O O . ALA A 1 114 ? 17.663 -91.077 -21.846 1.00 32.43 114 ALA A O 13
ATOM 23877 N N . ASP A 1 115 ? 16.603 -89.371 -20.811 1.00 54.31 115 ASP A N 13
ATOM 23878 C CA . ASP A 1 115 ? 15.921 -88.880 -22.013 1.00 31.20 115 ASP A CA 13
ATOM 23879 C C . ASP A 1 115 ? 16.381 -87.462 -22.328 1.00 74.33 115 ASP A C 13
ATOM 23880 O O . ASP A 1 115 ? 16.885 -87.185 -23.420 1.00 33.11 115 ASP A O 13
ATOM 23889 N N . GLY A 1 116 ? 16.221 -86.572 -21.353 1.00 25.12 116 GLY A N 13
ATOM 23890 C CA . GLY A 1 116 ? 16.555 -85.168 -21.539 1.00 51.02 116 GLY A CA 13
ATOM 23891 C C . GLY A 1 116 ? 15.715 -84.251 -20.663 1.00 52.42 116 GLY A C 13
ATOM 23892 O O . GLY A 1 116 ? 14.569 -84.565 -20.326 1.00 24.24 116 GLY A O 13
ATOM 23896 N N . PHE A 1 117 ? 16.294 -83.127 -20.267 1.00 5.24 117 PHE A N 13
ATOM 23897 C CA . PHE A 1 117 ? 15.584 -82.135 -19.471 1.00 2.31 117 PHE A CA 13
ATOM 23898 C C . PHE A 1 117 ? 14.919 -81.100 -20.380 1.00 32.41 117 PHE A C 13
ATOM 23899 O O . PHE A 1 117 ? 15.610 -80.314 -21.035 1.00 0.02 117 PHE A O 13
ATOM 23916 N N . GLU A 1 118 ? 13.585 -81.103 -20.425 1.00 33.04 118 GLU A N 13
ATOM 23917 C CA . GLU A 1 118 ? 12.838 -80.124 -21.210 1.00 23.02 118 GLU A CA 13
ATOM 23918 C C . GLU A 1 118 ? 11.382 -80.083 -20.759 1.00 63.02 118 GLU A C 13
ATOM 23919 O O . GLU A 1 118 ? 10.765 -81.124 -20.543 1.00 13.12 118 GLU A O 13
ATOM 23931 N N . ILE A 1 119 ? 10.827 -78.885 -20.609 1.00 14.51 119 ILE A N 13
ATOM 23932 C CA . ILE A 1 119 ? 9.451 -78.751 -20.150 1.00 51.30 119 ILE A CA 13
ATOM 23933 C C . ILE A 1 119 ? 8.482 -79.174 -21.249 1.00 62.21 119 ILE A C 13
ATOM 23934 O O . ILE A 1 119 ? 8.033 -78.361 -22.057 1.00 44.42 119 ILE A O 13
ATOM 23950 N N . ARG A 1 120 ? 8.209 -80.472 -21.289 1.00 2.03 120 ARG A N 13
ATOM 23951 C CA . ARG A 1 120 ? 7.233 -81.037 -22.203 1.00 61.44 120 ARG A CA 13
ATOM 23952 C C . ARG A 1 120 ? 5.837 -80.916 -21.612 1.00 32.31 120 ARG A C 13
ATOM 23953 O O . ARG A 1 120 ? 5.658 -80.997 -20.394 1.00 1.25 120 ARG A O 13
ATOM 23974 N N . ARG A 1 121 ? 4.864 -80.681 -22.478 1.00 14.01 121 ARG A N 13
ATOM 23975 C CA . ARG A 1 121 ? 3.482 -80.486 -22.056 1.00 75.33 121 ARG A CA 13
ATOM 23976 C C . ARG A 1 121 ? 2.631 -81.690 -22.458 1.00 64.21 121 ARG A C 13
ATOM 23977 O O . ARG A 1 121 ? 2.267 -81.789 -23.648 1.00 51.44 121 ARG A O 13
ATOM 23999 N N . MET A 1 1 ? 17.344 -172.646 40.420 1.00 52.12 1 MET A N 14
ATOM 24000 C CA . MET A 1 1 ? 18.775 -172.279 40.315 1.00 51.22 1 MET A CA 14
ATOM 24001 C C . MET A 1 1 ? 19.054 -171.603 38.976 1.00 31.51 1 MET A C 14
ATOM 24002 O O . MET A 1 1 ? 19.365 -172.264 37.980 1.00 43.23 1 MET A O 14
ATOM 24018 N N . ALA A 1 2 ? 18.916 -170.280 38.955 1.00 23.30 2 ALA A N 14
ATOM 24019 C CA . ALA A 1 2 ? 19.177 -169.484 37.763 1.00 11.25 2 ALA A CA 14
ATOM 24020 C C . ALA A 1 2 ? 20.488 -168.723 37.922 1.00 62.11 2 ALA A C 14
ATOM 24021 O O . ALA A 1 2 ? 20.580 -167.789 38.728 1.00 12.45 2 ALA A O 14
ATOM 24028 N N . HIS A 1 3 ? 21.505 -169.131 37.173 1.00 20.45 3 HIS A N 14
ATOM 24029 C CA . HIS A 1 3 ? 22.820 -168.507 37.264 1.00 41.31 3 HIS A CA 14
ATOM 24030 C C . HIS A 1 3 ? 22.824 -167.161 36.534 1.00 14.54 3 HIS A C 14
ATOM 24031 O O . HIS A 1 3 ? 23.258 -167.058 35.386 1.00 61.24 3 HIS A O 14
ATOM 24046 N N . HIS A 1 4 ? 22.294 -166.147 37.206 1.00 51.22 4 HIS A N 14
ATOM 24047 C CA . HIS A 1 4 ? 22.251 -164.788 36.678 1.00 51.34 4 HIS A CA 14
ATOM 24048 C C . HIS A 1 4 ? 23.665 -164.204 36.634 1.00 0.14 4 HIS A C 14
ATOM 24049 O O . HIS A 1 4 ? 24.322 -164.092 37.669 1.00 74.33 4 HIS A O 14
ATOM 24064 N N . HIS A 1 5 ? 24.141 -163.856 35.433 1.00 1.20 5 HIS A N 14
ATOM 24065 C CA . HIS A 1 5 ? 25.521 -163.393 35.266 1.00 3.11 5 HIS A CA 14
ATOM 24066 C C . HIS A 1 5 ? 25.774 -162.087 36.030 1.00 72.12 5 HIS A C 14
ATOM 24067 O O . HIS A 1 5 ? 26.778 -161.970 36.729 1.00 25.44 5 HIS A O 14
ATOM 24082 N N . HIS A 1 6 ? 24.870 -161.111 35.881 1.00 74.41 6 HIS A N 14
ATOM 24083 C CA . HIS A 1 6 ? 24.836 -159.900 36.733 1.00 62.44 6 HIS A CA 14
ATOM 24084 C C . HIS A 1 6 ? 26.012 -158.924 36.516 1.00 42.35 6 HIS A C 14
ATOM 24085 O O . HIS A 1 6 ? 25.840 -157.720 36.693 1.00 32.12 6 HIS A O 14
ATOM 24100 N N . HIS A 1 7 ? 27.195 -159.429 36.161 1.00 3.41 7 HIS A N 14
ATOM 24101 C CA . HIS A 1 7 ? 28.403 -158.591 36.073 1.00 22.42 7 HIS A CA 14
ATOM 24102 C C . HIS A 1 7 ? 28.200 -157.386 35.146 1.00 74.24 7 HIS A C 14
ATOM 24103 O O . HIS A 1 7 ? 27.882 -157.538 33.966 1.00 22.25 7 HIS A O 14
ATOM 24118 N N . HIS A 1 8 ? 28.392 -156.190 35.700 1.00 1.42 8 HIS A N 14
ATOM 24119 C CA . HIS A 1 8 ? 28.239 -154.940 34.958 1.00 40.41 8 HIS A CA 14
ATOM 24120 C C . HIS A 1 8 ? 29.553 -154.158 34.992 1.00 31.21 8 HIS A C 14
ATOM 24121 O O . HIS A 1 8 ? 29.967 -153.675 36.046 1.00 1.54 8 HIS A O 14
ATOM 24136 N N . MET A 1 9 ? 30.212 -154.054 33.843 1.00 32.43 9 MET A N 14
ATOM 24137 C CA . MET A 1 9 ? 31.523 -153.408 33.751 1.00 63.23 9 MET A CA 14
ATOM 24138 C C . MET A 1 9 ? 31.410 -152.029 33.098 1.00 31.31 9 MET A C 14
ATOM 24139 O O . MET A 1 9 ? 30.513 -151.789 32.287 1.00 61.42 9 MET A O 14
ATOM 24153 N N . GLY A 1 10 ? 32.314 -151.128 33.468 1.00 41.12 10 GLY A N 14
ATOM 24154 C CA . GLY A 1 10 ? 32.388 -149.816 32.847 1.00 0.44 10 GLY A CA 14
ATOM 24155 C C . GLY A 1 10 ? 33.720 -149.603 32.150 1.00 11.55 10 GLY A C 14
ATOM 24156 O O . GLY A 1 10 ? 34.636 -150.414 32.299 1.00 74.43 10 GLY A O 14
ATOM 24160 N N . THR A 1 11 ? 33.836 -148.513 31.404 1.00 73.24 11 THR A N 14
ATOM 24161 C CA . THR A 1 11 ? 35.056 -148.209 30.658 1.00 53.21 11 THR A CA 14
ATOM 24162 C C . THR A 1 11 ? 35.570 -146.811 31.028 1.00 62.12 11 THR A C 14
ATOM 24163 O O . THR A 1 11 ? 34.822 -145.993 31.577 1.00 32.23 11 THR A O 14
ATOM 24174 N N . LEU A 1 12 ? 36.847 -146.551 30.752 1.00 73.43 12 LEU A N 14
ATOM 24175 C CA . LEU A 1 12 ? 37.447 -145.234 30.977 1.00 60.44 12 LEU A CA 14
ATOM 24176 C C . LEU A 1 12 ? 37.739 -144.561 29.635 1.00 2.34 12 LEU A C 14
ATOM 24177 O O . LEU A 1 12 ? 38.101 -145.234 28.663 1.00 43.41 12 LEU A O 14
ATOM 24193 N N . GLU A 1 13 ? 37.587 -143.241 29.588 1.00 52.03 13 GLU A N 14
ATOM 24194 C CA . GLU A 1 13 ? 37.839 -142.471 28.370 1.00 22.25 13 GLU A CA 14
ATOM 24195 C C . GLU A 1 13 ? 38.728 -141.267 28.680 1.00 62.32 13 GLU A C 14
ATOM 24196 O O . GLU A 1 13 ? 39.075 -141.026 29.842 1.00 2.42 13 GLU A O 14
ATOM 24208 N N . ALA A 1 14 ? 39.093 -140.520 27.640 1.00 75.13 14 ALA A N 14
ATOM 24209 C CA . ALA A 1 14 ? 39.907 -139.317 27.792 1.00 74.41 14 ALA A CA 14
ATOM 24210 C C . ALA A 1 14 ? 39.622 -138.333 26.658 1.00 5.34 14 ALA A C 14
ATOM 24211 O O . ALA A 1 14 ? 39.712 -138.693 25.479 1.00 31.41 14 ALA A O 14
ATOM 24218 N N . GLN A 1 15 ? 39.271 -137.103 27.016 1.00 73.23 15 GLN A N 14
ATOM 24219 C CA . GLN A 1 15 ? 38.973 -136.059 26.038 1.00 10.44 15 GLN A CA 14
ATOM 24220 C C . GLN A 1 15 ? 40.052 -134.979 26.073 1.00 33.22 15 GLN A C 14
ATOM 24221 O O . GLN A 1 15 ? 40.842 -134.916 27.019 1.00 53.33 15 GLN A O 14
ATOM 24235 N N . THR A 1 16 ? 40.086 -134.133 25.047 1.00 2.53 16 THR A N 14
ATOM 24236 C CA . THR A 1 16 ? 41.125 -133.112 24.919 1.00 64.02 16 THR A CA 14
ATOM 24237 C C . THR A 1 16 ? 40.533 -131.751 24.546 1.00 10.20 16 THR A C 14
ATOM 24238 O O . THR A 1 16 ? 39.311 -131.585 24.475 1.00 24.02 16 THR A O 14
ATOM 24249 N N . GLN A 1 17 ? 41.412 -130.775 24.330 1.00 71.03 17 GLN A N 14
ATOM 24250 C CA . GLN A 1 17 ? 41.014 -129.420 23.951 1.00 43.41 17 GLN A CA 14
ATOM 24251 C C . GLN A 1 17 ? 41.817 -128.966 22.731 1.00 71.34 17 GLN A C 14
ATOM 24252 O O . GLN A 1 17 ? 42.911 -129.474 22.479 1.00 24.31 17 GLN A O 14
ATOM 24266 N N . GLY A 1 18 ? 41.261 -128.029 21.968 1.00 1.13 18 GLY A N 14
ATOM 24267 C CA . GLY A 1 18 ? 41.962 -127.475 20.823 1.00 52.34 18 GLY A CA 14
ATOM 24268 C C . GLY A 1 18 ? 41.420 -126.113 20.431 1.00 34.32 18 GLY A C 14
ATOM 24269 O O . GLY A 1 18 ? 40.206 -125.895 20.483 1.00 71.43 18 GLY A O 14
ATOM 24273 N N . PRO A 1 19 ? 42.297 -125.166 20.044 1.00 11.21 19 PRO A N 14
ATOM 24274 C CA . PRO A 1 19 ? 41.903 -123.823 19.648 1.00 44.43 19 PRO A CA 14
ATOM 24275 C C . PRO A 1 19 ? 41.738 -123.697 18.132 1.00 61.53 19 PRO A C 14
ATOM 24276 O O . PRO A 1 19 ? 41.526 -124.695 17.434 1.00 33.10 19 PRO A O 14
ATOM 24287 N N . GLY A 1 20 ? 41.844 -122.469 17.635 1.00 53.25 20 GLY A N 14
ATOM 24288 C CA . GLY A 1 20 ? 41.706 -122.209 16.212 1.00 63.03 20 GLY A CA 14
ATOM 24289 C C . GLY A 1 20 ? 42.014 -120.760 15.883 1.00 10.53 20 GLY A C 14
ATOM 24290 O O . GLY A 1 20 ? 41.963 -119.900 16.766 1.00 74.25 20 GLY A O 14
ATOM 24294 N N . SER A 1 21 ? 42.346 -120.491 14.626 1.00 73.15 21 SER A N 14
ATOM 24295 C CA . SER A 1 21 ? 42.661 -119.137 14.179 1.00 14.22 21 SER A CA 14
ATOM 24296 C C . SER A 1 21 ? 41.410 -118.474 13.600 1.00 10.43 21 SER A C 14
ATOM 24297 O O . SER A 1 21 ? 40.370 -119.125 13.445 1.00 10.21 21 SER A O 14
ATOM 24305 N N . MET A 1 22 ? 41.509 -117.184 13.283 1.00 63.14 22 MET A N 14
ATOM 24306 C CA . MET A 1 22 ? 40.377 -116.438 12.742 1.00 73.31 22 MET A CA 14
ATOM 24307 C C . MET A 1 22 ? 40.836 -115.135 12.088 1.00 20.42 22 MET A C 14
ATOM 24308 O O . MET A 1 22 ? 41.606 -114.372 12.675 1.00 43.13 22 MET A O 14
ATOM 24322 N N . GLN A 1 23 ? 40.364 -114.898 10.866 1.00 42.32 23 GLN A N 14
ATOM 24323 C CA . GLN A 1 23 ? 40.604 -113.643 10.163 1.00 71.32 23 GLN A CA 14
ATOM 24324 C C . GLN A 1 23 ? 39.451 -113.379 9.195 1.00 74.11 23 GLN A C 14
ATOM 24325 O O . GLN A 1 23 ? 39.076 -114.259 8.416 1.00 61.22 23 GLN A O 14
ATOM 24339 N N . GLY A 1 24 ? 38.882 -112.180 9.266 1.00 4.42 24 GLY A N 14
ATOM 24340 C CA . GLY A 1 24 ? 37.729 -111.845 8.446 1.00 12.50 24 GLY A CA 14
ATOM 24341 C C . GLY A 1 24 ? 38.097 -111.122 7.162 1.00 71.41 24 GLY A C 14
ATOM 24342 O O . GLY A 1 24 ? 39.240 -110.685 6.985 1.00 61.51 24 GLY A O 14
ATOM 24346 N N . SER A 1 25 ? 37.120 -111.005 6.268 1.00 41.01 25 SER A N 14
ATOM 24347 C CA . SER A 1 25 ? 37.284 -110.305 5.000 1.00 14.24 25 SER A CA 14
ATOM 24348 C C . SER A 1 25 ? 35.909 -109.945 4.430 1.00 14.43 25 SER A C 14
ATOM 24349 O O . SER A 1 25 ? 35.153 -110.818 3.992 1.00 11.33 25 SER A O 14
ATOM 24357 N N . MET A 1 26 ? 35.575 -108.661 4.474 1.00 62.34 26 MET A N 14
ATOM 24358 C CA . MET A 1 26 ? 34.257 -108.184 4.055 1.00 2.51 26 MET A CA 14
ATOM 24359 C C . MET A 1 26 ? 34.362 -107.374 2.762 1.00 11.11 26 MET A C 14
ATOM 24360 O O . MET A 1 26 ? 35.402 -106.768 2.491 1.00 5.31 26 MET A O 14
ATOM 24374 N N . PRO A 1 27 ? 33.295 -107.374 1.934 1.00 74.34 27 PRO A N 14
ATOM 24375 C CA . PRO A 1 27 ? 33.245 -106.574 0.704 1.00 71.44 27 PRO A CA 14
ATOM 24376 C C . PRO A 1 27 ? 33.002 -105.091 1.000 1.00 34.14 27 PRO A C 14
ATOM 24377 O O . PRO A 1 27 ? 32.886 -104.692 2.164 1.00 11.14 27 PRO A O 14
ATOM 24388 N N . SER A 1 28 ? 32.911 -104.283 -0.049 1.00 3.22 28 SER A N 14
ATOM 24389 C CA . SER A 1 28 ? 32.725 -102.845 0.105 1.00 34.34 28 SER A CA 14
ATOM 24390 C C . SER A 1 28 ? 31.988 -102.280 -1.113 1.00 61.20 28 SER A C 14
ATOM 24391 O O . SER A 1 28 ? 31.497 -103.044 -1.949 1.00 25.04 28 SER A O 14
ATOM 24399 N N . SER A 1 29 ? 31.906 -100.946 -1.191 1.00 60.23 29 SER A N 14
ATOM 24400 C CA . SER A 1 29 ? 31.236 -100.248 -2.293 1.00 32.34 29 SER A CA 14
ATOM 24401 C C . SER A 1 29 ? 29.720 -100.473 -2.252 1.00 73.11 29 SER A C 14
ATOM 24402 O O . SER A 1 29 ? 29.244 -101.502 -1.765 1.00 31.03 29 SER A O 14
ATOM 24410 N N . SER A 1 30 ? 28.961 -99.504 -2.753 1.00 64.34 30 SER A N 14
ATOM 24411 C CA . SER A 1 30 ? 27.504 -99.598 -2.758 1.00 21.24 30 SER A CA 14
ATOM 24412 C C . SER A 1 30 ? 26.920 -98.952 -4.011 1.00 2.22 30 SER A C 14
ATOM 24413 O O . SER A 1 30 ? 26.215 -99.600 -4.788 1.00 33.13 30 SER A O 14
ATOM 24421 N N . GLU A 1 31 ? 27.231 -97.674 -4.201 1.00 40.24 31 GLU A N 14
ATOM 24422 C CA . GLU A 1 31 ? 26.686 -96.886 -5.306 1.00 62.35 31 GLU A CA 14
ATOM 24423 C C . GLU A 1 31 ? 27.801 -96.399 -6.231 1.00 41.11 31 GLU A C 14
ATOM 24424 O O . GLU A 1 31 ? 28.912 -96.121 -5.776 1.00 60.14 31 GLU A O 14
ATOM 24436 N N . ASP A 1 32 ? 27.505 -96.320 -7.528 1.00 41.14 32 ASP A N 14
ATOM 24437 C CA . ASP A 1 32 ? 28.420 -95.690 -8.487 1.00 53.41 32 ASP A CA 14
ATOM 24438 C C . ASP A 1 32 ? 27.813 -94.387 -9.000 1.00 74.21 32 ASP A C 14
ATOM 24439 O O . ASP A 1 32 ? 28.526 -93.426 -9.299 1.00 0.32 32 ASP A O 14
ATOM 24448 N N . VAL A 1 33 ? 26.484 -94.362 -9.074 1.00 64.33 33 VAL A N 14
ATOM 24449 C CA . VAL A 1 33 ? 25.732 -93.185 -9.496 1.00 3.41 33 VAL A CA 14
ATOM 24450 C C . VAL A 1 33 ? 24.501 -93.010 -8.608 1.00 52.31 33 VAL A C 14
ATOM 24451 O O . VAL A 1 33 ? 23.756 -93.963 -8.380 1.00 55.05 33 VAL A O 14
ATOM 24464 N N . THR A 1 34 ? 24.297 -91.800 -8.100 1.00 32.15 34 THR A N 14
ATOM 24465 C CA . THR A 1 34 ? 23.095 -91.475 -7.344 1.00 71.11 34 THR A CA 14
ATOM 24466 C C . THR A 1 34 ? 21.977 -91.083 -8.310 1.00 2.24 34 THR A C 14
ATOM 24467 O O . THR A 1 34 ? 22.211 -90.342 -9.265 1.00 60.35 34 THR A O 14
ATOM 24478 N N . THR A 1 35 ? 20.778 -91.598 -8.087 1.00 71.32 35 THR A N 14
ATOM 24479 C CA . THR A 1 35 ? 19.649 -91.319 -8.964 1.00 44.34 35 THR A CA 14
ATOM 24480 C C . THR A 1 35 ? 18.367 -91.191 -8.154 1.00 64.43 35 THR A C 14
ATOM 24481 O O . THR A 1 35 ? 18.111 -91.997 -7.255 1.00 74.11 35 THR A O 14
ATOM 24492 N N . LEU A 1 36 ? 17.590 -90.151 -8.449 1.00 13.40 36 LEU A N 14
ATOM 24493 C CA . LEU A 1 36 ? 16.315 -89.917 -7.778 1.00 32.23 36 LEU A CA 14
ATOM 24494 C C . LEU A 1 36 ? 15.322 -89.259 -8.732 1.00 30.20 36 LEU A C 14
ATOM 24495 O O . LEU A 1 36 ? 15.694 -88.397 -9.532 1.00 35.32 36 LEU A O 14
ATOM 24511 N N . CYS A 1 37 ? 14.064 -89.682 -8.650 1.00 71.23 37 CYS A N 14
ATOM 24512 C CA . CYS A 1 37 ? 12.998 -89.113 -9.469 1.00 40.31 37 CYS A CA 14
ATOM 24513 C C . CYS A 1 37 ? 12.486 -87.817 -8.846 1.00 32.44 37 CYS A C 14
ATOM 24514 O O . CYS A 1 37 ? 12.352 -87.720 -7.626 1.00 34.41 37 CYS A O 14
ATOM 24522 N N . TYR A 1 38 ? 12.204 -86.831 -9.687 1.00 44.52 38 TYR A N 14
ATOM 24523 C CA . TYR A 1 38 ? 11.732 -85.526 -9.236 1.00 13.14 38 TYR A CA 14
ATOM 24524 C C . TYR A 1 38 ? 10.282 -85.287 -9.658 1.00 33.50 38 TYR A C 14
ATOM 24525 O O . TYR A 1 38 ? 9.873 -85.659 -10.762 1.00 34.40 38 TYR A O 14
ATOM 24543 N N . ARG A 1 39 ? 9.520 -84.667 -8.765 1.00 41.31 39 ARG A N 14
ATOM 24544 C CA . ARG A 1 39 ? 8.162 -84.214 -9.060 1.00 13.40 39 ARG A CA 14
ATOM 24545 C C . ARG A 1 39 ? 7.876 -82.940 -8.265 1.00 14.02 39 ARG A C 14
ATOM 24546 O O . ARG A 1 39 ? 7.758 -82.989 -7.046 1.00 25.40 39 ARG A O 14
ATOM 24567 N N . VAL A 1 40 ? 7.762 -81.808 -8.945 1.00 72.34 40 VAL A N 14
ATOM 24568 C CA . VAL A 1 40 ? 7.520 -80.533 -8.270 1.00 72.44 40 VAL A CA 14
ATOM 24569 C C . VAL A 1 40 ? 6.260 -79.861 -8.816 1.00 70.43 40 VAL A C 14
ATOM 24570 O O . VAL A 1 40 ? 5.910 -80.034 -9.985 1.00 61.43 40 VAL A O 14
ATOM 24583 N N . THR A 1 41 ? 5.579 -79.107 -7.964 1.00 2.24 41 THR A N 14
ATOM 24584 C CA . THR A 1 41 ? 4.370 -78.391 -8.355 1.00 62.42 41 THR A CA 14
ATOM 24585 C C . THR A 1 41 ? 4.645 -76.888 -8.474 1.00 74.20 41 THR A C 14
ATOM 24586 O O . THR A 1 41 ? 5.314 -76.306 -7.616 1.00 2.33 41 THR A O 14
ATOM 24597 N N . GLY A 1 42 ? 4.146 -76.270 -9.545 1.00 41.40 42 GLY A N 14
ATOM 24598 C CA . GLY A 1 42 ? 4.334 -74.842 -9.744 1.00 24.42 42 GLY A CA 14
ATOM 24599 C C . GLY A 1 42 ? 3.336 -74.018 -8.950 1.00 40.24 42 GLY A C 14
ATOM 24600 O O . GLY A 1 42 ? 2.131 -74.087 -9.199 1.00 32.35 42 GLY A O 14
ATOM 24604 N N . LYS A 1 43 ? 3.832 -73.246 -7.983 1.00 4.30 43 LYS A N 14
ATOM 24605 C CA . LYS A 1 43 ? 2.969 -72.415 -7.147 1.00 54.14 43 LYS A CA 14
ATOM 24606 C C . LYS A 1 43 ? 2.530 -71.177 -7.918 1.00 34.03 43 LYS A C 14
ATOM 24607 O O . LYS A 1 43 ? 1.369 -70.764 -7.854 1.00 15.12 43 LYS A O 14
ATOM 24626 N N . VAL A 1 44 ? 3.472 -70.597 -8.653 1.00 15.21 44 VAL A N 14
ATOM 24627 C CA . VAL A 1 44 ? 3.207 -69.408 -9.457 1.00 11.51 44 VAL A CA 14
ATOM 24628 C C . VAL A 1 44 ? 3.161 -69.781 -10.934 1.00 43.13 44 VAL A C 14
ATOM 24629 O O . VAL A 1 44 ? 4.033 -70.506 -11.420 1.00 73.31 44 VAL A O 14
ATOM 24642 N N . GLN A 1 45 ? 2.137 -69.309 -11.636 1.00 50.12 45 GLN A N 14
ATOM 24643 C CA . GLN A 1 45 ? 2.018 -69.547 -13.071 1.00 32.13 45 GLN A CA 14
ATOM 24644 C C . GLN A 1 45 ? 3.108 -68.787 -13.826 1.00 53.04 45 GLN A C 14
ATOM 24645 O O . GLN A 1 45 ? 2.932 -67.627 -14.206 1.00 31.24 45 GLN A O 14
ATOM 24659 N N . GLY A 1 46 ? 4.251 -69.444 -13.992 1.00 33.40 46 GLY A N 14
ATOM 24660 C CA . GLY A 1 46 ? 5.368 -68.859 -14.706 1.00 5.31 46 GLY A CA 14
ATOM 24661 C C . GLY A 1 46 ? 6.257 -69.923 -15.313 1.00 42.35 46 GLY A C 14
ATOM 24662 O O . GLY A 1 46 ? 6.347 -71.034 -14.784 1.00 52.52 46 GLY A O 14
ATOM 24666 N N . VAL A 1 47 ? 6.917 -69.589 -16.414 1.00 50.43 47 VAL A N 14
ATOM 24667 C CA . VAL A 1 47 ? 7.752 -70.546 -17.130 1.00 62.01 47 VAL A CA 14
ATOM 24668 C C . VAL A 1 47 ? 8.915 -71.033 -16.263 1.00 63.33 47 VAL A C 14
ATOM 24669 O O . VAL A 1 47 ? 9.739 -70.238 -15.802 1.00 24.14 47 VAL A O 14
ATOM 24682 N N . PHE A 1 48 ? 8.958 -72.340 -16.025 1.00 44.21 48 PHE A N 14
ATOM 24683 C CA . PHE A 1 48 ? 10.098 -72.967 -15.372 1.00 43.23 48 PHE A CA 14
ATOM 24684 C C . PHE A 1 48 ? 11.284 -72.899 -16.333 1.00 63.04 48 PHE A C 14
ATOM 24685 O O . PHE A 1 48 ? 11.338 -73.643 -17.314 1.00 45.54 48 PHE A O 14
ATOM 24702 N N . PHE A 1 49 ? 12.198 -71.966 -16.082 1.00 15.34 49 PHE A N 14
ATOM 24703 C CA . PHE A 1 49 ? 13.292 -71.695 -17.009 1.00 4.40 49 PHE A CA 14
ATOM 24704 C C . PHE A 1 49 ? 14.174 -72.918 -17.249 1.00 62.32 49 PHE A C 14
ATOM 24705 O O . PHE A 1 49 ? 15.152 -73.149 -16.530 1.00 1.00 49 PHE A O 14
ATOM 24722 N N . ARG A 1 50 ? 13.819 -73.678 -18.280 1.00 20.24 50 ARG A N 14
ATOM 24723 C CA . ARG A 1 50 ? 14.622 -74.806 -18.739 1.00 11.11 50 ARG A CA 14
ATOM 24724 C C . ARG A 1 50 ? 16.055 -74.363 -19.031 1.00 62.02 50 ARG A C 14
ATOM 24725 O O . ARG A 1 50 ? 16.980 -75.157 -18.949 1.00 13.04 50 ARG A O 14
ATOM 24746 N N . LYS A 1 51 ? 16.228 -73.083 -19.365 1.00 31.42 51 LYS A N 14
ATOM 24747 C CA . LYS A 1 51 ? 17.548 -72.539 -19.686 1.00 51.24 51 LYS A CA 14
ATOM 24748 C C . LYS A 1 51 ? 18.453 -72.576 -18.449 1.00 43.40 51 LYS A C 14
ATOM 24749 O O . LYS A 1 51 ? 19.608 -72.998 -18.526 1.00 4.25 51 LYS A O 14
ATOM 24768 N N . TYR A 1 52 ? 17.916 -72.155 -17.304 1.00 33.33 52 TYR A N 14
ATOM 24769 C CA . TYR A 1 52 ? 18.674 -72.192 -16.051 1.00 52.21 52 TYR A CA 14
ATOM 24770 C C . TYR A 1 52 ? 18.783 -73.622 -15.550 1.00 31.13 52 TYR A C 14
ATOM 24771 O O . TYR A 1 52 ? 19.804 -74.009 -14.982 1.00 33.12 52 TYR A O 14
ATOM 24789 N N . THR A 1 53 ? 17.736 -74.407 -15.779 1.00 44.10 53 THR A N 14
ATOM 24790 C CA . THR A 1 53 ? 17.764 -75.821 -15.443 1.00 3.41 53 THR A CA 14
ATOM 24791 C C . THR A 1 53 ? 18.878 -76.525 -16.227 1.00 73.23 53 THR A C 14
ATOM 24792 O O . THR A 1 53 ? 19.589 -77.377 -15.692 1.00 72.33 53 THR A O 14
ATOM 24803 N N . LYS A 1 54 ? 19.042 -76.134 -17.490 1.00 52.34 54 LYS A N 14
ATOM 24804 C CA . LYS A 1 54 ? 20.095 -76.684 -18.338 1.00 30.44 54 LYS A CA 14
ATOM 24805 C C . LYS A 1 54 ? 21.467 -76.179 -17.901 1.00 3.54 54 LYS A C 14
ATOM 24806 O O . LYS A 1 54 ? 22.442 -76.924 -17.942 1.00 44.10 54 LYS A O 14
ATOM 24825 N N . LYS A 1 55 ? 21.542 -74.912 -17.501 1.00 61.15 55 LYS A N 14
ATOM 24826 C CA . LYS A 1 55 ? 22.786 -74.348 -16.976 1.00 23.30 55 LYS A CA 14
ATOM 24827 C C . LYS A 1 55 ? 23.254 -75.155 -15.770 1.00 15.04 55 LYS A C 14
ATOM 24828 O O . LYS A 1 55 ? 24.394 -75.615 -15.713 1.00 2.24 55 LYS A O 14
ATOM 24847 N N . GLU A 1 56 ? 22.346 -75.331 -14.819 1.00 61.35 56 GLU A N 14
ATOM 24848 C CA . GLU A 1 56 ? 22.621 -76.065 -13.592 1.00 4.44 56 GLU A CA 14
ATOM 24849 C C . GLU A 1 56 ? 23.032 -77.504 -13.908 1.00 34.44 56 GLU A C 14
ATOM 24850 O O . GLU A 1 56 ? 24.125 -77.956 -13.547 1.00 61.15 56 GLU A O 14
ATOM 24862 N N . ALA A 1 57 ? 22.151 -78.204 -14.616 1.00 2.01 57 ALA A N 14
ATOM 24863 C CA . ALA A 1 57 ? 22.355 -79.607 -14.948 1.00 74.43 57 ALA A CA 14
ATOM 24864 C C . ALA A 1 57 ? 23.648 -79.818 -15.728 1.00 71.13 57 ALA A C 14
ATOM 24865 O O . ALA A 1 57 ? 24.417 -80.715 -15.420 1.00 12.10 57 ALA A O 14
ATOM 24872 N N . ASP A 1 58 ? 23.894 -78.976 -16.723 1.00 44.45 58 ASP A N 14
ATOM 24873 C CA . ASP A 1 58 ? 25.064 -79.134 -17.591 1.00 61.14 58 ASP A CA 14
ATOM 24874 C C . ASP A 1 58 ? 26.358 -78.828 -16.838 1.00 50.21 58 ASP A C 14
ATOM 24875 O O . ASP A 1 58 ? 27.338 -79.568 -16.942 1.00 33.21 58 ASP A O 14
ATOM 24884 N N . ALA A 1 59 ? 26.346 -77.743 -16.065 1.00 41.11 59 ALA A N 14
ATOM 24885 C CA . ALA A 1 59 ? 27.522 -77.319 -15.309 1.00 31.13 59 ALA A CA 14
ATOM 24886 C C . ALA A 1 59 ? 27.933 -78.381 -14.289 1.00 41.12 59 ALA A C 14
ATOM 24887 O O . ALA A 1 59 ? 29.111 -78.731 -14.178 1.00 73.43 59 ALA A O 14
ATOM 24894 N N . LEU A 1 60 ? 26.951 -78.891 -13.549 1.00 54.24 60 LEU A N 14
ATOM 24895 C CA . LEU A 1 60 ? 27.200 -79.928 -12.543 1.00 74.52 60 LEU A CA 14
ATOM 24896 C C . LEU A 1 60 ? 27.234 -81.322 -13.194 1.00 2.20 60 LEU A C 14
ATOM 24897 O O . LEU A 1 60 ? 27.651 -82.300 -12.569 1.00 5.04 60 LEU A O 14
ATOM 24913 N N . SER A 1 61 ? 26.805 -81.391 -14.453 1.00 74.52 61 SER A N 14
ATOM 24914 C CA . SER A 1 61 ? 26.886 -82.608 -15.263 1.00 3.53 61 SER A CA 14
ATOM 24915 C C . SER A 1 61 ? 25.951 -83.712 -14.744 1.00 64.03 61 SER A C 14
ATOM 24916 O O . SER A 1 61 ? 26.341 -84.878 -14.630 1.00 34.12 61 SER A O 14
ATOM 24924 N N . LEU A 1 62 ? 24.700 -83.331 -14.461 1.00 73.12 62 LEU A N 14
ATOM 24925 C CA . LEU A 1 62 ? 23.651 -84.301 -14.142 1.00 32.44 62 LEU A CA 14
ATOM 24926 C C . LEU A 1 62 ? 23.059 -84.851 -15.435 1.00 13.42 62 LEU A C 14
ATOM 24927 O O . LEU A 1 62 ? 22.844 -84.104 -16.392 1.00 54.02 62 LEU A O 14
ATOM 24943 N N . VAL A 1 63 ? 22.807 -86.151 -15.465 1.00 63.31 63 VAL A N 14
ATOM 24944 C CA . VAL A 1 63 ? 22.107 -86.765 -16.583 1.00 53.30 63 VAL A CA 14
ATOM 24945 C C . VAL A 1 63 ? 20.737 -87.235 -16.113 1.00 24.01 63 VAL A C 14
ATOM 24946 O O . VAL A 1 63 ? 20.514 -87.404 -14.917 1.00 52.40 63 VAL A O 14
ATOM 24959 N N . GLY A 1 64 ? 19.819 -87.414 -17.044 1.00 15.23 64 GLY A N 14
ATOM 24960 C CA . GLY A 1 64 ? 18.458 -87.778 -16.696 1.00 55.25 64 GLY A CA 14
ATOM 24961 C C . GLY A 1 64 ? 17.473 -87.150 -17.652 1.00 30.41 64 GLY A C 14
ATOM 24962 O O . GLY A 1 64 ? 17.751 -87.062 -18.851 1.00 63.55 64 GLY A O 14
ATOM 24966 N N . TYR A 1 65 ? 16.328 -86.699 -17.141 1.00 73.32 65 TYR A N 14
ATOM 24967 C CA . TYR A 1 65 ? 15.320 -86.071 -17.994 1.00 13.32 65 TYR A CA 14
ATOM 24968 C C . TYR A 1 65 ? 14.252 -85.355 -17.168 1.00 31.43 65 TYR A C 14
ATOM 24969 O O . TYR A 1 65 ? 13.933 -85.773 -16.061 1.00 30.44 65 TYR A O 14
ATOM 24987 N N . VAL A 1 66 ? 13.726 -84.258 -17.718 1.00 23.54 66 VAL A N 14
ATOM 24988 C CA . VAL A 1 66 ? 12.664 -83.476 -17.079 1.00 72.34 66 VAL A CA 14
ATOM 24989 C C . VAL A 1 66 ? 11.640 -83.048 -18.128 1.00 10.41 66 VAL A C 14
ATOM 24990 O O . VAL A 1 66 ? 12.008 -82.835 -19.291 1.00 63.31 66 VAL A O 14
ATOM 25003 N N . THR A 1 67 ? 10.372 -82.930 -17.704 1.00 33.35 67 THR A N 14
ATOM 25004 C CA . THR A 1 67 ? 9.265 -82.518 -18.564 1.00 62.00 67 THR A CA 14
ATOM 25005 C C . THR A 1 67 ? 8.126 -81.948 -17.705 1.00 43.22 67 THR A C 14
ATOM 25006 O O . THR A 1 67 ? 8.080 -82.178 -16.492 1.00 43.20 67 THR A O 14
ATOM 25017 N N . ASN A 1 68 ? 7.217 -81.197 -18.330 1.00 24.14 68 ASN A N 14
ATOM 25018 C CA . ASN A 1 68 ? 6.096 -80.578 -17.616 1.00 73.40 68 ASN A CA 14
ATOM 25019 C C . ASN A 1 68 ? 4.783 -81.287 -17.942 1.00 73.12 68 ASN A C 14
ATOM 25020 O O . ASN A 1 68 ? 4.456 -81.514 -19.106 1.00 10.52 68 ASN A O 14
ATOM 25031 N N . ASN A 1 69 ? 4.035 -81.633 -16.901 1.00 74.00 69 ASN A N 14
ATOM 25032 C CA . ASN A 1 69 ? 2.736 -82.279 -17.056 1.00 52.24 69 ASN A CA 14
ATOM 25033 C C . ASN A 1 69 ? 1.633 -81.221 -17.132 1.00 5.25 69 ASN A C 14
ATOM 25034 O O . ASN A 1 69 ? 1.793 -80.115 -16.607 1.00 52.52 69 ASN A O 14
ATOM 25045 N N . GLU A 1 70 ? 0.508 -81.577 -17.757 1.00 63.52 70 GLU A N 14
ATOM 25046 C CA . GLU A 1 70 ? -0.620 -80.656 -17.950 1.00 54.22 70 GLU A CA 14
ATOM 25047 C C . GLU A 1 70 ? -1.112 -80.074 -16.618 1.00 23.41 70 GLU A C 14
ATOM 25048 O O . GLU A 1 70 ? -1.690 -78.986 -16.580 1.00 22.31 70 GLU A O 14
ATOM 25060 N N . ASP A 1 71 ? -0.861 -80.799 -15.529 1.00 53.44 71 ASP A N 14
ATOM 25061 C CA . ASP A 1 71 ? -1.319 -80.390 -14.196 1.00 52.32 71 ASP A CA 14
ATOM 25062 C C . ASP A 1 71 ? -0.585 -79.141 -13.708 1.00 60.33 71 ASP A C 14
ATOM 25063 O O . ASP A 1 71 ? -0.972 -78.538 -12.702 1.00 61.33 71 ASP A O 14
ATOM 25072 N N . GLY A 1 72 ? 0.473 -78.759 -14.414 1.00 2.22 72 GLY A N 14
ATOM 25073 C CA . GLY A 1 72 ? 1.304 -77.651 -13.975 1.00 24.21 72 GLY A CA 14
ATOM 25074 C C . GLY A 1 72 ? 2.395 -78.119 -13.036 1.00 64.40 72 GLY A C 14
ATOM 25075 O O . GLY A 1 72 ? 2.944 -77.339 -12.253 1.00 24.14 72 GLY A O 14
ATOM 25079 N N . SER A 1 73 ? 2.698 -79.409 -13.110 1.00 74.30 73 SER A N 14
ATOM 25080 C CA . SER A 1 73 ? 3.745 -80.017 -12.301 1.00 53.52 73 SER A CA 14
ATOM 25081 C C . SER A 1 73 ? 4.907 -80.449 -13.195 1.00 5.24 73 SER A C 14
ATOM 25082 O O . SER A 1 73 ? 4.693 -80.954 -14.296 1.00 20.32 73 SER A O 14
ATOM 25090 N N . VAL A 1 74 ? 6.130 -80.221 -12.737 1.00 2.14 74 VAL A N 14
ATOM 25091 C CA . VAL A 1 74 ? 7.323 -80.603 -13.488 1.00 23.14 74 VAL A CA 14
ATOM 25092 C C . VAL A 1 74 ? 7.911 -81.884 -12.901 1.00 45.15 74 VAL A C 14
ATOM 25093 O O . VAL A 1 74 ? 8.249 -81.933 -11.718 1.00 50.12 74 VAL A O 14
ATOM 25106 N N . SER A 1 75 ? 8.016 -82.920 -13.720 1.00 24.41 75 SER A N 14
ATOM 25107 C CA . SER A 1 75 ? 8.494 -84.221 -13.264 1.00 33.53 75 SER A CA 14
ATOM 25108 C C . SER A 1 75 ? 9.693 -84.688 -14.095 1.00 25.55 75 SER A C 14
ATOM 25109 O O . SER A 1 75 ? 9.969 -84.140 -15.166 1.00 44.43 75 SER A O 14
ATOM 25117 N N . GLY A 1 76 ? 10.411 -85.685 -13.582 1.00 32.44 76 GLY A N 14
ATOM 25118 C CA . GLY A 1 76 ? 11.557 -86.234 -14.286 1.00 51.54 76 GLY A CA 14
ATOM 25119 C C . GLY A 1 76 ? 12.432 -87.079 -13.383 1.00 43.42 76 GLY A C 14
ATOM 25120 O O . GLY A 1 76 ? 11.983 -87.531 -12.329 1.00 53.55 76 GLY A O 14
ATOM 25124 N N . VAL A 1 77 ? 13.677 -87.304 -13.798 1.00 42.05 77 VAL A N 14
ATOM 25125 C CA . VAL A 1 77 ? 14.640 -88.084 -13.021 1.00 43.44 77 VAL A CA 14
ATOM 25126 C C . VAL A 1 77 ? 16.030 -87.446 -13.114 1.00 74.14 77 VAL A C 14
ATOM 25127 O O . VAL A 1 77 ? 16.424 -86.961 -14.183 1.00 42.33 77 VAL A O 14
ATOM 25140 N N . VAL A 1 78 ? 16.761 -87.441 -11.994 1.00 11.12 78 VAL A N 14
ATOM 25141 C CA . VAL A 1 78 ? 18.132 -86.934 -11.957 1.00 13.11 78 VAL A CA 14
ATOM 25142 C C . VAL A 1 78 ? 19.101 -88.080 -11.662 1.00 3.40 78 VAL A C 14
ATOM 25143 O O . VAL A 1 78 ? 18.795 -88.966 -10.854 1.00 63.53 78 VAL A O 14
ATOM 25156 N N . GLN A 1 79 ? 20.257 -88.062 -12.320 1.00 61.04 79 GLN A N 14
ATOM 25157 C CA . GLN A 1 79 ? 21.256 -89.117 -12.171 1.00 72.34 79 GLN A CA 14
ATOM 25158 C C . GLN A 1 79 ? 22.661 -88.499 -12.190 1.00 51.25 79 GLN A C 14
ATOM 25159 O O . GLN A 1 79 ? 22.973 -87.688 -13.062 1.00 1.41 79 GLN A O 14
ATOM 25173 N N . GLY A 1 80 ? 23.492 -88.872 -11.225 1.00 73.20 80 GLY A N 14
ATOM 25174 C CA . GLY A 1 80 ? 24.854 -88.369 -11.165 1.00 70.11 80 GLY A CA 14
ATOM 25175 C C . GLY A 1 80 ? 25.461 -88.549 -9.788 1.00 45.11 80 GLY A C 14
ATOM 25176 O O . GLY A 1 80 ? 24.891 -89.251 -8.953 1.00 30.00 80 GLY A O 14
ATOM 25180 N N . PRO A 1 81 ? 26.634 -87.948 -9.524 1.00 21.24 81 PRO A N 14
ATOM 25181 C CA . PRO A 1 81 ? 27.264 -87.996 -8.197 1.00 24.25 81 PRO A CA 14
ATOM 25182 C C . PRO A 1 81 ? 26.399 -87.293 -7.147 1.00 43.11 81 PRO A C 14
ATOM 25183 O O . PRO A 1 81 ? 25.818 -86.240 -7.423 1.00 61.12 81 PRO A O 14
ATOM 25194 N N . LYS A 1 82 ? 26.341 -87.862 -5.942 1.00 34.24 82 LYS A N 14
ATOM 25195 C CA . LYS A 1 82 ? 25.438 -87.382 -4.889 1.00 65.22 82 LYS A CA 14
ATOM 25196 C C . LYS A 1 82 ? 25.672 -85.902 -4.578 1.00 10.03 82 LYS A C 14
ATOM 25197 O O . LYS A 1 82 ? 24.758 -85.201 -4.146 1.00 13.55 82 LYS A O 14
ATOM 25216 N N . GLU A 1 83 ? 26.896 -85.441 -4.813 1.00 45.34 83 GLU A N 14
ATOM 25217 C CA . GLU A 1 83 ? 27.252 -84.036 -4.622 1.00 53.14 83 GLU A CA 14
ATOM 25218 C C . GLU A 1 83 ? 26.473 -83.151 -5.598 1.00 41.52 83 GLU A C 14
ATOM 25219 O O . GLU A 1 83 ? 25.850 -82.150 -5.219 1.00 1.31 83 GLU A O 14
ATOM 25231 N N . GLN A 1 84 ? 26.505 -83.546 -6.864 1.00 71.32 84 GLN A N 14
ATOM 25232 C CA . GLN A 1 84 ? 25.870 -82.785 -7.931 1.00 73.41 84 GLN A CA 14
ATOM 25233 C C . GLN A 1 84 ? 24.353 -82.961 -7.888 1.00 4.41 84 GLN A C 14
ATOM 25234 O O . GLN A 1 84 ? 23.602 -82.058 -8.256 1.00 35.12 84 GLN A O 14
ATOM 25248 N N . VAL A 1 85 ? 23.909 -84.130 -7.434 1.00 33.13 85 VAL A N 14
ATOM 25249 C CA . VAL A 1 85 ? 22.489 -84.369 -7.204 1.00 22.34 85 VAL A CA 14
ATOM 25250 C C . VAL A 1 85 ? 21.999 -83.444 -6.094 1.00 73.43 85 VAL A C 14
ATOM 25251 O O . VAL A 1 85 ? 20.898 -82.901 -6.163 1.00 53.31 85 VAL A O 14
ATOM 25264 N N . ASP A 1 86 ? 22.846 -83.260 -5.084 1.00 15.30 86 ASP A N 14
ATOM 25265 C CA . ASP A 1 86 ? 22.581 -82.308 -4.010 1.00 63.23 86 ASP A CA 14
ATOM 25266 C C . ASP A 1 86 ? 22.435 -80.899 -4.583 1.00 64.31 86 ASP A C 14
ATOM 25267 O O . ASP A 1 86 ? 21.477 -80.180 -4.276 1.00 72.04 86 ASP A O 14
ATOM 25276 N N . ALA A 1 87 ? 23.387 -80.518 -5.434 1.00 21.34 87 ALA A N 14
ATOM 25277 C CA . ALA A 1 87 ? 23.325 -79.235 -6.133 1.00 34.53 87 ALA A CA 14
ATOM 25278 C C . ALA A 1 87 ? 21.974 -79.065 -6.832 1.00 20.20 87 ALA A C 14
ATOM 25279 O O . ALA A 1 87 ? 21.306 -78.031 -6.699 1.00 62.15 87 ALA A O 14
ATOM 25286 N N . PHE A 1 88 ? 21.573 -80.108 -7.551 1.00 23.24 88 PHE A N 14
ATOM 25287 C CA . PHE A 1 88 ? 20.360 -80.082 -8.355 1.00 53.22 88 PHE A CA 14
ATOM 25288 C C . PHE A 1 88 ? 19.112 -79.979 -7.474 1.00 41.43 88 PHE A C 14
ATOM 25289 O O . PHE A 1 88 ? 18.216 -79.180 -7.749 1.00 24.23 88 PHE A O 14
ATOM 25306 N N . VAL A 1 89 ? 19.054 -80.781 -6.410 1.00 5.13 89 VAL A N 14
ATOM 25307 C CA . VAL A 1 89 ? 17.886 -80.790 -5.527 1.00 63.22 89 VAL A CA 14
ATOM 25308 C C . VAL A 1 89 ? 17.739 -79.441 -4.823 1.00 22.42 89 VAL A C 14
ATOM 25309 O O . VAL A 1 89 ? 16.624 -78.959 -4.602 1.00 63.11 89 VAL A O 14
ATOM 25322 N N . LYS A 1 90 ? 18.871 -78.820 -4.493 1.00 72.24 90 LYS A N 14
ATOM 25323 C CA . LYS A 1 90 ? 18.869 -77.495 -3.882 1.00 63.21 90 LYS A CA 14
ATOM 25324 C C . LYS A 1 90 ? 18.414 -76.444 -4.890 1.00 31.12 90 LYS A C 14
ATOM 25325 O O . LYS A 1 90 ? 17.692 -75.510 -4.532 1.00 14.12 90 LYS A O 14
ATOM 25344 N N . TYR A 1 91 ? 18.816 -76.607 -6.152 1.00 10.11 91 TYR A N 14
ATOM 25345 C CA . TYR A 1 91 ? 18.313 -75.749 -7.224 1.00 12.44 91 TYR A CA 14
ATOM 25346 C C . TYR A 1 91 ? 16.797 -75.899 -7.322 1.00 44.40 91 TYR A C 14
ATOM 25347 O O . TYR A 1 91 ? 16.071 -74.921 -7.499 1.00 2.03 91 TYR A O 14
ATOM 25365 N N . LEU A 1 92 ? 16.334 -77.135 -7.186 1.00 51.34 92 LEU A N 14
ATOM 25366 C CA . LEU A 1 92 ? 14.912 -77.445 -7.265 1.00 60.14 92 LEU A CA 14
ATOM 25367 C C . LEU A 1 92 ? 14.164 -76.802 -6.098 1.00 5.34 92 LEU A C 14
ATOM 25368 O O . LEU A 1 92 ? 13.036 -76.339 -6.253 1.00 21.55 92 LEU A O 14
ATOM 25384 N N . HIS A 1 93 ? 14.805 -76.775 -4.928 1.00 5.42 93 HIS A N 14
ATOM 25385 C CA . HIS A 1 93 ? 14.234 -76.112 -3.754 1.00 23.34 93 HIS A CA 14
ATOM 25386 C C . HIS A 1 93 ? 13.999 -74.630 -4.048 1.00 11.23 93 HIS A C 14
ATOM 25387 O O . HIS A 1 93 ? 13.096 -74.007 -3.484 1.00 14.15 93 HIS A O 14
ATOM 25402 N N . LYS A 1 94 ? 14.823 -74.077 -4.935 1.00 64.43 94 LYS A N 14
ATOM 25403 C CA . LYS A 1 94 ? 14.655 -72.704 -5.403 1.00 13.01 94 LYS A CA 14
ATOM 25404 C C . LYS A 1 94 ? 13.569 -72.650 -6.478 1.00 4.10 94 LYS A C 14
ATOM 25405 O O . LYS A 1 94 ? 12.785 -71.695 -6.547 1.00 53.20 94 LYS A O 14
ATOM 25424 N N . GLY A 1 95 ? 13.537 -73.685 -7.311 1.00 31.54 95 GLY A N 14
ATOM 25425 C CA . GLY A 1 95 ? 12.556 -73.781 -8.375 1.00 21.24 95 GLY A CA 14
ATOM 25426 C C . GLY A 1 95 ? 12.933 -72.943 -9.578 1.00 10.52 95 GLY A C 14
ATOM 25427 O O . GLY A 1 95 ? 13.964 -73.178 -10.211 1.00 3.03 95 GLY A O 14
ATOM 25431 N N . SER A 1 96 ? 12.095 -71.967 -9.894 1.00 75.45 96 SER A N 14
ATOM 25432 C CA . SER A 1 96 ? 12.342 -71.056 -10.997 1.00 64.44 96 SER A CA 14
ATOM 25433 C C . SER A 1 96 ? 12.259 -69.613 -10.498 1.00 73.22 96 SER A C 14
ATOM 25434 O O . SER A 1 96 ? 11.464 -69.309 -9.607 1.00 41.20 96 SER A O 14
ATOM 25442 N N . PRO A 1 97 ? 13.088 -68.703 -11.042 1.00 15.32 97 PRO A N 14
ATOM 25443 C CA . PRO A 1 97 ? 13.010 -67.279 -10.700 1.00 63.34 97 PRO A CA 14
ATOM 25444 C C . PRO A 1 97 ? 11.688 -66.664 -11.167 1.00 3.15 97 PRO A C 14
ATOM 25445 O O . PRO A 1 97 ? 11.308 -65.576 -10.731 1.00 13.01 97 PRO A O 14
ATOM 25456 N N . LYS A 1 98 ? 10.989 -67.377 -12.054 1.00 53.54 98 LYS A N 14
ATOM 25457 C CA . LYS A 1 98 ? 9.712 -66.912 -12.593 1.00 24.34 98 LYS A CA 14
ATOM 25458 C C . LYS A 1 98 ? 8.541 -67.542 -11.840 1.00 74.31 98 LYS A C 14
ATOM 25459 O O . LYS A 1 98 ? 7.456 -66.960 -11.754 1.00 21.32 98 LYS A O 14
ATOM 25478 N N . SER A 1 99 ? 8.772 -68.722 -11.275 1.00 22.33 99 SER A N 14
ATOM 25479 C CA . SER A 1 99 ? 7.718 -69.478 -10.607 1.00 33.13 99 SER A CA 14
ATOM 25480 C C . SER A 1 99 ? 8.257 -70.189 -9.364 1.00 51.15 99 SER A C 14
ATOM 25481 O O . SER A 1 99 ? 9.275 -70.885 -9.419 1.00 65.20 99 SER A O 14
ATOM 25489 N N . VAL A 1 100 ? 7.565 -70.009 -8.241 1.00 74.22 100 VAL A N 14
ATOM 25490 C CA . VAL A 1 100 ? 7.982 -70.594 -6.978 1.00 45.42 100 VAL A CA 14
ATOM 25491 C C . VAL A 1 100 ? 7.416 -72.003 -6.849 1.00 51.00 100 VAL A C 14
ATOM 25492 O O . VAL A 1 100 ? 6.372 -72.309 -7.428 1.00 74.34 100 VAL A O 14
ATOM 25505 N N . VAL A 1 101 ? 8.103 -72.852 -6.099 1.00 73.33 101 VAL A N 14
ATOM 25506 C CA . VAL A 1 101 ? 7.655 -74.219 -5.879 1.00 33.12 101 VAL A CA 14
ATOM 25507 C C . VAL A 1 101 ? 6.535 -74.259 -4.837 1.00 14.21 101 VAL A C 14
ATOM 25508 O O . VAL A 1 101 ? 6.627 -73.628 -3.782 1.00 71.23 101 VAL A O 14
ATOM 25521 N N . LYS A 1 102 ? 5.460 -74.966 -5.163 1.00 25.24 102 LYS A N 14
ATOM 25522 C CA . LYS A 1 102 ? 4.373 -75.203 -4.218 1.00 22.23 102 LYS A CA 14
ATOM 25523 C C . LYS A 1 102 ? 4.803 -76.290 -3.245 1.00 52.51 102 LYS A C 14
ATOM 25524 O O . LYS A 1 102 ? 4.727 -76.128 -2.025 1.00 64.20 102 LYS A O 14
ATOM 25543 N N . LYS A 1 103 ? 5.273 -77.396 -3.808 1.00 12.03 103 LYS A N 14
ATOM 25544 C CA . LYS A 1 103 ? 5.899 -78.456 -3.035 1.00 72.44 103 LYS A CA 14
ATOM 25545 C C . LYS A 1 103 ? 6.697 -79.364 -3.969 1.00 14.24 103 LYS A C 14
ATOM 25546 O O . LYS A 1 103 ? 6.339 -79.529 -5.147 1.00 53.50 103 LYS A O 14
ATOM 25565 N N . VAL A 1 104 ? 7.784 -79.928 -3.451 1.00 20.25 104 VAL A N 14
ATOM 25566 C CA . VAL A 1 104 ? 8.659 -80.796 -4.232 1.00 63.52 104 VAL A CA 14
ATOM 25567 C C . VAL A 1 104 ? 8.654 -82.216 -3.657 1.00 23.40 104 VAL A C 14
ATOM 25568 O O . VAL A 1 104 ? 8.569 -82.405 -2.442 1.00 41.12 104 VAL A O 14
ATOM 25581 N N . SER A 1 105 ? 8.729 -83.200 -4.541 1.00 70.15 105 SER A N 14
ATOM 25582 C CA . SER A 1 105 ? 8.672 -84.608 -4.169 1.00 14.10 105 SER A CA 14
ATOM 25583 C C . SER A 1 105 ? 9.781 -85.374 -4.886 1.00 74.04 105 SER A C 14
ATOM 25584 O O . SER A 1 105 ? 9.906 -85.283 -6.109 1.00 24.02 105 SER A O 14
ATOM 25592 N N . ILE A 1 106 ? 10.588 -86.111 -4.131 1.00 60.24 106 ILE A N 14
ATOM 25593 C CA . ILE A 1 106 ? 11.688 -86.882 -4.703 1.00 10.30 106 ILE A CA 14
ATOM 25594 C C . ILE A 1 106 ? 11.472 -88.379 -4.443 1.00 61.14 106 ILE A C 14
ATOM 25595 O O . ILE A 1 106 ? 10.760 -88.750 -3.502 1.00 52.41 106 ILE A O 14
ATOM 25611 N N . HIS A 1 107 ? 12.069 -89.238 -5.277 1.00 62.33 107 HIS A N 14
ATOM 25612 C CA . HIS A 1 107 ? 11.923 -90.690 -5.124 1.00 42.21 107 HIS A CA 14
ATOM 25613 C C . HIS A 1 107 ? 13.267 -91.397 -5.342 1.00 3.14 107 HIS A C 14
ATOM 25614 O O . HIS A 1 107 ? 14.051 -91.006 -6.198 1.00 44.31 107 HIS A O 14
ATOM 25629 N N . ALA A 1 108 ? 13.479 -92.469 -4.586 1.00 62.21 108 ALA A N 14
ATOM 25630 C CA . ALA A 1 108 ? 14.767 -93.178 -4.483 1.00 71.54 108 ALA A CA 14
ATOM 25631 C C . ALA A 1 108 ? 15.172 -93.985 -5.734 1.00 51.20 108 ALA A C 14
ATOM 25632 O O . ALA A 1 108 ? 16.161 -94.717 -5.686 1.00 13.21 108 ALA A O 14
ATOM 25639 N N . SER A 1 109 ? 14.422 -93.880 -6.831 1.00 22.12 109 SER A N 14
ATOM 25640 C CA . SER A 1 109 ? 14.582 -94.808 -7.963 1.00 13.31 109 SER A CA 14
ATOM 25641 C C . SER A 1 109 ? 16.000 -94.765 -8.550 1.00 70.35 109 SER A C 14
ATOM 25642 O O . SER A 1 109 ? 16.554 -93.694 -8.792 1.00 20.01 109 SER A O 14
ATOM 25650 N N . SER A 1 110 ? 16.560 -95.960 -8.775 1.00 53.15 110 SER A N 14
ATOM 25651 C CA . SER A 1 110 ? 17.941 -96.132 -9.230 1.00 44.34 110 SER A CA 14
ATOM 25652 C C . SER A 1 110 ? 18.146 -95.661 -10.677 1.00 21.33 110 SER A C 14
ATOM 25653 O O . SER A 1 110 ? 17.197 -95.254 -11.350 1.00 40.12 110 SER A O 14
ATOM 25661 N N . ARG A 1 111 ? 19.398 -95.758 -11.146 1.00 10.21 111 ARG A N 14
ATOM 25662 C CA . ARG A 1 111 ? 19.815 -95.217 -12.445 1.00 70.34 111 ARG A CA 14
ATOM 25663 C C . ARG A 1 111 ? 18.914 -95.711 -13.585 1.00 33.55 111 ARG A C 14
ATOM 25664 O O . ARG A 1 111 ? 18.536 -96.882 -13.630 1.00 43.23 111 ARG A O 14
ATOM 25685 N N . VAL A 1 112 ? 18.577 -94.795 -14.495 1.00 42.33 112 VAL A N 14
ATOM 25686 C CA . VAL A 1 112 ? 17.672 -95.074 -15.612 1.00 22.53 112 VAL A CA 14
ATOM 25687 C C . VAL A 1 112 ? 18.247 -94.526 -16.916 1.00 21.24 112 VAL A C 14
ATOM 25688 O O . VAL A 1 112 ? 19.309 -93.901 -16.923 1.00 51.15 112 VAL A O 14
ATOM 25701 N N . ASP A 1 113 ? 17.549 -94.789 -18.017 1.00 71.41 113 ASP A N 14
ATOM 25702 C CA . ASP A 1 113 ? 17.927 -94.246 -19.323 1.00 61.45 113 ASP A CA 14
ATOM 25703 C C . ASP A 1 113 ? 17.653 -92.743 -19.364 1.00 54.52 113 ASP A C 14
ATOM 25704 O O . ASP A 1 113 ? 16.526 -92.304 -19.113 1.00 71.24 113 ASP A O 14
ATOM 25713 N N . ALA A 1 114 ? 18.681 -91.966 -19.679 1.00 61.52 114 ALA A N 14
ATOM 25714 C CA . ALA A 1 114 ? 18.570 -90.510 -19.735 1.00 14.04 114 ALA A CA 14
ATOM 25715 C C . ALA A 1 114 ? 17.992 -90.055 -21.074 1.00 42.21 114 ALA A C 14
ATOM 25716 O O . ALA A 1 114 ? 18.029 -90.794 -22.064 1.00 32.43 114 ALA A O 14
ATOM 25723 N N . ASP A 1 115 ? 17.469 -88.832 -21.096 1.00 54.31 115 ASP A N 14
ATOM 25724 C CA . ASP A 1 115 ? 16.894 -88.244 -22.305 1.00 31.20 115 ASP A CA 14
ATOM 25725 C C . ASP A 1 115 ? 17.256 -86.763 -22.401 1.00 74.33 115 ASP A C 14
ATOM 25726 O O . ASP A 1 115 ? 17.781 -86.305 -23.420 1.00 33.11 115 ASP A O 14
ATOM 25735 N N . GLY A 1 116 ? 16.993 -86.026 -21.324 1.00 25.12 116 GLY A N 14
ATOM 25736 C CA . GLY A 1 116 ? 17.273 -84.599 -21.299 1.00 51.02 116 GLY A CA 14
ATOM 25737 C C . GLY A 1 116 ? 16.333 -83.836 -20.379 1.00 52.42 116 GLY A C 14
ATOM 25738 O O . GLY A 1 116 ? 15.145 -84.151 -20.284 1.00 24.24 116 GLY A O 14
ATOM 25742 N N . PHE A 1 117 ? 16.873 -82.851 -19.674 1.00 5.24 117 PHE A N 14
ATOM 25743 C CA . PHE A 1 117 ? 16.075 -81.996 -18.804 1.00 2.31 117 PHE A CA 14
ATOM 25744 C C . PHE A 1 117 ? 15.479 -80.854 -19.620 1.00 32.41 117 PHE A C 14
ATOM 25745 O O . PHE A 1 117 ? 16.219 -79.992 -20.105 1.00 0.02 117 PHE A O 14
ATOM 25762 N N . GLU A 1 118 ? 14.156 -80.835 -19.788 1.00 33.04 118 GLU A N 14
ATOM 25763 C CA . GLU A 1 118 ? 13.519 -79.734 -20.499 1.00 23.02 118 GLU A CA 14
ATOM 25764 C C . GLU A 1 118 ? 12.063 -79.602 -20.084 1.00 63.02 118 GLU A C 14
ATOM 25765 O O . GLU A 1 118 ? 11.533 -80.449 -19.383 1.00 13.12 118 GLU A O 14
ATOM 25777 N N . ILE A 1 119 ? 11.420 -78.522 -20.487 1.00 14.51 119 ILE A N 14
ATOM 25778 C CA . ILE A 1 119 ? 10.018 -78.337 -20.169 1.00 51.30 119 ILE A CA 14
ATOM 25779 C C . ILE A 1 119 ? 9.158 -78.649 -21.386 1.00 62.21 119 ILE A C 14
ATOM 25780 O O . ILE A 1 119 ? 8.864 -77.774 -22.203 1.00 44.42 119 ILE A O 14
ATOM 25796 N N . ARG A 1 120 ? 8.829 -79.929 -21.522 1.00 2.03 120 ARG A N 14
ATOM 25797 C CA . ARG A 1 120 ? 7.937 -80.409 -22.572 1.00 61.44 120 ARG A CA 14
ATOM 25798 C C . ARG A 1 120 ? 6.492 -80.321 -22.101 1.00 32.31 120 ARG A C 14
ATOM 25799 O O . ARG A 1 120 ? 6.208 -80.529 -20.923 1.00 1.25 120 ARG A O 14
ATOM 25820 N N . ARG A 1 121 ? 5.590 -80.000 -23.021 1.00 14.01 121 ARG A N 14
ATOM 25821 C CA . ARG A 1 121 ? 4.169 -79.885 -22.706 1.00 75.33 121 ARG A CA 14
ATOM 25822 C C . ARG A 1 121 ? 3.343 -80.586 -23.778 1.00 64.21 121 ARG A C 14
ATOM 25823 O O . ARG A 1 121 ? 3.455 -80.196 -24.964 1.00 51.44 121 ARG A O 14
ATOM 25845 N N . MET A 1 1 ? 35.813 -112.177 64.343 1.00 52.12 1 MET A N 15
ATOM 25846 C CA . MET A 1 1 ? 34.452 -111.865 64.843 1.00 51.22 1 MET A CA 15
ATOM 25847 C C . MET A 1 1 ? 33.399 -112.535 63.967 1.00 31.51 1 MET A C 15
ATOM 25848 O O . MET A 1 1 ? 33.498 -112.513 62.736 1.00 43.23 1 MET A O 15
ATOM 25864 N N . ALA A 1 2 ? 32.384 -113.113 64.596 1.00 23.30 2 ALA A N 15
ATOM 25865 C CA . ALA A 1 2 ? 31.300 -113.769 63.878 1.00 11.25 2 ALA A CA 15
ATOM 25866 C C . ALA A 1 2 ? 29.957 -113.180 64.294 1.00 62.11 2 ALA A C 15
ATOM 25867 O O . ALA A 1 2 ? 29.687 -113.016 65.485 1.00 12.45 2 ALA A O 15
ATOM 25874 N N . HIS A 1 3 ? 29.135 -112.835 63.308 1.00 20.45 3 HIS A N 15
ATOM 25875 C CA . HIS A 1 3 ? 27.778 -112.354 63.554 1.00 41.31 3 HIS A CA 15
ATOM 25876 C C . HIS A 1 3 ? 26.781 -113.332 62.948 1.00 14.54 3 HIS A C 15
ATOM 25877 O O . HIS A 1 3 ? 26.532 -113.312 61.738 1.00 61.24 3 HIS A O 15
ATOM 25892 N N . HIS A 1 4 ? 26.245 -114.209 63.792 1.00 51.22 4 HIS A N 15
ATOM 25893 C CA . HIS A 1 4 ? 25.370 -115.289 63.339 1.00 51.34 4 HIS A CA 15
ATOM 25894 C C . HIS A 1 4 ? 24.037 -114.752 62.819 1.00 0.14 4 HIS A C 15
ATOM 25895 O O . HIS A 1 4 ? 23.461 -113.823 63.389 1.00 74.33 4 HIS A O 15
ATOM 25910 N N . HIS A 1 5 ? 23.571 -115.352 61.730 1.00 1.20 5 HIS A N 15
ATOM 25911 C CA . HIS A 1 5 ? 22.270 -115.047 61.144 1.00 3.11 5 HIS A CA 15
ATOM 25912 C C . HIS A 1 5 ? 21.840 -116.236 60.291 1.00 72.12 5 HIS A C 15
ATOM 25913 O O . HIS A 1 5 ? 22.646 -117.132 60.041 1.00 25.44 5 HIS A O 15
ATOM 25928 N N . HIS A 1 6 ? 20.586 -116.256 59.851 1.00 74.41 6 HIS A N 15
ATOM 25929 C CA . HIS A 1 6 ? 20.065 -117.391 59.084 1.00 62.44 6 HIS A CA 15
ATOM 25930 C C . HIS A 1 6 ? 19.347 -116.931 57.819 1.00 42.35 6 HIS A C 15
ATOM 25931 O O . HIS A 1 6 ? 18.611 -115.941 57.832 1.00 32.12 6 HIS A O 15
ATOM 25946 N N . HIS A 1 7 ? 19.570 -117.663 56.734 1.00 3.41 7 HIS A N 15
ATOM 25947 C CA . HIS A 1 7 ? 18.879 -117.431 55.471 1.00 22.42 7 HIS A CA 15
ATOM 25948 C C . HIS A 1 7 ? 18.455 -118.772 54.874 1.00 74.24 7 HIS A C 15
ATOM 25949 O O . HIS A 1 7 ? 19.301 -119.599 54.530 1.00 22.25 7 HIS A O 15
ATOM 25964 N N . HIS A 1 8 ? 17.147 -118.986 54.771 1.00 1.42 8 HIS A N 15
ATOM 25965 C CA . HIS A 1 8 ? 16.604 -120.251 54.279 1.00 40.41 8 HIS A CA 15
ATOM 25966 C C . HIS A 1 8 ? 16.931 -120.453 52.795 1.00 31.21 8 HIS A C 15
ATOM 25967 O O . HIS A 1 8 ? 17.181 -119.489 52.068 1.00 1.54 8 HIS A O 15
ATOM 25982 N N . MET A 1 9 ? 16.936 -121.715 52.362 1.00 32.43 9 MET A N 15
ATOM 25983 C CA . MET A 1 9 ? 17.190 -122.058 50.964 1.00 63.23 9 MET A CA 15
ATOM 25984 C C . MET A 1 9 ? 16.233 -121.310 50.032 1.00 31.31 9 MET A C 15
ATOM 25985 O O . MET A 1 9 ? 15.025 -121.562 50.031 1.00 61.42 9 MET A O 15
ATOM 25999 N N . GLY A 1 10 ? 16.781 -120.386 49.253 1.00 41.12 10 GLY A N 15
ATOM 26000 C CA . GLY A 1 10 ? 15.993 -119.636 48.291 1.00 0.44 10 GLY A CA 15
ATOM 26001 C C . GLY A 1 10 ? 16.857 -119.114 47.167 1.00 11.55 10 GLY A C 15
ATOM 26002 O O . GLY A 1 10 ? 16.701 -117.973 46.721 1.00 74.43 10 GLY A O 15
ATOM 26006 N N . THR A 1 11 ? 17.779 -119.954 46.715 1.00 73.24 11 THR A N 15
ATOM 26007 C CA . THR A 1 11 ? 18.757 -119.575 45.706 1.00 53.21 11 THR A CA 15
ATOM 26008 C C . THR A 1 11 ? 18.510 -120.309 44.389 1.00 62.12 11 THR A C 15
ATOM 26009 O O . THR A 1 11 ? 17.951 -121.408 44.371 1.00 32.23 11 THR A O 15
ATOM 26020 N N . LEU A 1 12 ? 18.916 -119.679 43.293 1.00 73.43 12 LEU A N 15
ATOM 26021 C CA . LEU A 1 12 ? 18.842 -120.275 41.968 1.00 60.44 12 LEU A CA 15
ATOM 26022 C C . LEU A 1 12 ? 20.192 -120.137 41.272 1.00 2.34 12 LEU A C 15
ATOM 26023 O O . LEU A 1 12 ? 21.036 -119.348 41.705 1.00 43.41 12 LEU A O 15
ATOM 26039 N N . GLU A 1 13 ? 20.403 -120.897 40.203 1.00 52.03 13 GLU A N 15
ATOM 26040 C CA . GLU A 1 13 ? 21.669 -120.858 39.478 1.00 22.25 13 GLU A CA 15
ATOM 26041 C C . GLU A 1 13 ? 21.408 -120.934 37.973 1.00 62.32 13 GLU A C 15
ATOM 26042 O O . GLU A 1 13 ? 20.538 -121.684 37.523 1.00 2.42 13 GLU A O 15
ATOM 26054 N N . ALA A 1 14 ? 22.159 -120.149 37.208 1.00 75.13 14 ALA A N 15
ATOM 26055 C CA . ALA A 1 14 ? 21.997 -120.088 35.762 1.00 74.41 14 ALA A CA 15
ATOM 26056 C C . ALA A 1 14 ? 22.365 -121.420 35.115 1.00 5.34 14 ALA A C 15
ATOM 26057 O O . ALA A 1 14 ? 23.535 -121.801 35.074 1.00 31.41 14 ALA A O 15
ATOM 26064 N N . GLN A 1 15 ? 21.355 -122.119 34.606 1.00 73.23 15 GLN A N 15
ATOM 26065 C CA . GLN A 1 15 ? 21.545 -123.436 33.990 1.00 10.44 15 GLN A CA 15
ATOM 26066 C C . GLN A 1 15 ? 21.749 -123.317 32.497 1.00 33.22 15 GLN A C 15
ATOM 26067 O O . GLN A 1 15 ? 21.674 -124.288 31.736 1.00 53.33 15 GLN A O 15
ATOM 26081 N N . THR A 1 16 ? 22.025 -122.114 32.128 1.00 2.53 16 THR A N 15
ATOM 26082 C CA . THR A 1 16 ? 22.243 -121.722 30.743 1.00 64.02 16 THR A CA 15
ATOM 26083 C C . THR A 1 16 ? 23.117 -120.466 30.685 1.00 10.20 16 THR A C 15
ATOM 26084 O O . THR A 1 16 ? 23.628 -120.010 31.717 1.00 24.02 16 THR A O 15
ATOM 26095 N N . GLN A 1 17 ? 23.288 -119.918 29.488 1.00 71.03 17 GLN A N 15
ATOM 26096 C CA . GLN A 1 17 ? 24.125 -118.739 29.276 1.00 43.41 17 GLN A CA 15
ATOM 26097 C C . GLN A 1 17 ? 23.544 -117.875 28.165 1.00 71.34 17 GLN A C 15
ATOM 26098 O O . GLN A 1 17 ? 22.486 -118.190 27.613 1.00 24.31 17 GLN A O 15
ATOM 26112 N N . GLY A 1 18 ? 24.236 -116.784 27.851 1.00 1.13 18 GLY A N 15
ATOM 26113 C CA . GLY A 1 18 ? 23.856 -115.957 26.725 1.00 52.34 18 GLY A CA 15
ATOM 26114 C C . GLY A 1 18 ? 23.935 -116.727 25.418 1.00 34.32 18 GLY A C 15
ATOM 26115 O O . GLY A 1 18 ? 24.990 -117.282 25.095 1.00 71.43 18 GLY A O 15
ATOM 26119 N N . PRO A 1 19 ? 22.838 -116.773 24.638 1.00 11.21 19 PRO A N 15
ATOM 26120 C CA . PRO A 1 19 ? 22.765 -117.577 23.409 1.00 44.43 19 PRO A CA 15
ATOM 26121 C C . PRO A 1 19 ? 23.510 -116.941 22.232 1.00 61.53 19 PRO A C 15
ATOM 26122 O O . PRO A 1 19 ? 23.410 -117.418 21.099 1.00 33.10 19 PRO A O 15
ATOM 26133 N N . GLY A 1 20 ? 24.249 -115.868 22.508 1.00 53.25 20 GLY A N 15
ATOM 26134 C CA . GLY A 1 20 ? 25.012 -115.193 21.471 1.00 63.03 20 GLY A CA 15
ATOM 26135 C C . GLY A 1 20 ? 26.258 -115.967 21.076 1.00 10.53 20 GLY A C 15
ATOM 26136 O O . GLY A 1 20 ? 26.168 -116.978 20.378 1.00 74.25 20 GLY A O 15
ATOM 26140 N N . SER A 1 21 ? 27.417 -115.494 21.541 1.00 73.15 21 SER A N 15
ATOM 26141 C CA . SER A 1 21 ? 28.723 -116.093 21.228 1.00 14.22 21 SER A CA 15
ATOM 26142 C C . SER A 1 21 ? 28.872 -116.395 19.729 1.00 10.43 21 SER A C 15
ATOM 26143 O O . SER A 1 21 ? 29.539 -117.359 19.333 1.00 10.21 21 SER A O 15
ATOM 26151 N N . MET A 1 22 ? 28.266 -115.542 18.907 1.00 63.14 22 MET A N 15
ATOM 26152 C CA . MET A 1 22 ? 28.326 -115.666 17.454 1.00 73.31 22 MET A CA 15
ATOM 26153 C C . MET A 1 22 ? 28.574 -114.295 16.830 1.00 20.42 22 MET A C 15
ATOM 26154 O O . MET A 1 22 ? 27.960 -113.304 17.231 1.00 43.13 22 MET A O 15
ATOM 26168 N N . GLN A 1 23 ? 29.480 -114.247 15.860 1.00 42.32 23 GLN A N 15
ATOM 26169 C CA . GLN A 1 23 ? 29.815 -113.009 15.157 1.00 71.32 23 GLN A CA 15
ATOM 26170 C C . GLN A 1 23 ? 29.292 -113.052 13.722 1.00 74.11 23 GLN A C 15
ATOM 26171 O O . GLN A 1 23 ? 28.696 -114.046 13.302 1.00 61.22 23 GLN A O 15
ATOM 26185 N N . GLY A 1 24 ? 29.517 -111.972 12.979 1.00 4.42 24 GLY A N 15
ATOM 26186 C CA . GLY A 1 24 ? 29.062 -111.904 11.601 1.00 12.50 24 GLY A CA 15
ATOM 26187 C C . GLY A 1 24 ? 29.550 -110.653 10.899 1.00 71.41 24 GLY A C 15
ATOM 26188 O O . GLY A 1 24 ? 28.866 -109.627 10.896 1.00 61.51 24 GLY A O 15
ATOM 26192 N N . SER A 1 25 ? 30.747 -110.730 10.327 1.00 41.01 25 SER A N 15
ATOM 26193 C CA . SER A 1 25 ? 31.309 -109.629 9.553 1.00 14.24 25 SER A CA 15
ATOM 26194 C C . SER A 1 25 ? 30.606 -109.522 8.197 1.00 14.43 25 SER A C 15
ATOM 26195 O O . SER A 1 25 ? 30.104 -110.520 7.668 1.00 11.33 25 SER A O 15
ATOM 26203 N N . MET A 1 26 ? 30.563 -108.312 7.642 1.00 62.34 26 MET A N 15
ATOM 26204 C CA . MET A 1 26 ? 29.857 -108.066 6.387 1.00 2.51 26 MET A CA 15
ATOM 26205 C C . MET A 1 26 ? 30.748 -107.319 5.390 1.00 11.11 26 MET A C 15
ATOM 26206 O O . MET A 1 26 ? 31.460 -106.384 5.767 1.00 5.31 26 MET A O 15
ATOM 26220 N N . PRO A 1 27 ? 30.738 -107.737 4.105 1.00 74.34 27 PRO A N 15
ATOM 26221 C CA . PRO A 1 27 ? 31.445 -107.030 3.030 1.00 71.44 27 PRO A CA 15
ATOM 26222 C C . PRO A 1 27 ? 30.759 -105.703 2.683 1.00 34.14 27 PRO A C 15
ATOM 26223 O O . PRO A 1 27 ? 29.791 -105.306 3.337 1.00 11.14 27 PRO A O 15
ATOM 26234 N N . SER A 1 28 ? 31.259 -105.022 1.658 1.00 3.22 28 SER A N 15
ATOM 26235 C CA . SER A 1 28 ? 30.692 -103.747 1.237 1.00 34.34 28 SER A CA 15
ATOM 26236 C C . SER A 1 28 ? 30.845 -103.548 -0.273 1.00 61.20 28 SER A C 15
ATOM 26237 O O . SER A 1 28 ? 31.679 -104.195 -0.914 1.00 25.04 28 SER A O 15
ATOM 26245 N N . SER A 1 29 ? 30.018 -102.666 -0.828 1.00 60.23 29 SER A N 15
ATOM 26246 C CA . SER A 1 29 ? 30.042 -102.350 -2.250 1.00 32.34 29 SER A CA 15
ATOM 26247 C C . SER A 1 29 ? 29.232 -101.079 -2.511 1.00 73.11 29 SER A C 15
ATOM 26248 O O . SER A 1 29 ? 28.001 -101.092 -2.437 1.00 31.03 29 SER A O 15
ATOM 26256 N N . SER A 1 30 ? 29.927 -99.981 -2.788 1.00 64.34 30 SER A N 15
ATOM 26257 C CA . SER A 1 30 ? 29.279 -98.696 -3.025 1.00 21.24 30 SER A CA 15
ATOM 26258 C C . SER A 1 30 ? 28.794 -98.582 -4.474 1.00 2.22 30 SER A C 15
ATOM 26259 O O . SER A 1 30 ? 29.493 -98.998 -5.406 1.00 33.13 30 SER A O 15
ATOM 26267 N N . GLU A 1 31 ? 27.592 -98.030 -4.652 1.00 40.24 31 GLU A N 15
ATOM 26268 C CA . GLU A 1 31 ? 27.029 -97.814 -5.984 1.00 62.35 31 GLU A CA 15
ATOM 26269 C C . GLU A 1 31 ? 27.845 -96.769 -6.746 1.00 41.11 31 GLU A C 15
ATOM 26270 O O . GLU A 1 31 ? 28.353 -95.810 -6.153 1.00 60.14 31 GLU A O 15
ATOM 26282 N N . ASP A 1 32 ? 27.963 -96.961 -8.053 1.00 41.14 32 ASP A N 15
ATOM 26283 C CA . ASP A 1 32 ? 28.839 -96.139 -8.891 1.00 53.41 32 ASP A CA 15
ATOM 26284 C C . ASP A 1 32 ? 28.188 -94.809 -9.256 1.00 74.21 32 ASP A C 15
ATOM 26285 O O . ASP A 1 32 ? 28.876 -93.799 -9.429 1.00 0.32 32 ASP A O 15
ATOM 26294 N N . VAL A 1 33 ? 26.865 -94.810 -9.383 1.00 64.33 33 VAL A N 15
ATOM 26295 C CA . VAL A 1 33 ? 26.120 -93.608 -9.758 1.00 3.41 33 VAL A CA 15
ATOM 26296 C C . VAL A 1 33 ? 24.879 -93.457 -8.879 1.00 52.31 33 VAL A C 15
ATOM 26297 O O . VAL A 1 33 ? 24.182 -94.436 -8.602 1.00 55.05 33 VAL A O 15
ATOM 26310 N N . THR A 1 34 ? 24.619 -92.232 -8.440 1.00 32.15 34 THR A N 15
ATOM 26311 C CA . THR A 1 34 ? 23.435 -91.925 -7.651 1.00 71.11 34 THR A CA 15
ATOM 26312 C C . THR A 1 34 ? 22.307 -91.470 -8.575 1.00 2.24 34 THR A C 15
ATOM 26313 O O . THR A 1 34 ? 22.552 -90.777 -9.563 1.00 60.35 34 THR A O 15
ATOM 26324 N N . THR A 1 35 ? 21.084 -91.874 -8.278 1.00 71.32 35 THR A N 15
ATOM 26325 C CA . THR A 1 35 ? 19.935 -91.477 -9.080 1.00 44.34 35 THR A CA 15
ATOM 26326 C C . THR A 1 35 ? 18.713 -91.255 -8.200 1.00 64.43 35 THR A C 15
ATOM 26327 O O . THR A 1 35 ? 18.463 -92.018 -7.265 1.00 74.11 35 THR A O 15
ATOM 26338 N N . LEU A 1 36 ? 17.982 -90.186 -8.490 1.00 13.40 36 LEU A N 15
ATOM 26339 C CA . LEU A 1 36 ? 16.752 -89.857 -7.786 1.00 32.23 36 LEU A CA 15
ATOM 26340 C C . LEU A 1 36 ? 15.756 -89.249 -8.767 1.00 30.20 36 LEU A C 15
ATOM 26341 O O . LEU A 1 36 ? 16.135 -88.480 -9.652 1.00 35.32 36 LEU A O 15
ATOM 26357 N N . CYS A 1 37 ? 14.488 -89.601 -8.618 1.00 71.23 37 CYS A N 15
ATOM 26358 C CA . CYS A 1 37 ? 13.433 -89.043 -9.457 1.00 40.31 37 CYS A CA 15
ATOM 26359 C C . CYS A 1 37 ? 12.858 -87.797 -8.788 1.00 32.44 37 CYS A C 15
ATOM 26360 O O . CYS A 1 37 ? 12.634 -87.784 -7.577 1.00 34.41 37 CYS A O 15
ATOM 26368 N N . TYR A 1 38 ? 12.637 -86.749 -9.575 1.00 44.52 38 TYR A N 15
ATOM 26369 C CA . TYR A 1 38 ? 12.201 -85.455 -9.056 1.00 13.14 38 TYR A CA 15
ATOM 26370 C C . TYR A 1 38 ? 10.773 -85.154 -9.488 1.00 33.50 38 TYR A C 15
ATOM 26371 O O . TYR A 1 38 ? 10.374 -85.461 -10.614 1.00 34.40 38 TYR A O 15
ATOM 26389 N N . ARG A 1 39 ? 10.014 -84.556 -8.584 1.00 41.31 39 ARG A N 15
ATOM 26390 C CA . ARG A 1 39 ? 8.670 -84.085 -8.874 1.00 13.40 39 ARG A CA 15
ATOM 26391 C C . ARG A 1 39 ? 8.354 -82.879 -7.996 1.00 14.02 39 ARG A C 15
ATOM 26392 O O . ARG A 1 39 ? 8.197 -83.017 -6.788 1.00 25.40 39 ARG A O 15
ATOM 26413 N N . VAL A 1 40 ? 8.259 -81.703 -8.596 1.00 72.34 40 VAL A N 15
ATOM 26414 C CA . VAL A 1 40 ? 7.930 -80.491 -7.858 1.00 72.44 40 VAL A CA 15
ATOM 26415 C C . VAL A 1 40 ? 6.516 -80.053 -8.185 1.00 70.43 40 VAL A C 15
ATOM 26416 O O . VAL A 1 40 ? 6.039 -80.242 -9.308 1.00 61.43 40 VAL A O 15
ATOM 26429 N N . THR A 1 41 ? 5.864 -79.465 -7.204 1.00 2.24 41 THR A N 15
ATOM 26430 C CA . THR A 1 41 ? 4.523 -78.932 -7.376 1.00 62.42 41 THR A CA 15
ATOM 26431 C C . THR A 1 41 ? 4.561 -77.423 -7.160 1.00 74.20 41 THR A C 15
ATOM 26432 O O . THR A 1 41 ? 4.915 -76.955 -6.073 1.00 2.33 41 THR A O 15
ATOM 26443 N N . GLY A 1 42 ? 4.232 -76.662 -8.198 1.00 41.40 42 GLY A N 15
ATOM 26444 C CA . GLY A 1 42 ? 4.355 -75.221 -8.122 1.00 24.42 42 GLY A CA 15
ATOM 26445 C C . GLY A 1 42 ? 3.461 -74.489 -9.101 1.00 40.24 42 GLY A C 15
ATOM 26446 O O . GLY A 1 42 ? 2.726 -75.106 -9.877 1.00 32.35 42 GLY A O 15
ATOM 26450 N N . LYS A 1 43 ? 3.522 -73.169 -9.033 1.00 4.30 43 LYS A N 15
ATOM 26451 C CA . LYS A 1 43 ? 2.745 -72.279 -9.884 1.00 54.14 43 LYS A CA 15
ATOM 26452 C C . LYS A 1 43 ? 3.608 -71.769 -11.034 1.00 34.03 43 LYS A C 15
ATOM 26453 O O . LYS A 1 43 ? 4.256 -70.726 -10.917 1.00 15.12 43 LYS A O 15
ATOM 26472 N N . VAL A 1 44 ? 3.633 -72.515 -12.130 1.00 15.21 44 VAL A N 15
ATOM 26473 C CA . VAL A 1 44 ? 4.446 -72.146 -13.281 1.00 11.51 44 VAL A CA 15
ATOM 26474 C C . VAL A 1 44 ? 3.729 -71.102 -14.144 1.00 43.13 44 VAL A C 15
ATOM 26475 O O . VAL A 1 44 ? 2.877 -71.422 -14.977 1.00 73.31 44 VAL A O 15
ATOM 26488 N N . GLN A 1 45 ? 4.048 -69.838 -13.900 1.00 50.12 45 GLN A N 15
ATOM 26489 C CA . GLN A 1 45 ? 3.516 -68.747 -14.706 1.00 32.13 45 GLN A CA 15
ATOM 26490 C C . GLN A 1 45 ? 4.340 -68.622 -15.983 1.00 53.04 45 GLN A C 15
ATOM 26491 O O . GLN A 1 45 ? 5.278 -67.823 -16.063 1.00 31.24 45 GLN A O 15
ATOM 26505 N N . GLY A 1 46 ? 4.010 -69.458 -16.957 1.00 33.40 46 GLY A N 15
ATOM 26506 C CA . GLY A 1 46 ? 4.760 -69.517 -18.198 1.00 5.31 46 GLY A CA 15
ATOM 26507 C C . GLY A 1 46 ? 5.395 -70.881 -18.386 1.00 42.35 46 GLY A C 15
ATOM 26508 O O . GLY A 1 46 ? 4.689 -71.872 -18.592 1.00 52.52 46 GLY A O 15
ATOM 26512 N N . VAL A 1 47 ? 6.722 -70.944 -18.291 1.00 50.43 47 VAL A N 15
ATOM 26513 C CA . VAL A 1 47 ? 7.454 -72.204 -18.403 1.00 62.01 47 VAL A CA 15
ATOM 26514 C C . VAL A 1 47 ? 8.578 -72.271 -17.370 1.00 63.33 47 VAL A C 15
ATOM 26515 O O . VAL A 1 47 ? 9.098 -71.240 -16.934 1.00 24.14 47 VAL A O 15
ATOM 26528 N N . PHE A 1 48 ? 8.926 -73.490 -16.969 1.00 44.21 48 PHE A N 15
ATOM 26529 C CA . PHE A 1 48 ? 10.057 -73.724 -16.079 1.00 43.23 48 PHE A CA 15
ATOM 26530 C C . PHE A 1 48 ? 11.346 -73.421 -16.852 1.00 63.04 48 PHE A C 15
ATOM 26531 O O . PHE A 1 48 ? 11.648 -74.081 -17.850 1.00 45.54 48 PHE A O 15
ATOM 26548 N N . PHE A 1 49 ? 12.072 -72.400 -16.404 1.00 15.34 49 PHE A N 15
ATOM 26549 C CA . PHE A 1 49 ? 13.197 -71.835 -17.159 1.00 4.40 49 PHE A CA 15
ATOM 26550 C C . PHE A 1 49 ? 14.245 -72.882 -17.555 1.00 62.32 49 PHE A C 15
ATOM 26551 O O . PHE A 1 49 ? 15.140 -73.231 -16.769 1.00 1.00 49 PHE A O 15
ATOM 26568 N N . ARG A 1 50 ? 14.125 -73.363 -18.794 1.00 20.24 50 ARG A N 15
ATOM 26569 C CA . ARG A 1 50 ? 15.094 -74.285 -19.385 1.00 11.11 50 ARG A CA 15
ATOM 26570 C C . ARG A 1 50 ? 16.501 -73.703 -19.342 1.00 62.02 50 ARG A C 15
ATOM 26571 O O . ARG A 1 50 ? 17.480 -74.439 -19.289 1.00 13.04 50 ARG A O 15
ATOM 26592 N N . LYS A 1 51 ? 16.591 -72.378 -19.384 1.00 31.42 51 LYS A N 15
ATOM 26593 C CA . LYS A 1 51 ? 17.876 -71.688 -19.361 1.00 51.24 51 LYS A CA 15
ATOM 26594 C C . LYS A 1 51 ? 18.650 -72.025 -18.088 1.00 43.40 51 LYS A C 15
ATOM 26595 O O . LYS A 1 51 ? 19.813 -72.430 -18.139 1.00 4.25 51 LYS A O 15
ATOM 26614 N N . TYR A 1 52 ? 17.981 -71.882 -16.948 1.00 33.33 52 TYR A N 15
ATOM 26615 C CA . TYR A 1 52 ? 18.614 -72.125 -15.655 1.00 52.21 52 TYR A CA 15
ATOM 26616 C C . TYR A 1 52 ? 18.706 -73.620 -15.378 1.00 31.13 52 TYR A C 15
ATOM 26617 O O . TYR A 1 52 ? 19.654 -74.076 -14.735 1.00 33.12 52 TYR A O 15
ATOM 26635 N N . THR A 1 53 ? 17.732 -74.382 -15.875 1.00 44.10 53 THR A N 15
ATOM 26636 C CA . THR A 1 53 ? 17.774 -75.836 -15.768 1.00 3.41 53 THR A CA 15
ATOM 26637 C C . THR A 1 53 ? 19.005 -76.381 -16.503 1.00 73.23 53 THR A C 15
ATOM 26638 O O . THR A 1 53 ? 19.768 -77.185 -15.959 1.00 72.33 53 THR A O 15
ATOM 26649 N N . LYS A 1 54 ? 19.196 -75.901 -17.731 1.00 52.34 54 LYS A N 15
ATOM 26650 C CA . LYS A 1 54 ? 20.336 -76.293 -18.549 1.00 30.44 54 LYS A CA 15
ATOM 26651 C C . LYS A 1 54 ? 21.631 -75.862 -17.881 1.00 3.54 54 LYS A C 15
ATOM 26652 O O . LYS A 1 54 ? 22.552 -76.654 -17.745 1.00 44.10 54 LYS A O 15
ATOM 26671 N N . LYS A 1 55 ? 21.681 -74.602 -17.446 1.00 61.15 55 LYS A N 15
ATOM 26672 C CA . LYS A 1 55 ? 22.861 -74.069 -16.766 1.00 23.30 55 LYS A CA 15
ATOM 26673 C C . LYS A 1 55 ? 23.261 -74.974 -15.600 1.00 15.04 55 LYS A C 15
ATOM 26674 O O . LYS A 1 55 ? 24.409 -75.423 -15.516 1.00 2.24 55 LYS A O 15
ATOM 26693 N N . GLU A 1 56 ? 22.299 -75.276 -14.742 1.00 61.35 56 GLU A N 15
ATOM 26694 C CA . GLU A 1 56 ? 22.555 -76.041 -13.534 1.00 4.44 56 GLU A CA 15
ATOM 26695 C C . GLU A 1 56 ? 23.050 -77.445 -13.872 1.00 34.44 56 GLU A C 15
ATOM 26696 O O . GLU A 1 56 ? 24.158 -77.839 -13.493 1.00 61.15 56 GLU A O 15
ATOM 26708 N N . ALA A 1 57 ? 22.234 -78.180 -14.616 1.00 2.01 57 ALA A N 15
ATOM 26709 C CA . ALA A 1 57 ? 22.522 -79.569 -14.935 1.00 74.43 57 ALA A CA 15
ATOM 26710 C C . ALA A 1 57 ? 23.794 -79.699 -15.775 1.00 71.13 57 ALA A C 15
ATOM 26711 O O . ALA A 1 57 ? 24.644 -80.541 -15.500 1.00 12.10 57 ALA A O 15
ATOM 26718 N N . ASP A 1 58 ? 23.926 -78.843 -16.780 1.00 44.45 58 ASP A N 15
ATOM 26719 C CA . ASP A 1 58 ? 25.077 -78.891 -17.687 1.00 61.14 58 ASP A CA 15
ATOM 26720 C C . ASP A 1 58 ? 26.371 -78.530 -16.956 1.00 50.21 58 ASP A C 15
ATOM 26721 O O . ASP A 1 58 ? 27.427 -79.122 -17.212 1.00 33.21 58 ASP A O 15
ATOM 26730 N N . ALA A 1 59 ? 26.293 -77.569 -16.035 1.00 41.11 59 ALA A N 15
ATOM 26731 C CA . ALA A 1 59 ? 27.463 -77.150 -15.267 1.00 31.13 59 ALA A CA 15
ATOM 26732 C C . ALA A 1 59 ? 27.905 -78.236 -14.281 1.00 41.12 59 ALA A C 15
ATOM 26733 O O . ALA A 1 59 ? 29.093 -78.554 -14.185 1.00 73.43 59 ALA A O 15
ATOM 26740 N N . LEU A 1 60 ? 26.943 -78.805 -13.556 1.00 54.24 60 LEU A N 15
ATOM 26741 C CA . LEU A 1 60 ? 27.238 -79.776 -12.495 1.00 74.52 60 LEU A CA 15
ATOM 26742 C C . LEU A 1 60 ? 27.225 -81.222 -13.012 1.00 2.20 60 LEU A C 15
ATOM 26743 O O . LEU A 1 60 ? 27.533 -82.151 -12.265 1.00 5.04 60 LEU A O 15
ATOM 26759 N N . SER A 1 61 ? 26.864 -81.399 -14.281 1.00 74.52 61 SER A N 15
ATOM 26760 C CA . SER A 1 61 ? 26.871 -82.712 -14.930 1.00 3.53 61 SER A CA 15
ATOM 26761 C C . SER A 1 61 ? 25.799 -83.647 -14.360 1.00 64.03 61 SER A C 15
ATOM 26762 O O . SER A 1 61 ? 26.078 -84.801 -14.023 1.00 34.12 61 SER A O 15
ATOM 26770 N N . LEU A 1 62 ? 24.567 -83.148 -14.260 1.00 73.12 62 LEU A N 15
ATOM 26771 C CA . LEU A 1 62 ? 23.423 -84.010 -13.966 1.00 32.44 62 LEU A CA 15
ATOM 26772 C C . LEU A 1 62 ? 22.720 -84.354 -15.273 1.00 13.42 62 LEU A C 15
ATOM 26773 O O . LEU A 1 62 ? 22.476 -83.474 -16.100 1.00 54.02 62 LEU A O 15
ATOM 26789 N N . VAL A 1 63 ? 22.396 -85.627 -15.457 1.00 63.31 63 VAL A N 15
ATOM 26790 C CA . VAL A 1 63 ? 21.661 -86.067 -16.639 1.00 53.30 63 VAL A CA 15
ATOM 26791 C C . VAL A 1 63 ? 20.383 -86.784 -16.217 1.00 24.01 63 VAL A C 15
ATOM 26792 O O . VAL A 1 63 ? 20.169 -87.022 -15.029 1.00 52.40 63 VAL A O 15
ATOM 26805 N N . GLY A 1 64 ? 19.531 -87.097 -17.185 1.00 15.23 64 GLY A N 15
ATOM 26806 C CA . GLY A 1 64 ? 18.251 -87.721 -16.893 1.00 55.25 64 GLY A CA 15
ATOM 26807 C C . GLY A 1 64 ? 17.172 -87.219 -17.829 1.00 30.41 64 GLY A C 15
ATOM 26808 O O . GLY A 1 64 ? 17.294 -87.368 -19.050 1.00 63.55 64 GLY A O 15
ATOM 26812 N N . TYR A 1 65 ? 16.114 -86.627 -17.274 1.00 73.32 65 TYR A N 15
ATOM 26813 C CA . TYR A 1 65 ? 15.051 -86.048 -18.098 1.00 13.32 65 TYR A CA 15
ATOM 26814 C C . TYR A 1 65 ? 14.118 -85.166 -17.268 1.00 31.43 65 TYR A C 15
ATOM 26815 O O . TYR A 1 65 ? 13.954 -85.390 -16.071 1.00 30.44 65 TYR A O 15
ATOM 26833 N N . VAL A 1 66 ? 13.531 -84.152 -17.908 1.00 23.54 66 VAL A N 15
ATOM 26834 C CA . VAL A 1 66 ? 12.575 -83.249 -17.246 1.00 72.34 66 VAL A CA 15
ATOM 26835 C C . VAL A 1 66 ? 11.398 -82.928 -18.168 1.00 10.41 66 VAL A C 15
ATOM 26836 O O . VAL A 1 66 ? 11.574 -82.833 -19.383 1.00 63.31 66 VAL A O 15
ATOM 26849 N N . THR A 1 67 ? 10.211 -82.761 -17.570 1.00 33.35 67 THR A N 15
ATOM 26850 C CA . THR A 1 67 ? 8.988 -82.393 -18.281 1.00 62.00 67 THR A CA 15
ATOM 26851 C C . THR A 1 67 ? 8.027 -81.702 -17.306 1.00 43.22 67 THR A C 15
ATOM 26852 O O . THR A 1 67 ? 8.181 -81.831 -16.090 1.00 43.20 67 THR A O 15
ATOM 26863 N N . ASN A 1 68 ? 7.039 -80.974 -17.828 1.00 24.14 68 ASN A N 15
ATOM 26864 C CA . ASN A 1 68 ? 6.136 -80.191 -16.978 1.00 73.40 68 ASN A CA 15
ATOM 26865 C C . ASN A 1 68 ? 4.686 -80.609 -17.207 1.00 73.12 68 ASN A C 15
ATOM 26866 O O . ASN A 1 68 ? 4.143 -80.431 -18.296 1.00 10.52 68 ASN A O 15
ATOM 26877 N N . ASN A 1 69 ? 4.063 -81.159 -16.175 1.00 74.00 69 ASN A N 15
ATOM 26878 C CA . ASN A 1 69 ? 2.655 -81.543 -16.239 1.00 52.24 69 ASN A CA 15
ATOM 26879 C C . ASN A 1 69 ? 1.783 -80.301 -16.423 1.00 5.25 69 ASN A C 15
ATOM 26880 O O . ASN A 1 69 ? 2.135 -79.214 -15.952 1.00 52.52 69 ASN A O 15
ATOM 26891 N N . GLU A 1 70 ? 0.651 -80.474 -17.102 1.00 63.52 70 GLU A N 15
ATOM 26892 C CA . GLU A 1 70 ? -0.234 -79.363 -17.472 1.00 54.22 70 GLU A CA 15
ATOM 26893 C C . GLU A 1 70 ? -0.575 -78.469 -16.276 1.00 23.41 70 GLU A C 15
ATOM 26894 O O . GLU A 1 70 ? -0.623 -77.242 -16.401 1.00 22.31 70 GLU A O 15
ATOM 26906 N N . ASP A 1 71 ? -0.784 -79.091 -15.118 1.00 53.44 71 ASP A N 15
ATOM 26907 C CA . ASP A 1 71 ? -1.265 -78.393 -13.922 1.00 52.32 71 ASP A CA 15
ATOM 26908 C C . ASP A 1 71 ? -0.193 -77.479 -13.337 1.00 60.33 71 ASP A C 15
ATOM 26909 O O . ASP A 1 71 ? -0.500 -76.562 -12.572 1.00 61.33 71 ASP A O 15
ATOM 26918 N N . GLY A 1 72 ? 1.063 -77.731 -13.688 1.00 2.22 72 GLY A N 15
ATOM 26919 C CA . GLY A 1 72 ? 2.152 -76.914 -13.187 1.00 24.21 72 GLY A CA 15
ATOM 26920 C C . GLY A 1 72 ? 3.267 -77.733 -12.573 1.00 64.40 72 GLY A C 15
ATOM 26921 O O . GLY A 1 72 ? 4.420 -77.306 -12.570 1.00 24.14 72 GLY A O 15
ATOM 26925 N N . SER A 1 73 ? 2.929 -78.909 -12.055 1.00 74.30 73 SER A N 15
ATOM 26926 C CA . SER A 1 73 ? 3.921 -79.782 -11.436 1.00 53.52 73 SER A CA 15
ATOM 26927 C C . SER A 1 73 ? 4.961 -80.241 -12.465 1.00 5.24 73 SER A C 15
ATOM 26928 O O . SER A 1 73 ? 4.609 -80.693 -13.558 1.00 20.32 73 SER A O 15
ATOM 26936 N N . VAL A 1 74 ? 6.237 -80.123 -12.111 1.00 2.14 74 VAL A N 15
ATOM 26937 C CA . VAL A 1 74 ? 7.330 -80.536 -12.992 1.00 23.14 74 VAL A CA 15
ATOM 26938 C C . VAL A 1 74 ? 7.891 -81.869 -12.507 1.00 45.15 74 VAL A C 15
ATOM 26939 O O . VAL A 1 74 ? 8.132 -82.044 -11.314 1.00 50.12 74 VAL A O 15
ATOM 26952 N N . SER A 1 75 ? 8.080 -82.810 -13.422 1.00 24.41 75 SER A N 15
ATOM 26953 C CA . SER A 1 75 ? 8.558 -84.141 -13.069 1.00 33.53 75 SER A CA 15
ATOM 26954 C C . SER A 1 75 ? 9.725 -84.552 -13.964 1.00 25.55 75 SER A C 15
ATOM 26955 O O . SER A 1 75 ? 9.849 -84.083 -15.098 1.00 44.43 75 SER A O 15
ATOM 26963 N N . GLY A 1 76 ? 10.584 -85.416 -13.438 1.00 32.44 76 GLY A N 15
ATOM 26964 C CA . GLY A 1 76 ? 11.730 -85.887 -14.187 1.00 51.54 76 GLY A CA 15
ATOM 26965 C C . GLY A 1 76 ? 12.622 -86.776 -13.350 1.00 43.42 76 GLY A C 15
ATOM 26966 O O . GLY A 1 76 ? 12.229 -87.211 -12.267 1.00 53.55 76 GLY A O 15
ATOM 26970 N N . VAL A 1 77 ? 13.823 -87.054 -13.846 1.00 42.05 77 VAL A N 15
ATOM 26971 C CA . VAL A 1 77 ? 14.783 -87.901 -13.140 1.00 43.44 77 VAL A CA 15
ATOM 26972 C C . VAL A 1 77 ? 16.192 -87.333 -13.288 1.00 74.14 77 VAL A C 15
ATOM 26973 O O . VAL A 1 77 ? 16.570 -86.874 -14.372 1.00 42.33 77 VAL A O 15
ATOM 26986 N N . VAL A 1 78 ? 16.948 -87.353 -12.188 1.00 11.12 78 VAL A N 15
ATOM 26987 C CA . VAL A 1 78 ? 18.349 -86.933 -12.174 1.00 13.11 78 VAL A CA 15
ATOM 26988 C C . VAL A 1 78 ? 19.242 -88.117 -11.816 1.00 3.40 78 VAL A C 15
ATOM 26989 O O . VAL A 1 78 ? 18.923 -88.900 -10.918 1.00 63.53 78 VAL A O 15
ATOM 27002 N N . GLN A 1 79 ? 20.357 -88.237 -12.520 1.00 61.04 79 GLN A N 15
ATOM 27003 C CA . GLN A 1 79 ? 21.321 -89.306 -12.288 1.00 72.34 79 GLN A CA 15
ATOM 27004 C C . GLN A 1 79 ? 22.745 -88.772 -12.463 1.00 51.25 79 GLN A C 15
ATOM 27005 O O . GLN A 1 79 ? 23.063 -88.142 -13.476 1.00 1.41 79 GLN A O 15
ATOM 27019 N N . GLY A 1 80 ? 23.581 -89.000 -11.454 1.00 73.20 80 GLY A N 15
ATOM 27020 C CA . GLY A 1 80 ? 24.960 -88.537 -11.472 1.00 70.11 80 GLY A CA 15
ATOM 27021 C C . GLY A 1 80 ? 25.613 -88.688 -10.106 1.00 45.11 80 GLY A C 15
ATOM 27022 O O . GLY A 1 80 ? 25.330 -89.654 -9.393 1.00 30.00 80 GLY A O 15
ATOM 27026 N N . PRO A 1 81 ? 26.485 -87.747 -9.700 1.00 21.24 81 PRO A N 15
ATOM 27027 C CA . PRO A 1 81 ? 27.120 -87.776 -8.384 1.00 24.25 81 PRO A CA 15
ATOM 27028 C C . PRO A 1 81 ? 26.174 -87.262 -7.300 1.00 43.11 81 PRO A C 15
ATOM 27029 O O . PRO A 1 81 ? 25.604 -86.180 -7.436 1.00 61.12 81 PRO A O 15
ATOM 27040 N N . LYS A 1 82 ? 26.035 -88.030 -6.222 1.00 34.24 82 LYS A N 15
ATOM 27041 C CA . LYS A 1 82 ? 25.114 -87.704 -5.126 1.00 65.22 82 LYS A CA 15
ATOM 27042 C C . LYS A 1 82 ? 25.208 -86.241 -4.678 1.00 10.03 82 LYS A C 15
ATOM 27043 O O . LYS A 1 82 ? 24.200 -85.640 -4.302 1.00 13.55 82 LYS A O 15
ATOM 27062 N N . GLU A 1 83 ? 26.409 -85.672 -4.712 1.00 45.34 83 GLU A N 15
ATOM 27063 C CA . GLU A 1 83 ? 26.611 -84.291 -4.271 1.00 53.14 83 GLU A CA 15
ATOM 27064 C C . GLU A 1 83 ? 25.986 -83.294 -5.252 1.00 41.52 83 GLU A C 15
ATOM 27065 O O . GLU A 1 83 ? 25.327 -82.334 -4.845 1.00 1.31 83 GLU A O 15
ATOM 27077 N N . GLN A 1 84 ? 26.194 -83.524 -6.544 1.00 71.32 84 GLN A N 15
ATOM 27078 C CA . GLN A 1 84 ? 25.607 -82.674 -7.580 1.00 73.41 84 GLN A CA 15
ATOM 27079 C C . GLN A 1 84 ? 24.092 -82.897 -7.659 1.00 4.41 84 GLN A C 15
ATOM 27080 O O . GLN A 1 84 ? 23.330 -81.968 -7.930 1.00 35.12 84 GLN A O 15
ATOM 27094 N N . VAL A 1 85 ? 23.665 -84.135 -7.417 1.00 33.13 85 VAL A N 15
ATOM 27095 C CA . VAL A 1 85 ? 22.241 -84.461 -7.317 1.00 22.34 85 VAL A CA 15
ATOM 27096 C C . VAL A 1 85 ? 21.615 -83.640 -6.187 1.00 73.43 85 VAL A C 15
ATOM 27097 O O . VAL A 1 85 ? 20.551 -83.037 -6.349 1.00 53.31 85 VAL A O 15
ATOM 27110 N N . ASP A 1 86 ? 22.309 -83.607 -5.048 1.00 15.30 86 ASP A N 15
ATOM 27111 C CA . ASP A 1 86 ? 21.912 -82.768 -3.915 1.00 63.23 86 ASP A CA 15
ATOM 27112 C C . ASP A 1 86 ? 21.777 -81.316 -4.364 1.00 64.31 86 ASP A C 15
ATOM 27113 O O . ASP A 1 86 ? 20.764 -80.661 -4.107 1.00 72.04 86 ASP A O 15
ATOM 27122 N N . ALA A 1 87 ? 22.806 -80.831 -5.051 1.00 21.34 87 ALA A N 15
ATOM 27123 C CA . ALA A 1 87 ? 22.816 -79.472 -5.583 1.00 34.53 87 ALA A CA 15
ATOM 27124 C C . ALA A 1 87 ? 21.583 -79.212 -6.446 1.00 20.20 87 ALA A C 15
ATOM 27125 O O . ALA A 1 87 ? 20.994 -78.125 -6.404 1.00 62.15 87 ALA A O 15
ATOM 27132 N N . PHE A 1 88 ? 21.192 -80.220 -7.221 1.00 23.24 88 PHE A N 15
ATOM 27133 C CA . PHE A 1 88 ? 20.037 -80.105 -8.106 1.00 53.22 88 PHE A CA 15
ATOM 27134 C C . PHE A 1 88 ? 18.747 -80.064 -7.285 1.00 41.43 88 PHE A C 15
ATOM 27135 O O . PHE A 1 88 ? 17.789 -79.381 -7.652 1.00 24.23 88 PHE A O 15
ATOM 27152 N N . VAL A 1 89 ? 18.728 -80.792 -6.166 1.00 5.13 89 VAL A N 15
ATOM 27153 C CA . VAL A 1 89 ? 17.597 -80.730 -5.232 1.00 63.22 89 VAL A CA 15
ATOM 27154 C C . VAL A 1 89 ? 17.447 -79.307 -4.696 1.00 22.42 89 VAL A C 15
ATOM 27155 O O . VAL A 1 89 ? 16.339 -78.767 -4.613 1.00 63.11 89 VAL A O 15
ATOM 27168 N N . LYS A 1 90 ? 18.579 -78.701 -4.343 1.00 72.24 90 LYS A N 15
ATOM 27169 C CA . LYS A 1 90 ? 18.598 -77.320 -3.868 1.00 63.21 90 LYS A CA 15
ATOM 27170 C C . LYS A 1 90 ? 18.112 -76.374 -4.968 1.00 31.12 90 LYS A C 15
ATOM 27171 O O . LYS A 1 90 ? 17.377 -75.426 -4.697 1.00 14.12 90 LYS A O 15
ATOM 27190 N N . TYR A 1 91 ? 18.505 -76.659 -6.212 1.00 10.11 91 TYR A N 15
ATOM 27191 C CA . TYR A 1 91 ? 18.033 -75.891 -7.363 1.00 12.44 91 TYR A CA 15
ATOM 27192 C C . TYR A 1 91 ? 16.511 -75.981 -7.454 1.00 44.40 91 TYR A C 15
ATOM 27193 O O . TYR A 1 91 ? 15.825 -74.980 -7.663 1.00 2.03 91 TYR A O 15
ATOM 27211 N N . LEU A 1 92 ? 15.997 -77.192 -7.274 1.00 51.34 92 LEU A N 15
ATOM 27212 C CA . LEU A 1 92 ? 14.560 -77.440 -7.292 1.00 60.14 92 LEU A CA 15
ATOM 27213 C C . LEU A 1 92 ? 13.867 -76.681 -6.159 1.00 5.34 92 LEU A C 15
ATOM 27214 O O . LEU A 1 92 ? 12.746 -76.198 -6.315 1.00 21.55 92 LEU A O 15
ATOM 27230 N N . HIS A 1 93 ? 14.550 -76.581 -5.023 1.00 5.42 93 HIS A N 15
ATOM 27231 C CA . HIS A 1 93 ? 14.028 -75.841 -3.872 1.00 23.34 93 HIS A CA 15
ATOM 27232 C C . HIS A 1 93 ? 14.089 -74.332 -4.123 1.00 11.23 93 HIS A C 15
ATOM 27233 O O . HIS A 1 93 ? 13.367 -73.560 -3.488 1.00 14.15 93 HIS A O 15
ATOM 27248 N N . LYS A 1 94 ? 14.955 -73.917 -5.044 1.00 64.43 94 LYS A N 15
ATOM 27249 C CA . LYS A 1 94 ? 15.040 -72.513 -5.445 1.00 13.01 94 LYS A CA 15
ATOM 27250 C C . LYS A 1 94 ? 13.975 -72.201 -6.495 1.00 4.10 94 LYS A C 15
ATOM 27251 O O . LYS A 1 94 ? 13.432 -71.098 -6.533 1.00 53.20 94 LYS A O 15
ATOM 27270 N N . GLY A 1 95 ? 13.680 -73.190 -7.337 1.00 31.54 95 GLY A N 15
ATOM 27271 C CA . GLY A 1 95 ? 12.679 -73.026 -8.376 1.00 21.24 95 GLY A CA 15
ATOM 27272 C C . GLY A 1 95 ? 13.149 -72.103 -9.484 1.00 10.52 95 GLY A C 15
ATOM 27273 O O . GLY A 1 95 ? 14.270 -72.243 -9.982 1.00 3.03 95 GLY A O 15
ATOM 27277 N N . SER A 1 96 ? 12.300 -71.152 -9.861 1.00 75.45 96 SER A N 15
ATOM 27278 C CA . SER A 1 96 ? 12.614 -70.208 -10.924 1.00 64.44 96 SER A CA 15
ATOM 27279 C C . SER A 1 96 ? 11.703 -68.976 -10.818 1.00 73.22 96 SER A C 15
ATOM 27280 O O . SER A 1 96 ? 10.563 -69.094 -10.373 1.00 41.20 96 SER A O 15
ATOM 27288 N N . PRO A 1 97 ? 12.206 -67.788 -11.228 1.00 15.32 97 PRO A N 15
ATOM 27289 C CA . PRO A 1 97 ? 11.527 -66.492 -11.061 1.00 63.34 97 PRO A CA 15
ATOM 27290 C C . PRO A 1 97 ? 10.001 -66.535 -11.240 1.00 3.15 97 PRO A C 15
ATOM 27291 O O . PRO A 1 97 ? 9.257 -66.120 -10.347 1.00 13.01 97 PRO A O 15
ATOM 27302 N N . LYS A 1 98 ? 9.539 -67.029 -12.391 1.00 53.54 98 LYS A N 15
ATOM 27303 C CA . LYS A 1 98 ? 8.113 -66.974 -12.738 1.00 24.34 98 LYS A CA 15
ATOM 27304 C C . LYS A 1 98 ? 7.408 -68.303 -12.463 1.00 74.31 98 LYS A C 15
ATOM 27305 O O . LYS A 1 98 ? 6.293 -68.528 -12.934 1.00 21.32 98 LYS A O 15
ATOM 27324 N N . SER A 1 99 ? 8.049 -69.171 -11.694 1.00 22.33 99 SER A N 15
ATOM 27325 C CA . SER A 1 99 ? 7.445 -70.435 -11.298 1.00 33.13 99 SER A CA 15
ATOM 27326 C C . SER A 1 99 ? 7.461 -70.541 -9.774 1.00 51.15 99 SER A C 15
ATOM 27327 O O . SER A 1 99 ? 8.454 -70.967 -9.177 1.00 65.20 99 SER A O 15
ATOM 27335 N N . VAL A 1 100 ? 6.367 -70.110 -9.145 1.00 74.22 100 VAL A N 15
ATOM 27336 C CA . VAL A 1 100 ? 6.283 -70.085 -7.689 1.00 45.42 100 VAL A CA 15
ATOM 27337 C C . VAL A 1 100 ? 6.042 -71.484 -7.143 1.00 51.00 100 VAL A C 15
ATOM 27338 O O . VAL A 1 100 ? 4.906 -71.937 -7.013 1.00 74.34 100 VAL A O 15
ATOM 27351 N N . VAL A 1 101 ? 7.132 -72.155 -6.840 1.00 73.33 101 VAL A N 15
ATOM 27352 C CA . VAL A 1 101 ? 7.096 -73.531 -6.355 1.00 33.12 101 VAL A CA 15
ATOM 27353 C C . VAL A 1 101 ? 6.499 -73.601 -4.950 1.00 14.21 101 VAL A C 15
ATOM 27354 O O . VAL A 1 101 ? 6.713 -72.707 -4.125 1.00 71.23 101 VAL A O 15
ATOM 27367 N N . LYS A 1 102 ? 5.739 -74.660 -4.692 1.00 25.24 102 LYS A N 15
ATOM 27368 C CA . LYS A 1 102 ? 5.085 -74.855 -3.402 1.00 22.23 102 LYS A CA 15
ATOM 27369 C C . LYS A 1 102 ? 5.789 -75.954 -2.605 1.00 52.51 102 LYS A C 15
ATOM 27370 O O . LYS A 1 102 ? 6.259 -75.725 -1.489 1.00 64.20 102 LYS A O 15
ATOM 27389 N N . LYS A 1 103 ? 5.882 -77.145 -3.197 1.00 12.03 103 LYS A N 15
ATOM 27390 C CA . LYS A 1 103 ? 6.474 -78.297 -2.518 1.00 72.44 103 LYS A CA 15
ATOM 27391 C C . LYS A 1 103 ? 7.186 -79.207 -3.515 1.00 14.24 103 LYS A C 15
ATOM 27392 O O . LYS A 1 103 ? 6.611 -79.595 -4.532 1.00 53.50 103 LYS A O 15
ATOM 27411 N N . VAL A 1 104 ? 8.437 -79.532 -3.220 1.00 20.25 104 VAL A N 15
ATOM 27412 C CA . VAL A 1 104 ? 9.232 -80.429 -4.054 1.00 63.52 104 VAL A CA 15
ATOM 27413 C C . VAL A 1 104 ? 9.202 -81.840 -3.461 1.00 23.40 104 VAL A C 15
ATOM 27414 O O . VAL A 1 104 ? 9.131 -82.003 -2.242 1.00 41.12 104 VAL A O 15
ATOM 27427 N N . SER A 1 105 ? 9.265 -82.849 -4.321 1.00 70.15 105 SER A N 15
ATOM 27428 C CA . SER A 1 105 ? 9.182 -84.239 -3.902 1.00 14.10 105 SER A CA 15
ATOM 27429 C C . SER A 1 105 ? 10.205 -85.072 -4.664 1.00 74.04 105 SER A C 15
ATOM 27430 O O . SER A 1 105 ? 10.252 -85.033 -5.896 1.00 24.02 105 SER A O 15
ATOM 27438 N N . ILE A 1 106 ? 11.035 -85.806 -3.935 1.00 60.24 106 ILE A N 15
ATOM 27439 C CA . ILE A 1 106 ? 12.063 -86.644 -4.542 1.00 10.30 106 ILE A CA 15
ATOM 27440 C C . ILE A 1 106 ? 11.736 -88.121 -4.301 1.00 61.14 106 ILE A C 15
ATOM 27441 O O . ILE A 1 106 ? 11.084 -88.458 -3.310 1.00 52.41 106 ILE A O 15
ATOM 27457 N N . HIS A 1 107 ? 12.185 -88.995 -5.202 1.00 62.33 107 HIS A N 15
ATOM 27458 C CA . HIS A 1 107 ? 11.859 -90.420 -5.130 1.00 42.21 107 HIS A CA 15
ATOM 27459 C C . HIS A 1 107 ? 13.117 -91.282 -5.331 1.00 3.14 107 HIS A C 15
ATOM 27460 O O . HIS A 1 107 ? 14.028 -90.911 -6.073 1.00 44.31 107 HIS A O 15
ATOM 27475 N N . ALA A 1 108 ? 13.114 -92.445 -4.690 1.00 62.21 108 ALA A N 15
ATOM 27476 C CA . ALA A 1 108 ? 14.283 -93.328 -4.541 1.00 71.54 108 ALA A CA 15
ATOM 27477 C C . ALA A 1 108 ? 14.739 -94.030 -5.833 1.00 51.20 108 ALA A C 15
ATOM 27478 O O . ALA A 1 108 ? 15.637 -94.878 -5.781 1.00 13.21 108 ALA A O 15
ATOM 27485 N N . SER A 1 109 ? 14.140 -93.698 -6.974 1.00 22.12 109 SER A N 15
ATOM 27486 C CA . SER A 1 109 ? 14.286 -94.507 -8.190 1.00 13.31 109 SER A CA 15
ATOM 27487 C C . SER A 1 109 ? 15.751 -94.629 -8.639 1.00 70.35 109 SER A C 15
ATOM 27488 O O . SER A 1 109 ? 16.516 -93.665 -8.588 1.00 20.01 109 SER A O 15
ATOM 27496 N N . SER A 1 110 ? 16.107 -95.841 -9.071 1.00 53.15 110 SER A N 15
ATOM 27497 C CA . SER A 1 110 ? 17.474 -96.203 -9.439 1.00 44.34 110 SER A CA 15
ATOM 27498 C C . SER A 1 110 ? 17.877 -95.617 -10.797 1.00 21.33 110 SER A C 15
ATOM 27499 O O . SER A 1 110 ? 17.077 -94.946 -11.455 1.00 40.12 110 SER A O 15
ATOM 27507 N N . ARG A 1 111 ? 19.128 -95.874 -11.202 1.00 10.21 111 ARG A N 15
ATOM 27508 C CA . ARG A 1 111 ? 19.687 -95.314 -12.437 1.00 70.34 111 ARG A CA 15
ATOM 27509 C C . ARG A 1 111 ? 18.829 -95.689 -13.650 1.00 33.55 111 ARG A C 15
ATOM 27510 O O . ARG A 1 111 ? 18.306 -96.802 -13.737 1.00 43.23 111 ARG A O 15
ATOM 27531 N N . VAL A 1 112 ? 18.717 -94.750 -14.589 1.00 42.33 112 VAL A N 15
ATOM 27532 C CA . VAL A 1 112 ? 17.795 -94.859 -15.725 1.00 22.53 112 VAL A CA 15
ATOM 27533 C C . VAL A 1 112 ? 18.480 -94.448 -17.027 1.00 21.24 112 VAL A C 15
ATOM 27534 O O . VAL A 1 112 ? 19.650 -94.061 -17.024 1.00 51.15 112 VAL A O 15
ATOM 27547 N N . ASP A 1 113 ? 17.757 -94.582 -18.136 1.00 71.41 113 ASP A N 15
ATOM 27548 C CA . ASP A 1 113 ? 18.210 -94.071 -19.429 1.00 61.45 113 ASP A CA 15
ATOM 27549 C C . ASP A 1 113 ? 17.860 -92.588 -19.542 1.00 54.52 113 ASP A C 15
ATOM 27550 O O . ASP A 1 113 ? 16.688 -92.215 -19.428 1.00 71.24 113 ASP A O 15
ATOM 27559 N N . ALA A 1 114 ? 18.870 -91.751 -19.755 1.00 61.52 114 ALA A N 15
ATOM 27560 C CA . ALA A 1 114 ? 18.661 -90.311 -19.888 1.00 14.04 114 ALA A CA 15
ATOM 27561 C C . ALA A 1 114 ? 17.894 -89.986 -21.170 1.00 42.21 114 ALA A C 15
ATOM 27562 O O . ALA A 1 114 ? 18.287 -90.398 -22.264 1.00 32.43 114 ALA A O 15
ATOM 27569 N N . ASP A 1 115 ? 16.805 -89.236 -21.028 1.00 54.31 115 ASP A N 15
ATOM 27570 C CA . ASP A 1 115 ? 15.953 -88.877 -22.164 1.00 31.20 115 ASP A CA 15
ATOM 27571 C C . ASP A 1 115 ? 16.244 -87.446 -22.603 1.00 74.33 115 ASP A C 15
ATOM 27572 O O . ASP A 1 115 ? 16.494 -87.186 -23.782 1.00 33.11 115 ASP A O 15
ATOM 27581 N N . GLY A 1 116 ? 16.251 -86.532 -21.637 1.00 25.12 116 GLY A N 15
ATOM 27582 C CA . GLY A 1 116 ? 16.473 -85.127 -21.933 1.00 51.02 116 GLY A CA 15
ATOM 27583 C C . GLY A 1 116 ? 15.661 -84.205 -21.041 1.00 52.42 116 GLY A C 15
ATOM 27584 O O . GLY A 1 116 ? 14.533 -84.525 -20.650 1.00 24.24 116 GLY A O 15
ATOM 27588 N N . PHE A 1 117 ? 16.245 -83.070 -20.686 1.00 5.24 117 PHE A N 15
ATOM 27589 C CA . PHE A 1 117 ? 15.541 -82.057 -19.907 1.00 2.31 117 PHE A CA 15
ATOM 27590 C C . PHE A 1 117 ? 14.829 -81.099 -20.859 1.00 32.41 117 PHE A C 15
ATOM 27591 O O . PHE A 1 117 ? 15.486 -80.332 -21.567 1.00 0.02 117 PHE A O 15
ATOM 27608 N N . GLU A 1 118 ? 13.499 -81.122 -20.871 1.00 33.04 118 GLU A N 15
ATOM 27609 C CA . GLU A 1 118 ? 12.737 -80.218 -21.725 1.00 23.02 118 GLU A CA 15
ATOM 27610 C C . GLU A 1 118 ? 11.289 -80.127 -21.270 1.00 63.02 118 GLU A C 15
ATOM 27611 O O . GLU A 1 118 ? 10.643 -81.136 -20.998 1.00 13.12 118 GLU A O 15
ATOM 27623 N N . ILE A 1 119 ? 10.785 -78.906 -21.189 1.00 14.51 119 ILE A N 15
ATOM 27624 C CA . ILE A 1 119 ? 9.453 -78.671 -20.664 1.00 51.30 119 ILE A CA 15
ATOM 27625 C C . ILE A 1 119 ? 8.391 -79.137 -21.652 1.00 62.21 119 ILE A C 15
ATOM 27626 O O . ILE A 1 119 ? 7.915 -78.373 -22.497 1.00 44.42 119 ILE A O 15
ATOM 27642 N N . ARG A 1 120 ? 8.059 -80.417 -21.558 1.00 2.03 120 ARG A N 15
ATOM 27643 C CA . ARG A 1 120 ? 7.021 -81.012 -22.379 1.00 61.44 120 ARG A CA 15
ATOM 27644 C C . ARG A 1 120 ? 5.663 -80.785 -21.756 1.00 32.31 120 ARG A C 15
ATOM 27645 O O . ARG A 1 120 ? 5.512 -80.847 -20.535 1.00 1.25 120 ARG A O 15
ATOM 27666 N N . ARG A 1 121 ? 4.688 -80.516 -22.603 1.00 14.01 121 ARG A N 15
ATOM 27667 C CA . ARG A 1 121 ? 3.317 -80.259 -22.168 1.00 75.33 121 ARG A CA 15
ATOM 27668 C C . ARG A 1 121 ? 2.335 -80.845 -23.177 1.00 64.21 121 ARG A C 15
ATOM 27669 O O . ARG A 1 121 ? 2.129 -80.226 -24.243 1.00 51.44 121 ARG A O 15
ATOM 27691 N N . MET A 1 1 ? -9.442 -47.850 25.157 1.00 52.12 1 MET A N 16
ATOM 27692 C CA . MET A 1 1 ? -8.885 -49.078 25.774 1.00 51.22 1 MET A CA 16
ATOM 27693 C C . MET A 1 1 ? -8.994 -50.260 24.800 1.00 31.51 1 MET A C 16
ATOM 27694 O O . MET A 1 1 ? -8.968 -51.423 25.205 1.00 43.23 1 MET A O 16
ATOM 27710 N N . ALA A 1 2 ? -9.087 -49.959 23.506 1.00 23.30 2 ALA A N 16
ATOM 27711 C CA . ALA A 1 2 ? -9.267 -50.990 22.488 1.00 11.25 2 ALA A CA 16
ATOM 27712 C C . ALA A 1 2 ? -8.014 -51.856 22.340 1.00 62.11 2 ALA A C 16
ATOM 27713 O O . ALA A 1 2 ? -7.010 -51.424 21.763 1.00 12.45 2 ALA A O 16
ATOM 27720 N N . HIS A 1 3 ? -8.074 -53.068 22.885 1.00 20.45 3 HIS A N 16
ATOM 27721 C CA . HIS A 1 3 ? -7.003 -54.054 22.739 1.00 41.31 3 HIS A CA 16
ATOM 27722 C C . HIS A 1 3 ? -7.594 -55.378 22.267 1.00 14.54 3 HIS A C 16
ATOM 27723 O O . HIS A 1 3 ? -7.981 -56.216 23.084 1.00 61.24 3 HIS A O 16
ATOM 27738 N N . HIS A 1 4 ? -7.702 -55.540 20.946 1.00 51.22 4 HIS A N 16
ATOM 27739 C CA . HIS A 1 4 ? -8.238 -56.770 20.361 1.00 51.34 4 HIS A CA 16
ATOM 27740 C C . HIS A 1 4 ? -7.483 -57.982 20.913 1.00 0.14 4 HIS A C 16
ATOM 27741 O O . HIS A 1 4 ? -6.276 -58.135 20.693 1.00 74.33 4 HIS A O 16
ATOM 27756 N N . HIS A 1 5 ? -8.201 -58.826 21.645 1.00 1.20 5 HIS A N 16
ATOM 27757 C CA . HIS A 1 5 ? -7.593 -59.926 22.384 1.00 3.11 5 HIS A CA 16
ATOM 27758 C C . HIS A 1 5 ? -8.446 -61.185 22.252 1.00 72.12 5 HIS A C 16
ATOM 27759 O O . HIS A 1 5 ? -9.676 -61.113 22.242 1.00 25.44 5 HIS A O 16
ATOM 27774 N N . HIS A 1 6 ? -7.790 -62.336 22.135 1.00 74.41 6 HIS A N 16
ATOM 27775 C CA . HIS A 1 6 ? -8.484 -63.620 22.021 1.00 62.44 6 HIS A CA 16
ATOM 27776 C C . HIS A 1 6 ? -8.491 -64.352 23.360 1.00 42.35 6 HIS A C 16
ATOM 27777 O O . HIS A 1 6 ? -7.517 -64.292 24.112 1.00 32.12 6 HIS A O 16
ATOM 27792 N N . HIS A 1 7 ? -9.591 -65.042 23.644 1.00 3.41 7 HIS A N 16
ATOM 27793 C CA . HIS A 1 7 ? -9.728 -65.824 24.871 1.00 22.42 7 HIS A CA 16
ATOM 27794 C C . HIS A 1 7 ? -10.224 -67.231 24.538 1.00 74.24 7 HIS A C 16
ATOM 27795 O O . HIS A 1 7 ? -11.269 -67.385 23.906 1.00 22.25 7 HIS A O 16
ATOM 27810 N N . HIS A 1 8 ? -9.473 -68.253 24.954 1.00 1.42 8 HIS A N 16
ATOM 27811 C CA . HIS A 1 8 ? -9.831 -69.644 24.661 1.00 40.41 8 HIS A CA 16
ATOM 27812 C C . HIS A 1 8 ? -10.576 -70.295 25.825 1.00 31.21 8 HIS A C 16
ATOM 27813 O O . HIS A 1 8 ? -10.403 -69.919 26.985 1.00 1.54 8 HIS A O 16
ATOM 27828 N N . MET A 1 9 ? -11.420 -71.258 25.480 1.00 32.43 9 MET A N 16
ATOM 27829 C CA . MET A 1 9 ? -12.057 -72.156 26.438 1.00 63.23 9 MET A CA 16
ATOM 27830 C C . MET A 1 9 ? -12.090 -73.554 25.831 1.00 31.31 9 MET A C 16
ATOM 27831 O O . MET A 1 9 ? -12.479 -73.713 24.669 1.00 61.42 9 MET A O 16
ATOM 27845 N N . GLY A 1 10 ? -11.679 -74.563 26.594 1.00 41.12 10 GLY A N 16
ATOM 27846 C CA . GLY A 1 10 ? -11.630 -75.917 26.064 1.00 0.44 10 GLY A CA 16
ATOM 27847 C C . GLY A 1 10 ? -11.795 -76.979 27.133 1.00 11.55 10 GLY A C 16
ATOM 27848 O O . GLY A 1 10 ? -11.843 -76.670 28.327 1.00 74.43 10 GLY A O 16
ATOM 27852 N N . THR A 1 11 ? -11.878 -78.231 26.700 1.00 73.24 11 THR A N 16
ATOM 27853 C CA . THR A 1 11 ? -12.048 -79.358 27.603 1.00 53.21 11 THR A CA 16
ATOM 27854 C C . THR A 1 11 ? -10.720 -79.728 28.260 1.00 62.12 11 THR A C 16
ATOM 27855 O O . THR A 1 11 ? -9.724 -79.950 27.569 1.00 32.23 11 THR A O 16
ATOM 27866 N N . LEU A 1 12 ? -10.708 -79.786 29.590 1.00 73.43 12 LEU A N 16
ATOM 27867 C CA . LEU A 1 12 ? -9.499 -80.136 30.335 1.00 60.44 12 LEU A CA 16
ATOM 27868 C C . LEU A 1 12 ? -9.266 -81.646 30.294 1.00 2.34 12 LEU A C 16
ATOM 27869 O O . LEU A 1 12 ? -8.196 -82.133 30.670 1.00 43.41 12 LEU A O 16
ATOM 27885 N N . GLU A 1 13 ? -10.272 -82.378 29.826 1.00 52.03 13 GLU A N 16
ATOM 27886 C CA . GLU A 1 13 ? -10.216 -83.834 29.770 1.00 22.25 13 GLU A CA 16
ATOM 27887 C C . GLU A 1 13 ? -9.629 -84.315 28.446 1.00 62.32 13 GLU A C 16
ATOM 27888 O O . GLU A 1 13 ? -9.578 -83.564 27.468 1.00 2.42 13 GLU A O 16
ATOM 27900 N N . ALA A 1 14 ? -9.195 -85.573 28.431 1.00 75.13 14 ALA A N 16
ATOM 27901 C CA . ALA A 1 14 ? -8.661 -86.208 27.231 1.00 74.41 14 ALA A CA 16
ATOM 27902 C C . ALA A 1 14 ? -9.038 -87.687 27.220 1.00 5.34 14 ALA A C 16
ATOM 27903 O O . ALA A 1 14 ? -8.959 -88.361 28.251 1.00 31.41 14 ALA A O 16
ATOM 27910 N N . GLN A 1 15 ? -9.463 -88.182 26.063 1.00 73.23 15 GLN A N 16
ATOM 27911 C CA . GLN A 1 15 ? -9.868 -89.582 25.924 1.00 10.44 15 GLN A CA 16
ATOM 27912 C C . GLN A 1 15 ? -8.654 -90.509 25.992 1.00 33.22 15 GLN A C 16
ATOM 27913 O O . GLN A 1 15 ? -7.516 -90.072 25.797 1.00 53.33 15 GLN A O 16
ATOM 27927 N N . THR A 1 16 ? -8.905 -91.782 26.278 1.00 2.53 16 THR A N 16
ATOM 27928 C CA . THR A 1 16 ? -7.851 -92.785 26.322 1.00 64.02 16 THR A CA 16
ATOM 27929 C C . THR A 1 16 ? -7.278 -93.010 24.922 1.00 10.20 16 THR A C 16
ATOM 27930 O O . THR A 1 16 ? -7.965 -93.506 24.026 1.00 24.02 16 THR A O 16
ATOM 27941 N N . GLN A 1 17 ? -6.023 -92.619 24.740 1.00 71.03 17 GLN A N 16
ATOM 27942 C CA . GLN A 1 17 ? -5.364 -92.705 23.442 1.00 43.41 17 GLN A CA 16
ATOM 27943 C C . GLN A 1 17 ? -4.679 -94.065 23.280 1.00 71.34 17 GLN A C 16
ATOM 27944 O O . GLN A 1 17 ? -4.689 -94.890 24.200 1.00 24.31 17 GLN A O 16
ATOM 27958 N N . GLY A 1 18 ? -4.089 -94.291 22.110 1.00 1.13 18 GLY A N 16
ATOM 27959 C CA . GLY A 1 18 ? -3.406 -95.544 21.839 1.00 52.34 18 GLY A CA 16
ATOM 27960 C C . GLY A 1 18 ? -2.033 -95.612 22.477 1.00 34.32 18 GLY A C 16
ATOM 27961 O O . GLY A 1 18 ? -1.582 -94.638 23.084 1.00 71.43 18 GLY A O 16
ATOM 27965 N N . PRO A 1 19 ? -1.339 -96.756 22.350 1.00 11.21 19 PRO A N 16
ATOM 27966 C CA . PRO A 1 19 ? -0.005 -96.942 22.930 1.00 44.43 19 PRO A CA 16
ATOM 27967 C C . PRO A 1 19 ? 1.063 -96.107 22.219 1.00 61.53 19 PRO A C 16
ATOM 27968 O O . PRO A 1 19 ? 2.122 -95.824 22.785 1.00 33.10 19 PRO A O 16
ATOM 27979 N N . GLY A 1 20 ? 0.777 -95.707 20.983 1.00 53.25 20 GLY A N 16
ATOM 27980 C CA . GLY A 1 20 ? 1.725 -94.924 20.209 1.00 63.03 20 GLY A CA 16
ATOM 27981 C C . GLY A 1 20 ? 2.273 -95.696 19.025 1.00 10.53 20 GLY A C 16
ATOM 27982 O O . GLY A 1 20 ? 1.504 -96.233 18.223 1.00 74.25 20 GLY A O 16
ATOM 27986 N N . SER A 1 21 ? 3.598 -95.772 18.924 1.00 73.15 21 SER A N 16
ATOM 27987 C CA . SER A 1 21 ? 4.254 -96.426 17.795 1.00 14.22 21 SER A CA 16
ATOM 27988 C C . SER A 1 21 ? 5.715 -96.741 18.140 1.00 10.43 21 SER A C 16
ATOM 27989 O O . SER A 1 21 ? 6.145 -96.572 19.285 1.00 10.21 21 SER A O 16
ATOM 27997 N N . MET A 1 22 ? 6.468 -97.198 17.142 1.00 63.14 22 MET A N 16
ATOM 27998 C CA . MET A 1 22 ? 7.879 -97.549 17.307 1.00 73.31 22 MET A CA 16
ATOM 27999 C C . MET A 1 22 ? 8.723 -96.793 16.281 1.00 20.42 22 MET A C 16
ATOM 28000 O O . MET A 1 22 ? 8.226 -96.426 15.214 1.00 43.13 22 MET A O 16
ATOM 28014 N N . GLN A 1 23 ? 9.989 -96.549 16.610 1.00 42.32 23 GLN A N 16
ATOM 28015 C CA . GLN A 1 23 ? 10.901 -95.861 15.701 1.00 71.32 23 GLN A CA 16
ATOM 28016 C C . GLN A 1 23 ? 11.276 -96.770 14.529 1.00 74.11 23 GLN A C 16
ATOM 28017 O O . GLN A 1 23 ? 11.875 -97.830 14.726 1.00 61.22 23 GLN A O 16
ATOM 28031 N N . GLY A 1 24 ? 10.909 -96.355 13.320 1.00 4.42 24 GLY A N 16
ATOM 28032 C CA . GLY A 1 24 ? 11.244 -97.114 12.128 1.00 12.50 24 GLY A CA 16
ATOM 28033 C C . GLY A 1 24 ? 12.712 -96.991 11.760 1.00 71.41 24 GLY A C 16
ATOM 28034 O O . GLY A 1 24 ? 13.447 -96.206 12.365 1.00 61.51 24 GLY A O 16
ATOM 28038 N N . SER A 1 25 ? 13.139 -97.760 10.765 1.00 41.01 25 SER A N 16
ATOM 28039 C CA . SER A 1 25 ? 14.527 -97.751 10.315 1.00 14.24 25 SER A CA 16
ATOM 28040 C C . SER A 1 25 ? 14.579 -97.717 8.786 1.00 14.43 25 SER A C 16
ATOM 28041 O O . SER A 1 25 ? 13.538 -97.779 8.123 1.00 11.33 25 SER A O 16
ATOM 28049 N N . MET A 1 26 ? 15.787 -97.622 8.233 1.00 62.34 26 MET A N 16
ATOM 28050 C CA . MET A 1 26 ? 15.981 -97.565 6.784 1.00 2.51 26 MET A CA 16
ATOM 28051 C C . MET A 1 26 ? 17.363 -98.104 6.401 1.00 11.11 26 MET A C 16
ATOM 28052 O O . MET A 1 26 ? 18.363 -97.782 7.045 1.00 5.31 26 MET A O 16
ATOM 28066 N N . PRO A 1 27 ? 17.422 -98.947 5.353 1.00 74.34 27 PRO A N 16
ATOM 28067 C CA . PRO A 1 27 ? 18.675 -99.546 4.869 1.00 71.44 27 PRO A CA 16
ATOM 28068 C C . PRO A 1 27 ? 19.533 -98.549 4.078 1.00 34.14 27 PRO A C 16
ATOM 28069 O O . PRO A 1 27 ? 19.007 -97.651 3.409 1.00 11.14 27 PRO A O 16
ATOM 28080 N N . SER A 1 28 ? 20.850 -98.713 4.155 1.00 3.22 28 SER A N 16
ATOM 28081 C CA . SER A 1 28 ? 21.782 -97.852 3.436 1.00 34.34 28 SER A CA 16
ATOM 28082 C C . SER A 1 28 ? 22.026 -98.392 2.023 1.00 61.20 28 SER A C 16
ATOM 28083 O O . SER A 1 28 ? 22.667 -99.431 1.850 1.00 25.04 28 SER A O 16
ATOM 28091 N N . SER A 1 29 ? 21.495 -97.698 1.024 1.00 60.23 29 SER A N 16
ATOM 28092 C CA . SER A 1 29 ? 21.672 -98.086 -0.372 1.00 32.34 29 SER A CA 16
ATOM 28093 C C . SER A 1 29 ? 22.762 -97.229 -1.021 1.00 73.11 29 SER A C 16
ATOM 28094 O O . SER A 1 29 ? 22.516 -96.084 -1.410 1.00 31.03 29 SER A O 16
ATOM 28102 N N . SER A 1 30 ? 23.969 -97.782 -1.106 1.00 64.34 30 SER A N 16
ATOM 28103 C CA . SER A 1 30 ? 25.109 -97.073 -1.672 1.00 21.24 30 SER A CA 16
ATOM 28104 C C . SER A 1 30 ? 25.057 -97.097 -3.198 1.00 2.22 30 SER A C 16
ATOM 28105 O O . SER A 1 30 ? 25.796 -97.840 -3.849 1.00 33.13 30 SER A O 16
ATOM 28113 N N . GLU A 1 31 ? 24.145 -96.306 -3.753 1.00 40.24 31 GLU A N 16
ATOM 28114 C CA . GLU A 1 31 ? 23.975 -96.206 -5.195 1.00 62.35 31 GLU A CA 16
ATOM 28115 C C . GLU A 1 31 ? 25.161 -95.448 -5.802 1.00 41.11 31 GLU A C 16
ATOM 28116 O O . GLU A 1 31 ? 25.335 -94.250 -5.552 1.00 60.14 31 GLU A O 16
ATOM 28128 N N . ASP A 1 32 ? 25.973 -96.151 -6.597 1.00 41.14 32 ASP A N 16
ATOM 28129 C CA . ASP A 1 32 ? 27.219 -95.586 -7.127 1.00 53.41 32 ASP A CA 16
ATOM 28130 C C . ASP A 1 32 ? 26.929 -94.503 -8.164 1.00 74.21 32 ASP A C 16
ATOM 28131 O O . ASP A 1 32 ? 27.679 -93.531 -8.286 1.00 0.32 32 ASP A O 16
ATOM 28140 N N . VAL A 1 33 ? 25.828 -94.664 -8.889 1.00 64.33 33 VAL A N 16
ATOM 28141 C CA . VAL A 1 33 ? 25.299 -93.604 -9.738 1.00 3.41 33 VAL A CA 16
ATOM 28142 C C . VAL A 1 33 ? 23.968 -93.169 -9.162 1.00 52.31 33 VAL A C 16
ATOM 28143 O O . VAL A 1 33 ? 22.930 -93.782 -9.423 1.00 55.05 33 VAL A O 16
ATOM 28156 N N . THR A 1 34 ? 24.001 -92.100 -8.401 1.00 32.15 34 THR A N 16
ATOM 28157 C CA . THR A 1 34 ? 22.874 -91.714 -7.577 1.00 71.11 34 THR A CA 16
ATOM 28158 C C . THR A 1 34 ? 21.788 -91.087 -8.431 1.00 2.24 34 THR A C 16
ATOM 28159 O O . THR A 1 34 ? 21.964 -90.007 -9.003 1.00 60.35 34 THR A O 16
ATOM 28170 N N . THR A 1 35 ? 20.685 -91.799 -8.541 1.00 71.32 35 THR A N 16
ATOM 28171 C CA . THR A 1 35 ? 19.563 -91.372 -9.342 1.00 44.34 35 THR A CA 16
ATOM 28172 C C . THR A 1 35 ? 18.364 -91.102 -8.449 1.00 64.43 35 THR A C 16
ATOM 28173 O O . THR A 1 35 ? 18.061 -91.889 -7.550 1.00 74.11 35 THR A O 16
ATOM 28184 N N . LEU A 1 36 ? 17.710 -89.973 -8.679 1.00 13.40 36 LEU A N 16
ATOM 28185 C CA . LEU A 1 36 ? 16.533 -89.588 -7.915 1.00 32.23 36 LEU A CA 16
ATOM 28186 C C . LEU A 1 36 ? 15.497 -88.981 -8.849 1.00 30.20 36 LEU A C 16
ATOM 28187 O O . LEU A 1 36 ? 15.821 -88.127 -9.678 1.00 35.32 36 LEU A O 16
ATOM 28203 N N . CYS A 1 37 ? 14.258 -89.430 -8.728 1.00 71.23 37 CYS A N 16
ATOM 28204 C CA . CYS A 1 37 ? 13.174 -88.891 -9.541 1.00 40.31 37 CYS A CA 16
ATOM 28205 C C . CYS A 1 37 ? 12.567 -87.679 -8.839 1.00 32.44 37 CYS A C 16
ATOM 28206 O O . CYS A 1 37 ? 12.287 -87.722 -7.640 1.00 34.41 37 CYS A O 16
ATOM 28214 N N . TYR A 1 38 ? 12.358 -86.610 -9.591 1.00 44.52 38 TYR A N 16
ATOM 28215 C CA . TYR A 1 38 ? 11.874 -85.348 -9.039 1.00 13.14 38 TYR A CA 16
ATOM 28216 C C . TYR A 1 38 ? 10.459 -85.055 -9.513 1.00 33.50 38 TYR A C 16
ATOM 28217 O O . TYR A 1 38 ? 10.061 -85.455 -10.609 1.00 34.40 38 TYR A O 16
ATOM 28235 N N . ARG A 1 39 ? 9.708 -84.377 -8.660 1.00 41.31 39 ARG A N 16
ATOM 28236 C CA . ARG A 1 39 ? 8.398 -83.843 -9.004 1.00 13.40 39 ARG A CA 16
ATOM 28237 C C . ARG A 1 39 ? 8.127 -82.606 -8.159 1.00 14.02 39 ARG A C 16
ATOM 28238 O O . ARG A 1 39 ? 8.025 -82.693 -6.933 1.00 25.40 39 ARG A O 16
ATOM 28259 N N . VAL A 1 40 ? 8.051 -81.453 -8.809 1.00 72.34 40 VAL A N 16
ATOM 28260 C CA . VAL A 1 40 ? 7.725 -80.213 -8.118 1.00 72.44 40 VAL A CA 16
ATOM 28261 C C . VAL A 1 40 ? 6.407 -79.667 -8.652 1.00 70.43 40 VAL A C 16
ATOM 28262 O O . VAL A 1 40 ? 6.155 -79.685 -9.858 1.00 61.43 40 VAL A O 16
ATOM 28275 N N . THR A 1 41 ? 5.560 -79.225 -7.750 1.00 2.24 41 THR A N 16
ATOM 28276 C CA . THR A 1 41 ? 4.287 -78.633 -8.108 1.00 62.42 41 THR A CA 16
ATOM 28277 C C . THR A 1 41 ? 4.380 -77.116 -7.985 1.00 74.20 41 THR A C 16
ATOM 28278 O O . THR A 1 41 ? 5.167 -76.607 -7.184 1.00 2.33 41 THR A O 16
ATOM 28289 N N . GLY A 1 42 ? 3.602 -76.399 -8.787 1.00 41.40 42 GLY A N 16
ATOM 28290 C CA . GLY A 1 42 ? 3.608 -74.947 -8.734 1.00 24.42 42 GLY A CA 16
ATOM 28291 C C . GLY A 1 42 ? 2.344 -74.401 -8.103 1.00 40.24 42 GLY A C 16
ATOM 28292 O O . GLY A 1 42 ? 1.314 -75.078 -8.086 1.00 32.35 42 GLY A O 16
ATOM 28296 N N . LYS A 1 43 ? 2.422 -73.189 -7.555 1.00 4.30 43 LYS A N 16
ATOM 28297 C CA . LYS A 1 43 ? 1.255 -72.538 -6.968 1.00 54.14 43 LYS A CA 16
ATOM 28298 C C . LYS A 1 43 ? 0.224 -72.272 -8.060 1.00 34.03 43 LYS A C 16
ATOM 28299 O O . LYS A 1 43 ? -0.956 -72.600 -7.918 1.00 15.12 43 LYS A O 16
ATOM 28318 N N . VAL A 1 44 ? 0.686 -71.660 -9.144 1.00 15.21 44 VAL A N 16
ATOM 28319 C CA . VAL A 1 44 ? -0.134 -71.440 -10.329 1.00 11.51 44 VAL A CA 16
ATOM 28320 C C . VAL A 1 44 ? 0.549 -72.074 -11.542 1.00 43.13 44 VAL A C 16
ATOM 28321 O O . VAL A 1 44 ? 1.341 -71.424 -12.228 1.00 73.31 44 VAL A O 16
ATOM 28334 N N . GLN A 1 45 ? 0.265 -73.360 -11.765 1.00 50.12 45 GLN A N 16
ATOM 28335 C CA . GLN A 1 45 ? 0.866 -74.132 -12.861 1.00 32.13 45 GLN A CA 16
ATOM 28336 C C . GLN A 1 45 ? 2.367 -74.347 -12.627 1.00 53.04 45 GLN A C 16
ATOM 28337 O O . GLN A 1 45 ? 2.927 -73.869 -11.637 1.00 31.24 45 GLN A O 16
ATOM 28351 N N . GLY A 1 46 ? 3.011 -75.063 -13.545 1.00 33.40 46 GLY A N 16
ATOM 28352 C CA . GLY A 1 46 ? 4.415 -75.408 -13.378 1.00 5.31 46 GLY A CA 16
ATOM 28353 C C . GLY A 1 46 ? 5.296 -74.790 -14.445 1.00 42.35 46 GLY A C 16
ATOM 28354 O O . GLY A 1 46 ? 5.914 -75.500 -15.242 1.00 52.52 46 GLY A O 16
ATOM 28358 N N . VAL A 1 47 ? 5.345 -73.461 -14.468 1.00 50.43 47 VAL A N 16
ATOM 28359 C CA . VAL A 1 47 ? 6.209 -72.737 -15.395 1.00 62.01 47 VAL A CA 16
ATOM 28360 C C . VAL A 1 47 ? 7.643 -72.686 -14.852 1.00 63.33 47 VAL A C 16
ATOM 28361 O O . VAL A 1 47 ? 8.072 -71.697 -14.249 1.00 24.14 47 VAL A O 16
ATOM 28374 N N . PHE A 1 48 ? 8.369 -73.783 -15.048 1.00 44.21 48 PHE A N 16
ATOM 28375 C CA . PHE A 1 48 ? 9.703 -73.952 -14.475 1.00 43.23 48 PHE A CA 16
ATOM 28376 C C . PHE A 1 48 ? 10.782 -73.478 -15.456 1.00 63.04 48 PHE A C 16
ATOM 28377 O O . PHE A 1 48 ? 10.726 -73.782 -16.652 1.00 45.54 48 PHE A O 16
ATOM 28394 N N . PHE A 1 49 ? 11.749 -72.721 -14.940 1.00 15.34 49 PHE A N 16
ATOM 28395 C CA . PHE A 1 49 ? 12.837 -72.165 -15.751 1.00 4.40 49 PHE A CA 16
ATOM 28396 C C . PHE A 1 49 ? 13.759 -73.254 -16.329 1.00 62.32 49 PHE A C 16
ATOM 28397 O O . PHE A 1 49 ? 14.827 -73.574 -15.775 1.00 1.00 49 PHE A O 16
ATOM 28414 N N . ARG A 1 50 ? 13.321 -73.797 -17.469 1.00 20.24 50 ARG A N 16
ATOM 28415 C CA . ARG A 1 50 ? 14.027 -74.860 -18.189 1.00 11.11 50 ARG A CA 16
ATOM 28416 C C . ARG A 1 50 ? 15.495 -74.501 -18.450 1.00 62.02 50 ARG A C 16
ATOM 28417 O O . ARG A 1 50 ? 16.377 -75.362 -18.360 1.00 13.04 50 ARG A O 16
ATOM 28438 N N . LYS A 1 51 ? 15.745 -73.236 -18.788 1.00 31.42 51 LYS A N 16
ATOM 28439 C CA . LYS A 1 51 ? 17.091 -72.778 -19.133 1.00 51.24 51 LYS A CA 16
ATOM 28440 C C . LYS A 1 51 ? 18.046 -72.956 -17.961 1.00 43.40 51 LYS A C 16
ATOM 28441 O O . LYS A 1 51 ? 19.056 -73.652 -18.070 1.00 4.25 51 LYS A O 16
ATOM 28460 N N . TYR A 1 52 ? 17.709 -72.339 -16.834 1.00 33.33 52 TYR A N 16
ATOM 28461 C CA . TYR A 1 52 ? 18.559 -72.384 -15.655 1.00 52.21 52 TYR A CA 16
ATOM 28462 C C . TYR A 1 52 ? 18.650 -73.807 -15.116 1.00 31.13 52 TYR A C 16
ATOM 28463 O O . TYR A 1 52 ? 19.673 -74.192 -14.548 1.00 33.12 52 TYR A O 16
ATOM 28481 N N . THR A 1 53 ? 17.584 -74.591 -15.308 1.00 44.10 53 THR A N 16
ATOM 28482 C CA . THR A 1 53 ? 17.624 -76.014 -14.971 1.00 3.41 53 THR A CA 16
ATOM 28483 C C . THR A 1 53 ? 18.753 -76.705 -15.740 1.00 73.23 53 THR A C 16
ATOM 28484 O O . THR A 1 53 ? 19.613 -77.385 -15.158 1.00 72.33 53 THR A O 16
ATOM 28495 N N . LYS A 1 54 ? 18.760 -76.489 -17.053 1.00 52.34 54 LYS A N 16
ATOM 28496 C CA . LYS A 1 54 ? 19.762 -77.078 -17.925 1.00 30.44 54 LYS A CA 16
ATOM 28497 C C . LYS A 1 54 ? 21.144 -76.523 -17.597 1.00 3.54 54 LYS A C 16
ATOM 28498 O O . LYS A 1 54 ? 22.139 -77.223 -17.712 1.00 44.10 54 LYS A O 16
ATOM 28517 N N . LYS A 1 55 ? 21.195 -75.260 -17.183 1.00 61.15 55 LYS A N 16
ATOM 28518 C CA . LYS A 1 55 ? 22.465 -74.610 -16.873 1.00 23.30 55 LYS A CA 16
ATOM 28519 C C . LYS A 1 55 ? 23.105 -75.247 -15.638 1.00 15.04 55 LYS A C 16
ATOM 28520 O O . LYS A 1 55 ? 24.286 -75.594 -15.658 1.00 2.24 55 LYS A O 16
ATOM 28539 N N . GLU A 1 56 ? 22.312 -75.410 -14.577 1.00 61.35 56 GLU A N 16
ATOM 28540 C CA . GLU A 1 56 ? 22.762 -76.093 -13.358 1.00 4.44 56 GLU A CA 16
ATOM 28541 C C . GLU A 1 56 ? 23.248 -77.502 -13.708 1.00 34.44 56 GLU A C 16
ATOM 28542 O O . GLU A 1 56 ? 24.390 -77.888 -13.402 1.00 61.15 56 GLU A O 16
ATOM 28554 N N . ALA A 1 57 ? 22.378 -78.250 -14.386 1.00 2.01 57 ALA A N 16
ATOM 28555 C CA . ALA A 1 57 ? 22.678 -79.620 -14.783 1.00 74.43 57 ALA A CA 16
ATOM 28556 C C . ALA A 1 57 ? 23.951 -79.687 -15.628 1.00 71.13 57 ALA A C 16
ATOM 28557 O O . ALA A 1 57 ? 24.834 -80.494 -15.368 1.00 12.10 57 ALA A O 16
ATOM 28564 N N . ASP A 1 58 ? 24.045 -78.817 -16.622 1.00 44.45 58 ASP A N 16
ATOM 28565 C CA . ASP A 1 58 ? 25.188 -78.792 -17.540 1.00 61.14 58 ASP A CA 16
ATOM 28566 C C . ASP A 1 58 ? 26.467 -78.383 -16.813 1.00 50.21 58 ASP A C 16
ATOM 28567 O O . ASP A 1 58 ? 27.557 -78.860 -17.138 1.00 33.21 58 ASP A O 16
ATOM 28576 N N . ALA A 1 59 ? 26.322 -77.519 -15.814 1.00 41.11 59 ALA A N 16
ATOM 28577 C CA . ALA A 1 59 ? 27.460 -77.018 -15.049 1.00 31.13 59 ALA A CA 16
ATOM 28578 C C . ALA A 1 59 ? 28.068 -78.118 -14.182 1.00 41.12 59 ALA A C 16
ATOM 28579 O O . ALA A 1 59 ? 29.287 -78.307 -14.165 1.00 73.43 59 ALA A O 16
ATOM 28586 N N . LEU A 1 60 ? 27.220 -78.850 -13.464 1.00 54.24 60 LEU A N 16
ATOM 28587 C CA . LEU A 1 60 ? 27.703 -79.901 -12.558 1.00 74.52 60 LEU A CA 16
ATOM 28588 C C . LEU A 1 60 ? 27.592 -81.300 -13.180 1.00 2.20 60 LEU A C 16
ATOM 28589 O O . LEU A 1 60 ? 27.871 -82.304 -12.522 1.00 5.04 60 LEU A O 16
ATOM 28605 N N . SER A 1 61 ? 27.181 -81.348 -14.445 1.00 74.52 61 SER A N 16
ATOM 28606 C CA . SER A 1 61 ? 27.201 -82.572 -15.245 1.00 3.53 61 SER A CA 16
ATOM 28607 C C . SER A 1 61 ? 26.182 -83.599 -14.731 1.00 64.03 61 SER A C 16
ATOM 28608 O O . SER A 1 61 ? 26.445 -84.805 -14.737 1.00 34.12 61 SER A O 16
ATOM 28616 N N . LEU A 1 62 ? 25.009 -83.122 -14.315 1.00 73.12 62 LEU A N 16
ATOM 28617 C CA . LEU A 1 62 ? 23.906 -84.020 -13.981 1.00 32.44 62 LEU A CA 16
ATOM 28618 C C . LEU A 1 62 ? 23.208 -84.449 -15.266 1.00 13.42 62 LEU A C 16
ATOM 28619 O O . LEU A 1 62 ? 22.927 -83.617 -16.128 1.00 54.02 62 LEU A O 16
ATOM 28635 N N . VAL A 1 63 ? 22.938 -85.743 -15.394 1.00 63.31 63 VAL A N 16
ATOM 28636 C CA . VAL A 1 63 ? 22.193 -86.259 -16.537 1.00 53.30 63 VAL A CA 16
ATOM 28637 C C . VAL A 1 63 ? 20.808 -86.703 -16.084 1.00 24.01 63 VAL A C 16
ATOM 28638 O O . VAL A 1 63 ? 20.548 -86.810 -14.887 1.00 52.40 63 VAL A O 16
ATOM 28651 N N . GLY A 1 64 ? 19.920 -86.940 -17.036 1.00 15.23 64 GLY A N 16
ATOM 28652 C CA . GLY A 1 64 ? 18.562 -87.331 -16.715 1.00 55.25 64 GLY A CA 16
ATOM 28653 C C . GLY A 1 64 ? 17.583 -86.731 -17.693 1.00 30.41 64 GLY A C 16
ATOM 28654 O O . GLY A 1 64 ? 17.855 -86.686 -18.901 1.00 63.55 64 GLY A O 16
ATOM 28658 N N . TYR A 1 65 ? 16.445 -86.269 -17.192 1.00 73.32 65 TYR A N 16
ATOM 28659 C CA . TYR A 1 65 ? 15.462 -85.606 -18.037 1.00 13.32 65 TYR A CA 16
ATOM 28660 C C . TYR A 1 65 ? 14.409 -84.903 -17.188 1.00 31.43 65 TYR A C 16
ATOM 28661 O O . TYR A 1 65 ? 14.215 -85.249 -16.024 1.00 30.44 65 TYR A O 16
ATOM 28679 N N . VAL A 1 66 ? 13.739 -83.911 -17.772 1.00 23.54 66 VAL A N 16
ATOM 28680 C CA . VAL A 1 66 ? 12.666 -83.183 -17.088 1.00 72.34 66 VAL A CA 16
ATOM 28681 C C . VAL A 1 66 ? 11.505 -82.929 -18.046 1.00 10.41 66 VAL A C 16
ATOM 28682 O O . VAL A 1 66 ? 11.732 -82.689 -19.231 1.00 63.31 66 VAL A O 16
ATOM 28695 N N . THR A 1 67 ? 10.278 -82.992 -17.514 1.00 33.35 67 THR A N 16
ATOM 28696 C CA . THR A 1 67 ? 9.055 -82.780 -18.288 1.00 62.00 67 THR A CA 16
ATOM 28697 C C . THR A 1 67 ? 7.944 -82.228 -17.387 1.00 43.22 67 THR A C 16
ATOM 28698 O O . THR A 1 67 ? 8.028 -82.324 -16.162 1.00 43.20 67 THR A O 16
ATOM 28709 N N . ASN A 1 68 ? 6.915 -81.641 -17.993 1.00 24.14 68 ASN A N 16
ATOM 28710 C CA . ASN A 1 68 ? 5.752 -81.142 -17.256 1.00 73.40 68 ASN A CA 16
ATOM 28711 C C . ASN A 1 68 ? 4.635 -82.186 -17.278 1.00 73.12 68 ASN A C 16
ATOM 28712 O O . ASN A 1 68 ? 4.592 -83.044 -18.166 1.00 10.52 68 ASN A O 16
ATOM 28723 N N . ASN A 1 69 ? 3.744 -82.119 -16.293 1.00 74.00 69 ASN A N 16
ATOM 28724 C CA . ASN A 1 69 ? 2.632 -83.061 -16.175 1.00 52.24 69 ASN A CA 16
ATOM 28725 C C . ASN A 1 69 ? 1.305 -82.314 -16.095 1.00 5.25 69 ASN A C 16
ATOM 28726 O O . ASN A 1 69 ? 1.267 -81.129 -15.746 1.00 52.52 69 ASN A O 16
ATOM 28737 N N . GLU A 1 70 ? 0.217 -83.024 -16.390 1.00 63.52 70 GLU A N 16
ATOM 28738 C CA . GLU A 1 70 ? -1.127 -82.444 -16.358 1.00 54.22 70 GLU A CA 16
ATOM 28739 C C . GLU A 1 70 ? -1.516 -82.037 -14.935 1.00 23.41 70 GLU A C 16
ATOM 28740 O O . GLU A 1 70 ? -2.509 -81.336 -14.728 1.00 22.31 70 GLU A O 16
ATOM 28752 N N . ASP A 1 71 ? -0.727 -82.486 -13.961 1.00 53.44 71 ASP A N 16
ATOM 28753 C CA . ASP A 1 71 ? -0.899 -82.079 -12.566 1.00 52.32 71 ASP A CA 16
ATOM 28754 C C . ASP A 1 71 ? -0.619 -80.584 -12.410 1.00 60.33 71 ASP A C 16
ATOM 28755 O O . ASP A 1 71 ? -0.969 -79.980 -11.396 1.00 61.33 71 ASP A O 16
ATOM 28764 N N . GLY A 1 72 ? 0.023 -79.996 -13.422 1.00 2.22 72 GLY A N 16
ATOM 28765 C CA . GLY A 1 72 ? 0.515 -78.635 -13.310 1.00 24.21 72 GLY A CA 16
ATOM 28766 C C . GLY A 1 72 ? 1.867 -78.622 -12.634 1.00 64.40 72 GLY A C 16
ATOM 28767 O O . GLY A 1 72 ? 2.317 -77.599 -12.122 1.00 24.14 72 GLY A O 16
ATOM 28771 N N . SER A 1 73 ? 2.513 -79.781 -12.647 1.00 74.30 73 SER A N 16
ATOM 28772 C CA . SER A 1 73 ? 3.792 -79.978 -11.990 1.00 53.52 73 SER A CA 16
ATOM 28773 C C . SER A 1 73 ? 4.879 -80.276 -13.017 1.00 5.24 73 SER A C 16
ATOM 28774 O O . SER A 1 73 ? 4.586 -80.561 -14.180 1.00 20.32 73 SER A O 16
ATOM 28782 N N . VAL A 1 74 ? 6.127 -80.201 -12.583 1.00 2.14 74 VAL A N 16
ATOM 28783 C CA . VAL A 1 74 ? 7.265 -80.562 -13.413 1.00 23.14 74 VAL A CA 16
ATOM 28784 C C . VAL A 1 74 ? 7.987 -81.747 -12.784 1.00 45.15 74 VAL A C 16
ATOM 28785 O O . VAL A 1 74 ? 8.510 -81.646 -11.670 1.00 50.12 74 VAL A O 16
ATOM 28798 N N . SER A 1 75 ? 7.987 -82.871 -13.485 1.00 24.41 75 SER A N 16
ATOM 28799 C CA . SER A 1 75 ? 8.592 -84.097 -12.987 1.00 33.53 75 SER A CA 16
ATOM 28800 C C . SER A 1 75 ? 9.701 -84.566 -13.929 1.00 25.55 75 SER A C 16
ATOM 28801 O O . SER A 1 75 ? 9.643 -84.339 -15.139 1.00 44.43 75 SER A O 16
ATOM 28809 N N . GLY A 1 76 ? 10.712 -85.206 -13.365 1.00 32.44 76 GLY A N 16
ATOM 28810 C CA . GLY A 1 76 ? 11.825 -85.703 -14.148 1.00 51.54 76 GLY A CA 16
ATOM 28811 C C . GLY A 1 76 ? 12.701 -86.627 -13.333 1.00 43.42 76 GLY A C 16
ATOM 28812 O O . GLY A 1 76 ? 12.282 -87.103 -12.278 1.00 53.55 76 GLY A O 16
ATOM 28816 N N . VAL A 1 77 ? 13.910 -86.885 -13.814 1.00 42.05 77 VAL A N 16
ATOM 28817 C CA . VAL A 1 77 ? 14.856 -87.744 -13.116 1.00 43.44 77 VAL A CA 16
ATOM 28818 C C . VAL A 1 77 ? 16.263 -87.163 -13.223 1.00 74.14 77 VAL A C 16
ATOM 28819 O O . VAL A 1 77 ? 16.663 -86.694 -14.292 1.00 42.33 77 VAL A O 16
ATOM 28832 N N . VAL A 1 78 ? 16.994 -87.180 -12.110 1.00 11.12 78 VAL A N 16
ATOM 28833 C CA . VAL A 1 78 ? 18.389 -86.746 -12.082 1.00 13.11 78 VAL A CA 16
ATOM 28834 C C . VAL A 1 78 ? 19.281 -87.958 -11.818 1.00 3.40 78 VAL A C 16
ATOM 28835 O O . VAL A 1 78 ? 18.916 -88.846 -11.044 1.00 63.53 78 VAL A O 16
ATOM 28848 N N . GLN A 1 79 ? 20.434 -88.010 -12.474 1.00 61.04 79 GLN A N 16
ATOM 28849 C CA . GLN A 1 79 ? 21.333 -89.152 -12.365 1.00 72.34 79 GLN A CA 16
ATOM 28850 C C . GLN A 1 79 ? 22.783 -88.665 -12.330 1.00 51.25 79 GLN A C 16
ATOM 28851 O O . GLN A 1 79 ? 23.210 -87.909 -13.209 1.00 1.41 79 GLN A O 16
ATOM 28865 N N . GLY A 1 80 ? 23.527 -89.075 -11.308 1.00 73.20 80 GLY A N 16
ATOM 28866 C CA . GLY A 1 80 ? 24.933 -88.715 -11.216 1.00 70.11 80 GLY A CA 16
ATOM 28867 C C . GLY A 1 80 ? 25.485 -88.934 -9.819 1.00 45.11 80 GLY A C 16
ATOM 28868 O O . GLY A 1 80 ? 24.864 -89.625 -9.017 1.00 30.00 80 GLY A O 16
ATOM 28872 N N . PRO A 1 81 ? 26.660 -88.367 -9.501 1.00 21.24 81 PRO A N 16
ATOM 28873 C CA . PRO A 1 81 ? 27.246 -88.459 -8.156 1.00 24.25 81 PRO A CA 16
ATOM 28874 C C . PRO A 1 81 ? 26.366 -87.766 -7.110 1.00 43.11 81 PRO A C 16
ATOM 28875 O O . PRO A 1 81 ? 25.892 -86.649 -7.332 1.00 61.12 81 PRO A O 16
ATOM 28886 N N . LYS A 1 82 ? 26.175 -88.424 -5.964 1.00 34.24 82 LYS A N 16
ATOM 28887 C CA . LYS A 1 82 ? 25.231 -87.965 -4.938 1.00 65.22 82 LYS A CA 16
ATOM 28888 C C . LYS A 1 82 ? 25.496 -86.516 -4.526 1.00 10.03 82 LYS A C 16
ATOM 28889 O O . LYS A 1 82 ? 24.577 -85.797 -4.138 1.00 13.55 82 LYS A O 16
ATOM 28908 N N . GLU A 1 83 ? 26.755 -86.098 -4.608 1.00 45.34 83 GLU A N 16
ATOM 28909 C CA . GLU A 1 83 ? 27.139 -84.732 -4.249 1.00 53.14 83 GLU A CA 16
ATOM 28910 C C . GLU A 1 83 ? 26.563 -83.717 -5.246 1.00 41.52 83 GLU A C 16
ATOM 28911 O O . GLU A 1 83 ? 25.915 -82.741 -4.850 1.00 1.31 83 GLU A O 16
ATOM 28923 N N . GLN A 1 84 ? 26.770 -83.960 -6.536 1.00 71.32 84 GLN A N 16
ATOM 28924 C CA . GLN A 1 84 ? 26.209 -83.097 -7.575 1.00 73.41 84 GLN A CA 16
ATOM 28925 C C . GLN A 1 84 ? 24.684 -83.215 -7.595 1.00 4.41 84 GLN A C 16
ATOM 28926 O O . GLN A 1 84 ? 23.982 -82.254 -7.909 1.00 35.12 84 GLN A O 16
ATOM 28940 N N . VAL A 1 85 ? 24.175 -84.395 -7.244 1.00 33.13 85 VAL A N 16
ATOM 28941 C CA . VAL A 1 85 ? 22.734 -84.599 -7.116 1.00 22.34 85 VAL A CA 16
ATOM 28942 C C . VAL A 1 85 ? 22.188 -83.766 -5.953 1.00 73.43 85 VAL A C 16
ATOM 28943 O O . VAL A 1 85 ? 21.109 -83.177 -6.047 1.00 53.31 85 VAL A O 16
ATOM 28956 N N . ASP A 1 86 ? 22.953 -83.715 -4.865 1.00 15.30 86 ASP A N 16
ATOM 28957 C CA . ASP A 1 86 ? 22.617 -82.871 -3.718 1.00 63.23 86 ASP A CA 16
ATOM 28958 C C . ASP A 1 86 ? 22.619 -81.409 -4.141 1.00 64.31 86 ASP A C 16
ATOM 28959 O O . ASP A 1 86 ? 21.801 -80.609 -3.686 1.00 72.04 86 ASP A O 16
ATOM 28968 N N . ALA A 1 87 ? 23.548 -81.065 -5.020 1.00 21.34 87 ALA A N 16
ATOM 28969 C CA . ALA A 1 87 ? 23.592 -79.731 -5.595 1.00 34.53 87 ALA A CA 16
ATOM 28970 C C . ALA A 1 87 ? 22.359 -79.484 -6.468 1.00 20.20 87 ALA A C 16
ATOM 28971 O O . ALA A 1 87 ? 21.814 -78.377 -6.504 1.00 62.15 87 ALA A O 16
ATOM 28978 N N . PHE A 1 88 ? 21.908 -80.523 -7.159 1.00 23.24 88 PHE A N 16
ATOM 28979 C CA . PHE A 1 88 ? 20.739 -80.411 -8.023 1.00 53.22 88 PHE A CA 16
ATOM 28980 C C . PHE A 1 88 ? 19.488 -80.131 -7.183 1.00 41.43 88 PHE A C 16
ATOM 28981 O O . PHE A 1 88 ? 18.705 -79.232 -7.496 1.00 24.23 88 PHE A O 16
ATOM 28998 N N . VAL A 1 89 ? 19.315 -80.895 -6.104 1.00 5.13 89 VAL A N 16
ATOM 28999 C CA . VAL A 1 89 ? 18.190 -80.681 -5.190 1.00 63.22 89 VAL A CA 16
ATOM 29000 C C . VAL A 1 89 ? 18.312 -79.314 -4.508 1.00 22.42 89 VAL A C 16
ATOM 29001 O O . VAL A 1 89 ? 17.305 -78.654 -4.239 1.00 63.11 89 VAL A O 16
ATOM 29014 N N . LYS A 1 90 ? 19.557 -78.898 -4.239 1.00 72.24 90 LYS A N 16
ATOM 29015 C CA . LYS A 1 90 ? 19.846 -77.546 -3.748 1.00 63.21 90 LYS A CA 16
ATOM 29016 C C . LYS A 1 90 ? 19.220 -76.520 -4.687 1.00 31.12 90 LYS A C 16
ATOM 29017 O O . LYS A 1 90 ? 18.516 -75.609 -4.252 1.00 14.12 90 LYS A O 16
ATOM 29036 N N . TYR A 1 91 ? 19.470 -76.701 -5.979 1.00 10.11 91 TYR A N 16
ATOM 29037 C CA . TYR A 1 91 ? 18.912 -75.831 -7.008 1.00 12.44 91 TYR A CA 16
ATOM 29038 C C . TYR A 1 91 ? 17.383 -75.885 -6.999 1.00 44.40 91 TYR A C 16
ATOM 29039 O O . TYR A 1 91 ? 16.713 -74.854 -7.080 1.00 2.03 91 TYR A O 16
ATOM 29057 N N . LEU A 1 92 ? 16.840 -77.093 -6.885 1.00 51.34 92 LEU A N 16
ATOM 29058 C CA . LEU A 1 92 ? 15.393 -77.295 -6.913 1.00 60.14 92 LEU A CA 16
ATOM 29059 C C . LEU A 1 92 ? 14.732 -76.580 -5.728 1.00 5.34 92 LEU A C 16
ATOM 29060 O O . LEU A 1 92 ? 13.668 -75.976 -5.866 1.00 21.55 92 LEU A O 16
ATOM 29076 N N . HIS A 1 93 ? 15.384 -76.644 -4.566 1.00 5.42 93 HIS A N 16
ATOM 29077 C CA . HIS A 1 93 ? 14.885 -75.998 -3.348 1.00 23.34 93 HIS A CA 16
ATOM 29078 C C . HIS A 1 93 ? 14.896 -74.471 -3.465 1.00 11.23 93 HIS A C 16
ATOM 29079 O O . HIS A 1 93 ? 14.376 -73.775 -2.590 1.00 14.15 93 HIS A O 16
ATOM 29094 N N . LYS A 1 94 ? 15.500 -73.951 -4.530 1.00 64.43 94 LYS A N 16
ATOM 29095 C CA . LYS A 1 94 ? 15.490 -72.511 -4.781 1.00 13.01 94 LYS A CA 16
ATOM 29096 C C . LYS A 1 94 ? 14.206 -72.118 -5.505 1.00 4.10 94 LYS A C 16
ATOM 29097 O O . LYS A 1 94 ? 13.672 -71.026 -5.300 1.00 53.20 94 LYS A O 16
ATOM 29116 N N . GLY A 1 95 ? 13.710 -73.032 -6.336 1.00 31.54 95 GLY A N 16
ATOM 29117 C CA . GLY A 1 95 ? 12.482 -72.796 -7.075 1.00 21.24 95 GLY A CA 16
ATOM 29118 C C . GLY A 1 95 ? 12.630 -71.731 -8.148 1.00 10.52 95 GLY A C 16
ATOM 29119 O O . GLY A 1 95 ? 13.708 -71.161 -8.329 1.00 3.03 95 GLY A O 16
ATOM 29123 N N . SER A 1 96 ? 11.546 -71.477 -8.869 1.00 75.45 96 SER A N 16
ATOM 29124 C CA . SER A 1 96 ? 11.524 -70.456 -9.907 1.00 64.44 96 SER A CA 16
ATOM 29125 C C . SER A 1 96 ? 11.463 -69.054 -9.282 1.00 73.22 96 SER A C 16
ATOM 29126 O O . SER A 1 96 ? 10.767 -68.847 -8.289 1.00 41.20 96 SER A O 16
ATOM 29134 N N . PRO A 1 97 ? 12.187 -68.076 -9.865 1.00 15.32 97 PRO A N 16
ATOM 29135 C CA . PRO A 1 97 ? 12.326 -66.729 -9.286 1.00 63.34 97 PRO A CA 16
ATOM 29136 C C . PRO A 1 97 ? 10.989 -66.003 -9.109 1.00 3.15 97 PRO A C 16
ATOM 29137 O O . PRO A 1 97 ? 10.650 -65.568 -8.010 1.00 13.01 97 PRO A O 16
ATOM 29148 N N . LYS A 1 98 ? 10.235 -65.870 -10.199 1.00 53.54 98 LYS A N 16
ATOM 29149 C CA . LYS A 1 98 ? 8.990 -65.097 -10.183 1.00 24.34 98 LYS A CA 16
ATOM 29150 C C . LYS A 1 98 ? 7.773 -65.988 -9.940 1.00 74.31 98 LYS A C 16
ATOM 29151 O O . LYS A 1 98 ? 6.702 -65.503 -9.568 1.00 21.32 98 LYS A O 16
ATOM 29170 N N . SER A 1 99 ? 7.941 -67.285 -10.146 1.00 22.33 99 SER A N 16
ATOM 29171 C CA . SER A 1 99 ? 6.841 -68.233 -10.021 1.00 33.13 99 SER A CA 16
ATOM 29172 C C . SER A 1 99 ? 6.904 -68.948 -8.669 1.00 51.15 99 SER A C 16
ATOM 29173 O O . SER A 1 99 ? 7.940 -69.496 -8.294 1.00 65.20 99 SER A O 16
ATOM 29181 N N . VAL A 1 100 ? 5.796 -68.927 -7.934 1.00 74.22 100 VAL A N 16
ATOM 29182 C CA . VAL A 1 100 ? 5.728 -69.554 -6.616 1.00 45.42 100 VAL A CA 16
ATOM 29183 C C . VAL A 1 100 ? 5.511 -71.053 -6.745 1.00 51.00 100 VAL A C 16
ATOM 29184 O O . VAL A 1 100 ? 4.707 -71.518 -7.556 1.00 74.34 100 VAL A O 16
ATOM 29197 N N . VAL A 1 101 ? 6.250 -71.790 -5.935 1.00 73.33 101 VAL A N 16
ATOM 29198 C CA . VAL A 1 101 ? 6.218 -73.241 -5.930 1.00 33.12 101 VAL A CA 16
ATOM 29199 C C . VAL A 1 101 ? 5.221 -73.738 -4.881 1.00 14.21 101 VAL A C 16
ATOM 29200 O O . VAL A 1 101 ? 4.991 -73.072 -3.870 1.00 71.23 101 VAL A O 16
ATOM 29213 N N . LYS A 1 102 ? 4.612 -74.887 -5.147 1.00 25.24 102 LYS A N 16
ATOM 29214 C CA . LYS A 1 102 ? 3.640 -75.490 -4.235 1.00 22.23 102 LYS A CA 16
ATOM 29215 C C . LYS A 1 102 ? 4.333 -76.487 -3.301 1.00 52.51 102 LYS A C 16
ATOM 29216 O O . LYS A 1 102 ? 4.230 -76.380 -2.075 1.00 64.20 102 LYS A O 16
ATOM 29235 N N . LYS A 1 103 ? 5.045 -77.450 -3.888 1.00 12.03 103 LYS A N 16
ATOM 29236 C CA . LYS A 1 103 ? 5.683 -78.521 -3.125 1.00 72.44 103 LYS A CA 16
ATOM 29237 C C . LYS A 1 103 ? 6.764 -79.198 -3.965 1.00 14.24 103 LYS A C 16
ATOM 29238 O O . LYS A 1 103 ? 6.608 -79.338 -5.175 1.00 53.50 103 LYS A O 16
ATOM 29257 N N . VAL A 1 104 ? 7.850 -79.620 -3.325 1.00 20.25 104 VAL A N 16
ATOM 29258 C CA . VAL A 1 104 ? 8.892 -80.390 -4.002 1.00 63.52 104 VAL A CA 16
ATOM 29259 C C . VAL A 1 104 ? 8.934 -81.808 -3.429 1.00 23.40 104 VAL A C 16
ATOM 29260 O O . VAL A 1 104 ? 8.847 -81.999 -2.211 1.00 41.12 104 VAL A O 16
ATOM 29273 N N . SER A 1 105 ? 9.030 -82.800 -4.309 1.00 70.15 105 SER A N 16
ATOM 29274 C CA . SER A 1 105 ? 9.031 -84.203 -3.909 1.00 14.10 105 SER A CA 16
ATOM 29275 C C . SER A 1 105 ? 10.083 -84.979 -4.698 1.00 74.04 105 SER A C 16
ATOM 29276 O O . SER A 1 105 ? 10.282 -84.732 -5.890 1.00 24.02 105 SER A O 16
ATOM 29284 N N . ILE A 1 106 ? 10.766 -85.898 -4.018 1.00 60.24 106 ILE A N 16
ATOM 29285 C CA . ILE A 1 106 ? 11.818 -86.707 -4.634 1.00 10.30 106 ILE A CA 16
ATOM 29286 C C . ILE A 1 106 ? 11.470 -88.194 -4.497 1.00 61.14 106 ILE A C 16
ATOM 29287 O O . ILE A 1 106 ? 10.632 -88.562 -3.671 1.00 52.41 106 ILE A O 16
ATOM 29303 N N . HIS A 1 107 ? 12.102 -89.049 -5.300 1.00 62.33 107 HIS A N 16
ATOM 29304 C CA . HIS A 1 107 ? 11.858 -90.490 -5.226 1.00 42.21 107 HIS A CA 16
ATOM 29305 C C . HIS A 1 107 ? 13.158 -91.270 -5.445 1.00 3.14 107 HIS A C 16
ATOM 29306 O O . HIS A 1 107 ? 14.025 -90.852 -6.212 1.00 44.31 107 HIS A O 16
ATOM 29321 N N . ALA A 1 108 ? 13.246 -92.421 -4.789 1.00 62.21 108 ALA A N 16
ATOM 29322 C CA . ALA A 1 108 ? 14.447 -93.266 -4.742 1.00 71.54 108 ALA A CA 16
ATOM 29323 C C . ALA A 1 108 ? 14.795 -93.940 -6.077 1.00 51.20 108 ALA A C 16
ATOM 29324 O O . ALA A 1 108 ? 15.702 -94.772 -6.120 1.00 13.21 108 ALA A O 16
ATOM 29331 N N . SER A 1 109 ? 14.075 -93.618 -7.150 1.00 22.12 109 SER A N 16
ATOM 29332 C CA . SER A 1 109 ? 14.165 -94.382 -8.396 1.00 13.31 109 SER A CA 16
ATOM 29333 C C . SER A 1 109 ? 15.593 -94.389 -8.960 1.00 70.35 109 SER A C 16
ATOM 29334 O O . SER A 1 109 ? 16.224 -93.340 -9.098 1.00 20.01 109 SER A O 16
ATOM 29342 N N . SER A 1 110 ? 16.074 -95.592 -9.286 1.00 53.15 110 SER A N 16
ATOM 29343 C CA . SER A 1 110 ? 17.451 -95.817 -9.718 1.00 44.34 110 SER A CA 16
ATOM 29344 C C . SER A 1 110 ? 17.661 -95.414 -11.182 1.00 21.33 110 SER A C 16
ATOM 29345 O O . SER A 1 110 ? 16.727 -94.981 -11.859 1.00 40.12 110 SER A O 16
ATOM 29353 N N . ARG A 1 111 ? 18.909 -95.565 -11.645 1.00 10.21 111 ARG A N 16
ATOM 29354 C CA . ARG A 1 111 ? 19.354 -95.099 -12.963 1.00 70.34 111 ARG A CA 16
ATOM 29355 C C . ARG A 1 111 ? 18.383 -95.492 -14.081 1.00 33.55 111 ARG A C 16
ATOM 29356 O O . ARG A 1 111 ? 17.977 -96.651 -14.196 1.00 43.23 111 ARG A O 16
ATOM 29377 N N . VAL A 1 112 ? 18.030 -94.505 -14.900 1.00 42.33 112 VAL A N 16
ATOM 29378 C CA . VAL A 1 112 ? 17.081 -94.675 -16.001 1.00 22.53 112 VAL A CA 16
ATOM 29379 C C . VAL A 1 112 ? 17.678 -94.130 -17.298 1.00 21.24 112 VAL A C 16
ATOM 29380 O O . VAL A 1 112 ? 18.798 -93.607 -17.302 1.00 51.15 112 VAL A O 16
ATOM 29393 N N . ASP A 1 113 ? 16.950 -94.288 -18.402 1.00 71.41 113 ASP A N 16
ATOM 29394 C CA . ASP A 1 113 ? 17.365 -93.717 -19.683 1.00 61.45 113 ASP A CA 16
ATOM 29395 C C . ASP A 1 113 ? 17.122 -92.210 -19.688 1.00 54.52 113 ASP A C 16
ATOM 29396 O O . ASP A 1 113 ? 15.977 -91.754 -19.615 1.00 71.24 113 ASP A O 16
ATOM 29405 N N . ALA A 1 114 ? 18.205 -91.447 -19.754 1.00 61.52 114 ALA A N 16
ATOM 29406 C CA . ALA A 1 114 ? 18.133 -89.992 -19.812 1.00 14.04 114 ALA A CA 16
ATOM 29407 C C . ALA A 1 114 ? 17.844 -89.527 -21.236 1.00 42.21 114 ALA A C 16
ATOM 29408 O O . ALA A 1 114 ? 17.902 -90.330 -22.173 1.00 32.43 114 ALA A O 16
ATOM 29415 N N . ASP A 1 115 ? 17.542 -88.237 -21.400 1.00 54.31 115 ASP A N 16
ATOM 29416 C CA . ASP A 1 115 ? 17.350 -87.669 -22.738 1.00 31.20 115 ASP A CA 16
ATOM 29417 C C . ASP A 1 115 ? 17.531 -86.151 -22.720 1.00 74.33 115 ASP A C 16
ATOM 29418 O O . ASP A 1 115 ? 18.194 -85.595 -23.596 1.00 33.11 115 ASP A O 16
ATOM 29427 N N . GLY A 1 116 ? 16.958 -85.480 -21.723 1.00 25.12 116 GLY A N 16
ATOM 29428 C CA . GLY A 1 116 ? 17.095 -84.035 -21.644 1.00 51.02 116 GLY A CA 16
ATOM 29429 C C . GLY A 1 116 ? 16.108 -83.380 -20.689 1.00 52.42 116 GLY A C 16
ATOM 29430 O O . GLY A 1 116 ? 15.025 -83.912 -20.410 1.00 24.24 116 GLY A O 16
ATOM 29434 N N . PHE A 1 117 ? 16.484 -82.218 -20.185 1.00 5.24 117 PHE A N 16
ATOM 29435 C CA . PHE A 1 117 ? 15.638 -81.464 -19.275 1.00 2.31 117 PHE A CA 16
ATOM 29436 C C . PHE A 1 117 ? 14.885 -80.394 -20.061 1.00 32.41 117 PHE A C 16
ATOM 29437 O O . PHE A 1 117 ? 15.505 -79.447 -20.563 1.00 0.02 117 PHE A O 16
ATOM 29454 N N . GLU A 1 118 ? 13.564 -80.532 -20.178 1.00 33.04 118 GLU A N 16
ATOM 29455 C CA . GLU A 1 118 ? 12.761 -79.528 -20.872 1.00 23.02 118 GLU A CA 16
ATOM 29456 C C . GLU A 1 118 ? 11.292 -79.665 -20.503 1.00 63.02 118 GLU A C 16
ATOM 29457 O O . GLU A 1 118 ? 10.759 -80.768 -20.425 1.00 13.12 118 GLU A O 16
ATOM 29469 N N . ILE A 1 119 ? 10.636 -78.537 -20.279 1.00 14.51 119 ILE A N 16
ATOM 29470 C CA . ILE A 1 119 ? 9.249 -78.541 -19.850 1.00 51.30 119 ILE A CA 16
ATOM 29471 C C . ILE A 1 119 ? 8.347 -79.023 -20.986 1.00 62.21 119 ILE A C 16
ATOM 29472 O O . ILE A 1 119 ? 7.843 -78.234 -21.788 1.00 44.42 119 ILE A O 16
ATOM 29488 N N . ARG A 1 120 ? 8.199 -80.339 -21.061 1.00 2.03 120 ARG A N 16
ATOM 29489 C CA . ARG A 1 120 ? 7.363 -80.981 -22.067 1.00 61.44 120 ARG A CA 16
ATOM 29490 C C . ARG A 1 120 ? 5.919 -81.049 -21.609 1.00 32.31 120 ARG A C 16
ATOM 29491 O O . ARG A 1 120 ? 5.638 -81.352 -20.452 1.00 1.25 120 ARG A O 16
ATOM 29512 N N . ARG A 1 121 ? 5.014 -80.773 -22.529 1.00 14.01 121 ARG A N 16
ATOM 29513 C CA . ARG A 1 121 ? 3.587 -80.781 -22.243 1.00 75.33 121 ARG A CA 16
ATOM 29514 C C . ARG A 1 121 ? 2.867 -81.643 -23.272 1.00 64.21 121 ARG A C 16
ATOM 29515 O O . ARG A 1 121 ? 2.635 -82.836 -22.990 1.00 51.44 121 ARG A O 16
ATOM 29537 N N . MET A 1 1 ? 111.534 -112.931 12.743 1.00 52.12 1 MET A N 17
ATOM 29538 C CA . MET A 1 1 ? 111.220 -113.812 13.893 1.00 51.22 1 MET A CA 17
ATOM 29539 C C . MET A 1 1 ? 110.701 -112.986 15.069 1.00 31.51 1 MET A C 17
ATOM 29540 O O . MET A 1 1 ? 111.359 -112.047 15.523 1.00 43.23 1 MET A O 17
ATOM 29556 N N . ALA A 1 2 ? 109.516 -113.337 15.557 1.00 23.30 2 ALA A N 17
ATOM 29557 C CA . ALA A 1 2 ? 108.882 -112.609 16.648 1.00 11.25 2 ALA A CA 17
ATOM 29558 C C . ALA A 1 2 ? 109.519 -112.969 17.986 1.00 62.11 2 ALA A C 17
ATOM 29559 O O . ALA A 1 2 ? 109.651 -114.147 18.327 1.00 12.45 2 ALA A O 17
ATOM 29566 N N . HIS A 1 3 ? 109.920 -111.948 18.735 1.00 20.45 3 HIS A N 17
ATOM 29567 C CA . HIS A 1 3 ? 110.477 -112.141 20.068 1.00 41.31 3 HIS A CA 17
ATOM 29568 C C . HIS A 1 3 ? 109.333 -112.330 21.067 1.00 14.54 3 HIS A C 17
ATOM 29569 O O . HIS A 1 3 ? 108.666 -111.364 21.449 1.00 61.24 3 HIS A O 17
ATOM 29584 N N . HIS A 1 4 ? 109.094 -113.585 21.452 1.00 51.22 4 HIS A N 17
ATOM 29585 C CA . HIS A 1 4 ? 107.956 -113.945 22.306 1.00 51.34 4 HIS A CA 17
ATOM 29586 C C . HIS A 1 4 ? 107.960 -113.178 23.629 1.00 0.14 4 HIS A C 17
ATOM 29587 O O . HIS A 1 4 ? 109.016 -112.905 24.207 1.00 74.33 4 HIS A O 17
ATOM 29602 N N . HIS A 1 5 ? 106.761 -112.848 24.097 1.00 1.20 5 HIS A N 17
ATOM 29603 C CA . HIS A 1 5 ? 106.566 -112.128 25.351 1.00 3.11 5 HIS A CA 17
ATOM 29604 C C . HIS A 1 5 ? 105.124 -112.310 25.811 1.00 72.12 5 HIS A C 17
ATOM 29605 O O . HIS A 1 5 ? 104.335 -112.957 25.121 1.00 25.44 5 HIS A O 17
ATOM 29620 N N . HIS A 1 6 ? 104.782 -111.729 26.957 1.00 74.41 6 HIS A N 17
ATOM 29621 C CA . HIS A 1 6 ? 103.441 -111.869 27.522 1.00 62.44 6 HIS A CA 17
ATOM 29622 C C . HIS A 1 6 ? 102.393 -111.223 26.624 1.00 42.35 6 HIS A C 17
ATOM 29623 O O . HIS A 1 6 ? 102.636 -110.177 26.017 1.00 32.12 6 HIS A O 17
ATOM 29638 N N . HIS A 1 7 ? 101.230 -111.854 26.556 1.00 3.41 7 HIS A N 17
ATOM 29639 C CA . HIS A 1 7 ? 100.119 -111.363 25.749 1.00 22.42 7 HIS A CA 17
ATOM 29640 C C . HIS A 1 7 ? 98.796 -111.648 26.457 1.00 74.24 7 HIS A C 17
ATOM 29641 O O . HIS A 1 7 ? 98.322 -112.785 26.473 1.00 22.25 7 HIS A O 17
ATOM 29656 N N . HIS A 1 8 ? 98.213 -110.611 27.048 1.00 1.42 8 HIS A N 17
ATOM 29657 C CA . HIS A 1 8 ? 96.971 -110.744 27.805 1.00 40.41 8 HIS A CA 17
ATOM 29658 C C . HIS A 1 8 ? 95.993 -109.638 27.404 1.00 31.21 8 HIS A C 17
ATOM 29659 O O . HIS A 1 8 ? 96.366 -108.464 27.332 1.00 1.54 8 HIS A O 17
ATOM 29674 N N . MET A 1 9 ? 94.746 -110.020 27.140 1.00 32.43 9 MET A N 17
ATOM 29675 C CA . MET A 1 9 ? 93.721 -109.078 26.697 1.00 63.23 9 MET A CA 17
ATOM 29676 C C . MET A 1 9 ? 92.356 -109.453 27.269 1.00 31.31 9 MET A C 17
ATOM 29677 O O . MET A 1 9 ? 92.156 -110.577 27.738 1.00 61.42 9 MET A O 17
ATOM 29691 N N . GLY A 1 10 ? 91.425 -108.507 27.218 1.00 41.12 10 GLY A N 17
ATOM 29692 C CA . GLY A 1 10 ? 90.070 -108.751 27.678 1.00 0.44 10 GLY A CA 17
ATOM 29693 C C . GLY A 1 10 ? 89.077 -108.671 26.537 1.00 11.55 10 GLY A C 17
ATOM 29694 O O . GLY A 1 10 ? 89.124 -107.731 25.738 1.00 74.43 10 GLY A O 17
ATOM 29698 N N . THR A 1 11 ? 88.190 -109.651 26.447 1.00 73.24 11 THR A N 17
ATOM 29699 C CA . THR A 1 11 ? 87.205 -109.702 25.373 1.00 53.21 11 THR A CA 17
ATOM 29700 C C . THR A 1 11 ? 85.897 -109.043 25.821 1.00 62.12 11 THR A C 17
ATOM 29701 O O . THR A 1 11 ? 85.664 -108.851 27.021 1.00 32.23 11 THR A O 17
ATOM 29712 N N . LEU A 1 12 ? 85.054 -108.681 24.858 1.00 73.43 12 LEU A N 17
ATOM 29713 C CA . LEU A 1 12 ? 83.766 -108.053 25.140 1.00 60.44 12 LEU A CA 17
ATOM 29714 C C . LEU A 1 12 ? 82.750 -108.481 24.079 1.00 2.34 12 LEU A C 17
ATOM 29715 O O . LEU A 1 12 ? 83.042 -108.445 22.881 1.00 43.41 12 LEU A O 17
ATOM 29731 N N . GLU A 1 13 ? 81.563 -108.895 24.522 1.00 52.03 13 GLU A N 17
ATOM 29732 C CA . GLU A 1 13 ? 80.504 -109.335 23.617 1.00 22.25 13 GLU A CA 17
ATOM 29733 C C . GLU A 1 13 ? 79.180 -108.659 23.965 1.00 62.32 13 GLU A C 17
ATOM 29734 O O . GLU A 1 13 ? 78.842 -108.496 25.141 1.00 2.42 13 GLU A O 17
ATOM 29746 N N . ALA A 1 14 ? 78.451 -108.256 22.930 1.00 75.13 14 ALA A N 17
ATOM 29747 C CA . ALA A 1 14 ? 77.148 -107.623 23.084 1.00 74.41 14 ALA A CA 17
ATOM 29748 C C . ALA A 1 14 ? 76.330 -107.823 21.812 1.00 5.34 14 ALA A C 17
ATOM 29749 O O . ALA A 1 14 ? 76.679 -107.300 20.752 1.00 31.41 14 ALA A O 17
ATOM 29756 N N . GLN A 1 15 ? 75.259 -108.600 21.915 1.00 73.23 15 GLN A N 17
ATOM 29757 C CA . GLN A 1 15 ? 74.407 -108.898 20.769 1.00 10.44 15 GLN A CA 17
ATOM 29758 C C . GLN A 1 15 ? 72.931 -108.908 21.173 1.00 33.22 15 GLN A C 17
ATOM 29759 O O . GLN A 1 15 ? 72.600 -109.127 22.340 1.00 53.33 15 GLN A O 17
ATOM 29773 N N . THR A 1 16 ? 72.058 -108.645 20.204 1.00 2.53 16 THR A N 17
ATOM 29774 C CA . THR A 1 16 ? 70.617 -108.618 20.433 1.00 64.02 16 THR A CA 17
ATOM 29775 C C . THR A 1 16 ? 69.873 -108.723 19.097 1.00 10.20 16 THR A C 17
ATOM 29776 O O . THR A 1 16 ? 70.499 -108.891 18.046 1.00 24.02 16 THR A O 17
ATOM 29787 N N . GLN A 1 17 ? 68.545 -108.631 19.139 1.00 71.03 17 GLN A N 17
ATOM 29788 C CA . GLN A 1 17 ? 67.721 -108.692 17.932 1.00 43.41 17 GLN A CA 17
ATOM 29789 C C . GLN A 1 17 ? 66.783 -107.490 17.867 1.00 71.34 17 GLN A C 17
ATOM 29790 O O . GLN A 1 17 ? 66.739 -106.672 18.789 1.00 24.31 17 GLN A O 17
ATOM 29804 N N . GLY A 1 18 ? 66.041 -107.396 16.766 1.00 1.13 18 GLY A N 17
ATOM 29805 C CA . GLY A 1 18 ? 65.045 -106.349 16.597 1.00 52.34 18 GLY A CA 17
ATOM 29806 C C . GLY A 1 18 ? 63.679 -106.930 16.269 1.00 34.32 18 GLY A C 17
ATOM 29807 O O . GLY A 1 18 ? 63.581 -108.117 15.945 1.00 71.43 18 GLY A O 17
ATOM 29811 N N . PRO A 1 19 ? 62.600 -106.127 16.351 1.00 11.21 19 PRO A N 17
ATOM 29812 C CA . PRO A 1 19 ? 61.241 -106.590 16.090 1.00 44.43 19 PRO A CA 17
ATOM 29813 C C . PRO A 1 19 ? 60.823 -106.382 14.631 1.00 61.53 19 PRO A C 17
ATOM 29814 O O . PRO A 1 19 ? 61.668 -106.322 13.734 1.00 33.10 19 PRO A O 17
ATOM 29825 N N . GLY A 1 20 ? 59.517 -106.273 14.409 1.00 53.25 20 GLY A N 17
ATOM 29826 C CA . GLY A 1 20 ? 58.977 -106.096 13.071 1.00 63.03 20 GLY A CA 17
ATOM 29827 C C . GLY A 1 20 ? 57.648 -105.363 13.097 1.00 10.53 20 GLY A C 17
ATOM 29828 O O . GLY A 1 20 ? 57.241 -104.843 14.141 1.00 74.25 20 GLY A O 17
ATOM 29832 N N . SER A 1 21 ? 56.971 -105.307 11.955 1.00 73.15 21 SER A N 17
ATOM 29833 C CA . SER A 1 21 ? 55.690 -104.608 11.848 1.00 14.22 21 SER A CA 17
ATOM 29834 C C . SER A 1 21 ? 54.782 -105.301 10.825 1.00 10.43 21 SER A C 17
ATOM 29835 O O . SER A 1 21 ? 55.178 -106.289 10.200 1.00 10.21 21 SER A O 17
ATOM 29843 N N . MET A 1 22 ? 53.562 -104.788 10.676 1.00 63.14 22 MET A N 17
ATOM 29844 C CA . MET A 1 22 ? 52.594 -105.324 9.718 1.00 73.31 22 MET A CA 17
ATOM 29845 C C . MET A 1 22 ? 51.721 -104.193 9.177 1.00 20.42 22 MET A C 17
ATOM 29846 O O . MET A 1 22 ? 51.696 -103.097 9.746 1.00 43.13 22 MET A O 17
ATOM 29860 N N . GLN A 1 23 ? 50.993 -104.463 8.097 1.00 42.32 23 GLN A N 17
ATOM 29861 C CA . GLN A 1 23 ? 50.172 -103.445 7.441 1.00 71.32 23 GLN A CA 17
ATOM 29862 C C . GLN A 1 23 ? 48.741 -103.951 7.252 1.00 74.11 23 GLN A C 17
ATOM 29863 O O . GLN A 1 23 ? 48.496 -105.162 7.279 1.00 61.22 23 GLN A O 17
ATOM 29877 N N . GLY A 1 24 ? 47.802 -103.024 7.066 1.00 4.42 24 GLY A N 17
ATOM 29878 C CA . GLY A 1 24 ? 46.413 -103.381 6.827 1.00 12.50 24 GLY A CA 17
ATOM 29879 C C . GLY A 1 24 ? 45.969 -103.021 5.423 1.00 71.41 24 GLY A C 17
ATOM 29880 O O . GLY A 1 24 ? 46.801 -102.699 4.569 1.00 61.51 24 GLY A O 17
ATOM 29884 N N . SER A 1 25 ? 44.663 -103.089 5.172 1.00 41.01 25 SER A N 17
ATOM 29885 C CA . SER A 1 25 ? 44.097 -102.730 3.871 1.00 14.24 25 SER A CA 17
ATOM 29886 C C . SER A 1 25 ? 42.651 -102.257 4.032 1.00 14.43 25 SER A C 17
ATOM 29887 O O . SER A 1 25 ? 41.932 -102.727 4.919 1.00 11.33 25 SER A O 17
ATOM 29895 N N . MET A 1 26 ? 42.233 -101.329 3.172 1.00 62.34 26 MET A N 17
ATOM 29896 C CA . MET A 1 26 ? 40.899 -100.734 3.250 1.00 2.51 26 MET A CA 17
ATOM 29897 C C . MET A 1 26 ? 40.100 -101.029 1.977 1.00 11.11 26 MET A C 17
ATOM 29898 O O . MET A 1 26 ? 40.590 -100.802 0.865 1.00 5.31 26 MET A O 17
ATOM 29912 N N . PRO A 1 27 ? 38.859 -101.539 2.120 1.00 74.34 27 PRO A N 17
ATOM 29913 C CA . PRO A 1 27 ? 37.975 -101.829 0.975 1.00 71.44 27 PRO A CA 17
ATOM 29914 C C . PRO A 1 27 ? 37.585 -100.560 0.206 1.00 34.14 27 PRO A C 17
ATOM 29915 O O . PRO A 1 27 ? 37.813 -99.442 0.677 1.00 11.14 27 PRO A O 17
ATOM 29926 N N . SER A 1 28 ? 36.999 -100.738 -0.975 1.00 3.22 28 SER A N 17
ATOM 29927 C CA . SER A 1 28 ? 36.577 -99.617 -1.814 1.00 34.34 28 SER A CA 17
ATOM 29928 C C . SER A 1 28 ? 35.100 -99.283 -1.572 1.00 61.20 28 SER A C 17
ATOM 29929 O O . SER A 1 28 ? 34.367 -100.074 -0.969 1.00 25.04 28 SER A O 17
ATOM 29937 N N . SER A 1 29 ? 34.675 -98.103 -2.022 1.00 60.23 29 SER A N 17
ATOM 29938 C CA . SER A 1 29 ? 33.288 -97.676 -1.880 1.00 32.34 29 SER A CA 17
ATOM 29939 C C . SER A 1 29 ? 32.455 -98.121 -3.086 1.00 73.11 29 SER A C 17
ATOM 29940 O O . SER A 1 29 ? 32.920 -98.065 -4.231 1.00 31.03 29 SER A O 17
ATOM 29948 N N . SER A 1 30 ? 31.231 -98.571 -2.823 1.00 64.34 30 SER A N 17
ATOM 29949 C CA . SER A 1 30 ? 30.338 -99.059 -3.871 1.00 21.24 30 SER A CA 17
ATOM 29950 C C . SER A 1 30 ? 29.374 -97.959 -4.324 1.00 2.22 30 SER A C 17
ATOM 29951 O O . SER A 1 30 ? 28.965 -97.919 -5.486 1.00 33.13 30 SER A O 17
ATOM 29959 N N . GLU A 1 31 ? 29.022 -97.065 -3.403 1.00 40.24 31 GLU A N 17
ATOM 29960 C CA . GLU A 1 31 ? 28.107 -95.971 -3.708 1.00 62.35 31 GLU A CA 17
ATOM 29961 C C . GLU A 1 31 ? 28.857 -94.831 -4.400 1.00 41.11 31 GLU A C 17
ATOM 29962 O O . GLU A 1 31 ? 29.419 -93.950 -3.746 1.00 60.14 31 GLU A O 17
ATOM 29974 N N . ASP A 1 32 ? 28.900 -94.886 -5.725 1.00 41.14 32 ASP A N 17
ATOM 29975 C CA . ASP A 1 32 ? 29.532 -93.838 -6.527 1.00 53.41 32 ASP A CA 17
ATOM 29976 C C . ASP A 1 32 ? 28.474 -93.057 -7.295 1.00 74.21 32 ASP A C 17
ATOM 29977 O O . ASP A 1 32 ? 28.606 -91.851 -7.527 1.00 0.32 32 ASP A O 17
ATOM 29986 N N . VAL A 1 33 ? 27.401 -93.749 -7.654 1.00 64.33 33 VAL A N 17
ATOM 29987 C CA . VAL A 1 33 ? 26.326 -93.167 -8.448 1.00 3.41 33 VAL A CA 17
ATOM 29988 C C . VAL A 1 33 ? 25.062 -93.026 -7.608 1.00 52.31 33 VAL A C 17
ATOM 29989 O O . VAL A 1 33 ? 24.801 -93.832 -6.712 1.00 55.05 33 VAL A O 17
ATOM 30002 N N . THR A 1 34 ? 24.296 -91.988 -7.889 1.00 32.15 34 THR A N 17
ATOM 30003 C CA . THR A 1 34 ? 23.020 -91.750 -7.235 1.00 71.11 34 THR A CA 17
ATOM 30004 C C . THR A 1 34 ? 21.994 -91.295 -8.272 1.00 2.24 34 THR A C 17
ATOM 30005 O O . THR A 1 34 ? 22.343 -90.629 -9.251 1.00 60.35 34 THR A O 17
ATOM 30016 N N . THR A 1 35 ? 20.744 -91.695 -8.088 1.00 71.32 35 THR A N 17
ATOM 30017 C CA . THR A 1 35 ? 19.668 -91.305 -8.987 1.00 44.34 35 THR A CA 17
ATOM 30018 C C . THR A 1 35 ? 18.414 -90.993 -8.184 1.00 64.43 35 THR A C 17
ATOM 30019 O O . THR A 1 35 ? 18.027 -91.760 -7.302 1.00 74.11 35 THR A O 17
ATOM 30030 N N . LEU A 1 36 ? 17.800 -89.852 -8.473 1.00 13.40 36 LEU A N 17
ATOM 30031 C CA . LEU A 1 36 ? 16.607 -89.411 -7.762 1.00 32.23 36 LEU A CA 17
ATOM 30032 C C . LEU A 1 36 ? 15.590 -88.868 -8.754 1.00 30.20 36 LEU A C 17
ATOM 30033 O O . LEU A 1 36 ? 15.941 -88.110 -9.660 1.00 35.32 36 LEU A O 17
ATOM 30049 N N . CYS A 1 37 ? 14.339 -89.269 -8.591 1.00 71.23 37 CYS A N 17
ATOM 30050 C CA . CYS A 1 37 ? 13.254 -88.773 -9.433 1.00 40.31 37 CYS A CA 17
ATOM 30051 C C . CYS A 1 37 ? 12.592 -87.577 -8.754 1.00 32.44 37 CYS A C 17
ATOM 30052 O O . CYS A 1 37 ? 12.286 -87.624 -7.564 1.00 34.41 37 CYS A O 17
ATOM 30060 N N . TYR A 1 38 ? 12.389 -86.505 -9.511 1.00 44.52 38 TYR A N 17
ATOM 30061 C CA . TYR A 1 38 ? 11.872 -85.254 -8.969 1.00 13.14 38 TYR A CA 17
ATOM 30062 C C . TYR A 1 38 ? 10.470 -84.965 -9.485 1.00 33.50 38 TYR A C 17
ATOM 30063 O O . TYR A 1 38 ? 10.097 -85.377 -10.585 1.00 34.40 38 TYR A O 17
ATOM 30081 N N . ARG A 1 39 ? 9.702 -84.261 -8.668 1.00 41.31 39 ARG A N 17
ATOM 30082 C CA . ARG A 1 39 ? 8.410 -83.729 -9.066 1.00 13.40 39 ARG A CA 17
ATOM 30083 C C . ARG A 1 39 ? 8.087 -82.509 -8.211 1.00 14.02 39 ARG A C 17
ATOM 30084 O O . ARG A 1 39 ? 7.839 -82.632 -7.013 1.00 25.40 39 ARG A O 17
ATOM 30105 N N . VAL A 1 40 ? 8.102 -81.334 -8.826 1.00 72.34 40 VAL A N 17
ATOM 30106 C CA . VAL A 1 40 ? 7.779 -80.099 -8.125 1.00 72.44 40 VAL A CA 17
ATOM 30107 C C . VAL A 1 40 ? 6.430 -79.583 -8.611 1.00 70.43 40 VAL A C 17
ATOM 30108 O O . VAL A 1 40 ? 6.093 -79.715 -9.788 1.00 61.43 40 VAL A O 17
ATOM 30121 N N . THR A 1 41 ? 5.662 -79.014 -7.703 1.00 2.24 41 THR A N 17
ATOM 30122 C CA . THR A 1 41 ? 4.314 -78.564 -8.003 1.00 62.42 41 THR A CA 17
ATOM 30123 C C . THR A 1 41 ? 4.261 -77.050 -8.190 1.00 74.20 41 THR A C 17
ATOM 30124 O O . THR A 1 41 ? 4.710 -76.295 -7.325 1.00 2.33 41 THR A O 17
ATOM 30135 N N . GLY A 1 42 ? 3.732 -76.616 -9.333 1.00 41.40 42 GLY A N 17
ATOM 30136 C CA . GLY A 1 42 ? 3.513 -75.204 -9.569 1.00 24.42 42 GLY A CA 17
ATOM 30137 C C . GLY A 1 42 ? 2.190 -74.758 -8.980 1.00 40.24 42 GLY A C 17
ATOM 30138 O O . GLY A 1 42 ? 1.200 -75.490 -9.063 1.00 32.35 42 GLY A O 17
ATOM 30142 N N . LYS A 1 43 ? 2.172 -73.568 -8.383 1.00 4.30 43 LYS A N 17
ATOM 30143 C CA . LYS A 1 43 ? 0.979 -73.046 -7.715 1.00 54.14 43 LYS A CA 17
ATOM 30144 C C . LYS A 1 43 ? -0.195 -72.993 -8.697 1.00 34.03 43 LYS A C 17
ATOM 30145 O O . LYS A 1 43 ? -1.254 -73.579 -8.457 1.00 15.12 43 LYS A O 17
ATOM 30164 N N . VAL A 1 44 ? 0.010 -72.289 -9.802 1.00 15.21 44 VAL A N 17
ATOM 30165 C CA . VAL A 1 44 ? -0.981 -72.195 -10.869 1.00 11.51 44 VAL A CA 17
ATOM 30166 C C . VAL A 1 44 ? -0.372 -72.679 -12.183 1.00 43.13 44 VAL A C 17
ATOM 30167 O O . VAL A 1 44 ? 0.170 -71.889 -12.957 1.00 73.31 44 VAL A O 17
ATOM 30180 N N . GLN A 1 45 ? -0.435 -74.002 -12.398 1.00 50.12 45 GLN A N 17
ATOM 30181 C CA . GLN A 1 45 ? 0.174 -74.665 -13.563 1.00 32.13 45 GLN A CA 17
ATOM 30182 C C . GLN A 1 45 ? 1.535 -74.048 -13.904 1.00 53.04 45 GLN A C 17
ATOM 30183 O O . GLN A 1 45 ? 1.816 -73.697 -15.053 1.00 31.24 45 GLN A O 17
ATOM 30197 N N . GLY A 1 46 ? 2.376 -73.942 -12.877 1.00 33.40 46 GLY A N 17
ATOM 30198 C CA . GLY A 1 46 ? 3.653 -73.264 -13.003 1.00 5.31 46 GLY A CA 17
ATOM 30199 C C . GLY A 1 46 ? 4.595 -73.930 -13.987 1.00 42.35 46 GLY A C 17
ATOM 30200 O O . GLY A 1 46 ? 4.625 -75.157 -14.107 1.00 52.52 46 GLY A O 17
ATOM 30204 N N . VAL A 1 47 ? 5.361 -73.104 -14.692 1.00 50.43 47 VAL A N 17
ATOM 30205 C CA . VAL A 1 47 ? 6.377 -73.578 -15.622 1.00 62.01 47 VAL A CA 17
ATOM 30206 C C . VAL A 1 47 ? 7.724 -73.673 -14.911 1.00 63.33 47 VAL A C 17
ATOM 30207 O O . VAL A 1 47 ? 7.806 -73.451 -13.699 1.00 24.14 47 VAL A O 17
ATOM 30220 N N . PHE A 1 48 ? 8.781 -73.984 -15.654 1.00 44.21 48 PHE A N 17
ATOM 30221 C CA . PHE A 1 48 ? 10.106 -74.150 -15.063 1.00 43.23 48 PHE A CA 17
ATOM 30222 C C . PHE A 1 48 ? 11.150 -73.415 -15.905 1.00 63.04 48 PHE A C 17
ATOM 30223 O O . PHE A 1 48 ? 11.164 -73.536 -17.132 1.00 45.54 48 PHE A O 17
ATOM 30240 N N . PHE A 1 49 ? 12.004 -72.642 -15.239 1.00 15.34 49 PHE A N 17
ATOM 30241 C CA . PHE A 1 49 ? 13.023 -71.838 -15.917 1.00 4.40 49 PHE A CA 17
ATOM 30242 C C . PHE A 1 49 ? 14.053 -72.702 -16.666 1.00 62.32 49 PHE A C 17
ATOM 30243 O O . PHE A 1 49 ? 15.066 -73.133 -16.102 1.00 1.00 49 PHE A O 17
ATOM 30260 N N . ARG A 1 50 ? 13.776 -72.930 -17.954 1.00 20.24 50 ARG A N 17
ATOM 30261 C CA . ARG A 1 50 ? 14.645 -73.706 -18.844 1.00 11.11 50 ARG A CA 17
ATOM 30262 C C . ARG A 1 50 ? 16.085 -73.194 -18.801 1.00 62.02 50 ARG A C 17
ATOM 30263 O O . ARG A 1 50 ? 17.036 -73.978 -18.835 1.00 13.04 50 ARG A O 17
ATOM 30284 N N . LYS A 1 51 ? 16.223 -71.873 -18.732 1.00 31.42 51 LYS A N 17
ATOM 30285 C CA . LYS A 1 51 ? 17.529 -71.218 -18.669 1.00 51.24 51 LYS A CA 17
ATOM 30286 C C . LYS A 1 51 ? 18.387 -71.813 -17.549 1.00 43.40 51 LYS A C 17
ATOM 30287 O O . LYS A 1 51 ? 19.459 -72.386 -17.795 1.00 4.25 51 LYS A O 17
ATOM 30306 N N . TYR A 1 52 ? 17.890 -71.692 -16.323 1.00 33.33 52 TYR A N 17
ATOM 30307 C CA . TYR A 1 52 ? 18.622 -72.132 -15.143 1.00 52.21 52 TYR A CA 17
ATOM 30308 C C . TYR A 1 52 ? 18.703 -73.653 -15.080 1.00 31.13 52 TYR A C 17
ATOM 30309 O O . TYR A 1 52 ? 19.669 -74.200 -14.552 1.00 33.12 52 TYR A O 17
ATOM 30327 N N . THR A 1 53 ? 17.696 -74.328 -15.636 1.00 44.10 53 THR A N 17
ATOM 30328 C CA . THR A 1 53 ? 17.695 -75.789 -15.670 1.00 3.41 53 THR A CA 17
ATOM 30329 C C . THR A 1 53 ? 18.882 -76.298 -16.483 1.00 73.23 53 THR A C 17
ATOM 30330 O O . THR A 1 53 ? 19.695 -77.101 -15.994 1.00 72.33 53 THR A O 17
ATOM 30341 N N . LYS A 1 54 ? 18.998 -75.796 -17.712 1.00 52.34 54 LYS A N 17
ATOM 30342 C CA . LYS A 1 54 ? 20.069 -76.205 -18.603 1.00 30.44 54 LYS A CA 17
ATOM 30343 C C . LYS A 1 54 ? 21.412 -75.783 -18.024 1.00 3.54 54 LYS A C 17
ATOM 30344 O O . LYS A 1 54 ? 22.351 -76.569 -17.997 1.00 44.10 54 LYS A O 17
ATOM 30363 N N . LYS A 1 55 ? 21.490 -74.538 -17.551 1.00 61.15 55 LYS A N 17
ATOM 30364 C CA . LYS A 1 55 ? 22.736 -74.001 -17.009 1.00 23.30 55 LYS A CA 17
ATOM 30365 C C . LYS A 1 55 ? 23.249 -74.864 -15.850 1.00 15.04 55 LYS A C 17
ATOM 30366 O O . LYS A 1 55 ? 24.404 -75.308 -15.853 1.00 2.24 55 LYS A O 17
ATOM 30385 N N . GLU A 1 56 ? 22.371 -75.109 -14.880 1.00 61.35 56 GLU A N 17
ATOM 30386 C CA . GLU A 1 56 ? 22.723 -75.856 -13.675 1.00 4.44 56 GLU A CA 17
ATOM 30387 C C . GLU A 1 56 ? 23.131 -77.284 -14.029 1.00 34.44 56 GLU A C 17
ATOM 30388 O O . GLU A 1 56 ? 24.230 -77.734 -13.686 1.00 61.15 56 GLU A O 17
ATOM 30400 N N . ALA A 1 57 ? 22.246 -77.988 -14.739 1.00 2.01 57 ALA A N 17
ATOM 30401 C CA . ALA A 1 57 ? 22.496 -79.381 -15.101 1.00 74.43 57 ALA A CA 17
ATOM 30402 C C . ALA A 1 57 ? 23.766 -79.508 -15.940 1.00 71.13 57 ALA A C 17
ATOM 30403 O O . ALA A 1 57 ? 24.577 -80.409 -15.725 1.00 12.10 57 ALA A O 17
ATOM 30410 N N . ASP A 1 58 ? 23.940 -78.587 -16.880 1.00 44.45 58 ASP A N 17
ATOM 30411 C CA . ASP A 1 58 ? 25.104 -78.586 -17.769 1.00 61.14 58 ASP A CA 17
ATOM 30412 C C . ASP A 1 58 ? 26.390 -78.339 -16.986 1.00 50.21 58 ASP A C 17
ATOM 30413 O O . ASP A 1 58 ? 27.420 -78.962 -17.254 1.00 33.21 58 ASP A O 17
ATOM 30422 N N . ALA A 1 59 ? 26.321 -77.438 -16.008 1.00 41.11 59 ALA A N 17
ATOM 30423 C CA . ALA A 1 59 ? 27.493 -77.066 -15.219 1.00 31.13 59 ALA A CA 17
ATOM 30424 C C . ALA A 1 59 ? 27.930 -78.212 -14.305 1.00 41.12 59 ALA A C 17
ATOM 30425 O O . ALA A 1 59 ? 29.099 -78.593 -14.289 1.00 73.43 59 ALA A O 17
ATOM 30432 N N . LEU A 1 60 ? 26.983 -78.771 -13.556 1.00 54.24 60 LEU A N 17
ATOM 30433 C CA . LEU A 1 60 ? 27.285 -79.845 -12.607 1.00 74.52 60 LEU A CA 17
ATOM 30434 C C . LEU A 1 60 ? 27.254 -81.219 -13.287 1.00 2.20 60 LEU A C 17
ATOM 30435 O O . LEU A 1 60 ? 27.582 -82.229 -12.669 1.00 5.04 60 LEU A O 17
ATOM 30451 N N . SER A 1 61 ? 26.847 -81.239 -14.558 1.00 74.52 61 SER A N 17
ATOM 30452 C CA . SER A 1 61 ? 26.919 -82.442 -15.388 1.00 3.53 61 SER A CA 17
ATOM 30453 C C . SER A 1 61 ? 25.951 -83.525 -14.903 1.00 64.03 61 SER A C 17
ATOM 30454 O O . SER A 1 61 ? 26.330 -84.682 -14.712 1.00 34.12 61 SER A O 17
ATOM 30462 N N . LEU A 1 62 ? 24.687 -83.143 -14.726 1.00 73.12 62 LEU A N 17
ATOM 30463 C CA . LEU A 1 62 ? 23.642 -84.100 -14.371 1.00 32.44 62 LEU A CA 17
ATOM 30464 C C . LEU A 1 62 ? 23.022 -84.683 -15.637 1.00 13.42 62 LEU A C 17
ATOM 30465 O O . LEU A 1 62 ? 22.892 -83.988 -16.650 1.00 54.02 62 LEU A O 17
ATOM 30481 N N . VAL A 1 63 ? 22.660 -85.957 -15.584 1.00 63.31 63 VAL A N 17
ATOM 30482 C CA . VAL A 1 63 ? 21.978 -86.614 -16.695 1.00 53.30 63 VAL A CA 17
ATOM 30483 C C . VAL A 1 63 ? 20.607 -87.107 -16.244 1.00 24.01 63 VAL A C 17
ATOM 30484 O O . VAL A 1 63 ? 20.386 -87.327 -15.052 1.00 52.40 63 VAL A O 17
ATOM 30497 N N . GLY A 1 64 ? 19.689 -87.251 -17.190 1.00 15.23 64 GLY A N 17
ATOM 30498 C CA . GLY A 1 64 ? 18.343 -87.698 -16.874 1.00 55.25 64 GLY A CA 17
ATOM 30499 C C . GLY A 1 64 ? 17.326 -87.104 -17.822 1.00 30.41 64 GLY A C 17
ATOM 30500 O O . GLY A 1 64 ? 17.540 -87.100 -19.039 1.00 63.55 64 GLY A O 17
ATOM 30504 N N . TYR A 1 65 ? 16.220 -86.597 -17.282 1.00 73.32 65 TYR A N 17
ATOM 30505 C CA . TYR A 1 65 ? 15.195 -85.966 -18.108 1.00 13.32 65 TYR A CA 17
ATOM 30506 C C . TYR A 1 65 ? 14.198 -85.191 -17.248 1.00 31.43 65 TYR A C 17
ATOM 30507 O O . TYR A 1 65 ? 14.038 -85.482 -16.064 1.00 30.44 65 TYR A O 17
ATOM 30525 N N . VAL A 1 66 ? 13.533 -84.205 -17.855 1.00 23.54 66 VAL A N 17
ATOM 30526 C CA . VAL A 1 66 ? 12.512 -83.402 -17.173 1.00 72.34 66 VAL A CA 17
ATOM 30527 C C . VAL A 1 66 ? 11.327 -83.169 -18.109 1.00 10.41 66 VAL A C 17
ATOM 30528 O O . VAL A 1 66 ? 11.515 -83.108 -19.326 1.00 63.31 66 VAL A O 17
ATOM 30541 N N . THR A 1 67 ? 10.126 -83.038 -17.524 1.00 33.35 67 THR A N 17
ATOM 30542 C CA . THR A 1 67 ? 8.872 -82.881 -18.261 1.00 62.00 67 THR A CA 17
ATOM 30543 C C . THR A 1 67 ? 7.813 -82.240 -17.355 1.00 43.22 67 THR A C 17
ATOM 30544 O O . THR A 1 67 ? 7.955 -82.244 -16.131 1.00 43.20 67 THR A O 17
ATOM 30555 N N . ASN A 1 68 ? 6.756 -81.692 -17.951 1.00 24.14 68 ASN A N 17
ATOM 30556 C CA . ASN A 1 68 ? 5.688 -81.039 -17.187 1.00 73.40 68 ASN A CA 17
ATOM 30557 C C . ASN A 1 68 ? 4.382 -81.821 -17.324 1.00 73.12 68 ASN A C 17
ATOM 30558 O O . ASN A 1 68 ? 4.030 -82.272 -18.413 1.00 10.52 68 ASN A O 17
ATOM 30569 N N . ASN A 1 69 ? 3.678 -81.993 -16.210 1.00 74.00 69 ASN A N 17
ATOM 30570 C CA . ASN A 1 69 ? 2.415 -82.732 -16.192 1.00 52.24 69 ASN A CA 17
ATOM 30571 C C . ASN A 1 69 ? 1.241 -81.780 -16.388 1.00 5.25 69 ASN A C 17
ATOM 30572 O O . ASN A 1 69 ? 1.370 -80.573 -16.179 1.00 52.52 69 ASN A O 17
ATOM 30583 N N . GLU A 1 70 ? 0.088 -82.333 -16.768 1.00 63.52 70 GLU A N 17
ATOM 30584 C CA . GLU A 1 70 ? -1.138 -81.547 -16.926 1.00 54.22 70 GLU A CA 17
ATOM 30585 C C . GLU A 1 70 ? -1.517 -80.871 -15.606 1.00 23.41 70 GLU A C 17
ATOM 30586 O O . GLU A 1 70 ? -2.201 -79.846 -15.592 1.00 22.31 70 GLU A O 17
ATOM 30598 N N . ASP A 1 71 ? -1.044 -81.454 -14.503 1.00 53.44 71 ASP A N 17
ATOM 30599 C CA . ASP A 1 71 ? -1.263 -80.907 -13.163 1.00 52.32 71 ASP A CA 17
ATOM 30600 C C . ASP A 1 71 ? -0.569 -79.558 -12.998 1.00 60.33 71 ASP A C 17
ATOM 30601 O O . ASP A 1 71 ? -0.888 -78.794 -12.087 1.00 61.33 71 ASP A O 17
ATOM 30610 N N . GLY A 1 72 ? 0.380 -79.273 -13.880 1.00 2.22 72 GLY A N 17
ATOM 30611 C CA . GLY A 1 72 ? 1.209 -78.092 -13.730 1.00 24.21 72 GLY A CA 17
ATOM 30612 C C . GLY A 1 72 ? 2.388 -78.366 -12.823 1.00 64.40 72 GLY A C 17
ATOM 30613 O O . GLY A 1 72 ? 2.976 -77.451 -12.245 1.00 24.14 72 GLY A O 17
ATOM 30617 N N . SER A 1 73 ? 2.724 -79.643 -12.697 1.00 74.30 73 SER A N 17
ATOM 30618 C CA . SER A 1 73 ? 3.844 -80.081 -11.882 1.00 53.52 73 SER A CA 17
ATOM 30619 C C . SER A 1 73 ? 4.983 -80.558 -12.781 1.00 5.24 73 SER A C 17
ATOM 30620 O O . SER A 1 73 ? 4.757 -81.318 -13.725 1.00 20.32 73 SER A O 17
ATOM 30628 N N . VAL A 1 74 ? 6.194 -80.101 -12.502 1.00 2.14 74 VAL A N 17
ATOM 30629 C CA . VAL A 1 74 ? 7.358 -80.460 -13.304 1.00 23.14 74 VAL A CA 17
ATOM 30630 C C . VAL A 1 74 ? 8.045 -81.685 -12.706 1.00 45.15 74 VAL A C 17
ATOM 30631 O O . VAL A 1 74 ? 8.560 -81.630 -11.588 1.00 50.12 74 VAL A O 17
ATOM 30644 N N . SER A 1 75 ? 8.036 -82.788 -13.441 1.00 24.41 75 SER A N 17
ATOM 30645 C CA . SER A 1 75 ? 8.609 -84.044 -12.968 1.00 33.53 75 SER A CA 17
ATOM 30646 C C . SER A 1 75 ? 9.760 -84.485 -13.868 1.00 25.55 75 SER A C 17
ATOM 30647 O O . SER A 1 75 ? 9.874 -84.031 -15.006 1.00 44.43 75 SER A O 17
ATOM 30655 N N . GLY A 1 76 ? 10.601 -85.369 -13.354 1.00 32.44 76 GLY A N 17
ATOM 30656 C CA . GLY A 1 76 ? 11.730 -85.868 -14.115 1.00 51.54 76 GLY A CA 17
ATOM 30657 C C . GLY A 1 76 ? 12.623 -86.756 -13.274 1.00 43.42 76 GLY A C 17
ATOM 30658 O O . GLY A 1 76 ? 12.247 -87.144 -12.167 1.00 53.55 76 GLY A O 17
ATOM 30662 N N . VAL A 1 77 ? 13.800 -87.083 -13.792 1.00 42.05 77 VAL A N 17
ATOM 30663 C CA . VAL A 1 77 ? 14.759 -87.928 -13.081 1.00 43.44 77 VAL A CA 17
ATOM 30664 C C . VAL A 1 77 ? 16.172 -87.381 -13.275 1.00 74.14 77 VAL A C 17
ATOM 30665 O O . VAL A 1 77 ? 16.519 -86.934 -14.373 1.00 42.33 77 VAL A O 17
ATOM 30678 N N . VAL A 1 78 ? 16.972 -87.407 -12.210 1.00 11.12 78 VAL A N 17
ATOM 30679 C CA . VAL A 1 78 ? 18.360 -86.954 -12.265 1.00 13.11 78 VAL A CA 17
ATOM 30680 C C . VAL A 1 78 ? 19.289 -88.097 -11.865 1.00 3.40 78 VAL A C 17
ATOM 30681 O O . VAL A 1 78 ? 18.940 -88.919 -11.009 1.00 63.53 78 VAL A O 17
ATOM 30694 N N . GLN A 1 79 ? 20.462 -88.151 -12.484 1.00 61.04 79 GLN A N 17
ATOM 30695 C CA . GLN A 1 79 ? 21.429 -89.216 -12.234 1.00 72.34 79 GLN A CA 17
ATOM 30696 C C . GLN A 1 79 ? 22.836 -88.622 -12.170 1.00 51.25 79 GLN A C 17
ATOM 30697 O O . GLN A 1 79 ? 23.136 -87.653 -12.876 1.00 1.41 79 GLN A O 17
ATOM 30711 N N . GLY A 1 80 ? 23.691 -89.196 -11.326 1.00 73.20 80 GLY A N 17
ATOM 30712 C CA . GLY A 1 80 ? 25.070 -88.745 -11.234 1.00 70.11 80 GLY A CA 17
ATOM 30713 C C . GLY A 1 80 ? 25.636 -88.941 -9.843 1.00 45.11 80 GLY A C 17
ATOM 30714 O O . GLY A 1 80 ? 25.011 -89.607 -9.016 1.00 30.00 80 GLY A O 17
ATOM 30718 N N . PRO A 1 81 ? 26.829 -88.393 -9.553 1.00 21.24 81 PRO A N 17
ATOM 30719 C CA . PRO A 1 81 ? 27.428 -88.474 -8.217 1.00 24.25 81 PRO A CA 17
ATOM 30720 C C . PRO A 1 81 ? 26.566 -87.769 -7.169 1.00 43.11 81 PRO A C 17
ATOM 30721 O O . PRO A 1 81 ? 25.878 -86.790 -7.471 1.00 61.12 81 PRO A O 17
ATOM 30732 N N . LYS A 1 82 ? 26.626 -88.271 -5.940 1.00 34.24 82 LYS A N 17
ATOM 30733 C CA . LYS A 1 82 ? 25.806 -87.771 -4.836 1.00 65.22 82 LYS A CA 17
ATOM 30734 C C . LYS A 1 82 ? 25.879 -86.251 -4.731 1.00 10.03 82 LYS A C 17
ATOM 30735 O O . LYS A 1 82 ? 24.855 -85.580 -4.636 1.00 13.55 82 LYS A O 17
ATOM 30754 N N . GLU A 1 83 ? 27.092 -85.712 -4.764 1.00 45.34 83 GLU A N 17
ATOM 30755 C CA . GLU A 1 83 ? 27.305 -84.288 -4.509 1.00 53.14 83 GLU A CA 17
ATOM 30756 C C . GLU A 1 83 ? 26.738 -83.423 -5.637 1.00 41.52 83 GLU A C 17
ATOM 30757 O O . GLU A 1 83 ? 26.246 -82.315 -5.395 1.00 1.31 83 GLU A O 17
ATOM 30769 N N . GLN A 1 84 ? 26.799 -83.925 -6.866 1.00 71.32 84 GLN A N 17
ATOM 30770 C CA . GLN A 1 84 ? 26.249 -83.202 -8.012 1.00 73.41 84 GLN A CA 17
ATOM 30771 C C . GLN A 1 84 ? 24.721 -83.272 -7.992 1.00 4.41 84 GLN A C 17
ATOM 30772 O O . GLN A 1 84 ? 24.038 -82.286 -8.283 1.00 35.12 84 GLN A O 17
ATOM 30786 N N . VAL A 1 85 ? 24.188 -84.437 -7.626 1.00 33.13 85 VAL A N 17
ATOM 30787 C CA . VAL A 1 85 ? 22.750 -84.595 -7.435 1.00 22.34 85 VAL A CA 17
ATOM 30788 C C . VAL A 1 85 ? 22.286 -83.698 -6.290 1.00 73.43 85 VAL A C 17
ATOM 30789 O O . VAL A 1 85 ? 21.198 -83.121 -6.331 1.00 53.31 85 VAL A O 17
ATOM 30802 N N . ASP A 1 86 ? 23.140 -83.574 -5.279 1.00 15.30 86 ASP A N 17
ATOM 30803 C CA . ASP A 1 86 ? 22.888 -82.689 -4.145 1.00 63.23 86 ASP A CA 17
ATOM 30804 C C . ASP A 1 86 ? 22.841 -81.237 -4.620 1.00 64.31 86 ASP A C 17
ATOM 30805 O O . ASP A 1 86 ? 22.002 -80.449 -4.181 1.00 72.04 86 ASP A O 17
ATOM 30814 N N . ALA A 1 87 ? 23.743 -80.893 -5.535 1.00 21.34 87 ALA A N 17
ATOM 30815 C CA . ALA A 1 87 ? 23.730 -79.578 -6.163 1.00 34.53 87 ALA A CA 17
ATOM 30816 C C . ALA A 1 87 ? 22.399 -79.343 -6.876 1.00 20.20 87 ALA A C 17
ATOM 30817 O O . ALA A 1 87 ? 21.784 -78.282 -6.745 1.00 62.15 87 ALA A O 17
ATOM 30824 N N . PHE A 1 88 ? 21.957 -80.360 -7.611 1.00 23.24 88 PHE A N 17
ATOM 30825 C CA . PHE A 1 88 ? 20.726 -80.276 -8.389 1.00 53.22 88 PHE A CA 17
ATOM 30826 C C . PHE A 1 88 ? 19.499 -80.127 -7.484 1.00 41.43 88 PHE A C 17
ATOM 30827 O O . PHE A 1 88 ? 18.602 -79.333 -7.774 1.00 24.23 88 PHE A O 17
ATOM 30844 N N . VAL A 1 89 ? 19.453 -80.887 -6.390 1.00 5.13 89 VAL A N 17
ATOM 30845 C CA . VAL A 1 89 ? 18.308 -80.823 -5.479 1.00 63.22 89 VAL A CA 17
ATOM 30846 C C . VAL A 1 89 ? 18.268 -79.474 -4.755 1.00 22.42 89 VAL A C 17
ATOM 30847 O O . VAL A 1 89 ? 17.195 -78.888 -4.579 1.00 63.11 89 VAL A O 17
ATOM 30860 N N . LYS A 1 90 ? 19.437 -78.963 -4.361 1.00 72.24 90 LYS A N 17
ATOM 30861 C CA . LYS A 1 90 ? 19.516 -77.622 -3.780 1.00 63.21 90 LYS A CA 17
ATOM 30862 C C . LYS A 1 90 ? 19.022 -76.592 -4.795 1.00 31.12 90 LYS A C 17
ATOM 30863 O O . LYS A 1 90 ? 18.338 -75.632 -4.438 1.00 14.12 90 LYS A O 17
ATOM 30882 N N . TYR A 1 91 ? 19.365 -76.816 -6.062 1.00 10.11 91 TYR A N 17
ATOM 30883 C CA . TYR A 1 91 ? 18.860 -75.997 -7.162 1.00 12.44 91 TYR A CA 17
ATOM 30884 C C . TYR A 1 91 ? 17.333 -76.052 -7.213 1.00 44.40 91 TYR A C 17
ATOM 30885 O O . TYR A 1 91 ? 16.664 -75.031 -7.385 1.00 2.03 91 TYR A O 17
ATOM 30903 N N . LEU A 1 92 ? 16.790 -77.249 -7.050 1.00 51.34 92 LEU A N 17
ATOM 30904 C CA . LEU A 1 92 ? 15.344 -77.445 -7.074 1.00 60.14 92 LEU A CA 17
ATOM 30905 C C . LEU A 1 92 ? 14.692 -76.722 -5.893 1.00 5.34 92 LEU A C 17
ATOM 30906 O O . LEU A 1 92 ? 13.577 -76.211 -6.000 1.00 21.55 92 LEU A O 17
ATOM 30922 N N . HIS A 1 93 ? 15.410 -76.673 -4.770 1.00 5.42 93 HIS A N 17
ATOM 30923 C CA . HIS A 1 93 ? 14.918 -76.009 -3.560 1.00 23.34 93 HIS A CA 17
ATOM 30924 C C . HIS A 1 93 ? 15.031 -74.485 -3.667 1.00 11.23 93 HIS A C 17
ATOM 30925 O O . HIS A 1 93 ? 14.542 -73.759 -2.796 1.00 14.15 93 HIS A O 17
ATOM 30940 N N . LYS A 1 94 ? 15.685 -74.006 -4.726 1.00 64.43 94 LYS A N 17
ATOM 30941 C CA . LYS A 1 94 ? 15.763 -72.568 -4.991 1.00 13.01 94 LYS A CA 17
ATOM 30942 C C . LYS A 1 94 ? 14.387 -72.038 -5.374 1.00 4.10 94 LYS A C 17
ATOM 30943 O O . LYS A 1 94 ? 13.946 -70.996 -4.877 1.00 53.20 94 LYS A O 17
ATOM 30962 N N . GLY A 1 95 ? 13.708 -72.774 -6.249 1.00 31.54 95 GLY A N 17
ATOM 30963 C CA . GLY A 1 95 ? 12.409 -72.353 -6.741 1.00 21.24 95 GLY A CA 17
ATOM 30964 C C . GLY A 1 95 ? 12.527 -71.325 -7.853 1.00 10.52 95 GLY A C 17
ATOM 30965 O O . GLY A 1 95 ? 13.469 -70.528 -7.876 1.00 3.03 95 GLY A O 17
ATOM 30969 N N . SER A 1 96 ? 11.575 -71.337 -8.780 1.00 75.45 96 SER A N 17
ATOM 30970 C CA . SER A 1 96 ? 11.574 -70.384 -9.879 1.00 64.44 96 SER A CA 17
ATOM 30971 C C . SER A 1 96 ? 11.045 -69.030 -9.400 1.00 73.22 96 SER A C 17
ATOM 30972 O O . SER A 1 96 ? 9.960 -68.955 -8.827 1.00 41.20 96 SER A O 17
ATOM 30980 N N . PRO A 1 97 ? 11.808 -67.940 -9.622 1.00 15.32 97 PRO A N 17
ATOM 30981 C CA . PRO A 1 97 ? 11.428 -66.597 -9.156 1.00 63.34 97 PRO A CA 17
ATOM 30982 C C . PRO A 1 97 ? 10.074 -66.144 -9.711 1.00 3.15 97 PRO A C 17
ATOM 30983 O O . PRO A 1 97 ? 9.342 -65.400 -9.057 1.00 13.01 97 PRO A O 17
ATOM 30994 N N . LYS A 1 98 ? 9.747 -66.597 -10.918 1.00 53.54 98 LYS A N 17
ATOM 30995 C CA . LYS A 1 98 ? 8.492 -66.210 -11.570 1.00 24.34 98 LYS A CA 17
ATOM 30996 C C . LYS A 1 98 ? 7.395 -67.253 -11.327 1.00 74.31 98 LYS A C 17
ATOM 30997 O O . LYS A 1 98 ? 6.207 -66.926 -11.316 1.00 21.32 98 LYS A O 17
ATOM 31016 N N . SER A 1 99 ? 7.797 -68.498 -11.092 1.00 22.33 99 SER A N 17
ATOM 31017 C CA . SER A 1 99 ? 6.852 -69.603 -10.941 1.00 33.13 99 SER A CA 17
ATOM 31018 C C . SER A 1 99 ? 6.837 -70.089 -9.488 1.00 51.15 99 SER A C 17
ATOM 31019 O O . SER A 1 99 ? 7.775 -70.749 -9.033 1.00 65.20 99 SER A O 17
ATOM 31027 N N . VAL A 1 100 ? 5.777 -69.733 -8.761 1.00 74.22 100 VAL A N 17
ATOM 31028 C CA . VAL A 1 100 ? 5.633 -70.103 -7.354 1.00 45.42 100 VAL A CA 17
ATOM 31029 C C . VAL A 1 100 ? 5.427 -71.611 -7.205 1.00 51.00 100 VAL A C 17
ATOM 31030 O O . VAL A 1 100 ? 4.572 -72.197 -7.868 1.00 74.34 100 VAL A O 17
ATOM 31043 N N . VAL A 1 101 ? 6.216 -72.226 -6.329 1.00 73.33 101 VAL A N 17
ATOM 31044 C CA . VAL A 1 101 ? 6.146 -73.663 -6.085 1.00 33.12 101 VAL A CA 17
ATOM 31045 C C . VAL A 1 101 ? 5.343 -73.964 -4.816 1.00 14.21 101 VAL A C 17
ATOM 31046 O O . VAL A 1 101 ? 5.307 -73.157 -3.883 1.00 71.23 101 VAL A O 17
ATOM 31059 N N . LYS A 1 102 ? 4.673 -75.115 -4.806 1.00 25.24 102 LYS A N 17
ATOM 31060 C CA . LYS A 1 102 ? 3.890 -75.556 -3.654 1.00 22.23 102 LYS A CA 17
ATOM 31061 C C . LYS A 1 102 ? 4.693 -76.547 -2.815 1.00 52.51 102 LYS A C 17
ATOM 31062 O O . LYS A 1 102 ? 4.806 -76.402 -1.594 1.00 64.20 102 LYS A O 17
ATOM 31081 N N . LYS A 1 103 ? 5.239 -77.554 -3.486 1.00 12.03 103 LYS A N 17
ATOM 31082 C CA . LYS A 1 103 ? 5.998 -78.613 -2.828 1.00 72.44 103 LYS A CA 17
ATOM 31083 C C . LYS A 1 103 ? 6.917 -79.303 -3.832 1.00 14.24 103 LYS A C 17
ATOM 31084 O O . LYS A 1 103 ? 6.522 -79.546 -4.977 1.00 53.50 103 LYS A O 17
ATOM 31103 N N . VAL A 1 104 ? 8.143 -79.593 -3.407 1.00 20.25 104 VAL A N 17
ATOM 31104 C CA . VAL A 1 104 ? 9.066 -80.395 -4.199 1.00 63.52 104 VAL A CA 17
ATOM 31105 C C . VAL A 1 104 ? 9.093 -81.822 -3.651 1.00 23.40 104 VAL A C 17
ATOM 31106 O O . VAL A 1 104 ? 9.257 -82.033 -2.447 1.00 41.12 104 VAL A O 17
ATOM 31119 N N . SER A 1 105 ? 8.921 -82.792 -4.534 1.00 70.15 105 SER A N 17
ATOM 31120 C CA . SER A 1 105 ? 8.822 -84.191 -4.147 1.00 14.10 105 SER A CA 17
ATOM 31121 C C . SER A 1 105 ? 9.927 -84.987 -4.826 1.00 74.04 105 SER A C 17
ATOM 31122 O O . SER A 1 105 ? 10.182 -84.807 -6.019 1.00 24.02 105 SER A O 17
ATOM 31130 N N . ILE A 1 106 ? 10.593 -85.849 -4.068 1.00 60.24 106 ILE A N 17
ATOM 31131 C CA . ILE A 1 106 ? 11.702 -86.635 -4.596 1.00 10.30 106 ILE A CA 17
ATOM 31132 C C . ILE A 1 106 ? 11.406 -88.126 -4.444 1.00 61.14 106 ILE A C 17
ATOM 31133 O O . ILE A 1 106 ? 10.573 -88.517 -3.623 1.00 52.41 106 ILE A O 17
ATOM 31149 N N . HIS A 1 107 ? 12.072 -88.952 -5.244 1.00 62.33 107 HIS A N 17
ATOM 31150 C CA . HIS A 1 107 ? 11.917 -90.402 -5.159 1.00 42.21 107 HIS A CA 17
ATOM 31151 C C . HIS A 1 107 ? 13.266 -91.104 -5.330 1.00 3.14 107 HIS A C 17
ATOM 31152 O O . HIS A 1 107 ? 14.172 -90.591 -5.988 1.00 44.31 107 HIS A O 17
ATOM 31167 N N . ALA A 1 108 ? 13.344 -92.303 -4.766 1.00 62.21 108 ALA A N 17
ATOM 31168 C CA . ALA A 1 108 ? 14.592 -93.056 -4.590 1.00 71.54 108 ALA A CA 17
ATOM 31169 C C . ALA A 1 108 ? 15.000 -93.866 -5.829 1.00 51.20 108 ALA A C 17
ATOM 31170 O O . ALA A 1 108 ? 15.969 -94.628 -5.773 1.00 13.21 108 ALA A O 17
ATOM 31177 N N . SER A 1 109 ? 14.276 -93.708 -6.934 1.00 22.12 109 SER A N 17
ATOM 31178 C CA . SER A 1 109 ? 14.405 -94.611 -8.082 1.00 13.31 109 SER A CA 17
ATOM 31179 C C . SER A 1 109 ? 15.830 -94.617 -8.649 1.00 70.35 109 SER A C 17
ATOM 31180 O O . SER A 1 109 ? 16.446 -93.569 -8.832 1.00 20.01 109 SER A O 17
ATOM 31188 N N . SER A 1 110 ? 16.328 -95.830 -8.914 1.00 53.15 110 SER A N 17
ATOM 31189 C CA . SER A 1 110 ? 17.706 -96.056 -9.346 1.00 44.34 110 SER A CA 17
ATOM 31190 C C . SER A 1 110 ? 17.946 -95.584 -10.787 1.00 21.33 110 SER A C 17
ATOM 31191 O O . SER A 1 110 ? 17.021 -95.125 -11.461 1.00 40.12 110 SER A O 17
ATOM 31199 N N . ARG A 1 111 ? 19.200 -95.724 -11.241 1.00 10.21 111 ARG A N 17
ATOM 31200 C CA . ARG A 1 111 ? 19.643 -95.236 -12.553 1.00 70.34 111 ARG A CA 17
ATOM 31201 C C . ARG A 1 111 ? 18.679 -95.616 -13.680 1.00 33.55 111 ARG A C 17
ATOM 31202 O O . ARG A 1 111 ? 18.163 -96.737 -13.734 1.00 43.23 111 ARG A O 17
ATOM 31223 N N . VAL A 1 112 ? 18.460 -94.658 -14.575 1.00 42.33 112 VAL A N 17
ATOM 31224 C CA . VAL A 1 112 ? 17.609 -94.822 -15.749 1.00 22.53 112 VAL A CA 17
ATOM 31225 C C . VAL A 1 112 ? 18.374 -94.368 -16.996 1.00 21.24 112 VAL A C 17
ATOM 31226 O O . VAL A 1 112 ? 19.520 -93.923 -16.892 1.00 51.15 112 VAL A O 17
ATOM 31239 N N . ASP A 1 113 ? 17.778 -94.520 -18.171 1.00 71.41 113 ASP A N 17
ATOM 31240 C CA . ASP A 1 113 ? 18.397 -94.028 -19.402 1.00 61.45 113 ASP A CA 17
ATOM 31241 C C . ASP A 1 113 ? 18.027 -92.563 -19.624 1.00 54.52 113 ASP A C 17
ATOM 31242 O O . ASP A 1 113 ? 16.843 -92.224 -19.709 1.00 71.24 113 ASP A O 17
ATOM 31251 N N . ALA A 1 114 ? 19.038 -91.698 -19.694 1.00 61.52 114 ALA A N 17
ATOM 31252 C CA . ALA A 1 114 ? 18.819 -90.265 -19.879 1.00 14.04 114 ALA A CA 17
ATOM 31253 C C . ALA A 1 114 ? 18.061 -89.986 -21.176 1.00 42.21 114 ALA A C 17
ATOM 31254 O O . ALA A 1 114 ? 18.304 -90.623 -22.202 1.00 32.43 114 ALA A O 17
ATOM 31261 N N . ASP A 1 115 ? 17.151 -89.020 -21.123 1.00 54.31 115 ASP A N 17
ATOM 31262 C CA . ASP A 1 115 ? 16.281 -88.706 -22.257 1.00 31.20 115 ASP A CA 17
ATOM 31263 C C . ASP A 1 115 ? 16.398 -87.236 -22.659 1.00 74.33 115 ASP A C 17
ATOM 31264 O O . ASP A 1 115 ? 16.519 -86.922 -23.846 1.00 33.11 115 ASP A O 17
ATOM 31273 N N . GLY A 1 116 ? 16.372 -86.338 -21.677 1.00 25.12 116 GLY A N 17
ATOM 31274 C CA . GLY A 1 116 ? 16.434 -84.913 -21.970 1.00 51.02 116 GLY A CA 17
ATOM 31275 C C . GLY A 1 116 ? 15.618 -84.071 -21.002 1.00 52.42 116 GLY A C 17
ATOM 31276 O O . GLY A 1 116 ? 14.506 -84.447 -20.611 1.00 24.24 116 GLY A O 17
ATOM 31280 N N . PHE A 1 117 ? 16.167 -82.930 -20.605 1.00 5.24 117 PHE A N 17
ATOM 31281 C CA . PHE A 1 117 ? 15.477 -82.029 -19.690 1.00 2.31 117 PHE A CA 17
ATOM 31282 C C . PHE A 1 117 ? 14.697 -80.985 -20.485 1.00 32.41 117 PHE A C 17
ATOM 31283 O O . PHE A 1 117 ? 15.300 -80.130 -21.139 1.00 0.02 117 PHE A O 17
ATOM 31300 N N . GLU A 1 118 ? 13.363 -81.037 -20.435 1.00 33.04 118 GLU A N 17
ATOM 31301 C CA . GLU A 1 118 ? 12.554 -80.018 -21.096 1.00 23.02 118 GLU A CA 17
ATOM 31302 C C . GLU A 1 118 ? 11.134 -80.025 -20.565 1.00 63.02 118 GLU A C 17
ATOM 31303 O O . GLU A 1 118 ? 10.571 -81.072 -20.272 1.00 13.12 118 GLU A O 17
ATOM 31315 N N . ILE A 1 119 ? 10.552 -78.851 -20.441 1.00 14.51 119 ILE A N 17
ATOM 31316 C CA . ILE A 1 119 ? 9.200 -78.743 -19.938 1.00 51.30 119 ILE A CA 17
ATOM 31317 C C . ILE A 1 119 ? 8.231 -79.176 -21.037 1.00 62.21 119 ILE A C 17
ATOM 31318 O O . ILE A 1 119 ? 7.767 -78.373 -21.852 1.00 44.42 119 ILE A O 17
ATOM 31334 N N . ARG A 1 120 ? 8.003 -80.484 -21.082 1.00 2.03 120 ARG A N 17
ATOM 31335 C CA . ARG A 1 120 ? 7.119 -81.101 -22.058 1.00 61.44 120 ARG A CA 17
ATOM 31336 C C . ARG A 1 120 ? 5.664 -80.790 -21.740 1.00 32.31 120 ARG A C 17
ATOM 31337 O O . ARG A 1 120 ? 5.242 -80.857 -20.584 1.00 1.25 120 ARG A O 17
ATOM 31358 N N . ARG A 1 121 ? 4.914 -80.446 -22.771 1.00 14.01 121 ARG A N 17
ATOM 31359 C CA . ARG A 1 121 ? 3.496 -80.147 -22.647 1.00 75.33 121 ARG A CA 17
ATOM 31360 C C . ARG A 1 121 ? 2.720 -81.066 -23.584 1.00 64.21 121 ARG A C 17
ATOM 31361 O O . ARG A 1 121 ? 2.742 -80.823 -24.807 1.00 51.44 121 ARG A O 17
ATOM 31383 N N . MET A 1 1 ? 52.772 -130.818 -19.286 1.00 52.12 1 MET A N 18
ATOM 31384 C CA . MET A 1 1 ? 53.368 -129.942 -20.321 1.00 51.22 1 MET A CA 18
ATOM 31385 C C . MET A 1 1 ? 52.339 -129.628 -21.405 1.00 31.51 1 MET A C 18
ATOM 31386 O O . MET A 1 1 ? 51.798 -128.522 -21.459 1.00 43.23 1 MET A O 18
ATOM 31402 N N . ALA A 1 2 ? 52.047 -130.615 -22.248 1.00 23.30 2 ALA A N 18
ATOM 31403 C CA . ALA A 1 2 ? 51.119 -130.432 -23.359 1.00 11.25 2 ALA A CA 18
ATOM 31404 C C . ALA A 1 2 ? 49.765 -131.064 -23.043 1.00 62.11 2 ALA A C 18
ATOM 31405 O O . ALA A 1 2 ? 49.694 -132.232 -22.659 1.00 12.45 2 ALA A O 18
ATOM 31412 N N . HIS A 1 3 ? 48.696 -130.292 -23.216 1.00 20.45 3 HIS A N 18
ATOM 31413 C CA . HIS A 1 3 ? 47.336 -130.768 -22.969 1.00 41.31 3 HIS A CA 18
ATOM 31414 C C . HIS A 1 3 ? 46.827 -131.522 -24.201 1.00 14.54 3 HIS A C 18
ATOM 31415 O O . HIS A 1 3 ? 45.736 -131.259 -24.712 1.00 61.24 3 HIS A O 18
ATOM 31430 N N . HIS A 1 4 ? 47.630 -132.475 -24.666 1.00 51.22 4 HIS A N 18
ATOM 31431 C CA . HIS A 1 4 ? 47.336 -133.219 -25.887 1.00 51.34 4 HIS A CA 18
ATOM 31432 C C . HIS A 1 4 ? 46.308 -134.320 -25.613 1.00 0.14 4 HIS A C 18
ATOM 31433 O O . HIS A 1 4 ? 46.649 -135.504 -25.542 1.00 74.33 4 HIS A O 18
ATOM 31448 N N . HIS A 1 5 ? 45.055 -133.901 -25.427 1.00 1.20 5 HIS A N 18
ATOM 31449 C CA . HIS A 1 5 ? 43.937 -134.820 -25.187 1.00 3.11 5 HIS A CA 18
ATOM 31450 C C . HIS A 1 5 ? 44.207 -135.722 -23.982 1.00 72.12 5 HIS A C 18
ATOM 31451 O O . HIS A 1 5 ? 43.748 -136.863 -23.927 1.00 25.44 5 HIS A O 18
ATOM 31466 N N . HIS A 1 6 ? 44.944 -135.188 -23.012 1.00 74.41 6 HIS A N 18
ATOM 31467 C CA . HIS A 1 6 ? 45.267 -135.913 -21.785 1.00 62.44 6 HIS A CA 18
ATOM 31468 C C . HIS A 1 6 ? 45.364 -134.951 -20.609 1.00 42.35 6 HIS A C 18
ATOM 31469 O O . HIS A 1 6 ? 45.545 -133.744 -20.792 1.00 32.12 6 HIS A O 18
ATOM 31484 N N . HIS A 1 7 ? 45.237 -135.501 -19.409 1.00 3.41 7 HIS A N 18
ATOM 31485 C CA . HIS A 1 7 ? 45.383 -134.746 -18.169 1.00 22.42 7 HIS A CA 18
ATOM 31486 C C . HIS A 1 7 ? 45.569 -135.716 -17.005 1.00 74.24 7 HIS A C 18
ATOM 31487 O O . HIS A 1 7 ? 45.528 -136.931 -17.199 1.00 22.25 7 HIS A O 18
ATOM 31502 N N . HIS A 1 8 ? 45.765 -135.185 -15.804 1.00 1.42 8 HIS A N 18
ATOM 31503 C CA . HIS A 1 8 ? 46.051 -136.018 -14.638 1.00 40.41 8 HIS A CA 18
ATOM 31504 C C . HIS A 1 8 ? 44.800 -136.777 -14.206 1.00 31.21 8 HIS A C 18
ATOM 31505 O O . HIS A 1 8 ? 43.902 -136.210 -13.576 1.00 1.54 8 HIS A O 18
ATOM 31520 N N . MET A 1 9 ? 44.733 -138.052 -14.584 1.00 32.43 9 MET A N 18
ATOM 31521 C CA . MET A 1 9 ? 43.629 -138.919 -14.188 1.00 63.23 9 MET A CA 18
ATOM 31522 C C . MET A 1 9 ? 43.795 -139.340 -12.731 1.00 31.31 9 MET A C 18
ATOM 31523 O O . MET A 1 9 ? 44.345 -140.406 -12.434 1.00 61.42 9 MET A O 18
ATOM 31537 N N . GLY A 1 10 ? 43.369 -138.466 -11.826 1.00 41.12 10 GLY A N 18
ATOM 31538 C CA . GLY A 1 10 ? 43.423 -138.763 -10.409 1.00 0.44 10 GLY A CA 18
ATOM 31539 C C . GLY A 1 10 ? 43.323 -137.514 -9.558 1.00 11.55 10 GLY A C 18
ATOM 31540 O O . GLY A 1 10 ? 43.525 -136.402 -10.052 1.00 74.43 10 GLY A O 18
ATOM 31544 N N . THR A 1 11 ? 43.008 -137.697 -8.282 1.00 73.24 11 THR A N 18
ATOM 31545 C CA . THR A 1 11 ? 42.877 -136.586 -7.347 1.00 53.21 11 THR A CA 18
ATOM 31546 C C . THR A 1 11 ? 43.010 -137.077 -5.909 1.00 62.12 11 THR A C 18
ATOM 31547 O O . THR A 1 11 ? 43.001 -138.286 -5.653 1.00 32.23 11 THR A O 18
ATOM 31558 N N . LEU A 1 12 ? 43.132 -136.141 -4.979 1.00 73.43 12 LEU A N 18
ATOM 31559 C CA . LEU A 1 12 ? 43.288 -136.460 -3.564 1.00 60.44 12 LEU A CA 18
ATOM 31560 C C . LEU A 1 12 ? 42.091 -135.944 -2.766 1.00 2.34 12 LEU A C 18
ATOM 31561 O O . LEU A 1 12 ? 41.224 -135.247 -3.305 1.00 43.41 12 LEU A O 18
ATOM 31577 N N . GLU A 1 13 ? 42.052 -136.290 -1.487 1.00 52.03 13 GLU A N 18
ATOM 31578 C CA . GLU A 1 13 ? 40.991 -135.847 -0.592 1.00 22.25 13 GLU A CA 18
ATOM 31579 C C . GLU A 1 13 ? 41.488 -135.862 0.848 1.00 62.32 13 GLU A C 18
ATOM 31580 O O . GLU A 1 13 ? 42.438 -136.579 1.178 1.00 2.42 13 GLU A O 18
ATOM 31592 N N . ALA A 1 14 ? 40.853 -135.064 1.694 1.00 75.13 14 ALA A N 18
ATOM 31593 C CA . ALA A 1 14 ? 41.195 -135.004 3.111 1.00 74.41 14 ALA A CA 18
ATOM 31594 C C . ALA A 1 14 ? 39.967 -134.609 3.924 1.00 5.34 14 ALA A C 18
ATOM 31595 O O . ALA A 1 14 ? 39.194 -133.743 3.503 1.00 31.41 14 ALA A O 18
ATOM 31602 N N . GLN A 1 15 ? 39.776 -135.252 5.071 1.00 73.23 15 GLN A N 18
ATOM 31603 C CA . GLN A 1 15 ? 38.653 -134.933 5.945 1.00 10.44 15 GLN A CA 18
ATOM 31604 C C . GLN A 1 15 ? 38.955 -133.666 6.727 1.00 33.22 15 GLN A C 18
ATOM 31605 O O . GLN A 1 15 ? 39.597 -133.698 7.779 1.00 53.33 15 GLN A O 18
ATOM 31619 N N . THR A 1 16 ? 38.498 -132.563 6.194 1.00 2.53 16 THR A N 18
ATOM 31620 C CA . THR A 1 16 ? 38.734 -131.257 6.784 1.00 64.02 16 THR A CA 18
ATOM 31621 C C . THR A 1 16 ? 37.822 -131.045 7.990 1.00 10.20 16 THR A C 18
ATOM 31622 O O . THR A 1 16 ? 36.702 -130.541 7.862 1.00 24.02 16 THR A O 18
ATOM 31633 N N . GLN A 1 17 ? 38.291 -131.484 9.150 1.00 71.03 17 GLN A N 18
ATOM 31634 C CA . GLN A 1 17 ? 37.550 -131.336 10.397 1.00 43.41 17 GLN A CA 18
ATOM 31635 C C . GLN A 1 17 ? 38.133 -130.174 11.198 1.00 71.34 17 GLN A C 18
ATOM 31636 O O . GLN A 1 17 ? 39.314 -130.190 11.563 1.00 24.31 17 GLN A O 18
ATOM 31650 N N . GLY A 1 18 ? 37.309 -129.159 11.446 1.00 1.13 18 GLY A N 18
ATOM 31651 C CA . GLY A 1 18 ? 37.771 -127.955 12.114 1.00 52.34 18 GLY A CA 18
ATOM 31652 C C . GLY A 1 18 ? 37.184 -127.795 13.505 1.00 34.32 18 GLY A C 18
ATOM 31653 O O . GLY A 1 18 ? 36.045 -128.203 13.749 1.00 71.43 18 GLY A O 18
ATOM 31657 N N . PRO A 1 19 ? 37.938 -127.184 14.442 1.00 11.21 19 PRO A N 18
ATOM 31658 C CA . PRO A 1 19 ? 37.482 -126.963 15.817 1.00 44.43 19 PRO A CA 18
ATOM 31659 C C . PRO A 1 19 ? 36.626 -125.701 15.943 1.00 61.53 19 PRO A C 18
ATOM 31660 O O . PRO A 1 19 ? 36.158 -125.359 17.034 1.00 33.10 19 PRO A O 18
ATOM 31671 N N . GLY A 1 20 ? 36.427 -125.018 14.820 1.00 53.25 20 GLY A N 18
ATOM 31672 C CA . GLY A 1 20 ? 35.678 -123.778 14.815 1.00 63.03 20 GLY A CA 18
ATOM 31673 C C . GLY A 1 20 ? 36.535 -122.601 15.236 1.00 10.53 20 GLY A C 18
ATOM 31674 O O . GLY A 1 20 ? 36.670 -122.318 16.431 1.00 74.25 20 GLY A O 18
ATOM 31678 N N . SER A 1 21 ? 37.134 -121.931 14.261 1.00 73.15 21 SER A N 18
ATOM 31679 C CA . SER A 1 21 ? 37.956 -120.754 14.519 1.00 14.22 21 SER A CA 18
ATOM 31680 C C . SER A 1 21 ? 37.784 -119.752 13.378 1.00 10.43 21 SER A C 18
ATOM 31681 O O . SER A 1 21 ? 38.611 -119.670 12.467 1.00 10.21 21 SER A O 18
ATOM 31689 N N . MET A 1 22 ? 36.671 -119.028 13.414 1.00 63.14 22 MET A N 18
ATOM 31690 C CA . MET A 1 22 ? 36.361 -118.020 12.402 1.00 73.31 22 MET A CA 18
ATOM 31691 C C . MET A 1 22 ? 36.906 -116.664 12.836 1.00 20.42 22 MET A C 18
ATOM 31692 O O . MET A 1 22 ? 36.419 -116.073 13.801 1.00 43.13 22 MET A O 18
ATOM 31706 N N . GLN A 1 23 ? 37.929 -116.183 12.137 1.00 42.32 23 GLN A N 18
ATOM 31707 C CA . GLN A 1 23 ? 38.564 -114.906 12.462 1.00 71.32 23 GLN A CA 18
ATOM 31708 C C . GLN A 1 23 ? 38.704 -114.056 11.201 1.00 74.11 23 GLN A C 18
ATOM 31709 O O . GLN A 1 23 ? 38.968 -114.586 10.121 1.00 61.22 23 GLN A O 18
ATOM 31723 N N . GLY A 1 24 ? 38.511 -112.747 11.338 1.00 4.42 24 GLY A N 18
ATOM 31724 C CA . GLY A 1 24 ? 38.599 -111.845 10.197 1.00 12.50 24 GLY A CA 18
ATOM 31725 C C . GLY A 1 24 ? 37.237 -111.352 9.752 1.00 71.41 24 GLY A C 18
ATOM 31726 O O . GLY A 1 24 ? 36.256 -111.490 10.487 1.00 61.51 24 GLY A O 18
ATOM 31730 N N . SER A 1 25 ? 37.173 -110.786 8.549 1.00 41.01 25 SER A N 18
ATOM 31731 C CA . SER A 1 25 ? 35.926 -110.254 8.001 1.00 14.24 25 SER A CA 18
ATOM 31732 C C . SER A 1 25 ? 36.135 -109.795 6.555 1.00 14.43 25 SER A C 18
ATOM 31733 O O . SER A 1 25 ? 37.265 -109.779 6.059 1.00 11.33 25 SER A O 18
ATOM 31741 N N . MET A 1 26 ? 35.048 -109.416 5.890 1.00 62.34 26 MET A N 18
ATOM 31742 C CA . MET A 1 26 ? 35.105 -108.937 4.508 1.00 2.51 26 MET A CA 18
ATOM 31743 C C . MET A 1 26 ? 34.579 -107.502 4.424 1.00 11.11 26 MET A C 18
ATOM 31744 O O . MET A 1 26 ? 33.614 -107.151 5.109 1.00 5.31 26 MET A O 18
ATOM 31758 N N . PRO A 1 27 ? 35.222 -106.645 3.608 1.00 74.34 27 PRO A N 18
ATOM 31759 C CA . PRO A 1 27 ? 34.779 -105.270 3.383 1.00 71.44 27 PRO A CA 18
ATOM 31760 C C . PRO A 1 27 ? 33.717 -105.188 2.285 1.00 34.14 27 PRO A C 18
ATOM 31761 O O . PRO A 1 27 ? 33.464 -106.166 1.576 1.00 11.14 27 PRO A O 18
ATOM 31772 N N . SER A 1 28 ? 33.103 -104.017 2.147 1.00 3.22 28 SER A N 18
ATOM 31773 C CA . SER A 1 28 ? 32.097 -103.782 1.118 1.00 34.34 28 SER A CA 18
ATOM 31774 C C . SER A 1 28 ? 32.545 -102.641 0.197 1.00 61.20 28 SER A C 18
ATOM 31775 O O . SER A 1 28 ? 33.701 -102.203 0.254 1.00 25.04 28 SER A O 18
ATOM 31783 N N . SER A 1 29 ? 31.640 -102.179 -0.656 1.00 60.23 29 SER A N 18
ATOM 31784 C CA . SER A 1 29 ? 31.909 -101.076 -1.571 1.00 32.34 29 SER A CA 18
ATOM 31785 C C . SER A 1 29 ? 30.602 -100.341 -1.864 1.00 73.11 29 SER A C 18
ATOM 31786 O O . SER A 1 29 ? 29.533 -100.778 -1.428 1.00 31.03 29 SER A O 18
ATOM 31794 N N . SER A 1 30 ? 30.679 -99.234 -2.598 1.00 64.34 30 SER A N 18
ATOM 31795 C CA . SER A 1 30 ? 29.494 -98.433 -2.888 1.00 21.24 30 SER A CA 18
ATOM 31796 C C . SER A 1 30 ? 29.644 -97.714 -4.228 1.00 2.22 30 SER A C 18
ATOM 31797 O O . SER A 1 30 ? 30.737 -97.667 -4.802 1.00 33.13 30 SER A O 18
ATOM 31805 N N . GLU A 1 31 ? 28.539 -97.153 -4.710 1.00 40.24 31 GLU A N 18
ATOM 31806 C CA . GLU A 1 31 ? 28.492 -96.487 -6.008 1.00 62.35 31 GLU A CA 18
ATOM 31807 C C . GLU A 1 31 ? 28.549 -94.969 -5.836 1.00 41.11 31 GLU A C 18
ATOM 31808 O O . GLU A 1 31 ? 27.874 -94.404 -4.967 1.00 60.14 31 GLU A O 18
ATOM 31820 N N . ASP A 1 32 ? 29.354 -94.315 -6.668 1.00 41.14 32 ASP A N 18
ATOM 31821 C CA . ASP A 1 32 ? 29.446 -92.855 -6.675 1.00 53.41 32 ASP A CA 18
ATOM 31822 C C . ASP A 1 32 ? 28.234 -92.262 -7.385 1.00 74.21 32 ASP A C 18
ATOM 31823 O O . ASP A 1 32 ? 27.853 -91.115 -7.141 1.00 0.32 32 ASP A O 18
ATOM 31832 N N . VAL A 1 33 ? 27.639 -93.063 -8.265 1.00 64.33 33 VAL A N 18
ATOM 31833 C CA . VAL A 1 33 ? 26.473 -92.646 -9.033 1.00 3.41 33 VAL A CA 18
ATOM 31834 C C . VAL A 1 33 ? 25.199 -92.813 -8.208 1.00 52.31 33 VAL A C 18
ATOM 31835 O O . VAL A 1 33 ? 24.996 -93.836 -7.549 1.00 55.05 33 VAL A O 18
ATOM 31848 N N . THR A 1 34 ? 24.358 -91.792 -8.241 1.00 32.15 34 THR A N 18
ATOM 31849 C CA . THR A 1 34 ? 23.099 -91.776 -7.512 1.00 71.11 34 THR A CA 18
ATOM 31850 C C . THR A 1 34 ? 21.950 -91.473 -8.478 1.00 2.24 34 THR A C 18
ATOM 31851 O O . THR A 1 34 ? 22.172 -90.881 -9.536 1.00 60.35 34 THR A O 18
ATOM 31862 N N . THR A 1 35 ? 20.736 -91.897 -8.134 1.00 71.32 35 THR A N 18
ATOM 31863 C CA . THR A 1 35 ? 19.563 -91.641 -8.967 1.00 44.34 35 THR A CA 18
ATOM 31864 C C . THR A 1 35 ? 18.310 -91.472 -8.112 1.00 64.43 35 THR A C 18
ATOM 31865 O O . THR A 1 35 ? 18.031 -92.295 -7.239 1.00 74.11 35 THR A O 18
ATOM 31876 N N . LEU A 1 36 ? 17.581 -90.384 -8.358 1.00 13.40 36 LEU A N 18
ATOM 31877 C CA . LEU A 1 36 ? 16.288 -90.137 -7.718 1.00 32.23 36 LEU A CA 18
ATOM 31878 C C . LEU A 1 36 ? 15.387 -89.373 -8.683 1.00 30.20 36 LEU A C 18
ATOM 31879 O O . LEU A 1 36 ? 15.874 -88.625 -9.529 1.00 35.32 36 LEU A O 18
ATOM 31895 N N . CYS A 1 37 ? 14.083 -89.569 -8.570 1.00 71.23 37 CYS A N 18
ATOM 31896 C CA . CYS A 1 37 ? 13.133 -88.866 -9.429 1.00 40.31 37 CYS A CA 18
ATOM 31897 C C . CYS A 1 37 ? 12.663 -87.576 -8.763 1.00 32.44 37 CYS A C 18
ATOM 31898 O O . CYS A 1 37 ? 12.462 -87.532 -7.550 1.00 34.41 37 CYS A O 18
ATOM 31906 N N . TYR A 1 38 ? 12.501 -86.533 -9.565 1.00 44.52 38 TYR A N 18
ATOM 31907 C CA . TYR A 1 38 ? 12.064 -85.227 -9.080 1.00 13.14 38 TYR A CA 18
ATOM 31908 C C . TYR A 1 38 ? 10.676 -84.890 -9.616 1.00 33.50 38 TYR A C 18
ATOM 31909 O O . TYR A 1 38 ? 10.361 -85.171 -10.771 1.00 34.40 38 TYR A O 18
ATOM 31927 N N . ARG A 1 39 ? 9.855 -84.299 -8.758 1.00 41.31 39 ARG A N 18
ATOM 31928 C CA . ARG A 1 39 ? 8.554 -83.777 -9.155 1.00 13.40 39 ARG A CA 18
ATOM 31929 C C . ARG A 1 39 ? 8.188 -82.587 -8.276 1.00 14.02 39 ARG A C 18
ATOM 31930 O O . ARG A 1 39 ? 7.985 -82.729 -7.070 1.00 25.40 39 ARG A O 18
ATOM 31951 N N . VAL A 1 40 ? 8.131 -81.409 -8.880 1.00 72.34 40 VAL A N 18
ATOM 31952 C CA . VAL A 1 40 ? 7.720 -80.201 -8.174 1.00 72.44 40 VAL A CA 18
ATOM 31953 C C . VAL A 1 40 ? 6.395 -79.713 -8.741 1.00 70.43 40 VAL A C 18
ATOM 31954 O O . VAL A 1 40 ? 6.146 -79.830 -9.941 1.00 61.43 40 VAL A O 18
ATOM 31967 N N . THR A 1 41 ? 5.548 -79.192 -7.880 1.00 2.24 41 THR A N 18
ATOM 31968 C CA . THR A 1 41 ? 4.250 -78.683 -8.283 1.00 62.42 41 THR A CA 18
ATOM 31969 C C . THR A 1 41 ? 4.250 -77.158 -8.237 1.00 74.20 41 THR A C 18
ATOM 31970 O O . THR A 1 41 ? 5.044 -76.557 -7.512 1.00 2.33 41 THR A O 18
ATOM 31981 N N . GLY A 1 42 ? 3.378 -76.536 -9.023 1.00 41.40 42 GLY A N 18
ATOM 31982 C CA . GLY A 1 42 ? 3.287 -75.085 -9.052 1.00 24.42 42 GLY A CA 18
ATOM 31983 C C . GLY A 1 42 ? 2.023 -74.576 -8.387 1.00 40.24 42 GLY A C 18
ATOM 31984 O O . GLY A 1 42 ? 1.069 -75.334 -8.198 1.00 32.35 42 GLY A O 18
ATOM 31988 N N . LYS A 1 43 ? 2.017 -73.300 -8.010 1.00 4.30 43 LYS A N 18
ATOM 31989 C CA . LYS A 1 43 ? 0.831 -72.678 -7.431 1.00 54.14 43 LYS A CA 18
ATOM 31990 C C . LYS A 1 43 ? -0.219 -72.493 -8.521 1.00 34.03 43 LYS A C 18
ATOM 31991 O O . LYS A 1 43 ? -1.339 -73.000 -8.420 1.00 15.12 43 LYS A O 18
ATOM 32010 N N . VAL A 1 44 ? 0.161 -71.760 -9.564 1.00 15.21 44 VAL A N 18
ATOM 32011 C CA . VAL A 1 44 ? -0.673 -71.588 -10.747 1.00 11.51 44 VAL A CA 18
ATOM 32012 C C . VAL A 1 44 ? 0.098 -72.056 -11.983 1.00 43.13 44 VAL A C 18
ATOM 32013 O O . VAL A 1 44 ? 0.644 -71.239 -12.727 1.00 73.31 44 VAL A O 18
ATOM 32026 N N . GLN A 1 45 ? 0.173 -73.379 -12.161 1.00 50.12 45 GLN A N 18
ATOM 32027 C CA . GLN A 1 45 ? 0.899 -73.988 -13.281 1.00 32.13 45 GLN A CA 18
ATOM 32028 C C . GLN A 1 45 ? 2.270 -73.327 -13.461 1.00 53.04 45 GLN A C 18
ATOM 32029 O O . GLN A 1 45 ? 2.492 -72.558 -14.402 1.00 31.24 45 GLN A O 18
ATOM 32043 N N . GLY A 1 46 ? 3.172 -73.620 -12.526 1.00 33.40 46 GLY A N 18
ATOM 32044 C CA . GLY A 1 46 ? 4.469 -72.968 -12.483 1.00 5.31 46 GLY A CA 18
ATOM 32045 C C . GLY A 1 46 ? 5.326 -73.254 -13.701 1.00 42.35 46 GLY A C 18
ATOM 32046 O O . GLY A 1 46 ? 5.814 -74.374 -13.875 1.00 52.52 46 GLY A O 18
ATOM 32050 N N . VAL A 1 47 ? 5.497 -72.244 -14.548 1.00 50.43 47 VAL A N 18
ATOM 32051 C CA . VAL A 1 47 ? 6.391 -72.346 -15.694 1.00 62.01 47 VAL A CA 18
ATOM 32052 C C . VAL A 1 47 ? 7.845 -72.342 -15.216 1.00 63.33 47 VAL A C 18
ATOM 32053 O O . VAL A 1 47 ? 8.412 -71.292 -14.888 1.00 24.14 47 VAL A O 18
ATOM 32066 N N . PHE A 1 48 ? 8.415 -73.535 -15.142 1.00 44.21 48 PHE A N 18
ATOM 32067 C CA . PHE A 1 48 ? 9.767 -73.733 -14.643 1.00 43.23 48 PHE A CA 18
ATOM 32068 C C . PHE A 1 48 ? 10.785 -73.289 -15.696 1.00 63.04 48 PHE A C 18
ATOM 32069 O O . PHE A 1 48 ? 10.720 -73.708 -16.855 1.00 45.54 48 PHE A O 18
ATOM 32086 N N . PHE A 1 49 ? 11.704 -72.423 -15.287 1.00 15.34 49 PHE A N 18
ATOM 32087 C CA . PHE A 1 49 ? 12.715 -71.855 -16.183 1.00 4.40 49 PHE A CA 18
ATOM 32088 C C . PHE A 1 49 ? 13.631 -72.926 -16.798 1.00 62.32 49 PHE A C 18
ATOM 32089 O O . PHE A 1 49 ? 14.724 -73.199 -16.292 1.00 1.00 49 PHE A O 18
ATOM 32106 N N . ARG A 1 50 ? 13.169 -73.509 -17.909 1.00 20.24 50 ARG A N 18
ATOM 32107 C CA . ARG A 1 50 ? 13.909 -74.566 -18.612 1.00 11.11 50 ARG A CA 18
ATOM 32108 C C . ARG A 1 50 ? 15.348 -74.157 -18.924 1.00 62.02 50 ARG A C 18
ATOM 32109 O O . ARG A 1 50 ? 16.257 -74.983 -18.851 1.00 13.04 50 ARG A O 18
ATOM 32130 N N . LYS A 1 51 ? 15.551 -72.889 -19.282 1.00 31.42 51 LYS A N 18
ATOM 32131 C CA . LYS A 1 51 ? 16.887 -72.389 -19.605 1.00 51.24 51 LYS A CA 18
ATOM 32132 C C . LYS A 1 51 ? 17.841 -72.574 -18.425 1.00 43.40 51 LYS A C 18
ATOM 32133 O O . LYS A 1 51 ? 18.936 -73.119 -18.580 1.00 4.25 51 LYS A O 18
ATOM 32152 N N . TYR A 1 52 ? 17.410 -72.143 -17.243 1.00 33.33 52 TYR A N 18
ATOM 32153 C CA . TYR A 1 52 ? 18.224 -72.285 -16.039 1.00 52.21 52 TYR A CA 18
ATOM 32154 C C . TYR A 1 52 ? 18.343 -73.752 -15.644 1.00 31.13 52 TYR A C 18
ATOM 32155 O O . TYR A 1 52 ? 19.354 -74.165 -15.079 1.00 33.12 52 TYR A O 18
ATOM 32173 N N . THR A 1 53 ? 17.302 -74.533 -15.931 1.00 44.10 53 THR A N 18
ATOM 32174 C CA . THR A 1 53 ? 17.319 -75.966 -15.651 1.00 3.41 53 THR A CA 18
ATOM 32175 C C . THR A 1 53 ? 18.457 -76.647 -16.411 1.00 73.23 53 THR A C 18
ATOM 32176 O O . THR A 1 53 ? 19.292 -77.338 -15.818 1.00 72.33 53 THR A O 18
ATOM 32187 N N . LYS A 1 54 ? 18.498 -76.420 -17.724 1.00 52.34 54 LYS A N 18
ATOM 32188 C CA . LYS A 1 54 ? 19.533 -77.001 -18.572 1.00 30.44 54 LYS A CA 18
ATOM 32189 C C . LYS A 1 54 ? 20.899 -76.447 -18.189 1.00 3.54 54 LYS A C 18
ATOM 32190 O O . LYS A 1 54 ? 21.884 -77.179 -18.159 1.00 44.10 54 LYS A O 18
ATOM 32209 N N . LYS A 1 55 ? 20.940 -75.148 -17.898 1.00 61.15 55 LYS A N 18
ATOM 32210 C CA . LYS A 1 55 ? 22.178 -74.483 -17.501 1.00 23.30 55 LYS A CA 18
ATOM 32211 C C . LYS A 1 55 ? 22.770 -75.128 -16.247 1.00 15.04 55 LYS A C 18
ATOM 32212 O O . LYS A 1 55 ? 23.937 -75.537 -16.239 1.00 2.24 55 LYS A O 18
ATOM 32231 N N . GLU A 1 56 ? 21.941 -75.254 -15.214 1.00 61.35 56 GLU A N 18
ATOM 32232 C CA . GLU A 1 56 ? 22.374 -75.794 -13.930 1.00 4.44 56 GLU A CA 18
ATOM 32233 C C . GLU A 1 56 ? 22.817 -77.240 -14.085 1.00 34.44 56 GLU A C 18
ATOM 32234 O O . GLU A 1 56 ? 23.932 -77.605 -13.712 1.00 61.15 56 GLU A O 18
ATOM 32246 N N . ALA A 1 57 ? 21.935 -78.054 -14.657 1.00 2.01 57 ALA A N 18
ATOM 32247 C CA . ALA A 1 57 ? 22.194 -79.476 -14.819 1.00 74.43 57 ALA A CA 18
ATOM 32248 C C . ALA A 1 57 ? 23.454 -79.707 -15.645 1.00 71.13 57 ALA A C 18
ATOM 32249 O O . ALA A 1 57 ? 24.263 -80.572 -15.328 1.00 12.10 57 ALA A O 18
ATOM 32256 N N . ASP A 1 58 ? 23.629 -78.906 -16.688 1.00 44.45 58 ASP A N 18
ATOM 32257 C CA . ASP A 1 58 ? 24.798 -79.022 -17.557 1.00 61.14 58 ASP A CA 18
ATOM 32258 C C . ASP A 1 58 ? 26.065 -78.593 -16.819 1.00 50.21 58 ASP A C 18
ATOM 32259 O O . ASP A 1 58 ? 27.131 -79.184 -17.003 1.00 33.21 58 ASP A O 18
ATOM 32268 N N . ALA A 1 59 ? 25.933 -77.576 -15.970 1.00 41.11 59 ALA A N 18
ATOM 32269 C CA . ALA A 1 59 ? 27.065 -77.058 -15.204 1.00 31.13 59 ALA A CA 18
ATOM 32270 C C . ALA A 1 59 ? 27.495 -78.044 -14.118 1.00 41.12 59 ALA A C 18
ATOM 32271 O O . ALA A 1 59 ? 28.686 -78.275 -13.907 1.00 73.43 59 ALA A O 18
ATOM 32278 N N . LEU A 1 60 ? 26.515 -78.628 -13.437 1.00 54.24 60 LEU A N 18
ATOM 32279 C CA . LEU A 1 60 ? 26.778 -79.581 -12.356 1.00 74.52 60 LEU A CA 18
ATOM 32280 C C . LEU A 1 60 ? 26.861 -81.015 -12.889 1.00 2.20 60 LEU A C 18
ATOM 32281 O O . LEU A 1 60 ? 27.137 -81.945 -12.137 1.00 5.04 60 LEU A O 18
ATOM 32297 N N . SER A 1 61 ? 26.594 -81.184 -14.184 1.00 74.52 61 SER A N 18
ATOM 32298 C CA . SER A 1 61 ? 26.814 -82.456 -14.872 1.00 3.53 61 SER A CA 18
ATOM 32299 C C . SER A 1 61 ? 25.837 -83.541 -14.390 1.00 64.03 61 SER A C 18
ATOM 32300 O O . SER A 1 61 ? 26.210 -84.711 -14.246 1.00 34.12 61 SER A O 18
ATOM 32308 N N . LEU A 1 62 ? 24.576 -83.158 -14.171 1.00 73.12 62 LEU A N 18
ATOM 32309 C CA . LEU A 1 62 ? 23.527 -84.133 -13.871 1.00 32.44 62 LEU A CA 18
ATOM 32310 C C . LEU A 1 62 ? 22.966 -84.697 -15.174 1.00 13.42 62 LEU A C 18
ATOM 32311 O O . LEU A 1 62 ? 22.685 -83.946 -16.114 1.00 54.02 62 LEU A O 18
ATOM 32327 N N . VAL A 1 63 ? 22.816 -86.013 -15.230 1.00 63.31 63 VAL A N 18
ATOM 32328 C CA . VAL A 1 63 ? 22.193 -86.674 -16.370 1.00 53.30 63 VAL A CA 18
ATOM 32329 C C . VAL A 1 63 ? 20.833 -87.213 -15.952 1.00 24.01 63 VAL A C 18
ATOM 32330 O O . VAL A 1 63 ? 20.620 -87.524 -14.784 1.00 52.40 63 VAL A O 18
ATOM 32343 N N . GLY A 1 64 ? 19.912 -87.286 -16.893 1.00 15.23 64 GLY A N 18
ATOM 32344 C CA . GLY A 1 64 ? 18.563 -87.724 -16.593 1.00 55.25 64 GLY A CA 18
ATOM 32345 C C . GLY A 1 64 ? 17.573 -87.099 -17.546 1.00 30.41 64 GLY A C 18
ATOM 32346 O O . GLY A 1 64 ? 17.831 -87.045 -18.750 1.00 63.55 64 GLY A O 18
ATOM 32350 N N . TYR A 1 65 ? 16.447 -86.615 -17.031 1.00 73.32 65 TYR A N 18
ATOM 32351 C CA . TYR A 1 65 ? 15.448 -85.976 -17.881 1.00 13.32 65 TYR A CA 18
ATOM 32352 C C . TYR A 1 65 ? 14.411 -85.230 -17.049 1.00 31.43 65 TYR A C 18
ATOM 32353 O O . TYR A 1 65 ? 14.073 -85.649 -15.946 1.00 30.44 65 TYR A O 18
ATOM 32371 N N . VAL A 1 66 ? 13.933 -84.107 -17.583 1.00 23.54 66 VAL A N 18
ATOM 32372 C CA . VAL A 1 66 ? 12.895 -83.301 -16.926 1.00 72.34 66 VAL A CA 18
ATOM 32373 C C . VAL A 1 66 ? 11.886 -82.804 -17.959 1.00 10.41 66 VAL A C 18
ATOM 32374 O O . VAL A 1 66 ? 12.258 -82.535 -19.102 1.00 63.31 66 VAL A O 18
ATOM 32387 N N . THR A 1 67 ? 10.623 -82.691 -17.537 1.00 33.35 67 THR A N 18
ATOM 32388 C CA . THR A 1 67 ? 9.529 -82.224 -18.381 1.00 62.00 67 THR A CA 18
ATOM 32389 C C . THR A 1 67 ? 8.423 -81.647 -17.504 1.00 43.22 67 THR A C 18
ATOM 32390 O O . THR A 1 67 ? 8.380 -81.907 -16.300 1.00 43.20 67 THR A O 18
ATOM 32401 N N . ASN A 1 68 ? 7.541 -80.859 -18.100 1.00 24.14 68 ASN A N 18
ATOM 32402 C CA . ASN A 1 68 ? 6.423 -80.262 -17.373 1.00 73.40 68 ASN A CA 18
ATOM 32403 C C . ASN A 1 68 ? 5.114 -80.927 -17.788 1.00 73.12 68 ASN A C 18
ATOM 32404 O O . ASN A 1 68 ? 5.050 -81.610 -18.812 1.00 10.52 68 ASN A O 18
ATOM 32415 N N . ASN A 1 69 ? 4.083 -80.734 -16.982 1.00 74.00 69 ASN A N 18
ATOM 32416 C CA . ASN A 1 69 ? 2.752 -81.250 -17.269 1.00 52.24 69 ASN A CA 18
ATOM 32417 C C . ASN A 1 69 ? 1.738 -80.127 -17.099 1.00 5.25 69 ASN A C 18
ATOM 32418 O O . ASN A 1 69 ? 1.868 -79.307 -16.187 1.00 52.52 69 ASN A O 18
ATOM 32429 N N . GLU A 1 70 ? 0.732 -80.095 -17.971 1.00 63.52 70 GLU A N 18
ATOM 32430 C CA . GLU A 1 70 ? -0.348 -79.106 -17.894 1.00 54.22 70 GLU A CA 18
ATOM 32431 C C . GLU A 1 70 ? -1.072 -79.210 -16.546 1.00 23.41 70 GLU A C 18
ATOM 32432 O O . GLU A 1 70 ? -1.785 -78.294 -16.128 1.00 22.31 70 GLU A O 18
ATOM 32444 N N . ASP A 1 71 ? -0.843 -80.328 -15.867 1.00 53.44 71 ASP A N 18
ATOM 32445 C CA . ASP A 1 71 ? -1.394 -80.582 -14.538 1.00 52.32 71 ASP A CA 18
ATOM 32446 C C . ASP A 1 71 ? -0.824 -79.593 -13.518 1.00 60.33 71 ASP A C 18
ATOM 32447 O O . ASP A 1 71 ? -1.361 -79.436 -12.418 1.00 61.33 71 ASP A O 18
ATOM 32456 N N . GLY A 1 72 ? 0.254 -78.916 -13.903 1.00 2.22 72 GLY A N 18
ATOM 32457 C CA . GLY A 1 72 ? 0.910 -77.967 -13.023 1.00 24.21 72 GLY A CA 18
ATOM 32458 C C . GLY A 1 72 ? 2.032 -78.612 -12.241 1.00 64.40 72 GLY A C 18
ATOM 32459 O O . GLY A 1 72 ? 2.358 -78.183 -11.132 1.00 24.14 72 GLY A O 18
ATOM 32463 N N . SER A 1 73 ? 2.629 -79.647 -12.824 1.00 74.30 73 SER A N 18
ATOM 32464 C CA . SER A 1 73 ? 3.698 -80.394 -12.175 1.00 53.52 73 SER A CA 18
ATOM 32465 C C . SER A 1 73 ? 4.879 -80.600 -13.130 1.00 5.24 73 SER A C 18
ATOM 32466 O O . SER A 1 73 ? 4.699 -80.990 -14.286 1.00 20.32 73 SER A O 18
ATOM 32474 N N . VAL A 1 74 ? 6.080 -80.293 -12.653 1.00 2.14 74 VAL A N 18
ATOM 32475 C CA . VAL A 1 74 ? 7.310 -80.549 -13.399 1.00 23.14 74 VAL A CA 18
ATOM 32476 C C . VAL A 1 74 ? 7.976 -81.805 -12.847 1.00 45.15 74 VAL A C 18
ATOM 32477 O O . VAL A 1 74 ? 8.354 -81.845 -11.676 1.00 50.12 74 VAL A O 18
ATOM 32490 N N . SER A 1 75 ? 8.107 -82.828 -13.681 1.00 24.41 75 SER A N 18
ATOM 32491 C CA . SER A 1 75 ? 8.584 -84.130 -13.229 1.00 33.53 75 SER A CA 18
ATOM 32492 C C . SER A 1 75 ? 9.749 -84.632 -14.085 1.00 25.55 75 SER A C 18
ATOM 32493 O O . SER A 1 75 ? 9.906 -84.230 -15.240 1.00 44.43 75 SER A O 18
ATOM 32501 N N . GLY A 1 76 ? 10.568 -85.504 -13.501 1.00 32.44 76 GLY A N 18
ATOM 32502 C CA . GLY A 1 76 ? 11.697 -86.077 -14.210 1.00 51.54 76 GLY A CA 18
ATOM 32503 C C . GLY A 1 76 ? 12.564 -86.933 -13.305 1.00 43.42 76 GLY A C 18
ATOM 32504 O O . GLY A 1 76 ? 12.156 -87.284 -12.197 1.00 53.55 76 GLY A O 18
ATOM 32508 N N . VAL A 1 77 ? 13.762 -87.272 -13.774 1.00 42.05 77 VAL A N 18
ATOM 32509 C CA . VAL A 1 77 ? 14.702 -88.093 -13.014 1.00 43.44 77 VAL A CA 18
ATOM 32510 C C . VAL A 1 77 ? 16.099 -87.469 -13.050 1.00 74.14 77 VAL A C 18
ATOM 32511 O O . VAL A 1 77 ? 16.529 -86.960 -14.092 1.00 42.33 77 VAL A O 18
ATOM 32524 N N . VAL A 1 78 ? 16.797 -87.505 -11.913 1.00 11.12 78 VAL A N 18
ATOM 32525 C CA . VAL A 1 78 ? 18.165 -87.006 -11.817 1.00 13.11 78 VAL A CA 18
ATOM 32526 C C . VAL A 1 78 ? 19.115 -88.164 -11.508 1.00 3.40 78 VAL A C 18
ATOM 32527 O O . VAL A 1 78 ? 18.813 -89.028 -10.672 1.00 63.53 78 VAL A O 18
ATOM 32540 N N . GLN A 1 79 ? 20.249 -88.185 -12.200 1.00 61.04 79 GLN A N 18
ATOM 32541 C CA . GLN A 1 79 ? 21.252 -89.233 -12.041 1.00 72.34 79 GLN A CA 18
ATOM 32542 C C . GLN A 1 79 ? 22.649 -88.609 -12.076 1.00 51.25 79 GLN A C 18
ATOM 32543 O O . GLN A 1 79 ? 22.905 -87.685 -12.853 1.00 1.41 79 GLN A O 18
ATOM 32557 N N . GLY A 1 80 ? 23.545 -89.104 -11.234 1.00 73.20 80 GLY A N 18
ATOM 32558 C CA . GLY A 1 80 ? 24.906 -88.597 -11.196 1.00 70.11 80 GLY A CA 18
ATOM 32559 C C . GLY A 1 80 ? 25.480 -88.640 -9.794 1.00 45.11 80 GLY A C 18
ATOM 32560 O O . GLY A 1 80 ? 24.857 -89.205 -8.898 1.00 30.00 80 GLY A O 18
ATOM 32564 N N . PRO A 1 81 ? 26.669 -88.055 -9.572 1.00 21.24 81 PRO A N 18
ATOM 32565 C CA . PRO A 1 81 ? 27.301 -88.027 -8.247 1.00 24.25 81 PRO A CA 18
ATOM 32566 C C . PRO A 1 81 ? 26.389 -87.395 -7.190 1.00 43.11 81 PRO A C 18
ATOM 32567 O O . PRO A 1 81 ? 25.903 -86.278 -7.374 1.00 61.12 81 PRO A O 18
ATOM 32578 N N . LYS A 1 82 ? 26.174 -88.119 -6.087 1.00 34.24 82 LYS A N 18
ATOM 32579 C CA . LYS A 1 82 ? 25.267 -87.695 -5.008 1.00 65.22 82 LYS A CA 18
ATOM 32580 C C . LYS A 1 82 ? 25.466 -86.228 -4.603 1.00 10.03 82 LYS A C 18
ATOM 32581 O O . LYS A 1 82 ? 24.510 -85.550 -4.227 1.00 13.55 82 LYS A O 18
ATOM 32600 N N . GLU A 1 83 ? 26.695 -85.739 -4.706 1.00 45.34 83 GLU A N 18
ATOM 32601 C CA . GLU A 1 83 ? 27.006 -84.363 -4.329 1.00 53.14 83 GLU A CA 18
ATOM 32602 C C . GLU A 1 83 ? 26.397 -83.369 -5.326 1.00 41.52 83 GLU A C 18
ATOM 32603 O O . GLU A 1 83 ? 25.827 -82.343 -4.938 1.00 1.31 83 GLU A O 18
ATOM 32615 N N . GLN A 1 84 ? 26.505 -83.680 -6.614 1.00 71.32 84 GLN A N 18
ATOM 32616 C CA . GLN A 1 84 ? 25.911 -82.841 -7.651 1.00 73.41 84 GLN A CA 18
ATOM 32617 C C . GLN A 1 84 ? 24.394 -83.026 -7.664 1.00 4.41 84 GLN A C 18
ATOM 32618 O O . GLN A 1 84 ? 23.649 -82.106 -8.008 1.00 35.12 84 GLN A O 18
ATOM 32632 N N . VAL A 1 85 ? 23.943 -84.218 -7.280 1.00 33.13 85 VAL A N 18
ATOM 32633 C CA . VAL A 1 85 ? 22.516 -84.478 -7.105 1.00 22.34 85 VAL A CA 18
ATOM 32634 C C . VAL A 1 85 ? 21.973 -83.578 -6.000 1.00 73.43 85 VAL A C 18
ATOM 32635 O O . VAL A 1 85 ? 20.870 -83.031 -6.104 1.00 53.31 85 VAL A O 18
ATOM 32648 N N . ASP A 1 86 ? 22.777 -83.411 -4.952 1.00 15.30 86 ASP A N 18
ATOM 32649 C CA . ASP A 1 86 ? 22.454 -82.490 -3.871 1.00 63.23 86 ASP A CA 18
ATOM 32650 C C . ASP A 1 86 ? 22.424 -81.061 -4.401 1.00 64.31 86 ASP A C 18
ATOM 32651 O O . ASP A 1 86 ? 21.536 -80.279 -4.062 1.00 72.04 86 ASP A O 18
ATOM 32660 N N . ALA A 1 87 ? 23.403 -80.723 -5.240 1.00 21.34 87 ALA A N 18
ATOM 32661 C CA . ALA A 1 87 ? 23.420 -79.425 -5.907 1.00 34.53 87 ALA A CA 18
ATOM 32662 C C . ALA A 1 87 ? 22.107 -79.191 -6.655 1.00 20.20 87 ALA A C 18
ATOM 32663 O O . ALA A 1 87 ? 21.550 -78.087 -6.645 1.00 62.15 87 ALA A O 18
ATOM 32670 N N . PHE A 1 88 ? 21.613 -80.250 -7.290 1.00 23.24 88 PHE A N 18
ATOM 32671 C CA . PHE A 1 88 ? 20.388 -80.176 -8.077 1.00 53.22 88 PHE A CA 18
ATOM 32672 C C . PHE A 1 88 ? 19.165 -79.974 -7.177 1.00 41.43 88 PHE A C 18
ATOM 32673 O O . PHE A 1 88 ? 18.284 -79.177 -7.497 1.00 24.23 88 PHE A O 18
ATOM 32690 N N . VAL A 1 89 ? 19.102 -80.690 -6.051 1.00 5.13 89 VAL A N 18
ATOM 32691 C CA . VAL A 1 89 ? 17.985 -80.518 -5.115 1.00 63.22 89 VAL A CA 18
ATOM 32692 C C . VAL A 1 89 ? 18.027 -79.119 -4.496 1.00 22.42 89 VAL A C 18
ATOM 32693 O O . VAL A 1 89 ? 16.982 -78.511 -4.244 1.00 63.11 89 VAL A O 18
ATOM 32706 N N . LYS A 1 90 ? 19.238 -78.602 -4.266 1.00 72.24 90 LYS A N 18
ATOM 32707 C CA . LYS A 1 90 ? 19.415 -77.220 -3.822 1.00 63.21 90 LYS A CA 18
ATOM 32708 C C . LYS A 1 90 ? 18.821 -76.275 -4.864 1.00 31.12 90 LYS A C 18
ATOM 32709 O O . LYS A 1 90 ? 18.117 -75.321 -4.532 1.00 14.12 90 LYS A O 18
ATOM 32728 N N . TYR A 1 91 ? 19.115 -76.559 -6.128 1.00 10.11 91 TYR A N 18
ATOM 32729 C CA . TYR A 1 91 ? 18.560 -75.802 -7.246 1.00 12.44 91 TYR A CA 18
ATOM 32730 C C . TYR A 1 91 ? 17.035 -75.884 -7.250 1.00 44.40 91 TYR A C 18
ATOM 32731 O O . TYR A 1 91 ? 16.348 -74.878 -7.424 1.00 2.03 91 TYR A O 18
ATOM 32749 N N . LEU A 1 92 ? 16.518 -77.085 -7.042 1.00 51.34 92 LEU A N 18
ATOM 32750 C CA . LEU A 1 92 ? 15.079 -77.319 -7.063 1.00 60.14 92 LEU A CA 18
ATOM 32751 C C . LEU A 1 92 ? 14.396 -76.530 -5.945 1.00 5.34 92 LEU A C 18
ATOM 32752 O O . LEU A 1 92 ? 13.311 -75.976 -6.128 1.00 21.55 92 LEU A O 18
ATOM 32768 N N . HIS A 1 93 ? 15.048 -76.484 -4.783 1.00 5.42 93 HIS A N 18
ATOM 32769 C CA . HIS A 1 93 ? 14.531 -75.738 -3.633 1.00 23.34 93 HIS A CA 18
ATOM 32770 C C . HIS A 1 93 ? 14.417 -74.245 -3.947 1.00 11.23 93 HIS A C 18
ATOM 32771 O O . HIS A 1 93 ? 13.611 -73.540 -3.339 1.00 14.15 93 HIS A O 18
ATOM 32786 N N . LYS A 1 94 ? 15.228 -73.768 -4.896 1.00 64.43 94 LYS A N 18
ATOM 32787 C CA . LYS A 1 94 ? 15.177 -72.366 -5.320 1.00 13.01 94 LYS A CA 18
ATOM 32788 C C . LYS A 1 94 ? 13.842 -72.069 -6.006 1.00 4.10 94 LYS A C 18
ATOM 32789 O O . LYS A 1 94 ? 13.333 -70.946 -5.952 1.00 53.20 94 LYS A O 18
ATOM 32808 N N . GLY A 1 95 ? 13.287 -73.092 -6.651 1.00 31.54 95 GLY A N 18
ATOM 32809 C CA . GLY A 1 95 ? 11.991 -72.973 -7.296 1.00 21.24 95 GLY A CA 18
ATOM 32810 C C . GLY A 1 95 ? 12.021 -72.092 -8.531 1.00 10.52 95 GLY A C 18
ATOM 32811 O O . GLY A 1 95 ? 13.091 -71.734 -9.027 1.00 3.03 95 GLY A O 18
ATOM 32815 N N . SER A 1 96 ? 10.839 -71.751 -9.032 1.00 75.45 96 SER A N 18
ATOM 32816 C CA . SER A 1 96 ? 10.711 -70.876 -10.189 1.00 64.44 96 SER A CA 18
ATOM 32817 C C . SER A 1 96 ? 11.051 -69.435 -9.795 1.00 73.22 96 SER A C 18
ATOM 32818 O O . SER A 1 96 ? 10.806 -69.031 -8.658 1.00 41.20 96 SER A O 18
ATOM 32826 N N . PRO A 1 97 ? 11.615 -68.638 -10.725 1.00 15.32 97 PRO A N 18
ATOM 32827 C CA . PRO A 1 97 ? 12.099 -67.288 -10.411 1.00 63.34 97 PRO A CA 18
ATOM 32828 C C . PRO A 1 97 ? 10.971 -66.333 -10.011 1.00 3.15 97 PRO A C 18
ATOM 32829 O O . PRO A 1 97 ? 11.035 -65.690 -8.961 1.00 13.01 97 PRO A O 18
ATOM 32840 N N . LYS A 1 98 ? 9.932 -66.249 -10.845 1.00 53.54 98 LYS A N 18
ATOM 32841 C CA . LYS A 1 98 ? 8.833 -65.307 -10.614 1.00 24.34 98 LYS A CA 18
ATOM 32842 C C . LYS A 1 98 ? 7.497 -66.032 -10.490 1.00 74.31 98 LYS A C 18
ATOM 32843 O O . LYS A 1 98 ? 6.433 -65.413 -10.560 1.00 21.32 98 LYS A O 18
ATOM 32862 N N . SER A 1 99 ? 7.552 -67.346 -10.305 1.00 22.33 99 SER A N 18
ATOM 32863 C CA . SER A 1 99 ? 6.351 -68.147 -10.091 1.00 33.13 99 SER A CA 18
ATOM 32864 C C . SER A 1 99 ? 6.468 -68.906 -8.769 1.00 51.15 99 SER A C 18
ATOM 32865 O O . SER A 1 99 ? 7.565 -69.313 -8.377 1.00 65.20 99 SER A O 18
ATOM 32873 N N . VAL A 1 100 ? 5.343 -69.087 -8.088 1.00 74.22 100 VAL A N 18
ATOM 32874 C CA . VAL A 1 100 ? 5.327 -69.713 -6.771 1.00 45.42 100 VAL A CA 18
ATOM 32875 C C . VAL A 1 100 ? 5.188 -71.232 -6.888 1.00 51.00 100 VAL A C 18
ATOM 32876 O O . VAL A 1 100 ? 4.309 -71.732 -7.596 1.00 74.34 100 VAL A O 18
ATOM 32889 N N . VAL A 1 101 ? 6.069 -71.956 -6.207 1.00 73.33 101 VAL A N 18
ATOM 32890 C CA . VAL A 1 101 ? 6.001 -73.413 -6.153 1.00 33.12 101 VAL A CA 18
ATOM 32891 C C . VAL A 1 101 ? 4.976 -73.858 -5.110 1.00 14.21 101 VAL A C 18
ATOM 32892 O O . VAL A 1 101 ? 4.746 -73.167 -4.115 1.00 71.23 101 VAL A O 18
ATOM 32905 N N . LYS A 1 102 ? 4.348 -74.997 -5.354 1.00 25.24 102 LYS A N 18
ATOM 32906 C CA . LYS A 1 102 ? 3.371 -75.553 -4.430 1.00 22.23 102 LYS A CA 18
ATOM 32907 C C . LYS A 1 102 ? 4.079 -76.452 -3.418 1.00 52.51 102 LYS A C 18
ATOM 32908 O O . LYS A 1 102 ? 3.957 -76.254 -2.205 1.00 64.20 102 LYS A O 18
ATOM 32927 N N . LYS A 1 103 ? 4.825 -77.430 -3.931 1.00 12.03 103 LYS A N 18
ATOM 32928 C CA . LYS A 1 103 ? 5.576 -78.366 -3.095 1.00 72.44 103 LYS A CA 18
ATOM 32929 C C . LYS A 1 103 ? 6.562 -79.163 -3.953 1.00 14.24 103 LYS A C 18
ATOM 32930 O O . LYS A 1 103 ? 6.264 -79.495 -5.099 1.00 53.50 103 LYS A O 18
ATOM 32949 N N . VAL A 1 104 ? 7.739 -79.460 -3.400 1.00 20.25 104 VAL A N 18
ATOM 32950 C CA . VAL A 1 104 ? 8.736 -80.279 -4.094 1.00 63.52 104 VAL A CA 18
ATOM 32951 C C . VAL A 1 104 ? 8.689 -81.716 -3.565 1.00 23.40 104 VAL A C 18
ATOM 32952 O O . VAL A 1 104 ? 8.479 -81.938 -2.371 1.00 41.12 104 VAL A O 18
ATOM 32965 N N . SER A 1 105 ? 8.855 -82.686 -4.462 1.00 70.15 105 SER A N 18
ATOM 32966 C CA . SER A 1 105 ? 8.782 -84.098 -4.107 1.00 14.10 105 SER A CA 18
ATOM 32967 C C . SER A 1 105 ? 9.896 -84.872 -4.814 1.00 74.04 105 SER A C 18
ATOM 32968 O O . SER A 1 105 ? 10.173 -84.631 -5.992 1.00 24.02 105 SER A O 18
ATOM 32976 N N . ILE A 1 106 ? 10.539 -85.785 -4.093 1.00 60.24 106 ILE A N 18
ATOM 32977 C CA . ILE A 1 106 ? 11.626 -86.591 -4.643 1.00 10.30 106 ILE A CA 18
ATOM 32978 C C . ILE A 1 106 ? 11.286 -88.076 -4.482 1.00 61.14 106 ILE A C 18
ATOM 32979 O O . ILE A 1 106 ? 10.494 -88.432 -3.606 1.00 52.41 106 ILE A O 18
ATOM 32995 N N . HIS A 1 107 ? 11.872 -88.944 -5.309 1.00 62.33 107 HIS A N 18
ATOM 32996 C CA . HIS A 1 107 ? 11.559 -90.372 -5.257 1.00 42.21 107 HIS A CA 18
ATOM 32997 C C . HIS A 1 107 ? 12.833 -91.216 -5.336 1.00 3.14 107 HIS A C 18
ATOM 32998 O O . HIS A 1 107 ? 13.774 -90.875 -6.045 1.00 44.31 107 HIS A O 18
ATOM 33013 N N . ALA A 1 108 ? 12.814 -92.334 -4.629 1.00 62.21 108 ALA A N 18
ATOM 33014 C CA . ALA A 1 108 ? 13.968 -93.222 -4.450 1.00 71.54 108 ALA A CA 18
ATOM 33015 C C . ALA A 1 108 ? 14.361 -94.015 -5.711 1.00 51.20 108 ALA A C 18
ATOM 33016 O O . ALA A 1 108 ? 15.236 -94.881 -5.637 1.00 13.21 108 ALA A O 18
ATOM 33023 N N . SER A 1 109 ? 13.724 -93.740 -6.848 1.00 22.12 109 SER A N 18
ATOM 33024 C CA . SER A 1 109 ? 13.808 -94.617 -8.021 1.00 13.31 109 SER A CA 18
ATOM 33025 C C . SER A 1 109 ? 15.248 -94.794 -8.516 1.00 70.35 109 SER A C 18
ATOM 33026 O O . SER A 1 109 ? 16.076 -93.884 -8.424 1.00 20.01 109 SER A O 18
ATOM 33034 N N . SER A 1 110 ? 15.517 -95.992 -9.030 1.00 53.15 110 SER A N 18
ATOM 33035 C CA . SER A 1 110 ? 16.861 -96.423 -9.397 1.00 44.34 110 SER A CA 18
ATOM 33036 C C . SER A 1 110 ? 17.278 -95.917 -10.783 1.00 21.33 110 SER A C 18
ATOM 33037 O O . SER A 1 110 ? 16.505 -95.253 -11.479 1.00 40.12 110 SER A O 18
ATOM 33045 N N . ARG A 1 111 ? 18.515 -96.251 -11.165 1.00 10.21 111 ARG A N 18
ATOM 33046 C CA . ARG A 1 111 ? 19.127 -95.784 -12.413 1.00 70.34 111 ARG A CA 18
ATOM 33047 C C . ARG A 1 111 ? 18.259 -96.090 -13.639 1.00 33.55 111 ARG A C 18
ATOM 33048 O O . ARG A 1 111 ? 17.663 -97.164 -13.746 1.00 43.23 111 ARG A O 18
ATOM 33069 N N . VAL A 1 112 ? 18.216 -95.130 -14.560 1.00 42.33 112 VAL A N 18
ATOM 33070 C CA . VAL A 1 112 ? 17.479 -95.250 -15.816 1.00 22.53 112 VAL A CA 18
ATOM 33071 C C . VAL A 1 112 ? 18.327 -94.687 -16.958 1.00 21.24 112 VAL A C 18
ATOM 33072 O O . VAL A 1 112 ? 19.440 -94.205 -16.723 1.00 51.15 112 VAL A O 18
ATOM 33085 N N . ASP A 1 113 ? 17.839 -94.787 -18.190 1.00 71.41 113 ASP A N 18
ATOM 33086 C CA . ASP A 1 113 ? 18.525 -94.177 -19.330 1.00 61.45 113 ASP A CA 18
ATOM 33087 C C . ASP A 1 113 ? 18.120 -92.708 -19.459 1.00 54.52 113 ASP A C 18
ATOM 33088 O O . ASP A 1 113 ? 16.930 -92.377 -19.443 1.00 71.24 113 ASP A O 18
ATOM 33097 N N . ALA A 1 114 ? 19.120 -91.836 -19.576 1.00 61.52 114 ALA A N 18
ATOM 33098 C CA . ALA A 1 114 ? 18.901 -90.389 -19.619 1.00 14.04 114 ALA A CA 18
ATOM 33099 C C . ALA A 1 114 ? 18.291 -89.967 -20.953 1.00 42.21 114 ALA A C 18
ATOM 33100 O O . ALA A 1 114 ? 18.305 -90.733 -21.920 1.00 32.43 114 ALA A O 18
ATOM 33107 N N . ASP A 1 115 ? 17.774 -88.742 -21.002 1.00 54.31 115 ASP A N 18
ATOM 33108 C CA . ASP A 1 115 ? 17.060 -88.239 -22.178 1.00 31.20 115 ASP A CA 18
ATOM 33109 C C . ASP A 1 115 ? 17.274 -86.733 -22.344 1.00 74.33 115 ASP A C 18
ATOM 33110 O O . ASP A 1 115 ? 17.541 -86.252 -23.451 1.00 33.11 115 ASP A O 18
ATOM 33119 N N . GLY A 1 116 ? 17.149 -85.991 -21.245 1.00 25.12 116 GLY A N 18
ATOM 33120 C CA . GLY A 1 116 ? 17.384 -84.556 -21.281 1.00 51.02 116 GLY A CA 18
ATOM 33121 C C . GLY A 1 116 ? 16.487 -83.782 -20.331 1.00 52.42 116 GLY A C 18
ATOM 33122 O O . GLY A 1 116 ? 15.295 -84.079 -20.190 1.00 24.24 116 GLY A O 18
ATOM 33126 N N . PHE A 1 117 ? 17.061 -82.803 -19.648 1.00 5.24 117 PHE A N 18
ATOM 33127 C CA . PHE A 1 117 ? 16.287 -81.909 -18.799 1.00 2.31 117 PHE A CA 18
ATOM 33128 C C . PHE A 1 117 ? 15.767 -80.746 -19.637 1.00 32.41 117 PHE A C 18
ATOM 33129 O O . PHE A 1 117 ? 16.560 -79.940 -20.122 1.00 0.02 117 PHE A O 18
ATOM 33146 N N . GLU A 1 118 ? 14.454 -80.675 -19.847 1.00 33.04 118 GLU A N 18
ATOM 33147 C CA . GLU A 1 118 ? 13.849 -79.500 -20.461 1.00 23.02 118 GLU A CA 18
ATOM 33148 C C . GLU A 1 118 ? 12.350 -79.489 -20.209 1.00 63.02 118 GLU A C 18
ATOM 33149 O O . GLU A 1 118 ? 11.669 -80.492 -20.405 1.00 13.12 118 GLU A O 18
ATOM 33161 N N . ILE A 1 119 ? 11.837 -78.352 -19.777 1.00 14.51 119 ILE A N 18
ATOM 33162 C CA . ILE A 1 119 ? 10.422 -78.223 -19.482 1.00 51.30 119 ILE A CA 18
ATOM 33163 C C . ILE A 1 119 ? 9.596 -78.389 -20.763 1.00 62.21 119 ILE A C 18
ATOM 33164 O O . ILE A 1 119 ? 9.332 -77.429 -21.491 1.00 44.42 119 ILE A O 18
ATOM 33180 N N . ARG A 1 120 ? 9.273 -79.643 -21.052 1.00 2.03 120 ARG A N 18
ATOM 33181 C CA . ARG A 1 120 ? 8.422 -80.016 -22.175 1.00 61.44 120 ARG A CA 18
ATOM 33182 C C . ARG A 1 120 ? 6.961 -79.915 -21.787 1.00 32.31 120 ARG A C 18
ATOM 33183 O O . ARG A 1 120 ? 6.597 -80.175 -20.638 1.00 1.25 120 ARG A O 18
ATOM 33204 N N . ARG A 1 121 ? 6.138 -79.514 -22.739 1.00 14.01 121 ARG A N 18
ATOM 33205 C CA . ARG A 1 121 ? 4.698 -79.404 -22.518 1.00 75.33 121 ARG A CA 18
ATOM 33206 C C . ARG A 1 121 ? 3.940 -80.290 -23.511 1.00 64.21 121 ARG A C 18
ATOM 33207 O O . ARG A 1 121 ? 3.543 -79.793 -24.580 1.00 51.44 121 ARG A O 18
ATOM 33229 N N . MET A 1 1 ? 33.809 -93.338 36.448 1.00 52.12 1 MET A N 19
ATOM 33230 C CA . MET A 1 1 ? 32.424 -93.395 36.979 1.00 51.22 1 MET A CA 19
ATOM 33231 C C . MET A 1 1 ? 31.459 -92.757 35.983 1.00 31.51 1 MET A C 19
ATOM 33232 O O . MET A 1 1 ? 31.493 -91.545 35.768 1.00 43.23 1 MET A O 19
ATOM 33248 N N . ALA A 1 2 ? 30.599 -93.576 35.376 1.00 23.30 2 ALA A N 19
ATOM 33249 C CA . ALA A 1 2 ? 29.712 -93.111 34.310 1.00 11.25 2 ALA A CA 19
ATOM 33250 C C . ALA A 1 2 ? 28.238 -93.333 34.657 1.00 62.11 2 ALA A C 19
ATOM 33251 O O . ALA A 1 2 ? 27.416 -93.557 33.765 1.00 12.45 2 ALA A O 19
ATOM 33258 N N . HIS A 1 3 ? 27.900 -93.256 35.945 1.00 20.45 3 HIS A N 19
ATOM 33259 C CA . HIS A 1 3 ? 26.503 -93.373 36.377 1.00 41.31 3 HIS A CA 19
ATOM 33260 C C . HIS A 1 3 ? 25.627 -92.312 35.707 1.00 14.54 3 HIS A C 19
ATOM 33261 O O . HIS A 1 3 ? 25.542 -91.174 36.170 1.00 61.24 3 HIS A O 19
ATOM 33276 N N . HIS A 1 4 ? 25.020 -92.685 34.585 1.00 51.22 4 HIS A N 19
ATOM 33277 C CA . HIS A 1 4 ? 24.027 -91.851 33.912 1.00 51.34 4 HIS A CA 19
ATOM 33278 C C . HIS A 1 4 ? 22.701 -92.599 33.857 1.00 0.14 4 HIS A C 19
ATOM 33279 O O . HIS A 1 4 ? 22.444 -93.359 32.919 1.00 74.33 4 HIS A O 19
ATOM 33294 N N . HIS A 1 5 ? 21.879 -92.412 34.880 1.00 1.20 5 HIS A N 19
ATOM 33295 C CA . HIS A 1 5 ? 20.609 -93.115 34.979 1.00 3.11 5 HIS A CA 19
ATOM 33296 C C . HIS A 1 5 ? 19.567 -92.433 34.094 1.00 72.12 5 HIS A C 19
ATOM 33297 O O . HIS A 1 5 ? 18.770 -91.614 34.559 1.00 25.44 5 HIS A O 19
ATOM 33312 N N . HIS A 1 6 ? 19.619 -92.752 32.807 1.00 74.41 6 HIS A N 19
ATOM 33313 C CA . HIS A 1 6 ? 18.712 -92.178 31.816 1.00 62.44 6 HIS A CA 19
ATOM 33314 C C . HIS A 1 6 ? 17.254 -92.475 32.172 1.00 42.35 6 HIS A C 19
ATOM 33315 O O . HIS A 1 6 ? 16.845 -93.635 32.235 1.00 32.12 6 HIS A O 19
ATOM 33330 N N . HIS A 1 7 ? 16.474 -91.421 32.400 1.00 3.41 7 HIS A N 19
ATOM 33331 C CA . HIS A 1 7 ? 15.074 -91.560 32.807 1.00 22.42 7 HIS A CA 19
ATOM 33332 C C . HIS A 1 7 ? 14.155 -90.873 31.795 1.00 74.24 7 HIS A C 19
ATOM 33333 O O . HIS A 1 7 ? 14.561 -89.921 31.128 1.00 22.25 7 HIS A O 19
ATOM 33348 N N . HIS A 1 8 ? 12.925 -91.370 31.675 1.00 1.42 8 HIS A N 19
ATOM 33349 C CA . HIS A 1 8 ? 11.930 -90.784 30.773 1.00 40.41 8 HIS A CA 19
ATOM 33350 C C . HIS A 1 8 ? 10.815 -90.118 31.572 1.00 31.21 8 HIS A C 19
ATOM 33351 O O . HIS A 1 8 ? 10.138 -90.776 32.369 1.00 1.54 8 HIS A O 19
ATOM 33366 N N . MET A 1 9 ? 10.644 -88.815 31.368 1.00 32.43 9 MET A N 19
ATOM 33367 C CA . MET A 1 9 ? 9.576 -88.054 32.014 1.00 63.23 9 MET A CA 19
ATOM 33368 C C . MET A 1 9 ? 9.389 -86.716 31.301 1.00 31.31 9 MET A C 19
ATOM 33369 O O . MET A 1 9 ? 10.358 -86.109 30.838 1.00 61.42 9 MET A O 19
ATOM 33383 N N . GLY A 1 10 ? 8.141 -86.267 31.202 1.00 41.12 10 GLY A N 19
ATOM 33384 C CA . GLY A 1 10 ? 7.850 -85.001 30.557 1.00 0.44 10 GLY A CA 19
ATOM 33385 C C . GLY A 1 10 ? 6.647 -84.317 31.165 1.00 11.55 10 GLY A C 19
ATOM 33386 O O . GLY A 1 10 ? 5.556 -84.338 30.590 1.00 74.43 10 GLY A O 19
ATOM 33390 N N . THR A 1 11 ? 6.832 -83.731 32.339 1.00 73.24 11 THR A N 19
ATOM 33391 C CA . THR A 1 11 ? 5.765 -82.998 33.003 1.00 53.21 11 THR A CA 19
ATOM 33392 C C . THR A 1 11 ? 5.379 -81.774 32.176 1.00 62.12 11 THR A C 19
ATOM 33393 O O . THR A 1 11 ? 6.212 -80.900 31.926 1.00 32.23 11 THR A O 19
ATOM 33404 N N . LEU A 1 12 ? 4.126 -81.733 31.730 1.00 73.43 12 LEU A N 19
ATOM 33405 C CA . LEU A 1 12 ? 3.648 -80.649 30.880 1.00 60.44 12 LEU A CA 19
ATOM 33406 C C . LEU A 1 12 ? 3.462 -79.372 31.695 1.00 2.34 12 LEU A C 19
ATOM 33407 O O . LEU A 1 12 ? 2.461 -79.212 32.402 1.00 43.41 12 LEU A O 19
ATOM 33423 N N . GLU A 1 13 ? 4.444 -78.480 31.606 1.00 52.03 13 GLU A N 19
ATOM 33424 C CA . GLU A 1 13 ? 4.399 -77.201 32.305 1.00 22.25 13 GLU A CA 19
ATOM 33425 C C . GLU A 1 13 ? 5.165 -76.134 31.521 1.00 62.32 13 GLU A C 19
ATOM 33426 O O . GLU A 1 13 ? 5.814 -76.437 30.514 1.00 2.42 13 GLU A O 19
ATOM 33438 N N . ALA A 1 14 ? 5.075 -74.887 31.977 1.00 75.13 14 ALA A N 19
ATOM 33439 C CA . ALA A 1 14 ? 5.668 -73.755 31.266 1.00 74.41 14 ALA A CA 19
ATOM 33440 C C . ALA A 1 14 ? 7.196 -73.803 31.294 1.00 5.34 14 ALA A C 19
ATOM 33441 O O . ALA A 1 14 ? 7.830 -73.256 32.201 1.00 31.41 14 ALA A O 19
ATOM 33448 N N . GLN A 1 15 ? 7.781 -74.485 30.314 1.00 73.23 15 GLN A N 19
ATOM 33449 C CA . GLN A 1 15 ? 9.233 -74.514 30.155 1.00 10.44 15 GLN A CA 19
ATOM 33450 C C . GLN A 1 15 ? 9.687 -73.402 29.208 1.00 33.22 15 GLN A C 19
ATOM 33451 O O . GLN A 1 15 ? 8.957 -73.019 28.290 1.00 53.33 15 GLN A O 19
ATOM 33465 N N . THR A 1 16 ? 10.888 -72.883 29.444 1.00 2.53 16 THR A N 19
ATOM 33466 C CA . THR A 1 16 ? 11.480 -71.869 28.580 1.00 64.02 16 THR A CA 19
ATOM 33467 C C . THR A 1 16 ? 12.216 -72.537 27.413 1.00 10.20 16 THR A C 19
ATOM 33468 O O . THR A 1 16 ? 12.239 -73.769 27.308 1.00 24.02 16 THR A O 19
ATOM 33479 N N . GLN A 1 17 ? 12.806 -71.729 26.542 1.00 71.03 17 GLN A N 19
ATOM 33480 C CA . GLN A 1 17 ? 13.555 -72.231 25.394 1.00 43.41 17 GLN A CA 19
ATOM 33481 C C . GLN A 1 17 ? 14.772 -71.345 25.124 1.00 71.34 17 GLN A C 19
ATOM 33482 O O . GLN A 1 17 ? 15.155 -70.535 25.970 1.00 24.31 17 GLN A O 19
ATOM 33496 N N . GLY A 1 18 ? 15.390 -71.519 23.961 1.00 1.13 18 GLY A N 19
ATOM 33497 C CA . GLY A 1 18 ? 16.553 -70.729 23.599 1.00 52.34 18 GLY A CA 19
ATOM 33498 C C . GLY A 1 18 ? 16.972 -70.976 22.168 1.00 34.32 18 GLY A C 19
ATOM 33499 O O . GLY A 1 18 ? 16.132 -70.966 21.265 1.00 71.43 18 GLY A O 19
ATOM 33503 N N . PRO A 1 19 ? 18.268 -71.216 21.923 1.00 11.21 19 PRO A N 19
ATOM 33504 C CA . PRO A 1 19 ? 18.786 -71.515 20.600 1.00 44.43 19 PRO A CA 19
ATOM 33505 C C . PRO A 1 19 ? 18.787 -73.021 20.333 1.00 61.53 19 PRO A C 19
ATOM 33506 O O . PRO A 1 19 ? 18.049 -73.776 20.977 1.00 33.10 19 PRO A O 19
ATOM 33517 N N . GLY A 1 20 ? 19.612 -73.450 19.392 1.00 53.25 20 GLY A N 19
ATOM 33518 C CA . GLY A 1 20 ? 19.684 -74.856 19.037 1.00 63.03 20 GLY A CA 19
ATOM 33519 C C . GLY A 1 20 ? 20.961 -75.180 18.295 1.00 10.53 20 GLY A C 19
ATOM 33520 O O . GLY A 1 20 ? 21.650 -74.277 17.811 1.00 74.25 20 GLY A O 19
ATOM 33524 N N . SER A 1 21 ? 21.296 -76.460 18.213 1.00 73.15 21 SER A N 19
ATOM 33525 C CA . SER A 1 21 ? 22.491 -76.895 17.509 1.00 14.22 21 SER A CA 19
ATOM 33526 C C . SER A 1 21 ? 22.239 -76.920 16.000 1.00 10.43 21 SER A C 19
ATOM 33527 O O . SER A 1 21 ? 22.024 -77.979 15.404 1.00 10.21 21 SER A O 19
ATOM 33535 N N . MET A 1 22 ? 22.235 -75.733 15.393 1.00 63.14 22 MET A N 19
ATOM 33536 C CA . MET A 1 22 ? 21.996 -75.591 13.959 1.00 73.31 22 MET A CA 19
ATOM 33537 C C . MET A 1 22 ? 23.303 -75.738 13.177 1.00 20.42 22 MET A C 19
ATOM 33538 O O . MET A 1 22 ? 23.859 -74.756 12.677 1.00 43.13 22 MET A O 19
ATOM 33552 N N . GLN A 1 23 ? 23.809 -76.970 13.134 1.00 42.32 23 GLN A N 19
ATOM 33553 C CA . GLN A 1 23 ? 24.984 -77.32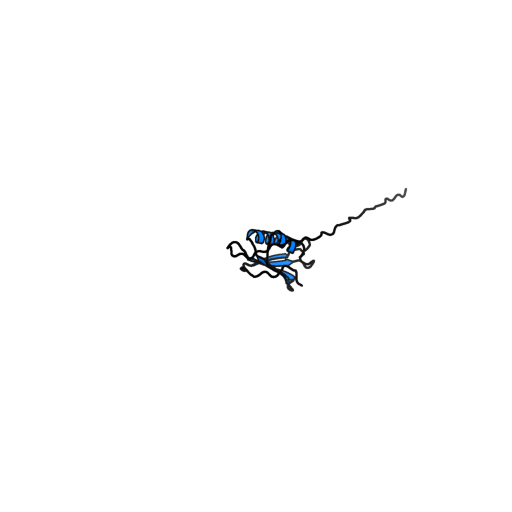4 12.334 1.00 71.32 23 GLN A CA 19
ATOM 33554 C C . GLN A 1 23 ? 25.267 -78.818 12.483 1.00 74.11 23 GLN A C 19
ATOM 33555 O O . GLN A 1 23 ? 24.506 -79.534 13.137 1.00 61.22 23 GLN A O 19
ATOM 33569 N N . GLY A 1 24 ? 26.357 -79.281 11.882 1.00 4.42 24 GLY A N 19
ATOM 33570 C CA . GLY A 1 24 ? 26.719 -80.687 11.967 1.00 12.50 24 GLY A CA 19
ATOM 33571 C C . GLY A 1 24 ? 26.942 -81.294 10.600 1.00 71.41 24 GLY A C 19
ATOM 33572 O O . GLY A 1 24 ? 26.311 -82.291 10.240 1.00 61.51 24 GLY A O 19
ATOM 33576 N N . SER A 1 25 ? 27.833 -80.682 9.831 1.00 41.01 25 SER A N 19
ATOM 33577 C CA . SER A 1 25 ? 28.148 -81.149 8.488 1.00 14.24 25 SER A CA 19
ATOM 33578 C C . SER A 1 25 ? 28.963 -82.441 8.549 1.00 14.43 25 SER A C 19
ATOM 33579 O O . SER A 1 25 ? 30.124 -82.435 8.956 1.00 11.33 25 SER A O 19
ATOM 33587 N N . MET A 1 26 ? 28.336 -83.549 8.170 1.00 62.34 26 MET A N 19
ATOM 33588 C CA . MET A 1 26 ? 28.984 -84.859 8.208 1.00 2.51 26 MET A CA 19
ATOM 33589 C C . MET A 1 26 ? 28.750 -85.600 6.887 1.00 11.11 26 MET A C 19
ATOM 33590 O O . MET A 1 26 ? 27.626 -86.026 6.606 1.00 5.31 26 MET A O 19
ATOM 33604 N N . PRO A 1 27 ? 29.801 -85.746 6.053 1.00 74.34 27 PRO A N 19
ATOM 33605 C CA . PRO A 1 27 ? 29.695 -86.397 4.738 1.00 71.44 27 PRO A CA 19
ATOM 33606 C C . PRO A 1 27 ? 29.175 -87.832 4.845 1.00 34.14 27 PRO A C 19
ATOM 33607 O O . PRO A 1 27 ? 29.840 -88.712 5.396 1.00 11.14 27 PRO A O 19
ATOM 33618 N N . SER A 1 28 ? 27.976 -88.056 4.323 1.00 3.22 28 SER A N 19
ATOM 33619 C CA . SER A 1 28 ? 27.338 -89.362 4.380 1.00 34.34 28 SER A CA 19
ATOM 33620 C C . SER A 1 28 ? 27.723 -90.205 3.162 1.00 61.20 28 SER A C 19
ATOM 33621 O O . SER A 1 28 ? 27.388 -89.862 2.022 1.00 25.04 28 SER A O 19
ATOM 33629 N N . SER A 1 29 ? 28.440 -91.298 3.415 1.00 60.23 29 SER A N 19
ATOM 33630 C CA . SER A 1 29 ? 28.872 -92.212 2.367 1.00 32.34 29 SER A CA 19
ATOM 33631 C C . SER A 1 29 ? 27.666 -92.755 1.596 1.00 73.11 29 SER A C 19
ATOM 33632 O O . SER A 1 29 ? 26.817 -93.452 2.162 1.00 31.03 29 SER A O 19
ATOM 33640 N N . SER A 1 30 ? 27.587 -92.409 0.315 1.00 64.34 30 SER A N 19
ATOM 33641 C CA . SER A 1 30 ? 26.475 -92.822 -0.531 1.00 21.24 30 SER A CA 19
ATOM 33642 C C . SER A 1 30 ? 26.950 -93.132 -1.954 1.00 2.22 30 SER A C 19
ATOM 33643 O O . SER A 1 30 ? 28.121 -92.913 -2.294 1.00 33.13 30 SER A O 19
ATOM 33651 N N . GLU A 1 31 ? 26.033 -93.646 -2.768 1.00 40.24 31 GLU A N 19
ATOM 33652 C CA . GLU A 1 31 ? 26.339 -94.090 -4.126 1.00 62.35 31 GLU A CA 19
ATOM 33653 C C . GLU A 1 31 ? 26.988 -92.979 -4.952 1.00 41.11 31 GLU A C 19
ATOM 33654 O O . GLU A 1 31 ? 26.582 -91.815 -4.878 1.00 60.14 31 GLU A O 19
ATOM 33666 N N . ASP A 1 32 ? 27.996 -93.349 -5.737 1.00 41.14 32 ASP A N 19
ATOM 33667 C CA . ASP A 1 32 ? 28.677 -92.405 -6.623 1.00 53.41 32 ASP A CA 19
ATOM 33668 C C . ASP A 1 32 ? 27.754 -92.007 -7.759 1.00 74.21 32 ASP A C 19
ATOM 33669 O O . ASP A 1 32 ? 27.813 -90.889 -8.267 1.00 0.32 32 ASP A O 19
ATOM 33678 N N . VAL A 1 33 ? 26.893 -92.939 -8.150 1.00 64.33 33 VAL A N 19
ATOM 33679 C CA . VAL A 1 33 ? 25.868 -92.670 -9.143 1.00 3.41 33 VAL A CA 19
ATOM 33680 C C . VAL A 1 33 ? 24.502 -92.786 -8.486 1.00 52.31 33 VAL A C 19
ATOM 33681 O O . VAL A 1 33 ? 23.993 -93.885 -8.260 1.00 55.05 33 VAL A O 19
ATOM 33694 N N . THR A 1 34 ? 23.944 -91.648 -8.146 1.00 32.15 34 THR A N 19
ATOM 33695 C CA . THR A 1 34 ? 22.642 -91.576 -7.507 1.00 71.11 34 THR A CA 19
ATOM 33696 C C . THR A 1 34 ? 21.590 -91.127 -8.518 1.00 2.24 34 THR A C 19
ATOM 33697 O O . THR A 1 34 ? 21.736 -90.075 -9.146 1.00 60.35 34 THR A O 19
ATOM 33708 N N . THR A 1 35 ? 20.563 -91.949 -8.707 1.00 71.32 35 THR A N 19
ATOM 33709 C CA . THR A 1 35 ? 19.441 -91.599 -9.567 1.00 44.34 35 THR A CA 19
ATOM 33710 C C . THR A 1 35 ? 18.195 -91.354 -8.721 1.00 64.43 35 THR A C 19
ATOM 33711 O O . THR A 1 35 ? 17.785 -92.214 -7.942 1.00 74.11 35 THR A O 19
ATOM 33722 N N . LEU A 1 36 ? 17.621 -90.168 -8.859 1.00 13.40 36 LEU A N 19
ATOM 33723 C CA . LEU A 1 36 ? 16.406 -89.804 -8.147 1.00 32.23 36 LEU A CA 19
ATOM 33724 C C . LEU A 1 36 ? 15.463 -89.065 -9.088 1.00 30.20 36 LEU A C 19
ATOM 33725 O O . LEU A 1 36 ? 15.892 -88.199 -9.852 1.00 35.32 36 LEU A O 19
ATOM 33741 N N . CYS A 1 37 ? 14.187 -89.420 -9.042 1.00 71.23 37 CYS A N 19
ATOM 33742 C CA . CYS A 1 37 ? 13.176 -88.760 -9.853 1.00 40.31 37 CYS A CA 19
ATOM 33743 C C . CYS A 1 37 ? 12.639 -87.543 -9.108 1.00 32.44 37 CYS A C 19
ATOM 33744 O O . CYS A 1 37 ? 12.403 -87.602 -7.902 1.00 34.41 37 CYS A O 19
ATOM 33752 N N . TYR A 1 38 ? 12.465 -86.443 -9.824 1.00 44.52 38 TYR A N 19
ATOM 33753 C CA . TYR A 1 38 ? 12.010 -85.188 -9.235 1.00 13.14 38 TYR A CA 19
ATOM 33754 C C . TYR A 1 38 ? 10.611 -84.857 -9.732 1.00 33.50 38 TYR A C 19
ATOM 33755 O O . TYR A 1 38 ? 10.250 -85.179 -10.863 1.00 34.40 38 TYR A O 19
ATOM 33773 N N . ARG A 1 39 ? 9.825 -84.231 -8.871 1.00 41.31 39 ARG A N 19
ATOM 33774 C CA . ARG A 1 39 ? 8.503 -83.742 -9.234 1.00 13.40 39 ARG A CA 19
ATOM 33775 C C . ARG A 1 39 ? 8.150 -82.544 -8.367 1.00 14.02 39 ARG A C 19
ATOM 33776 O O . ARG A 1 39 ? 7.945 -82.680 -7.162 1.00 25.40 39 ARG A O 19
ATOM 33797 N N . VAL A 1 40 ? 8.097 -81.370 -8.978 1.00 72.34 40 VAL A N 19
ATOM 33798 C CA . VAL A 1 40 ? 7.767 -80.141 -8.263 1.00 72.44 40 VAL A CA 19
ATOM 33799 C C . VAL A 1 40 ? 6.481 -79.549 -8.823 1.00 70.43 40 VAL A C 19
ATOM 33800 O O . VAL A 1 40 ? 6.228 -79.627 -10.024 1.00 61.43 40 VAL A O 19
ATOM 33813 N N . THR A 1 41 ? 5.662 -78.978 -7.960 1.00 2.24 41 THR A N 19
ATOM 33814 C CA . THR A 1 41 ? 4.412 -78.367 -8.378 1.00 62.42 41 THR A CA 19
ATOM 33815 C C . THR A 1 41 ? 4.564 -76.847 -8.478 1.00 74.20 41 THR A C 19
ATOM 33816 O O . THR A 1 41 ? 4.850 -76.178 -7.483 1.00 2.33 41 THR A O 19
ATOM 33827 N N . GLY A 1 42 ? 4.396 -76.313 -9.685 1.00 41.40 42 GLY A N 19
ATOM 33828 C CA . GLY A 1 42 ? 4.473 -74.879 -9.889 1.00 24.42 42 GLY A CA 19
ATOM 33829 C C . GLY A 1 42 ? 3.124 -74.228 -9.680 1.00 40.24 42 GLY A C 19
ATOM 33830 O O . GLY A 1 42 ? 2.254 -74.313 -10.548 1.00 32.35 42 GLY A O 19
ATOM 33834 N N . LYS A 1 43 ? 2.956 -73.580 -8.529 1.00 4.30 43 LYS A N 19
ATOM 33835 C CA . LYS A 1 43 ? 1.665 -73.029 -8.116 1.00 54.14 43 LYS A CA 19
ATOM 33836 C C . LYS A 1 43 ? 1.042 -72.179 -9.223 1.00 34.03 43 LYS A C 19
ATOM 33837 O O . LYS A 1 43 ? -0.135 -72.341 -9.556 1.00 15.12 43 LYS A O 19
ATOM 33856 N N . VAL A 1 44 ? 1.838 -71.286 -9.802 1.00 15.21 44 VAL A N 19
ATOM 33857 C CA . VAL A 1 44 ? 1.358 -70.405 -10.861 1.00 11.51 44 VAL A CA 19
ATOM 33858 C C . VAL A 1 44 ? 1.859 -70.882 -12.225 1.00 43.13 44 VAL A C 19
ATOM 33859 O O . VAL A 1 44 ? 2.921 -70.464 -12.686 1.00 73.31 44 VAL A O 19
ATOM 33872 N N . GLN A 1 45 ? 1.116 -71.817 -12.824 1.00 50.12 45 GLN A N 19
ATOM 33873 C CA . GLN A 1 45 ? 1.355 -72.263 -14.202 1.00 32.13 45 GLN A CA 19
ATOM 33874 C C . GLN A 1 45 ? 2.766 -72.853 -14.374 1.00 53.04 45 GLN A C 19
ATOM 33875 O O . GLN A 1 45 ? 3.264 -73.008 -15.497 1.00 31.24 45 GLN A O 19
ATOM 33889 N N . GLY A 1 46 ? 3.393 -73.213 -13.259 1.00 33.40 46 GLY A N 19
ATOM 33890 C CA . GLY A 1 46 ? 4.740 -73.753 -13.303 1.00 5.31 46 GLY A CA 19
ATOM 33891 C C . GLY A 1 46 ? 5.791 -72.682 -13.546 1.00 42.35 46 GLY A C 19
ATOM 33892 O O . GLY A 1 46 ? 6.516 -72.301 -12.624 1.00 52.52 46 GLY A O 19
ATOM 33896 N N . VAL A 1 47 ? 5.859 -72.197 -14.790 1.00 50.43 47 VAL A N 19
ATOM 33897 C CA . VAL A 1 47 ? 6.843 -71.186 -15.204 1.00 62.01 47 VAL A CA 19
ATOM 33898 C C . VAL A 1 47 ? 8.255 -71.600 -14.758 1.00 63.33 47 VAL A C 19
ATOM 33899 O O . VAL A 1 47 ? 9.026 -70.795 -14.231 1.00 24.14 47 VAL A O 19
ATOM 33912 N N . PHE A 1 48 ? 8.579 -72.870 -14.978 1.00 44.21 48 PHE A N 19
ATOM 33913 C CA . PHE A 1 48 ? 9.855 -73.431 -14.545 1.00 43.23 48 PHE A CA 19
ATOM 33914 C C . PHE A 1 48 ? 10.969 -73.029 -15.518 1.00 63.04 48 PHE A C 19
ATOM 33915 O O . PHE A 1 48 ? 10.778 -73.054 -16.734 1.00 45.54 48 PHE A O 19
ATOM 33932 N N . PHE A 1 49 ? 12.122 -72.665 -14.968 1.00 15.34 49 PHE A N 19
ATOM 33933 C CA . PHE A 1 49 ? 13.249 -72.161 -15.758 1.00 4.40 49 PHE A CA 19
ATOM 33934 C C . PHE A 1 49 ? 13.989 -73.273 -16.523 1.00 62.32 49 PHE A C 19
ATOM 33935 O O . PHE A 1 49 ? 14.945 -73.871 -16.013 1.00 1.00 49 PHE A O 19
ATOM 33952 N N . ARG A 1 50 ? 13.549 -73.532 -17.761 1.00 20.24 50 ARG A N 19
ATOM 33953 C CA . ARG A 1 50 ? 14.181 -74.540 -18.619 1.00 11.11 50 ARG A CA 19
ATOM 33954 C C . ARG A 1 50 ? 15.663 -74.228 -18.807 1.00 62.02 50 ARG A C 19
ATOM 33955 O O . ARG A 1 50 ? 16.527 -75.070 -18.550 1.00 13.04 50 ARG A O 19
ATOM 33976 N N . LYS A 1 51 ? 15.938 -73.006 -19.260 1.00 31.42 51 LYS A N 19
ATOM 33977 C CA . LYS A 1 51 ? 17.300 -72.554 -19.533 1.00 51.24 51 LYS A CA 19
ATOM 33978 C C . LYS A 1 51 ? 18.215 -72.794 -18.334 1.00 43.40 51 LYS A C 19
ATOM 33979 O O . LYS A 1 51 ? 19.287 -73.392 -18.463 1.00 4.25 51 LYS A O 19
ATOM 33998 N N . TYR A 1 52 ? 17.774 -72.334 -17.169 1.00 33.33 52 TYR A N 19
ATOM 33999 C CA . TYR A 1 52 ? 18.577 -72.413 -15.954 1.00 52.21 52 TYR A CA 19
ATOM 34000 C C . TYR A 1 52 ? 18.800 -73.862 -15.535 1.00 31.13 52 TYR A C 19
ATOM 34001 O O . TYR A 1 52 ? 19.896 -74.221 -15.107 1.00 33.12 52 TYR A O 19
ATOM 34019 N N . THR A 1 53 ? 17.763 -74.689 -15.661 1.00 44.10 53 THR A N 19
ATOM 34020 C CA . THR A 1 53 ? 17.865 -76.104 -15.302 1.00 3.41 53 THR A CA 19
ATOM 34021 C C . THR A 1 53 ? 18.930 -76.816 -16.142 1.00 73.23 53 THR A C 19
ATOM 34022 O O . THR A 1 53 ? 19.779 -77.540 -15.607 1.00 72.33 53 THR A O 19
ATOM 34033 N N . LYS A 1 54 ? 18.891 -76.591 -17.454 1.00 52.34 54 LYS A N 19
ATOM 34034 C CA . LYS A 1 54 ? 19.861 -77.191 -18.367 1.00 30.44 54 LYS A CA 19
ATOM 34035 C C . LYS A 1 54 ? 21.266 -76.678 -18.058 1.00 3.54 54 LYS A C 19
ATOM 34036 O O . LYS A 1 54 ? 22.221 -77.454 -18.016 1.00 44.10 54 LYS A O 19
ATOM 34055 N N . LYS A 1 55 ? 21.375 -75.372 -17.823 1.00 61.15 55 LYS A N 19
ATOM 34056 C CA . LYS A 1 55 ? 22.657 -74.751 -17.498 1.00 23.30 55 LYS A CA 19
ATOM 34057 C C . LYS A 1 55 ? 23.234 -75.351 -16.214 1.00 15.04 55 LYS A C 19
ATOM 34058 O O . LYS A 1 55 ? 24.413 -75.713 -16.157 1.00 2.24 55 LYS A O 19
ATOM 34077 N N . GLU A 1 56 ? 22.383 -75.454 -15.195 1.00 61.35 56 GLU A N 19
ATOM 34078 C CA . GLU A 1 56 ? 22.780 -75.970 -13.886 1.00 4.44 56 GLU A CA 19
ATOM 34079 C C . GLU A 1 56 ? 23.306 -77.396 -14.011 1.00 34.44 56 GLU A C 19
ATOM 34080 O O . GLU A 1 56 ? 24.440 -77.695 -13.620 1.00 61.15 56 GLU A O 19
ATOM 34092 N N . ALA A 1 57 ? 22.478 -78.264 -14.578 1.00 2.01 57 ALA A N 19
ATOM 34093 C CA . ALA A 1 57 ? 22.831 -79.663 -14.764 1.00 74.43 57 ALA A CA 19
ATOM 34094 C C . ALA A 1 57 ? 24.131 -79.786 -15.554 1.00 71.13 57 ALA A C 19
ATOM 34095 O O . ALA A 1 57 ? 25.066 -80.463 -15.129 1.00 12.10 57 ALA A O 19
ATOM 34102 N N . ASP A 1 58 ? 24.195 -79.094 -16.687 1.00 44.45 58 ASP A N 19
ATOM 34103 C CA . ASP A 1 58 ? 25.381 -79.114 -17.545 1.00 61.14 58 ASP A CA 19
ATOM 34104 C C . ASP A 1 58 ? 26.618 -78.628 -16.784 1.00 50.21 58 ASP A C 19
ATOM 34105 O O . ASP A 1 58 ? 27.723 -79.141 -16.977 1.00 33.21 58 ASP A O 19
ATOM 34114 N N . ALA A 1 59 ? 26.416 -77.658 -15.896 1.00 41.11 59 ALA A N 19
ATOM 34115 C CA . ALA A 1 59 ? 27.511 -77.046 -15.148 1.00 31.13 59 ALA A CA 19
ATOM 34116 C C . ALA A 1 59 ? 28.066 -77.990 -14.079 1.00 41.12 59 ALA A C 19
ATOM 34117 O O . ALA A 1 59 ? 29.281 -78.064 -13.876 1.00 73.43 59 ALA A O 19
ATOM 34124 N N . LEU A 1 60 ? 27.177 -78.706 -13.390 1.00 54.24 60 LEU A N 19
ATOM 34125 C CA . LEU A 1 60 ? 27.586 -79.613 -12.310 1.00 74.52 60 LEU A CA 19
ATOM 34126 C C . LEU A 1 60 ? 27.599 -81.077 -12.764 1.00 2.20 60 LEU A C 19
ATOM 34127 O O . LEU A 1 60 ? 27.827 -81.981 -11.955 1.00 5.04 60 LEU A O 19
ATOM 34143 N N . SER A 1 61 ? 27.356 -81.299 -14.053 1.00 74.52 61 SER A N 19
ATOM 34144 C CA . SER A 1 61 ? 27.434 -82.628 -14.663 1.00 3.53 61 SER A CA 19
ATOM 34145 C C . SER A 1 61 ? 26.322 -83.560 -14.167 1.00 64.03 61 SER A C 19
ATOM 34146 O O . SER A 1 61 ? 26.510 -84.778 -14.090 1.00 34.12 61 SER A O 19
ATOM 34154 N N . LEU A 1 62 ? 25.148 -82.992 -13.866 1.00 73.12 62 LEU A N 19
ATOM 34155 C CA . LEU A 1 62 ? 23.967 -83.812 -13.588 1.00 32.44 62 LEU A CA 19
ATOM 34156 C C . LEU A 1 62 ? 23.346 -84.230 -14.914 1.00 13.42 62 LEU A C 19
ATOM 34157 O O . LEU A 1 62 ? 23.184 -83.405 -15.816 1.00 54.02 62 LEU A O 19
ATOM 34173 N N . VAL A 1 63 ? 23.009 -85.503 -15.034 1.00 63.31 63 VAL A N 19
ATOM 34174 C CA . VAL A 1 63 ? 22.343 -86.008 -16.225 1.00 53.30 63 VAL A CA 19
ATOM 34175 C C . VAL A 1 63 ? 20.949 -86.485 -15.862 1.00 24.01 63 VAL A C 19
ATOM 34176 O O . VAL A 1 63 ? 20.638 -86.674 -14.690 1.00 52.40 63 VAL A O 19
ATOM 34189 N N . GLY A 1 64 ? 20.109 -86.646 -16.862 1.00 15.23 64 GLY A N 19
ATOM 34190 C CA . GLY A 1 64 ? 18.746 -87.075 -16.631 1.00 55.25 64 GLY A CA 19
ATOM 34191 C C . GLY A 1 64 ? 17.802 -86.445 -17.623 1.00 30.41 64 GLY A C 19
ATOM 34192 O O . GLY A 1 64 ? 18.160 -86.265 -18.790 1.00 63.55 64 GLY A O 19
ATOM 34196 N N . TYR A 1 65 ? 16.617 -86.071 -17.168 1.00 73.32 65 TYR A N 19
ATOM 34197 C CA . TYR A 1 65 ? 15.616 -85.501 -18.061 1.00 13.32 65 TYR A CA 19
ATOM 34198 C C . TYR A 1 65 ? 14.580 -84.705 -17.269 1.00 31.43 65 TYR A C 19
ATOM 34199 O O . TYR A 1 65 ? 14.350 -84.981 -16.093 1.00 30.44 65 TYR A O 19
ATOM 34217 N N . VAL A 1 66 ? 13.975 -83.709 -17.915 1.00 23.54 66 VAL A N 19
ATOM 34218 C CA . VAL A 1 66 ? 12.978 -82.847 -17.280 1.00 72.34 66 VAL A CA 19
ATOM 34219 C C . VAL A 1 66 ? 11.788 -82.670 -18.216 1.00 10.41 66 VAL A C 19
ATOM 34220 O O . VAL A 1 66 ? 11.972 -82.563 -19.435 1.00 63.31 66 VAL A O 19
ATOM 34233 N N . THR A 1 67 ? 10.586 -82.643 -17.640 1.00 33.35 67 THR A N 19
ATOM 34234 C CA . THR A 1 67 ? 9.341 -82.527 -18.393 1.00 62.00 67 THR A CA 19
ATOM 34235 C C . THR A 1 67 ? 8.256 -81.881 -17.528 1.00 43.22 67 THR A C 19
ATOM 34236 O O . THR A 1 67 ? 8.371 -81.834 -16.302 1.00 43.20 67 THR A O 19
ATOM 34247 N N . ASN A 1 68 ? 7.207 -81.379 -18.171 1.00 24.14 68 ASN A N 19
ATOM 34248 C CA . ASN A 1 68 ? 6.081 -80.766 -17.468 1.00 73.40 68 ASN A CA 19
ATOM 34249 C C . ASN A 1 68 ? 4.803 -81.545 -17.786 1.00 73.12 68 ASN A C 19
ATOM 34250 O O . ASN A 1 68 ? 4.731 -82.236 -18.804 1.00 10.52 68 ASN A O 19
ATOM 34261 N N . ASN A 1 69 ? 3.809 -81.459 -16.908 1.00 74.00 69 ASN A N 19
ATOM 34262 C CA . ASN A 1 69 ? 2.532 -82.138 -17.126 1.00 52.24 69 ASN A CA 19
ATOM 34263 C C . ASN A 1 69 ? 1.365 -81.194 -16.864 1.00 5.25 69 ASN A C 19
ATOM 34264 O O . ASN A 1 69 ? 1.535 -80.122 -16.276 1.00 52.52 69 ASN A O 19
ATOM 34275 N N . GLU A 1 70 ? 0.178 -81.624 -17.289 1.00 63.52 70 GLU A N 19
ATOM 34276 C CA . GLU A 1 70 ? -1.045 -80.816 -17.213 1.00 54.22 70 GLU A CA 19
ATOM 34277 C C . GLU A 1 70 ? -1.330 -80.320 -15.790 1.00 23.41 70 GLU A C 19
ATOM 34278 O O . GLU A 1 70 ? -1.983 -79.291 -15.600 1.00 22.31 70 GLU A O 19
ATOM 34290 N N . ASP A 1 71 ? -0.836 -81.058 -14.799 1.00 53.44 71 ASP A N 19
ATOM 34291 C CA . ASP A 1 71 ? -1.062 -80.724 -13.389 1.00 52.32 71 ASP A CA 19
ATOM 34292 C C . ASP A 1 71 ? -0.364 -79.426 -13.000 1.00 60.33 71 ASP A C 19
ATOM 34293 O O . ASP A 1 71 ? -0.629 -78.866 -11.936 1.00 61.33 71 ASP A O 19
ATOM 34302 N N . GLY A 1 72 ? 0.521 -78.949 -13.871 1.00 2.22 72 GLY A N 19
ATOM 34303 C CA . GLY A 1 72 ? 1.329 -77.784 -13.562 1.00 24.21 72 GLY A CA 19
ATOM 34304 C C . GLY A 1 72 ? 2.589 -78.177 -12.820 1.00 64.40 72 GLY A C 19
ATOM 34305 O O . GLY A 1 72 ? 3.357 -77.325 -12.370 1.00 24.14 72 GLY A O 19
ATOM 34309 N N . SER A 1 73 ? 2.794 -79.484 -12.695 1.00 74.30 73 SER A N 19
ATOM 34310 C CA . SER A 1 73 ? 3.958 -80.029 -12.022 1.00 53.52 73 SER A CA 19
ATOM 34311 C C . SER A 1 73 ? 5.053 -80.368 -13.032 1.00 5.24 73 SER A C 19
ATOM 34312 O O . SER A 1 73 ? 4.782 -80.914 -14.106 1.00 20.32 73 SER A O 19
ATOM 34320 N N . VAL A 1 74 ? 6.282 -80.005 -12.695 1.00 2.14 74 VAL A N 19
ATOM 34321 C CA . VAL A 1 74 ? 7.443 -80.319 -13.510 1.00 23.14 74 VAL A CA 19
ATOM 34322 C C . VAL A 1 74 ? 8.174 -81.513 -12.905 1.00 45.15 74 VAL A C 19
ATOM 34323 O O . VAL A 1 74 ? 8.639 -81.451 -11.765 1.00 50.12 74 VAL A O 19
ATOM 34336 N N . SER A 1 75 ? 8.253 -82.596 -13.659 1.00 24.41 75 SER A N 19
ATOM 34337 C CA . SER A 1 75 ? 8.863 -83.826 -13.182 1.00 33.53 75 SER A CA 19
ATOM 34338 C C . SER A 1 75 ? 10.078 -84.174 -14.041 1.00 25.55 75 SER A C 19
ATOM 34339 O O . SER A 1 75 ? 10.318 -83.544 -15.068 1.00 44.43 75 SER A O 19
ATOM 34347 N N . GLY A 1 76 ? 10.843 -85.166 -13.607 1.00 32.44 76 GLY A N 19
ATOM 34348 C CA . GLY A 1 76 ? 12.028 -85.574 -14.335 1.00 51.54 76 GLY A CA 19
ATOM 34349 C C . GLY A 1 76 ? 12.904 -86.482 -13.506 1.00 43.42 76 GLY A C 19
ATOM 34350 O O . GLY A 1 76 ? 12.457 -87.011 -12.491 1.00 53.55 76 GLY A O 19
ATOM 34354 N N . VAL A 1 77 ? 14.145 -86.678 -13.934 1.00 42.05 77 VAL A N 19
ATOM 34355 C CA . VAL A 1 77 ? 15.086 -87.536 -13.219 1.00 43.44 77 VAL A CA 19
ATOM 34356 C C . VAL A 1 77 ? 16.483 -86.918 -13.235 1.00 74.14 77 VAL A C 19
ATOM 34357 O O . VAL A 1 77 ? 16.923 -86.409 -14.272 1.00 42.33 77 VAL A O 19
ATOM 34370 N N . VAL A 1 78 ? 17.157 -86.946 -12.082 1.00 11.12 78 VAL A N 19
ATOM 34371 C CA . VAL A 1 78 ? 18.561 -86.545 -11.969 1.00 13.11 78 VAL A CA 19
ATOM 34372 C C . VAL A 1 78 ? 19.406 -87.764 -11.618 1.00 3.40 78 VAL A C 19
ATOM 34373 O O . VAL A 1 78 ? 19.034 -88.554 -10.747 1.00 63.53 78 VAL A O 19
ATOM 34386 N N . GLN A 1 79 ? 20.532 -87.910 -12.299 1.00 61.04 79 GLN A N 19
ATOM 34387 C CA . GLN A 1 79 ? 21.413 -89.059 -12.138 1.00 72.34 79 GLN A CA 19
ATOM 34388 C C . GLN A 1 79 ? 22.860 -88.566 -12.099 1.00 51.25 79 GLN A C 19
ATOM 34389 O O . GLN A 1 79 ? 23.278 -87.810 -12.979 1.00 1.41 79 GLN A O 19
ATOM 34403 N N . GLY A 1 80 ? 23.615 -88.953 -11.074 1.00 73.20 80 GLY A N 19
ATOM 34404 C CA . GLY A 1 80 ? 25.012 -88.543 -10.990 1.00 70.11 80 GLY A CA 19
ATOM 34405 C C . GLY A 1 80 ? 25.539 -88.531 -9.565 1.00 45.11 80 GLY A C 19
ATOM 34406 O O . GLY A 1 80 ? 24.921 -89.122 -8.678 1.00 30.00 80 GLY A O 19
ATOM 34410 N N . PRO A 1 81 ? 26.683 -87.857 -9.315 1.00 21.24 81 PRO A N 19
ATOM 34411 C CA . PRO A 1 81 ? 27.306 -87.798 -7.984 1.00 24.25 81 PRO A CA 19
ATOM 34412 C C . PRO A 1 81 ? 26.354 -87.239 -6.928 1.00 43.11 81 PRO A C 19
ATOM 34413 O O . PRO A 1 81 ? 25.765 -86.169 -7.116 1.00 61.12 81 PRO A O 19
ATOM 34424 N N . LYS A 1 82 ? 26.234 -87.958 -5.810 1.00 34.24 82 LYS A N 19
ATOM 34425 C CA . LYS A 1 82 ? 25.298 -87.606 -4.738 1.00 65.22 82 LYS A CA 19
ATOM 34426 C C . LYS A 1 82 ? 25.397 -86.128 -4.347 1.00 10.03 82 LYS A C 19
ATOM 34427 O O . LYS A 1 82 ? 24.393 -85.503 -4.018 1.00 13.55 82 LYS A O 19
ATOM 34446 N N . GLU A 1 83 ? 26.610 -85.577 -4.386 1.00 45.34 83 GLU A N 19
ATOM 34447 C CA . GLU A 1 83 ? 26.839 -84.196 -3.963 1.00 53.14 83 GLU A CA 19
ATOM 34448 C C . GLU A 1 83 ? 26.232 -83.191 -4.946 1.00 41.52 83 GLU A C 19
ATOM 34449 O O . GLU A 1 83 ? 25.603 -82.219 -4.533 1.00 1.31 83 GLU A O 19
ATOM 34461 N N . GLN A 1 84 ? 26.419 -83.426 -6.244 1.00 71.32 84 GLN A N 19
ATOM 34462 C CA . GLN A 1 84 ? 25.841 -82.554 -7.264 1.00 73.41 84 GLN A CA 19
ATOM 34463 C C . GLN A 1 84 ? 24.330 -82.763 -7.358 1.00 4.41 84 GLN A C 19
ATOM 34464 O O . GLN A 1 84 ? 23.587 -81.826 -7.646 1.00 35.12 84 GLN A O 19
ATOM 34478 N N . VAL A 1 85 ? 23.881 -83.996 -7.120 1.00 33.13 85 VAL A N 19
ATOM 34479 C CA . VAL A 1 85 ? 22.448 -84.286 -7.019 1.00 22.34 85 VAL A CA 19
ATOM 34480 C C . VAL A 1 85 ? 21.863 -83.499 -5.849 1.00 73.43 85 VAL A C 19
ATOM 34481 O O . VAL A 1 85 ? 20.819 -82.863 -5.972 1.00 53.31 85 VAL A O 19
ATOM 34494 N N . ASP A 1 86 ? 22.581 -83.532 -4.725 1.00 15.30 86 ASP A N 19
ATOM 34495 C CA . ASP A 1 86 ? 22.230 -82.761 -3.529 1.00 63.23 86 ASP A CA 19
ATOM 34496 C C . ASP A 1 86 ? 22.141 -81.277 -3.890 1.00 64.31 86 ASP A C 19
ATOM 34497 O O . ASP A 1 86 ? 21.178 -80.588 -3.540 1.00 72.04 86 ASP A O 19
ATOM 34506 N N . ALA A 1 87 ? 23.146 -80.815 -4.631 1.00 21.34 87 ALA A N 19
ATOM 34507 C CA . ALA A 1 87 ? 23.194 -79.443 -5.127 1.00 34.53 87 ALA A CA 19
ATOM 34508 C C . ALA A 1 87 ? 21.975 -79.130 -5.989 1.00 20.20 87 ALA A C 19
ATOM 34509 O O . ALA A 1 87 ? 21.384 -78.052 -5.884 1.00 62.15 87 ALA A O 19
ATOM 34516 N N . PHE A 1 88 ? 21.599 -80.087 -6.834 1.00 23.24 88 PHE A N 19
ATOM 34517 C CA . PHE A 1 88 ? 20.477 -79.914 -7.746 1.00 53.22 88 PHE A CA 19
ATOM 34518 C C . PHE A 1 88 ? 19.175 -79.832 -6.957 1.00 41.43 88 PHE A C 19
ATOM 34519 O O . PHE A 1 88 ? 18.267 -79.091 -7.320 1.00 24.23 88 PHE A O 19
ATOM 34536 N N . VAL A 1 89 ? 19.097 -80.597 -5.873 1.00 5.13 89 VAL A N 19
ATOM 34537 C CA . VAL A 1 89 ? 17.953 -80.527 -4.961 1.00 63.22 89 VAL A CA 19
ATOM 34538 C C . VAL A 1 89 ? 17.865 -79.136 -4.330 1.00 22.42 89 VAL A C 19
ATOM 34539 O O . VAL A 1 89 ? 16.787 -78.536 -4.258 1.00 63.11 89 VAL A O 19
ATOM 34552 N N . LYS A 1 90 ? 19.010 -78.629 -3.881 1.00 72.24 90 LYS A N 19
ATOM 34553 C CA . LYS A 1 90 ? 19.090 -77.302 -3.267 1.00 63.21 90 LYS A CA 19
ATOM 34554 C C . LYS A 1 90 ? 18.775 -76.216 -4.295 1.00 31.12 90 LYS A C 19
ATOM 34555 O O . LYS A 1 90 ? 18.265 -75.144 -3.954 1.00 14.12 90 LYS A O 19
ATOM 34574 N N . TYR A 1 91 ? 19.089 -76.507 -5.552 1.00 10.11 91 TYR A N 19
ATOM 34575 C CA . TYR A 1 91 ? 18.739 -75.639 -6.672 1.00 12.44 91 TYR A CA 19
ATOM 34576 C C . TYR A 1 91 ? 17.237 -75.718 -6.950 1.00 44.40 91 TYR A C 19
ATOM 34577 O O . TYR A 1 91 ? 16.579 -74.708 -7.191 1.00 2.03 91 TYR A O 19
ATOM 34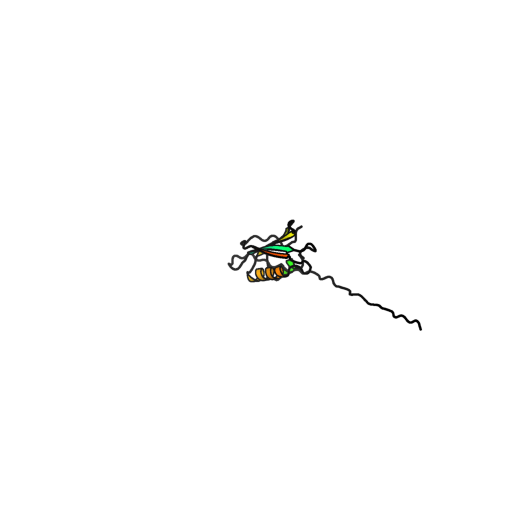595 N N . LEU A 1 92 ? 16.708 -76.933 -6.894 1.00 51.34 92 LEU A N 19
ATOM 34596 C CA . LEU A 1 92 ? 15.295 -77.186 -7.155 1.00 60.14 92 LEU A CA 19
ATOM 34597 C C . LEU A 1 92 ? 14.444 -76.466 -6.107 1.00 5.34 92 LEU A C 19
ATOM 34598 O O . LEU A 1 92 ? 13.385 -75.917 -6.408 1.00 21.55 92 LEU A O 19
ATOM 34614 N N . HIS A 1 93 ? 14.941 -76.461 -4.871 1.00 5.42 93 HIS A N 19
ATOM 34615 C CA . HIS A 1 93 ? 14.242 -75.834 -3.750 1.00 23.34 93 HIS A CA 19
ATOM 34616 C C . HIS A 1 93 ? 14.243 -74.305 -3.862 1.00 11.23 93 HIS A C 19
ATOM 34617 O O . HIS A 1 93 ? 13.634 -73.621 -3.036 1.00 14.15 93 HIS A O 19
ATOM 34632 N N . LYS A 1 94 ? 14.936 -73.768 -4.869 1.00 64.43 94 LYS A N 19
ATOM 34633 C CA . LYS A 1 94 ? 14.909 -72.330 -5.126 1.00 13.01 94 LYS A CA 19
ATOM 34634 C C . LYS A 1 94 ? 13.564 -71.946 -5.732 1.00 4.10 94 LYS A C 19
ATOM 34635 O O . LYS A 1 94 ? 13.027 -70.869 -5.454 1.00 53.20 94 LYS A O 19
ATOM 34654 N N . GLY A 1 95 ? 13.018 -72.851 -6.539 1.00 31.54 95 GLY A N 19
ATOM 34655 C CA . GLY A 1 95 ? 11.739 -72.621 -7.181 1.00 21.24 95 GLY A CA 19
ATOM 34656 C C . GLY A 1 95 ? 11.859 -71.793 -8.446 1.00 10.52 95 GLY A C 19
ATOM 34657 O O . GLY A 1 95 ? 12.930 -71.262 -8.750 1.00 3.03 95 GLY A O 19
ATOM 34661 N N . SER A 1 96 ? 10.761 -71.696 -9.190 1.00 75.45 96 SER A N 19
ATOM 34662 C CA . SER A 1 96 ? 10.712 -70.900 -10.410 1.00 64.44 96 SER A CA 19
ATOM 34663 C C . SER A 1 96 ? 11.021 -69.429 -10.103 1.00 73.22 96 SER A C 19
ATOM 34664 O O . SER A 1 96 ? 10.687 -68.937 -9.023 1.00 41.20 96 SER A O 19
ATOM 34672 N N . PRO A 1 97 ? 11.654 -68.702 -11.050 1.00 15.32 97 PRO A N 19
ATOM 34673 C CA . PRO A 1 97 ? 12.116 -67.324 -10.818 1.00 63.34 97 PRO A CA 19
ATOM 34674 C C . PRO A 1 97 ? 11.004 -66.397 -10.320 1.00 3.15 97 PRO A C 19
ATOM 34675 O O . PRO A 1 97 ? 11.157 -65.710 -9.304 1.00 13.01 97 PRO A O 19
ATOM 34686 N N . LYS A 1 98 ? 9.878 -66.403 -11.027 1.00 53.54 98 LYS A N 19
ATOM 34687 C CA . LYS A 1 98 ? 8.778 -65.481 -10.747 1.00 24.34 98 LYS A CA 19
ATOM 34688 C C . LYS A 1 98 ? 7.543 -66.222 -10.232 1.00 74.31 98 LYS A C 19
ATOM 34689 O O . LYS A 1 98 ? 6.534 -65.597 -9.901 1.00 21.32 98 LYS A O 19
ATOM 34708 N N . SER A 1 99 ? 7.627 -67.545 -10.159 1.00 22.33 99 SER A N 19
ATOM 34709 C CA . SER A 1 99 ? 6.490 -68.366 -9.755 1.00 33.13 99 SER A CA 19
ATOM 34710 C C . SER A 1 99 ? 6.839 -69.158 -8.498 1.00 51.15 99 SER A C 19
ATOM 34711 O O . SER A 1 99 ? 7.970 -69.623 -8.342 1.00 65.20 99 SER A O 19
ATOM 34719 N N . VAL A 1 100 ? 5.871 -69.290 -7.599 1.00 74.22 100 VAL A N 19
ATOM 34720 C CA . VAL A 1 100 ? 6.079 -69.980 -6.332 1.00 45.42 100 VAL A CA 19
ATOM 34721 C C . VAL A 1 100 ? 5.821 -71.477 -6.491 1.00 51.00 100 VAL A C 19
ATOM 34722 O O . VAL A 1 100 ? 4.874 -71.883 -7.166 1.00 74.34 100 VAL A O 19
ATOM 34735 N N . VAL A 1 101 ? 6.680 -72.294 -5.888 1.00 73.33 101 VAL A N 19
ATOM 34736 C CA . VAL A 1 101 ? 6.499 -73.741 -5.888 1.00 33.12 101 VAL A CA 19
ATOM 34737 C C . VAL A 1 101 ? 5.697 -74.170 -4.663 1.00 14.21 101 VAL A C 19
ATOM 34738 O O . VAL A 1 101 ? 5.852 -73.607 -3.575 1.00 71.23 101 VAL A O 19
ATOM 34751 N N . LYS A 1 102 ? 4.830 -75.155 -4.851 1.00 25.24 102 LYS A N 19
ATOM 34752 C CA . LYS A 1 102 ? 3.972 -75.645 -3.782 1.00 22.23 102 LYS A CA 19
ATOM 34753 C C . LYS A 1 102 ? 4.643 -76.794 -3.035 1.00 52.51 102 LYS A C 19
ATOM 34754 O O . LYS A 1 102 ? 4.783 -76.755 -1.809 1.00 64.20 102 LYS A O 19
ATOM 34773 N N . LYS A 1 103 ? 5.066 -77.812 -3.776 1.00 12.03 103 LYS A N 19
ATOM 34774 C CA . LYS A 1 103 ? 5.630 -79.015 -3.177 1.00 72.44 103 LYS A CA 19
ATOM 34775 C C . LYS A 1 103 ? 6.693 -79.625 -4.085 1.00 14.24 103 LYS A C 19
ATOM 34776 O O . LYS A 1 103 ? 6.473 -79.785 -5.287 1.00 53.50 103 LYS A O 19
ATOM 34795 N N . VAL A 1 104 ? 7.846 -79.947 -3.507 1.00 20.25 104 VAL A N 19
ATOM 34796 C CA . VAL A 1 104 ? 8.896 -80.670 -4.218 1.00 63.52 104 VAL A CA 19
ATOM 34797 C C . VAL A 1 104 ? 8.933 -82.122 -3.731 1.00 23.40 104 VAL A C 19
ATOM 34798 O O . VAL A 1 104 ? 8.966 -82.382 -2.522 1.00 41.12 104 VAL A O 19
ATOM 34811 N N . SER A 1 105 ? 8.907 -83.062 -4.668 1.00 70.15 105 SER A N 19
ATOM 34812 C CA . SER A 1 105 ? 8.806 -84.481 -4.350 1.00 14.10 105 SER A CA 19
ATOM 34813 C C . SER A 1 105 ? 9.886 -85.258 -5.092 1.00 74.04 105 SER A C 19
ATOM 34814 O O . SER A 1 105 ? 9.999 -85.158 -6.315 1.00 24.02 105 SER A O 19
ATOM 34822 N N . ILE A 1 106 ? 10.692 -86.006 -4.348 1.00 60.24 106 ILE A N 19
ATOM 34823 C CA . ILE A 1 106 ? 11.763 -86.805 -4.933 1.00 10.30 106 ILE A CA 19
ATOM 34824 C C . ILE A 1 106 ? 11.440 -88.293 -4.776 1.00 61.14 106 ILE A C 19
ATOM 34825 O O . ILE A 1 106 ? 10.801 -88.688 -3.799 1.00 52.41 106 ILE A O 19
ATOM 34841 N N . HIS A 1 107 ? 11.879 -89.116 -5.728 1.00 62.33 107 HIS A N 19
ATOM 34842 C CA . HIS A 1 107 ? 11.545 -90.542 -5.722 1.00 42.21 107 HIS A CA 19
ATOM 34843 C C . HIS A 1 107 ? 12.792 -91.398 -5.972 1.00 3.14 107 HIS A C 19
ATOM 34844 O O . HIS A 1 107 ? 13.720 -90.985 -6.666 1.00 44.31 107 HIS A O 19
ATOM 34859 N N . ALA A 1 108 ? 12.752 -92.611 -5.429 1.00 62.21 108 ALA A N 19
ATOM 34860 C CA . ALA A 1 108 ? 13.875 -93.560 -5.412 1.00 71.54 108 ALA A CA 19
ATOM 34861 C C . ALA A 1 108 ? 14.232 -94.139 -6.792 1.00 51.20 108 ALA A C 19
ATOM 34862 O O . ALA A 1 108 ? 15.073 -95.034 -6.873 1.00 13.21 108 ALA A O 19
ATOM 34869 N N . SER A 1 109 ? 13.617 -93.640 -7.862 1.00 22.12 109 SER A N 19
ATOM 34870 C CA . SER A 1 109 ? 13.596 -94.344 -9.146 1.00 13.31 109 SER A CA 19
ATOM 34871 C C . SER A 1 109 ? 15.004 -94.598 -9.697 1.00 70.35 109 SER A C 19
ATOM 34872 O O . SER A 1 109 ? 15.895 -93.757 -9.584 1.00 20.01 109 SER A O 19
ATOM 34880 N N . SER A 1 110 ? 15.172 -95.780 -10.296 1.00 53.15 110 SER A N 19
ATOM 34881 C CA . SER A 1 110 ? 16.471 -96.275 -10.743 1.00 44.34 110 SER A CA 19
ATOM 34882 C C . SER A 1 110 ? 16.955 -95.562 -12.010 1.00 21.33 110 SER A C 19
ATOM 34883 O O . SER A 1 110 ? 16.230 -94.763 -12.608 1.00 40.12 110 SER A O 19
ATOM 34891 N N . ARG A 1 111 ? 18.185 -95.887 -12.414 1.00 10.21 111 ARG A N 19
ATOM 34892 C CA . ARG A 1 111 ? 18.846 -95.249 -13.551 1.00 70.34 111 ARG A CA 19
ATOM 34893 C C . ARG A 1 111 ? 18.003 -95.363 -14.827 1.00 33.55 111 ARG A C 19
ATOM 34894 O O . ARG A 1 111 ? 17.436 -96.422 -15.116 1.00 43.23 111 ARG A O 19
ATOM 34915 N N . VAL A 1 112 ? 17.920 -94.263 -15.574 1.00 42.33 112 VAL A N 19
ATOM 34916 C CA . VAL A 1 112 ? 17.139 -94.197 -16.813 1.00 22.53 112 VAL A CA 19
ATOM 34917 C C . VAL A 1 112 ? 17.971 -93.581 -17.941 1.00 21.24 112 VAL A C 19
ATOM 34918 O O . VAL A 1 112 ? 19.122 -93.187 -17.725 1.00 51.15 112 VAL A O 19
ATOM 34931 N N . ASP A 1 113 ? 17.398 -93.540 -19.146 1.00 71.41 113 ASP A N 19
ATOM 34932 C CA . ASP A 1 113 ? 18.023 -92.864 -20.285 1.00 61.45 113 ASP A CA 19
ATOM 34933 C C . ASP A 1 113 ? 17.928 -91.353 -20.097 1.00 54.52 113 ASP A C 19
ATOM 34934 O O . ASP A 1 113 ? 16.834 -90.813 -19.902 1.00 71.24 113 ASP A O 19
ATOM 34943 N N . ALA A 1 114 ? 19.070 -90.681 -20.160 1.00 61.52 114 ALA A N 19
ATOM 34944 C CA . ALA A 1 114 ? 19.150 -89.252 -19.878 1.00 14.04 114 ALA A CA 19
ATOM 34945 C C . ALA A 1 114 ? 19.129 -88.410 -21.156 1.00 42.21 114 ALA A C 19
ATOM 34946 O O . ALA A 1 114 ? 18.814 -88.906 -22.241 1.00 32.43 114 ALA A O 19
ATOM 34953 N N . ASP A 1 115 ? 19.451 -87.119 -20.990 1.00 54.31 115 ASP A N 19
ATOM 34954 C CA . ASP A 1 115 ? 19.542 -86.155 -22.091 1.00 31.20 115 ASP A CA 19
ATOM 34955 C C . ASP A 1 115 ? 18.157 -85.786 -22.608 1.00 74.33 115 ASP A C 19
ATOM 34956 O O . ASP A 1 115 ? 17.924 -85.708 -23.816 1.00 33.11 115 ASP A O 19
ATOM 34965 N N . GLY A 1 116 ? 17.246 -85.529 -21.675 1.00 25.12 116 GLY A N 19
ATOM 34966 C CA . GLY A 1 116 ? 15.893 -85.132 -22.035 1.00 51.02 116 GLY A CA 19
ATOM 34967 C C . GLY A 1 116 ? 15.388 -83.971 -21.216 1.00 52.42 116 GLY A C 19
ATOM 34968 O O . GLY A 1 116 ? 14.218 -83.917 -20.832 1.00 24.24 116 GLY A O 19
ATOM 34972 N N . PHE A 1 117 ? 16.281 -83.065 -20.933 1.00 5.24 117 PHE A N 19
ATOM 34973 C CA . PHE A 1 117 ? 15.957 -81.868 -20.151 1.00 2.31 117 PHE A CA 19
ATOM 34974 C C . PHE A 1 117 ? 15.126 -80.886 -20.981 1.00 32.41 117 PHE A C 19
ATOM 34975 O O . PHE A 1 117 ? 15.629 -80.315 -21.955 1.00 0.02 117 PHE A O 19
ATOM 34992 N N . GLU A 1 118 ? 13.861 -80.693 -20.604 1.00 33.04 118 GLU A N 19
ATOM 34993 C CA . GLU A 1 118 ? 13.023 -79.682 -21.241 1.00 23.02 118 GLU A CA 19
ATOM 34994 C C . GLU A 1 118 ? 11.816 -79.374 -20.367 1.00 63.02 118 GLU A C 19
ATOM 34995 O O . GLU A 1 118 ? 11.568 -80.054 -19.379 1.00 13.12 118 GLU A O 19
ATOM 35007 N N . ILE A 1 119 ? 11.078 -78.328 -20.701 1.00 14.51 119 ILE A N 19
ATOM 35008 C CA . ILE A 1 119 ? 9.771 -78.117 -20.102 1.00 51.30 119 ILE A CA 19
ATOM 35009 C C . ILE A 1 119 ? 8.717 -78.514 -21.122 1.00 62.21 119 ILE A C 19
ATOM 35010 O O . ILE A 1 119 ? 8.231 -77.696 -21.908 1.00 44.42 119 ILE A O 19
ATOM 35026 N N . ARG A 1 120 ? 8.416 -79.802 -21.118 1.00 2.03 120 ARG A N 19
ATOM 35027 C CA . ARG A 1 120 ? 7.524 -80.412 -22.074 1.00 61.44 120 ARG A CA 19
ATOM 35028 C C . ARG A 1 120 ? 6.073 -80.179 -21.682 1.00 32.31 120 ARG A C 19
ATOM 35029 O O . ARG A 1 120 ? 5.615 -80.704 -20.675 1.00 1.25 120 ARG A O 19
ATOM 35050 N N . ARG A 1 121 ? 5.358 -79.387 -22.461 1.00 14.01 121 ARG A N 19
ATOM 35051 C CA . ARG A 1 121 ? 3.936 -79.166 -22.220 1.00 75.33 121 ARG A CA 19
ATOM 35052 C C . ARG A 1 121 ? 3.126 -79.806 -23.345 1.00 64.21 121 ARG A C 19
ATOM 35053 O O . ARG A 1 121 ? 3.109 -79.240 -24.460 1.00 51.44 121 ARG A O 19
ATOM 35075 N N . MET A 1 1 ? 12.288 -86.339 48.830 1.00 52.12 1 MET A N 20
ATOM 35076 C CA . MET A 1 1 ? 13.761 -86.331 48.976 1.00 51.22 1 MET A CA 20
ATOM 35077 C C . MET A 1 1 ? 14.346 -85.109 48.270 1.00 31.51 1 MET A C 20
ATOM 35078 O O . MET A 1 1 ? 14.053 -84.865 47.101 1.00 43.23 1 MET A O 20
ATOM 35094 N N . ALA A 1 2 ? 15.190 -84.359 48.974 1.00 23.30 2 ALA A N 20
ATOM 35095 C CA . ALA A 1 2 ? 15.775 -83.125 48.440 1.00 11.25 2 ALA A CA 20
ATOM 35096 C C . ALA A 1 2 ? 16.975 -83.415 47.530 1.00 62.11 2 ALA A C 20
ATOM 35097 O O . ALA A 1 2 ? 17.795 -82.534 47.265 1.00 12.45 2 ALA A O 20
ATOM 35104 N N . HIS A 1 3 ? 17.073 -84.654 47.057 1.00 20.45 3 HIS A N 20
ATOM 35105 C CA . HIS A 1 3 ? 18.111 -85.048 46.108 1.00 41.31 3 HIS A CA 20
ATOM 35106 C C . HIS A 1 3 ? 17.474 -85.712 44.895 1.00 14.54 3 HIS A C 20
ATOM 35107 O O . HIS A 1 3 ? 17.002 -86.848 44.978 1.00 61.24 3 HIS A O 20
ATOM 35122 N N . HIS A 1 4 ? 17.442 -84.990 43.780 1.00 51.22 4 HIS A N 20
ATOM 35123 C CA . HIS A 1 4 ? 16.868 -85.509 42.543 1.00 51.34 4 HIS A CA 20
ATOM 35124 C C . HIS A 1 4 ? 17.825 -86.507 41.895 1.00 0.14 4 HIS A C 20
ATOM 35125 O O . HIS A 1 4 ? 18.537 -86.184 40.938 1.00 74.33 4 HIS A O 20
ATOM 35140 N N . HIS A 1 5 ? 17.865 -87.707 42.458 1.00 1.20 5 HIS A N 20
ATOM 35141 C CA . HIS A 1 5 ? 18.713 -88.778 41.953 1.00 3.11 5 HIS A CA 20
ATOM 35142 C C . HIS A 1 5 ? 17.980 -89.565 40.872 1.00 72.12 5 HIS A C 20
ATOM 35143 O O . HIS A 1 5 ? 17.059 -90.328 41.164 1.00 25.44 5 HIS A O 20
ATOM 35158 N N . HIS A 1 6 ? 18.387 -89.362 39.625 1.00 74.41 6 HIS A N 20
ATOM 35159 C CA . HIS A 1 6 ? 17.805 -90.084 38.497 1.00 62.44 6 HIS A CA 20
ATOM 35160 C C . HIS A 1 6 ? 18.499 -91.430 38.335 1.00 42.35 6 HIS A C 20
ATOM 35161 O O . HIS A 1 6 ? 19.698 -91.552 38.597 1.00 32.12 6 HIS A O 20
ATOM 35176 N N . HIS A 1 7 ? 17.754 -92.434 37.892 1.00 3.41 7 HIS A N 20
ATOM 35177 C CA . HIS A 1 7 ? 18.303 -93.776 37.713 1.00 22.42 7 HIS A CA 20
ATOM 35178 C C . HIS A 1 7 ? 19.065 -93.864 36.388 1.00 74.24 7 HIS A C 20
ATOM 35179 O O . HIS A 1 7 ? 18.742 -94.677 35.521 1.00 22.25 7 HIS A O 20
ATOM 35194 N N . HIS A 1 8 ? 20.074 -93.009 36.233 1.00 1.42 8 HIS A N 20
ATOM 35195 C CA . HIS A 1 8 ? 20.902 -93.012 35.027 1.00 40.41 8 HIS A CA 20
ATOM 35196 C C . HIS A 1 8 ? 22.028 -94.035 35.165 1.00 31.21 8 HIS A C 20
ATOM 35197 O O . HIS A 1 8 ? 23.197 -93.693 35.350 1.00 1.54 8 HIS A O 20
ATOM 35212 N N . MET A 1 9 ? 21.632 -95.302 35.111 1.00 32.43 9 MET A N 20
ATOM 35213 C CA . MET A 1 9 ? 22.541 -96.438 35.213 1.00 63.23 9 MET A CA 20
ATOM 35214 C C . MET A 1 9 ? 21.745 -97.720 35.002 1.00 31.31 9 MET A C 20
ATOM 35215 O O . MET A 1 9 ? 21.004 -98.151 35.890 1.00 61.42 9 MET A O 20
ATOM 35229 N N . GLY A 1 10 ? 21.875 -98.308 33.820 1.00 41.12 10 GLY A N 20
ATOM 35230 C CA . GLY A 1 10 ? 21.089 -99.479 33.472 1.00 0.44 10 GLY A CA 20
ATOM 35231 C C . GLY A 1 10 ? 21.956 -100.667 33.122 1.00 11.55 10 GLY A C 20
ATOM 35232 O O . GLY A 1 10 ? 23.168 -100.648 33.350 1.00 74.43 10 GLY A O 20
ATOM 35236 N N . THR A 1 11 ? 21.336 -101.700 32.570 1.00 73.24 11 THR A N 20
ATOM 35237 C CA . THR A 1 11 ? 22.046 -102.909 32.185 1.00 53.21 11 THR A CA 20
ATOM 35238 C C . THR A 1 11 ? 22.737 -102.719 30.829 1.00 62.12 11 THR A C 20
ATOM 35239 O O . THR A 1 11 ? 22.310 -101.901 30.011 1.00 32.23 11 THR A O 20
ATOM 35250 N N . LEU A 1 12 ? 23.794 -103.491 30.601 1.00 73.43 12 LEU A N 20
ATOM 35251 C CA . LEU A 1 12 ? 24.615 -103.368 29.393 1.00 60.44 12 LEU A CA 20
ATOM 35252 C C . LEU A 1 12 ? 23.885 -103.858 28.135 1.00 2.34 12 LEU A C 20
ATOM 35253 O O . LEU A 1 12 ? 24.346 -103.628 27.015 1.00 43.41 12 LEU A O 20
ATOM 35269 N N . GLU A 1 13 ? 22.753 -104.532 28.319 1.00 52.03 13 GLU A N 20
ATOM 35270 C CA . GLU A 1 13 ? 22.010 -105.111 27.201 1.00 22.25 13 GLU A CA 20
ATOM 35271 C C . GLU A 1 13 ? 20.938 -104.144 26.689 1.00 62.32 13 GLU A C 20
ATOM 35272 O O . GLU A 1 13 ? 19.864 -104.014 27.281 1.00 2.42 13 GLU A O 20
ATOM 35284 N N . ALA A 1 14 ? 21.242 -103.457 25.591 1.00 75.13 14 ALA A N 20
ATOM 35285 C CA . ALA A 1 14 ? 20.302 -102.517 24.987 1.00 74.41 14 ALA A CA 20
ATOM 35286 C C . ALA A 1 14 ? 19.286 -103.262 24.120 1.00 5.34 14 ALA A C 20
ATOM 35287 O O . ALA A 1 14 ? 19.444 -103.368 22.902 1.00 31.41 14 ALA A O 20
ATOM 35294 N N . GLN A 1 15 ? 18.259 -103.807 24.763 1.00 73.23 15 GLN A N 20
ATOM 35295 C CA . GLN A 1 15 ? 17.219 -104.564 24.066 1.00 10.44 15 GLN A CA 20
ATOM 35296 C C . GLN A 1 15 ? 15.981 -103.700 23.838 1.00 33.22 15 GLN A C 20
ATOM 35297 O O . GLN A 1 15 ? 15.841 -102.632 24.438 1.00 53.33 15 GLN A O 20
ATOM 35311 N N . THR A 1 16 ? 15.107 -104.158 22.939 1.00 2.53 16 THR A N 20
ATOM 35312 C CA . THR A 1 16 ? 13.809 -103.525 22.690 1.00 64.02 16 THR A CA 20
ATOM 35313 C C . THR A 1 16 ? 13.948 -102.143 22.012 1.00 10.20 16 THR A C 20
ATOM 35314 O O . THR A 1 16 ? 12.950 -101.520 21.637 1.00 24.02 16 THR A O 20
ATOM 35325 N N . GLN A 1 17 ? 15.189 -101.681 21.829 1.00 71.03 17 GLN A N 20
ATOM 35326 C CA . GLN A 1 17 ? 15.446 -100.386 21.196 1.00 43.41 17 GLN A CA 20
ATOM 35327 C C . GLN A 1 17 ? 14.979 -100.389 19.739 1.00 71.34 17 GLN A C 20
ATOM 35328 O O . GLN A 1 17 ? 15.160 -101.375 19.020 1.00 24.31 17 GLN A O 20
ATOM 35342 N N . GLY A 1 18 ? 14.369 -99.286 19.317 1.00 1.13 18 GLY A N 20
ATOM 35343 C CA . GLY A 1 18 ? 13.884 -99.169 17.954 1.00 52.34 18 GLY A CA 20
ATOM 35344 C C . GLY A 1 18 ? 14.842 -98.389 17.073 1.00 34.32 18 GLY A C 20
ATOM 35345 O O . GLY A 1 18 ? 15.695 -97.658 17.586 1.00 71.43 18 GLY A O 20
ATOM 35349 N N . PRO A 1 19 ? 14.720 -98.516 15.739 1.00 11.21 19 PRO A N 20
ATOM 35350 C CA . PRO A 1 19 ? 15.585 -97.850 14.784 1.00 44.43 19 PRO A CA 20
ATOM 35351 C C . PRO A 1 19 ? 14.980 -96.536 14.280 1.00 61.53 19 PRO A C 20
ATOM 35352 O O . PRO A 1 19 ? 14.003 -96.028 14.838 1.00 33.10 19 PRO A O 20
ATOM 35363 N N . GLY A 1 20 ? 15.561 -96.006 13.215 1.00 53.25 20 GLY A N 20
ATOM 35364 C CA . GLY A 1 20 ? 15.143 -94.726 12.671 1.00 63.03 20 GLY A CA 20
ATOM 35365 C C . GLY A 1 20 ? 16.307 -93.761 12.576 1.00 10.53 20 GLY A C 20
ATOM 35366 O O . GLY A 1 20 ? 16.806 -93.482 11.482 1.00 74.25 20 GLY A O 20
ATOM 35370 N N . SER A 1 21 ? 16.750 -93.257 13.724 1.00 73.15 21 SER A N 20
ATOM 35371 C CA . SER A 1 21 ? 17.923 -92.392 13.781 1.00 14.22 21 SER A CA 20
ATOM 35372 C C . SER A 1 21 ? 19.187 -93.211 13.517 1.00 10.43 21 SER A C 20
ATOM 35373 O O . SER A 1 21 ? 19.812 -93.738 14.444 1.00 10.21 21 SER A O 20
ATOM 35381 N N . MET A 1 22 ? 19.543 -93.340 12.244 1.00 63.14 22 MET A N 20
ATOM 35382 C CA . MET A 1 22 ? 20.688 -94.151 11.844 1.00 73.31 22 MET A CA 20
ATOM 35383 C C . MET A 1 22 ? 21.994 -93.444 12.200 1.00 20.42 22 MET A C 20
ATOM 35384 O O . MET A 1 22 ? 22.602 -92.771 11.364 1.00 43.13 22 MET A O 20
ATOM 35398 N N . GLN A 1 23 ? 22.401 -93.578 13.458 1.00 42.32 23 GLN A N 20
ATOM 35399 C CA . GLN A 1 23 ? 23.641 -92.977 13.940 1.00 71.32 23 GLN A CA 20
ATOM 35400 C C . GLN A 1 23 ? 24.827 -93.902 13.657 1.00 74.11 23 GLN A C 20
ATOM 35401 O O . GLN A 1 23 ? 25.455 -94.444 14.573 1.00 61.22 23 GLN A O 20
ATOM 35415 N N . GLY A 1 24 ? 25.123 -94.086 12.378 1.00 4.42 24 GLY A N 20
ATOM 35416 C CA . GLY A 1 24 ? 26.206 -94.963 11.980 1.00 12.50 24 GLY A CA 20
ATOM 35417 C C . GLY A 1 24 ? 26.950 -94.446 10.769 1.00 71.41 24 GLY A C 20
ATOM 35418 O O . GLY A 1 24 ? 27.243 -93.250 10.676 1.00 61.51 24 GLY A O 20
ATOM 35422 N N . SER A 1 25 ? 27.263 -95.345 9.847 1.00 41.01 25 SER A N 20
ATOM 35423 C CA . SER A 1 25 ? 27.977 -94.991 8.628 1.00 14.24 25 SER A CA 20
ATOM 35424 C C . SER A 1 25 ? 27.446 -95.805 7.449 1.00 14.43 25 SER A C 20
ATOM 35425 O O . SER A 1 25 ? 26.852 -96.868 7.636 1.00 11.33 25 SER A O 20
ATOM 35433 N N . MET A 1 26 ? 27.649 -95.291 6.241 1.00 62.34 26 MET A N 20
ATOM 35434 C CA . MET A 1 26 ? 27.229 -95.984 5.027 1.00 2.51 26 MET A CA 20
ATOM 35435 C C . MET A 1 26 ? 28.307 -96.980 4.597 1.00 11.11 26 MET A C 20
ATOM 35436 O O . MET A 1 26 ? 29.477 -96.814 4.948 1.00 5.31 26 MET A O 20
ATOM 35450 N N . PRO A 1 27 ? 27.929 -98.037 3.853 1.00 74.34 27 PRO A N 20
ATOM 35451 C CA . PRO A 1 27 ? 28.887 -99.037 3.359 1.00 71.44 27 PRO A CA 20
ATOM 35452 C C . PRO A 1 27 ? 29.792 -98.479 2.260 1.00 34.14 27 PRO A C 20
ATOM 35453 O O . PRO A 1 27 ? 29.677 -97.305 1.883 1.00 11.14 27 PRO A O 20
ATOM 35464 N N . SER A 1 28 ? 30.685 -99.326 1.748 1.00 3.22 28 SER A N 20
ATOM 35465 C CA . SER A 1 28 ? 31.598 -98.939 0.680 1.00 34.34 28 SER A CA 20
ATOM 35466 C C . SER A 1 28 ? 30.830 -98.340 -0.501 1.00 61.20 28 SER A C 20
ATOM 35467 O O . SER A 1 28 ? 29.749 -98.820 -0.861 1.00 25.04 28 SER A O 20
ATOM 35475 N N . SER A 1 29 ? 31.391 -97.283 -1.087 1.00 60.23 29 SER A N 20
ATOM 35476 C CA . SER A 1 29 ? 30.757 -96.577 -2.192 1.00 32.34 29 SER A CA 20
ATOM 35477 C C . SER A 1 29 ? 30.458 -97.532 -3.354 1.00 73.11 29 SER A C 20
ATOM 35478 O O . SER A 1 29 ? 31.324 -97.828 -4.179 1.00 31.03 29 SER A O 20
ATOM 35486 N N . SER A 1 30 ? 29.236 -98.054 -3.367 1.00 64.34 30 SER A N 20
ATOM 35487 C CA . SER A 1 30 ? 28.770 -98.949 -4.422 1.00 21.24 30 SER A CA 20
ATOM 35488 C C . SER A 1 30 ? 27.680 -98.278 -5.259 1.00 2.22 30 SER A C 20
ATOM 35489 O O . SER A 1 30 ? 27.203 -98.838 -6.250 1.00 33.13 30 SER A O 20
ATOM 35497 N N . GLU A 1 31 ? 27.307 -97.066 -4.860 1.00 40.24 31 GLU A N 20
ATOM 35498 C CA . GLU A 1 31 ? 26.270 -96.303 -5.544 1.00 62.35 31 GLU A CA 20
ATOM 35499 C C . GLU A 1 31 ? 26.800 -94.907 -5.856 1.00 41.11 31 GLU A C 20
ATOM 35500 O O . GLU A 1 31 ? 26.282 -93.899 -5.364 1.00 60.14 31 GLU A O 20
ATOM 35512 N N . ASP A 1 32 ? 27.859 -94.858 -6.659 1.00 41.14 32 ASP A N 20
ATOM 35513 C CA . ASP A 1 32 ? 28.524 -93.596 -6.979 1.00 53.41 32 ASP A CA 20
ATOM 35514 C C . ASP A 1 32 ? 27.636 -92.744 -7.870 1.00 74.21 32 ASP A C 20
ATOM 35515 O O . ASP A 1 32 ? 27.654 -91.513 -7.792 1.00 0.32 32 ASP A O 20
ATOM 35524 N N . VAL A 1 33 ? 26.843 -93.408 -8.701 1.00 64.33 33 VAL A N 20
ATOM 35525 C CA . VAL A 1 33 ? 25.889 -92.724 -9.557 1.00 3.41 33 VAL A CA 20
ATOM 35526 C C . VAL A 1 33 ? 24.511 -92.776 -8.922 1.00 52.31 33 VAL A C 20
ATOM 35527 O O . VAL A 1 33 ? 23.764 -93.744 -9.076 1.00 55.05 33 VAL A O 20
ATOM 35540 N N . THR A 1 34 ? 24.196 -91.732 -8.204 1.00 32.15 34 THR A N 20
ATOM 35541 C CA . THR A 1 34 ? 22.945 -91.636 -7.478 1.00 71.11 34 THR A CA 20
ATOM 35542 C C . THR A 1 34 ? 21.826 -91.198 -8.417 1.00 2.24 34 THR A C 20
ATOM 35543 O O . THR A 1 34 ? 22.004 -90.286 -9.226 1.00 60.35 34 THR A O 20
ATOM 35554 N N . THR A 1 35 ? 20.690 -91.874 -8.333 1.00 71.32 35 THR A N 20
ATOM 35555 C CA . THR A 1 35 ? 19.533 -91.539 -9.145 1.00 44.34 35 THR A CA 20
ATOM 35556 C C . THR A 1 35 ? 18.317 -91.311 -8.260 1.00 64.43 35 THR A C 20
ATOM 35557 O O . THR A 1 35 ? 18.022 -92.118 -7.378 1.00 74.11 35 THR A O 20
ATOM 35568 N N . LEU A 1 36 ? 17.643 -90.192 -8.487 1.00 13.40 36 LEU A N 20
ATOM 35569 C CA . LEU A 1 36 ? 16.436 -89.834 -7.752 1.00 32.23 36 LEU A CA 20
ATOM 35570 C C . LEU A 1 36 ? 15.450 -89.165 -8.700 1.00 30.20 36 LEU A C 20
ATOM 35571 O O . LEU A 1 36 ? 15.840 -88.342 -9.531 1.00 35.32 36 LEU A O 20
ATOM 35587 N N . CYS A 1 37 ? 14.184 -89.531 -8.593 1.00 71.23 37 CYS A N 20
ATOM 35588 C CA . CYS A 1 37 ? 13.151 -88.936 -9.431 1.00 40.31 37 CYS A CA 20
ATOM 35589 C C . CYS A 1 37 ? 12.640 -87.651 -8.787 1.00 32.44 37 CYS A C 20
ATOM 35590 O O . CYS A 1 37 ? 12.409 -87.608 -7.577 1.00 34.41 37 CYS A O 20
ATOM 35598 N N . TYR A 1 38 ? 12.471 -86.615 -9.594 1.00 44.52 38 TYR A N 20
ATOM 35599 C CA . TYR A 1 38 ? 12.054 -85.306 -9.108 1.00 13.14 38 TYR A CA 20
ATOM 35600 C C . TYR A 1 38 ? 10.647 -84.978 -9.589 1.00 33.50 38 TYR A C 20
ATOM 35601 O O . TYR A 1 38 ? 10.283 -85.261 -10.731 1.00 34.40 38 TYR A O 20
ATOM 35619 N N . ARG A 1 39 ? 9.863 -84.390 -8.698 1.00 41.31 39 ARG A N 20
ATOM 35620 C CA . ARG A 1 39 ? 8.525 -83.922 -9.023 1.00 13.40 39 ARG A CA 20
ATOM 35621 C C . ARG A 1 39 ? 8.166 -82.743 -8.129 1.00 14.02 39 ARG A C 20
ATOM 35622 O O . ARG A 1 39 ? 7.999 -82.894 -6.919 1.00 25.40 39 ARG A O 20
ATOM 35643 N N . VAL A 1 40 ? 8.074 -81.564 -8.727 1.00 72.34 40 VAL A N 20
ATOM 35644 C CA . VAL A 1 40 ? 7.652 -80.371 -8.011 1.00 72.44 40 VAL A CA 20
ATOM 35645 C C . VAL A 1 40 ? 6.244 -79.995 -8.460 1.00 70.43 40 VAL A C 20
ATOM 35646 O O . VAL A 1 40 ? 5.913 -80.083 -9.649 1.00 61.43 40 VAL A O 20
ATOM 35659 N N . THR A 1 41 ? 5.430 -79.577 -7.508 1.00 2.24 41 THR A N 20
ATOM 35660 C CA . THR A 1 41 ? 4.020 -79.323 -7.750 1.00 62.42 41 THR A CA 20
ATOM 35661 C C . THR A 1 41 ? 3.796 -77.868 -8.144 1.00 74.20 41 THR A C 20
ATOM 35662 O O . THR A 1 41 ? 4.256 -76.950 -7.459 1.00 2.33 41 THR A O 20
ATOM 35673 N N . GLY A 1 42 ? 3.099 -77.666 -9.256 1.00 41.40 42 GLY A N 20
ATOM 35674 C CA . GLY A 1 42 ? 2.848 -76.329 -9.753 1.00 24.42 42 GLY A CA 20
ATOM 35675 C C . GLY A 1 42 ? 1.467 -75.837 -9.374 1.00 40.24 42 GLY A C 20
ATOM 35676 O O . GLY A 1 42 ? 0.466 -76.489 -9.688 1.00 32.35 42 GLY A O 20
ATOM 35680 N N . LYS A 1 43 ? 1.409 -74.706 -8.671 1.00 4.30 43 LYS A N 20
ATOM 35681 C CA . LYS A 1 43 ? 0.137 -74.070 -8.340 1.00 54.14 43 LYS A CA 20
ATOM 35682 C C . LYS A 1 43 ? -0.532 -73.634 -9.642 1.00 34.03 43 LYS A C 20
ATOM 35683 O O . LYS A 1 43 ? -1.731 -73.830 -9.852 1.00 15.12 43 LYS A O 20
ATOM 35702 N N . VAL A 1 44 ? 0.281 -73.050 -10.507 1.00 15.21 44 VAL A N 20
ATOM 35703 C CA . VAL A 1 44 ? -0.122 -72.657 -11.851 1.00 11.51 44 VAL A CA 20
ATOM 35704 C C . VAL A 1 44 ? 0.815 -73.349 -12.847 1.00 43.13 44 VAL A C 20
ATOM 35705 O O . VAL A 1 44 ? 1.719 -74.074 -12.420 1.00 73.31 44 VAL A O 20
ATOM 35718 N N . GLN A 1 45 ? 0.601 -73.158 -14.151 1.00 50.12 45 GLN A N 20
ATOM 35719 C CA . GLN A 1 45 ? 1.538 -73.653 -15.161 1.00 32.13 45 GLN A CA 20
ATOM 35720 C C . GLN A 1 45 ? 2.941 -73.126 -14.859 1.00 53.04 45 GLN A C 20
ATOM 35721 O O . GLN A 1 45 ? 3.315 -72.031 -15.293 1.00 31.24 45 GLN A O 20
ATOM 35735 N N . GLY A 1 46 ? 3.691 -73.902 -14.082 1.00 33.40 46 GLY A N 20
ATOM 35736 C CA . GLY A 1 46 ? 4.993 -73.477 -13.606 1.00 5.31 46 GLY A CA 20
ATOM 35737 C C . GLY A 1 46 ? 5.961 -73.163 -14.726 1.00 42.35 46 GLY A C 20
ATOM 35738 O O . GLY A 1 46 ? 6.424 -74.067 -15.426 1.00 52.52 46 GLY A O 20
ATOM 35742 N N . VAL A 1 47 ? 6.246 -71.880 -14.921 1.00 50.43 47 VAL A N 20
ATOM 35743 C CA . VAL A 1 47 ? 7.268 -71.460 -15.867 1.00 62.01 47 VAL A CA 20
ATOM 35744 C C . VAL A 1 47 ? 8.643 -71.682 -15.241 1.00 63.33 47 VAL A C 20
ATOM 35745 O O . VAL A 1 47 ? 9.310 -70.744 -14.792 1.00 24.14 47 VAL A O 20
ATOM 35758 N N . PHE A 1 48 ? 9.022 -72.950 -15.158 1.00 44.21 48 PHE A N 20
ATOM 35759 C CA . PHE A 1 48 ? 10.278 -73.353 -14.548 1.00 43.23 48 PHE A CA 20
ATOM 35760 C C . PHE A 1 48 ? 11.436 -72.967 -15.469 1.00 63.04 48 PHE A C 20
ATOM 35761 O O . PHE A 1 48 ? 11.380 -73.205 -16.679 1.00 45.54 48 PHE A O 20
ATOM 35778 N N . PHE A 1 49 ? 12.461 -72.350 -14.897 1.00 15.34 49 PHE A N 20
ATOM 35779 C CA . PHE A 1 49 ? 13.592 -71.828 -15.666 1.00 4.40 49 PHE A CA 20
ATOM 35780 C C . PHE A 1 49 ? 14.401 -72.944 -16.341 1.00 62.32 49 PHE A C 20
ATOM 35781 O O . PHE A 1 49 ? 15.436 -73.380 -15.828 1.00 1.00 49 PHE A O 20
ATOM 35798 N N . ARG A 1 50 ? 13.920 -73.391 -17.505 1.00 20.24 50 ARG A N 20
ATOM 35799 C CA . ARG A 1 50 ? 14.582 -74.446 -18.277 1.00 11.11 50 ARG A CA 20
ATOM 35800 C C . ARG A 1 50 ? 16.052 -74.107 -18.507 1.00 62.02 50 ARG A C 20
ATOM 35801 O O . ARG A 1 50 ? 16.928 -74.951 -18.333 1.00 13.04 50 ARG A O 20
ATOM 35822 N N . LYS A 1 51 ? 16.299 -72.857 -18.891 1.00 31.42 51 LYS A N 20
ATOM 35823 C CA . LYS A 1 51 ? 17.640 -72.390 -19.239 1.00 51.24 51 LYS A CA 20
ATOM 35824 C C . LYS A 1 51 ? 18.615 -72.600 -18.077 1.00 43.40 51 LYS A C 20
ATOM 35825 O O . LYS A 1 51 ? 19.727 -73.111 -18.264 1.00 4.25 51 LYS A O 20
ATOM 35844 N N . TYR A 1 52 ? 18.182 -72.219 -16.878 1.00 33.33 52 TYR A N 20
ATOM 35845 C CA . TYR A 1 52 ? 19.031 -72.306 -15.695 1.00 52.21 52 TYR A CA 20
ATOM 35846 C C . TYR A 1 52 ? 19.222 -73.761 -15.279 1.00 31.13 52 TYR A C 20
ATOM 35847 O O . TYR A 1 52 ? 20.332 -74.180 -14.962 1.00 33.12 52 TYR A O 20
ATOM 35865 N N . THR A 1 53 ? 18.132 -74.525 -15.286 1.00 44.10 53 THR A N 20
ATOM 35866 C CA . THR A 1 53 ? 18.187 -75.939 -14.941 1.00 3.41 53 THR A CA 20
ATOM 35867 C C . THR A 1 53 ? 19.087 -76.690 -15.925 1.00 73.23 53 THR A C 20
ATOM 35868 O O . THR A 1 53 ? 19.840 -77.587 -15.543 1.00 72.33 53 THR A O 20
ATOM 35879 N N . LYS A 1 54 ? 19.018 -76.286 -17.190 1.00 52.34 54 LYS A N 20
ATOM 35880 C CA . LYS A 1 54 ? 19.835 -76.874 -18.240 1.00 30.44 54 LYS A CA 20
ATOM 35881 C C . LYS A 1 54 ? 21.306 -76.568 -17.984 1.00 3.54 54 LYS A C 20
ATOM 35882 O O . LYS A 1 54 ? 22.153 -77.457 -18.053 1.00 44.10 54 LYS A O 20
ATOM 35901 N N . LYS A 1 55 ? 21.598 -75.307 -17.676 1.00 61.15 55 LYS A N 20
ATOM 35902 C CA . LYS A 1 55 ? 22.969 -74.888 -17.383 1.00 23.30 55 LYS A CA 20
ATOM 35903 C C . LYS A 1 55 ? 23.523 -75.646 -16.176 1.00 15.04 55 LYS A C 20
ATOM 35904 O O . LYS A 1 55 ? 24.603 -76.241 -16.243 1.00 2.24 55 LYS A O 20
ATOM 35923 N N . GLU A 1 56 ? 22.766 -75.617 -15.084 1.00 61.35 56 GLU A N 20
ATOM 35924 C CA . GLU A 1 56 ? 23.165 -76.249 -13.831 1.00 4.44 56 GLU A CA 20
ATOM 35925 C C . GLU A 1 56 ? 23.481 -77.725 -14.060 1.00 34.44 56 GLU A C 20
ATOM 35926 O O . GLU A 1 56 ? 24.598 -78.186 -13.800 1.00 61.15 56 GLU A O 20
ATOM 35938 N N . ALA A 1 57 ? 22.494 -78.444 -14.585 1.00 2.01 57 ALA A N 20
ATOM 35939 C CA . ALA A 1 57 ? 22.608 -79.879 -14.800 1.00 74.43 57 ALA A CA 20
ATOM 35940 C C . ALA A 1 57 ? 23.756 -80.206 -15.749 1.00 71.13 57 ALA A C 20
ATOM 35941 O O . ALA A 1 57 ? 24.574 -81.068 -15.458 1.00 12.10 57 ALA A O 20
ATOM 35948 N N . ASP A 1 58 ? 23.827 -79.492 -16.868 1.00 44.45 58 ASP A N 20
ATOM 35949 C CA . ASP A 1 58 ? 24.830 -79.773 -17.901 1.00 61.14 58 ASP A CA 20
ATOM 35950 C C . ASP A 1 58 ? 26.246 -79.587 -17.349 1.00 50.21 58 ASP A C 20
ATOM 35951 O O . ASP A 1 58 ? 27.119 -80.439 -17.545 1.00 33.21 58 ASP A O 20
ATOM 35960 N N . ALA A 1 59 ? 26.454 -78.481 -16.633 1.00 41.11 59 ALA A N 20
ATOM 35961 C CA . ALA A 1 59 ? 27.776 -78.138 -16.101 1.00 31.13 59 ALA A CA 20
ATOM 35962 C C . ALA A 1 59 ? 28.205 -79.107 -14.996 1.00 41.12 59 ALA A C 20
ATOM 35963 O O . ALA A 1 59 ? 29.338 -79.599 -14.989 1.00 73.43 59 ALA A O 20
ATOM 35970 N N . LEU A 1 60 ? 27.295 -79.396 -14.068 1.00 54.24 60 LEU A N 20
ATOM 35971 C CA . LEU A 1 60 ? 27.589 -80.322 -12.969 1.00 74.52 60 LEU A CA 20
ATOM 35972 C C . LEU A 1 60 ? 27.483 -81.770 -13.441 1.00 2.20 60 LEU A C 20
ATOM 35973 O O . LEU A 1 60 ? 27.882 -82.697 -12.738 1.00 5.04 60 LEU A O 20
ATOM 35989 N N . SER A 1 61 ? 26.962 -81.936 -14.652 1.00 74.52 61 SER A N 20
ATOM 35990 C CA . SER A 1 61 ? 26.863 -83.230 -15.312 1.00 3.53 61 SER A CA 20
ATOM 35991 C C . SER A 1 61 ? 25.860 -84.150 -14.617 1.00 64.03 61 SER A C 20
ATOM 35992 O O . SER A 1 61 ? 26.102 -85.349 -14.457 1.00 34.12 61 SER A O 20
ATOM 36000 N N . LEU A 1 62 ? 24.719 -83.579 -14.222 1.00 73.12 62 LEU A N 20
ATOM 36001 C CA . LEU A 1 62 ? 23.571 -84.390 -13.834 1.00 32.44 62 LEU A CA 20
ATOM 36002 C C . LEU A 1 62 ? 22.863 -84.832 -15.111 1.00 13.42 62 LEU A C 20
ATOM 36003 O O . LEU A 1 62 ? 22.633 -84.020 -16.009 1.00 54.02 62 LEU A O 20
ATOM 36019 N N . VAL A 1 63 ? 22.522 -86.107 -15.197 1.00 63.31 63 VAL A N 20
ATOM 36020 C CA . VAL A 1 63 ? 21.831 -86.638 -16.363 1.00 53.30 63 VAL A CA 20
ATOM 36021 C C . VAL A 1 63 ? 20.438 -87.109 -15.976 1.00 24.01 63 VAL A C 20
ATOM 36022 O O . VAL A 1 63 ? 20.086 -87.126 -14.800 1.00 52.40 63 VAL A O 20
ATOM 36035 N N . GLY A 1 64 ? 19.649 -87.473 -16.973 1.00 15.23 64 GLY A N 20
ATOM 36036 C CA . GLY A 1 64 ? 18.270 -87.859 -16.743 1.00 55.25 64 GLY A CA 20
ATOM 36037 C C . GLY A 1 64 ? 17.351 -87.127 -17.693 1.00 30.41 64 GLY A C 20
ATOM 36038 O O . GLY A 1 64 ? 17.651 -87.029 -18.888 1.00 63.55 64 GLY A O 20
ATOM 36042 N N . TYR A 1 65 ? 16.241 -86.603 -17.185 1.00 73.32 65 TYR A N 20
ATOM 36043 C CA . TYR A 1 65 ? 15.314 -85.847 -18.027 1.00 13.32 65 TYR A CA 20
ATOM 36044 C C . TYR A 1 65 ? 14.295 -85.088 -17.182 1.00 31.43 65 TYR A C 20
ATOM 36045 O O . TYR A 1 65 ? 13.985 -85.497 -16.066 1.00 30.44 65 TYR A O 20
ATOM 36063 N N . VAL A 1 66 ? 13.798 -83.972 -17.717 1.00 23.54 66 VAL A N 20
ATOM 36064 C CA . VAL A 1 66 ? 12.776 -83.162 -17.041 1.00 72.34 66 VAL A CA 20
ATOM 36065 C C . VAL A 1 66 ? 11.732 -82.682 -18.047 1.00 10.41 66 VAL A C 20
ATOM 36066 O O . VAL A 1 66 ? 12.083 -82.357 -19.183 1.00 63.31 66 VAL A O 20
ATOM 36079 N N . THR A 1 67 ? 10.468 -82.637 -17.609 1.00 33.35 67 THR A N 20
ATOM 36080 C CA . THR A 1 67 ? 9.337 -82.230 -18.443 1.00 62.00 67 THR A CA 20
ATOM 36081 C C . THR A 1 67 ? 8.234 -81.608 -17.577 1.00 43.22 67 THR A C 20
ATOM 36082 O O . THR A 1 67 ? 8.217 -81.790 -16.356 1.00 43.20 67 THR A O 20
ATOM 36093 N N . ASN A 1 68 ? 7.322 -80.871 -18.211 1.00 24.14 68 ASN A N 20
ATOM 36094 C CA . ASN A 1 68 ? 6.221 -80.204 -17.508 1.00 73.40 68 ASN A CA 20
ATOM 36095 C C . ASN A 1 68 ? 4.915 -80.958 -17.767 1.00 73.12 68 ASN A C 20
ATOM 36096 O O . ASN A 1 68 ? 4.525 -81.161 -18.916 1.00 10.52 68 ASN A O 20
ATOM 36107 N N . ASN A 1 69 ? 4.248 -81.379 -16.695 1.00 74.00 69 ASN A N 20
ATOM 36108 C CA . ASN A 1 69 ? 2.962 -82.067 -16.809 1.00 52.24 69 ASN A CA 20
ATOM 36109 C C . ASN A 1 69 ? 1.856 -81.059 -17.108 1.00 5.25 69 ASN A C 20
ATOM 36110 O O . ASN A 1 69 ? 1.936 -79.904 -16.686 1.00 52.52 69 ASN A O 20
ATOM 36121 N N . GLU A 1 70 ? 0.829 -81.509 -17.818 1.00 63.52 70 GLU A N 20
ATOM 36122 C CA . GLU A 1 70 ? -0.282 -80.650 -18.233 1.00 54.22 70 GLU A CA 20
ATOM 36123 C C . GLU A 1 70 ? -0.981 -79.997 -17.038 1.00 23.41 70 GLU A C 20
ATOM 36124 O O . GLU A 1 70 ? -1.547 -78.910 -17.157 1.00 22.31 70 GLU A O 20
ATOM 36136 N N . ASP A 1 71 ? -0.944 -80.664 -15.885 1.00 53.44 71 ASP A N 20
ATOM 36137 C CA . ASP A 1 71 ? -1.600 -80.144 -14.682 1.00 52.32 71 ASP A CA 20
ATOM 36138 C C . ASP A 1 71 ? -0.831 -78.946 -14.123 1.00 60.33 71 ASP A C 20
ATOM 36139 O O . ASP A 1 71 ? -1.375 -78.155 -13.351 1.00 61.33 71 ASP A O 20
ATOM 36148 N N . GLY A 1 72 ? 0.439 -78.821 -14.509 1.00 2.22 72 GLY A N 20
ATOM 36149 C CA . GLY A 1 72 ? 1.254 -77.702 -14.062 1.00 24.21 72 GLY A CA 20
ATOM 36150 C C . GLY A 1 72 ? 2.544 -78.142 -13.397 1.00 64.40 72 GLY A C 20
ATOM 36151 O O . GLY A 1 72 ? 3.569 -77.465 -13.514 1.00 24.14 72 GLY A O 20
ATOM 36155 N N . SER A 1 73 ? 2.496 -79.275 -12.700 1.00 74.30 73 SER A N 20
ATOM 36156 C CA . SER A 1 73 ? 3.657 -79.788 -11.974 1.00 53.52 73 SER A CA 20
ATOM 36157 C C . SER A 1 73 ? 4.794 -80.172 -12.924 1.00 5.24 73 SER A C 20
ATOM 36158 O O . SER A 1 73 ? 4.553 -80.661 -14.030 1.00 20.32 73 SER A O 20
ATOM 36166 N N . VAL A 1 74 ? 6.030 -79.964 -12.481 1.00 2.14 74 VAL A N 20
ATOM 36167 C CA . VAL A 1 74 ? 7.206 -80.330 -13.270 1.00 23.14 74 VAL A CA 20
ATOM 36168 C C . VAL A 1 74 ? 7.808 -81.608 -12.697 1.00 45.15 74 VAL A C 20
ATOM 36169 O O . VAL A 1 74 ? 7.867 -81.774 -11.478 1.00 50.12 74 VAL A O 20
ATOM 36182 N N . SER A 1 75 ? 8.227 -82.523 -13.560 1.00 24.41 75 SER A N 20
ATOM 36183 C CA . SER A 1 75 ? 8.724 -83.818 -13.112 1.00 33.53 75 SER A CA 20
ATOM 36184 C C . SER A 1 75 ? 9.884 -84.294 -13.983 1.00 25.55 75 SER A C 20
ATOM 36185 O O . SER A 1 75 ? 10.144 -83.736 -15.049 1.00 44.43 75 SER A O 20
ATOM 36193 N N . GLY A 1 76 ? 10.585 -85.314 -13.506 1.00 32.44 76 GLY A N 20
ATOM 36194 C CA . GLY A 1 76 ? 11.693 -85.884 -14.245 1.00 51.54 76 GLY A CA 20
ATOM 36195 C C . GLY A 1 76 ? 12.551 -86.770 -13.364 1.00 43.42 76 GLY A C 20
ATOM 36196 O O . GLY A 1 76 ? 12.139 -87.135 -12.263 1.00 53.55 76 GLY A O 20
ATOM 36200 N N . VAL A 1 77 ? 13.741 -87.120 -13.839 1.00 42.05 77 VAL A N 20
ATOM 36201 C CA . VAL A 1 77 ? 14.665 -87.961 -13.080 1.00 43.44 77 VAL A CA 20
ATOM 36202 C C . VAL A 1 77 ? 16.087 -87.412 -13.195 1.00 74.14 77 VAL A C 20
ATOM 36203 O O . VAL A 1 77 ? 16.481 -86.933 -14.267 1.00 42.33 77 VAL A O 20
ATOM 36216 N N . VAL A 1 78 ? 16.840 -87.476 -12.091 1.00 11.12 78 VAL A N 20
ATOM 36217 C CA . VAL A 1 78 ? 18.229 -87.013 -12.058 1.00 13.11 78 VAL A CA 20
ATOM 36218 C C . VAL A 1 78 ? 19.163 -88.181 -11.724 1.00 3.40 78 VAL A C 20
ATOM 36219 O O . VAL A 1 78 ? 18.809 -89.059 -10.930 1.00 63.53 78 VAL A O 20
ATOM 36232 N N . GLN A 1 79 ? 20.340 -88.192 -12.340 1.00 61.04 79 GLN A N 20
ATOM 36233 C CA . GLN A 1 79 ? 21.328 -89.249 -12.124 1.00 72.34 79 GLN A CA 20
ATOM 36234 C C . GLN A 1 79 ? 22.729 -88.637 -12.140 1.00 51.25 79 GLN A C 20
ATOM 36235 O O . GLN A 1 79 ? 22.997 -87.736 -12.935 1.00 1.41 79 GLN A O 20
ATOM 36249 N N . GLY A 1 80 ? 23.611 -89.107 -11.267 1.00 73.20 80 GLY A N 20
ATOM 36250 C CA . GLY A 1 80 ? 24.992 -88.644 -11.284 1.00 70.11 80 GLY A CA 20
ATOM 36251 C C . GLY A 1 80 ? 25.637 -88.683 -9.913 1.00 45.11 80 GLY A C 20
ATOM 36252 O O . GLY A 1 80 ? 25.104 -89.315 -8.999 1.00 30.00 80 GLY A O 20
ATOM 36256 N N . PRO A 1 81 ? 26.799 -88.021 -9.744 1.00 21.24 81 PRO A N 20
ATOM 36257 C CA . PRO A 1 81 ? 27.501 -87.949 -8.452 1.00 24.25 81 PRO A CA 20
ATOM 36258 C C . PRO A 1 81 ? 26.602 -87.370 -7.360 1.00 43.11 81 PRO A C 20
ATOM 36259 O O . PRO A 1 81 ? 25.889 -86.390 -7.590 1.00 61.12 81 PRO A O 20
ATOM 36270 N N . LYS A 1 82 ? 26.662 -87.953 -6.167 1.00 34.24 82 LYS A N 20
ATOM 36271 C CA . LYS A 1 82 ? 25.696 -87.640 -5.112 1.00 65.22 82 LYS A CA 20
ATOM 36272 C C . LYS A 1 82 ? 25.886 -86.210 -4.611 1.00 10.03 82 LYS A C 20
ATOM 36273 O O . LYS A 1 82 ? 24.957 -85.596 -4.088 1.00 13.55 82 LYS A O 20
ATOM 36292 N N . GLU A 1 83 ? 27.093 -85.681 -4.792 1.00 45.34 83 GLU A N 20
ATOM 36293 C CA . GLU A 1 83 ? 27.387 -84.303 -4.427 1.00 53.14 83 GLU A CA 20
ATOM 36294 C C . GLU A 1 83 ? 26.676 -83.339 -5.375 1.00 41.52 83 GLU A C 20
ATOM 36295 O O . GLU A 1 83 ? 26.122 -82.318 -4.955 1.00 1.31 83 GLU A O 20
ATOM 36307 N N . GLN A 1 84 ? 26.675 -83.689 -6.658 1.00 71.32 84 GLN A N 20
ATOM 36308 C CA . GLN A 1 84 ? 25.993 -82.893 -7.672 1.00 73.41 84 GLN A CA 20
ATOM 36309 C C . GLN A 1 84 ? 24.480 -83.076 -7.560 1.00 4.41 84 GLN A C 20
ATOM 36310 O O . GLN A 1 84 ? 23.714 -82.158 -7.845 1.00 35.12 84 GLN A O 20
ATOM 36324 N N . VAL A 1 85 ? 24.056 -84.269 -7.144 1.00 33.13 85 VAL A N 20
ATOM 36325 C CA . VAL A 1 85 ? 22.644 -84.531 -6.881 1.00 22.34 85 VAL A CA 20
ATOM 36326 C C . VAL A 1 85 ? 22.178 -83.696 -5.689 1.00 73.43 85 VAL A C 20
ATOM 36327 O O . VAL A 1 85 ? 21.075 -83.150 -5.694 1.00 53.31 85 VAL A O 20
ATOM 36340 N N . ASP A 1 86 ? 23.041 -83.591 -4.678 1.00 15.30 86 ASP A N 20
ATOM 36341 C CA . ASP A 1 86 ? 22.794 -82.715 -3.530 1.00 63.23 86 ASP A CA 20
ATOM 36342 C C . ASP A 1 86 ? 22.713 -81.267 -4.001 1.00 64.31 86 ASP A C 20
ATOM 36343 O O . ASP A 1 86 ? 21.866 -80.499 -3.548 1.00 72.04 86 ASP A O 20
ATOM 36352 N N . ALA A 1 87 ? 23.600 -80.914 -4.928 1.00 21.34 87 ALA A N 20
ATOM 36353 C CA . ALA A 1 87 ? 23.600 -79.587 -5.536 1.00 34.53 87 ALA A CA 20
ATOM 36354 C C . ALA A 1 87 ? 22.291 -79.337 -6.277 1.00 20.20 87 ALA A C 20
ATOM 36355 O O . ALA A 1 87 ? 21.726 -78.244 -6.218 1.00 62.15 87 ALA A O 20
ATOM 36362 N N . PHE A 1 88 ? 21.812 -80.368 -6.967 1.00 23.24 88 PHE A N 20
ATOM 36363 C CA . PHE A 1 88 ? 20.607 -80.269 -7.776 1.00 53.22 88 PHE A CA 20
ATOM 36364 C C . PHE A 1 88 ? 19.373 -80.121 -6.884 1.00 41.43 88 PHE A C 20
ATOM 36365 O O . PHE A 1 88 ? 18.524 -79.264 -7.122 1.00 24.23 88 PHE A O 20
ATOM 36382 N N . VAL A 1 89 ? 19.277 -80.962 -5.853 1.00 5.13 89 VAL A N 20
ATOM 36383 C CA . VAL A 1 89 ? 18.143 -80.915 -4.924 1.00 63.22 89 VAL A CA 20
ATOM 36384 C C . VAL A 1 89 ? 18.131 -79.584 -4.162 1.00 22.42 89 VAL A C 20
ATOM 36385 O O . VAL A 1 89 ? 17.074 -78.975 -3.953 1.00 63.11 89 VAL A O 20
ATOM 36398 N N . LYS A 1 90 ? 19.319 -79.133 -3.768 1.00 72.24 90 LYS A N 20
ATOM 36399 C CA . LYS A 1 90 ? 19.491 -77.837 -3.118 1.00 63.21 90 LYS A CA 20
ATOM 36400 C C . LYS A 1 90 ? 19.000 -76.729 -4.044 1.00 31.12 90 LYS A C 20
ATOM 36401 O O . LYS A 1 90 ? 18.234 -75.851 -3.641 1.00 14.12 90 LYS A O 20
ATOM 36420 N N . TYR A 1 91 ? 19.437 -76.807 -5.294 1.00 10.11 91 TYR A N 20
ATOM 36421 C CA . TYR A 1 91 ? 19.019 -75.888 -6.346 1.00 12.44 91 TYR A CA 20
ATOM 36422 C C . TYR A 1 91 ? 17.500 -75.924 -6.527 1.00 44.40 91 TYR A C 20
ATOM 36423 O O . TYR A 1 91 ? 16.855 -74.889 -6.685 1.00 2.03 91 TYR A O 20
ATOM 36441 N N . LEU A 1 92 ? 16.939 -77.127 -6.488 1.00 51.34 92 LEU A N 20
ATOM 36442 C CA . LEU A 1 92 ? 15.509 -77.327 -6.696 1.00 60.14 92 LEU A CA 20
ATOM 36443 C C . LEU A 1 92 ? 14.714 -76.717 -5.538 1.00 5.34 92 LEU A C 20
ATOM 36444 O O . LEU A 1 92 ? 13.613 -76.200 -5.729 1.00 21.55 92 LEU A O 20
ATOM 36460 N N . HIS A 1 93 ? 15.288 -76.779 -4.332 1.00 5.42 93 HIS A N 20
ATOM 36461 C CA . HIS A 1 93 ? 14.637 -76.228 -3.136 1.00 23.34 93 HIS A CA 20
ATOM 36462 C C . HIS A 1 93 ? 14.403 -74.722 -3.271 1.00 11.23 93 HIS A C 20
ATOM 36463 O O . HIS A 1 93 ? 13.561 -74.150 -2.574 1.00 14.15 93 HIS A O 20
ATOM 36478 N N . LYS A 1 94 ? 15.157 -74.090 -4.168 1.00 64.43 94 LYS A N 20
ATOM 36479 C CA . LYS A 1 94 ? 15.039 -72.654 -4.420 1.00 13.01 94 LYS A CA 20
ATOM 36480 C C . LYS A 1 94 ? 13.624 -72.321 -4.902 1.00 4.10 94 LYS A C 20
ATOM 36481 O O . LYS A 1 94 ? 13.012 -71.346 -4.454 1.00 53.20 94 LYS A O 20
ATOM 36500 N N . GLY A 1 95 ? 13.099 -73.156 -5.792 1.00 31.54 95 GLY A N 20
ATOM 36501 C CA . GLY A 1 95 ? 11.780 -72.922 -6.361 1.00 21.24 95 GLY A CA 20
ATOM 36502 C C . GLY A 1 95 ? 11.851 -72.111 -7.641 1.00 10.52 95 GLY A C 20
ATOM 36503 O O . GLY A 1 95 ? 12.830 -72.203 -8.378 1.00 3.03 95 GLY A O 20
ATOM 36507 N N . SER A 1 96 ? 10.821 -71.312 -7.908 1.00 75.45 96 SER A N 20
ATOM 36508 C CA . SER A 1 96 ? 10.777 -70.484 -9.113 1.00 64.44 96 SER A CA 20
ATOM 36509 C C . SER A 1 96 ? 10.325 -69.056 -8.775 1.00 73.22 96 SER A C 20
ATOM 36510 O O . SER A 1 96 ? 9.395 -68.867 -7.994 1.00 41.20 96 SER A O 20
ATOM 36518 N N . PRO A 1 97 ? 10.990 -68.026 -9.341 1.00 15.32 97 PRO A N 20
ATOM 36519 C CA . PRO A 1 97 ? 10.639 -66.622 -9.089 1.00 63.34 97 PRO A CA 20
ATOM 36520 C C . PRO A 1 97 ? 9.389 -66.175 -9.859 1.00 3.15 97 PRO A C 20
ATOM 36521 O O . PRO A 1 97 ? 8.587 -65.383 -9.355 1.00 13.01 97 PRO A O 20
ATOM 36532 N N . LYS A 1 98 ? 9.232 -66.688 -11.079 1.00 53.54 98 LYS A N 20
ATOM 36533 C CA . LYS A 1 98 ? 8.139 -66.276 -11.964 1.00 24.34 98 LYS A CA 20
ATOM 36534 C C . LYS A 1 98 ? 6.871 -67.101 -11.718 1.00 74.31 98 LYS A C 20
ATOM 36535 O O . LYS A 1 98 ? 5.778 -66.711 -12.131 1.00 21.32 98 LYS A O 20
ATOM 36554 N N . SER A 1 99 ? 7.013 -68.234 -11.043 1.00 22.33 99 SER A N 20
ATOM 36555 C CA . SER A 1 99 ? 5.885 -69.129 -10.803 1.00 33.13 99 SER A CA 20
ATOM 36556 C C . SER A 1 99 ? 5.906 -69.659 -9.374 1.00 51.15 99 SER A C 20
ATOM 36557 O O . SER A 1 99 ? 6.973 -69.847 -8.789 1.00 65.20 99 SER A O 20
ATOM 36565 N N . VAL A 1 100 ? 4.720 -69.899 -8.822 1.00 74.22 100 VAL A N 20
ATOM 36566 C CA . VAL A 1 100 ? 4.582 -70.352 -7.443 1.00 45.42 100 VAL A CA 20
ATOM 36567 C C . VAL A 1 100 ? 4.604 -71.880 -7.365 1.00 51.00 100 VAL A C 20
ATOM 36568 O O . VAL A 1 100 ? 3.697 -72.552 -7.872 1.00 74.34 100 VAL A O 20
ATOM 36581 N N . VAL A 1 101 ? 5.651 -72.422 -6.752 1.00 73.33 101 VAL A N 20
ATOM 36582 C CA . VAL A 1 101 ? 5.738 -73.853 -6.499 1.00 33.12 101 VAL A CA 20
ATOM 36583 C C . VAL A 1 101 ? 5.022 -74.179 -5.192 1.00 14.21 101 VAL A C 20
ATOM 36584 O O . VAL A 1 101 ? 5.109 -73.423 -4.221 1.00 71.23 101 VAL A O 20
ATOM 36597 N N . LYS A 1 102 ? 4.291 -75.280 -5.178 1.00 25.24 102 LYS A N 20
ATOM 36598 C CA . LYS A 1 102 ? 3.526 -75.683 -4.001 1.00 22.23 102 LYS A CA 20
ATOM 36599 C C . LYS A 1 102 ? 4.377 -76.545 -3.068 1.00 52.51 102 LYS A C 20
ATOM 36600 O O . LYS A 1 102 ? 4.395 -76.331 -1.856 1.00 64.20 102 LYS A O 20
ATOM 36619 N N . LYS A 1 103 ? 5.084 -77.514 -3.644 1.00 12.03 103 LYS A N 20
ATOM 36620 C CA . LYS A 1 103 ? 5.897 -78.449 -2.869 1.00 72.44 103 LYS A CA 20
ATOM 36621 C C . LYS A 1 103 ? 6.826 -79.247 -3.785 1.00 14.24 103 LYS A C 20
ATOM 36622 O O . LYS A 1 103 ? 6.420 -79.669 -4.868 1.00 53.50 103 LYS A O 20
ATOM 36641 N N . VAL A 1 104 ? 8.067 -79.447 -3.352 1.00 20.25 104 VAL A N 20
ATOM 36642 C CA . VAL A 1 104 ? 9.013 -80.301 -4.069 1.00 63.52 104 VAL A CA 20
ATOM 36643 C C . VAL A 1 104 ? 8.957 -81.718 -3.496 1.00 23.40 104 VAL A C 20
ATOM 36644 O O . VAL A 1 104 ? 8.804 -81.897 -2.286 1.00 41.12 104 VAL A O 20
ATOM 36657 N N . SER A 1 105 ? 9.033 -82.721 -4.366 1.00 70.15 105 SER A N 20
ATOM 36658 C CA . SER A 1 105 ? 8.970 -84.116 -3.949 1.00 14.10 105 SER A CA 20
ATOM 36659 C C . SER A 1 105 ? 10.000 -84.940 -4.716 1.00 74.04 105 SER A C 20
ATOM 36660 O O . SER A 1 105 ? 10.149 -84.790 -5.932 1.00 24.02 105 SER A O 20
ATOM 36668 N N . ILE A 1 106 ? 10.722 -85.792 -3.996 1.00 60.24 106 ILE A N 20
ATOM 36669 C CA . ILE A 1 106 ? 11.759 -86.630 -4.591 1.00 10.30 106 ILE A CA 20
ATOM 36670 C C . ILE A 1 106 ? 11.417 -88.103 -4.353 1.00 61.14 106 ILE A C 20
ATOM 36671 O O . ILE A 1 106 ? 10.788 -88.437 -3.347 1.00 52.41 106 ILE A O 20
ATOM 36687 N N . HIS A 1 107 ? 11.811 -88.985 -5.274 1.00 62.33 107 HIS A N 20
ATOM 36688 C CA . HIS A 1 107 ? 11.502 -90.411 -5.152 1.00 42.21 107 HIS A CA 20
ATOM 36689 C C . HIS A 1 107 ? 12.762 -91.257 -5.335 1.00 3.14 107 HIS A C 20
ATOM 36690 O O . HIS A 1 107 ? 13.700 -90.860 -6.035 1.00 44.31 107 HIS A O 20
ATOM 36705 N N . ALA A 1 108 ? 12.726 -92.443 -4.737 1.00 62.21 108 ALA A N 20
ATOM 36706 C CA . ALA A 1 108 ? 13.873 -93.354 -4.623 1.00 71.54 108 ALA A CA 20
ATOM 36707 C C . ALA A 1 108 ? 14.271 -94.025 -5.945 1.00 51.20 108 ALA A C 20
ATOM 36708 O O . ALA A 1 108 ? 15.134 -94.905 -5.948 1.00 13.21 108 ALA A O 20
ATOM 36715 N N . SER A 1 109 ? 13.643 -93.634 -7.053 1.00 22.12 109 SER A N 20
ATOM 36716 C CA . SER A 1 109 ? 13.759 -94.376 -8.309 1.00 13.31 109 SER A CA 20
ATOM 36717 C C . SER A 1 109 ? 15.210 -94.456 -8.788 1.00 70.35 109 SER A C 20
ATOM 36718 O O . SER A 1 109 ? 15.918 -93.452 -8.860 1.00 20.01 109 SER A O 20
ATOM 36726 N N . SER A 1 110 ? 15.627 -95.676 -9.115 1.00 53.15 110 SER A N 20
ATOM 36727 C CA . SER A 1 110 ? 17.016 -95.981 -9.420 1.00 44.34 110 SER A CA 20
ATOM 36728 C C . SER A 1 110 ? 17.382 -95.640 -10.870 1.00 21.33 110 SER A C 20
ATOM 36729 O O . SER A 1 110 ? 16.534 -95.202 -11.654 1.00 40.12 110 SER A O 20
ATOM 36737 N N . ARG A 1 111 ? 18.658 -95.870 -11.196 1.00 10.21 111 ARG A N 20
ATOM 36738 C CA . ARG A 1 111 ? 19.270 -95.477 -12.472 1.00 70.34 111 ARG A CA 20
ATOM 36739 C C . ARG A 1 111 ? 18.368 -95.759 -13.681 1.00 33.55 111 ARG A C 20
ATOM 36740 O O . ARG A 1 111 ? 17.914 -96.886 -13.887 1.00 43.23 111 ARG A O 20
ATOM 36761 N N . VAL A 1 112 ? 18.125 -94.714 -14.477 1.00 42.33 112 VAL A N 20
ATOM 36762 C CA . VAL A 1 112 ? 17.289 -94.794 -15.680 1.00 22.53 112 VAL A CA 20
ATOM 36763 C C . VAL A 1 112 ? 18.090 -94.369 -16.909 1.00 21.24 112 VAL A C 20
ATOM 36764 O O . VAL A 1 112 ? 19.257 -93.993 -16.793 1.00 51.15 112 VAL A O 20
ATOM 36777 N N . ASP A 1 113 ? 17.473 -94.468 -18.086 1.00 71.41 113 ASP A N 20
ATOM 36778 C CA . ASP A 1 113 ? 18.076 -93.956 -19.318 1.00 61.45 113 ASP A CA 20
ATOM 36779 C C . ASP A 1 113 ? 17.741 -92.475 -19.472 1.00 54.52 113 ASP A C 20
ATOM 36780 O O . ASP A 1 113 ? 16.586 -92.075 -19.300 1.00 71.24 113 ASP A O 20
ATOM 36789 N N . ALA A 1 114 ? 18.749 -91.669 -19.788 1.00 61.52 114 ALA A N 20
ATOM 36790 C CA . ALA A 1 114 ? 18.591 -90.216 -19.869 1.00 14.04 114 ALA A CA 20
ATOM 36791 C C . ALA A 1 114 ? 17.970 -89.778 -21.199 1.00 42.21 114 ALA A C 20
ATOM 36792 O O . ALA A 1 114 ? 18.209 -90.394 -22.239 1.00 32.43 114 ALA A O 20
ATOM 36799 N N . ASP A 1 115 ? 17.177 -88.705 -21.150 1.00 54.31 115 ASP A N 20
ATOM 36800 C CA . ASP A 1 115 ? 16.579 -88.111 -22.353 1.00 31.20 115 ASP A CA 20
ATOM 36801 C C . ASP A 1 115 ? 17.027 -86.661 -22.510 1.00 74.33 115 ASP A C 20
ATOM 36802 O O . ASP A 1 115 ? 17.543 -86.269 -23.559 1.00 33.11 115 ASP A O 20
ATOM 36811 N N . GLY A 1 116 ? 16.830 -85.869 -21.459 1.00 25.12 116 GLY A N 20
ATOM 36812 C CA . GLY A 1 116 ? 17.172 -84.459 -21.506 1.00 51.02 116 GLY A CA 20
ATOM 36813 C C . GLY A 1 116 ? 16.302 -83.618 -20.587 1.00 52.42 116 GLY A C 20
ATOM 36814 O O . GLY A 1 116 ? 15.138 -83.951 -20.330 1.00 24.24 116 GLY A O 20
ATOM 36818 N N . PHE A 1 117 ? 16.869 -82.533 -20.080 1.00 5.24 117 PHE A N 20
ATOM 36819 C CA . PHE A 1 117 ? 16.148 -81.619 -19.199 1.00 2.31 117 PHE A CA 20
ATOM 36820 C C . PHE A 1 117 ? 15.515 -80.498 -20.022 1.00 32.41 117 PHE A C 20
ATOM 36821 O O . PHE A 1 117 ? 16.229 -79.669 -20.589 1.00 0.02 117 PHE A O 20
ATOM 36838 N N . GLU A 1 118 ? 14.183 -80.469 -20.091 1.00 33.04 118 GLU A N 20
ATOM 36839 C CA . GLU A 1 118 ? 13.485 -79.423 -20.829 1.00 23.02 118 GLU A CA 20
ATOM 36840 C C . GLU A 1 118 ? 12.046 -79.302 -20.343 1.00 63.02 118 GLU A C 20
ATOM 36841 O O . GLU A 1 118 ? 11.316 -80.288 -20.291 1.00 13.12 118 GLU A O 20
ATOM 36853 N N . ILE A 1 119 ? 11.637 -78.100 -19.968 1.00 14.51 119 ILE A N 20
ATOM 36854 C CA . ILE A 1 119 ? 10.261 -77.883 -19.548 1.00 51.30 119 ILE A CA 20
ATOM 36855 C C . ILE A 1 119 ? 9.336 -78.078 -20.743 1.00 62.21 119 ILE A C 20
ATOM 36856 O O . ILE A 1 119 ? 9.008 -77.131 -21.462 1.00 44.42 119 ILE A O 20
ATOM 36872 N N . ARG A 1 120 ? 8.967 -79.333 -20.960 1.00 2.03 120 ARG A N 20
ATOM 36873 C CA . ARG A 1 120 ? 8.172 -79.744 -22.098 1.00 61.44 120 ARG A CA 20
ATOM 36874 C C . ARG A 1 120 ? 6.689 -79.670 -21.760 1.00 32.31 120 ARG A C 20
ATOM 36875 O O . ARG A 1 120 ? 6.249 -80.260 -20.775 1.00 1.25 120 ARG A O 20
ATOM 36896 N N . ARG A 1 121 ? 5.927 -78.940 -22.563 1.00 14.01 121 ARG A N 20
ATOM 36897 C CA . ARG A 1 121 ? 4.485 -78.845 -22.377 1.00 75.33 121 ARG A CA 20
ATOM 36898 C C . ARG A 1 121 ? 3.773 -79.400 -23.606 1.00 64.21 121 ARG A C 20
ATOM 36899 O O . ARG A 1 121 ? 3.751 -78.712 -24.648 1.00 51.44 121 ARG A O 20
#

Secondary structure (DSSP, 8-state):
-----------------------------STTEEEEEEEEEE-TT----HHHHHHHHHHHT-EEEEEE-TTS-EEEEEEEEHHHHHHHHHHHHH--TT--EEEEEEE--------EE----

Foldseek 3Di:
DVDPDDPPDDDPDPPPDDDDPPPDDDDDPPCQKAKKKKKWAFPAQDPPPLVVLQVLCVVLVWFWEKEADPNRMIIIMTIHGVVSVVVNVVVVVVPDPVGDIDGMDMGRDGDDDGDYYDHHD